Protein AF-0000000077162700 (afdb_homodimer)

Radius of gyration: 45.01 Å; Cα contacts (8 Å, |Δi|>4): 3688; chains: 2; bounding box: 102×124×100 Å

Foldseek 3Di:
DQQPCPPPFFRDKDFQLVLLVLLLVLLVQLQVQLQVVCCVPPQQPQQDDPQDTPPLGRGGASLSSQFDDPPSVVSNLVSLVVSLVSQLSLLVVLLVLQPDPPDCLSVVLSVLSVLLSVLVVFLSVCGCVNPVVSNVVSVVSNVVSLVSNLVSCLVRPPPDPVLNVLSVVLVCLLVVLVVLLVVLVCCCPPVVDRNSNNVNRVSNVSNSVSSSSNSSSCSVVSSPDMDTDGRPPCPVVPPDDDPLNVVLVVPVPDLVSLLPPDDDDPLLLLLLVLLLLLLLLLVLLVLQLLQLVLLVCLVVVFDDPLVVLLCLLLLLLVCVPVVVLVCCQQCVLVLSVLLLLQLVLLVPQFSSVSSVSSSSSNNSSNNSLLNPLLLCLLPPLVNLSNLLSNLSSLLVLQLCCLLVQNDNLRRSQHDDVSRHDSVVSSVSNVVSSCSNPVDGRPDSDPSPLPPAQAFDLLLLLLQLLLLVLCCLQQPSYLCLLVLLQDFWPPAQADDSFPCSLLLSVLLLQLLVLLSVPVVVLLDVVLLVQLLVLLVQSLPHHGHSNVSSSSSVSSSSNNNSSLSSSSNSSDDSSRNSSSSSVSNVVLQVVQVLCQVVVHDPPSVVNHLPVVVSSVSSSVSSVSSSVSSVRVCVPDPPPPDQPSVSSNSVSSSVVSSVVSSVSSNVSSVVQPAPLQFDQDQVVQLKAKEKEDAQSQQAWQSRHRCLVVVLVVCVQQRHFKYKYFLQDQCGSSSSRHGSCSVSCSVNVWDKDKDDGVSRRASIMMMTHSFDWRDKGKDWFDDPDFHTKIKIWTWTQRSNFTEIEMEIEQTDPVCVVSLQRRLQVVLQVLQVDPGKYKYWYFRQDFQPDDSNDSNVDPSNQKDWLDSPLGPDGTITIIIHFWAWFKKFWKDDFGRDPDIMIMTMTRPPDGYDPDKDKDDPVPDDPSRAGRPQQADCHPPRMHTDPVSGMITMD/DQQPCPPPFFRDKDFQLVLLVLLLVLLVQLQVQLQVVCCVPPQQPQQDDPFDTPPLGRGGASLSSQFDDPPSVVSNLVSLVVSLVSQLSLLVVLLVLQDDPPDCLSVVLSVLSVLLSVLVVFLSVCGCVNPVVSNVVSVVSNVVSLVSNLVSCLVRPPPDPVLNVLSVVLVCLLVVLVVLLVVLVCCCPPVVDRNSNNVNRVSNVSNSVSSSSNSSSCSVVSSVDMDTDGRPPCPVVPPDDDPLNVVLVVPVPDLVSLLPPDDDDPLLLLLLVLLLLLLLLLVLLVLQLLQLVLLVCLVVVFDDPLVVLLCLLLLLLVCVPVVVLVCCLQCVLVLSVLLLLQLVLLVPQFSSVSSVSSSSSNNSSNNSLLNPLLLCLLPPLSNLSNLLSNLSSLLLLQLCCLLVQNDNLRHSQHDDVSRHDSVVSSVSNVVSSCSNPVDGRPDSDPSPLPPAQAFDLLLLLLQLLLLVLCCLQQPSYLCLLVLLQDFWPPAQADDSFPCSLLLSVLLLQLLVLLSVPVVVLLDVVLLVQLLVLLVQSLPHHGHSNVSSSSSVSSSSNNNSSLSSSSNSSDDSSRNSSSSSVSNVVLQVVQVLCQVVVHDPPSVVNHLPVVVSSVSSSVSSVSSSVSSVRVPVPDPPPPDQPSVSSNSVSSSVVSSVVSSVSSNVSSVVQPADLPFDQDQVVQLKAKEKEEAQSQQAWQSRHRCLVVVLVVCVQQRHFKYKYFLQDQCGSSSSRHGSCSVSCSVNVWDKDKDDGVSRRASIMMMTHSFDWRDKGKDWFDDPDFHTKIKIWTWTQRSNFTEIEMEIEQTDPVCVVSLLRRLQVVLQVLLVDPGKYKYWYFNQDFQPDDSNDSNVDPSNQKDWLDSPLGPDGTITMIIHQWAWFKKFWKQDFGRDDDIMIMTMTRPPDGYDPDKDKDDQVPDPPSRAGRPQQADCHPPRIHTDPVSGMITMD

Organism: Emericella nidulans (strain FGSC A4 / ATCC 38163 / CBS 112.46 / NRRL 194 / M139) (NCBI:txid227321)

Solvent-accessible surface area (backbone atoms only — not comparable to full-atom values): 92924 Å² total; per-residue (Å²): 126,75,59,65,63,74,63,88,48,38,51,48,78,42,62,35,27,53,39,25,48,49,24,39,53,34,45,51,44,13,56,50,48,6,45,55,46,28,56,74,74,40,42,66,66,36,22,36,57,99,85,46,33,70,79,55,17,80,43,50,33,63,65,53,30,46,48,80,46,83,65,18,22,37,49,23,48,46,27,48,20,57,20,39,28,31,46,55,50,41,43,50,52,51,31,55,50,47,45,46,92,96,53,56,62,38,57,51,37,35,50,39,44,52,50,32,52,52,23,46,44,40,33,65,56,34,29,57,87,78,39,50,66,62,19,47,52,21,44,48,50,30,56,58,39,45,50,59,38,53,53,41,50,55,36,51,29,60,80,43,69,69,47,50,50,53,40,51,51,29,50,48,51,35,62,57,43,48,56,59,30,54,51,25,44,44,34,30,59,74,65,61,42,84,39,24,52,26,57,24,17,55,39,52,50,48,40,51,54,25,54,51,49,44,56,36,43,48,23,68,63,26,60,37,29,35,39,33,36,27,40,78,68,52,73,43,73,66,78,63,63,28,46,41,57,57,52,49,71,73,38,73,84,40,77,72,47,56,33,71,72,59,89,78,56,69,71,56,42,51,44,42,50,18,40,21,48,51,20,25,51,48,44,48,38,58,50,37,43,37,35,54,47,41,53,47,32,65,74,60,74,30,86,73,63,68,67,62,53,63,56,30,55,30,37,24,40,54,40,64,40,64,69,52,33,53,46,38,41,70,39,39,63,60,34,46,60,53,20,50,41,22,48,53,19,46,76,44,70,52,58,66,59,26,43,51,39,29,35,52,9,30,21,28,36,36,33,28,54,53,26,50,48,44,52,30,56,74,40,64,62,59,35,50,49,52,49,48,20,41,52,47,4,41,52,49,43,17,42,44,11,63,69,44,44,38,36,52,35,49,28,48,42,32,39,71,91,63,65,17,45,34,71,60,49,41,53,51,48,52,53,20,51,58,59,55,59,66,62,77,66,73,70,76,61,86,61,69,72,72,88,53,62,74,43,49,52,65,32,22,8,37,9,45,8,28,48,54,39,48,44,54,63,48,49,49,26,46,41,42,52,41,41,48,18,39,72,44,34,61,80,71,47,65,48,59,57,46,49,22,38,53,42,51,46,26,33,52,52,12,37,54,43,14,70,76,37,39,72,57,35,46,30,69,65,42,49,49,50,25,49,50,12,48,48,31,34,74,73,36,51,26,49,65,7,42,52,11,42,38,39,28,38,19,38,58,36,11,27,43,55,42,46,51,60,47,33,44,75,40,60,54,23,58,18,49,16,43,7,32,43,43,26,48,50,52,51,48,52,62,45,24,22,52,43,20,89,67,40,91,74,5,67,80,40,53,70,35,59,69,56,53,53,49,52,39,52,50,27,34,50,36,15,38,52,17,35,49,46,43,56,73,58,64,83,80,75,67,77,71,47,72,69,47,35,46,55,53,37,42,50,49,51,50,50,52,51,50,50,52,49,36,50,50,44,30,60,74,55,46,79,65,89,78,42,68,59,87,34,65,91,68,39,46,44,31,35,30,30,36,46,38,57,57,44,35,21,80,64,55,31,58,27,52,60,63,49,40,52,53,44,58,65,59,51,56,30,32,37,24,35,29,39,45,56,18,58,36,56,47,50,42,35,25,40,64,61,53,48,38,23,65,74,70,39,35,47,75,40,60,23,48,19,63,79,64,35,44,53,29,28,31,41,37,21,25,44,57,65,62,32,32,46,63,40,76,41,62,34,90,78,55,58,50,20,29,24,35,45,29,34,28,46,51,92,83,41,69,33,35,38,34,31,37,42,52,45,56,84,89,33,58,68,34,38,50,50,33,42,53,51,50,16,49,57,51,32,66,48,91,52,32,34,39,38,25,28,34,62,66,42,41,65,87,34,73,66,35,48,48,46,45,25,83,69,19,53,32,38,64,76,56,75,80,57,60,93,39,45,46,68,49,51,34,34,29,72,49,21,63,36,30,40,40,39,31,44,36,55,61,47,30,94,40,49,36,41,38,36,29,32,34,64,94,41,71,52,67,94,66,77,42,78,44,63,73,88,76,47,56,72,76,67,50,75,57,70,66,28,45,76,77,29,54,96,55,27,19,35,40,102,71,53,47,71,44,33,41,80,129,75,59,62,62,73,64,87,47,38,48,48,77,43,61,34,26,52,38,26,48,50,25,39,53,34,44,51,45,12,56,50,48,6,45,53,46,27,57,72,74,39,40,67,66,35,24,36,57,98,86,47,33,69,80,55,18,79,42,50,33,64,64,52,31,45,45,80,46,83,63,17,21,35,48,22,50,47,28,48,20,58,23,38,28,29,44,55,50,43,41,50,51,51,30,54,49,47,45,46,92,95,52,55,62,40,57,50,37,36,51,37,44,53,50,32,50,53,23,47,44,39,33,65,55,34,28,59,87,78,39,49,66,61,18,49,51,21,44,49,50,29,57,59,38,44,50,58,36,53,54,40,51,54,36,50,29,59,81,43,70,70,47,50,50,52,40,50,50,28,49,50,51,35,63,57,42,48,58,59,30,53,52,25,43,43,34,29,58,74,66,60,42,84,39,23,53,26,56,24,16,54,38,50,49,47,40,51,54,25,54,51,48,42,56,36,44,48,24,69,64,25,58,36,28,34,41,33,36,27,39,78,68,53,72,42,72,66,80,65,63,30,47,42,59,55,51,50,70,73,38,78,80,42,76,72,48,59,33,71,74,58,90,79,55,68,70,55,43,51,44,42,50,18,40,21,48,50,20,24,50,48,46,48,38,58,50,35,42,37,34,54,47,43,53,48,32,65,76,62,74,31,85,72,66,68,66,63,54,63,55,29,53,31,36,26,40,55,41,65,39,64,70,52,33,54,45,36,40,70,38,39,63,60,34,45,61,53,20,49,42,22,48,50,19,45,78,45,73,52,57,68,60,23,43,50,40,30,36,52,9,31,22,28,37,37,33,29,52,51,25,52,49,45,53,30,57,71,40,64,63,58,35,51,49,51,49,48,20,39,52,47,3,41,51,50,42,17,43,44,10,63,68,45,46,37,37,50,35,48,28,49,42,31,38,69,91,64,65,17,46,34,70,58,49,43,54,52,49,52,51,20,52,57,59,55,60,65,62,76,65,73,71,75,60,85,62,68,73,69,87,54,64,73,41,49,52,66,32,22,7,38,9,45,9,28,49,54,38,48,43,55,62,48,48,50,24,46,40,40,53,40,42,48,18,37,71,43,35,61,79,72,46,65,48,59,56,46,48,21,40,53,43,52,46,26,32,52,53,11,36,53,43,14,70,77,38,37,72,58,35,45,29,69,65,42,48,49,50,25,50,49,12,47,47,30,34,73,71,37,51,26,49,64,7,42,53,10,42,39,40,27,39,18,38,58,36,10,25,43,56,42,45,50,60,46,33,43,76,41,61,54,23,59,18,49,15,42,7,32,43,43,25,48,51,51,52,49,51,63,45,24,23,51,45,20,88,67,40,91,75,6,67,80,40,53,68,35,60,66,56,53,53,49,52,38,51,50,27,32,50,35,16,38,52,19,34,50,47,43,54,76,56,64,81,80,76,67,78,73,50,72,68,46,35,46,55,53,37,41,50,49,51,52,50,51,53,51,50,51,49,36,50,50,44,26,59,75,57,46,78,65,88,79,42,69,58,87,31,66,92,67,38,46,42,30,37,29,32,35,47,38,57,58,42,34,20,80,66,55,31,56,28,51,61,64,49,38,52,52,44,58,64,59,51,56,31,32,36,24,34,29,40,44,55,19,59,37,57,47,50,44,33,25,41,64,60,53,47,41,22,64,76,71,38,34,47,74,41,59,22,48,19,62,78,65,35,44,52,29,28,29,42,38,22,26,44,57,64,61,32,32,44,62,39,77,41,62,35,91,77,55,59,51,20,31,24,35,47,27,34,28,44,52,93,84,41,67,32,35,39,34,32,38,42,52,43,55,84,88,33,58,67,34,39,51,50,31,42,53,52,50,18,50,57,51,33,68,49,90,51,32,34,39,39,26,29,34,63,66,43,41,66,87,35,76,67,36,48,48,46,45,26,83,69,19,54,31,37,62,76,56,75,82,58,61,94,40,44,44,69,48,51,35,34,28,72,48,21,63,36,29,39,40,39,31,45,37,52,60,47,31,92,39,48,37,42,38,36,29,34,36,66,93,41,70,52,68,95,67,77,43,78,44,62,73,89,76,46,57,72,77,64,50,77,59,70,66,26,45,75,75,29,52,95,56,27,18,34,39,102,70,53,47,72,46,34,42,80

Nearest PDB structures (foldseek):
  8pnl-assembly2_C  TM=4.454E-01  e=1.887E-02  Mycolicibacterium hassiacum DSM 44199
  8tgg-assembly1_A  TM=4.088E-01  e=4.282E-02  Homo sapiens
  7bp3-assembly1_B  TM=4.091E-01  e=3.787E-02  Homo sapiens
  5woa-assembly1_A  TM=3.112E-01  e=6.081E+00  Rattus norvegicus
  8hpk-assembly1_A  TM=5.377E-01  e=2.719E-03  Oxalobacter formigenes

pLDDT: mean 90.34, std 10.93, range [27.47, 98.5]

Sequence (1898 aa):
MAPKFKDGDAVATLNGKWVSWAHTAVAYTAFLSALFVGMSLHFNKIVQNEHYGYPDEWFPSVSATIGDRYPERSFFQVFIAITSGPRFALVFLWYLVTARPNSTLPKFVAGVGIFRTFTCGGWTYVTSTDDHDWHDIFMISYLVATLPWTIGCLALSPNNRRAVKYRKILASLFFGTLVPLIYYFIQHKVHKVPGAYTRYAFFEWSLILFDVGFDAVTALDFEAFEIVVKDVKGISRGQLKNTADSVLEKEKGKPVGNTFGQGFFWSEVFDAAADVYNGFVYWTNWTGLPVLVWYFPLWHMGISGYEVVILSYVAPVLLAIPALKSLAIKNPRIFHFLSLSGFLAYKVQNPANRLFVSTFAVACSSITFAATLYGDRAQHTKLESRVFAWGLGLILSSIAKFAGKTNNPFWPIMHAENGGWNKLGLLLAILAGIRSFRVPASSGGDYFPSTGKKGSSLLAGLGLGSMIFLMHYLLSDSSTMIAWVWEGYPVRGPIAVPHGALTIFAMGAGLAFGLFYPNVAGSWTAFGIGSVGAAFLTGTSHWSGFYGALTISFYLMAVSPVMISSAVRHSPAITFGLAFFVYVFLLLFHVWVVAYAFVPGGPLVREHTDWLMTVAMLFIGAGVFSAAVSRSSGPRTNAISPNGRRLRSYYVYVLVALQLLSVSIAYLRFPTNDYTPYHKEEKAVTAGIWTVHFGLDNDMWASERRMRDVIQELEIDVLGLLESDNQRIIMGNRDITQFIAEDLGMYADFGPGPNKHTWGSALLSKFPIVNSTHHLLPSPVGELAPAIHATLDMYGELVDVVVFHSGQEEDPEDRRLQTEYLSKLMGSSPRPLILLSYLVTKPLEGNYNTYVSELSGMKDIDQTDWDRWCEYILYKNLKRTGYARVSRDSITDTEIQVGKFVIGEPEPENEMMIPEEMVPQGLRFPAMFRGQGVRGHRYHVFNEPRYWQMAPKFKDGDAVATLNGKWVSWAHTAVAYTAFLSALFVGMSLHFNKIVQNEHYGYPDEWFPSVSATIGDRYPERSFFQVFIAITSGPRFALVFLWYLVTARPNSTLPKFVAGVGIFRTFTCGGWTYVTSTDDHDWHDIFMISYLVATLPWTIGCLALSPNNRRAVKYRKILASLFFGTLVPLIYYFIQHKVHKVPGAYTRYAFFEWSLILFDVGFDAVTALDFEAFEIVVKDVKGISRGQLKNTADSVLEKEKGKPVGNTFGQGFFWSEVFDAAADVYNGFVYWTNWTGLPVLVWYFPLWHMGISGYEVVILSYVAPVLLAIPALKSLAIKNPRIFHFLSLSGFLAYKVQNPANRLFVSTFAVACSSITFAATLYGDRAQHTKLESRVFAWGLGLILSSIAKFAGKTNNPFWPIMHAENGGWNKLGLLLAILAGIRSFRVPASSGGDYFPSTGKKGSSLLAGLGLGSMIFLMHYLLSDSSTMIAWVWEGYPVRGPIAVPHGALTIFAMGAGLAFGLFYPNVAGSWTAFGIGSVGAAFLTGTSHWSGFYGALTISFYLMAVSPVMISSAVRHSPAITFGLAFFVYVFLLLFHVWVVAYAFVPGGPLVREHTDWLMTVAMLFIGAGVFSAAVSRSSGPRTNAISPNGRRLRSYYVYVLVALQLLSVSIAYLRFPTNDYTPYHKEEKAVTAGIWTVHFGLDNDMWASERRMRDVIQELEIDVLGLLESDNQRIIMGNRDITQFIAEDLGMYADFGPGPNKHTWGSALLSKFPIVNSTHHLLPSPVGELAPAIHATLDMYGELVDVVVFHSGQEEDPEDRRLQTEYLSKLMGSSPRPLILLSYLVTKPLEGNYNTYVSELSGMKDIDQTDWDRWCEYILYKNLKRTGYARVSRDSITDTEIQVGKFVIGEPEPENEMMIPEEMVPQGLRFPAMFRGQGVRGHRYHVFNEPRYWQ

Structure (mmCIF, N/CA/C/O backbone):
data_AF-0000000077162700-model_v1
#
loop_
_entity.id
_entity.type
_entity.pdbx_description
1 polymer 'Integral plasma membrane protein, putative (AFU_orthologue AFUA_3G09740)'
#
loop_
_atom_site.group_PDB
_atom_site.id
_atom_site.type_symbol
_atom_site.label_atom_id
_atom_site.label_alt_id
_atom_site.label_comp_id
_atom_site.label_asym_id
_atom_site.label_entity_id
_atom_site.label_seq_id
_atom_site.pdbx_PDB_ins_code
_atom_site.Cartn_x
_atom_site.Cartn_y
_atom_site.Cartn_z
_atom_site.occupancy
_atom_site.B_iso_or_equiv
_atom_site.auth_seq_id
_atom_site.auth_comp_id
_atom_site.auth_asym_id
_atom_site.auth_atom_id
_atom_site.pdbx_PDB_model_num
ATOM 1 N N . MET A 1 1 ? 38.125 14.453 10.172 1 27.47 1 MET A N 1
ATOM 2 C CA . MET A 1 1 ? 39.531 14.18 9.945 1 27.47 1 MET A CA 1
ATOM 3 C C . MET A 1 1 ? 40.125 15.156 8.945 1 27.47 1 MET A C 1
ATOM 5 O O . MET A 1 1 ? 39.656 15.273 7.82 1 27.47 1 MET A O 1
ATOM 9 N N . ALA A 1 2 ? 40.75 16.078 9.367 1 37 2 ALA A N 1
ATOM 10 C CA . ALA A 1 2 ? 41.5 16.984 8.5 1 37 2 ALA A CA 1
ATOM 11 C C . ALA A 1 2 ? 42.312 16.203 7.473 1 37 2 ALA A C 1
ATOM 13 O O . ALA A 1 2 ? 42.812 15.125 7.773 1 37 2 ALA A O 1
ATOM 14 N N . PRO A 1 3 ? 42.125 16.453 6.184 1 41.09 3 PRO A N 1
ATOM 15 C CA . PRO A 1 3 ? 42.938 15.758 5.188 1 41.09 3 PRO A CA 1
ATOM 16 C C . PRO A 1 3 ? 44.406 15.656 5.605 1 41.09 3 PRO A C 1
ATOM 18 O O . PRO A 1 3 ? 45.031 16.672 5.941 1 41.09 3 PRO A O 1
ATOM 21 N N . LYS A 1 4 ? 44.812 14.719 6.34 1 40.78 4 LYS A N 1
ATOM 22 C CA . LYS A 1 4 ? 46.25 14.531 6.566 1 40.78 4 LYS A CA 1
ATOM 23 C C . LYS A 1 4 ? 47 14.391 5.246 1 40.78 4 LYS A C 1
ATOM 25 O O . LYS A 1 4 ? 46.719 13.492 4.453 1 40.78 4 LYS A O 1
ATOM 30 N N . PHE A 1 5 ? 47.594 15.367 4.781 1 42.22 5 PHE A N 1
ATOM 31 C CA . PHE A 1 5 ? 48.375 15.445 3.555 1 42.22 5 PHE A CA 1
ATOM 32 C C . PHE A 1 5 ? 49.594 14.523 3.629 1 42.22 5 PHE A C 1
ATOM 34 O O . PHE A 1 5 ? 50.656 14.938 4.059 1 42.22 5 PHE A O 1
ATOM 41 N N . LYS A 1 6 ? 49.5 13.305 4.145 1 39.44 6 LYS A N 1
ATOM 42 C CA . LYS A 1 6 ? 50.812 12.617 4.055 1 39.44 6 LYS A CA 1
ATOM 43 C C . LYS A 1 6 ? 51.344 12.656 2.631 1 39.44 6 LYS A C 1
ATOM 45 O O . LYS A 1 6 ? 52.5 13.039 2.41 1 39.44 6 LYS A O 1
ATOM 50 N N . ASP A 1 7 ? 50.781 11.539 1.779 1 48.88 7 ASP A N 1
ATOM 51 C CA . ASP A 1 7 ? 51.281 11.508 0.407 1 48.88 7 ASP A CA 1
ATOM 52 C C . ASP A 1 7 ? 50.656 12.633 -0.423 1 48.88 7 ASP A C 1
ATOM 54 O O . ASP A 1 7 ? 49.5 13.008 -0.207 1 48.88 7 ASP A O 1
ATOM 58 N N . GLY A 1 8 ? 51.375 13.555 -1.142 1 59 8 GLY A N 1
ATOM 59 C CA . GLY A 1 8 ? 51.188 14.891 -1.68 1 59 8 GLY A CA 1
ATOM 60 C C . GLY A 1 8 ? 49.781 15.109 -2.248 1 59 8 GLY A C 1
ATOM 61 O O . GLY A 1 8 ? 49.125 16.109 -1.933 1 59 8 GLY A O 1
ATOM 62 N N . ASP A 1 9 ? 49.156 14.203 -3.025 1 80.06 9 ASP A N 1
ATOM 63 C CA . ASP A 1 9 ? 47.906 14.5 -3.766 1 80.06 9 ASP A CA 1
ATOM 64 C C . ASP A 1 9 ? 46.719 13.828 -3.121 1 80.06 9 ASP A C 1
ATOM 66 O O . ASP A 1 9 ? 45.562 14.031 -3.562 1 80.06 9 ASP A O 1
ATOM 70 N N . ALA A 1 10 ? 46.844 13.078 -1.925 1 87 10 ALA A N 1
ATOM 71 C CA . ALA A 1 10 ? 45.719 12.359 -1.329 1 87 10 ALA A CA 1
ATOM 72 C C . ALA A 1 10 ? 44.969 13.242 -0.344 1 87 10 ALA A C 1
ATOM 74 O O . ALA A 1 10 ? 45.562 13.797 0.585 1 87 10 ALA A O 1
ATOM 75 N N . VAL A 1 11 ? 43.688 13.383 -0.631 1 87.38 11 VAL A N 1
ATOM 76 C CA . VAL A 1 11 ? 42.875 14.258 0.188 1 87.38 11 VAL A CA 1
ATOM 77 C C . VAL A 1 11 ? 42.156 13.438 1.271 1 87.38 11 VAL A C 1
ATOM 79 O O . VAL A 1 11 ? 41.969 13.922 2.389 1 87.38 11 VAL A O 1
ATOM 82 N N . ALA A 1 12 ? 41.719 12.125 0.899 1 90.44 12 ALA A N 1
ATOM 83 C CA . ALA A 1 12 ? 41.062 11.242 1.853 1 90.44 12 ALA A CA 1
ATOM 84 C C . ALA A 1 12 ? 41.406 9.781 1.585 1 90.44 12 ALA A C 1
ATOM 86 O O . ALA A 1 12 ? 41.625 9.391 0.434 1 90.44 12 ALA A O 1
ATOM 87 N N . THR A 1 13 ? 41.656 9.008 2.617 1 92 13 THR A N 1
ATOM 88 C CA . THR A 1 13 ? 41.938 7.578 2.521 1 92 13 THR A CA 1
ATOM 89 C C . THR A 1 13 ? 41.031 6.777 3.432 1 92 13 THR A C 1
ATOM 91 O O . THR A 1 13 ? 40.812 7.148 4.586 1 92 13 THR A O 1
ATOM 94 N N . LEU A 1 14 ? 40.344 5.82 2.84 1 92.56 14 LEU A N 1
ATOM 95 C CA . LEU A 1 14 ? 39.469 4.934 3.588 1 92.56 14 LEU A CA 1
ATOM 96 C C . LEU A 1 14 ? 39.844 3.475 3.389 1 92.56 14 LEU A C 1
ATOM 98 O O . LEU A 1 14 ? 40.188 3.064 2.275 1 92.56 14 LEU A O 1
ATOM 102 N N . ASN A 1 15 ? 39.938 2.738 4.527 1 94.69 15 ASN A N 1
ATOM 103 C CA . ASN A 1 15 ? 40.188 1.31 4.414 1 94.69 15 ASN A CA 1
ATOM 104 C C . ASN A 1 15 ? 39.031 0.565 3.789 1 94.69 15 ASN A C 1
ATOM 106 O O . ASN A 1 15 ? 37.875 0.87 4.082 1 94.69 15 ASN A O 1
ATOM 110 N N . GLY A 1 16 ? 39.281 -0.388 2.969 1 94.19 16 GLY A N 1
ATOM 111 C CA . GLY A 1 16 ? 38.25 -1.133 2.266 1 94.19 16 GLY A CA 1
ATOM 112 C C . GLY A 1 16 ? 37.312 -1.894 3.195 1 94.19 16 GLY A C 1
ATOM 113 O O . GLY A 1 16 ? 36.188 -2.217 2.826 1 94.19 16 GLY A O 1
ATOM 114 N N . LYS A 1 17 ? 37.75 -2.248 4.402 1 95.44 17 LYS A N 1
ATOM 115 C CA . LYS A 1 17 ? 36.938 -3.021 5.336 1 95.44 17 LYS A CA 1
ATOM 116 C C . LYS A 1 17 ? 35.656 -2.268 5.715 1 95.44 17 LYS A C 1
ATOM 118 O O . LYS A 1 17 ? 34.656 -2.879 6.078 1 95.44 17 LYS A O 1
ATOM 123 N N . TRP A 1 18 ? 35.656 -0.972 5.605 1 95.31 18 TRP A N 1
ATOM 124 C CA . TRP A 1 18 ? 34.5 -0.16 6.055 1 95.31 18 TRP A CA 1
ATOM 125 C C . TRP A 1 18 ? 33.344 -0.276 5.086 1 95.31 18 TRP A C 1
ATOM 127 O O . TRP A 1 18 ? 32.188 -0.01 5.453 1 95.31 18 TRP A O 1
ATOM 137 N N . VAL A 1 19 ? 33.656 -0.614 3.828 1 96 19 VAL A N 1
ATOM 138 C CA . VAL A 1 19 ? 32.562 -0.877 2.893 1 96 19 VAL A CA 1
ATOM 139 C C . VAL A 1 19 ? 31.734 -2.07 3.375 1 96 19 VAL A C 1
ATOM 141 O O . VAL A 1 19 ? 30.5 -2.012 3.406 1 96 19 VAL A O 1
ATOM 144 N N . SER A 1 20 ? 32.406 -3.139 3.793 1 96.88 20 SER A N 1
ATOM 145 C CA . SER A 1 20 ? 31.734 -4.34 4.277 1 96.88 20 SER A CA 1
ATOM 146 C C . SER A 1 20 ? 31 -4.07 5.59 1 96.88 20 SER A C 1
ATOM 148 O O . SER A 1 20 ? 29.875 -4.527 5.781 1 96.88 20 SER A O 1
ATOM 150 N N . TRP A 1 21 ? 31.609 -3.318 6.441 1 97.12 21 TRP A N 1
ATOM 151 C CA . TRP A 1 21 ? 30.984 -3.018 7.723 1 97.12 21 TRP A CA 1
ATOM 152 C C . TRP A 1 21 ? 29.766 -2.107 7.531 1 97.12 21 TRP A C 1
ATOM 154 O O . TRP A 1 21 ? 28.766 -2.246 8.234 1 97.12 21 TRP A O 1
ATOM 164 N N . ALA A 1 22 ? 29.906 -1.12 6.629 1 96.56 22 ALA A N 1
ATOM 165 C CA . ALA A 1 22 ? 28.75 -0.274 6.332 1 96.56 22 ALA A CA 1
ATOM 166 C C . ALA A 1 22 ? 27.594 -1.102 5.793 1 96.56 22 ALA A C 1
ATOM 168 O O . ALA A 1 22 ? 26.438 -0.907 6.203 1 96.56 22 ALA A O 1
ATOM 169 N N . HIS A 1 23 ? 27.922 -2.027 4.891 1 97.12 23 HIS A N 1
ATOM 170 C CA . HIS A 1 23 ? 26.891 -2.918 4.355 1 97.12 23 HIS A CA 1
ATOM 171 C C . HIS A 1 23 ? 26.234 -3.73 5.465 1 97.12 23 HIS A C 1
ATOM 173 O O . HIS A 1 23 ? 25 -3.785 5.551 1 97.12 23 HIS A O 1
ATOM 179 N N . THR A 1 24 ? 27.031 -4.305 6.34 1 97.62 24 THR A N 1
ATOM 180 C CA . THR A 1 24 ? 26.547 -5.184 7.398 1 97.62 24 THR A CA 1
ATOM 181 C C . THR A 1 24 ? 25.719 -4.398 8.414 1 97.62 24 THR A C 1
ATOM 183 O O . THR A 1 24 ? 24.625 -4.812 8.781 1 97.62 24 THR A O 1
ATOM 186 N N . ALA A 1 25 ? 26.203 -3.242 8.82 1 97.38 25 ALA A N 1
ATOM 187 C CA . ALA A 1 25 ? 25.531 -2.443 9.844 1 97.38 25 ALA A CA 1
ATOM 188 C C . ALA A 1 25 ? 24.188 -1.928 9.336 1 97.38 25 ALA A C 1
ATOM 190 O O . ALA A 1 25 ? 23.188 -2.004 10.047 1 97.38 25 ALA A O 1
ATOM 191 N N . VAL A 1 26 ? 24.141 -1.409 8.148 1 97 26 VAL A N 1
ATOM 192 C CA . VAL A 1 26 ? 22.906 -0.829 7.633 1 97 26 VAL A CA 1
ATOM 193 C C . VAL A 1 26 ? 21.922 -1.939 7.301 1 97 26 VAL A C 1
ATOM 195 O O . VAL A 1 26 ? 20.703 -1.777 7.484 1 97 26 VAL A O 1
ATOM 198 N N . ALA A 1 27 ? 22.391 -3.082 6.777 1 97 27 ALA A N 1
ATOM 199 C CA . ALA A 1 27 ? 21.5 -4.199 6.461 1 97 27 ALA A CA 1
ATOM 200 C C . ALA A 1 27 ? 20.844 -4.75 7.723 1 97 27 ALA A C 1
ATOM 202 O O . ALA A 1 27 ? 19.625 -4.949 7.758 1 97 27 ALA A O 1
ATOM 203 N N . TYR A 1 28 ? 21.672 -4.961 8.758 1 97.44 28 TYR A N 1
ATOM 204 C CA . TYR A 1 28 ? 21.094 -5.445 10.008 1 97.44 28 TYR A CA 1
ATOM 205 C C . TYR A 1 28 ? 20.125 -4.418 10.594 1 97.44 28 TYR A C 1
ATOM 207 O O . TYR A 1 28 ? 19.094 -4.781 11.164 1 97.44 28 TYR A O 1
ATOM 215 N N . THR A 1 29 ? 20.438 -3.115 10.453 1 96.94 29 THR A N 1
ATOM 216 C CA . THR A 1 29 ? 19.547 -2.072 10.953 1 96.94 29 THR A CA 1
ATOM 217 C C . THR A 1 29 ? 18.219 -2.094 10.211 1 96.94 29 THR A C 1
ATOM 219 O O . THR A 1 29 ? 17.172 -1.828 10.805 1 96.94 29 THR A O 1
ATOM 222 N N . ALA A 1 30 ? 18.25 -2.387 8.938 1 96.25 30 ALA A N 1
ATOM 223 C CA . ALA A 1 30 ? 17 -2.477 8.164 1 96.25 30 ALA A CA 1
ATOM 224 C C . ALA A 1 30 ? 16.062 -3.518 8.766 1 96.25 30 ALA A C 1
ATOM 226 O O . ALA A 1 30 ? 14.906 -3.219 9.062 1 96.25 30 ALA A O 1
ATOM 227 N N . PHE A 1 31 ? 16.547 -4.707 9.078 1 96.44 31 PHE A N 1
ATOM 228 C CA . PHE A 1 31 ? 15.719 -5.797 9.578 1 96.44 31 PHE A CA 1
ATOM 229 C C . PHE A 1 31 ? 15.367 -5.586 11.047 1 96.44 31 PHE A C 1
ATOM 231 O O . PHE A 1 31 ? 14.219 -5.746 11.445 1 96.44 31 PHE A O 1
ATOM 238 N N . LEU A 1 32 ? 16.312 -5.074 11.867 1 96.25 32 LEU A N 1
ATOM 239 C CA . LEU A 1 32 ? 16.094 -4.934 13.305 1 96.25 32 LEU A CA 1
ATOM 240 C C . LEU A 1 32 ? 15.203 -3.734 13.609 1 96.25 32 LEU A C 1
ATOM 242 O O . LEU A 1 32 ? 14.422 -3.762 14.555 1 96.25 32 LEU A O 1
ATOM 246 N N . SER A 1 33 ? 15.336 -2.701 12.781 1 95.88 33 SER A N 1
ATOM 247 C CA . SER A 1 33 ? 14.453 -1.558 12.984 1 95.88 33 SER A CA 1
ATOM 248 C C . SER A 1 33 ? 13 -1.92 12.703 1 95.88 33 SER A C 1
ATOM 250 O O . SER A 1 33 ? 12.094 -1.535 13.445 1 95.88 33 SER A O 1
ATOM 252 N N . ALA A 1 34 ? 12.773 -2.67 11.664 1 95.75 34 ALA A N 1
ATOM 253 C CA . ALA A 1 34 ? 11.414 -3.111 11.344 1 95.75 34 ALA A CA 1
ATOM 254 C C . ALA A 1 34 ? 10.859 -4.016 12.438 1 95.75 34 ALA A C 1
ATOM 256 O O . ALA A 1 34 ? 9.688 -3.908 12.805 1 95.75 34 ALA A O 1
ATOM 257 N N . LEU A 1 35 ? 11.719 -4.922 12.969 1 95.81 35 LEU A N 1
ATOM 258 C CA . LEU A 1 35 ? 11.297 -5.824 14.039 1 95.81 35 LEU A CA 1
ATOM 259 C C . LEU A 1 35 ? 10.938 -5.047 15.297 1 95.81 35 LEU A C 1
ATOM 261 O O . LEU A 1 35 ? 9.891 -5.293 15.906 1 95.81 35 LEU A O 1
ATOM 265 N N . PHE A 1 36 ? 11.766 -3.988 15.695 1 95.81 36 PHE A N 1
ATOM 266 C CA . PHE A 1 36 ? 11.539 -3.193 16.891 1 95.81 36 PHE A CA 1
ATOM 267 C C . PHE A 1 36 ? 10.258 -2.381 16.781 1 95.81 36 PHE A C 1
ATOM 269 O O . PHE A 1 36 ? 9.438 -2.363 17.703 1 95.81 36 PHE A O 1
ATOM 276 N N . VAL A 1 37 ? 10.031 -1.779 15.609 1 94.44 37 VAL A N 1
ATOM 277 C CA . VAL A 1 37 ? 8.844 -0.952 15.398 1 94.44 37 VAL A CA 1
ATOM 278 C C . VAL A 1 37 ? 7.605 -1.837 15.32 1 94.44 37 VAL A C 1
ATOM 280 O O . VAL A 1 37 ? 6.566 -1.514 15.906 1 94.44 37 VAL A O 1
ATOM 283 N N . GLY A 1 38 ? 7.711 -3.02 14.633 1 93.94 38 GLY A N 1
ATOM 284 C CA . GLY A 1 38 ? 6.59 -3.941 14.531 1 93.94 38 GLY A CA 1
ATOM 285 C C . GLY A 1 38 ? 6.168 -4.523 15.867 1 93.94 38 GLY A C 1
ATOM 286 O O . GLY A 1 38 ? 4.977 -4.582 16.172 1 93.94 38 GLY A O 1
ATOM 287 N N . MET A 1 39 ? 7.121 -4.883 16.719 1 94.12 39 MET A N 1
ATOM 288 C CA . MET A 1 39 ? 6.84 -5.457 18.031 1 94.12 39 MET A CA 1
ATOM 289 C C . MET A 1 39 ? 6.262 -4.402 18.969 1 94.12 39 MET A C 1
ATOM 291 O O . MET A 1 39 ? 5.449 -4.719 19.844 1 94.12 39 MET A O 1
ATOM 295 N N . SER A 1 40 ? 6.57 -3.078 18.75 1 93.5 40 SER A N 1
ATOM 296 C CA . SER A 1 40 ? 6.121 -1.99 19.609 1 93.5 40 SER A CA 1
ATOM 297 C C . SER A 1 40 ? 4.73 -1.51 19.219 1 93.5 40 SER A C 1
ATOM 299 O O . SER A 1 40 ? 3.906 -1.193 20.078 1 93.5 40 SER A O 1
ATOM 301 N N . LEU A 1 41 ? 4.465 -1.554 17.891 1 91.56 41 LEU A N 1
ATOM 302 C CA . LEU A 1 41 ? 3.236 -0.905 17.438 1 91.56 41 LEU A CA 1
ATOM 303 C C . LEU A 1 41 ? 2.197 -1.939 17.016 1 91.56 41 LEU A C 1
ATOM 305 O O . LEU A 1 41 ? 0.995 -1.717 17.188 1 91.56 41 LEU A O 1
ATOM 309 N N . HIS A 1 42 ? 2.646 -3.137 16.484 1 93.75 42 HIS A N 1
ATOM 310 C CA . HIS A 1 42 ? 1.688 -4.062 15.891 1 93.75 42 HIS A CA 1
ATOM 311 C C . HIS A 1 42 ? 1.967 -5.496 16.328 1 93.75 42 HIS A C 1
ATOM 313 O O . HIS A 1 42 ? 1.832 -6.426 15.523 1 93.75 42 HIS A O 1
ATOM 319 N N . PHE A 1 43 ? 2.346 -5.719 17.531 1 92.81 43 PHE A N 1
ATOM 320 C CA . PHE A 1 43 ? 2.783 -7.023 18.016 1 92.81 43 PHE A CA 1
ATOM 321 C C . PHE A 1 43 ? 1.727 -8.086 17.75 1 92.81 43 PHE A C 1
ATOM 323 O O . PHE A 1 43 ? 2.016 -9.109 17.125 1 92.81 43 PHE A O 1
ATOM 330 N N . ASN A 1 44 ? 0.449 -7.867 18.062 1 92 44 ASN A N 1
ATOM 331 C CA . ASN A 1 44 ? -0.604 -8.867 17.938 1 92 44 ASN A CA 1
ATOM 332 C C . ASN A 1 44 ? -0.926 -9.164 16.484 1 92 44 ASN A C 1
ATOM 334 O O . ASN A 1 44 ? -1.265 -10.297 16.125 1 92 44 ASN A O 1
ATOM 338 N N . LYS A 1 45 ? -0.739 -8.164 15.656 1 90.44 45 LYS A N 1
ATOM 339 C CA . LYS A 1 45 ? -1.086 -8.328 14.25 1 90.44 45 LYS A CA 1
ATOM 340 C C . LYS A 1 45 ? -0.001 -9.102 13.5 1 90.44 45 LYS A C 1
ATOM 342 O O . LYS A 1 45 ? -0.298 -9.875 12.586 1 90.44 45 LYS A O 1
ATOM 347 N N . ILE A 1 46 ? 1.257 -8.961 13.891 1 92.31 46 ILE A N 1
ATOM 348 C CA . ILE A 1 46 ? 2.33 -9.555 13.102 1 92.31 46 ILE A CA 1
ATOM 349 C C . ILE A 1 46 ? 2.629 -10.961 13.609 1 92.31 46 ILE A C 1
ATOM 351 O O . ILE A 1 46 ? 3.27 -11.758 12.922 1 92.31 46 ILE A O 1
ATOM 355 N N . VAL A 1 47 ? 2.115 -11.281 14.852 1 93.38 47 VAL A N 1
ATOM 356 C CA . VAL A 1 47 ? 2.326 -12.625 15.367 1 93.38 47 VAL A CA 1
ATOM 357 C C . VAL A 1 47 ? 1.148 -13.516 14.992 1 93.38 47 VAL A C 1
ATOM 359 O O . VAL A 1 47 ? 1.243 -14.742 15.062 1 93.38 47 VAL A O 1
ATOM 362 N N . GLN A 1 48 ? 0.121 -12.844 14.492 1 89.69 48 GLN A N 1
ATOM 363 C CA . GLN A 1 48 ? -1.08 -13.594 14.141 1 89.69 48 GLN A CA 1
ATOM 364 C C . GLN A 1 48 ? -0.932 -14.25 12.773 1 89.69 48 GLN A C 1
ATOM 366 O O . GLN A 1 48 ? -0.513 -13.609 11.805 1 89.69 48 GLN A O 1
ATOM 371 N N . ASN A 1 49 ? -1.098 -15.523 12.711 1 83.81 49 ASN A N 1
ATOM 372 C CA . ASN A 1 49 ? -1.164 -16.219 11.43 1 83.81 49 ASN A CA 1
ATOM 373 C C . ASN A 1 49 ? -2.596 -16.609 11.078 1 83.81 49 ASN A C 1
ATOM 375 O O . ASN A 1 49 ? -3.545 -16.141 11.711 1 83.81 49 ASN A O 1
ATOM 379 N N . GLU A 1 50 ? -2.904 -17.375 10.172 1 75.12 50 GLU A N 1
ATOM 380 C CA . GLU A 1 50 ? -4.242 -17.719 9.695 1 75.12 50 GLU A CA 1
ATOM 381 C C . GLU A 1 50 ? -5.027 -18.484 10.758 1 75.12 50 GLU A C 1
ATOM 383 O O . GLU A 1 50 ? -6.254 -18.375 10.828 1 75.12 50 GLU A O 1
ATOM 388 N N . HIS A 1 51 ? -4.246 -19.141 11.68 1 81.75 51 HIS A N 1
ATOM 389 C CA . HIS A 1 51 ? -4.922 -20.078 12.578 1 81.75 51 HIS A CA 1
ATOM 390 C C . HIS A 1 51 ? -4.719 -19.672 14.039 1 81.75 51 HIS A C 1
ATOM 392 O O . HIS A 1 51 ? -5.602 -19.891 14.875 1 81.75 51 HIS A O 1
ATOM 398 N N . TYR A 1 52 ? -3.533 -19.156 14.297 1 90.44 52 TYR A N 1
ATOM 399 C CA . TYR A 1 52 ? -3.215 -18.906 15.703 1 90.44 52 TYR A CA 1
ATOM 400 C C . TYR A 1 52 ? -2.686 -17.5 15.898 1 90.44 52 TYR A C 1
ATOM 402 O O . TYR A 1 52 ? -2.152 -16.891 14.961 1 90.44 52 TYR A O 1
ATOM 410 N N . GLY A 1 53 ? -2.867 -16.891 17.062 1 90.69 53 GLY A N 1
ATOM 411 C CA . GLY A 1 53 ? -2.324 -15.617 17.484 1 90.69 53 GLY A CA 1
ATOM 412 C C . GLY A 1 53 ? -1.721 -15.664 18.891 1 90.69 53 GLY A C 1
ATOM 413 O O . GLY A 1 53 ? -1.478 -16.75 19.422 1 90.69 53 GLY A O 1
ATOM 414 N N . TYR A 1 54 ? -1.402 -14.602 19.375 1 91.25 54 TYR A N 1
ATOM 415 C CA . TYR A 1 54 ? -0.896 -14.562 20.75 1 91.25 54 TYR A CA 1
ATOM 416 C C . TYR A 1 54 ? -1.925 -15.117 21.719 1 91.25 54 TYR A C 1
ATOM 418 O O . TYR A 1 54 ? -3.105 -14.773 21.656 1 91.25 54 TYR A O 1
ATOM 426 N N . PRO A 1 55 ? -1.504 -16.031 22.531 1 90.94 55 PRO A N 1
ATOM 427 C CA . PRO A 1 55 ? -0.169 -16.359 23.031 1 90.94 55 PRO A CA 1
ATOM 428 C C . PRO A 1 55 ? 0.396 -17.641 22.438 1 90.94 55 PRO A C 1
ATOM 430 O O . PRO A 1 55 ? 1.502 -18.062 22.781 1 90.94 55 PRO A O 1
ATOM 433 N N . ASP A 1 56 ? -0.351 -18.344 21.531 1 93.19 56 ASP A N 1
ATOM 434 C CA . ASP A 1 56 ? 0.193 -19.547 20.922 1 93.19 56 ASP A CA 1
ATOM 435 C C . ASP A 1 56 ? 1.446 -19.234 20.109 1 93.19 56 ASP A C 1
ATOM 437 O O . ASP A 1 56 ? 2.408 -20.016 20.109 1 93.19 56 ASP A O 1
ATOM 441 N N . GLU A 1 57 ? 1.322 -18.094 19.391 1 94.31 57 GLU A N 1
ATOM 442 C CA . GLU A 1 57 ? 2.471 -17.562 18.656 1 94.31 57 GLU A CA 1
ATOM 443 C C . GLU A 1 57 ? 3.01 -16.297 19.328 1 94.31 57 GLU A C 1
ATOM 445 O O . GLU A 1 57 ? 2.238 -15.438 19.75 1 94.31 57 GLU A O 1
ATOM 450 N N . TRP A 1 58 ? 4.273 -16.188 19.453 1 93.12 58 TRP A N 1
ATOM 451 C CA . TRP A 1 58 ? 4.762 -15.07 20.266 1 93.12 58 TRP A CA 1
ATOM 452 C C . TRP A 1 58 ? 5.922 -14.359 19.578 1 93.12 58 TRP A C 1
ATOM 454 O O . TRP A 1 58 ? 6.555 -13.484 20.172 1 93.12 58 TRP A O 1
ATOM 464 N N . PHE A 1 59 ? 6.266 -14.758 18.375 1 95.31 59 PHE A N 1
ATOM 465 C CA . PHE A 1 59 ? 7.309 -14.078 17.625 1 95.31 59 PHE A CA 1
ATOM 466 C C . PHE A 1 59 ? 6.969 -14.039 16.141 1 95.31 59 PHE A C 1
ATOM 468 O O . PHE A 1 59 ? 6.566 -15.047 15.562 1 95.31 59 PHE A O 1
ATOM 475 N N . PRO A 1 60 ? 7.121 -12.883 15.516 1 95.06 60 PRO A N 1
ATOM 476 C CA . PRO A 1 60 ? 6.684 -12.742 14.125 1 95.06 60 PRO A CA 1
ATOM 477 C C . PRO A 1 60 ? 7.727 -13.242 13.125 1 95.06 60 PRO A C 1
ATOM 479 O O . PRO A 1 60 ? 8.922 -13.25 13.422 1 95.06 60 PRO A O 1
ATOM 482 N N . SER A 1 61 ? 7.297 -13.68 11.953 1 93.31 61 SER A N 1
ATOM 483 C CA . SER A 1 61 ? 8.188 -14.031 10.859 1 93.31 61 SER A CA 1
ATOM 484 C C . SER A 1 61 ? 8.797 -12.797 10.211 1 93.31 61 SER A C 1
ATOM 486 O O . SER A 1 61 ? 8.352 -11.672 10.461 1 93.31 61 SER A O 1
ATOM 488 N N . VAL A 1 62 ? 9.828 -12.961 9.391 1 91.88 62 VAL A N 1
ATOM 489 C CA . VAL A 1 62 ? 10.477 -11.852 8.695 1 91.88 62 VAL A CA 1
ATOM 490 C C . VAL A 1 62 ? 9.5 -11.211 7.719 1 91.88 62 VAL A C 1
ATOM 492 O O . VAL A 1 62 ? 9.391 -9.977 7.656 1 91.88 62 VAL A O 1
ATOM 495 N N . SER A 1 63 ? 8.727 -12.008 7.035 1 87.44 63 SER A N 1
ATOM 496 C CA . SER A 1 63 ? 7.797 -11.508 6.031 1 87.44 63 SER A CA 1
ATOM 497 C C . SER A 1 63 ? 6.699 -10.672 6.672 1 87.44 63 SER A C 1
ATOM 499 O O . SER A 1 63 ? 6.297 -9.641 6.121 1 87.44 63 SER A O 1
ATOM 501 N N . ALA A 1 64 ? 6.18 -11.117 7.84 1 89.94 64 ALA A N 1
ATOM 502 C CA . ALA A 1 64 ? 5.133 -10.367 8.539 1 89.94 64 ALA A CA 1
ATOM 503 C C . ALA A 1 64 ? 5.68 -9.062 9.102 1 89.94 64 ALA A C 1
ATOM 505 O O . ALA A 1 64 ? 4.953 -8.062 9.188 1 89.94 64 ALA A O 1
ATOM 506 N N . THR A 1 65 ? 6.926 -9.062 9.406 1 92 65 THR A N 1
ATOM 507 C CA . THR A 1 65 ? 7.562 -7.906 10.023 1 92 65 THR A CA 1
ATOM 508 C C . THR A 1 65 ? 7.852 -6.824 8.984 1 92 65 THR A C 1
ATOM 510 O O . THR A 1 65 ? 7.633 -5.637 9.242 1 92 65 THR A O 1
ATOM 513 N N . ILE A 1 66 ? 8.328 -7.156 7.801 1 88.81 66 ILE A N 1
ATOM 514 C CA . ILE A 1 66 ? 8.828 -6.172 6.848 1 88.81 66 ILE A CA 1
ATOM 515 C C . ILE A 1 66 ? 7.758 -5.875 5.801 1 88.81 66 ILE A C 1
ATOM 517 O O . ILE A 1 66 ? 7.895 -4.938 5.012 1 88.81 66 ILE A O 1
ATOM 521 N N . GLY A 1 67 ? 6.793 -6.578 5.684 1 75.12 67 GLY A N 1
ATOM 522 C CA . GLY A 1 67 ? 5.992 -6.617 4.473 1 75.12 67 GLY A CA 1
ATOM 523 C C . GLY A 1 67 ? 4.902 -5.562 4.445 1 75.12 67 GLY A C 1
ATOM 524 O O . GLY A 1 67 ? 4.812 -4.773 3.5 1 75.12 67 GLY A O 1
ATOM 525 N N . ASP A 1 68 ? 3.828 -5.535 5.293 1 73.19 68 ASP A N 1
ATOM 526 C CA . ASP A 1 68 ? 2.625 -4.84 4.844 1 73.19 68 ASP A CA 1
ATOM 527 C C . ASP A 1 68 ? 2.281 -3.682 5.777 1 73.19 68 ASP A C 1
ATOM 529 O O . ASP A 1 68 ? 1.618 -2.727 5.367 1 73.19 68 ASP A O 1
ATOM 533 N N . ARG A 1 69 ? 2.973 -3.65 6.859 1 87.5 69 ARG A N 1
ATOM 534 C CA . ARG A 1 69 ? 2.385 -2.701 7.797 1 87.5 69 ARG A CA 1
ATOM 535 C C . ARG A 1 69 ? 3.23 -1.437 7.902 1 87.5 69 ARG A C 1
ATOM 537 O O . ARG A 1 69 ? 4.461 -1.51 7.949 1 87.5 69 ARG A O 1
ATOM 544 N N . TYR A 1 70 ? 2.648 -0.31 7.82 1 90.94 70 TYR A N 1
ATOM 545 C CA . TYR A 1 70 ? 3.254 0.987 8.102 1 90.94 70 TYR A CA 1
ATOM 546 C C . TYR A 1 70 ? 3.219 1.291 9.594 1 90.94 70 TYR A C 1
ATOM 548 O O . TYR A 1 70 ? 2.205 1.062 10.258 1 90.94 70 TYR A O 1
ATOM 556 N N . PRO A 1 71 ? 4.41 1.746 10.148 1 92.31 71 PRO A N 1
ATOM 557 C CA . PRO A 1 71 ? 5.574 2.338 9.477 1 92.31 71 PRO A CA 1
ATOM 558 C C . PRO A 1 71 ? 6.762 1.381 9.398 1 92.31 71 PRO A C 1
ATOM 560 O O . PRO A 1 71 ? 7.832 1.757 8.914 1 92.31 71 PRO A O 1
ATOM 563 N N . GLU A 1 72 ? 6.699 0.158 9.992 1 93.81 72 GLU A N 1
ATOM 564 C CA . GLU A 1 72 ? 7.816 -0.781 10 1 93.81 72 GLU A CA 1
ATOM 565 C C . GLU A 1 72 ? 8.32 -1.051 8.578 1 93.81 72 GLU A C 1
ATOM 567 O O . GLU A 1 72 ? 9.531 -1.129 8.352 1 93.81 72 GLU A O 1
ATOM 572 N N . ARG A 1 73 ? 7.461 -1.183 7.602 1 93.94 73 ARG A N 1
ATOM 573 C CA . ARG A 1 73 ? 7.852 -1.408 6.215 1 93.94 73 ARG A CA 1
ATOM 574 C C . ARG A 1 73 ? 8.727 -0.27 5.699 1 93.94 73 ARG A C 1
ATOM 576 O O . ARG A 1 73 ? 9.719 -0.508 5.012 1 93.94 73 ARG A O 1
ATOM 583 N N . SER A 1 74 ? 8.359 0.956 5.984 1 94.19 74 SER A N 1
ATOM 584 C CA . SER A 1 74 ? 9.094 2.123 5.504 1 94.19 74 SER A CA 1
ATOM 585 C C . SER A 1 74 ? 10.492 2.184 6.117 1 94.19 74 SER A C 1
ATOM 587 O O . SER A 1 74 ? 11.453 2.576 5.449 1 94.19 74 SER A O 1
ATOM 589 N N . PHE A 1 75 ? 10.594 1.878 7.422 1 94.88 75 PHE A N 1
ATOM 590 C CA . PHE A 1 75 ? 11.914 1.808 8.039 1 94.88 75 PHE A CA 1
ATOM 591 C C . PHE A 1 75 ? 12.797 0.801 7.316 1 94.88 75 PHE A C 1
ATOM 593 O O . PHE A 1 75 ? 13.953 1.098 6.996 1 94.88 75 PHE A O 1
ATOM 600 N N . PHE A 1 76 ? 12.227 -0.346 7.102 1 96.06 76 PHE A N 1
ATOM 601 C CA . PHE A 1 76 ? 12.953 -1.393 6.387 1 96.06 76 PHE A CA 1
ATOM 602 C C . PHE A 1 76 ? 13.383 -0.911 5.008 1 96.06 76 PHE A C 1
ATOM 604 O O . PHE A 1 76 ? 14.547 -1.055 4.625 1 96.06 76 PHE A O 1
ATOM 611 N N . GLN A 1 77 ? 12.516 -0.325 4.238 1 95.69 77 GLN A N 1
ATOM 612 C CA . GLN A 1 77 ? 12.758 0.107 2.865 1 95.69 77 GLN A CA 1
ATOM 613 C C . GLN A 1 77 ? 13.828 1.199 2.814 1 95.69 77 GLN A C 1
ATOM 615 O O . GLN A 1 77 ? 14.711 1.175 1.955 1 95.69 77 GLN A O 1
ATOM 620 N N . VAL A 1 78 ? 13.781 2.162 3.711 1 95.56 78 VAL A N 1
ATOM 621 C CA . VAL A 1 78 ? 14.734 3.27 3.719 1 95.56 78 VAL A CA 1
ATOM 622 C C . VAL A 1 78 ? 16.141 2.74 3.982 1 95.56 78 VAL A C 1
ATOM 624 O O . VAL A 1 78 ? 17.094 3.119 3.297 1 95.56 78 VAL A O 1
ATOM 627 N N . PHE A 1 79 ? 16.281 1.864 4.898 1 96.31 79 PHE A N 1
ATOM 628 C CA . PHE A 1 79 ? 17.609 1.377 5.246 1 96.31 79 PHE A CA 1
ATOM 629 C C . PHE A 1 79 ? 18.141 0.425 4.176 1 96.31 79 PHE A C 1
ATOM 631 O O . PHE A 1 79 ? 19.344 0.355 3.938 1 96.31 79 PHE A O 1
ATOM 638 N N . ILE A 1 80 ? 17.266 -0.345 3.527 1 96.56 80 ILE A N 1
ATOM 639 C CA . ILE A 1 80 ? 17.703 -1.153 2.398 1 96.56 80 ILE A CA 1
ATOM 640 C C . ILE A 1 80 ? 18.188 -0.244 1.271 1 96.56 80 ILE A C 1
ATOM 642 O O . ILE A 1 80 ? 19.172 -0.554 0.589 1 96.56 80 ILE A O 1
ATOM 646 N N . ALA A 1 81 ? 17.469 0.912 1.11 1 96.94 81 ALA A N 1
ATOM 647 C CA . ALA A 1 81 ? 17.922 1.882 0.114 1 96.94 81 ALA A CA 1
ATOM 648 C C . ALA A 1 81 ? 19.328 2.393 0.438 1 96.94 81 ALA A C 1
ATOM 650 O O . ALA A 1 81 ? 20.172 2.502 -0.45 1 96.94 81 ALA A O 1
ATOM 651 N N . ILE A 1 82 ? 19.578 2.609 1.693 1 96.12 82 ILE A N 1
ATOM 652 C CA . ILE A 1 82 ? 20.891 3.098 2.123 1 96.12 82 ILE A CA 1
ATOM 653 C C . ILE A 1 82 ? 21.938 1.999 1.939 1 96.12 82 ILE A C 1
ATOM 655 O O . ILE A 1 82 ? 23.109 2.285 1.659 1 96.12 82 ILE A O 1
ATOM 659 N N . THR A 1 83 ? 21.531 0.716 1.995 1 96.19 83 THR A N 1
ATOM 660 C CA . THR A 1 83 ? 22.438 -0.426 1.865 1 96.19 83 THR A CA 1
ATOM 661 C C . THR A 1 83 ? 22.891 -0.597 0.417 1 96.19 83 THR A C 1
ATOM 663 O O . THR A 1 83 ? 23.891 -1.252 0.149 1 96.19 83 THR A O 1
ATOM 666 N N . SER A 1 84 ? 22.188 -0.046 -0.537 1 95.44 84 SER A N 1
ATOM 667 C CA . SER A 1 84 ? 22.453 -0.278 -1.952 1 95.44 84 SER A CA 1
ATOM 668 C C . SER A 1 84 ? 23.875 0.146 -2.322 1 95.44 84 SER A C 1
ATOM 670 O O . SER A 1 84 ? 24.594 -0.605 -2.975 1 95.44 84 SER A O 1
ATOM 672 N N . GLY A 1 85 ? 24.344 1.346 -1.841 1 94.88 85 GLY A N 1
ATOM 673 C CA . GLY A 1 85 ? 25.672 1.827 -2.135 1 94.88 85 GLY A CA 1
ATOM 674 C C . GLY A 1 85 ? 26.766 0.886 -1.66 1 94.88 85 GLY A C 1
ATOM 675 O O . GLY A 1 85 ? 27.547 0.372 -2.465 1 94.88 85 GLY A O 1
ATOM 676 N N . PRO A 1 86 ? 26.719 0.578 -0.381 1 96.31 86 PRO A N 1
ATOM 677 C CA . PRO A 1 86 ? 27.734 -0.352 0.149 1 96.31 86 PRO A CA 1
ATOM 678 C C . PRO A 1 86 ? 27.656 -1.727 -0.512 1 96.31 86 PRO A C 1
ATOM 680 O O . PRO A 1 86 ? 28.688 -2.383 -0.679 1 96.31 86 PRO A O 1
ATOM 683 N N . ARG A 1 87 ? 26.516 -2.207 -0.923 1 96.88 87 ARG A N 1
ATOM 684 C CA . ARG A 1 87 ? 26.375 -3.523 -1.54 1 96.88 87 ARG A CA 1
ATOM 685 C C . ARG A 1 87 ? 27.016 -3.551 -2.924 1 96.88 87 ARG A C 1
ATOM 687 O O . ARG A 1 87 ? 27.766 -4.48 -3.25 1 96.88 87 ARG A O 1
ATOM 694 N N . PHE A 1 88 ? 26.75 -2.549 -3.734 1 96.44 88 PHE A N 1
ATOM 695 C CA . PHE A 1 88 ? 27.375 -2.49 -5.047 1 96.44 88 PHE A CA 1
ATOM 696 C C . PHE A 1 88 ? 28.891 -2.359 -4.918 1 96.44 88 PHE A C 1
ATOM 698 O O . PHE A 1 88 ? 29.641 -2.971 -5.684 1 96.44 88 PHE A O 1
ATOM 705 N N . ALA A 1 89 ? 29.312 -1.573 -3.908 1 95.75 89 ALA A N 1
ATOM 706 C CA . ALA A 1 89 ? 30.75 -1.426 -3.666 1 95.75 89 ALA A CA 1
ATOM 707 C C . ALA A 1 89 ? 31.359 -2.746 -3.215 1 95.75 89 ALA A C 1
ATOM 709 O O . ALA A 1 89 ? 32.469 -3.084 -3.615 1 95.75 89 ALA A O 1
ATOM 710 N N . LEU A 1 90 ? 30.625 -3.469 -2.391 1 96.94 90 LEU A N 1
ATOM 711 C CA . LEU A 1 90 ? 31.094 -4.758 -1.895 1 96.94 90 LEU A CA 1
ATOM 712 C C . LEU A 1 90 ? 31.281 -5.746 -3.041 1 96.94 90 LEU A C 1
ATOM 714 O O . LEU A 1 90 ? 32.312 -6.422 -3.131 1 96.94 90 LEU A O 1
ATOM 718 N N . VAL A 1 91 ? 30.328 -5.871 -3.957 1 96.69 91 VAL A N 1
ATOM 719 C CA . VAL A 1 91 ? 30.406 -6.785 -5.094 1 96.69 91 VAL A CA 1
ATOM 720 C C . VAL A 1 91 ? 31.562 -6.383 -6.004 1 96.69 91 VAL A C 1
ATOM 722 O O . VAL A 1 91 ? 32.312 -7.242 -6.488 1 96.69 91 VAL A O 1
ATOM 725 N N . PHE A 1 92 ? 31.75 -5.07 -6.133 1 94.88 92 PHE A N 1
ATOM 726 C CA . PHE A 1 92 ? 32.812 -4.57 -6.984 1 94.88 92 PHE A CA 1
ATOM 727 C C . PHE A 1 92 ? 34.188 -4.898 -6.387 1 94.88 92 PHE A C 1
ATOM 729 O O . PHE A 1 92 ? 35.094 -5.363 -7.094 1 94.88 92 PHE A O 1
ATOM 736 N N . LEU A 1 93 ? 34.406 -4.676 -5.121 1 94.88 93 LEU A N 1
ATOM 737 C CA . LEU A 1 93 ? 35.656 -4.965 -4.461 1 94.88 93 LEU A CA 1
ATOM 738 C C . LEU A 1 93 ? 35.969 -6.461 -4.477 1 94.88 93 LEU A C 1
ATOM 740 O O . LEU A 1 93 ? 37.125 -6.867 -4.613 1 94.88 93 LEU A O 1
ATOM 744 N N . TRP A 1 94 ? 34.906 -7.246 -4.297 1 94.81 94 TRP A N 1
ATOM 745 C CA . TRP A 1 94 ? 35.094 -8.688 -4.359 1 94.81 94 TRP A CA 1
ATOM 746 C C . TRP A 1 94 ? 35.594 -9.117 -5.742 1 94.81 94 TRP A C 1
ATOM 748 O O . TRP A 1 94 ? 36.438 -9.992 -5.859 1 94.81 94 TRP A O 1
ATOM 758 N N . TYR A 1 95 ? 35.031 -8.508 -6.715 1 93.5 95 TYR A N 1
ATOM 759 C CA . TYR A 1 95 ? 35.469 -8.781 -8.07 1 93.5 95 TYR A CA 1
ATOM 760 C C . TYR A 1 95 ? 36.969 -8.438 -8.227 1 93.5 95 TYR A C 1
ATOM 762 O O . TYR A 1 95 ? 37.719 -9.203 -8.828 1 93.5 95 TYR A O 1
ATOM 770 N N . LEU A 1 96 ? 37.406 -7.324 -7.625 1 91.06 96 LEU A N 1
ATOM 771 C CA . LEU A 1 96 ? 38.781 -6.887 -7.742 1 91.06 96 LEU A CA 1
ATOM 772 C C . LEU A 1 96 ? 39.719 -7.832 -7 1 91.06 96 LEU A C 1
ATOM 774 O O . LEU A 1 96 ? 40.844 -8.078 -7.445 1 91.06 96 LEU A O 1
ATOM 778 N N . VAL A 1 97 ? 39.219 -8.367 -5.941 1 89.75 97 VAL A N 1
ATOM 779 C CA . VAL A 1 97 ? 40.031 -9.281 -5.141 1 89.75 97 VAL A CA 1
ATOM 780 C C . VAL A 1 97 ? 40.25 -10.586 -5.902 1 89.75 97 VAL A C 1
ATOM 782 O O . VAL A 1 97 ? 41.312 -11.195 -5.82 1 89.75 97 VAL A O 1
ATOM 785 N N . THR A 1 98 ? 39.281 -10.977 -6.684 1 88.88 98 THR A N 1
ATOM 786 C CA . THR A 1 98 ? 39.281 -12.328 -7.234 1 88.88 98 THR A CA 1
ATOM 787 C C . THR A 1 98 ? 39.594 -12.305 -8.727 1 88.88 98 THR A C 1
ATOM 789 O O . THR A 1 98 ? 39.906 -13.344 -9.32 1 88.88 98 THR A O 1
ATOM 792 N N . ALA A 1 99 ? 39.625 -11.133 -9.305 1 85.81 99 ALA A N 1
ATOM 793 C CA . ALA A 1 99 ? 39.812 -11.023 -10.742 1 85.81 99 ALA A CA 1
ATOM 794 C C . ALA A 1 99 ? 41.219 -11.477 -11.141 1 85.81 99 ALA A C 1
ATOM 796 O O . ALA A 1 99 ? 42.188 -11.086 -10.508 1 85.81 99 ALA A O 1
ATOM 797 N N . ARG A 1 100 ? 41.312 -12.484 -12.016 1 78.69 100 ARG A N 1
ATOM 798 C CA . ARG A 1 100 ? 42.562 -12.969 -12.602 1 78.69 100 ARG A CA 1
ATOM 799 C C . ARG A 1 100 ? 42.5 -12.945 -14.125 1 78.69 100 ARG A C 1
ATOM 801 O O . ARG A 1 100 ? 41.406 -13.039 -14.703 1 78.69 100 ARG A O 1
ATOM 808 N N . PRO A 1 101 ? 43.688 -12.734 -14.641 1 72.75 101 PRO A N 1
ATOM 809 C CA . PRO A 1 101 ? 43.688 -12.75 -16.109 1 72.75 101 PRO A CA 1
ATOM 810 C C . PRO A 1 101 ? 43.219 -14.078 -16.672 1 72.75 101 PRO A C 1
ATOM 812 O O . PRO A 1 101 ? 43.562 -15.141 -16.141 1 72.75 101 PRO A O 1
ATOM 815 N N . ASN A 1 102 ? 42.281 -14.234 -17.531 1 67.38 102 ASN A N 1
ATOM 816 C CA . ASN A 1 102 ? 41.781 -15.367 -18.297 1 67.38 102 ASN A CA 1
ATOM 817 C C . ASN A 1 102 ? 40.812 -16.234 -17.484 1 67.38 102 ASN A C 1
ATOM 819 O O . ASN A 1 102 ? 40.656 -17.422 -17.75 1 67.38 102 ASN A O 1
ATOM 823 N N . SER A 1 103 ? 40.406 -15.695 -16.266 1 75.19 103 SER A N 1
ATOM 824 C CA . SER A 1 103 ? 39.406 -16.438 -15.5 1 75.19 103 SER A CA 1
ATOM 825 C C . SER A 1 103 ? 38.031 -15.805 -15.648 1 75.19 103 SER A C 1
ATOM 827 O O . SER A 1 103 ? 37.875 -14.578 -15.547 1 75.19 103 SER A O 1
ATOM 829 N N . THR A 1 104 ? 37.062 -16.516 -15.977 1 79.44 104 THR A N 1
ATOM 830 C CA . THR A 1 104 ? 35.719 -16.016 -16.203 1 79.44 104 THR A CA 1
ATOM 831 C C . THR A 1 104 ? 34.844 -16.203 -14.953 1 79.44 104 THR A C 1
ATOM 833 O O . THR A 1 104 ? 33.781 -15.586 -14.828 1 79.44 104 THR A O 1
ATOM 836 N N . LEU A 1 105 ? 35.281 -17 -13.992 1 81.94 105 LEU A N 1
ATOM 837 C CA . LEU A 1 105 ? 34.469 -17.312 -12.82 1 81.94 105 LEU A CA 1
ATOM 838 C C . LEU A 1 105 ? 34.25 -16.062 -11.969 1 81.94 105 LEU A C 1
ATOM 840 O O . LEU A 1 105 ? 33.125 -15.82 -11.5 1 81.94 105 LEU A O 1
ATOM 844 N N . PRO A 1 106 ? 35.281 -15.242 -11.812 1 88.88 106 PRO A N 1
ATOM 845 C CA . PRO A 1 106 ? 35.062 -14.039 -11.016 1 88.88 106 PRO A CA 1
ATOM 846 C C . PRO A 1 106 ? 34.031 -13.109 -11.648 1 88.88 106 PRO A C 1
ATOM 848 O O . PRO A 1 106 ? 33.25 -12.469 -10.938 1 88.88 106 PRO A O 1
ATOM 851 N N . LYS A 1 107 ? 33.969 -13.016 -12.945 1 88.56 107 LYS A N 1
ATOM 852 C CA . LYS A 1 107 ? 32.969 -12.188 -13.625 1 88.56 107 LYS A CA 1
ATOM 853 C C . LYS A 1 107 ? 31.562 -12.75 -13.414 1 88.56 107 LYS A C 1
ATOM 855 O O . LYS A 1 107 ? 30.609 -11.992 -13.242 1 88.56 107 LYS A O 1
ATOM 860 N N . PHE A 1 108 ? 31.516 -14.086 -13.445 1 86.31 108 PHE A N 1
ATOM 861 C CA . PHE A 1 108 ? 30.219 -14.734 -13.234 1 86.31 108 PHE A CA 1
ATOM 862 C C . PHE A 1 108 ? 29.703 -14.469 -11.82 1 86.31 108 PHE A C 1
ATOM 864 O O . PHE A 1 108 ? 28.531 -14.133 -11.633 1 86.31 108 PHE A O 1
ATOM 871 N N . VAL A 1 109 ? 30.594 -14.594 -10.875 1 90.88 109 VAL A N 1
ATOM 872 C CA . VAL A 1 109 ? 30.188 -14.406 -9.484 1 90.88 109 VAL A CA 1
ATOM 873 C C . VAL A 1 109 ? 29.797 -12.953 -9.25 1 90.88 109 VAL A C 1
ATOM 875 O O . VAL A 1 109 ? 28.844 -12.664 -8.516 1 90.88 109 VAL A O 1
ATOM 878 N N . ALA A 1 110 ? 30.484 -12.07 -9.898 1 94.44 110 ALA A N 1
ATOM 879 C CA . ALA A 1 110 ? 30.109 -10.656 -9.805 1 94.44 110 ALA A CA 1
ATOM 880 C C . ALA A 1 110 ? 28.734 -10.398 -10.414 1 94.44 110 ALA A C 1
ATOM 882 O O . ALA A 1 110 ? 27.953 -9.625 -9.875 1 94.44 110 ALA A O 1
ATOM 883 N N . GLY A 1 111 ? 28.516 -11.047 -11.547 1 93.94 111 GLY A N 1
ATOM 884 C CA . GLY A 1 111 ? 27.203 -10.938 -12.156 1 93.94 111 GLY A CA 1
ATOM 885 C C . GLY A 1 111 ? 26.078 -11.469 -11.266 1 93.94 111 GLY A C 1
ATOM 886 O O . GLY A 1 111 ? 25.016 -10.859 -11.172 1 93.94 111 GLY A O 1
ATOM 887 N N . VAL A 1 112 ? 26.359 -12.562 -10.578 1 93.19 112 VAL A N 1
ATOM 888 C CA . VAL A 1 112 ? 25.391 -13.148 -9.656 1 93.19 112 VAL A CA 1
ATOM 889 C C . VAL A 1 112 ? 25.141 -12.195 -8.484 1 93.19 112 VAL A C 1
ATOM 891 O O . VAL A 1 112 ? 24.016 -12.055 -8.023 1 93.19 112 VAL A O 1
ATOM 894 N N . GLY A 1 113 ? 26.219 -11.602 -8.039 1 96.12 113 GLY A N 1
ATOM 895 C CA . GLY A 1 113 ? 26.078 -10.633 -6.961 1 96.12 113 GLY A CA 1
ATOM 896 C C . GLY A 1 113 ? 25.219 -9.453 -7.332 1 96.12 113 GLY A C 1
ATOM 897 O O . GLY A 1 113 ? 24.375 -9.016 -6.539 1 96.12 113 GLY A O 1
ATOM 898 N N . ILE A 1 114 ? 25.391 -8.938 -8.539 1 96.25 114 ILE A N 1
ATOM 899 C CA . ILE A 1 114 ? 24.594 -7.812 -9.016 1 96.25 114 ILE A CA 1
ATOM 900 C C . ILE A 1 114 ? 23.141 -8.25 -9.172 1 96.25 114 ILE A C 1
ATOM 902 O O . ILE A 1 114 ? 22.219 -7.523 -8.789 1 96.25 114 ILE A O 1
ATOM 906 N N . PHE A 1 115 ? 22.938 -9.477 -9.703 1 95.25 115 PHE A N 1
ATOM 907 C CA . PHE A 1 115 ? 21.594 -10.023 -9.875 1 95.25 115 PHE A CA 1
ATOM 908 C C . PHE A 1 115 ? 20.891 -10.172 -8.531 1 95.25 115 PHE A C 1
ATOM 910 O O . PHE A 1 115 ? 19.719 -9.828 -8.398 1 95.25 115 PHE A O 1
ATOM 917 N N . ARG A 1 116 ? 21.578 -10.648 -7.578 1 95.69 116 ARG A N 1
ATOM 918 C CA . ARG A 1 116 ? 21.031 -10.797 -6.234 1 95.69 116 ARG A CA 1
ATOM 919 C C . ARG A 1 116 ? 20.641 -9.445 -5.645 1 95.69 116 ARG A C 1
ATOM 921 O O . ARG A 1 116 ? 19.641 -9.336 -4.945 1 95.69 116 ARG A O 1
ATOM 928 N N . THR A 1 117 ? 21.453 -8.445 -5.953 1 96.19 117 THR A N 1
ATOM 929 C CA . THR A 1 117 ? 21.172 -7.105 -5.449 1 96.19 117 THR A CA 1
ATOM 930 C C . THR A 1 117 ? 19.891 -6.559 -6.062 1 96.19 117 THR A C 1
ATOM 932 O O . THR A 1 117 ? 19.031 -6.02 -5.355 1 96.19 117 THR A O 1
ATOM 935 N N . PHE A 1 118 ? 19.688 -6.777 -7.32 1 95.94 118 PHE A N 1
ATOM 936 C CA . PHE A 1 118 ? 18.484 -6.285 -7.996 1 95.94 118 PHE A CA 1
ATOM 937 C C . PHE A 1 118 ? 17.25 -7.059 -7.543 1 95.94 118 PHE A C 1
ATOM 939 O O . PHE A 1 118 ? 16.172 -6.484 -7.391 1 95.94 118 PHE A O 1
ATOM 946 N N . THR A 1 119 ? 17.406 -8.344 -7.34 1 95.38 119 THR A N 1
ATOM 947 C CA . THR A 1 119 ? 16.266 -9.133 -6.898 1 95.38 119 THR A CA 1
ATOM 948 C C . THR A 1 119 ? 15.898 -8.797 -5.457 1 95.38 119 THR A C 1
ATOM 950 O O . THR A 1 119 ? 14.727 -8.875 -5.074 1 95.38 119 THR A O 1
ATOM 953 N N . CYS A 1 120 ? 16.938 -8.469 -4.68 1 94.75 120 CYS A N 1
ATOM 954 C CA . CYS A 1 120 ? 16.641 -7.973 -3.34 1 94.75 120 CYS A CA 1
ATOM 955 C C . CYS A 1 120 ? 15.82 -6.691 -3.404 1 94.75 120 CYS A C 1
ATOM 957 O O . CYS A 1 120 ? 14.852 -6.531 -2.658 1 94.75 120 CYS A O 1
ATOM 959 N N . GLY A 1 121 ? 16.219 -5.77 -4.293 1 94.19 121 GLY A N 1
ATOM 960 C CA . GLY A 1 121 ? 15.414 -4.586 -4.512 1 94.19 121 GLY A CA 1
ATOM 961 C C . GLY A 1 121 ? 14.008 -4.906 -4.992 1 94.19 121 GLY A C 1
ATOM 962 O O . GLY A 1 121 ? 13.047 -4.23 -4.613 1 94.19 121 GLY A O 1
ATOM 963 N N . GLY A 1 122 ? 13.875 -5.98 -5.73 1 93.31 122 GLY A N 1
ATOM 964 C CA . GLY A 1 122 ? 12.578 -6.387 -6.246 1 93.31 122 GLY A CA 1
ATOM 965 C C . GLY A 1 122 ? 11.602 -6.781 -5.156 1 93.31 122 GLY A C 1
ATOM 966 O O . GLY A 1 122 ? 10.523 -6.188 -5.035 1 93.31 122 GLY A O 1
ATOM 967 N N . TRP A 1 123 ? 12.047 -7.703 -4.316 1 93.06 123 TRP A N 1
ATOM 968 C CA . TRP A 1 123 ? 11.078 -8.188 -3.336 1 93.06 123 TRP A CA 1
ATOM 969 C C . TRP A 1 123 ? 10.93 -7.207 -2.182 1 93.06 123 TRP A C 1
ATOM 971 O O . TRP A 1 123 ? 9.984 -7.301 -1.394 1 93.06 123 TRP A O 1
ATOM 981 N N . THR A 1 124 ? 11.867 -6.215 -2.031 1 93.88 124 THR A N 1
ATOM 982 C CA . THR A 1 124 ? 11.734 -5.188 -1.005 1 93.88 124 THR A CA 1
ATOM 983 C C . THR A 1 124 ? 10.703 -4.141 -1.412 1 93.88 124 THR A C 1
ATOM 985 O O . THR A 1 124 ? 9.867 -3.738 -0.602 1 93.88 124 THR A O 1
ATOM 988 N N . TYR A 1 125 ? 10.719 -3.764 -2.66 1 94.38 125 TYR A N 1
ATOM 989 C CA . TYR A 1 125 ? 9.914 -2.611 -3.051 1 94.38 125 TYR A CA 1
ATOM 990 C C . TYR A 1 125 ? 8.664 -3.049 -3.803 1 94.38 125 TYR A C 1
ATOM 992 O O . TYR A 1 125 ? 7.777 -2.234 -4.074 1 94.38 125 TYR A O 1
ATOM 1000 N N . VAL A 1 126 ? 8.555 -4.34 -4.125 1 92.88 126 VAL A N 1
ATOM 1001 C CA . VAL A 1 126 ? 7.301 -4.969 -4.516 1 92.88 126 VAL A CA 1
ATOM 1002 C C . VAL A 1 126 ? 6.773 -5.824 -3.365 1 92.88 126 VAL A C 1
ATOM 1004 O O . VAL A 1 126 ? 7.242 -6.945 -3.152 1 92.88 126 VAL A O 1
ATOM 1007 N N . THR A 1 127 ? 5.801 -5.312 -2.707 1 87 127 THR A N 1
ATOM 1008 C CA . THR A 1 127 ? 5.297 -6.008 -1.527 1 87 127 THR A CA 1
ATOM 1009 C C . THR A 1 127 ? 4.301 -7.094 -1.924 1 87 127 THR A C 1
ATOM 1011 O O . THR A 1 127 ? 3.854 -7.141 -3.072 1 87 127 THR A O 1
ATOM 1014 N N . SER A 1 128 ? 3.994 -7.957 -1.005 1 84.75 128 SER A N 1
ATOM 1015 C CA . SER A 1 128 ? 3.049 -9.031 -1.27 1 84.75 128 SER A CA 1
ATOM 1016 C C . SER A 1 128 ? 1.646 -8.492 -1.522 1 84.75 128 SER A C 1
ATOM 1018 O O . SER A 1 128 ? 0.865 -9.094 -2.26 1 84.75 128 SER A O 1
ATOM 1020 N N . THR A 1 129 ? 1.393 -7.336 -0.961 1 81.5 129 THR A N 1
ATOM 1021 C CA . THR A 1 129 ? 0.082 -6.719 -1.146 1 81.5 129 THR A CA 1
ATOM 1022 C C . THR A 1 129 ? -0.025 -6.082 -2.527 1 81.5 129 THR A C 1
ATOM 1024 O O . THR A 1 129 ? -1.114 -6.012 -3.104 1 81.5 129 THR A O 1
ATOM 1027 N N . ASP A 1 130 ? 1.171 -5.598 -3.053 1 84.94 130 ASP A N 1
ATOM 1028 C CA . ASP A 1 130 ? 1.188 -5.043 -4.402 1 84.94 130 ASP A CA 1
ATOM 1029 C C . ASP A 1 130 ? 0.928 -6.125 -5.445 1 84.94 130 ASP A C 1
ATOM 1031 O O . ASP A 1 130 ? 0.05 -5.977 -6.297 1 84.94 130 ASP A O 1
ATOM 1035 N N . ASP A 1 131 ? 1.752 -7.109 -5.391 1 87.75 131 ASP A N 1
ATOM 1036 C CA . ASP A 1 131 ? 1.731 -8.227 -6.332 1 87.75 131 ASP A CA 1
ATOM 1037 C C . ASP A 1 131 ? 2.412 -9.461 -5.742 1 87.75 131 ASP A C 1
ATOM 1039 O O . ASP A 1 131 ? 3.643 -9.547 -5.727 1 87.75 131 ASP A O 1
ATOM 1043 N N . HIS A 1 132 ? 1.609 -10.391 -5.277 1 84.06 132 HIS A N 1
ATOM 1044 C CA . HIS A 1 132 ? 2.117 -11.555 -4.559 1 84.06 132 HIS A CA 1
ATOM 1045 C C . HIS A 1 132 ? 3.012 -12.406 -5.449 1 84.06 132 HIS A C 1
ATOM 1047 O O . HIS A 1 132 ? 4.059 -12.891 -5.008 1 84.06 132 HIS A O 1
ATOM 1053 N N . ASP A 1 133 ? 2.727 -12.586 -6.695 1 82.5 133 ASP A N 1
ATOM 1054 C CA . ASP A 1 133 ? 3.477 -13.445 -7.605 1 82.5 133 ASP A CA 1
ATOM 1055 C C . ASP A 1 133 ? 4.859 -12.859 -7.898 1 82.5 133 ASP A C 1
ATOM 1057 O O . ASP A 1 133 ? 5.867 -13.555 -7.77 1 82.5 133 ASP A O 1
ATOM 1061 N N . TRP A 1 134 ? 4.875 -11.617 -8.219 1 89.44 134 TRP A N 1
ATOM 1062 C CA . TRP A 1 134 ? 6.164 -11.008 -8.531 1 89.44 134 TRP A CA 1
ATOM 1063 C C . TRP A 1 134 ? 7.031 -10.906 -7.281 1 89.44 134 TRP A C 1
ATOM 1065 O O . TRP A 1 134 ? 8.25 -11.047 -7.355 1 89.44 134 TRP A O 1
ATOM 1075 N N . HIS A 1 135 ? 6.395 -10.609 -6.223 1 89.81 135 HIS A N 1
ATOM 1076 C CA . HIS A 1 135 ? 7.137 -10.602 -4.965 1 89.81 135 HIS A CA 1
ATOM 1077 C C . HIS A 1 135 ? 7.82 -11.945 -4.727 1 89.81 135 HIS A C 1
ATOM 1079 O O . HIS A 1 135 ? 9.016 -12 -4.441 1 89.81 135 HIS A O 1
ATOM 1085 N N . ASP A 1 136 ? 7.109 -13.008 -4.945 1 86.81 136 ASP A N 1
ATOM 1086 C CA . ASP A 1 136 ? 7.641 -14.344 -4.727 1 86.81 136 ASP A CA 1
ATOM 1087 C C . ASP A 1 136 ? 8.711 -14.688 -5.762 1 86.81 136 ASP A C 1
ATOM 1089 O O . ASP A 1 136 ? 9.711 -15.336 -5.441 1 86.81 136 ASP A O 1
ATOM 1093 N N . ILE A 1 137 ? 8.484 -14.305 -6.945 1 88.56 137 ILE A N 1
ATOM 1094 C CA . ILE A 1 137 ? 9.453 -14.57 -8 1 88.56 137 ILE A CA 1
ATOM 1095 C C . ILE A 1 137 ? 10.773 -13.883 -7.668 1 88.56 137 ILE A C 1
ATOM 1097 O O . ILE A 1 137 ? 11.844 -14.484 -7.797 1 88.56 137 ILE A O 1
ATOM 1101 N N . PHE A 1 138 ? 10.719 -12.648 -7.188 1 93 138 PHE A N 1
ATOM 1102 C CA . PHE A 1 138 ? 11.938 -11.938 -6.812 1 93 138 PHE A CA 1
ATOM 1103 C C . PHE A 1 138 ? 12.586 -12.586 -5.598 1 93 138 PHE A C 1
ATOM 1105 O O . PHE A 1 138 ? 13.812 -12.742 -5.547 1 93 138 PHE A O 1
ATOM 1112 N N . MET A 1 139 ? 11.805 -12.992 -4.73 1 90.62 139 MET A N 1
ATOM 1113 C CA . MET A 1 139 ? 12.328 -13.609 -3.516 1 90.62 139 MET A CA 1
ATOM 1114 C C . MET A 1 139 ? 12.984 -14.945 -3.826 1 90.62 139 MET A C 1
ATOM 1116 O O . MET A 1 139 ? 14.102 -15.219 -3.377 1 90.62 139 MET A O 1
ATOM 1120 N N . ILE A 1 140 ? 12.328 -15.75 -4.613 1 87.25 140 ILE A N 1
ATOM 1121 C CA . ILE A 1 140 ? 12.859 -17.062 -4.977 1 87.25 140 ILE A CA 1
ATOM 1122 C C . ILE A 1 140 ? 14.117 -16.891 -5.82 1 87.25 140 ILE A C 1
ATOM 1124 O O . ILE A 1 140 ? 15.094 -17.641 -5.652 1 87.25 140 ILE A O 1
ATOM 1128 N N . SER A 1 141 ? 14.031 -15.938 -6.695 1 90.81 141 SER A N 1
ATOM 1129 C CA . SER A 1 141 ? 15.219 -15.664 -7.496 1 90.81 141 SER A CA 1
ATOM 1130 C C . SER A 1 141 ? 16.406 -15.281 -6.613 1 90.81 141 SER A C 1
ATOM 1132 O O . SER A 1 141 ? 17.531 -15.711 -6.855 1 90.81 141 SER A O 1
ATOM 1134 N N . TYR A 1 142 ? 16.172 -14.477 -5.641 1 93.25 142 TYR A N 1
ATOM 1135 C CA . TYR A 1 142 ? 17.203 -14.094 -4.688 1 93.25 142 TYR A CA 1
ATOM 1136 C C . TYR A 1 142 ? 17.75 -15.312 -3.949 1 93.25 142 TYR A C 1
ATOM 1138 O O . TYR A 1 142 ? 18.969 -15.461 -3.797 1 93.25 142 TYR A O 1
ATOM 1146 N N . LEU A 1 143 ? 16.891 -16.219 -3.598 1 87.38 143 LEU A N 1
ATOM 1147 C CA . LEU A 1 143 ? 17.266 -17.406 -2.842 1 87.38 143 LEU A CA 1
ATOM 1148 C C . LEU A 1 143 ? 18.047 -18.375 -3.719 1 87.38 143 LEU A C 1
ATOM 1150 O O . LEU A 1 143 ? 19.062 -18.938 -3.285 1 87.38 143 LEU A O 1
ATOM 1154 N N . VAL A 1 144 ? 17.594 -18.516 -4.91 1 86.44 144 VAL A N 1
ATOM 1155 C CA . VAL A 1 144 ? 18.266 -19.422 -5.836 1 86.44 144 VAL A CA 1
ATOM 1156 C C . VAL A 1 144 ? 19.656 -18.859 -6.176 1 86.44 144 VAL A C 1
ATOM 1158 O O . VAL A 1 144 ? 20.625 -19.625 -6.273 1 86.44 144 VAL A O 1
ATOM 1161 N N . ALA A 1 145 ? 19.719 -17.562 -6.293 1 92 145 ALA A N 1
ATOM 1162 C CA . ALA A 1 145 ? 20.984 -16.922 -6.633 1 92 145 ALA A CA 1
ATOM 1163 C C . ALA A 1 145 ? 21.953 -16.984 -5.457 1 92 145 ALA A C 1
ATOM 1165 O O . ALA A 1 145 ? 23.156 -16.781 -5.625 1 92 145 ALA A O 1
ATOM 1166 N N . THR A 1 146 ? 21.484 -17.219 -4.297 1 92.38 146 THR A N 1
ATOM 1167 C CA . THR A 1 146 ? 22.344 -17.312 -3.123 1 92.38 146 THR A CA 1
ATOM 1168 C C . THR A 1 146 ? 23.25 -18.547 -3.213 1 92.38 146 THR A C 1
ATOM 1170 O O . THR A 1 146 ? 24.375 -18.531 -2.707 1 92.38 146 THR A O 1
ATOM 1173 N N . LEU A 1 147 ? 22.812 -19.531 -3.943 1 88 147 LEU A N 1
ATOM 1174 C CA . LEU A 1 147 ? 23.609 -20.766 -4.074 1 88 147 LEU A CA 1
ATOM 1175 C C . LEU A 1 147 ? 24.859 -20.516 -4.891 1 88 147 LEU A C 1
ATOM 1177 O O . LEU A 1 147 ? 25.984 -20.672 -4.383 1 88 147 LEU A O 1
ATOM 1181 N N . PRO A 1 148 ? 24.719 -20.016 -6.129 1 88.19 148 PRO A N 1
ATOM 1182 C CA . PRO A 1 148 ? 25.953 -19.75 -6.871 1 88.19 148 PRO A CA 1
ATOM 1183 C C . PRO A 1 148 ? 26.781 -18.641 -6.242 1 88.19 148 PRO A C 1
ATOM 1185 O O . PRO A 1 148 ? 28.016 -18.656 -6.359 1 88.19 148 PRO A O 1
ATOM 1188 N N . TRP A 1 149 ? 26.219 -17.688 -5.52 1 93.81 149 TRP A N 1
ATOM 1189 C CA . TRP A 1 149 ? 26.969 -16.641 -4.844 1 93.81 149 TRP A CA 1
ATOM 1190 C C . TRP A 1 149 ? 27.812 -17.219 -3.717 1 93.81 149 TRP A C 1
ATOM 1192 O O . TRP A 1 149 ? 29.016 -16.969 -3.646 1 93.81 149 TRP A O 1
ATOM 1202 N N . THR A 1 150 ? 27.234 -18.047 -2.883 1 93.12 150 THR A N 1
ATOM 1203 C CA . THR A 1 150 ? 27.922 -18.609 -1.733 1 93.12 150 THR A CA 1
ATOM 1204 C C . THR A 1 150 ? 28.984 -19.609 -2.184 1 93.12 150 THR A C 1
ATOM 1206 O O . THR A 1 150 ? 30.141 -19.547 -1.732 1 93.12 150 THR A O 1
ATOM 1209 N N . ILE A 1 151 ? 28.656 -20.453 -3.115 1 86.75 151 ILE A N 1
ATOM 1210 C CA . ILE A 1 151 ? 29.594 -21.453 -3.594 1 86.75 151 ILE A CA 1
ATOM 1211 C C . ILE A 1 151 ? 30.719 -20.766 -4.387 1 86.75 151 ILE A C 1
ATOM 1213 O O . ILE A 1 151 ? 31.891 -21.141 -4.27 1 86.75 151 ILE A O 1
ATOM 1217 N N . GLY A 1 152 ? 30.312 -19.766 -5.168 1 88 152 GLY A N 1
ATOM 1218 C CA . GLY A 1 152 ? 31.297 -19.031 -5.926 1 88 152 GLY A CA 1
ATOM 1219 C C . GLY A 1 152 ? 32.281 -18.266 -5.047 1 88 152 GLY A C 1
ATOM 1220 O O . GLY A 1 152 ? 33.5 -18.281 -5.293 1 88 152 GLY A O 1
ATOM 1221 N N . CYS A 1 153 ? 31.797 -17.594 -4.016 1 92.25 153 CYS A N 1
ATOM 1222 C CA . CYS A 1 153 ? 32.656 -16.859 -3.096 1 92.25 153 CYS A CA 1
ATOM 1223 C C . CYS A 1 153 ? 33.594 -17.812 -2.33 1 92.25 153 CYS A C 1
ATOM 1225 O O . CYS A 1 153 ? 34.75 -17.484 -2.064 1 92.25 153 CYS A O 1
ATOM 1227 N N . LEU A 1 154 ? 33.094 -18.969 -2.021 1 88.62 154 LEU A N 1
ATOM 1228 C CA . LEU A 1 154 ? 33.906 -19.969 -1.328 1 88.62 154 LEU A CA 1
ATOM 1229 C C . LEU A 1 154 ? 35 -20.484 -2.24 1 88.62 154 LEU A C 1
ATOM 1231 O O . LEU A 1 154 ? 36.156 -20.641 -1.812 1 88.62 154 LEU A O 1
ATOM 1235 N N . ALA A 1 155 ? 34.656 -20.688 -3.496 1 83.5 155 ALA A N 1
ATOM 1236 C CA . ALA A 1 155 ? 35.625 -21.219 -4.457 1 83.5 155 ALA A CA 1
ATOM 1237 C C . ALA A 1 155 ? 36.719 -20.203 -4.77 1 83.5 155 ALA A C 1
ATOM 1239 O O . ALA A 1 155 ? 37.875 -20.562 -4.965 1 83.5 155 ALA A O 1
ATOM 1240 N N . LEU A 1 156 ? 36.344 -18.922 -4.777 1 88.12 156 LEU A N 1
ATOM 1241 C CA . LEU A 1 156 ? 37.25 -17.859 -5.184 1 88.12 156 LEU A CA 1
ATOM 1242 C C . LEU A 1 156 ? 37.938 -17.234 -3.969 1 88.12 156 LEU A C 1
ATOM 1244 O O . LEU A 1 156 ? 38.719 -16.297 -4.105 1 88.12 156 LEU A O 1
ATOM 1248 N N . SER A 1 157 ? 37.625 -17.75 -2.797 1 88.69 157 SER A N 1
ATOM 1249 C CA . SER A 1 157 ? 38.188 -17.125 -1.588 1 88.69 157 SER A CA 1
ATOM 1250 C C . SER A 1 157 ? 39.688 -17.203 -1.563 1 88.69 157 SER A C 1
ATOM 1252 O O . SER A 1 157 ? 40.281 -18.25 -1.839 1 88.69 157 SER A O 1
ATOM 1254 N N . PRO A 1 158 ? 40.281 -16 -1.368 1 85.62 158 PRO A N 1
ATOM 1255 C CA . PRO A 1 158 ? 41.75 -16.016 -1.236 1 85.62 158 PRO A CA 1
ATOM 1256 C C . PRO A 1 158 ? 42.219 -16.844 -0.059 1 85.62 158 PRO A C 1
ATOM 1258 O O . PRO A 1 158 ? 41.406 -17.281 0.767 1 85.62 158 PRO A O 1
ATOM 1261 N N . ASN A 1 159 ? 43.531 -17.078 -0.022 1 80.38 159 ASN A N 1
ATOM 1262 C CA . ASN A 1 159 ? 44.094 -17.969 0.971 1 80.38 159 ASN A CA 1
ATOM 1263 C C . ASN A 1 159 ? 44.188 -17.312 2.342 1 80.38 159 ASN A C 1
ATOM 1265 O O . ASN A 1 159 ? 45.281 -17.156 2.895 1 80.38 159 ASN A O 1
ATOM 1269 N N . ASN A 1 160 ? 43.156 -16.766 2.807 1 85.75 160 ASN A N 1
ATOM 1270 C CA . ASN A 1 160 ? 42.969 -16.281 4.172 1 85.75 160 ASN A CA 1
ATOM 1271 C C . ASN A 1 160 ? 42.25 -17.297 5.039 1 85.75 160 ASN A C 1
ATOM 1273 O O . ASN A 1 160 ? 41.031 -17.469 4.922 1 85.75 160 ASN A O 1
ATOM 1277 N N . ARG A 1 161 ? 42.906 -17.969 5.887 1 86.5 161 ARG A N 1
ATOM 1278 C CA . ARG A 1 161 ? 42.375 -19.078 6.66 1 86.5 161 ARG A CA 1
ATOM 1279 C C . ARG A 1 161 ? 41.188 -18.656 7.504 1 86.5 161 ARG A C 1
ATOM 1281 O O . ARG A 1 161 ? 40.188 -19.391 7.609 1 86.5 161 ARG A O 1
ATOM 1288 N N . ARG A 1 162 ? 41.25 -17.531 8.156 1 91.81 162 ARG A N 1
ATOM 1289 C CA . ARG A 1 162 ? 40.156 -17.062 9 1 91.81 162 ARG A CA 1
ATOM 1290 C C . ARG A 1 162 ? 38.906 -16.781 8.172 1 91.81 162 ARG A C 1
ATOM 1292 O O . ARG A 1 162 ? 37.812 -17.141 8.57 1 91.81 162 ARG A O 1
ATOM 1299 N N . ALA A 1 163 ? 39.094 -16.125 7.012 1 93.25 163 ALA A N 1
ATOM 1300 C CA . ALA A 1 163 ? 37.969 -15.789 6.148 1 93.25 163 ALA A CA 1
ATOM 1301 C C . ALA A 1 163 ? 37.312 -17.047 5.605 1 93.25 163 ALA A C 1
ATOM 1303 O O . ALA A 1 163 ? 36.062 -17.156 5.602 1 93.25 163 ALA A O 1
ATOM 1304 N N . VAL A 1 164 ? 38.062 -17.969 5.215 1 91.5 164 VAL A N 1
ATOM 1305 C CA . VAL A 1 164 ? 37.531 -19.203 4.641 1 91.5 164 VAL A CA 1
ATOM 1306 C C . VAL A 1 164 ? 36.812 -20 5.715 1 91.5 164 VAL A C 1
ATOM 1308 O O . VAL A 1 164 ? 35.75 -20.578 5.449 1 91.5 164 VAL A O 1
ATOM 1311 N N . LYS A 1 165 ? 37.344 -20.016 6.871 1 94 165 LYS A N 1
ATOM 1312 C CA . LYS A 1 165 ? 36.688 -20.719 7.973 1 94 165 LYS A CA 1
ATOM 1313 C C . LYS A 1 165 ? 35.312 -20.156 8.266 1 94 165 LYS A C 1
ATOM 1315 O O . LYS A 1 165 ? 34.344 -20.891 8.344 1 94 165 LYS A O 1
ATOM 1320 N N . TYR A 1 166 ? 35.281 -18.844 8.43 1 95.5 166 TYR A N 1
ATOM 1321 C CA . TYR A 1 166 ? 34 -18.219 8.742 1 95.5 166 TYR A CA 1
ATOM 1322 C C . TYR A 1 166 ? 33.031 -18.375 7.59 1 95.5 166 TYR A C 1
ATOM 1324 O O . TYR A 1 166 ? 31.812 -18.562 7.809 1 95.5 166 TYR A O 1
ATOM 1332 N N . ARG A 1 167 ? 33.469 -18.344 6.332 1 94.94 167 ARG A N 1
ATOM 1333 C CA . ARG A 1 167 ? 32.625 -18.531 5.176 1 94.94 167 ARG A CA 1
ATOM 1334 C C . ARG A 1 167 ? 32 -19.922 5.156 1 94.94 167 ARG A C 1
ATOM 1336 O O . ARG A 1 167 ? 30.828 -20.094 4.875 1 94.94 167 ARG A O 1
ATOM 1343 N N . LYS A 1 168 ? 32.844 -20.844 5.441 1 93.5 168 LYS A N 1
ATOM 1344 C CA . LYS A 1 168 ? 32.344 -22.234 5.461 1 93.5 168 LYS A CA 1
ATOM 1345 C C . LYS A 1 168 ? 31.328 -22.438 6.574 1 93.5 168 LYS A C 1
ATOM 1347 O O . LYS A 1 168 ? 30.312 -23.109 6.375 1 93.5 168 LYS A O 1
ATOM 1352 N N . ILE A 1 169 ? 31.609 -21.859 7.699 1 96 169 ILE A N 1
ATOM 1353 C CA . ILE A 1 169 ? 30.703 -22 8.836 1 96 169 ILE A CA 1
ATOM 1354 C C . ILE A 1 169 ? 29.359 -21.344 8.516 1 96 169 ILE A C 1
ATOM 1356 O O . ILE A 1 169 ? 28.297 -21.953 8.688 1 96 169 ILE A O 1
ATOM 1360 N N . LEU A 1 170 ? 29.438 -20.141 7.992 1 96.19 170 LEU A N 1
ATOM 1361 C CA . LEU A 1 170 ? 28.219 -19.391 7.734 1 96.19 170 LEU A CA 1
ATOM 1362 C C . LEU A 1 170 ? 27.438 -20.016 6.582 1 96.19 170 LEU A C 1
ATOM 1364 O O . LEU A 1 170 ? 26.203 -20.047 6.609 1 96.19 170 LEU A O 1
ATOM 1368 N N . ALA A 1 171 ? 28.141 -20.484 5.609 1 94.88 171 ALA A N 1
ATOM 1369 C CA . ALA A 1 171 ? 27.469 -21.172 4.504 1 94.88 171 ALA A CA 1
ATOM 1370 C C . ALA A 1 171 ? 26.797 -22.453 4.984 1 94.88 171 ALA A C 1
ATOM 1372 O O . ALA A 1 171 ? 25.641 -22.719 4.633 1 94.88 171 ALA A O 1
ATOM 1373 N N . SER A 1 172 ? 27.453 -23.234 5.816 1 94.69 172 SER A N 1
ATOM 1374 C CA . SER A 1 172 ? 26.891 -24.469 6.344 1 94.69 172 SER A CA 1
ATOM 1375 C C . SER A 1 172 ? 25.688 -24.203 7.246 1 94.69 172 SER A C 1
ATOM 1377 O O . SER A 1 172 ? 24.703 -24.953 7.223 1 94.69 172 SER A O 1
ATOM 1379 N N . LEU A 1 173 ? 25.828 -23.172 8 1 95.06 173 LEU A N 1
ATOM 1380 C CA . LEU A 1 173 ? 24.719 -22.797 8.859 1 95.06 173 LEU A CA 1
ATOM 1381 C C . LEU A 1 173 ? 23.516 -22.344 8.031 1 95.06 173 LEU A C 1
ATOM 1383 O O . LEU A 1 173 ? 22.375 -22.672 8.344 1 95.06 173 LEU A O 1
ATOM 1387 N N . PHE A 1 174 ? 23.797 -21.594 7.004 1 94.88 174 PHE A N 1
ATOM 1388 C CA . PHE A 1 174 ? 22.719 -21.109 6.152 1 94.88 174 PHE A CA 1
ATOM 1389 C C . PHE A 1 174 ? 21.984 -22.266 5.492 1 94.88 174 PHE A C 1
ATOM 1391 O O . PHE A 1 174 ? 20.766 -22.391 5.625 1 94.88 174 PHE A O 1
ATOM 1398 N N . PHE A 1 175 ? 22.672 -23.156 4.859 1 90.62 175 PHE A N 1
ATOM 1399 C CA . PHE A 1 175 ? 22.047 -24.266 4.133 1 90.62 175 PHE A CA 1
ATOM 1400 C C . PHE A 1 175 ? 21.531 -25.328 5.098 1 90.62 175 PHE A C 1
ATOM 1402 O O . PHE A 1 175 ? 20.531 -25.984 4.828 1 90.62 175 PHE A O 1
ATOM 1409 N N . GLY A 1 176 ? 22.172 -25.469 6.262 1 91.81 176 GLY A N 1
ATOM 1410 C CA . GLY A 1 176 ? 21.703 -26.391 7.289 1 91.81 176 GLY A CA 1
ATOM 1411 C C . GLY A 1 176 ? 20.375 -25.969 7.91 1 91.81 176 GLY A C 1
ATOM 1412 O O . GLY A 1 176 ? 19.562 -26.812 8.281 1 91.81 176 GLY A O 1
ATOM 1413 N N . THR A 1 177 ? 20.188 -24.656 8.008 1 93.75 177 THR A N 1
ATOM 1414 C CA . THR A 1 177 ? 18.984 -24.109 8.625 1 93.75 177 THR A CA 1
ATOM 1415 C C . THR A 1 177 ? 17.781 -24.25 7.695 1 93.75 177 THR A C 1
ATOM 1417 O O . THR A 1 177 ? 16.641 -24.172 8.141 1 93.75 177 THR A O 1
ATOM 1420 N N . LEU A 1 178 ? 17.969 -24.531 6.422 1 88.25 178 LEU A N 1
ATOM 1421 C CA . LEU A 1 178 ? 16.875 -24.672 5.469 1 88.25 178 LEU A CA 1
ATOM 1422 C C . LEU A 1 178 ? 16.031 -25.906 5.781 1 88.25 178 LEU A C 1
ATOM 1424 O O . LEU A 1 178 ? 14.805 -25.875 5.613 1 88.25 178 LEU A O 1
ATOM 1428 N N . VAL A 1 179 ? 16.594 -26.984 6.336 1 87.19 179 VAL A N 1
ATOM 1429 C CA . VAL A 1 179 ? 15.906 -28.25 6.609 1 87.19 179 VAL A CA 1
ATOM 1430 C C . VAL A 1 179 ? 14.883 -28.031 7.723 1 87.19 179 VAL A C 1
ATOM 1432 O O . VAL A 1 179 ? 13.688 -28.266 7.527 1 87.19 179 VAL A O 1
ATOM 1435 N N . PRO A 1 180 ? 15.328 -27.5 8.898 1 93.06 180 PRO A N 1
ATOM 1436 C CA . PRO A 1 180 ? 14.312 -27.25 9.914 1 93.06 180 PRO A CA 1
ATOM 1437 C C . PRO A 1 180 ? 13.328 -26.156 9.508 1 93.06 180 PRO A C 1
ATOM 1439 O O . PRO A 1 180 ? 12.172 -26.172 9.93 1 93.06 180 PRO A O 1
ATOM 1442 N N . LEU A 1 181 ? 13.719 -25.203 8.734 1 92.5 181 LEU A N 1
ATOM 1443 C CA . LEU A 1 181 ? 12.812 -24.156 8.266 1 92.5 181 LEU A CA 1
ATOM 1444 C C . LEU A 1 181 ? 11.656 -24.75 7.465 1 92.5 181 LEU A C 1
ATOM 1446 O O . LEU A 1 181 ? 10.5 -24.406 7.699 1 92.5 181 LEU A O 1
ATOM 1450 N N . ILE A 1 182 ? 11.969 -25.656 6.539 1 84.81 182 ILE A N 1
ATOM 1451 C CA . ILE A 1 182 ? 10.961 -26.297 5.703 1 84.81 182 ILE A CA 1
ATOM 1452 C C . ILE A 1 182 ? 10.062 -27.188 6.562 1 84.81 182 ILE A C 1
ATOM 1454 O O . ILE A 1 182 ? 8.844 -27.203 6.379 1 84.81 182 ILE A O 1
ATOM 1458 N N . TYR A 1 183 ? 10.703 -27.859 7.547 1 88.94 183 TYR A N 1
ATOM 1459 C CA . TYR A 1 183 ? 9.953 -28.719 8.445 1 88.94 183 TYR A CA 1
ATOM 1460 C C . TYR A 1 183 ? 8.898 -27.922 9.211 1 88.94 183 TYR A C 1
ATOM 1462 O O . TYR A 1 183 ? 7.727 -28.297 9.242 1 88.94 183 TYR A O 1
ATOM 1470 N N . TYR A 1 184 ? 9.281 -26.844 9.773 1 92.19 184 TYR A N 1
ATOM 1471 C CA . TYR A 1 184 ? 8.336 -26.078 10.586 1 92.19 184 TYR A CA 1
ATOM 1472 C C . TYR A 1 184 ? 7.379 -25.297 9.703 1 92.19 184 TYR A C 1
ATOM 1474 O O . TYR A 1 184 ? 6.309 -24.875 10.156 1 92.19 184 TYR A O 1
ATOM 1482 N N . PHE A 1 185 ? 7.691 -25 8.523 1 88.19 185 PHE A N 1
ATOM 1483 C CA . PHE A 1 185 ? 6.75 -24.406 7.578 1 88.19 185 PHE A CA 1
ATOM 1484 C C . PHE A 1 185 ? 5.586 -25.359 7.312 1 88.19 185 PHE A C 1
ATOM 1486 O O . PHE A 1 185 ? 4.426 -24.938 7.324 1 88.19 185 PHE A O 1
ATOM 1493 N N . ILE A 1 186 ? 5.973 -26.656 7.176 1 80.38 186 ILE A N 1
ATOM 1494 C CA . ILE A 1 186 ? 4.949 -27.656 6.922 1 80.38 186 ILE A CA 1
ATOM 1495 C C . ILE A 1 186 ? 4.094 -27.844 8.172 1 80.38 186 ILE A C 1
ATOM 1497 O O . ILE A 1 186 ? 2.869 -27.969 8.078 1 80.38 186 ILE A O 1
ATOM 1501 N N . GLN A 1 187 ? 4.754 -27.781 9.328 1 87.25 187 GLN A N 1
ATOM 1502 C CA . GLN A 1 187 ? 4.031 -27.953 10.586 1 87.25 187 GLN A CA 1
ATOM 1503 C C . GLN A 1 187 ? 3.02 -26.828 10.789 1 87.25 187 GLN A C 1
ATOM 1505 O O . GLN A 1 187 ? 1.932 -27.047 11.32 1 87.25 187 GLN A O 1
ATOM 1510 N N . HIS A 1 188 ? 3.352 -25.688 10.344 1 86.06 188 HIS A N 1
ATOM 1511 C CA . HIS A 1 188 ? 2.477 -24.547 10.602 1 86.06 188 HIS A CA 1
ATOM 1512 C C . HIS A 1 188 ? 1.448 -24.375 9.492 1 86.06 188 HIS A C 1
ATOM 1514 O O . HIS A 1 188 ? 0.27 -24.125 9.758 1 86.06 188 HIS A O 1
ATOM 1520 N N . LYS A 1 189 ? 1.798 -24.562 8.266 1 78.75 189 LYS A N 1
ATOM 1521 C CA . LYS A 1 189 ? 0.901 -24.281 7.148 1 78.75 189 LYS A CA 1
ATOM 1522 C C . LYS A 1 189 ? -0.014 -25.469 6.855 1 78.75 189 LYS A C 1
ATOM 1524 O O . LYS A 1 189 ? -1.191 -25.281 6.535 1 78.75 189 LYS A O 1
ATOM 1529 N N . VAL A 1 190 ? 0.539 -26.703 6.969 1 73.06 190 VAL A N 1
ATOM 1530 C CA . VAL A 1 190 ? -0.217 -27.891 6.582 1 73.06 190 VAL A CA 1
ATOM 1531 C C . VAL A 1 190 ? -0.849 -28.531 7.82 1 73.06 190 VAL A C 1
ATOM 1533 O O . VAL A 1 190 ? -2.062 -28.75 7.859 1 73.06 190 VAL A O 1
ATOM 1536 N N . HIS A 1 191 ? -0.022 -28.75 8.914 1 78.88 191 HIS A N 1
ATOM 1537 C CA . HIS A 1 191 ? -0.511 -29.469 10.086 1 78.88 191 HIS A CA 1
ATOM 1538 C C . HIS A 1 191 ? -1.121 -28.5 11.102 1 78.88 191 HIS A C 1
ATOM 1540 O O . HIS A 1 191 ? -1.771 -28.938 12.055 1 78.88 191 HIS A O 1
ATOM 1546 N N . LYS A 1 192 ? -0.95 -27.234 10.953 1 86.12 192 LYS A N 1
ATOM 1547 C CA . LYS A 1 192 ? -1.562 -26.188 11.773 1 86.12 192 LYS A CA 1
ATOM 1548 C C . LYS A 1 192 ? -1.293 -26.406 13.258 1 86.12 192 LYS A C 1
ATOM 1550 O O . LYS A 1 192 ? -2.215 -26.375 14.07 1 86.12 192 LYS A O 1
ATOM 1555 N N . VAL A 1 193 ? -0.063 -26.672 13.633 1 91.56 193 VAL A N 1
ATOM 1556 C CA . VAL A 1 193 ? 0.368 -26.906 15 1 91.56 193 VAL A CA 1
ATOM 1557 C C . VAL A 1 193 ? 0.636 -25.562 15.695 1 91.56 193 VAL A C 1
ATOM 1559 O O . VAL A 1 193 ? 1.37 -24.719 15.172 1 91.56 193 VAL A O 1
ATOM 1562 N N . PRO A 1 194 ? -0.002 -25.375 16.891 1 92.88 194 PRO A N 1
ATOM 1563 C CA . PRO A 1 194 ? 0.274 -24.141 17.609 1 92.88 194 PRO A CA 1
ATOM 1564 C C . PRO A 1 194 ? 1.743 -24 18.016 1 92.88 194 PRO A C 1
ATOM 1566 O O . PRO A 1 194 ? 2.363 -24.984 18.438 1 92.88 194 PRO A O 1
ATOM 1569 N N . GLY A 1 195 ? 2.361 -22.875 17.797 1 94 195 GLY A N 1
ATOM 1570 C CA . GLY A 1 195 ? 3.744 -22.609 18.156 1 94 195 GLY A CA 1
ATOM 1571 C C . GLY A 1 195 ? 4.715 -22.875 17.016 1 94 195 GLY A C 1
ATOM 1572 O O . GLY A 1 195 ? 5.891 -22.516 17.094 1 94 195 GLY A O 1
ATOM 1573 N N . ALA A 1 196 ? 4.281 -23.547 16.016 1 94.31 196 ALA A N 1
ATOM 1574 C CA . ALA A 1 196 ? 5.145 -23.891 14.883 1 94.31 196 ALA A CA 1
ATOM 1575 C C . ALA A 1 196 ? 5.551 -22.656 14.094 1 94.31 196 ALA A C 1
ATOM 1577 O O . ALA A 1 196 ? 6.668 -22.578 13.586 1 94.31 196 ALA A O 1
ATOM 1578 N N . TYR A 1 197 ? 4.641 -21.719 14.062 1 93.56 197 TYR A N 1
ATOM 1579 C CA . TYR A 1 197 ? 4.926 -20.469 13.367 1 93.56 197 TYR A CA 1
ATOM 1580 C C . TYR A 1 197 ? 6.074 -19.719 14.039 1 93.56 197 TYR A C 1
ATOM 1582 O O . TYR A 1 197 ? 6.984 -19.234 13.359 1 93.56 197 TYR A O 1
ATOM 1590 N N . THR A 1 198 ? 6.074 -19.656 15.32 1 95.25 198 THR A N 1
ATOM 1591 C CA . THR A 1 198 ? 7.133 -19 16.078 1 95.25 198 THR A CA 1
ATOM 1592 C C . THR A 1 198 ? 8.469 -19.703 15.859 1 95.25 198 THR A C 1
ATOM 1594 O O . THR A 1 198 ? 9.5 -19.047 15.656 1 95.25 198 THR A O 1
ATOM 1597 N N . ARG A 1 199 ? 8.508 -21 15.906 1 95.19 199 ARG A N 1
ATOM 1598 C CA . ARG A 1 199 ? 9.734 -21.75 15.672 1 95.19 199 ARG A CA 1
ATOM 1599 C C . ARG A 1 199 ? 10.234 -21.547 14.25 1 95.19 199 ARG A C 1
ATOM 1601 O O . ARG A 1 199 ? 11.438 -21.391 14.016 1 95.19 199 ARG A O 1
ATOM 1608 N N . TYR A 1 200 ? 9.273 -21.562 13.297 1 94.94 200 TYR A N 1
ATOM 1609 C CA . TYR A 1 200 ? 9.609 -21.25 11.914 1 94.94 200 TYR A CA 1
ATOM 1610 C C . TYR A 1 200 ? 10.266 -19.875 11.805 1 94.94 200 TYR A C 1
ATOM 1612 O O . TYR A 1 200 ? 11.281 -19.719 11.125 1 94.94 200 TYR A O 1
ATOM 1620 N N . ALA A 1 201 ? 9.719 -18.922 12.492 1 95.62 201 ALA A N 1
ATOM 1621 C CA . ALA A 1 201 ? 10.219 -17.547 12.461 1 95.62 201 ALA A CA 1
ATOM 1622 C C . ALA A 1 201 ? 11.648 -17.469 12.977 1 95.62 201 ALA A C 1
ATOM 1624 O O . ALA A 1 201 ? 12.469 -16.734 12.43 1 95.62 201 ALA A O 1
ATOM 1625 N N . PHE A 1 202 ? 12.023 -18.219 14.008 1 96.44 202 PHE A N 1
ATOM 1626 C CA . PHE A 1 202 ? 13.383 -18.219 14.539 1 96.44 202 PHE A CA 1
ATOM 1627 C C . PHE A 1 202 ? 14.375 -18.688 13.484 1 96.44 202 PHE A C 1
ATOM 1629 O O . PHE A 1 202 ? 15.461 -18.109 13.344 1 96.44 202 PHE A O 1
ATOM 1636 N N . PHE A 1 203 ? 14.016 -19.641 12.75 1 95.56 203 PHE A N 1
ATOM 1637 C CA . PHE A 1 203 ? 14.914 -20.141 11.719 1 95.56 203 PHE A CA 1
ATOM 1638 C C . PHE A 1 203 ? 14.992 -19.188 10.547 1 95.56 203 PHE A C 1
ATOM 1640 O O . PHE A 1 203 ? 16.047 -19.031 9.93 1 95.56 203 PHE A O 1
ATOM 1647 N N . GLU A 1 204 ? 13.906 -18.625 10.242 1 94.19 204 GLU A N 1
ATOM 1648 C CA . GLU A 1 204 ? 13.906 -17.625 9.172 1 94.19 204 GLU A CA 1
ATOM 1649 C C . GLU A 1 204 ? 14.828 -16.469 9.5 1 94.19 204 GLU A C 1
ATOM 1651 O O . GLU A 1 204 ? 15.633 -16.031 8.664 1 94.19 204 GLU A O 1
ATOM 1656 N N . TRP A 1 205 ? 14.727 -15.93 10.68 1 96.19 205 TRP A N 1
ATOM 1657 C CA . TRP A 1 205 ? 15.586 -14.836 11.117 1 96.19 205 TRP A CA 1
ATOM 1658 C C . TRP A 1 205 ? 17.047 -15.273 11.148 1 96.19 205 TRP A C 1
ATOM 1660 O O . TRP A 1 205 ? 17.938 -14.492 10.805 1 96.19 205 TRP A O 1
ATOM 1670 N N . SER A 1 206 ? 17.266 -16.484 11.539 1 96.19 206 SER A N 1
ATOM 1671 C CA . SER A 1 206 ? 18.625 -17 11.531 1 96.19 206 SER A CA 1
ATOM 1672 C C . SER A 1 206 ? 19.203 -17.031 10.117 1 96.19 206 SER A C 1
ATOM 1674 O O . SER A 1 206 ? 20.375 -16.734 9.914 1 96.19 206 SER A O 1
ATOM 1676 N N . LEU A 1 207 ? 18.406 -17.344 9.148 1 94.44 207 LEU A N 1
ATOM 1677 C CA . LEU A 1 207 ? 18.844 -17.359 7.762 1 94.44 207 LEU A CA 1
ATOM 1678 C C . LEU A 1 207 ? 19.328 -15.977 7.324 1 94.44 207 LEU A C 1
ATOM 1680 O O . LEU A 1 207 ? 20.344 -15.859 6.633 1 94.44 207 LEU A O 1
ATOM 1684 N N . ILE A 1 208 ? 18.625 -14.969 7.762 1 94.12 208 ILE A N 1
ATOM 1685 C CA . ILE A 1 208 ? 18.969 -13.602 7.41 1 94.12 208 ILE A CA 1
ATOM 1686 C C . ILE A 1 208 ? 20.297 -13.219 8.078 1 94.12 208 ILE A C 1
ATOM 1688 O O . ILE A 1 208 ? 21.172 -12.625 7.438 1 94.12 208 ILE A O 1
ATOM 1692 N N . LEU A 1 209 ? 20.438 -13.578 9.344 1 95.94 209 LEU A N 1
ATOM 1693 C CA . LEU A 1 209 ? 21.656 -13.273 10.078 1 95.94 209 LEU A CA 1
ATOM 1694 C C . LEU A 1 209 ? 22.859 -13.953 9.43 1 95.94 209 LEU A C 1
ATOM 1696 O O . LEU A 1 209 ? 23.922 -13.336 9.289 1 95.94 209 LEU A O 1
ATOM 1700 N N . PHE A 1 210 ? 22.625 -15.148 8.93 1 96.69 210 PHE A N 1
ATOM 1701 C CA . PHE A 1 210 ? 23.719 -15.898 8.328 1 96.69 210 PHE A CA 1
ATOM 1702 C C . PHE A 1 210 ? 24.031 -15.359 6.934 1 96.69 210 PHE A C 1
ATOM 1704 O O . PHE A 1 210 ? 25.188 -15.32 6.523 1 96.69 210 PHE A O 1
ATOM 1711 N N . ASP A 1 211 ? 23.031 -15 6.199 1 95.44 211 ASP A N 1
ATOM 1712 C CA . ASP A 1 211 ? 23.219 -14.477 4.852 1 95.44 211 ASP A CA 1
ATOM 1713 C C . ASP A 1 211 ? 24.016 -13.172 4.879 1 95.44 211 ASP A C 1
ATOM 1715 O O . ASP A 1 211 ? 25.031 -13.055 4.188 1 95.44 211 ASP A O 1
ATOM 1719 N N . 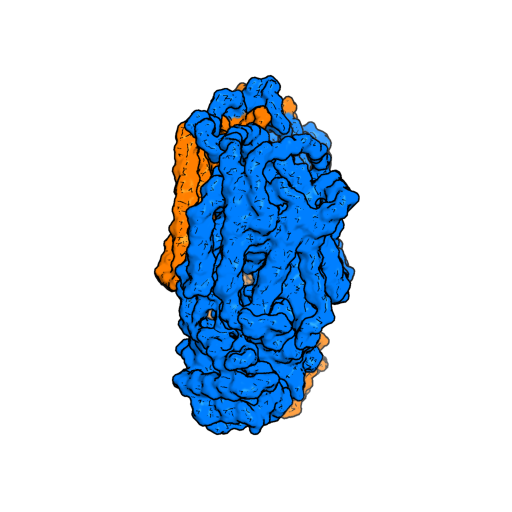VAL A 1 212 ? 23.594 -12.234 5.723 1 96.25 212 VAL A N 1
ATOM 1720 C CA . VAL A 1 212 ? 24.297 -10.961 5.855 1 96.25 212 VAL A CA 1
ATOM 1721 C C . VAL A 1 212 ? 25.672 -11.195 6.492 1 96.25 212 VAL A C 1
ATOM 1723 O O . VAL A 1 212 ? 26.656 -10.555 6.117 1 96.25 212 VAL A O 1
ATOM 1726 N N . GLY A 1 213 ? 25.719 -12.164 7.477 1 96.69 213 GLY A N 1
ATOM 1727 C CA . GLY A 1 213 ? 26.984 -12.508 8.102 1 96.69 213 GLY A CA 1
ATOM 1728 C C . GLY A 1 213 ? 28 -13.07 7.125 1 96.69 213 GLY A C 1
ATOM 1729 O O . GLY A 1 213 ? 29.203 -12.82 7.254 1 96.69 213 GLY A O 1
ATOM 1730 N N . PHE A 1 214 ? 27.531 -13.828 6.137 1 96.94 214 PHE A N 1
ATOM 1731 C CA . PHE A 1 214 ? 28.406 -14.375 5.109 1 96.94 214 PHE A CA 1
ATOM 1732 C C . PHE A 1 214 ? 29.094 -13.258 4.332 1 96.94 214 PHE A C 1
ATOM 1734 O O . PHE A 1 214 ? 30.297 -13.32 4.082 1 96.94 214 PHE A O 1
ATOM 1741 N N . ASP A 1 215 ? 28.391 -12.242 3.975 1 96.5 215 ASP A N 1
ATOM 1742 C CA . ASP A 1 215 ? 28.969 -11.109 3.25 1 96.5 215 ASP A CA 1
ATOM 1743 C C . ASP A 1 215 ? 29.875 -10.273 4.152 1 96.5 215 ASP A C 1
ATOM 1745 O O . ASP A 1 215 ? 30.812 -9.648 3.678 1 96.5 215 ASP A O 1
ATOM 1749 N N . ALA A 1 216 ? 29.594 -10.266 5.434 1 97 216 ALA A N 1
ATOM 1750 C CA . ALA A 1 216 ? 30.375 -9.492 6.383 1 97 216 ALA A CA 1
ATOM 1751 C C . ALA A 1 216 ? 31.828 -10 6.434 1 97 216 ALA A C 1
ATOM 1753 O O . ALA A 1 216 ? 32.75 -9.234 6.734 1 97 216 ALA A O 1
ATOM 1754 N N . VAL A 1 217 ? 32.031 -11.227 6.102 1 96.88 217 VAL A N 1
ATOM 1755 C CA . VAL A 1 217 ? 33.375 -11.844 6.168 1 96.88 217 VAL A CA 1
ATOM 1756 C C . VAL A 1 217 ? 34.281 -11.195 5.152 1 96.88 217 VAL A C 1
ATOM 1758 O O . VAL A 1 217 ? 35.531 -11.242 5.301 1 96.88 217 VAL A O 1
ATOM 1761 N N . THR A 1 218 ? 33.75 -10.539 4.137 1 96.06 218 THR A N 1
ATOM 1762 C CA . THR A 1 218 ? 34.562 -9.883 3.129 1 96.06 218 THR A CA 1
ATOM 1763 C C . THR A 1 218 ? 35.406 -8.766 3.752 1 96.06 218 THR A C 1
ATOM 1765 O O . THR A 1 218 ? 36.375 -8.297 3.156 1 96.06 218 THR A O 1
ATOM 1768 N N . ALA A 1 219 ? 34.969 -8.305 4.98 1 96.19 219 ALA A N 1
ATOM 1769 C CA . ALA A 1 219 ? 35.719 -7.27 5.68 1 96.19 219 ALA A CA 1
ATOM 1770 C C . ALA A 1 219 ? 37.156 -7.711 5.91 1 96.19 219 ALA A C 1
ATOM 1772 O O . ALA A 1 219 ? 38.094 -6.895 5.84 1 96.19 219 ALA A O 1
ATOM 1773 N N . LEU A 1 220 ? 37.344 -8.992 6.129 1 94.44 220 LEU A N 1
ATOM 1774 C CA . LEU A 1 220 ? 38.688 -9.539 6.375 1 94.44 220 LEU A CA 1
ATOM 1775 C C . LEU A 1 220 ? 39.5 -9.531 5.102 1 94.44 220 LEU A C 1
ATOM 1777 O O . LEU A 1 220 ? 40.719 -9.344 5.152 1 94.44 220 LEU A O 1
ATOM 1781 N N . ASP A 1 221 ? 38.938 -9.711 3.967 1 92.69 221 ASP A N 1
ATOM 1782 C CA . ASP A 1 221 ? 39.625 -9.68 2.686 1 92.69 221 ASP A CA 1
ATOM 1783 C C . ASP A 1 221 ? 39.875 -8.234 2.24 1 92.69 221 ASP A C 1
ATOM 1785 O O . ASP A 1 221 ? 40.938 -7.93 1.696 1 92.69 221 ASP A O 1
ATOM 1789 N N . PHE A 1 222 ? 38.969 -7.379 2.512 1 94.62 222 PHE A N 1
ATOM 1790 C CA . PHE A 1 222 ? 39 -6.004 2.025 1 94.62 222 PHE A CA 1
ATOM 1791 C C . PHE A 1 222 ? 39.969 -5.172 2.854 1 94.62 222 PHE A C 1
ATOM 1793 O O . PHE A 1 222 ? 40.281 -4.039 2.494 1 94.62 222 PHE A O 1
ATOM 1800 N N . GLU A 1 223 ? 40.406 -5.699 3.953 1 92.56 223 GLU A N 1
ATOM 1801 C CA . GLU A 1 223 ? 41.406 -5.012 4.75 1 92.56 223 GLU A CA 1
ATOM 1802 C C . GLU A 1 223 ? 42.656 -4.742 3.934 1 92.56 223 GLU A C 1
ATOM 1804 O O . GLU A 1 223 ? 43.438 -3.82 4.242 1 92.56 223 GLU A O 1
ATOM 1809 N N . ALA A 1 224 ? 42.844 -5.473 2.861 1 90 224 ALA A N 1
ATOM 1810 C CA . ALA A 1 224 ? 44 -5.348 2 1 90 224 ALA A CA 1
ATOM 1811 C C . ALA A 1 224 ? 43.844 -4.176 1.033 1 90 224 ALA A C 1
ATOM 1813 O O . ALA A 1 224 ? 44.812 -3.734 0.422 1 90 224 ALA A O 1
ATOM 1814 N N . PHE A 1 225 ? 42.656 -3.588 0.955 1 92.88 225 PHE A N 1
ATOM 1815 C CA . PHE A 1 225 ? 42.406 -2.516 0.004 1 92.88 225 PHE A CA 1
ATOM 1816 C C . PHE A 1 225 ? 42.312 -1.168 0.713 1 92.88 225 PHE A C 1
ATOM 1818 O O . PHE A 1 225 ? 41.906 -1.087 1.863 1 92.88 225 PHE A O 1
ATOM 1825 N N . GLU A 1 226 ? 42.812 -0.189 0.099 1 93.62 226 GLU A N 1
ATOM 1826 C CA . GLU A 1 226 ? 42.656 1.204 0.502 1 93.62 226 GLU A CA 1
ATOM 1827 C C . GLU A 1 226 ? 42.031 2.037 -0.625 1 93.62 226 GLU A C 1
ATOM 1829 O O . GLU A 1 226 ? 42.5 1.99 -1.762 1 93.62 226 GLU A O 1
ATOM 1834 N N . ILE A 1 227 ? 40.969 2.68 -0.282 1 93.56 227 ILE A N 1
ATOM 1835 C CA . ILE A 1 227 ? 40.344 3.58 -1.24 1 93.56 227 ILE A CA 1
ATOM 1836 C C . ILE A 1 227 ? 40.844 5.004 -1.018 1 93.56 227 ILE A C 1
ATOM 1838 O O . ILE A 1 227 ? 40.625 5.59 0.044 1 93.56 227 ILE A O 1
ATOM 1842 N N . VAL A 1 228 ? 41.531 5.555 -1.997 1 93.38 228 VAL A N 1
ATOM 1843 C CA . VAL A 1 228 ? 42.156 6.863 -1.878 1 93.38 228 VAL A CA 1
ATOM 1844 C C . VAL A 1 228 ? 41.531 7.84 -2.863 1 93.38 228 VAL A C 1
ATOM 1846 O O . VAL A 1 228 ? 41.312 7.512 -4.035 1 93.38 228 VAL A O 1
ATOM 1849 N N . VAL A 1 229 ? 41.125 9.008 -2.354 1 92.5 229 VAL A N 1
ATOM 1850 C CA . VAL A 1 229 ? 40.656 10.102 -3.213 1 92.5 229 VAL A CA 1
ATOM 1851 C C . VAL A 1 229 ? 41.812 11.078 -3.447 1 92.5 229 VAL A C 1
ATOM 1853 O O . VAL A 1 229 ? 42.312 11.68 -2.502 1 92.5 229 VAL A O 1
ATOM 1856 N N . LYS A 1 230 ? 42.188 11.203 -4.641 1 91.19 230 LYS A N 1
ATOM 1857 C CA . LYS A 1 230 ? 43.312 12.047 -4.996 1 91.19 230 LYS A CA 1
ATOM 1858 C C . LYS A 1 230 ? 42.844 13.32 -5.707 1 91.19 230 LYS A C 1
ATOM 1860 O O . LYS A 1 230 ? 41.938 13.273 -6.539 1 91.19 230 LYS A O 1
ATOM 1865 N N . ASP A 1 231 ? 43.344 14.406 -5.266 1 89.56 231 ASP A N 1
ATOM 1866 C CA . ASP A 1 231 ? 43.125 15.672 -5.961 1 89.56 231 ASP A CA 1
ATOM 1867 C C . ASP A 1 231 ? 44.219 15.953 -6.977 1 89.56 231 ASP A C 1
ATOM 1869 O O . ASP A 1 231 ? 45.281 16.5 -6.625 1 89.56 231 ASP A O 1
ATOM 1873 N N . VAL A 1 232 ? 44 15.695 -8.109 1 84.81 232 VAL A N 1
ATOM 1874 C CA . VAL A 1 232 ? 45 15.75 -9.148 1 84.81 232 VAL A CA 1
ATOM 1875 C C . VAL A 1 232 ? 45.188 17.188 -9.633 1 84.81 232 VAL A C 1
ATOM 1877 O O . VAL A 1 232 ? 46.25 17.562 -10.125 1 84.81 232 VAL A O 1
ATOM 1880 N N . LYS A 1 233 ? 44.188 18 -9.555 1 82.81 233 LYS A N 1
ATOM 1881 C CA . LYS A 1 233 ? 44.25 19.359 -10.078 1 82.81 233 LYS A CA 1
ATOM 1882 C C . LYS A 1 233 ? 44.438 20.375 -8.945 1 82.81 233 LYS A C 1
ATOM 1884 O O . LYS A 1 233 ? 44.562 21.578 -9.203 1 82.81 233 LYS A O 1
ATOM 1889 N N . GLY A 1 234 ? 44.406 20.016 -7.691 1 77.25 234 GLY A N 1
ATOM 1890 C CA . GLY A 1 234 ? 44.688 20.859 -6.539 1 77.25 234 GLY A CA 1
ATOM 1891 C C . GLY A 1 234 ? 43.531 21.781 -6.203 1 77.25 234 GLY A C 1
ATOM 1892 O O . GLY A 1 234 ? 43.75 22.906 -5.738 1 77.25 234 GLY A O 1
ATOM 1893 N N . ILE A 1 235 ? 42.406 21.484 -6.496 1 76 235 ILE A N 1
ATOM 1894 C CA . ILE A 1 235 ? 41.219 22.328 -6.293 1 76 235 ILE A CA 1
ATOM 1895 C C . ILE A 1 235 ? 40.938 22.453 -4.801 1 76 235 ILE A C 1
ATOM 1897 O O . ILE A 1 235 ? 40.469 23.5 -4.332 1 76 235 ILE A O 1
ATOM 1901 N N . SER A 1 236 ? 41.312 21.406 -3.998 1 67.06 236 SER A N 1
ATOM 1902 C CA . SER A 1 236 ? 41 21.391 -2.574 1 67.06 236 SER A CA 1
ATOM 1903 C C . SER A 1 236 ? 42.062 22.109 -1.761 1 67.06 236 SER A C 1
ATOM 1905 O O . SER A 1 236 ? 41.906 22.297 -0.553 1 67.06 236 SER A O 1
ATOM 1907 N N . ARG A 1 237 ? 43.344 22.516 -2.246 1 62.41 237 ARG A N 1
ATOM 1908 C CA . ARG A 1 237 ? 44.469 23.078 -1.508 1 62.41 237 ARG A CA 1
ATOM 1909 C C . ARG A 1 237 ? 44.25 24.547 -1.221 1 62.41 237 ARG A C 1
ATOM 1911 O O . ARG A 1 237 ? 45.156 25.234 -0.747 1 62.41 237 ARG A O 1
ATOM 1918 N N . GLY A 1 238 ? 42.969 25.031 -1.048 1 59.06 238 GLY A N 1
ATOM 1919 C CA . GLY A 1 238 ? 42.625 26.297 -0.444 1 59.06 238 GLY A CA 1
ATOM 1920 C C . GLY A 1 238 ? 43.094 27.5 -1.25 1 59.06 238 GLY A C 1
ATOM 1921 O O . GLY A 1 238 ? 43 28.641 -0.793 1 59.06 238 GLY A O 1
ATOM 1922 N N . GLN A 1 239 ? 43.906 27.344 -2.266 1 54.41 239 GLN A N 1
ATOM 1923 C CA . GLN A 1 239 ? 44.5 28.531 -2.861 1 54.41 239 GLN A CA 1
ATOM 1924 C C . GLN A 1 239 ? 43.469 29.344 -3.637 1 54.41 239 GLN A C 1
ATOM 1926 O O . GLN A 1 239 ? 43.625 30.562 -3.803 1 54.41 239 GLN A O 1
ATOM 1931 N N . LEU A 1 240 ? 42.344 28.781 -3.969 1 57.34 240 LEU A N 1
ATOM 1932 C CA . LEU A 1 240 ? 41.438 29.516 -4.852 1 57.34 240 LEU A CA 1
ATOM 1933 C C . LEU A 1 240 ? 40.25 30.078 -4.07 1 57.34 240 LEU A C 1
ATOM 1935 O O . LEU A 1 240 ? 39.688 29.391 -3.213 1 57.34 240 LEU A O 1
ATOM 1939 N N . LYS A 1 241 ? 40.062 31.375 -4.215 1 64.31 241 LYS A N 1
ATOM 1940 C CA . LYS A 1 241 ? 38.969 32.125 -3.621 1 64.31 241 LYS A CA 1
ATOM 1941 C C . LYS A 1 241 ? 37.625 31.562 -4.039 1 64.31 241 LYS A C 1
ATOM 1943 O O . LYS A 1 241 ? 37.406 31.219 -5.207 1 64.31 241 LYS A O 1
ATOM 1948 N N . ASN A 1 242 ? 36.688 31.266 -3.053 1 73.56 242 ASN A N 1
ATOM 1949 C CA . ASN A 1 242 ? 35.344 30.812 -3.367 1 73.56 242 ASN A CA 1
ATOM 1950 C C . ASN A 1 242 ? 34.438 31.953 -3.807 1 73.56 242 ASN A C 1
ATOM 1952 O O . ASN A 1 242 ? 34.844 33.125 -3.707 1 73.56 242 ASN A O 1
ATOM 1956 N N . THR A 1 243 ? 33.406 31.734 -4.449 1 70.94 243 THR A N 1
ATOM 1957 C CA . THR A 1 243 ? 32.5 32.75 -4.957 1 70.94 243 THR A CA 1
ATOM 1958 C C . THR A 1 243 ? 32.062 33.719 -3.85 1 70.94 243 THR A C 1
ATOM 1960 O O . THR A 1 243 ? 31.953 34.906 -4.082 1 70.94 243 THR A O 1
ATOM 1963 N N . ALA A 1 244 ? 31.844 33.188 -2.678 1 68.56 244 ALA A N 1
ATOM 1964 C CA . ALA A 1 244 ? 31.438 34.031 -1.561 1 68.56 244 ALA A CA 1
ATOM 1965 C C . ALA A 1 244 ? 32.5 35.062 -1.225 1 68.56 244 ALA A C 1
ATOM 1967 O O . ALA A 1 244 ? 32.188 36.219 -0.919 1 68.56 244 ALA A O 1
ATOM 1968 N N . ASP A 1 245 ? 33.719 34.625 -1.236 1 69.25 245 ASP A N 1
ATOM 1969 C CA . ASP A 1 245 ? 34.844 35.531 -0.956 1 69.25 245 ASP A CA 1
ATOM 1970 C C . ASP A 1 245 ? 34.906 36.656 -1.97 1 69.25 245 ASP A C 1
ATOM 1972 O O . ASP A 1 245 ? 35.156 37.812 -1.606 1 69.25 245 ASP A O 1
ATOM 1976 N N . SER A 1 246 ? 34.531 36.344 -3.084 1 68.94 246 SER A N 1
ATOM 1977 C CA . SER A 1 246 ? 34.562 37.344 -4.141 1 68.94 246 SER A CA 1
ATOM 1978 C C . SER A 1 246 ? 33.438 38.375 -3.971 1 68.94 246 SER A C 1
ATOM 1980 O O . SER A 1 246 ? 33.625 39.562 -4.191 1 68.94 246 SER A O 1
ATOM 1982 N N . VAL A 1 247 ? 32.312 37.906 -3.572 1 67.12 247 VAL A N 1
ATOM 1983 C CA . VAL A 1 247 ? 31.172 38.781 -3.396 1 67.12 247 VAL A CA 1
ATOM 1984 C C . VAL A 1 247 ? 31.375 39.656 -2.164 1 67.12 247 VAL A C 1
ATOM 1986 O O . VAL A 1 247 ? 31.031 40.844 -2.18 1 67.12 247 VAL A O 1
ATOM 1989 N N . LEU A 1 248 ? 31.859 39.094 -1.106 1 64.44 248 LEU A N 1
ATOM 1990 C CA . LEU A 1 248 ? 32.094 39.844 0.124 1 64.44 248 LEU A CA 1
ATOM 1991 C C . LEU A 1 248 ? 33.125 40.938 -0.101 1 64.44 248 LEU A C 1
ATOM 1993 O O . LEU A 1 248 ? 33 42.031 0.472 1 64.44 248 LEU A O 1
ATOM 1997 N N . GLU A 1 249 ? 34.156 40.719 -0.886 1 63.41 249 GLU A N 1
ATOM 1998 C CA . GLU A 1 249 ? 35.125 41.719 -1.196 1 63.41 249 GLU A CA 1
ATOM 1999 C C . GLU A 1 249 ? 34.5 42.906 -1.926 1 63.41 249 GLU A C 1
ATOM 2001 O O . GLU A 1 249 ? 34.875 44.062 -1.706 1 63.41 249 GLU A O 1
ATOM 2006 N N . LYS A 1 250 ? 33.375 42.688 -2.547 1 61.56 250 LYS A N 1
ATOM 2007 C CA . LYS A 1 250 ? 32.719 43.75 -3.312 1 61.56 250 LYS A CA 1
ATOM 2008 C C . LYS A 1 250 ? 31.766 44.531 -2.443 1 61.56 250 LYS A C 1
ATOM 2010 O O . LYS A 1 250 ? 31.531 45.719 -2.678 1 61.56 250 LYS A O 1
ATOM 2015 N N . GLU A 1 251 ? 31.078 43.844 -1.37 1 57.56 251 GLU A N 1
ATOM 2016 C CA . GLU A 1 251 ? 30.031 44.469 -0.572 1 57.56 251 GLU A CA 1
ATOM 2017 C C . GLU A 1 251 ? 30.594 45 0.752 1 57.56 251 GLU A C 1
ATOM 2019 O O . GLU A 1 251 ? 29.828 45.438 1.624 1 57.56 251 GLU A O 1
ATOM 2024 N N . LYS A 1 252 ? 31.625 45.156 1.276 1 60.06 252 LYS A N 1
ATOM 2025 C CA . LYS A 1 252 ? 32.312 45.5 2.529 1 60.06 252 LYS A CA 1
ATOM 2026 C C . LYS A 1 252 ? 31.812 46.844 3.061 1 60.06 252 LYS A C 1
ATOM 2028 O O . LYS A 1 252 ? 31.828 47.062 4.27 1 60.06 252 LYS A O 1
ATOM 2033 N N . GLY A 1 253 ? 30.922 47.5 2.295 1 55.62 253 GLY A N 1
ATOM 2034 C CA . GLY A 1 253 ? 30.531 48.812 2.748 1 55.62 253 GLY A CA 1
ATOM 2035 C C . GLY A 1 253 ? 29.062 48.906 3.162 1 55.62 253 GLY A C 1
ATOM 2036 O O . GLY A 1 253 ? 28.641 49.906 3.744 1 55.62 253 GLY A O 1
ATOM 2037 N N . LYS A 1 254 ? 28.406 47.906 2.941 1 57.72 254 LYS A N 1
ATOM 2038 C CA . LYS A 1 254 ? 26.984 47.969 3.27 1 57.72 254 LYS A CA 1
ATOM 2039 C C . LYS A 1 254 ? 26.672 47.188 4.531 1 57.72 254 LYS A C 1
ATOM 2041 O O . LYS A 1 254 ? 27.312 46.156 4.812 1 57.72 254 LYS A O 1
ATOM 2046 N N . PRO A 1 255 ? 25.594 47.781 5.523 1 51.62 255 PRO A N 1
ATOM 2047 C CA . PRO A 1 255 ? 25.281 47.125 6.805 1 51.62 255 PRO A CA 1
ATOM 2048 C C . PRO A 1 255 ? 24.906 45.656 6.66 1 51.62 255 PRO A C 1
ATOM 2050 O O . PRO A 1 255 ? 25.328 44.844 7.477 1 51.62 255 PRO A O 1
ATOM 2053 N N . VAL A 1 256 ? 24.078 45.219 5.852 1 52.44 256 VAL A N 1
ATOM 2054 C CA . VAL A 1 256 ? 23.703 43.812 5.629 1 52.44 256 VAL A CA 1
ATOM 2055 C C . VAL A 1 256 ? 24.938 43 5.273 1 52.44 256 VAL A C 1
ATOM 2057 O O . VAL A 1 256 ? 25.078 41.844 5.719 1 52.44 256 VAL A O 1
ATOM 2060 N N . GLY A 1 257 ? 25.703 43.5 4.461 1 49.75 257 GLY A N 1
ATOM 2061 C CA . GLY A 1 257 ? 26.922 42.844 4.031 1 49.75 257 GLY A CA 1
ATOM 2062 C C . GLY A 1 257 ? 27.875 42.531 5.176 1 49.75 257 GLY A C 1
ATOM 2063 O O . GLY A 1 257 ? 28.562 41.531 5.168 1 49.75 257 GLY A O 1
ATOM 2064 N N . ASN A 1 258 ? 27.844 43.406 6.094 1 48.78 258 ASN A N 1
ATOM 2065 C CA . ASN A 1 258 ? 28.734 43.25 7.242 1 48.78 258 ASN A CA 1
ATOM 2066 C C . ASN A 1 258 ? 28.25 42.156 8.18 1 48.78 258 ASN A C 1
ATOM 2068 O O . ASN A 1 258 ? 29.016 41.656 8.992 1 48.78 258 ASN A O 1
ATOM 2072 N N . THR A 1 259 ? 27.031 41.781 8.172 1 48.72 259 THR A N 1
ATOM 2073 C CA . THR A 1 259 ? 26.438 40.812 9.078 1 48.72 259 THR A CA 1
ATOM 2074 C C . THR A 1 259 ? 26.812 39.375 8.641 1 48.72 259 THR A C 1
ATOM 2076 O O . THR A 1 259 ? 27.047 38.531 9.484 1 48.72 259 THR A O 1
ATOM 2079 N N . PHE A 1 260 ? 26.938 39.125 7.371 1 52.16 260 PHE A N 1
ATOM 2080 C CA . PHE A 1 260 ? 27.062 37.75 6.902 1 52.16 260 PHE A CA 1
ATOM 2081 C C . PHE A 1 260 ? 28.531 37.406 6.672 1 52.16 260 PHE A C 1
ATOM 2083 O O . PHE A 1 260 ? 28.859 36.25 6.406 1 52.16 260 PHE A O 1
ATOM 2090 N N . GLY A 1 261 ? 29.5 38.312 6.805 1 48.97 261 GLY A N 1
ATOM 2091 C CA . GLY A 1 261 ? 30.891 38.062 6.457 1 48.97 261 GLY A CA 1
ATOM 2092 C C . GLY A 1 261 ? 31.672 37.406 7.578 1 48.97 261 GLY A C 1
ATOM 2093 O O . GLY A 1 261 ? 32.844 37.031 7.391 1 48.97 261 GLY A O 1
ATOM 2094 N N . GLN A 1 262 ? 31.078 37.281 8.828 1 54.06 262 GLN A N 1
ATOM 2095 C CA . GLN A 1 262 ? 31.938 36.844 9.914 1 54.06 262 GLN A CA 1
ATOM 2096 C C . GLN A 1 262 ? 31.766 35.344 10.148 1 54.06 262 GLN A C 1
ATOM 2098 O O . GLN A 1 262 ? 30.922 34.688 9.523 1 54.06 262 GLN A O 1
ATOM 2103 N N . GLY A 1 263 ? 32.688 34.719 10.969 1 58.44 263 GLY A N 1
ATOM 2104 C CA . GLY A 1 263 ? 32.75 33.312 11.32 1 58.44 263 GLY A CA 1
ATOM 2105 C C . GLY A 1 263 ? 31.453 32.781 11.906 1 58.44 263 GLY A C 1
ATOM 2106 O O . GLY A 1 263 ? 30.688 33.531 12.508 1 58.44 263 GLY A O 1
ATOM 2107 N N . PHE A 1 264 ? 30.812 31.766 11.484 1 67.19 264 PHE A N 1
ATOM 2108 C CA . PHE A 1 264 ? 29.594 31.094 11.945 1 67.19 264 PHE A CA 1
ATOM 2109 C C . PHE A 1 264 ? 29.906 30.078 13.023 1 67.19 264 PHE A C 1
ATOM 2111 O O . PHE A 1 264 ? 30.75 29.203 12.82 1 67.19 264 PHE A O 1
ATOM 2118 N N . PHE A 1 265 ? 29.469 30.391 14.281 1 69.06 265 PHE A N 1
ATOM 2119 C CA . PHE A 1 265 ? 29.656 29.453 15.375 1 69.06 265 PHE A CA 1
ATOM 2120 C C . PHE A 1 265 ? 28.312 28.844 15.789 1 69.06 265 PHE A C 1
ATOM 2122 O O . PHE A 1 265 ? 27.391 29.562 16.156 1 69.06 265 PHE A O 1
ATOM 2129 N N . TRP A 1 266 ? 28.172 27.562 15.852 1 71.94 266 TRP A N 1
ATOM 2130 C CA . TRP A 1 266 ? 26.953 26.859 16.219 1 71.94 266 TRP A CA 1
ATOM 2131 C C . TRP A 1 266 ? 26.531 27.188 17.641 1 71.94 266 TRP A C 1
ATOM 2133 O O . TRP A 1 266 ? 25.344 27.297 17.953 1 71.94 266 TRP A O 1
ATOM 2143 N N . SER A 1 267 ? 27.453 27.328 18.438 1 78.81 267 SER A N 1
ATOM 2144 C CA . SER A 1 267 ? 27.156 27.609 19.844 1 78.81 267 SER A CA 1
ATOM 2145 C C . SER A 1 267 ? 26.391 28.922 20 1 78.81 267 SER A C 1
ATOM 2147 O O . SER A 1 267 ? 25.469 29.016 20.828 1 78.81 267 SER A O 1
ATOM 2149 N N . GLU A 1 268 ? 26.656 29.844 19.125 1 83 268 GLU A N 1
ATOM 2150 C CA . GLU A 1 268 ? 25.984 31.141 19.203 1 83 268 GLU A CA 1
ATOM 2151 C C . GLU A 1 268 ? 24.578 31.078 18.609 1 83 268 GLU A C 1
ATOM 2153 O O . GLU A 1 268 ? 23.703 31.828 19.031 1 83 268 GLU A O 1
ATOM 2158 N N . VAL A 1 269 ? 24.438 30.234 17.703 1 82.94 269 VAL A N 1
ATOM 2159 C CA . VAL A 1 269 ? 23.109 30.047 17.141 1 82.94 269 VAL A CA 1
ATOM 2160 C C . VAL A 1 269 ? 22.188 29.422 18.188 1 82.94 269 VAL A C 1
ATOM 2162 O O . VAL A 1 269 ? 21.016 29.797 18.297 1 82.94 269 VAL A O 1
ATOM 2165 N N . PHE A 1 270 ? 22.766 28.516 18.922 1 86.75 270 PHE A N 1
ATOM 2166 C CA . PHE A 1 270 ? 21.969 27.859 19.953 1 86.75 270 PHE A CA 1
ATOM 2167 C C . PHE A 1 270 ? 21.641 28.844 21.078 1 86.75 270 PHE A C 1
ATOM 2169 O O . PHE A 1 270 ? 20.578 28.766 21.688 1 86.75 270 PHE A O 1
ATOM 2176 N N . ASP A 1 271 ? 22.531 29.781 21.281 1 90.38 271 ASP A N 1
ATOM 2177 C CA . ASP A 1 271 ? 22.25 30.812 22.281 1 90.38 271 ASP A CA 1
ATOM 2178 C C . ASP A 1 271 ? 21.094 31.719 21.828 1 90.38 271 ASP A C 1
ATOM 2180 O O . ASP A 1 271 ? 20.203 32.031 22.625 1 90.38 271 ASP A O 1
ATOM 2184 N N . ALA A 1 272 ? 21.141 32.031 20.547 1 92.06 272 ALA A N 1
ATOM 2185 C CA . ALA A 1 272 ? 20.078 32.875 20 1 92.06 272 ALA A CA 1
ATOM 2186 C C . ALA A 1 272 ? 18.734 32.156 20.016 1 92.06 272 ALA A C 1
ATOM 2188 O O . ALA A 1 272 ? 17.703 32.719 20.375 1 92.06 272 ALA A O 1
ATOM 2189 N N . ALA A 1 273 ? 18.797 30.922 19.672 1 93.25 273 ALA A N 1
ATOM 2190 C CA . ALA A 1 273 ? 17.578 30.109 19.656 1 93.25 273 ALA A CA 1
ATOM 2191 C C . ALA A 1 273 ? 17 29.953 21.062 1 93.25 273 ALA A C 1
ATOM 2193 O O . ALA A 1 273 ? 15.789 29.969 21.25 1 93.25 273 ALA A O 1
ATOM 2194 N N . ALA A 1 274 ? 17.875 29.75 21.984 1 94.81 274 ALA A N 1
ATOM 2195 C CA . ALA A 1 274 ? 17.453 29.609 23.375 1 94.81 274 ALA A CA 1
ATOM 2196 C C . ALA A 1 274 ? 16.812 30.906 23.891 1 94.81 274 ALA A C 1
ATOM 2198 O O . ALA A 1 274 ? 15.797 30.859 24.578 1 94.81 274 ALA A O 1
ATOM 2199 N N . ASP A 1 275 ? 17.344 32.031 23.531 1 95.12 275 ASP A N 1
ATOM 2200 C CA . ASP A 1 275 ? 16.781 33.312 23.938 1 95.12 275 ASP A CA 1
ATOM 2201 C C . ASP A 1 275 ? 15.398 33.531 23.328 1 95.12 275 ASP A C 1
ATOM 2203 O O . ASP A 1 275 ? 14.492 34.031 23.984 1 95.12 275 ASP A O 1
ATOM 2207 N N . VAL A 1 276 ? 15.289 33.125 22.109 1 96.56 276 VAL A N 1
ATOM 2208 C CA . VAL A 1 276 ? 14.008 33.281 21.438 1 96.56 276 VAL A CA 1
ATOM 2209 C C . VAL A 1 276 ? 12.969 32.375 22.094 1 96.56 276 VAL A C 1
ATOM 2211 O O . VAL A 1 276 ? 11.82 32.812 22.281 1 96.56 276 VAL A O 1
ATOM 2214 N N . TYR A 1 277 ? 13.383 31.156 22.422 1 97.06 277 TYR A N 1
ATOM 2215 C CA . TYR A 1 277 ? 12.445 30.266 23.078 1 97.06 277 TYR A CA 1
ATOM 2216 C C . TYR A 1 277 ? 12.031 30.797 24.453 1 97.06 277 TYR A C 1
ATOM 2218 O O . TYR A 1 277 ? 10.883 30.609 24.875 1 97.06 277 TYR A O 1
ATOM 2226 N N . ASN A 1 278 ? 12.953 31.453 25.156 1 96.25 278 ASN A N 1
ATOM 2227 C CA . ASN A 1 278 ? 12.57 32.094 26.422 1 96.25 278 ASN A CA 1
ATOM 2228 C C . ASN A 1 278 ? 11.547 33.188 26.203 1 96.25 278 ASN A C 1
ATOM 2230 O O . ASN A 1 278 ? 10.664 33.375 27.047 1 96.25 278 ASN A O 1
ATOM 2234 N N . GLY A 1 279 ? 11.734 33.938 25.094 1 96.75 279 GLY A N 1
ATOM 2235 C CA . GLY A 1 279 ? 10.688 34.906 24.734 1 96.75 279 GLY A CA 1
ATOM 2236 C C . GLY A 1 279 ? 9.352 34.219 24.469 1 96.75 279 GLY A C 1
ATOM 2237 O O . GLY A 1 279 ? 8.305 34.75 24.859 1 96.75 279 GLY A O 1
ATOM 2238 N N . PHE A 1 280 ? 9.438 33.125 23.812 1 97.19 280 PHE A N 1
ATOM 2239 C CA . PHE A 1 280 ? 8.25 32.312 23.531 1 97.19 280 PHE A CA 1
ATOM 2240 C C . PHE A 1 280 ? 7.598 31.875 24.844 1 97.19 280 PHE A C 1
ATOM 2242 O O . PHE A 1 280 ? 6.371 31.875 24.953 1 97.19 280 PHE A O 1
ATOM 2249 N N . VAL A 1 281 ? 8.383 31.422 25.797 1 97.25 281 VAL A N 1
ATOM 2250 C CA . VAL A 1 281 ? 7.891 31 27.109 1 97.25 281 VAL A CA 1
ATOM 2251 C C . VAL A 1 281 ? 7.176 32.156 27.781 1 97.25 281 VAL A C 1
ATOM 2253 O O . VAL A 1 281 ? 6.094 32 28.359 1 97.25 281 VAL A O 1
ATOM 2256 N N . TYR A 1 282 ? 7.746 33.375 27.734 1 97.38 282 TYR A N 1
ATOM 2257 C CA . TYR A 1 282 ? 7.137 34.562 28.281 1 97.38 282 TYR A CA 1
ATOM 2258 C C . TYR A 1 282 ? 5.75 34.781 27.688 1 97.38 282 TYR A C 1
ATOM 2260 O O . TYR A 1 282 ? 4.773 34.969 28.422 1 97.38 282 TYR A O 1
ATOM 2268 N N . TRP A 1 283 ? 5.633 34.75 26.391 1 97.88 283 TRP A N 1
ATOM 2269 C CA . TRP A 1 283 ? 4.375 35.031 25.719 1 97.88 283 TRP A CA 1
ATOM 2270 C C . TRP A 1 283 ? 3.355 33.938 25.953 1 97.88 283 TRP A C 1
ATOM 2272 O O . TRP A 1 283 ? 2.152 34.188 26.031 1 97.88 283 TRP A O 1
ATOM 2282 N N . THR A 1 284 ? 3.807 32.688 26.031 1 97.81 284 THR A N 1
ATOM 2283 C CA . THR A 1 284 ? 2.908 31.562 26.312 1 97.81 284 THR A CA 1
ATOM 2284 C C . THR A 1 284 ? 2.238 31.734 27.672 1 97.81 284 THR A C 1
ATOM 2286 O O . THR A 1 284 ? 1.024 31.562 27.797 1 97.81 284 THR A O 1
ATOM 2289 N N . ASN A 1 285 ? 3.049 32.094 28.656 1 97.75 285 ASN A N 1
ATOM 2290 C CA . ASN A 1 285 ? 2.488 32.375 29.969 1 97.75 285 ASN A CA 1
ATOM 2291 C C . ASN A 1 285 ? 1.571 33.594 29.953 1 97.75 285 ASN A C 1
ATOM 2293 O O . ASN A 1 285 ? 0.473 33.562 30.516 1 97.75 285 ASN A O 1
ATOM 2297 N N . TRP A 1 286 ? 2.02 34.625 29.281 1 97.56 286 TRP A N 1
ATOM 2298 C CA . TRP A 1 286 ? 1.304 35.875 29.219 1 97.56 286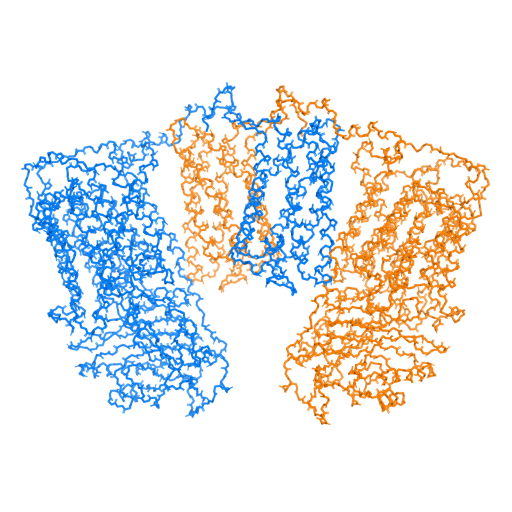 TRP A CA 1
ATOM 2299 C C . TRP A 1 286 ? -0.071 35.719 28.594 1 97.56 286 TRP A C 1
ATOM 2301 O O . TRP A 1 286 ? -1.069 36.219 29.109 1 97.56 286 TRP A O 1
ATOM 2311 N N . THR A 1 287 ? -0.172 35.031 27.5 1 97.5 287 THR A N 1
ATOM 2312 C CA . THR A 1 287 ? -1.414 34.906 26.75 1 97.5 287 THR A CA 1
ATOM 2313 C C . THR A 1 287 ? -2.289 33.781 27.312 1 97.5 287 THR A C 1
ATOM 2315 O O . THR A 1 287 ? -3.494 33.75 27.062 1 97.5 287 THR A O 1
ATOM 2318 N N . GLY A 1 288 ? -1.763 32.906 28.094 1 96.75 288 GLY A N 1
ATOM 2319 C CA . GLY A 1 288 ? -2.516 31.781 28.625 1 96.75 288 GLY A CA 1
ATOM 2320 C C . GLY A 1 288 ? -3.385 32.156 29.812 1 96.75 288 GLY A C 1
ATOM 2321 O O . GLY A 1 288 ? -4.449 31.578 30.016 1 96.75 288 GLY A O 1
ATOM 2322 N N . LEU A 1 289 ? -3.027 33.156 30.547 1 97.25 289 LEU A N 1
ATOM 2323 C CA . LEU A 1 289 ? -3.695 33.5 31.797 1 97.25 289 LEU A CA 1
ATOM 2324 C C . LEU A 1 289 ? -5.105 34 31.547 1 97.25 289 LEU A C 1
ATOM 2326 O O . LEU A 1 289 ? -6.059 33.594 32.188 1 97.25 289 LEU A O 1
ATOM 2330 N N . PRO A 1 290 ? -5.289 34.875 30.609 1 96.38 290 PRO A N 1
ATOM 2331 C CA . PRO A 1 290 ? -6.645 35.406 30.406 1 96.38 290 PRO A CA 1
ATOM 2332 C C . PRO A 1 290 ? -7.648 34.312 30.047 1 96.38 290 PRO A C 1
ATOM 2334 O O . PRO A 1 290 ? -8.812 34.375 30.453 1 96.38 290 PRO A O 1
ATOM 2337 N N . VAL A 1 291 ? -7.254 33.344 29.375 1 94.75 291 VAL A N 1
ATOM 2338 C CA . VAL A 1 291 ? -8.141 32.25 28.984 1 94.75 291 VAL A CA 1
ATOM 2339 C C . VAL A 1 291 ? -8.617 31.516 30.234 1 94.75 291 VAL A C 1
ATOM 2341 O O . VAL A 1 291 ? -9.773 31.094 30.312 1 94.75 291 VAL A O 1
ATOM 2344 N N . LEU A 1 292 ? -7.688 31.328 31.125 1 96.19 292 LEU A N 1
ATOM 2345 C CA . LEU A 1 292 ? -8.047 30.672 32.375 1 96.19 292 LEU A CA 1
ATOM 2346 C C . LEU A 1 292 ? -9.016 31.516 33.188 1 96.19 292 LEU A C 1
ATOM 2348 O O . LEU A 1 292 ? -9.945 30.984 33.781 1 96.19 292 LEU A O 1
ATOM 2352 N N . VAL A 1 293 ? -8.828 32.812 33.125 1 95.88 293 VAL A N 1
ATOM 2353 C CA . VAL A 1 293 ? -9.688 33.719 33.875 1 95.88 293 VAL A CA 1
ATOM 2354 C C . VAL A 1 293 ? -11.109 33.656 33.312 1 95.88 293 VAL A C 1
ATOM 2356 O O . VAL A 1 293 ? -12.078 33.656 34.094 1 95.88 293 VAL A O 1
ATOM 2359 N N . TRP A 1 294 ? -11.258 33.531 32.062 1 93.56 294 TRP A N 1
ATOM 2360 C CA . TRP A 1 294 ? -12.539 33.562 31.375 1 93.56 294 TRP A CA 1
ATOM 2361 C C . TRP A 1 294 ? -13.438 32.438 31.859 1 93.56 294 TRP A C 1
ATOM 2363 O O . TRP A 1 294 ? -14.656 32.594 31.922 1 93.56 294 TRP A O 1
ATOM 2373 N N . TYR A 1 295 ? -12.883 31.375 32.281 1 92.88 295 TYR A N 1
ATOM 2374 C CA . TYR A 1 295 ? -13.609 30.172 32.688 1 92.88 295 TYR A CA 1
ATOM 2375 C C . TYR A 1 295 ? -14.555 30.484 33.844 1 92.88 295 TYR A C 1
ATOM 2377 O O . TYR A 1 295 ? -15.688 30 33.875 1 92.88 295 TYR A O 1
ATOM 2385 N N . PHE A 1 296 ? -14.219 31.297 34.719 1 92.75 296 PHE A N 1
ATOM 2386 C CA . PHE A 1 296 ? -14.922 31.453 35.969 1 92.75 296 PHE A CA 1
ATOM 2387 C C . PHE A 1 296 ? -16.141 32.344 35.812 1 92.75 296 PHE A C 1
ATOM 2389 O O . PHE A 1 296 ? -17.25 32 36.219 1 92.75 296 PHE A O 1
ATOM 2396 N N . PRO A 1 297 ? -16 33.469 35.188 1 89.75 297 PRO A N 1
ATOM 2397 C CA . PRO A 1 297 ? -17.219 34.25 34.969 1 89.75 297 PRO A CA 1
ATOM 2398 C C . PRO A 1 297 ? -18.203 33.531 34.062 1 89.75 297 PRO A C 1
ATOM 2400 O O . PRO A 1 297 ? -19.422 33.75 34.156 1 89.75 297 PRO A O 1
ATOM 2403 N N . LEU A 1 298 ? -17.781 32.781 33.188 1 84.75 298 LEU A N 1
ATOM 2404 C CA . LEU A 1 298 ? -18.641 32 32.312 1 84.75 298 LEU A CA 1
ATOM 2405 C C . LEU A 1 298 ? -19.516 31.031 33.094 1 84.75 298 LEU A C 1
ATOM 2407 O O . LEU A 1 298 ? -20.703 30.906 32.844 1 84.75 298 LEU A O 1
ATOM 2411 N N . TRP A 1 299 ? -18.891 30.406 34.062 1 83.12 299 TRP A N 1
ATOM 2412 C CA . TRP A 1 299 ? -19.625 29.406 34.844 1 83.12 299 TRP A CA 1
ATOM 2413 C C . TRP A 1 299 ? -20.438 30.047 35.938 1 83.12 299 TRP A C 1
ATOM 2415 O O . TRP A 1 299 ? -21.484 29.531 36.312 1 83.12 299 TRP A O 1
ATOM 2425 N N . HIS A 1 300 ? -19.938 31.188 36.375 1 82.06 300 HIS A N 1
ATOM 2426 C CA . HIS A 1 300 ? -20.672 31.859 37.438 1 82.06 300 HIS A CA 1
ATOM 2427 C C . HIS A 1 300 ? -21.688 32.844 36.875 1 82.06 300 HIS A C 1
ATOM 2429 O O . HIS A 1 300 ? -22.5 33.406 37.625 1 82.06 300 HIS A O 1
ATOM 2435 N N . MET A 1 301 ? -21.703 33.062 35.625 1 77.31 301 MET A N 1
ATOM 2436 C CA . MET A 1 301 ? -22.578 34 34.906 1 77.31 301 MET A CA 1
ATOM 2437 C C . MET A 1 301 ? -22.469 35.406 35.531 1 77.31 301 MET A C 1
ATOM 2439 O O . MET A 1 301 ? -23.484 36.031 35.844 1 77.31 301 MET A O 1
ATOM 2443 N N . GLY A 1 302 ? -21.266 35.688 35.875 1 79.81 302 GLY A N 1
ATOM 2444 C CA . GLY A 1 302 ? -20.953 36.969 36.469 1 79.81 302 GLY A CA 1
ATOM 2445 C C . GLY A 1 302 ? -19.562 37.031 37.094 1 79.81 302 GLY A C 1
ATOM 2446 O O . GLY A 1 302 ? -18.812 36.062 37 1 79.81 302 GLY A O 1
ATOM 2447 N N . ILE A 1 303 ? -19.312 38.188 37.656 1 86.12 303 ILE A N 1
ATOM 2448 C CA . ILE A 1 303 ? -18.016 38.375 38.281 1 86.12 303 ILE A CA 1
ATOM 2449 C C . ILE A 1 303 ? -17.859 37.406 39.438 1 86.12 303 ILE A C 1
ATOM 2451 O O . ILE A 1 303 ? -18.766 37.312 40.281 1 86.12 303 ILE A O 1
ATOM 2455 N N . SER A 1 304 ? -16.859 36.688 39.594 1 87.5 304 SER A N 1
ATOM 2456 C CA . SER A 1 304 ? -16.641 35.625 40.562 1 87.5 304 SER A CA 1
ATOM 2457 C C . SER A 1 304 ? -15.586 36.031 41.594 1 87.5 304 SER A C 1
ATOM 2459 O O . SER A 1 304 ? -15.508 35.438 42.656 1 87.5 304 SER A O 1
ATOM 2461 N N . GLY A 1 305 ? -14.805 36.938 41.219 1 89.5 305 GLY A N 1
ATOM 2462 C CA . GLY A 1 305 ? -13.695 37.312 42.094 1 89.5 305 GLY A CA 1
ATOM 2463 C C . GLY A 1 305 ? -12.352 36.812 41.594 1 89.5 305 GLY A C 1
ATOM 2464 O O . GLY A 1 305 ? -11.32 37.438 41.875 1 89.5 305 GLY A O 1
ATOM 2465 N N . TYR A 1 306 ? -12.352 35.75 40.906 1 93 306 TYR A N 1
ATOM 2466 C CA . TYR A 1 306 ? -11.109 35.219 40.375 1 93 306 TYR A CA 1
ATOM 2467 C C . TYR A 1 306 ? -10.461 36.156 39.375 1 93 306 TYR A C 1
ATOM 2469 O O . TYR A 1 306 ? -9.258 36.062 39.094 1 93 306 TYR A O 1
ATOM 2477 N N . GLU A 1 307 ? -11.195 37.156 38.875 1 93.19 307 GLU A N 1
ATOM 2478 C CA . GLU A 1 307 ? -10.703 38.094 37.875 1 93.19 307 GLU A CA 1
ATOM 2479 C C . GLU A 1 307 ? -9.602 38.969 38.469 1 93.19 307 GLU A C 1
ATOM 2481 O O . GLU A 1 307 ? -8.812 39.562 37.719 1 93.19 307 GLU A O 1
ATOM 2486 N N . VAL A 1 308 ? -9.477 39 39.75 1 93.94 308 VAL A N 1
ATOM 2487 C CA . VAL A 1 308 ? -8.508 39.844 40.406 1 93.94 308 VAL A CA 1
ATOM 2488 C C . VAL A 1 308 ? -7.09 39.375 40.094 1 93.94 308 VAL A C 1
ATOM 2490 O O . VAL A 1 308 ? -6.141 40.156 40.156 1 93.94 308 VAL A O 1
ATOM 2493 N N . VAL A 1 309 ? -6.988 38.156 39.594 1 96 309 VAL A N 1
ATOM 2494 C CA . VAL A 1 309 ? -5.68 37.562 39.344 1 96 309 VAL A CA 1
ATOM 2495 C C . VAL A 1 309 ? -5.008 38.281 38.156 1 96 309 VAL A C 1
ATOM 2497 O O . VAL A 1 309 ? -3.787 38.219 38 1 96 309 VAL A O 1
ATOM 2500 N N . ILE A 1 310 ? -5.715 39.094 37.406 1 96 310 ILE A N 1
ATOM 2501 C CA . ILE A 1 310 ? -5.133 39.812 36.281 1 96 310 ILE A CA 1
ATOM 2502 C C . ILE A 1 310 ? -4.137 40.875 36.781 1 96 310 ILE A C 1
ATOM 2504 O O . ILE A 1 310 ? -3.283 41.344 36.031 1 96 310 ILE A O 1
ATOM 2508 N N . LEU A 1 311 ? -4.16 41.125 38.031 1 95.81 311 LEU A N 1
ATOM 2509 C CA . LEU A 1 311 ? -3.229 42.094 38.656 1 95.81 311 LEU A CA 1
ATOM 2510 C C . LEU A 1 311 ? -1.833 41.469 38.75 1 95.81 311 LEU A C 1
ATOM 2512 O O . LEU A 1 311 ? -0.857 42.188 38.969 1 95.81 311 LEU A O 1
ATOM 2516 N N . SER A 1 312 ? -1.783 40.156 38.5 1 97.06 312 SER A N 1
ATOM 2517 C CA . SER A 1 312 ? -0.468 39.531 38.5 1 97.06 312 SER A CA 1
ATOM 2518 C C . SER A 1 312 ? 0.426 40.125 37.406 1 97.06 312 SER A C 1
ATOM 2520 O O . SER A 1 312 ? 1.653 40.094 37.531 1 97.06 312 SER A O 1
ATOM 2522 N N . TYR A 1 313 ? -0.147 40.719 36.375 1 97.31 313 TYR A N 1
ATOM 2523 C CA . TYR A 1 313 ? 0.63 41.344 35.312 1 97.31 313 TYR A CA 1
ATOM 2524 C C . TYR A 1 313 ? 1.419 42.531 35.875 1 97.31 313 TYR A C 1
ATOM 2526 O O . TYR A 1 313 ? 2.482 42.875 35.344 1 97.31 313 TYR A O 1
ATOM 2534 N N . VAL A 1 314 ? 1.002 43.188 36.938 1 97.06 314 VAL A N 1
ATOM 2535 C CA . VAL A 1 314 ? 1.583 44.406 37.469 1 97.06 314 VAL A CA 1
ATOM 2536 C C . VAL A 1 314 ? 2.641 44.062 38.5 1 97.06 314 VAL A C 1
ATOM 2538 O O . VAL A 1 314 ? 3.051 44.906 39.281 1 97.06 314 VAL A O 1
ATOM 2541 N N . ALA A 1 315 ? 3.104 42.938 38.5 1 96.38 315 ALA A N 1
ATOM 2542 C CA . ALA A 1 315 ? 4.051 42.406 39.469 1 96.38 315 ALA A CA 1
ATOM 2543 C C . ALA A 1 315 ? 5.34 43.219 39.469 1 96.38 315 ALA A C 1
ATOM 2545 O O . ALA A 1 315 ? 6.016 43.344 40.5 1 96.38 315 ALA A O 1
ATOM 2546 N N . PRO A 1 316 ? 5.719 43.812 38.375 1 95.75 316 PRO A N 1
ATOM 2547 C CA . PRO A 1 316 ? 6.961 44.594 38.375 1 95.75 316 PRO A CA 1
ATOM 2548 C C . PRO A 1 316 ? 6.93 45.75 39.344 1 95.75 316 PRO A C 1
ATOM 2550 O O . PRO A 1 316 ? 7.977 46.312 39.688 1 95.75 316 PRO A O 1
ATOM 2553 N N . VAL A 1 317 ? 5.77 46.156 39.844 1 95.38 317 VAL A N 1
ATOM 2554 C CA . VAL A 1 317 ? 5.656 47.188 40.844 1 95.38 317 VAL A CA 1
ATOM 2555 C C . VAL A 1 317 ? 6.398 46.75 42.125 1 95.38 317 VAL A C 1
ATOM 2557 O O . VAL A 1 317 ? 6.902 47.594 42.844 1 95.38 317 VAL A O 1
ATOM 2560 N N . LEU A 1 318 ? 6.605 45.531 42.281 1 94.69 318 LEU A N 1
ATOM 2561 C CA . LEU A 1 318 ? 7.27 44.969 43.438 1 94.69 318 LEU A CA 1
ATOM 2562 C C . LEU A 1 318 ? 8.773 45.25 43.406 1 94.69 318 LEU A C 1
ATOM 2564 O O . LEU A 1 318 ? 9.461 45.125 44.406 1 94.69 318 LEU A O 1
ATOM 2568 N N . LEU A 1 319 ? 9.211 45.625 42.281 1 94.75 319 LEU A N 1
ATOM 2569 C CA . LEU A 1 319 ? 10.625 45.969 42.156 1 94.75 319 LEU A CA 1
ATOM 2570 C C . LEU A 1 319 ? 10.922 47.312 42.812 1 94.75 319 LEU A C 1
ATOM 2572 O O . LEU A 1 319 ? 12.07 47.75 42.875 1 94.75 319 LEU A O 1
ATOM 2576 N N . ALA A 1 320 ? 9.898 47.938 43.344 1 93.81 320 ALA A N 1
ATOM 2577 C CA . ALA A 1 320 ? 10.102 49.125 44.188 1 93.81 320 ALA A CA 1
ATOM 2578 C C . ALA A 1 320 ? 10.781 48.781 45.5 1 93.81 320 ALA A C 1
ATOM 2580 O O . ALA A 1 320 ? 11.398 49.625 46.156 1 93.81 320 ALA A O 1
ATOM 2581 N N . ILE A 1 321 ? 10.664 47.531 45.844 1 94.5 321 ILE A N 1
ATOM 2582 C CA . ILE A 1 321 ? 11.359 47 47.031 1 94.5 321 ILE A CA 1
ATOM 2583 C C . ILE A 1 321 ? 12.82 46.75 46.688 1 94.5 321 ILE A C 1
ATOM 2585 O O . ILE A 1 321 ? 13.125 45.844 45.906 1 94.5 321 ILE A O 1
ATOM 2589 N N . PRO A 1 322 ? 13.719 47.406 47.344 1 92.62 322 PRO A N 1
ATOM 2590 C CA . PRO A 1 322 ? 15.133 47.344 46.969 1 92.62 322 PRO A CA 1
ATOM 2591 C C . PRO A 1 322 ? 15.711 45.938 47.062 1 92.62 322 PRO A C 1
ATOM 2593 O O . PRO A 1 322 ? 16.5 45.531 46.219 1 92.62 322 PRO A O 1
ATOM 2596 N N . ALA A 1 323 ? 15.211 45.25 48.062 1 92.94 323 ALA A N 1
ATOM 2597 C CA . ALA A 1 323 ? 15.727 43.875 48.25 1 92.94 323 ALA A CA 1
ATOM 2598 C C . ALA A 1 323 ? 15.305 42.969 47.094 1 92.94 323 ALA A C 1
ATOM 2600 O O . ALA A 1 323 ? 16.094 42.188 46.594 1 92.94 323 ALA A O 1
ATOM 2601 N N . LEU A 1 324 ? 14.141 43.125 46.688 1 93.31 324 LEU A N 1
ATOM 2602 C CA . LEU A 1 324 ? 13.617 42.312 45.594 1 93.31 324 LEU A CA 1
ATOM 2603 C C . LEU A 1 324 ? 14.211 42.75 44.25 1 93.31 324 LEU A C 1
ATOM 2605 O O . LEU A 1 324 ? 14.477 41.906 43.375 1 93.31 324 LEU A O 1
ATOM 2609 N N . LYS A 1 325 ? 14.367 43.969 44.094 1 93.06 325 LYS A N 1
ATOM 2610 C CA . LYS A 1 325 ? 14.977 44.531 42.875 1 93.06 325 LYS A CA 1
ATOM 2611 C C . LYS A 1 325 ? 16.391 43.969 42.688 1 93.06 325 LYS A C 1
ATOM 2613 O O . LYS A 1 325 ? 16.75 43.5 41.594 1 93.06 325 LYS A O 1
ATOM 2618 N N . SER A 1 326 ? 17.156 44.062 43.844 1 91.5 326 SER A N 1
ATOM 2619 C CA . SER A 1 326 ? 18.531 43.594 43.781 1 91.5 326 SER A CA 1
ATOM 2620 C C . SER A 1 326 ? 18.578 42.094 43.5 1 91.5 326 SER A C 1
ATOM 2622 O O . SER A 1 326 ? 19.391 41.625 42.719 1 91.5 326 SER A O 1
ATOM 2624 N N . LEU A 1 327 ? 17.625 41.406 44.062 1 91.81 327 LEU A N 1
ATOM 2625 C CA . LEU A 1 327 ? 17.578 39.969 43.875 1 91.81 327 LEU A CA 1
ATOM 2626 C C . LEU A 1 327 ? 17.203 39.594 42.438 1 91.81 327 LEU A C 1
ATOM 2628 O O . LEU A 1 327 ? 17.797 38.688 41.844 1 91.81 327 LEU A O 1
ATOM 2632 N N . ALA A 1 328 ? 16.281 40.25 41.844 1 92.5 328 ALA A N 1
ATOM 2633 C CA . ALA A 1 328 ? 15.781 39.938 40.5 1 92.5 328 ALA A CA 1
ATOM 2634 C C . ALA A 1 328 ? 16.812 40.312 39.438 1 92.5 328 ALA A C 1
ATOM 2636 O O . ALA A 1 328 ? 16.953 39.594 38.438 1 92.5 328 ALA A O 1
ATOM 2637 N N . ILE A 1 329 ? 17.547 41.312 39.656 1 89.56 329 ILE A N 1
ATOM 2638 C CA . ILE A 1 329 ? 18.531 41.781 38.688 1 89.56 329 ILE A CA 1
ATOM 2639 C C . ILE A 1 329 ? 19.781 40.938 38.75 1 89.56 329 ILE A C 1
ATOM 2641 O O . ILE A 1 329 ? 20.344 40.594 37.719 1 89.56 329 ILE A O 1
ATOM 2645 N N . LYS A 1 330 ? 20.156 40.531 40 1 87.44 330 LYS A N 1
ATOM 2646 C CA . LYS A 1 330 ? 21.391 39.781 40.156 1 87.44 330 LYS A CA 1
ATOM 2647 C C . LYS A 1 330 ? 21.172 38.281 39.812 1 87.44 330 LYS A C 1
ATOM 2649 O O . LYS A 1 330 ? 22.094 37.594 39.406 1 87.44 330 LYS A O 1
ATOM 2654 N N . ASN A 1 331 ? 19.891 37.875 40.062 1 88.25 331 ASN A N 1
ATOM 2655 C CA . ASN A 1 331 ? 19.594 36.469 39.844 1 88.25 331 ASN A CA 1
ATOM 2656 C C . ASN A 1 331 ? 18.344 36.281 39 1 88.25 331 ASN A C 1
ATOM 2658 O O . ASN A 1 331 ? 17.375 35.656 39.406 1 88.25 331 ASN A O 1
ATOM 2662 N N . PRO A 1 332 ? 18.375 36.656 37.781 1 86.75 332 PRO A N 1
ATOM 2663 C CA . PRO A 1 332 ? 17.172 36.5 36.938 1 86.75 332 PRO A CA 1
ATOM 2664 C C . PRO A 1 332 ? 16.812 35.062 36.688 1 86.75 332 PRO A C 1
ATOM 2666 O O . PRO A 1 332 ? 15.656 34.75 36.375 1 86.75 332 PRO A O 1
ATOM 2669 N N . ARG A 1 333 ? 17.766 34.094 36.844 1 89.44 333 ARG A N 1
ATOM 2670 C CA . ARG A 1 333 ? 17.531 32.688 36.625 1 89.44 333 ARG A CA 1
ATOM 2671 C C . ARG A 1 333 ? 16.484 32.125 37.594 1 89.44 333 ARG A C 1
ATOM 2673 O O . ARG A 1 333 ? 15.672 31.281 37.219 1 89.44 333 ARG A O 1
ATOM 2680 N N . ILE A 1 334 ? 16.516 32.625 38.719 1 90.62 334 ILE A N 1
ATOM 2681 C CA . ILE A 1 334 ? 15.609 32.125 39.75 1 90.62 334 ILE A CA 1
ATOM 2682 C C . ILE A 1 334 ? 14.164 32.438 39.344 1 90.62 334 ILE A C 1
ATOM 2684 O O . ILE A 1 334 ? 13.32 31.531 39.312 1 90.62 334 ILE A O 1
ATOM 2688 N N . PHE A 1 335 ? 13.859 33.625 38.938 1 92.44 335 PHE A N 1
ATOM 2689 C CA . PHE A 1 335 ? 12.492 34.031 38.594 1 92.44 335 PHE A CA 1
ATOM 2690 C C . PHE A 1 335 ? 12.07 33.438 37.25 1 92.44 335 PHE A C 1
ATOM 2692 O O . PHE A 1 335 ? 10.898 33.125 37.062 1 92.44 335 PHE A O 1
ATOM 2699 N N . HIS A 1 336 ? 13.008 33.281 36.438 1 93.81 336 HIS A N 1
ATOM 2700 C CA . HIS A 1 336 ? 12.68 32.656 35.156 1 93.81 336 HIS A CA 1
ATOM 2701 C C . HIS A 1 336 ? 12.273 31.188 35.344 1 93.81 336 HIS A C 1
ATOM 2703 O O . HIS A 1 336 ? 11.273 30.734 34.781 1 93.81 336 HIS A O 1
ATOM 2709 N N . PHE A 1 337 ? 13.016 30.422 36.156 1 94.81 337 PHE A N 1
ATOM 2710 C CA . PHE A 1 337 ? 12.703 29.016 36.344 1 94.81 337 PHE A CA 1
ATOM 2711 C C . PHE A 1 337 ? 11.414 28.859 37.156 1 94.81 337 PHE A C 1
ATOM 2713 O O . PHE A 1 337 ? 10.664 27.906 36.938 1 94.81 337 PHE A O 1
ATOM 2720 N N . LEU A 1 338 ? 11.125 29.828 38 1 95.06 338 LEU A N 1
ATOM 2721 C CA . LEU A 1 338 ? 9.852 29.812 38.688 1 95.06 338 LEU A CA 1
ATOM 2722 C C . LEU A 1 338 ? 8.695 30.047 37.75 1 95.06 338 LEU A C 1
ATOM 2724 O O . LEU A 1 338 ? 7.605 29.5 37.906 1 95.06 338 LEU A O 1
ATOM 2728 N N . SER A 1 339 ? 8.914 30.812 36.75 1 96.12 339 SER A N 1
ATOM 2729 C CA . SER A 1 339 ? 7.875 31.109 35.781 1 96.12 339 SER A CA 1
ATOM 2730 C C . SER A 1 339 ? 7.523 29.875 34.938 1 96.12 339 SER A C 1
ATOM 2732 O O . SER A 1 339 ? 6.453 29.812 34.344 1 96.12 339 SER A O 1
ATOM 2734 N N . LEU A 1 340 ? 8.383 28.828 34.906 1 96.5 340 LEU A N 1
ATOM 2735 C CA . LEU A 1 340 ? 8.125 27.609 34.156 1 96.5 340 LEU A CA 1
ATOM 2736 C C . LEU A 1 340 ? 7.008 26.797 34.812 1 96.5 340 LEU A C 1
ATOM 2738 O O . LEU A 1 340 ? 6.516 25.828 34.219 1 96.5 340 LEU A O 1
ATOM 2742 N N . SER A 1 341 ? 6.547 27.234 35.969 1 96.56 341 SER A N 1
ATOM 2743 C CA . SER A 1 341 ? 5.387 26.594 36.594 1 96.56 341 SER A CA 1
ATOM 2744 C C . SER A 1 341 ? 4.156 26.719 35.719 1 96.56 341 SER A C 1
ATOM 2746 O O . SER A 1 341 ? 3.266 25.859 35.75 1 96.56 341 SER A O 1
ATOM 2748 N N . GLY A 1 342 ? 4.133 27.75 34.906 1 96.38 342 GLY A N 1
ATOM 2749 C CA . GLY A 1 342 ? 3.043 27.906 33.969 1 96.38 342 GLY A CA 1
ATOM 2750 C C . GLY A 1 342 ? 2.967 26.766 32.969 1 96.38 342 GLY A C 1
ATOM 2751 O O . GLY A 1 342 ? 1.875 26.375 32.531 1 96.38 342 GLY A O 1
ATOM 2752 N N . PHE A 1 343 ? 4.109 26.219 32.562 1 96.31 343 PHE A N 1
ATOM 2753 C CA . PHE A 1 343 ? 4.172 25.094 31.641 1 96.31 343 PHE A CA 1
ATOM 2754 C C . PHE A 1 343 ? 3.811 23.797 32.344 1 96.31 343 PHE A C 1
ATOM 2756 O O . PHE A 1 343 ? 3.5 22.797 31.672 1 96.31 343 PHE A O 1
ATOM 2763 N N . LEU A 1 344 ? 3.787 23.766 33.688 1 95.06 344 LEU A N 1
ATOM 2764 C CA . LEU A 1 344 ? 3.424 22.594 34.469 1 95.06 344 LEU A CA 1
ATOM 2765 C C . LEU A 1 344 ? 1.954 22.641 34.875 1 95.06 344 LEU A C 1
ATOM 2767 O O . LEU A 1 344 ? 1.405 21.656 35.375 1 95.06 344 LEU A O 1
ATOM 2771 N N . ALA A 1 345 ? 1.322 23.719 34.594 1 96.56 345 ALA A N 1
ATOM 2772 C CA . ALA A 1 345 ? -0.037 23.953 35.062 1 96.56 345 ALA A CA 1
ATOM 2773 C C . ALA A 1 345 ? -1.015 22.953 34.469 1 96.56 345 ALA A C 1
ATOM 2775 O O . ALA A 1 345 ? -2.041 22.641 35.094 1 96.56 345 ALA A O 1
ATOM 2776 N N . TYR A 1 346 ? -0.73 22.422 33.281 1 95.31 346 TYR A N 1
ATOM 2777 C CA . TYR A 1 346 ? -1.63 21.484 32.625 1 95.31 346 TYR A CA 1
ATOM 2778 C C . TYR A 1 346 ? -1.784 20.203 33.469 1 95.31 346 TYR A C 1
ATOM 2780 O O . TYR A 1 346 ? -2.754 19.469 33.281 1 95.31 346 TYR A O 1
ATOM 2788 N N . LYS A 1 347 ? -0.892 19.906 34.438 1 94.56 347 LYS A N 1
ATOM 2789 C CA . LYS A 1 347 ? -0.956 18.719 35.281 1 94.56 347 LYS A CA 1
ATOM 2790 C C . LYS A 1 347 ? -1.941 18.891 36.438 1 94.56 347 LYS A C 1
ATOM 2792 O O . LYS A 1 347 ? -2.373 17.922 37.031 1 94.56 347 LYS A O 1
ATOM 2797 N N . VAL A 1 348 ? -2.322 20.156 36.625 1 95.5 348 VAL A N 1
ATOM 2798 C CA . VAL A 1 348 ? -3.281 20.453 37.688 1 95.5 348 VAL A CA 1
ATOM 2799 C C . VAL A 1 348 ? -4.703 20.312 37.156 1 95.5 348 VAL A C 1
ATOM 2801 O O . VAL A 1 348 ? -5.129 21.062 36.281 1 95.5 348 VAL A O 1
ATOM 2804 N N . GLN A 1 349 ? -5.461 19.422 37.781 1 92.38 349 GLN A N 1
ATOM 2805 C CA . GLN A 1 349 ? -6.777 19.078 37.25 1 92.38 349 GLN A CA 1
ATOM 2806 C C . GLN A 1 349 ? -7.84 20.062 37.75 1 92.38 349 GLN A C 1
ATOM 2808 O O . GLN A 1 349 ? -8.766 20.391 37 1 92.38 349 GLN A O 1
ATOM 2813 N N . ASN A 1 350 ? -7.648 20.547 38.938 1 93.69 350 ASN A N 1
ATOM 2814 C CA . ASN A 1 350 ? -8.609 21.516 39.469 1 93.69 350 ASN A CA 1
ATOM 2815 C C . ASN A 1 350 ? -8.484 22.875 38.781 1 93.69 350 ASN A C 1
ATOM 2817 O O . ASN A 1 350 ? -7.406 23.469 38.781 1 93.69 350 ASN A O 1
ATOM 2821 N N . PRO A 1 351 ? -9.594 23.469 38.25 1 94.56 351 PRO A N 1
ATOM 2822 C CA . PRO A 1 351 ? -9.523 24.719 37.469 1 94.56 351 PRO A CA 1
ATOM 2823 C C . PRO A 1 351 ? -9.008 25.891 38.312 1 94.56 351 PRO A C 1
ATOM 2825 O O . PRO A 1 351 ? -8.195 26.688 37.812 1 94.56 351 PRO A O 1
ATOM 2828 N N . ALA A 1 352 ? -9.406 26.031 39.5 1 95.56 352 ALA A N 1
ATOM 2829 C CA . ALA A 1 352 ? -8.977 27.141 40.344 1 95.56 352 ALA A CA 1
ATOM 2830 C C . ALA A 1 352 ? -7.484 27.047 40.625 1 95.56 352 ALA A C 1
ATOM 2832 O O . ALA A 1 352 ? -6.766 28.047 40.562 1 95.56 352 ALA A O 1
ATOM 2833 N N . ASN A 1 353 ? -7.031 25.875 41.031 1 96.19 353 ASN A N 1
ATOM 2834 C CA . ASN A 1 353 ? -5.609 25.688 41.281 1 96.19 353 ASN A CA 1
ATOM 2835 C C . ASN A 1 353 ? -4.758 25.922 40.062 1 96.19 353 ASN A C 1
ATOM 2837 O O . ASN A 1 353 ? -3.645 26.438 40.156 1 96.19 353 ASN A O 1
ATOM 2841 N N . ARG A 1 354 ? -5.277 25.438 38.938 1 97.06 354 ARG A N 1
ATOM 2842 C CA . ARG A 1 354 ? -4.574 25.688 37.688 1 97.06 354 ARG A CA 1
ATOM 2843 C C . ARG A 1 354 ? -4.434 27.172 37.406 1 97.06 354 ARG A C 1
ATOM 2845 O O . ARG A 1 354 ? -3.377 27.641 36.969 1 97.06 354 ARG A O 1
ATOM 2852 N N . LEU A 1 355 ? -5.48 27.953 37.688 1 97.25 355 LEU A N 1
ATOM 2853 C CA . LEU A 1 355 ? -5.457 29.406 37.562 1 97.25 355 LEU A CA 1
ATOM 2854 C C . LEU A 1 355 ? -4.402 30.016 38.469 1 97.25 355 LEU A C 1
ATOM 2856 O O . LEU A 1 355 ? -3.639 30.891 38.031 1 97.25 355 LEU A O 1
ATOM 2860 N N . PHE A 1 356 ? -4.234 29.547 39.688 1 97.44 356 PHE A N 1
ATOM 2861 C CA . PHE A 1 356 ? -3.305 30.109 40.656 1 97.44 356 PHE A CA 1
ATOM 2862 C C . PHE A 1 356 ? -1.863 29.828 40.25 1 97.44 356 PHE A C 1
ATOM 2864 O O . PHE A 1 356 ? -0.993 30.688 40.406 1 97.44 356 PHE A O 1
ATOM 2871 N N . VAL A 1 357 ? -1.675 28.656 39.781 1 97.19 357 VAL A N 1
ATOM 2872 C CA . VAL A 1 357 ? -0.334 28.297 39.312 1 97.19 357 VAL A CA 1
ATOM 2873 C C . VAL A 1 357 ? 0.066 29.203 38.156 1 97.19 357 VAL A C 1
ATOM 2875 O O . VAL A 1 357 ? 1.195 29.688 38.094 1 97.19 357 VAL A O 1
ATOM 2878 N N . SER A 1 358 ? -0.842 29.391 37.219 1 97.88 358 SER A N 1
ATOM 2879 C CA . SER A 1 358 ? -0.574 30.25 36.062 1 97.88 358 SER A CA 1
ATOM 2880 C C . SER A 1 358 ? -0.395 31.703 36.5 1 97.88 358 SER A C 1
ATOM 2882 O O . SER A 1 358 ? 0.396 32.438 35.875 1 97.88 358 SER A O 1
ATOM 2884 N N . THR A 1 359 ? -1.104 32.125 37.5 1 97.94 359 THR A N 1
ATOM 2885 C CA . THR A 1 359 ? -0.98 33.469 38.031 1 97.94 359 THR A CA 1
ATOM 2886 C C . THR A 1 359 ? 0.419 33.688 38.594 1 97.94 359 THR A C 1
ATOM 2888 O O . THR A 1 359 ? 1.033 34.719 38.344 1 97.94 359 THR A O 1
ATOM 2891 N N . PHE A 1 360 ? 0.848 32.781 39.312 1 97.62 360 PHE A N 1
ATOM 2892 C CA . PHE A 1 360 ? 2.193 32.844 39.875 1 97.62 360 PHE A CA 1
ATOM 2893 C C . PHE A 1 360 ? 3.238 32.906 38.75 1 97.62 360 PHE A C 1
ATOM 2895 O O . PHE A 1 360 ? 4.195 33.688 38.844 1 97.62 360 PHE A O 1
ATOM 2902 N N . ALA A 1 361 ? 3.033 32.031 37.781 1 97.81 361 ALA A N 1
ATOM 2903 C CA . ALA A 1 361 ? 3.967 32 36.656 1 97.81 361 ALA A CA 1
ATOM 2904 C C . ALA A 1 361 ? 4.035 33.344 35.938 1 97.81 361 ALA A C 1
ATOM 2906 O O . ALA A 1 361 ? 5.121 33.812 35.562 1 97.81 361 ALA A O 1
ATOM 2907 N N . VAL A 1 362 ? 2.926 34 35.688 1 98.06 362 VAL A N 1
ATOM 2908 C CA . VAL A 1 362 ? 2.873 35.281 35 1 98.06 362 VAL A CA 1
ATOM 2909 C C . VAL A 1 362 ? 3.537 36.344 35.844 1 98.06 362 VAL A C 1
ATOM 2911 O O . VAL A 1 362 ? 4.254 37.219 35.312 1 98.06 362 VAL A O 1
ATOM 2914 N N . ALA A 1 363 ? 3.371 36.344 37.125 1 97.5 363 ALA A N 1
ATOM 2915 C CA . ALA A 1 363 ? 4.02 37.281 38.031 1 97.5 363 ALA A CA 1
ATOM 2916 C C . ALA A 1 363 ? 5.539 37.156 37.938 1 97.5 363 ALA A C 1
ATOM 2918 O O . ALA A 1 363 ? 6.238 38.188 37.781 1 97.5 363 ALA A O 1
ATOM 2919 N N . CYS A 1 364 ? 5.957 35.969 38.031 1 96.75 364 CYS A N 1
ATOM 2920 C CA . CYS A 1 364 ? 7.395 35.719 37.969 1 96.75 364 CYS A CA 1
ATOM 2921 C C . CYS A 1 364 ? 7.945 36.125 36.594 1 96.75 364 CYS A C 1
ATOM 2923 O O . CYS A 1 364 ? 9.039 36.688 36.5 1 96.75 364 CYS A O 1
ATOM 2925 N N . SER A 1 365 ? 7.219 35.812 35.594 1 96.62 365 SER A N 1
ATOM 2926 C CA . SER A 1 365 ? 7.648 36.156 34.219 1 96.62 365 SER A CA 1
ATOM 2927 C C . SER A 1 365 ? 7.719 37.656 34.031 1 96.62 365 SER A C 1
ATOM 2929 O O . SER A 1 365 ? 8.617 38.156 33.344 1 96.62 365 SER A O 1
ATOM 2931 N N . SER A 1 366 ? 6.773 38.375 34.562 1 96.69 366 SER A N 1
ATOM 2932 C CA . SER A 1 366 ? 6.742 39.844 34.438 1 96.69 366 SER A CA 1
ATOM 2933 C C . SER A 1 366 ? 7.906 40.469 35.188 1 96.69 366 SER A C 1
ATOM 2935 O O . SER A 1 366 ? 8.516 41.438 34.688 1 96.69 366 SER A O 1
ATOM 2937 N N . ILE A 1 367 ? 8.219 39.938 36.281 1 95.69 367 ILE A N 1
ATOM 2938 C CA . ILE A 1 367 ? 9.344 40.438 37.094 1 95.69 367 ILE A CA 1
ATOM 2939 C C . ILE A 1 367 ? 10.648 40.188 36.344 1 95.69 367 ILE A C 1
ATOM 2941 O O . ILE A 1 367 ? 11.5 41.062 36.219 1 95.69 367 ILE A O 1
ATOM 2945 N N . THR A 1 368 ? 10.742 38.969 35.906 1 93.88 368 THR A N 1
ATOM 2946 C CA . THR A 1 368 ? 11.953 38.562 35.188 1 93.88 368 THR A CA 1
ATOM 2947 C C . THR A 1 368 ? 12.156 39.469 33.938 1 93.88 368 THR A C 1
ATOM 2949 O O . THR A 1 368 ? 13.273 39.875 33.656 1 93.88 368 THR A O 1
ATOM 2952 N N . PHE A 1 369 ? 11.133 39.719 33.219 1 94 369 PHE A N 1
ATOM 2953 C CA . PHE A 1 369 ? 11.18 40.531 32 1 94 369 PHE A CA 1
ATOM 2954 C C . PHE A 1 369 ? 11.695 41.938 32.312 1 94 369 PHE A C 1
ATOM 2956 O O . PHE A 1 369 ? 12.656 42.406 31.719 1 94 369 PHE A O 1
ATOM 2963 N N . ALA A 1 370 ? 11.156 42.625 33.312 1 94.5 370 ALA A N 1
ATOM 2964 C CA . ALA A 1 370 ? 11.531 43.969 33.656 1 94.5 370 ALA A CA 1
ATOM 2965 C C . ALA A 1 370 ? 12.938 44.031 34.25 1 94.5 370 ALA A C 1
ATOM 2967 O O . ALA A 1 370 ? 13.734 44.906 33.906 1 94.5 370 ALA A O 1
ATOM 2968 N N . ALA A 1 371 ? 13.25 43.031 35.062 1 92.88 371 ALA A N 1
ATOM 2969 C CA . ALA A 1 371 ? 14.547 43 35.719 1 92.88 371 ALA A CA 1
ATOM 2970 C C . ALA A 1 371 ? 15.672 42.719 34.719 1 92.88 371 ALA A C 1
ATOM 2972 O O . ALA A 1 371 ? 16.75 43.344 34.812 1 92.88 371 ALA A O 1
ATOM 2973 N N . THR A 1 372 ? 15.406 41.844 33.844 1 91.44 372 THR A N 1
ATOM 2974 C CA . THR A 1 372 ? 16.438 41.469 32.875 1 91.44 372 THR A CA 1
ATOM 2975 C C . THR A 1 372 ? 16.719 42.656 31.922 1 91.44 372 THR A C 1
ATOM 2977 O O . THR A 1 372 ? 17.875 42.938 31.625 1 91.44 372 THR A O 1
ATOM 2980 N N . LEU A 1 373 ? 15.727 43.344 31.453 1 92.44 373 LEU A N 1
ATOM 2981 C CA . LEU A 1 373 ? 15.906 44.469 30.562 1 92.44 373 LEU A CA 1
ATOM 2982 C C . LEU A 1 373 ? 16.609 45.625 31.297 1 92.44 373 LEU A C 1
ATOM 2984 O O . LEU A 1 373 ? 17.5 46.25 30.734 1 92.44 373 LEU A O 1
ATOM 2988 N N . TYR A 1 374 ? 16.25 45.844 32.531 1 91.88 374 TYR A N 1
ATOM 2989 C CA . TYR A 1 374 ? 16.859 46.906 33.312 1 91.88 374 TYR A CA 1
ATOM 2990 C C . TYR A 1 374 ? 18.312 46.594 33.625 1 91.88 374 TYR A C 1
ATOM 2992 O O . TYR A 1 374 ? 19.172 47.469 33.656 1 91.88 374 TYR A O 1
ATOM 3000 N N . GLY A 1 375 ? 18.578 45.375 33.938 1 88.25 375 GLY A N 1
ATOM 3001 C CA . GLY A 1 375 ? 19.922 44.938 34.25 1 88.25 375 GLY A CA 1
ATOM 3002 C C . GLY A 1 375 ? 20.875 45.094 33.094 1 88.25 375 GLY A C 1
ATOM 3003 O O . GLY A 1 375 ? 22.062 45.375 33.281 1 88.25 375 GLY A O 1
ATOM 3004 N N . ASP A 1 376 ? 20.375 44.938 31.906 1 88.69 376 ASP A N 1
ATOM 3005 C CA . ASP A 1 376 ? 21.219 44.969 30.703 1 88.69 376 ASP A CA 1
ATOM 3006 C C . ASP A 1 376 ? 21.203 46.375 30.078 1 88.69 376 ASP A C 1
ATOM 3008 O O . ASP A 1 376 ? 21.641 46.562 28.938 1 88.69 376 ASP A O 1
ATOM 3012 N N . ARG A 1 377 ? 20.75 47.375 30.734 1 86.38 377 ARG A N 1
ATOM 3013 C CA . ARG A 1 377 ? 20.531 48.688 30.172 1 86.38 377 ARG A CA 1
ATOM 3014 C C . ARG A 1 377 ? 21.859 49.375 29.797 1 86.38 377 ARG A C 1
ATOM 3016 O O . ARG A 1 377 ? 21.906 50.219 28.906 1 86.38 377 ARG A O 1
ATOM 3023 N N . ALA A 1 378 ? 22.953 48.906 30.453 1 82.19 378 ALA A N 1
ATOM 3024 C CA . ALA A 1 378 ? 24.25 49.531 30.234 1 82.19 378 ALA A CA 1
ATOM 3025 C C . ALA A 1 378 ? 24.922 48.969 28.984 1 82.19 378 ALA A C 1
ATOM 3027 O O . ALA A 1 378 ? 25.781 49.625 28.375 1 82.19 378 ALA A O 1
ATOM 3028 N N . GLN A 1 379 ? 24.562 47.812 28.672 1 82.81 379 GLN A N 1
ATOM 3029 C CA . GLN A 1 379 ? 25.141 47.188 27.5 1 82.81 379 GLN A CA 1
ATOM 3030 C C . GLN A 1 379 ? 24.188 47.219 26.312 1 82.81 379 GLN A C 1
ATOM 3032 O O . GLN A 1 379 ? 23.297 46.375 26.188 1 82.81 379 GLN A O 1
ATOM 3037 N N . HIS A 1 380 ? 24.391 48 25.406 1 83 380 HIS A N 1
ATOM 3038 C CA . HIS A 1 380 ? 23.484 48.25 24.297 1 83 380 HIS A CA 1
ATOM 3039 C C . HIS A 1 380 ? 23.281 47 23.453 1 83 380 HIS A C 1
ATOM 3041 O O . HIS A 1 380 ? 22.156 46.719 23.031 1 83 380 HIS A O 1
ATOM 3047 N N . THR A 1 381 ? 24.312 46.219 23.25 1 83.5 381 THR A N 1
ATOM 3048 C CA . THR A 1 381 ? 24.219 45.031 22.391 1 83.5 381 THR A CA 1
ATOM 3049 C C . THR A 1 381 ? 23.375 43.938 23.078 1 83.5 381 THR A C 1
ATOM 3051 O O . THR A 1 381 ? 22.594 43.25 22.422 1 83.5 381 THR A O 1
ATOM 3054 N N . LYS A 1 382 ? 23.594 43.812 24.328 1 86.25 382 LYS A N 1
ATOM 3055 C CA . LYS A 1 382 ? 22.828 42.812 25.062 1 86.25 382 LYS A CA 1
ATOM 3056 C C . LYS A 1 382 ? 21.359 43.219 25.156 1 86.25 382 LYS A C 1
ATOM 3058 O O . LYS A 1 382 ? 20.469 42.344 25.047 1 86.25 382 LYS A O 1
ATOM 3063 N N . LEU A 1 383 ? 21.156 44.438 25.391 1 89.06 383 LEU A N 1
ATOM 3064 C CA . LEU A 1 383 ? 19.781 44.938 25.469 1 89.06 383 LEU A CA 1
ATOM 3065 C C . LEU A 1 383 ? 19.047 44.75 24.141 1 89.06 383 LEU A C 1
ATOM 3067 O O . LEU A 1 383 ? 17.906 44.312 24.109 1 89.06 383 LEU A O 1
ATOM 3071 N N . GLU A 1 384 ? 19.703 45.031 23.109 1 89.88 384 GLU A N 1
ATOM 3072 C CA . GLU A 1 384 ? 19.109 44.875 21.781 1 89.88 384 GLU A CA 1
ATOM 3073 C C . GLU A 1 384 ? 18.781 43.406 21.516 1 89.88 384 GLU A C 1
ATOM 3075 O O . GLU A 1 384 ? 17.719 43.094 20.953 1 89.88 384 GLU A O 1
ATOM 3080 N N . SER A 1 385 ? 19.656 42.562 21.906 1 90.19 385 SER A N 1
ATOM 3081 C CA . SER A 1 385 ? 19.438 41.125 21.703 1 90.19 385 SER A CA 1
ATOM 3082 C C . SER A 1 385 ? 18.25 40.625 22.516 1 90.19 385 SER A C 1
ATOM 3084 O O . SER A 1 385 ? 17.469 39.781 22.031 1 90.19 385 SER A O 1
ATOM 3086 N N . ARG A 1 386 ? 18.141 41.156 23.672 1 91.81 386 ARG A N 1
ATOM 3087 C CA . ARG A 1 386 ? 17.016 40.75 24.531 1 91.81 386 ARG A CA 1
ATOM 3088 C C . ARG A 1 386 ? 15.688 41.188 23.953 1 91.81 386 ARG A C 1
ATOM 3090 O O . ARG A 1 386 ? 14.711 40.438 23.969 1 91.81 386 ARG A O 1
ATOM 3097 N N . VAL A 1 387 ? 15.695 42.375 23.469 1 94.06 387 VAL A N 1
ATOM 3098 C CA . VAL A 1 387 ? 14.477 42.906 22.891 1 94.06 387 VAL A CA 1
ATOM 3099 C C . VAL A 1 387 ? 14.102 42.156 21.625 1 94.06 387 VAL A C 1
ATOM 3101 O O . VAL A 1 387 ? 12.93 41.844 21.422 1 94.06 387 VAL A O 1
ATOM 3104 N N . PHE A 1 388 ? 15.039 41.875 20.875 1 94.56 388 PHE A N 1
ATOM 3105 C CA . PHE A 1 388 ? 14.789 41.125 19.641 1 94.56 388 PHE A CA 1
ATOM 3106 C C . PHE A 1 388 ? 14.312 39.719 19.938 1 94.56 388 PHE A C 1
ATOM 3108 O O . PHE A 1 388 ? 13.406 39.219 19.281 1 94.56 388 PHE A O 1
ATOM 3115 N N . ALA A 1 389 ? 14.953 39.094 20.875 1 95.5 389 ALA A N 1
ATOM 3116 C CA . ALA A 1 389 ? 14.539 37.75 21.281 1 95.5 389 ALA A CA 1
ATOM 3117 C C . ALA A 1 389 ? 13.102 37.75 21.797 1 95.5 389 ALA A C 1
ATOM 3119 O O . ALA A 1 389 ? 12.336 36.812 21.516 1 95.5 389 ALA A O 1
ATOM 3120 N N . TRP A 1 390 ? 12.766 38.75 22.531 1 96.38 390 TRP A N 1
ATOM 3121 C CA . TRP A 1 390 ? 11.406 38.875 23.047 1 96.38 390 TRP A CA 1
ATOM 3122 C C . TRP A 1 390 ? 10.406 39.062 21.906 1 96.38 390 TRP A C 1
ATOM 3124 O O . TRP A 1 390 ? 9.336 38.438 21.922 1 96.38 390 TRP A O 1
ATOM 3134 N N . GLY A 1 391 ? 10.773 39.875 20.922 1 97 391 GLY A N 1
ATOM 3135 C CA . GLY A 1 391 ? 9.922 40.062 19.75 1 97 391 GLY A CA 1
ATOM 3136 C C . GLY A 1 391 ? 9.773 38.781 18.922 1 97 391 GLY A C 1
ATOM 3137 O O . GLY A 1 391 ? 8.68 38.438 18.484 1 97 391 GLY A O 1
ATOM 3138 N N . LEU A 1 392 ? 10.898 38.094 18.734 1 97.56 392 LEU A N 1
ATOM 3139 C CA . LEU A 1 392 ? 10.867 36.812 18 1 97.56 392 LEU A CA 1
ATOM 3140 C C . LEU A 1 392 ? 10.039 35.781 18.766 1 97.56 392 LEU A C 1
ATOM 3142 O O . LEU A 1 392 ? 9.414 34.906 18.141 1 97.56 392 LEU A O 1
ATOM 3146 N N . GLY A 1 393 ? 10.086 35.875 20.062 1 97.81 393 GLY A N 1
ATOM 3147 C CA . GLY A 1 393 ? 9.25 34.969 20.859 1 97.81 393 GLY A CA 1
ATOM 3148 C C . GLY A 1 393 ? 7.77 35.125 20.562 1 97.81 393 GLY A C 1
ATOM 3149 O O . GLY A 1 393 ? 7.031 34.156 20.531 1 97.81 393 GLY A O 1
ATOM 3150 N N . LEU A 1 394 ? 7.379 36.344 20.359 1 98.19 394 LEU A N 1
ATOM 3151 C CA . LEU A 1 394 ? 5.984 36.594 20 1 98.19 394 LEU A CA 1
ATOM 3152 C C . LEU A 1 394 ? 5.656 36 18.641 1 98.19 394 LEU A C 1
ATOM 3154 O O . LEU A 1 394 ? 4.59 35.406 18.453 1 98.19 394 LEU A O 1
ATOM 3158 N N . ILE A 1 395 ? 6.57 36.188 17.719 1 98.12 395 ILE A N 1
ATOM 3159 C CA . ILE A 1 395 ? 6.387 35.625 16.391 1 98.12 395 ILE A CA 1
ATOM 3160 C C . ILE A 1 395 ? 6.281 34.125 16.469 1 98.12 395 ILE A C 1
ATOM 3162 O O . ILE A 1 395 ? 5.398 33.5 15.852 1 98.12 395 ILE A O 1
ATOM 3166 N N . LEU A 1 396 ? 7.145 33.531 17.25 1 97.88 396 LEU A N 1
ATOM 3167 C CA . LEU A 1 396 ? 7.098 32.094 17.422 1 97.88 396 LEU A CA 1
ATOM 3168 C C . LEU A 1 396 ? 5.777 31.656 18.062 1 97.88 396 LEU A C 1
ATOM 3170 O O . LEU A 1 396 ? 5.223 30.609 17.703 1 97.88 396 LEU A O 1
ATOM 3174 N N . SER A 1 397 ? 5.312 32.406 18.984 1 97.75 397 SER A N 1
ATOM 3175 C CA . SER A 1 397 ? 4.023 32.094 19.609 1 97.75 397 SER A CA 1
ATOM 3176 C C . SER A 1 397 ? 2.891 32.188 18.594 1 97.75 397 SER A C 1
ATOM 3178 O O . SER A 1 397 ? 2.006 31.312 18.578 1 97.75 397 SER A O 1
ATOM 3180 N N . SER A 1 398 ? 2.92 33.156 17.797 1 98 398 SER A N 1
ATOM 3181 C CA . SER A 1 398 ? 1.906 33.312 16.75 1 98 398 SER A CA 1
ATOM 3182 C C . SER A 1 398 ? 1.975 32.188 15.75 1 98 398 SER A C 1
ATOM 3184 O O . SER A 1 398 ? 0.943 31.719 15.25 1 98 398 SER A O 1
ATOM 3186 N N . ILE A 1 399 ? 3.182 31.75 15.438 1 97.56 399 ILE A N 1
ATOM 3187 C CA . ILE A 1 399 ? 3.367 30.641 14.516 1 97.56 399 ILE A CA 1
ATOM 3188 C C . ILE A 1 399 ? 2.859 29.344 15.156 1 97.56 399 ILE A C 1
ATOM 3190 O O . ILE A 1 399 ? 2.225 28.531 14.492 1 97.56 399 ILE A O 1
ATOM 3194 N N . ALA A 1 400 ? 3.158 29.141 16.391 1 97.31 400 ALA A N 1
ATOM 3195 C CA . ALA A 1 400 ? 2.678 27.953 17.094 1 97.31 400 ALA A CA 1
ATOM 3196 C C . ALA A 1 400 ? 1.153 27.891 17.062 1 97.31 400 ALA A C 1
ATOM 3198 O O . ALA A 1 400 ? 0.583 26.812 16.875 1 97.31 400 ALA A O 1
ATOM 3199 N N . LYS A 1 401 ? 0.577 29 17.219 1 97.5 401 LYS A N 1
ATOM 3200 C CA . LYS A 1 401 ? -0.881 29.047 17.172 1 97.5 401 LYS A CA 1
ATOM 3201 C C . LYS A 1 401 ? -1.382 28.859 15.742 1 97.5 401 LYS A C 1
ATOM 3203 O O . LYS A 1 401 ? -2.428 28.25 15.523 1 97.5 401 LYS A O 1
ATOM 3208 N N . PHE A 1 402 ? -0.646 29.406 14.789 1 97 402 PHE A N 1
ATOM 3209 C CA . PHE A 1 402 ? -0.966 29.203 13.383 1 97 402 PHE A CA 1
ATOM 3210 C C . PHE A 1 402 ? -0.938 27.719 13.039 1 97 402 PHE A C 1
ATOM 3212 O O . PHE A 1 402 ? -1.831 27.219 12.352 1 97 402 PHE A O 1
ATOM 3219 N N . ALA A 1 403 ? -0.031 27.062 13.641 1 94.94 403 ALA A N 1
ATOM 3220 C CA . ALA A 1 403 ? 0.105 25.625 13.438 1 94.94 403 ALA A CA 1
ATOM 3221 C C . ALA A 1 403 ? -0.947 24.844 14.227 1 94.94 403 ALA A C 1
ATOM 3223 O O . ALA A 1 403 ? -1.454 23.828 13.773 1 94.94 403 ALA A O 1
ATOM 3224 N N . GLY A 1 404 ? -1.29 25.344 15.391 1 95.12 404 GLY A N 1
ATOM 3225 C CA . GLY A 1 404 ? -2.246 24.688 16.266 1 95.12 404 GLY A CA 1
ATOM 3226 C C . GLY A 1 404 ? -3.676 25.141 16.031 1 95.12 404 GLY A C 1
ATOM 3227 O O . GLY A 1 404 ? -4.523 25.016 16.922 1 95.12 404 GLY A O 1
ATOM 3228 N N . LYS A 1 405 ? -3.883 25.719 14.875 1 95.56 405 LYS A N 1
ATOM 3229 C CA . LYS A 1 405 ? -5.223 26.188 14.523 1 95.56 405 LYS A CA 1
ATOM 3230 C C . LYS A 1 405 ? -5.805 27.078 15.617 1 95.56 405 LYS A C 1
ATOM 3232 O O . LYS A 1 405 ? -6.938 26.859 16.062 1 95.56 405 LYS A O 1
ATOM 3237 N N . THR A 1 406 ? -4.91 27.969 16.109 1 96.19 406 THR A N 1
ATOM 3238 C CA . THR A 1 406 ? -5.223 29.109 16.969 1 96.19 406 THR A CA 1
ATOM 3239 C C . THR A 1 406 ? -5.074 28.719 18.438 1 96.19 406 THR A C 1
ATOM 3241 O O . THR A 1 406 ? -5.254 29.562 19.328 1 96.19 406 THR A O 1
ATOM 3244 N N . ASN A 1 407 ? -4.789 27.469 18.734 1 96.62 407 ASN A N 1
ATOM 3245 C CA . ASN A 1 407 ? -4.41 27.094 20.094 1 96.62 407 ASN A CA 1
ATOM 3246 C C . ASN A 1 407 ? -2.895 27.031 20.266 1 96.62 407 ASN A C 1
ATOM 3248 O O . ASN A 1 407 ? -2.186 26.578 19.359 1 96.62 407 ASN A O 1
ATOM 3252 N N . ASN A 1 408 ? -2.461 27.672 21.281 1 97.12 408 ASN A N 1
ATOM 3253 C CA . ASN A 1 408 ? -1.074 27.438 21.672 1 97.12 408 ASN A CA 1
ATOM 3254 C C . ASN A 1 408 ? -0.903 26.062 22.312 1 97.12 408 ASN A C 1
ATOM 3256 O O . ASN A 1 408 ? -1.465 25.797 23.391 1 97.12 408 ASN A O 1
ATOM 3260 N N . PRO A 1 409 ? -0.173 25.203 21.719 1 96.19 409 PRO A N 1
ATOM 3261 C CA . PRO A 1 409 ? -0.094 23.812 22.203 1 96.19 409 PRO A CA 1
ATOM 3262 C C . PRO A 1 409 ? 0.526 23.703 23.594 1 96.19 409 PRO A C 1
ATOM 3264 O O . PRO A 1 409 ? 0.479 22.641 24.203 1 96.19 409 PRO A O 1
ATOM 3267 N N . PHE A 1 410 ? 0.986 24.812 24.188 1 96.94 410 PHE A N 1
ATOM 3268 C CA . PHE A 1 410 ? 1.674 24.75 25.469 1 96.94 410 PHE A CA 1
ATOM 3269 C C . PHE A 1 410 ? 0.865 25.469 26.547 1 96.94 410 PHE A C 1
ATOM 3271 O O . PHE A 1 410 ? 1.304 25.562 27.688 1 96.94 410 PHE A O 1
ATOM 3278 N N . TRP A 1 411 ? -0.278 25.953 26.188 1 97.62 411 TRP A N 1
ATOM 3279 C CA . TRP A 1 411 ? -1.164 26.609 27.141 1 97.62 411 TRP A CA 1
ATOM 3280 C C . TRP A 1 411 ? -1.613 25.641 28.219 1 97.62 411 TRP A C 1
ATOM 3282 O O . TRP A 1 411 ? -1.617 24.422 28.016 1 97.62 411 TRP A O 1
ATOM 3292 N N . PRO A 1 412 ? -2.043 26.125 29.375 1 97.12 412 PRO A N 1
ATOM 3293 C CA . PRO A 1 412 ? -2.5 25.266 30.469 1 97.12 412 PRO A CA 1
ATOM 3294 C C . PRO A 1 412 ? -3.83 24.578 30.172 1 97.12 412 PRO A C 1
ATOM 3296 O O . PRO A 1 412 ? -4.219 23.641 30.875 1 97.12 412 PRO A O 1
ATOM 3299 N N . ILE A 1 413 ? -4.492 24.938 29.172 1 97.12 413 ILE A N 1
ATOM 3300 C CA . ILE A 1 413 ? -5.781 24.344 28.844 1 97.12 413 ILE A CA 1
ATOM 3301 C C . ILE A 1 413 ? -5.582 23.203 27.844 1 97.12 413 ILE A C 1
ATOM 3303 O O . ILE A 1 413 ? -6.547 22.578 27.406 1 97.12 413 ILE A O 1
ATOM 3307 N N . MET A 1 414 ? -4.387 23 27.438 1 97.31 414 MET A N 1
ATOM 3308 C CA . MET A 1 414 ? -4.059 21.969 26.469 1 97.31 414 MET A CA 1
ATOM 3309 C C . MET A 1 414 ? -3.428 20.766 27.141 1 97.31 414 MET A C 1
ATOM 3311 O O . MET A 1 414 ? -2.832 20.891 28.219 1 97.31 414 MET A O 1
ATOM 3315 N N . HIS A 1 415 ? -3.578 19.578 26.609 1 94.69 415 HIS A N 1
ATOM 3316 C CA . HIS A 1 415 ? -2.924 18.344 27 1 94.69 415 HIS A CA 1
ATOM 3317 C C . HIS A 1 415 ? -2.805 17.391 25.797 1 94.69 415 HIS A C 1
ATOM 3319 O O . HIS A 1 415 ? -3.234 17.719 24.688 1 94.69 415 HIS A O 1
ATOM 3325 N N . ALA A 1 416 ? -2.26 16.281 25.938 1 90.62 416 ALA A N 1
ATOM 3326 C CA . ALA A 1 416 ? -1.891 15.398 24.844 1 90.62 416 ALA A CA 1
ATOM 3327 C C . ALA A 1 416 ? -3.113 15.008 24.016 1 90.62 416 ALA A C 1
ATOM 3329 O O . ALA A 1 416 ? -3.061 14.984 22.797 1 90.62 416 ALA A O 1
ATOM 3330 N N . GLU A 1 417 ? -4.242 14.773 24.578 1 89.62 417 GLU A N 1
ATOM 3331 C CA . GLU A 1 417 ? -5.43 14.25 23.906 1 89.62 417 GLU A CA 1
ATOM 3332 C C . GLU A 1 417 ? -6.133 15.336 23.109 1 89.62 417 GLU A C 1
ATOM 3334 O O . GLU A 1 417 ? -6.836 15.047 22.141 1 89.62 417 GLU A O 1
ATOM 3339 N N . ASN A 1 418 ? -5.945 16.594 23.562 1 93.94 418 ASN A N 1
ATOM 3340 C CA . ASN A 1 418 ? -6.629 17.641 22.812 1 93.94 418 ASN A CA 1
ATOM 3341 C C . ASN A 1 418 ? -5.656 18.422 21.938 1 93.94 418 ASN A C 1
ATOM 3343 O O . ASN A 1 418 ? -5.949 19.562 21.547 1 93.94 418 ASN A O 1
ATOM 3347 N N . GLY A 1 419 ? -4.457 17.891 21.75 1 91.56 419 GLY A N 1
ATOM 3348 C CA . GLY A 1 419 ? -3.533 18.469 20.781 1 91.56 419 GLY A CA 1
ATOM 3349 C C . GLY A 1 419 ? -2.387 19.219 21.422 1 91.56 419 GLY A C 1
ATOM 3350 O O . GLY A 1 419 ? -1.597 19.875 20.734 1 91.56 419 GLY A O 1
ATOM 3351 N N . GLY A 1 420 ? -2.201 19.125 22.688 1 95.19 420 GLY A N 1
ATOM 3352 C CA . GLY A 1 420 ? -1.146 19.828 23.406 1 95.19 420 GLY A CA 1
ATOM 3353 C C . GLY A 1 420 ? 0.188 19.109 23.359 1 95.19 420 GLY A C 1
ATOM 3354 O O . GLY A 1 420 ? 0.235 17.875 23.219 1 95.19 420 GLY A O 1
ATOM 3355 N N . TRP A 1 421 ? 1.22 19.891 23.375 1 95.38 421 TRP A N 1
ATOM 3356 C CA . TRP A 1 421 ? 2.596 19.406 23.422 1 95.38 421 TRP A CA 1
ATOM 3357 C C . TRP A 1 421 ? 3.307 19.906 24.672 1 95.38 421 TRP A C 1
ATOM 3359 O O . TRP A 1 421 ? 4.453 20.359 24.609 1 95.38 421 TRP A O 1
ATOM 3369 N N . ASN A 1 422 ? 2.697 19.797 25.766 1 95.56 422 ASN A N 1
ATOM 3370 C CA . ASN A 1 422 ? 3.152 20.438 27 1 95.56 422 ASN A CA 1
ATOM 3371 C C . ASN A 1 422 ? 4.461 19.828 27.5 1 95.56 422 ASN A C 1
ATOM 3373 O O . ASN A 1 422 ? 5.359 20.547 27.938 1 95.56 422 ASN A O 1
ATOM 3377 N N . LYS A 1 423 ? 4.652 18.484 27.422 1 93.81 423 LYS A N 1
ATOM 3378 C CA . LYS A 1 423 ? 5.879 17.828 27.875 1 93.81 423 LYS A CA 1
ATOM 3379 C C . LYS A 1 423 ? 7.082 18.312 27.062 1 93.81 423 LYS A C 1
ATOM 3381 O O . LYS A 1 423 ? 8.117 18.656 27.641 1 93.81 423 LYS A O 1
ATOM 3386 N N . LEU A 1 424 ? 6.891 18.406 25.812 1 92.5 424 LEU A N 1
ATOM 3387 C CA . LEU A 1 424 ? 7.969 18.859 24.938 1 92.5 424 LEU A CA 1
ATOM 3388 C C . LEU A 1 424 ? 8.266 20.344 25.172 1 92.5 424 LEU A C 1
ATOM 3390 O O . LEU A 1 424 ? 9.438 20.75 25.188 1 92.5 424 LEU A O 1
ATOM 3394 N N . GLY A 1 425 ? 7.242 21.109 25.281 1 95.5 425 GLY A N 1
ATOM 3395 C CA . GLY A 1 425 ? 7.434 22.516 25.547 1 95.5 425 GLY A CA 1
ATOM 3396 C C . GLY A 1 425 ? 8.203 22.797 26.828 1 95.5 425 GLY A C 1
ATOM 3397 O O . GLY A 1 425 ? 9.078 23.656 26.859 1 95.5 425 GLY A O 1
ATOM 3398 N N . LEU A 1 426 ? 7.883 22.016 27.844 1 95.62 426 LEU A N 1
ATOM 3399 C CA . LEU A 1 426 ? 8.562 22.188 29.141 1 95.62 426 LEU A CA 1
ATOM 3400 C C . LEU A 1 426 ? 10.023 21.75 29.031 1 95.62 426 LEU A C 1
ATOM 3402 O O . LEU A 1 426 ? 10.906 22.438 29.562 1 95.62 426 LEU A O 1
ATOM 3406 N N . LEU A 1 427 ? 10.266 20.641 28.375 1 95.25 427 LEU A N 1
ATOM 3407 C CA . LEU A 1 427 ? 11.633 20.172 28.203 1 95.25 427 LEU A CA 1
ATOM 3408 C C . LEU A 1 427 ? 12.477 21.219 27.469 1 95.25 427 LEU A C 1
ATOM 3410 O O . LEU A 1 427 ? 13.594 21.516 27.906 1 95.25 427 LEU A O 1
ATOM 3414 N N . LEU A 1 428 ? 11.945 21.797 26.375 1 95.38 428 LEU A N 1
ATOM 3415 C CA . LEU A 1 428 ? 12.664 22.812 25.609 1 95.38 428 LEU A CA 1
ATOM 3416 C C . LEU A 1 428 ? 12.852 24.094 26.438 1 95.38 428 LEU A C 1
ATOM 3418 O O . LEU A 1 428 ? 13.875 24.766 26.312 1 95.38 428 LEU A O 1
ATOM 3422 N N . ALA A 1 429 ? 11.891 24.406 27.281 1 97 429 ALA A N 1
ATOM 3423 C CA . ALA A 1 429 ? 11.984 25.594 28.125 1 97 429 ALA A CA 1
ATOM 3424 C C . ALA A 1 429 ? 13.102 25.438 29.156 1 97 429 ALA A C 1
ATOM 3426 O O . ALA A 1 429 ? 13.852 26.391 29.406 1 97 429 ALA A O 1
ATOM 3427 N N . ILE A 1 430 ? 13.172 24.234 29.734 1 95.38 430 ILE A N 1
ATOM 3428 C CA . ILE A 1 430 ? 14.227 23.969 30.703 1 95.38 430 ILE A CA 1
ATOM 3429 C C . ILE A 1 430 ? 15.594 24.047 30.031 1 95.38 430 ILE A C 1
ATOM 3431 O O . ILE A 1 430 ? 16.516 24.703 30.531 1 95.38 430 ILE A O 1
ATOM 3435 N N . LEU A 1 431 ? 15.695 23.5 28.859 1 94.25 431 LEU A N 1
ATOM 3436 C CA . LEU A 1 431 ? 16.953 23.516 28.125 1 94.25 431 LEU A CA 1
ATOM 3437 C C . LEU A 1 431 ? 17.328 24.922 27.703 1 94.25 431 LEU A C 1
ATOM 3439 O O . LEU A 1 431 ? 18.5 25.328 27.797 1 94.25 431 LEU A O 1
ATOM 3443 N N . ALA A 1 432 ? 16.375 25.688 27.25 1 95.38 432 ALA A N 1
ATOM 3444 C CA . ALA A 1 432 ? 16.625 27.062 26.859 1 95.38 432 ALA A CA 1
ATOM 3445 C C . ALA A 1 432 ? 17.031 27.922 28.047 1 95.38 432 ALA A C 1
ATOM 3447 O O . ALA A 1 432 ? 17.922 28.766 27.953 1 95.38 432 ALA A O 1
ATOM 3448 N N . GLY A 1 433 ? 16.391 27.703 29.219 1 93.12 433 GLY A N 1
ATOM 3449 C CA . GLY A 1 433 ? 16.75 28.422 30.438 1 93.12 433 GLY A CA 1
ATOM 3450 C C . GLY A 1 433 ? 18.172 28.141 30.906 1 93.12 433 GLY A C 1
ATOM 3451 O O . GLY A 1 433 ? 18.906 29.062 31.25 1 93.12 433 GLY A O 1
ATOM 3452 N N . ILE A 1 434 ? 18.562 26.891 30.812 1 92 434 ILE A N 1
ATOM 3453 C CA . ILE A 1 434 ? 19.891 26.484 31.234 1 92 434 ILE A CA 1
ATOM 3454 C C . ILE A 1 434 ? 20.938 27.094 30.312 1 92 434 ILE A C 1
ATOM 3456 O O . ILE A 1 434 ? 21.984 27.578 30.766 1 92 434 ILE A O 1
ATOM 3460 N N . ARG A 1 435 ? 20.609 27.172 29.094 1 90.69 435 ARG A N 1
ATOM 3461 C CA . ARG A 1 435 ? 21.562 27.688 28.109 1 90.69 435 ARG A CA 1
ATOM 3462 C C . ARG A 1 435 ? 21.688 29.203 28.203 1 90.69 435 ARG A C 1
ATOM 3464 O O . ARG A 1 435 ? 22.797 29.734 28.141 1 90.69 435 ARG A O 1
ATOM 3471 N N . SER A 1 436 ? 20.672 29.922 28.297 1 87.88 436 SER A N 1
ATOM 3472 C CA . SER A 1 436 ? 20.672 31.375 28.266 1 87.88 436 SER A CA 1
ATOM 3473 C C . SER A 1 436 ? 21.266 31.969 29.547 1 87.88 436 SER A C 1
ATOM 3475 O O . SER A 1 436 ? 21.859 33.031 29.516 1 87.88 436 SER A O 1
ATOM 3477 N N . PHE A 1 437 ? 21.203 31.328 30.656 1 83.06 437 PHE A N 1
ATOM 3478 C CA . PHE A 1 437 ? 21.625 31.906 31.922 1 83.06 437 PHE A CA 1
ATOM 3479 C C . PHE A 1 437 ? 22.938 31.297 32.375 1 83.06 437 PHE A C 1
ATOM 3481 O O . PHE A 1 437 ? 23.297 31.391 33.562 1 83.06 437 PHE A O 1
ATOM 3488 N N . ARG A 1 438 ? 23.703 30.625 31.453 1 78.12 438 ARG A N 1
ATOM 3489 C CA . ARG A 1 438 ? 25.031 30.109 31.75 1 78.12 438 ARG A CA 1
ATOM 3490 C C . ARG A 1 438 ? 26.016 31.25 32 1 78.12 438 ARG A C 1
ATOM 3492 O O . ARG A 1 438 ? 26.953 31.109 32.781 1 78.12 438 ARG A O 1
ATOM 3499 N N . VAL A 1 439 ? 25.859 32.344 31.172 1 68.06 439 VAL A N 1
ATOM 3500 C CA . VAL A 1 439 ? 26.781 33.469 31.297 1 68.06 439 VAL A CA 1
ATOM 3501 C C . VAL A 1 439 ? 26.359 34.375 32.469 1 68.06 439 VAL A C 1
ATOM 3503 O O . VAL A 1 439 ? 25.188 34.719 32.562 1 68.06 439 VAL A O 1
ATOM 3506 N N . PRO A 1 440 ? 27.297 34.531 33.438 1 61.84 440 PRO A N 1
ATOM 3507 C CA . PRO A 1 440 ? 26.953 35.344 34.625 1 61.84 440 PRO A CA 1
ATOM 3508 C C . PRO A 1 440 ? 26.484 36.75 34.25 1 61.84 440 PRO A C 1
ATOM 3510 O O . PRO A 1 440 ? 26.875 37.281 33.219 1 61.84 440 PRO A O 1
ATOM 3513 N N . ALA A 1 441 ? 25.438 37.25 35 1 61.72 441 ALA A N 1
ATOM 3514 C CA . ALA A 1 441 ? 24.828 38.562 34.812 1 61.72 441 ALA A CA 1
ATOM 3515 C C . ALA A 1 441 ? 25.891 39.656 34.844 1 61.72 441 ALA A C 1
ATOM 3517 O O . ALA A 1 441 ? 26.875 39.531 35.562 1 61.72 441 ALA A O 1
ATOM 3518 N N . SER A 1 442 ? 26.047 40.5 33.75 1 55.38 442 SER A N 1
ATOM 3519 C CA . SER A 1 442 ? 27 41.594 33.719 1 55.38 442 SER A CA 1
ATOM 3520 C C . SER A 1 442 ? 26.906 42.438 35 1 55.38 442 SER A C 1
ATOM 3522 O O . SER A 1 442 ? 25.812 42.688 35.5 1 55.38 442 SER A O 1
ATOM 3524 N N . SER A 1 443 ? 27.859 42.281 35.906 1 49.75 443 SER A N 1
ATOM 3525 C CA . SER A 1 443 ? 27.938 43.219 37 1 49.75 443 SER A CA 1
ATOM 3526 C C . SER A 1 443 ? 27.594 44.625 36.562 1 49.75 443 SER A C 1
ATOM 3528 O O . SER A 1 443 ? 27.781 44.969 35.406 1 49.75 443 SER A O 1
ATOM 3530 N N . GLY A 1 444 ? 26.547 45.25 37.125 1 46.81 444 GLY A N 1
ATOM 3531 C CA . GLY A 1 444 ? 26.109 46.625 36.969 1 46.81 444 GLY A CA 1
ATOM 3532 C C . GLY A 1 444 ? 27.234 47.562 36.562 1 46.81 444 GLY A C 1
ATOM 3533 O O . GLY A 1 444 ? 27.953 48.062 37.406 1 46.81 444 GLY A O 1
ATOM 3534 N N . GLY A 1 445 ? 28 47.219 35.625 1 43.25 445 GLY A N 1
ATOM 3535 C CA . GLY A 1 445 ? 28.922 48.312 35.375 1 43.25 445 GLY A CA 1
ATOM 3536 C C . GLY A 1 445 ? 28.281 49.688 35.531 1 43.25 445 GLY A C 1
ATOM 3537 O O . GLY A 1 445 ? 27.047 49.812 35.625 1 43.25 445 GLY A O 1
ATOM 3538 N N . ASP A 1 446 ? 29.016 50.75 36.031 1 43.16 446 ASP A N 1
ATOM 3539 C CA . ASP A 1 446 ? 28.625 52.125 36.312 1 43.16 446 ASP A CA 1
ATOM 3540 C C . ASP A 1 446 ? 27.797 52.688 35.156 1 43.16 446 ASP A C 1
ATOM 3542 O O . ASP A 1 446 ? 28.297 52.812 34.031 1 43.16 446 ASP A O 1
ATOM 3546 N N . TYR A 1 447 ? 26.594 52.219 34.969 1 50.53 447 TYR A N 1
ATOM 3547 C CA . TYR A 1 447 ? 25.734 53 34.062 1 50.53 447 TYR A CA 1
ATOM 3548 C C . TYR A 1 447 ? 25.875 54.5 34.344 1 50.53 447 TYR A C 1
ATOM 3550 O O . TYR A 1 447 ? 25.578 54.969 35.438 1 50.53 447 TYR A O 1
ATOM 3558 N N . PHE A 1 448 ? 26.797 55.125 33.719 1 46.53 448 PHE A N 1
ATOM 3559 C CA . PHE A 1 448 ? 26.844 56.594 33.812 1 46.53 448 PHE A CA 1
ATOM 3560 C C . PHE A 1 448 ? 25.609 57.219 33.188 1 46.53 448 PHE A C 1
ATOM 3562 O O . PHE A 1 448 ? 25.359 57 31.984 1 46.53 448 PHE A O 1
ATOM 3569 N N . PRO A 1 449 ? 24.688 57.5 34 1 48.91 449 PRO A N 1
ATOM 3570 C CA . PRO A 1 449 ? 23.516 58.188 33.438 1 48.91 449 PRO A CA 1
ATOM 3571 C C . PRO A 1 449 ? 23.875 59.219 32.375 1 48.91 449 PRO A C 1
ATOM 3573 O O . PRO A 1 449 ? 24.812 60 32.562 1 48.91 449 PRO A O 1
ATOM 3576 N N . SER A 1 450 ? 23.828 58.969 31.25 1 49.22 450 SER A N 1
ATOM 3577 C CA . SER A 1 450 ? 24.078 60 30.25 1 49.22 450 SER A CA 1
ATOM 3578 C C . SER A 1 450 ? 23.422 61.344 30.656 1 49.22 450 SER A C 1
ATOM 3580 O O . SER A 1 450 ? 22.328 61.344 31.219 1 49.22 450 SER A O 1
ATOM 3582 N N . THR A 1 451 ? 24.109 62.344 31.016 1 51.25 451 THR A N 1
ATOM 3583 C CA . THR A 1 451 ? 23.797 63.719 31.438 1 51.25 451 THR A CA 1
ATOM 3584 C C . THR A 1 451 ? 22.656 64.312 30.594 1 51.25 451 THR A C 1
ATOM 3586 O O . THR A 1 451 ? 22.219 65.438 30.828 1 51.25 451 THR A O 1
ATOM 3589 N N . GLY A 1 452 ? 22.078 63.625 29.594 1 55.34 452 GLY A N 1
ATOM 3590 C CA . GLY A 1 452 ? 21.156 64.375 28.75 1 55.34 452 GLY A CA 1
ATOM 3591 C C . GLY A 1 452 ? 19.734 64.375 29.281 1 55.34 452 GLY A C 1
ATOM 3592 O O . GLY A 1 452 ? 19.469 63.875 30.359 1 55.34 452 GLY A O 1
ATOM 3593 N N . LYS A 1 453 ? 18.797 65.188 28.719 1 68.75 453 LYS A N 1
ATOM 3594 C CA . LYS A 1 453 ? 17.391 65.375 29.078 1 68.75 453 LYS A CA 1
ATOM 3595 C C . LYS A 1 453 ? 16.656 64.062 29.062 1 68.75 453 LYS A C 1
ATOM 3597 O O . LYS A 1 453 ? 16.766 63.281 28.094 1 68.75 453 LYS A O 1
ATOM 3602 N N . LYS A 1 454 ? 16.172 63.5 30.234 1 78.19 454 LYS A N 1
ATOM 3603 C CA . LYS A 1 454 ? 15.391 62.281 30.359 1 78.19 454 LYS A CA 1
ATOM 3604 C C . LYS A 1 454 ? 13.914 62.562 30.094 1 78.19 454 LYS A C 1
ATOM 3606 O O . LYS A 1 454 ? 13.375 63.562 30.516 1 78.19 454 LYS A O 1
ATOM 3611 N N . GLY A 1 455 ? 13.32 61.812 29.141 1 83.44 455 GLY A N 1
ATOM 3612 C CA . GLY A 1 455 ? 11.891 61.906 28.938 1 83.44 455 GLY A CA 1
ATOM 3613 C C . GLY A 1 455 ? 11.086 61.562 30.172 1 83.44 455 GLY A C 1
ATOM 3614 O O . GLY A 1 455 ? 11.656 61.281 31.234 1 83.44 455 GLY A O 1
ATOM 3615 N N . SER A 1 456 ? 9.828 61.656 30.094 1 91.69 456 SER A N 1
ATOM 3616 C CA . SER A 1 456 ? 8.922 61.406 31.219 1 91.69 456 SER A CA 1
ATOM 3617 C C . SER A 1 456 ? 8.727 59.906 31.438 1 91.69 456 SER A C 1
ATOM 3619 O O . SER A 1 456 ? 8.461 59.188 30.484 1 91.69 456 SER A O 1
ATOM 3621 N N . SER A 1 457 ? 8.883 59.469 32.625 1 93.44 457 SER A N 1
ATOM 3622 C CA . SER A 1 457 ? 8.664 58.062 32.969 1 93.44 457 SER A CA 1
ATOM 3623 C C . SER A 1 457 ? 7.191 57.688 32.844 1 93.44 457 SER A C 1
ATOM 3625 O O . SER A 1 457 ? 6.863 56.531 32.5 1 93.44 457 SER A O 1
ATOM 3627 N N . LEU A 1 458 ? 6.406 58.625 33.062 1 94.75 458 LEU A N 1
ATOM 3628 C CA . LEU A 1 458 ? 4.969 58.406 32.969 1 94.75 458 LEU A CA 1
ATOM 3629 C C . LEU A 1 458 ? 4.566 58.156 31.5 1 94.75 458 LEU A C 1
ATOM 3631 O O . LEU A 1 458 ? 3.824 57.219 31.203 1 94.75 458 LEU A O 1
ATOM 3635 N N . LEU A 1 459 ? 5.078 58.969 30.625 1 96.12 459 LEU A N 1
ATOM 3636 C CA . LEU A 1 459 ? 4.734 58.844 29.219 1 96.12 459 LEU A CA 1
ATOM 3637 C C . LEU A 1 459 ? 5.344 57.594 28.609 1 96.12 459 LEU A C 1
ATOM 3639 O O . LEU A 1 459 ? 4.734 56.938 27.75 1 96.12 459 LEU A O 1
ATOM 3643 N N . ALA A 1 460 ? 6.48 57.25 29.109 1 95.81 460 ALA A N 1
ATOM 3644 C CA . ALA A 1 460 ? 7.109 56 28.656 1 95.81 460 ALA A CA 1
ATOM 3645 C C . ALA A 1 460 ? 6.297 54.812 29.094 1 95.81 460 ALA A C 1
ATOM 3647 O O . ALA A 1 460 ? 6.152 53.844 28.344 1 95.81 460 ALA A O 1
ATOM 3648 N N . GLY A 1 461 ? 5.828 54.844 30.312 1 96.5 461 GLY A N 1
ATOM 3649 C CA . GLY A 1 461 ? 5 53.781 30.812 1 96.5 461 GLY A CA 1
ATOM 3650 C C . GLY A 1 461 ? 3.691 53.625 30.062 1 96.5 461 GLY A C 1
ATOM 3651 O O . GLY A 1 461 ? 3.246 52.5 29.797 1 96.5 461 GLY A O 1
ATOM 3652 N N . LEU A 1 462 ? 3.09 54.719 29.703 1 97.5 462 LEU A N 1
ATOM 3653 C CA . LEU A 1 462 ? 1.857 54.688 28.922 1 97.5 462 LEU A CA 1
ATOM 3654 C C . LEU A 1 462 ? 2.088 54.062 27.562 1 97.5 462 LEU A C 1
ATOM 3656 O O . LEU A 1 462 ? 1.312 53.188 27.141 1 97.5 462 LEU A O 1
ATOM 3660 N N . GLY A 1 463 ? 3.135 54.469 26.938 1 97.31 463 GLY A N 1
ATOM 3661 C CA . GLY A 1 463 ? 3.439 53.938 25.625 1 97.31 463 GLY A CA 1
ATOM 3662 C C . GLY A 1 463 ? 3.777 52.438 25.641 1 97.31 463 GLY A C 1
ATOM 3663 O O . GLY A 1 463 ? 3.279 51.688 24.797 1 97.31 463 GLY A O 1
ATOM 3664 N N . LEU A 1 464 ? 4.641 52.031 26.547 1 97.19 464 LEU A N 1
ATOM 3665 C CA . LEU A 1 464 ? 5.055 50.656 26.625 1 97.19 464 LEU A CA 1
ATOM 3666 C C . LEU A 1 464 ? 3.863 49.75 26.953 1 97.19 464 LEU A C 1
ATOM 3668 O O . LEU A 1 464 ? 3.707 48.688 26.359 1 97.19 464 LEU A O 1
ATOM 3672 N N . GLY A 1 465 ? 3.027 50.156 27.891 1 97.81 465 GLY A N 1
ATOM 3673 C CA . GLY A 1 465 ? 1.85 49.375 28.25 1 97.81 465 GLY A CA 1
ATOM 3674 C C . GLY A 1 465 ? 0.883 49.188 27.094 1 97.81 465 GLY A C 1
ATOM 3675 O O . GLY A 1 465 ? 0.366 48.094 26.875 1 97.81 465 GLY A O 1
ATOM 3676 N N . SER A 1 466 ? 0.664 50.219 26.391 1 98.25 466 SER A N 1
ATOM 3677 C CA . SER A 1 466 ? -0.26 50.156 25.266 1 98.25 466 SER A CA 1
ATOM 3678 C C . SER A 1 466 ? 0.309 49.312 24.141 1 98.25 466 SER A C 1
ATOM 3680 O O . SER A 1 466 ? -0.43 48.594 23.469 1 98.25 466 SER A O 1
ATOM 3682 N N . MET A 1 467 ? 1.583 49.406 23.891 1 97.88 467 MET A N 1
ATOM 3683 C CA . MET A 1 467 ? 2.225 48.594 22.875 1 97.88 467 MET A CA 1
ATOM 3684 C C . MET A 1 467 ? 2.074 47.094 23.188 1 97.88 467 MET A C 1
ATOM 3686 O O . MET A 1 467 ? 1.707 46.312 22.328 1 97.88 467 MET A O 1
ATOM 3690 N N . ILE A 1 468 ? 2.311 46.75 24.406 1 97.88 468 ILE A N 1
ATOM 3691 C CA . ILE A 1 468 ? 2.201 45.344 24.828 1 97.88 468 ILE A CA 1
ATOM 3692 C C . ILE A 1 468 ? 0.751 44.875 24.688 1 97.88 468 ILE A C 1
ATOM 3694 O O . ILE A 1 468 ? 0.489 43.75 24.281 1 97.88 468 ILE A O 1
ATOM 3698 N N . PHE A 1 469 ? -0.125 45.781 25.031 1 97.94 469 PHE A N 1
ATOM 3699 C CA . PHE A 1 469 ? -1.544 45.469 24.922 1 97.94 469 PHE A CA 1
ATOM 3700 C C . PHE A 1 469 ? -1.917 45.188 23.469 1 97.94 469 PHE A C 1
ATOM 3702 O O . PHE A 1 469 ? -2.549 44.188 23.156 1 97.94 469 PHE A O 1
ATOM 3709 N N . LEU A 1 470 ? -1.508 46.031 22.609 1 98.25 470 LEU A N 1
ATOM 3710 C CA . LEU A 1 470 ? -1.876 45.875 21.203 1 98.25 470 LEU A CA 1
ATOM 3711 C C . LEU A 1 470 ? -1.195 44.656 20.594 1 98.25 470 LEU A C 1
ATOM 3713 O O . LEU A 1 470 ? -1.763 44 19.734 1 98.25 470 LEU A O 1
ATOM 3717 N N . MET A 1 471 ? 0.019 44.406 21.016 1 98.06 471 MET A N 1
ATOM 3718 C CA . MET A 1 471 ? 0.684 43.188 20.562 1 98.06 471 MET A CA 1
ATOM 3719 C C . MET A 1 471 ? -0.101 41.938 20.984 1 98.06 471 MET A C 1
ATOM 3721 O O . MET A 1 471 ? -0.277 41 20.203 1 98.06 471 MET A O 1
ATOM 3725 N N . HIS A 1 472 ? -0.585 41.938 22.188 1 97.81 472 HIS A N 1
ATOM 3726 C CA . HIS A 1 472 ? -1.39 40.812 22.688 1 97.81 472 HIS A CA 1
ATOM 3727 C C . HIS A 1 472 ? -2.736 40.75 21.969 1 97.81 472 HIS A C 1
ATOM 3729 O O . HIS A 1 472 ? -3.166 39.688 21.531 1 97.81 472 HIS A O 1
ATOM 3735 N N . TYR A 1 473 ? -3.307 41.875 21.812 1 97.31 473 TYR A N 1
ATOM 3736 C CA . TYR A 1 473 ? -4.66 42 21.281 1 97.31 473 TYR A CA 1
ATOM 3737 C C . TYR A 1 473 ? -4.695 41.625 19.797 1 97.31 473 TYR A C 1
ATOM 3739 O O . TYR A 1 473 ? -5.555 40.875 19.344 1 97.31 473 TYR A O 1
ATOM 3747 N N . LEU A 1 474 ? -3.684 42.062 19.062 1 97.69 474 LEU A N 1
ATOM 3748 C CA . LEU A 1 474 ? -3.789 42 17.609 1 97.69 474 LEU A CA 1
ATOM 3749 C C . LEU A 1 474 ? -2.832 40.969 17.031 1 97.69 474 LEU A C 1
ATOM 3751 O O . LEU A 1 474 ? -3.064 40.438 15.938 1 97.69 474 LEU A O 1
ATOM 3755 N N . LEU A 1 475 ? -1.762 40.688 17.734 1 97.88 475 LEU A N 1
ATOM 3756 C CA . LEU A 1 475 ? -0.694 39.938 17.062 1 97.88 475 LEU A CA 1
ATOM 3757 C C . LEU A 1 475 ? -0.496 38.562 17.703 1 97.88 475 LEU A C 1
ATOM 3759 O O . LEU A 1 475 ? 0.25 37.75 17.172 1 97.88 475 LEU A O 1
ATOM 3763 N N . SER A 1 476 ? -1.112 38.281 18.781 1 96.94 476 SER A N 1
ATOM 3764 C CA . SER A 1 476 ? -0.935 36.969 19.422 1 96.94 476 SER A CA 1
ATOM 3765 C C . SER A 1 476 ? -1.512 35.875 18.562 1 96.94 476 SER A C 1
ATOM 3767 O O . SER A 1 476 ? -1.142 34.688 18.719 1 96.94 476 SER A O 1
ATOM 3769 N N . ASP A 1 477 ? -2.426 36.219 17.734 1 97 477 ASP A N 1
ATOM 3770 C CA . ASP A 1 477 ? -2.963 35.281 16.734 1 97 477 ASP A CA 1
ATOM 3771 C C . ASP A 1 477 ? -3.037 35.938 15.359 1 97 477 ASP A C 1
ATOM 3773 O O . ASP A 1 477 ? -3.521 37.062 15.219 1 97 477 ASP A O 1
ATOM 3777 N N . SER A 1 478 ? -2.594 35.219 14.398 1 97 478 SER A N 1
ATOM 3778 C CA . SER A 1 478 ? -2.477 35.781 13.062 1 97 478 SER A CA 1
ATOM 3779 C C . SER A 1 478 ? -3.85 36.031 12.438 1 97 478 SER A C 1
ATOM 3781 O O . SER A 1 478 ? -3.986 36.812 11.492 1 97 478 SER A O 1
ATOM 3783 N N . SER A 1 479 ? -4.863 35.406 12.945 1 96.12 479 SER A N 1
ATOM 3784 C CA . SER A 1 479 ? -6.176 35.5 12.312 1 96.12 479 SER A CA 1
ATOM 3785 C C . SER A 1 479 ? -7.066 36.531 13.008 1 96.12 479 SER A C 1
ATOM 3787 O O . SER A 1 479 ? -8.18 36.781 12.555 1 96.12 479 SER A O 1
ATOM 3789 N N . THR A 1 480 ? -6.633 37.094 14.07 1 96.88 480 THR A N 1
ATOM 3790 C CA . THR A 1 480 ? -7.461 38.031 14.828 1 96.88 480 THR A CA 1
ATOM 3791 C C . THR A 1 480 ? -7.93 39.188 13.945 1 96.88 480 THR A C 1
ATOM 3793 O O . THR A 1 480 ? -9.133 39.438 13.852 1 96.88 480 THR A O 1
ATOM 3796 N N . MET A 1 481 ? -7.023 39.812 13.273 1 97.56 481 MET A N 1
ATOM 3797 C CA . MET A 1 481 ? -7.387 40.969 12.484 1 97.56 481 MET A CA 1
ATOM 3798 C C . MET A 1 481 ? -8.086 40.562 11.188 1 97.56 481 MET A C 1
ATOM 3800 O O . MET A 1 481 ? -8.836 41.344 10.617 1 97.56 481 MET A O 1
ATOM 3804 N N . ILE A 1 482 ? -7.836 39.406 10.781 1 97.06 482 ILE A N 1
ATOM 3805 C CA . ILE A 1 482 ? -8.555 38.875 9.625 1 97.06 482 ILE A CA 1
ATOM 3806 C C . ILE A 1 482 ? -10.031 38.688 9.977 1 97.06 482 ILE A C 1
ATOM 3808 O O . ILE A 1 482 ? -10.914 39 9.172 1 97.06 482 ILE A O 1
ATOM 3812 N N . ALA A 1 483 ? -10.297 38.25 11.211 1 95.88 483 ALA A N 1
ATOM 3813 C CA . ALA A 1 483 ? -11.672 38.094 11.664 1 95.88 483 ALA A CA 1
ATOM 3814 C C . ALA A 1 483 ? -12.367 39.438 11.812 1 95.88 483 ALA A C 1
ATOM 3816 O O . ALA A 1 483 ? -13.578 39.562 11.617 1 95.88 483 ALA A O 1
ATOM 3817 N N . TRP A 1 484 ? -11.555 40.469 12.109 1 96.19 484 TRP A N 1
ATOM 3818 C CA . TRP A 1 484 ? -12.109 41.812 12.234 1 96.19 484 TRP A CA 1
ATOM 3819 C C . TRP A 1 484 ? -12.703 42.281 10.914 1 96.19 484 TRP A C 1
ATOM 3821 O O . TRP A 1 484 ? -13.758 42.906 10.891 1 96.19 484 TRP A O 1
ATOM 3831 N N . VAL A 1 485 ? -12.055 41.906 9.859 1 96.5 485 VAL A N 1
ATOM 3832 C CA . VAL A 1 485 ? -12.422 42.5 8.578 1 96.5 485 VAL A CA 1
ATOM 3833 C C . VAL A 1 485 ? -13.242 41.531 7.754 1 96.5 485 VAL A C 1
ATOM 3835 O O . VAL A 1 485 ? -13.57 41.781 6.598 1 96.5 485 VAL A O 1
ATOM 3838 N N . TRP A 1 486 ? -13.594 40.438 8.305 1 95.38 486 TRP A N 1
ATOM 3839 C CA . TRP A 1 486 ? -14.367 39.406 7.645 1 95.38 486 TRP A CA 1
ATOM 3840 C C . TRP A 1 486 ? -15.836 39.781 7.543 1 95.38 486 TRP A C 1
ATOM 3842 O O . TRP A 1 486 ? -16.453 40.156 8.539 1 95.38 486 TRP A O 1
ATOM 3852 N N . GLU A 1 487 ? -16.406 39.656 6.309 1 94.75 487 GLU A N 1
ATOM 3853 C CA . GLU A 1 487 ? -17.797 40.031 6.105 1 94.75 487 GLU A CA 1
ATOM 3854 C C . GLU A 1 487 ? -18.594 38.906 5.453 1 94.75 487 GLU A C 1
ATOM 3856 O O . GLU A 1 487 ? -19.688 39.125 4.941 1 94.75 487 GLU A O 1
ATOM 3861 N N . GLY A 1 488 ? -18.031 37.75 5.387 1 94.94 488 GLY A N 1
ATOM 3862 C CA . GLY A 1 488 ? -18.781 36.594 4.91 1 94.94 488 GLY A CA 1
ATOM 3863 C C . GLY A 1 488 ? -18.516 36.25 3.455 1 94.94 488 GLY A C 1
ATOM 3864 O O . GLY A 1 488 ? -17.438 36.531 2.939 1 94.94 488 GLY A O 1
ATOM 3865 N N . TYR A 1 489 ? -19.453 35.5 2.857 1 94.5 489 TYR A N 1
ATOM 3866 C CA . TYR A 1 489 ? -19.328 35 1.489 1 94.5 489 TYR A CA 1
ATOM 3867 C C . TYR A 1 489 ? -20.109 35.875 0.523 1 94.5 489 TYR A C 1
ATOM 3869 O O . TYR A 1 489 ? -21.188 36.375 0.865 1 94.5 489 TYR A O 1
ATOM 3877 N N . PRO A 1 490 ? -19.75 36.031 -0.75 1 93.19 490 PRO A N 1
ATOM 3878 C CA . PRO A 1 490 ? -18.5 35.469 -1.253 1 93.19 490 PRO A CA 1
ATOM 3879 C C . PRO A 1 490 ? -17.266 36.094 -0.624 1 93.19 490 PRO A C 1
ATOM 3881 O O . PRO A 1 490 ? -17.344 37.219 -0.115 1 93.19 490 PRO A O 1
ATOM 3884 N N . VAL A 1 491 ? -16.219 35.375 -0.642 1 90.69 491 VAL A N 1
ATOM 3885 C CA . VAL A 1 491 ? -14.992 35.812 0.006 1 90.69 491 VAL A CA 1
ATOM 3886 C C . VAL A 1 491 ? -14.398 37 -0.772 1 90.69 491 VAL A C 1
ATOM 3888 O O . VAL A 1 491 ? -14.039 36.844 -1.943 1 90.69 491 VAL A O 1
ATOM 3891 N N . ARG A 1 492 ? -14.289 38.156 -0.207 1 89.31 492 ARG A N 1
ATOM 3892 C CA . ARG A 1 492 ? -13.766 39.375 -0.841 1 89.31 492 ARG A CA 1
ATOM 3893 C C . ARG A 1 492 ? -12.586 39.938 -0.058 1 89.31 492 ARG A C 1
ATOM 3895 O O . ARG A 1 492 ? -12.188 41.062 -0.262 1 89.31 492 ARG A O 1
ATOM 3902 N N . GLY A 1 493 ? -12.055 39.156 0.876 1 93.38 493 GLY A N 1
ATOM 3903 C CA . GLY A 1 493 ? -10.953 39.562 1.73 1 93.38 493 GLY A CA 1
ATOM 3904 C C . GLY A 1 493 ? -10.055 38.406 2.129 1 93.38 493 GLY A C 1
ATOM 3905 O O . GLY A 1 493 ? -10.102 37.344 1.51 1 93.38 493 GLY A O 1
ATOM 3906 N N . PRO A 1 494 ? -9.188 38.656 3.176 1 95.31 494 PRO A N 1
ATOM 3907 C CA . PRO A 1 494 ? -8.266 37.594 3.602 1 95.31 494 PRO A CA 1
ATOM 3908 C C . PRO A 1 494 ? -8.961 36.5 4.406 1 95.31 494 PRO A C 1
ATOM 3910 O O . PRO A 1 494 ? -10.023 36.719 4.984 1 95.31 494 PRO A O 1
ATOM 3913 N N . ILE A 1 495 ? -8.367 35.344 4.297 1 94.5 495 ILE A N 1
ATOM 3914 C CA . ILE A 1 495 ? -8.82 34.219 5.117 1 94.5 495 ILE A CA 1
ATOM 3915 C C . ILE A 1 495 ? -7.699 33.781 6.047 1 94.5 495 ILE A C 1
ATOM 3917 O O . ILE A 1 495 ? -6.535 34.125 5.844 1 94.5 495 ILE A O 1
ATOM 3921 N N . ALA A 1 496 ? -8.062 33.062 7.082 1 94.88 496 ALA A N 1
ATOM 3922 C CA . ALA A 1 496 ? -7.117 32.688 8.133 1 94.88 496 ALA A CA 1
ATOM 3923 C C . ALA A 1 496 ? -5.891 31.984 7.555 1 94.88 496 ALA A C 1
ATOM 3925 O O . ALA A 1 496 ? -4.762 32.25 7.969 1 94.88 496 ALA A O 1
ATOM 3926 N N . VAL A 1 497 ? -6.141 31.094 6.691 1 93.94 497 VAL A N 1
ATOM 3927 C CA . VAL A 1 497 ? -5.082 30.406 5.961 1 93.94 497 VAL A CA 1
ATOM 3928 C C . VAL A 1 497 ? -5.336 30.516 4.457 1 93.94 497 VAL A C 1
ATOM 3930 O O . VAL A 1 497 ? -6.434 30.219 3.984 1 93.94 497 VAL A O 1
ATOM 3933 N N . PRO A 1 498 ? -4.387 31.047 3.75 1 91.94 498 PRO A N 1
ATOM 3934 C CA . PRO A 1 498 ? -2.969 31.156 4.09 1 91.94 498 PRO A CA 1
ATOM 3935 C C . PRO A 1 498 ? -2.578 32.562 4.543 1 91.94 498 PRO A C 1
ATOM 3937 O O . PRO A 1 498 ? -1.427 32.781 4.918 1 91.94 498 PRO A O 1
ATOM 3940 N N . HIS A 1 499 ? -3.402 33.469 4.547 1 95.12 499 HIS A N 1
ATOM 3941 C CA . HIS A 1 499 ? -3.043 34.875 4.672 1 95.12 499 HIS A CA 1
ATOM 3942 C C . HIS A 1 499 ? -2.537 35.188 6.07 1 95.12 499 HIS A C 1
ATOM 3944 O O . HIS A 1 499 ? -1.934 36.25 6.293 1 95.12 499 HIS A O 1
ATOM 3950 N N . GLY A 1 500 ? -2.795 34.25 7.027 1 96.75 500 GLY A N 1
ATOM 3951 C CA . GLY A 1 500 ? -2.168 34.406 8.328 1 96.75 500 GLY A CA 1
ATOM 3952 C C . GLY A 1 500 ? -0.657 34.5 8.258 1 96.75 500 GLY A C 1
ATOM 3953 O O . GLY A 1 500 ? -0.031 35.188 9.078 1 96.75 500 GLY A O 1
ATOM 3954 N N . ALA A 1 501 ? -0.082 33.906 7.266 1 96.44 501 ALA A N 1
ATOM 3955 C CA . ALA A 1 501 ? 1.365 33.969 7.074 1 96.44 501 ALA A CA 1
ATOM 3956 C C . ALA A 1 501 ? 1.825 35.344 6.68 1 96.44 501 ALA A C 1
ATOM 3958 O O . ALA A 1 501 ? 2.955 35.75 6.973 1 96.44 501 ALA A O 1
ATOM 3959 N N . LEU A 1 502 ? 0.96 36.125 6.098 1 96.88 502 LEU A N 1
ATOM 3960 C CA . LEU A 1 502 ? 1.29 37.5 5.746 1 96.88 502 LEU A CA 1
ATOM 3961 C C . LEU A 1 502 ? 1.372 38.375 6.992 1 96.88 502 LEU A C 1
ATOM 3963 O O . LEU A 1 502 ? 2.209 39.281 7.066 1 96.88 502 LEU A O 1
ATOM 3967 N N . THR A 1 503 ? 0.455 38.156 7.891 1 98.12 503 THR A N 1
ATOM 3968 C CA . THR A 1 503 ? 0.536 38.875 9.164 1 98.12 503 THR A CA 1
ATOM 3969 C C . THR A 1 503 ? 1.858 38.562 9.867 1 98.12 503 THR A C 1
ATOM 3971 O O . THR A 1 503 ? 2.527 39.5 10.352 1 98.12 503 THR A O 1
ATOM 3974 N N . ILE A 1 504 ? 2.209 37.312 9.852 1 98.19 504 ILE A N 1
ATOM 3975 C CA . ILE A 1 504 ? 3.443 36.875 10.508 1 98.19 504 ILE A CA 1
ATOM 3976 C C . ILE A 1 504 ? 4.645 37.469 9.773 1 98.19 504 ILE A C 1
ATOM 3978 O O . ILE A 1 504 ? 5.633 37.875 10.398 1 98.19 504 ILE A O 1
ATOM 3982 N N . PHE A 1 505 ? 4.562 37.562 8.516 1 97.38 505 PHE A N 1
ATOM 3983 C CA . PHE A 1 505 ? 5.621 38.188 7.723 1 97.38 505 PHE A CA 1
ATOM 3984 C C . PHE A 1 505 ? 5.766 39.656 8.062 1 97.38 505 PHE A C 1
ATOM 3986 O O . PHE A 1 505 ? 6.883 40.156 8.227 1 97.38 505 PHE A O 1
ATOM 3993 N N . ALA A 1 506 ? 4.613 40.344 8.148 1 98.19 506 ALA A N 1
ATOM 3994 C CA . ALA A 1 506 ? 4.641 41.75 8.516 1 98.19 506 ALA A CA 1
ATOM 3995 C C . ALA A 1 506 ? 5.258 41.938 9.898 1 98.19 506 ALA A C 1
ATOM 3997 O O . ALA A 1 506 ? 5.977 42.938 10.125 1 98.19 506 ALA A O 1
ATOM 3998 N N . MET A 1 507 ? 4.938 41.062 10.828 1 98.31 507 MET A N 1
ATOM 3999 C CA . MET A 1 507 ? 5.547 41.125 12.156 1 98.31 507 MET A CA 1
ATOM 4000 C C . MET A 1 507 ? 7.066 41.031 12.062 1 98.31 507 MET A C 1
ATOM 4002 O O . MET A 1 507 ? 7.781 41.844 12.664 1 98.31 507 MET A O 1
ATOM 4006 N N . GLY A 1 508 ? 7.492 40.031 11.289 1 97.56 508 GLY A N 1
ATOM 4007 C CA . GLY A 1 508 ? 8.922 39.812 11.141 1 97.56 508 GLY A CA 1
ATOM 4008 C C . GLY A 1 508 ? 9.617 40.969 10.445 1 97.56 508 GLY A C 1
ATOM 4009 O O . GLY A 1 508 ? 10.688 41.406 10.867 1 97.56 508 GLY A O 1
ATOM 4010 N N . ALA A 1 509 ? 9 41.5 9.383 1 97.38 509 ALA A N 1
ATOM 4011 C CA . ALA A 1 509 ? 9.555 42.656 8.648 1 97.38 509 ALA A CA 1
ATOM 4012 C C . ALA A 1 509 ? 9.633 43.875 9.539 1 97.38 509 ALA A C 1
ATOM 4014 O O . ALA A 1 509 ? 10.602 44.656 9.469 1 97.38 509 ALA A O 1
ATOM 4015 N N . GLY A 1 510 ? 8.602 44.094 10.359 1 97.88 510 GLY A N 1
ATOM 4016 C CA . GLY A 1 510 ? 8.617 45.219 11.289 1 97.88 510 GLY A CA 1
ATOM 4017 C C . GLY A 1 510 ? 9.719 45.125 12.328 1 97.88 510 GLY A C 1
ATOM 4018 O O . GLY A 1 510 ? 10.43 46.094 12.578 1 97.88 510 GLY A O 1
ATOM 4019 N N . LEU A 1 511 ? 9.836 43.938 12.859 1 96.56 511 LEU A N 1
ATOM 4020 C CA . LEU A 1 511 ? 10.859 43.719 13.875 1 96.56 511 LEU A CA 1
ATOM 4021 C C . LEU A 1 511 ? 12.25 43.969 13.297 1 96.56 511 LEU A C 1
ATOM 4023 O O . LEU A 1 511 ? 13.094 44.594 13.945 1 96.56 511 LEU A O 1
ATOM 4027 N N . ALA A 1 512 ? 12.516 43.438 12.109 1 94.81 512 ALA A N 1
ATOM 4028 C CA . ALA A 1 512 ? 13.797 43.656 11.438 1 94.81 512 ALA A CA 1
ATOM 4029 C C . ALA A 1 512 ? 14.023 45.125 11.133 1 94.81 512 ALA A C 1
ATOM 4031 O O . ALA A 1 512 ? 15.133 45.656 11.312 1 94.81 512 ALA A O 1
ATOM 4032 N N . PHE A 1 513 ? 13 45.781 10.703 1 94.56 513 PHE A N 1
ATOM 4033 C CA . PHE A 1 513 ? 13.094 47.188 10.383 1 94.56 513 PHE A CA 1
ATOM 4034 C C . PHE A 1 513 ? 13.445 48 11.617 1 94.56 513 PHE A C 1
ATOM 4036 O O . PHE A 1 513 ? 14.242 48.969 11.539 1 94.56 513 PHE A O 1
ATOM 4043 N N . GLY A 1 514 ? 12.836 47.719 12.773 1 92.88 514 GLY A N 1
ATOM 4044 C CA . GLY A 1 514 ? 13.125 48.406 14.016 1 92.88 514 GLY A CA 1
ATOM 4045 C C . GLY A 1 514 ? 14.555 48.219 14.492 1 92.88 514 GLY A C 1
ATOM 4046 O O . GLY A 1 514 ? 15.125 49.062 15.148 1 92.88 514 GLY A O 1
ATOM 4047 N N . LEU A 1 515 ? 15.039 47.094 14.164 1 87.12 515 LEU A N 1
ATOM 4048 C CA . LEU A 1 515 ? 16.406 46.75 14.539 1 87.12 515 LEU A CA 1
ATOM 4049 C C . LEU A 1 515 ? 17.406 47.562 13.711 1 87.12 515 LEU A C 1
ATOM 4051 O O . LEU A 1 515 ? 18.375 48.094 14.25 1 87.12 515 LEU A O 1
ATOM 4055 N N . PHE A 1 516 ? 17.141 47.719 12.414 1 87.56 516 PHE A N 1
ATOM 4056 C CA . PHE A 1 516 ? 18.109 48.344 11.516 1 87.56 516 PHE A CA 1
ATOM 4057 C C . PHE A 1 516 ? 17.891 49.844 11.422 1 87.56 516 PHE A C 1
ATOM 4059 O O . PHE A 1 516 ? 18.828 50.594 11.203 1 87.56 516 PHE A O 1
ATOM 4066 N N . TYR A 1 517 ? 16.594 50.25 11.602 1 90.88 517 TYR A N 1
ATOM 4067 C CA . TYR A 1 517 ? 16.266 51.656 11.484 1 90.88 517 TYR A CA 1
ATOM 4068 C C . TYR A 1 517 ? 15.445 52.125 12.672 1 90.88 517 TYR A C 1
ATOM 4070 O O . TYR A 1 517 ? 14.312 52.594 12.508 1 90.88 517 TYR A O 1
ATOM 4078 N N . PRO A 1 518 ? 15.992 52.125 13.875 1 90.44 518 PRO A N 1
ATOM 4079 C CA . PRO A 1 518 ? 15.234 52.5 15.078 1 90.44 518 PRO A CA 1
ATOM 4080 C C . PRO A 1 518 ? 14.805 53.969 15.062 1 90.44 518 PRO A C 1
ATOM 4082 O O . PRO A 1 518 ? 13.719 54.312 15.555 1 90.44 518 PRO A O 1
ATOM 4085 N N . ASN A 1 519 ? 15.602 54.906 14.438 1 90.12 519 ASN A N 1
ATOM 4086 C CA . ASN A 1 519 ? 15.266 56.312 14.406 1 90.12 519 ASN A CA 1
ATOM 4087 C C . ASN A 1 519 ? 14.039 56.562 13.531 1 90.12 519 ASN A C 1
ATOM 4089 O O . ASN A 1 519 ? 13.203 57.406 13.867 1 90.12 519 ASN A O 1
ATOM 4093 N N . VAL A 1 520 ? 13.961 55.781 12.523 1 93.88 520 VAL A N 1
ATOM 4094 C CA . VAL A 1 520 ? 12.812 55.938 11.633 1 93.88 520 VAL A CA 1
ATOM 4095 C C . VAL A 1 520 ? 11.578 55.312 12.281 1 93.88 520 VAL A C 1
ATOM 4097 O O . VAL A 1 520 ? 10.484 55.875 12.203 1 93.88 520 VAL A O 1
ATOM 4100 N N . ALA A 1 521 ? 11.734 54.25 12.953 1 94.56 521 ALA A N 1
ATOM 4101 C CA . ALA A 1 521 ? 10.633 53.531 13.586 1 94.56 521 ALA A CA 1
ATOM 4102 C C . ALA A 1 521 ? 10.039 54.344 14.742 1 94.56 521 ALA A C 1
ATOM 4104 O O . ALA A 1 521 ? 8.844 54.25 15.023 1 94.56 521 ALA A O 1
ATOM 4105 N N . GLY A 1 522 ? 10.883 55.156 15.414 1 94 522 GLY A N 1
ATOM 4106 C CA . GLY A 1 522 ? 10.43 55.938 16.547 1 94 522 GLY A CA 1
ATOM 4107 C C . GLY A 1 522 ? 10.031 57.344 16.156 1 94 522 GLY A C 1
ATOM 4108 O O . GLY A 1 522 ? 9.75 58.188 17.031 1 94 522 GLY A O 1
ATOM 4109 N N . SER A 1 523 ? 9.891 57.656 14.844 1 95.38 523 SER A N 1
ATOM 4110 C CA . SER A 1 523 ? 9.562 59 14.375 1 95.38 523 SER A CA 1
ATOM 4111 C C . SER A 1 523 ? 8.055 59.219 14.414 1 95.38 523 SER A C 1
ATOM 4113 O O . SER A 1 523 ? 7.27 58.281 14.477 1 95.38 523 SER A O 1
ATOM 4115 N N . TRP A 1 524 ? 7.715 60.469 14.414 1 95.31 524 TRP A N 1
ATOM 4116 C CA . TRP A 1 524 ? 6.309 60.844 14.383 1 95.31 524 TRP A CA 1
ATOM 4117 C C . TRP A 1 524 ? 5.66 60.438 13.062 1 95.31 524 TRP A C 1
ATOM 4119 O O . TRP A 1 524 ? 4.469 60.125 13.023 1 95.31 524 TRP A O 1
ATOM 4129 N N . THR A 1 525 ? 6.445 60.438 12.039 1 96.12 525 THR A N 1
ATOM 4130 C CA . THR A 1 525 ? 5.918 60 10.75 1 96.12 525 THR A CA 1
ATOM 4131 C C . THR A 1 525 ? 5.523 58.531 10.789 1 96.12 525 THR A C 1
ATOM 4133 O O . THR A 1 525 ? 4.457 58.156 10.305 1 96.12 525 THR A O 1
ATOM 4136 N N . ALA A 1 526 ? 6.395 57.719 11.336 1 97.31 526 ALA A N 1
ATOM 4137 C CA . ALA A 1 526 ? 6.078 56.281 11.469 1 97.31 526 ALA A CA 1
ATOM 4138 C C . ALA A 1 526 ? 4.855 56.094 12.352 1 97.31 526 ALA A C 1
ATOM 4140 O O . ALA A 1 526 ? 4.012 55.25 12.07 1 97.31 526 ALA A O 1
ATOM 4141 N N . PHE A 1 527 ? 4.812 56.875 13.461 1 97.38 527 PHE A N 1
ATOM 4142 C CA . PHE A 1 527 ? 3.646 56.812 14.336 1 97.38 527 PHE A CA 1
ATOM 4143 C C . PHE A 1 527 ? 2.381 57.188 13.578 1 97.38 527 PHE A C 1
ATOM 4145 O O . PHE A 1 527 ? 1.334 56.562 13.75 1 97.38 527 PHE A O 1
ATOM 4152 N N . GLY A 1 528 ? 2.459 58.188 12.781 1 97.31 528 GLY A N 1
ATOM 4153 C CA . GLY A 1 528 ? 1.324 58.594 11.961 1 97.31 528 GLY A CA 1
ATOM 4154 C C . GLY A 1 528 ? 0.862 57.5 11.016 1 97.31 528 GLY A C 1
ATOM 4155 O O . GLY A 1 528 ? -0.339 57.25 10.891 1 97.31 528 GLY A O 1
ATOM 4156 N N . ILE A 1 529 ? 1.774 56.812 10.375 1 97.25 529 ILE A N 1
ATOM 4157 C CA . ILE A 1 529 ? 1.449 55.75 9.461 1 97.25 529 ILE A CA 1
ATOM 4158 C C . ILE A 1 529 ? 0.808 54.594 10.234 1 97.25 529 ILE A C 1
ATOM 4160 O O . ILE A 1 529 ? -0.171 54 9.781 1 97.25 529 ILE A O 1
ATOM 4164 N N . GLY A 1 530 ? 1.378 54.25 11.375 1 97.81 530 GLY A N 1
ATOM 4165 C CA . GLY A 1 530 ? 0.777 53.25 12.227 1 97.81 530 GLY A CA 1
ATOM 4166 C C . GLY A 1 530 ? -0.636 53.594 12.656 1 97.81 530 GLY A C 1
ATOM 4167 O O . GLY A 1 530 ? -1.507 52.719 12.703 1 97.81 530 GLY A O 1
ATOM 4168 N N . SER A 1 531 ? -0.846 54.812 12.961 1 97.94 531 SER A N 1
ATOM 4169 C CA . SER A 1 531 ? -2.17 55.281 13.375 1 97.94 531 SER A CA 1
ATOM 4170 C C . SER A 1 531 ? -3.17 55.188 12.227 1 97.94 531 SER A C 1
ATOM 4172 O O . SER A 1 531 ? -4.336 54.844 12.438 1 97.94 531 SER A O 1
ATOM 4174 N N . VAL A 1 532 ? -2.691 55.5 11.07 1 97.25 532 VAL A N 1
ATOM 4175 C CA . VAL A 1 532 ? -3.543 55.344 9.898 1 97.25 532 VAL A CA 1
ATOM 4176 C C . VAL A 1 532 ? -3.877 53.875 9.68 1 97.25 532 VAL A C 1
ATOM 4178 O O . VAL A 1 532 ? -5.008 53.531 9.328 1 97.25 532 VAL A O 1
ATOM 4181 N N . GLY A 1 533 ? -2.918 53.062 9.828 1 97.81 533 GLY A N 1
ATOM 4182 C CA . GLY A 1 533 ? -3.174 51.625 9.75 1 97.81 533 GLY A CA 1
ATOM 4183 C C . GLY A 1 533 ? -4.219 51.156 10.742 1 97.81 533 GLY A C 1
ATOM 4184 O O . GLY A 1 533 ? -5.109 50.375 10.398 1 97.81 533 GLY A O 1
ATOM 4185 N N . ALA A 1 534 ? -4.098 51.594 11.992 1 97.94 534 ALA A N 1
ATOM 4186 C CA . ALA A 1 534 ? -5.07 51.25 13.023 1 97.94 534 ALA A CA 1
ATOM 4187 C C . ALA A 1 534 ? -6.465 51.75 12.664 1 97.94 534 ALA A C 1
ATOM 4189 O O . ALA A 1 534 ? -7.461 51.062 12.906 1 97.94 534 ALA A O 1
ATOM 4190 N N . ALA A 1 535 ? -6.52 52.906 12.07 1 97.5 535 ALA A N 1
ATOM 4191 C CA . ALA A 1 535 ? -7.797 53.5 11.664 1 97.5 535 ALA A CA 1
ATOM 4192 C C . ALA A 1 535 ? -8.438 52.688 10.547 1 97.5 535 ALA A C 1
ATOM 4194 O O . ALA A 1 535 ? -9.648 52.438 10.555 1 97.5 535 ALA A O 1
ATOM 4195 N N . PHE A 1 536 ? -7.641 52.312 9.602 1 96.94 536 PHE A N 1
ATOM 4196 C CA . PHE A 1 536 ? -8.148 51.5 8.492 1 96.94 536 PHE A CA 1
ATOM 4197 C C . PHE A 1 536 ? -8.633 50.156 8.984 1 96.94 536 PHE A C 1
ATOM 4199 O O . PHE A 1 536 ? -9.664 49.656 8.531 1 96.94 536 PHE A O 1
ATOM 4206 N N . LEU A 1 537 ? -7.91 49.531 9.859 1 97.19 537 LEU A N 1
ATOM 4207 C CA . LEU A 1 537 ? -8.312 48.25 10.414 1 97.19 537 LEU A CA 1
ATOM 4208 C C . LEU A 1 537 ? -9.656 48.375 11.133 1 97.19 537 LEU A C 1
ATOM 4210 O O . LEU A 1 537 ? -10.516 47.5 10.984 1 97.19 537 LEU A O 1
ATOM 4214 N N . THR A 1 538 ? -9.828 49.438 11.883 1 96.44 538 THR A N 1
ATOM 4215 C CA . THR A 1 538 ? -11.008 49.594 12.719 1 96.44 538 THR A CA 1
ATOM 4216 C C . THR A 1 538 ? -12.203 50.062 11.883 1 96.44 538 THR A C 1
ATOM 4218 O O . THR A 1 538 ? -13.344 49.719 12.18 1 96.44 538 THR A O 1
ATOM 4221 N N . GLY A 1 539 ? -11.961 50.719 10.758 1 94.62 539 GLY A N 1
ATOM 4222 C CA . GLY A 1 539 ? -13.055 51.375 10.086 1 94.62 539 GLY A CA 1
ATOM 4223 C C . GLY A 1 539 ? -13.43 50.719 8.766 1 94.62 539 GLY A C 1
ATOM 4224 O O . GLY A 1 539 ? -14.469 51.062 8.18 1 94.62 539 GLY A O 1
ATOM 4225 N N . THR A 1 540 ? -12.594 49.906 8.242 1 95.81 540 THR A N 1
ATOM 4226 C CA . THR A 1 540 ? -12.867 49.312 6.934 1 95.81 540 THR A CA 1
ATOM 4227 C C . THR A 1 540 ? -12.812 47.781 6.992 1 95.81 540 THR A C 1
ATOM 4229 O O . THR A 1 540 ? -12.359 47.219 7.984 1 95.81 540 THR A O 1
ATOM 4232 N N . SER A 1 541 ? -13.414 47.219 5.934 1 95.19 541 SER A N 1
ATOM 4233 C CA . SER A 1 541 ? -13.492 45.75 5.891 1 95.19 541 SER A CA 1
ATOM 4234 C C . SER A 1 541 ? -12.734 45.188 4.695 1 95.19 541 SER A C 1
ATOM 4236 O O . SER A 1 541 ? -12.102 45.938 3.943 1 95.19 541 SER A O 1
ATOM 4238 N N . HIS A 1 542 ? -12.617 43.906 4.574 1 96.25 542 HIS A N 1
ATOM 4239 C CA . HIS A 1 542 ? -12.039 43.188 3.441 1 96.25 542 HIS A CA 1
ATOM 4240 C C . HIS A 1 542 ? -10.547 43.5 3.305 1 96.25 542 HIS A C 1
ATOM 4242 O O . HIS A 1 542 ? -9.836 43.625 4.305 1 96.25 542 HIS A O 1
ATOM 4248 N N . TRP A 1 543 ? -10.047 43.562 2.135 1 96.38 543 TRP A N 1
ATOM 4249 C CA . TRP A 1 543 ? -8.617 43.719 1.888 1 96.38 543 TRP A CA 1
ATOM 4250 C C . TRP A 1 543 ? -8.125 45.094 2.381 1 96.38 543 TRP A C 1
ATOM 4252 O O . TRP A 1 543 ? -7.012 45.219 2.902 1 96.38 543 TRP A O 1
ATOM 4262 N N . SER A 1 544 ? -8.953 46.094 2.217 1 96.5 544 SER A N 1
ATOM 4263 C CA . SER A 1 544 ? -8.57 47.438 2.68 1 96.5 544 SER A CA 1
ATOM 4264 C C . SER A 1 544 ? -8.305 47.438 4.18 1 96.5 544 SER A C 1
ATOM 4266 O O . SER A 1 544 ? -7.328 48.031 4.641 1 96.5 544 SER A O 1
ATOM 4268 N N . GLY A 1 545 ? -9.188 46.844 4.863 1 97.44 545 GLY A N 1
ATOM 4269 C CA . GLY A 1 545 ? -8.961 46.688 6.293 1 97.44 545 GLY A CA 1
ATOM 4270 C C . GLY A 1 545 ? -7.73 45.875 6.625 1 97.44 545 GLY A C 1
ATOM 4271 O O . GLY A 1 545 ? -7.008 46.188 7.578 1 97.44 545 GLY A O 1
ATOM 4272 N N . PHE A 1 546 ? -7.484 44.906 5.824 1 97.62 546 PHE A N 1
ATOM 4273 C CA . PHE A 1 546 ? -6.352 44 6.082 1 97.62 546 PHE A CA 1
ATOM 4274 C C . PHE A 1 546 ? -5.035 44.719 5.82 1 97.62 546 PHE A C 1
ATOM 4276 O O . PHE A 1 546 ? -4.039 44.469 6.504 1 97.62 546 PHE A O 1
ATOM 4283 N N . TYR A 1 547 ? -5.012 45.594 4.844 1 97.81 547 TYR A N 1
ATOM 4284 C CA . TYR A 1 547 ? -3.814 46.406 4.652 1 97.81 547 TYR A CA 1
ATOM 4285 C C . TYR A 1 547 ? -3.523 47.25 5.887 1 97.81 547 TYR A C 1
ATOM 4287 O O . TYR A 1 547 ? -2.361 47.469 6.23 1 97.81 547 TYR A O 1
ATOM 4295 N N . GLY A 1 548 ? -4.574 47.719 6.48 1 98.25 548 GLY A N 1
ATOM 4296 C CA . GLY A 1 548 ? -4.395 48.406 7.758 1 98.25 548 GLY A CA 1
ATOM 4297 C C . GLY A 1 548 ? -3.822 47.5 8.828 1 98.25 548 GLY A C 1
ATOM 4298 O O . GLY A 1 548 ? -2.957 47.906 9.602 1 98.25 548 GLY A O 1
ATOM 4299 N N . ALA A 1 549 ? -4.344 46.25 8.82 1 98.31 549 ALA A N 1
ATOM 4300 C CA . ALA A 1 549 ? -3.857 45.281 9.766 1 98.31 549 ALA A CA 1
ATOM 4301 C C . ALA A 1 549 ? -2.363 45.031 9.586 1 98.31 549 ALA A C 1
ATOM 4303 O O . ALA A 1 549 ? -1.615 44.938 10.562 1 98.31 549 ALA A O 1
ATOM 4304 N N . LEU A 1 550 ? -1.885 44.875 8.344 1 98.31 550 LEU A N 1
ATOM 4305 C CA . LEU A 1 550 ? -0.476 44.625 8.055 1 98.31 550 LEU A CA 1
ATOM 4306 C C . LEU A 1 550 ? 0.376 45.844 8.453 1 98.31 550 LEU A C 1
ATOM 4308 O O . LEU A 1 550 ? 1.474 45.688 8.984 1 98.31 550 LEU A O 1
ATOM 4312 N N . THR A 1 551 ? -0.143 46.969 8.258 1 98.38 551 THR A N 1
ATOM 4313 C CA . THR A 1 551 ? 0.579 48.219 8.57 1 98.38 551 THR A CA 1
ATOM 4314 C C . THR A 1 551 ? 0.784 48.344 10.078 1 98.38 551 THR A C 1
ATOM 4316 O O . THR A 1 551 ? 1.888 48.656 10.531 1 98.38 551 THR A O 1
ATOM 4319 N N . ILE A 1 552 ? -0.28 48.156 10.789 1 98.31 552 ILE A N 1
ATOM 4320 C CA . ILE A 1 552 ? -0.168 48.344 12.234 1 98.31 552 ILE A CA 1
ATOM 4321 C C . ILE A 1 552 ? 0.7 47.219 12.82 1 98.31 552 ILE A C 1
ATOM 4323 O O . ILE A 1 552 ? 1.43 47.438 13.789 1 98.31 552 ILE A O 1
ATOM 4327 N N . SER A 1 553 ? 0.601 46 12.258 1 98.44 553 SER A N 1
ATOM 4328 C CA . SER A 1 553 ? 1.469 44.906 12.688 1 98.44 553 SER A CA 1
ATOM 4329 C C . SER A 1 553 ? 2.939 45.281 12.492 1 98.44 553 SER A C 1
ATOM 4331 O O . SER A 1 553 ? 3.762 45.062 13.383 1 98.44 553 SER A O 1
ATOM 4333 N N . PHE A 1 554 ? 3.24 45.75 11.32 1 98.44 554 PHE A N 1
ATOM 4334 C CA . PHE A 1 554 ? 4.598 46.188 11 1 98.44 554 PHE A CA 1
ATOM 4335 C C . PHE A 1 554 ? 5.07 47.281 11.977 1 98.44 554 PHE A C 1
ATOM 4337 O O . PHE A 1 554 ? 6.164 47.156 12.531 1 98.44 554 PHE A O 1
ATOM 4344 N N . TYR A 1 555 ? 4.277 48.188 12.266 1 98.44 555 TYR A N 1
ATOM 4345 C CA . TYR A 1 555 ? 4.668 49.344 13.086 1 98.44 555 TYR A CA 1
ATOM 4346 C C . TYR A 1 555 ? 4.891 48.906 14.531 1 98.44 555 TYR A C 1
ATOM 4348 O O . TYR A 1 555 ? 5.867 49.344 15.156 1 98.44 555 TYR A O 1
ATOM 4356 N N . LEU A 1 556 ? 3.91 48.156 15.047 1 98.06 556 LEU A N 1
ATOM 4357 C CA . LEU A 1 556 ? 4.004 47.75 16.438 1 98.06 556 LEU A CA 1
ATOM 4358 C C . LEU A 1 556 ? 5.309 47.031 16.719 1 98.06 556 LEU A C 1
ATOM 4360 O O . LEU A 1 556 ? 5.957 47.25 17.734 1 98.06 556 LEU A O 1
ATOM 4364 N N . MET A 1 557 ? 5.656 46.188 15.781 1 98.19 557 MET A N 1
ATOM 4365 C CA . MET A 1 557 ? 6.891 45.406 15.961 1 98.19 557 MET A CA 1
ATOM 4366 C C . MET A 1 557 ? 8.109 46.312 15.711 1 98.19 557 MET A C 1
ATOM 4368 O O . MET A 1 557 ? 9.141 46.125 16.375 1 98.19 557 MET A O 1
ATOM 4372 N N . ALA A 1 558 ? 8.016 47.219 14.852 1 97.75 558 ALA A N 1
ATOM 4373 C CA . ALA A 1 558 ? 9.133 48.094 14.5 1 97.75 558 ALA A CA 1
ATOM 4374 C C . ALA A 1 558 ? 9.461 49.062 15.641 1 97.75 558 ALA A C 1
ATOM 4376 O O . ALA A 1 558 ? 10.625 49.375 15.883 1 97.75 558 ALA A O 1
ATOM 4377 N N . VAL A 1 559 ? 8.516 49.562 16.328 1 96.94 559 VAL A N 1
ATOM 4378 C CA . VAL A 1 559 ? 8.719 50.594 17.312 1 96.94 559 VAL A CA 1
ATOM 4379 C C . VAL A 1 559 ? 9.117 49.969 18.656 1 96.94 559 VAL A C 1
ATOM 4381 O O . VAL A 1 559 ? 9.633 50.656 19.531 1 96.94 559 VAL A O 1
ATOM 4384 N N . SER A 1 560 ? 8.984 48.719 18.828 1 95.81 560 SER A N 1
ATOM 4385 C CA . SER A 1 560 ? 9.164 48.031 20.094 1 95.81 560 SER A CA 1
ATOM 4386 C C . SER A 1 560 ? 10.57 48.219 20.641 1 95.81 560 SER A C 1
ATOM 4388 O O . SER A 1 560 ? 10.734 48.5 21.828 1 95.81 560 SER A O 1
ATOM 4390 N N . PRO A 1 561 ? 11.664 48.156 19.797 1 93.81 561 PRO A N 1
ATOM 4391 C CA . PRO A 1 561 ? 12.992 48.375 20.359 1 93.81 561 PRO A CA 1
ATOM 4392 C C . PRO A 1 561 ? 13.164 49.812 20.906 1 93.81 561 PRO A C 1
ATOM 4394 O O . PRO A 1 561 ? 13.773 50 21.969 1 93.81 561 PRO A O 1
ATOM 4397 N N . VAL A 1 562 ? 12.547 50.75 20.297 1 93.88 562 VAL A N 1
ATOM 4398 C CA . VAL A 1 562 ? 12.656 52.156 20.703 1 93.88 562 VAL A CA 1
ATOM 4399 C C . VAL A 1 562 ? 11.906 52.375 22.016 1 93.88 562 VAL A C 1
ATOM 4401 O O . VAL A 1 562 ? 12.406 53.062 22.906 1 93.88 562 VAL A O 1
ATOM 4404 N N . MET A 1 563 ? 10.758 51.812 22.109 1 95 563 MET A N 1
ATOM 4405 C CA . MET A 1 563 ? 9.922 52 23.297 1 95 563 MET A CA 1
ATOM 4406 C C . MET A 1 563 ? 10.578 51.344 24.516 1 95 563 MET A C 1
ATOM 4408 O O . MET A 1 563 ? 10.602 51.938 25.594 1 95 563 MET A O 1
ATOM 4412 N N . ILE A 1 564 ? 11.148 50.219 24.344 1 94.31 564 ILE A N 1
ATOM 4413 C CA . ILE A 1 564 ? 11.75 49.5 25.469 1 94.31 564 ILE A CA 1
ATOM 4414 C C . ILE A 1 564 ? 13.055 50.156 25.875 1 94.31 564 ILE A C 1
ATOM 4416 O O . ILE A 1 564 ? 13.344 50.281 27.062 1 94.31 564 ILE A O 1
ATOM 4420 N N . SER A 1 565 ? 13.828 50.625 24.922 1 91.19 565 SER A N 1
ATOM 4421 C CA . SER A 1 565 ? 15.078 51.312 25.234 1 91.19 565 SER A CA 1
ATOM 4422 C C . SER A 1 565 ? 14.828 52.594 26 1 91.19 565 SER A C 1
ATOM 4424 O O . SER A 1 565 ? 15.641 53 26.844 1 91.19 565 SER A O 1
ATOM 4426 N N . SER A 1 566 ? 13.742 53.219 25.688 1 91.31 566 SER A N 1
ATOM 4427 C CA . SER A 1 566 ? 13.367 54.438 26.406 1 91.31 566 SER A CA 1
ATOM 4428 C C . SER A 1 566 ? 12.883 54.125 27.812 1 91.31 566 SER A C 1
ATOM 4430 O O . SER A 1 566 ? 13.18 54.875 28.766 1 91.31 566 SER A O 1
ATOM 4432 N N . ALA A 1 567 ? 12.234 53.094 28 1 92.25 567 ALA A N 1
ATOM 4433 C CA . ALA A 1 567 ? 11.633 52.719 29.281 1 92.25 567 ALA A CA 1
ATOM 4434 C C . ALA A 1 567 ? 12.703 52.281 30.281 1 92.25 567 ALA A C 1
ATOM 4436 O O . ALA A 1 567 ? 12.602 52.562 31.484 1 92.25 567 ALA A O 1
ATOM 4437 N N . VAL A 1 568 ? 13.695 51.625 29.859 1 91.5 568 VAL A N 1
ATOM 4438 C CA . VAL A 1 568 ? 14.688 51.031 30.75 1 91.5 568 VAL A CA 1
ATOM 4439 C C . VAL A 1 568 ? 15.562 52.125 31.359 1 91.5 568 VAL A C 1
ATOM 4441 O O . VAL A 1 568 ? 16.234 51.906 32.344 1 91.5 568 VAL A O 1
ATOM 4444 N N . ARG A 1 569 ? 15.484 53.281 30.812 1 88.75 569 ARG A N 1
ATOM 4445 C CA . ARG A 1 569 ? 16.281 54.406 31.328 1 88.75 569 ARG A CA 1
ATOM 4446 C C . ARG A 1 569 ? 15.727 54.938 32.656 1 88.75 569 ARG A C 1
ATOM 4448 O O . ARG A 1 569 ? 16.406 55.656 33.344 1 88.75 569 ARG A O 1
ATOM 4455 N N . HIS A 1 570 ? 14.547 54.5 32.938 1 91.19 570 HIS A N 1
ATOM 4456 C CA . HIS A 1 570 ? 13.867 54.938 34.156 1 91.19 570 HIS A CA 1
ATOM 4457 C C . HIS A 1 570 ? 13.805 53.812 35.188 1 91.19 570 HIS A C 1
ATOM 4459 O O . HIS A 1 570 ? 14.227 52.688 34.906 1 91.19 570 HIS A O 1
ATOM 4465 N N . SER A 1 571 ? 13.289 54.156 36.406 1 90.25 571 SER A N 1
ATOM 4466 C CA . SER A 1 571 ? 13.125 53.125 37.438 1 90.25 571 SER A CA 1
ATOM 4467 C C . SER A 1 571 ? 12.172 52.031 36.969 1 90.25 571 SER A C 1
ATOM 4469 O O . SER A 1 571 ? 11.086 52.344 36.469 1 90.25 571 SER A O 1
ATOM 4471 N N . PRO A 1 572 ? 12.578 50.812 37.062 1 91.94 572 PRO A N 1
ATOM 4472 C CA . PRO A 1 572 ? 11.742 49.75 36.562 1 91.94 572 PRO A CA 1
ATOM 4473 C C . PRO A 1 572 ? 10.406 49.625 37.281 1 91.94 572 PRO A C 1
ATOM 4475 O O . PRO A 1 572 ? 9.391 49.281 36.688 1 91.94 572 PRO A O 1
ATOM 4478 N N . ALA A 1 573 ? 10.391 49.875 38.562 1 93.44 573 ALA A N 1
ATOM 4479 C CA . ALA A 1 573 ? 9.156 49.781 39.312 1 93.44 573 ALA A CA 1
ATOM 4480 C C . ALA A 1 573 ? 8.117 50.781 38.812 1 93.44 573 ALA A C 1
ATOM 4482 O O . ALA A 1 573 ? 6.93 50.469 38.719 1 93.44 573 ALA A O 1
ATOM 4483 N N . ILE A 1 574 ? 8.578 51.969 38.438 1 93.06 574 ILE A N 1
ATOM 4484 C CA . ILE A 1 574 ? 7.645 53 38.031 1 93.06 574 ILE A CA 1
ATOM 4485 C C . ILE A 1 574 ? 7.238 52.812 36.594 1 93.06 574 ILE A C 1
ATOM 4487 O O . ILE A 1 574 ? 6.047 52.781 36.25 1 93.06 574 ILE A O 1
ATOM 4491 N N . THR A 1 575 ? 8.195 52.688 35.75 1 94.5 575 THR A N 1
ATOM 4492 C CA . THR A 1 575 ? 7.898 52.656 34.344 1 94.5 575 THR A CA 1
ATOM 4493 C C . THR A 1 575 ? 7.234 51.344 33.938 1 94.5 575 THR A C 1
ATOM 4495 O O . THR A 1 575 ? 6.188 51.344 33.312 1 94.5 575 THR A O 1
ATOM 4498 N N . PHE A 1 576 ? 7.816 50.188 34.344 1 96.12 576 PHE A N 1
ATOM 4499 C CA . PHE A 1 576 ? 7.227 48.906 34 1 96.12 576 PHE A CA 1
ATOM 4500 C C . PHE A 1 576 ? 5.988 48.625 34.844 1 96.12 576 PHE A C 1
ATOM 4502 O O . PHE A 1 576 ? 5.043 48 34.375 1 96.12 576 PHE A O 1
ATOM 4509 N N . GLY A 1 577 ? 6.016 49.062 36.094 1 95.5 577 GLY A N 1
ATOM 4510 C CA . GLY A 1 577 ? 4.809 48.969 36.875 1 95.5 577 GLY A CA 1
ATOM 4511 C C . GLY A 1 577 ? 3.627 49.719 36.281 1 95.5 577 GLY A C 1
ATOM 4512 O O . GLY A 1 577 ? 2.527 49.156 36.188 1 95.5 577 GLY A O 1
ATOM 4513 N N . LEU A 1 578 ? 3.883 50.875 35.844 1 95.69 578 LEU A N 1
ATOM 4514 C CA . LEU A 1 578 ? 2.84 51.688 35.219 1 95.69 578 LEU A CA 1
ATOM 4515 C C . LEU A 1 578 ? 2.438 51.094 33.875 1 95.69 578 LEU A C 1
ATOM 4517 O O . LEU A 1 578 ? 1.252 51.062 33.531 1 95.69 578 LEU A O 1
ATOM 4521 N N . ALA A 1 579 ? 3.398 50.688 33.094 1 97.5 579 ALA A N 1
ATOM 4522 C CA . ALA A 1 579 ? 3.113 50.094 31.812 1 97.5 579 ALA A CA 1
ATOM 4523 C C . ALA A 1 579 ? 2.162 48.906 31.953 1 97.5 579 ALA A C 1
ATOM 4525 O O . ALA A 1 579 ? 1.177 48.812 31.219 1 97.5 579 ALA A O 1
ATOM 4526 N N . PHE A 1 580 ? 2.426 48.031 32.875 1 97.5 580 PHE A N 1
ATOM 4527 C CA . PHE A 1 580 ? 1.613 46.844 33.031 1 97.5 580 PHE A CA 1
ATOM 4528 C C . PHE A 1 580 ? 0.264 47.156 33.656 1 97.5 580 PHE A C 1
ATOM 4530 O O . PHE A 1 580 ? -0.73 46.5 33.406 1 97.5 580 PHE A O 1
ATOM 4537 N N . PHE A 1 581 ? 0.244 48.219 34.406 1 96.94 581 PHE A N 1
ATOM 4538 C CA . PHE A 1 581 ? -1.037 48.719 34.875 1 96.94 581 PHE A CA 1
ATOM 4539 C C . PHE A 1 581 ? -1.881 49.219 33.719 1 96.94 581 PHE A C 1
ATOM 4541 O O . PHE A 1 581 ? -3.088 48.969 33.688 1 96.94 581 PHE A O 1
ATOM 4548 N N . VAL A 1 582 ? -1.25 49.969 32.844 1 97.5 582 VAL A N 1
ATOM 4549 C CA . VAL A 1 582 ? -1.933 50.469 31.656 1 97.5 582 VAL A CA 1
ATOM 4550 C C . VAL A 1 582 ? -2.424 49.281 30.828 1 97.5 582 VAL A C 1
ATOM 4552 O O . VAL A 1 582 ? -3.529 49.312 30.281 1 97.5 582 VAL A O 1
ATOM 4555 N N . TYR A 1 583 ? -1.604 48.25 30.688 1 97.75 583 TYR A N 1
ATOM 4556 C CA . TYR A 1 583 ? -2.031 47.031 30.016 1 97.75 583 TYR A CA 1
ATOM 4557 C C . TYR A 1 583 ? -3.312 46.469 30.641 1 97.75 583 TYR A C 1
ATOM 4559 O O . TYR A 1 583 ? -4.258 46.156 29.922 1 97.75 583 TYR A O 1
ATOM 4567 N N . VAL A 1 584 ? -3.352 46.344 31.938 1 97.19 584 VAL A N 1
ATOM 4568 C CA . VAL A 1 584 ? -4.512 45.812 32.625 1 97.19 584 VAL A CA 1
ATOM 4569 C C . VAL A 1 584 ? -5.723 46.688 32.406 1 97.19 584 VAL A C 1
ATOM 4571 O O . VAL A 1 584 ? -6.836 46.219 32.188 1 97.19 584 VAL A O 1
ATOM 4574 N N . PHE A 1 585 ? -5.5 48 32.438 1 96.44 585 PHE A N 1
ATOM 4575 C CA . PHE A 1 585 ? -6.578 48.969 32.188 1 96.44 585 PHE A CA 1
ATOM 4576 C C . PHE A 1 585 ? -7.152 48.781 30.797 1 96.44 585 PHE A C 1
ATOM 4578 O O . PHE A 1 585 ? -8.375 48.719 30.625 1 96.44 585 PHE A O 1
ATOM 4585 N N . LEU A 1 586 ? -6.316 48.688 29.828 1 97.44 586 LEU A N 1
ATOM 4586 C CA . LEU A 1 586 ? -6.773 48.531 28.453 1 97.44 586 LEU A CA 1
ATOM 4587 C C . LEU A 1 586 ? -7.43 47.156 28.266 1 97.44 586 LEU A C 1
ATOM 4589 O O . LEU A 1 586 ? -8.367 47.031 27.469 1 97.44 586 LEU A O 1
ATOM 4593 N N . LEU A 1 587 ? -6.914 46.156 28.984 1 96.38 587 LEU A N 1
ATOM 4594 C CA . LEU A 1 587 ? -7.543 44.844 28.969 1 96.38 587 LEU A CA 1
ATOM 4595 C C . LEU A 1 587 ? -8.977 44.938 29.469 1 96.38 587 LEU A C 1
ATOM 4597 O O . LEU A 1 587 ? -9.883 44.344 28.875 1 96.38 587 LEU A O 1
ATOM 4601 N N . LEU A 1 588 ? -9.156 45.594 30.547 1 94.94 588 LEU A N 1
ATOM 4602 C CA . LEU A 1 588 ? -10.5 45.781 31.094 1 94.94 588 LEU A CA 1
ATOM 4603 C C . LEU A 1 588 ? -11.375 46.562 30.141 1 94.94 588 LEU A C 1
ATOM 4605 O O . LEU A 1 588 ? -12.547 46.25 29.938 1 94.94 588 LEU A O 1
ATOM 4609 N N . PHE A 1 589 ? -10.781 47.656 29.594 1 95.75 589 PHE A N 1
ATOM 4610 C CA . PHE A 1 589 ? -11.484 48.438 28.594 1 95.75 589 PHE A CA 1
ATOM 4611 C C . PHE A 1 589 ? -11.961 47.562 27.438 1 95.75 589 PHE A C 1
ATOM 4613 O O . PHE A 1 589 ? -13.102 47.688 26.984 1 95.75 589 PHE A O 1
ATOM 4620 N N . HIS A 1 590 ? -11.141 46.688 27.062 1 94.75 590 HIS A N 1
ATOM 4621 C CA . HIS A 1 590 ? -11.422 45.75 25.984 1 94.75 590 HIS A CA 1
ATOM 4622 C C . HIS A 1 590 ? -12.594 44.844 26.359 1 94.75 590 HIS A C 1
ATOM 4624 O O . HIS A 1 590 ? -13.383 44.438 25.484 1 94.75 590 HIS A O 1
ATOM 4630 N N . VAL A 1 591 ? -12.711 44.469 27.562 1 92.88 591 VAL A N 1
ATOM 4631 C CA . VAL A 1 591 ? -13.797 43.594 28.047 1 92.88 591 VAL A CA 1
ATOM 4632 C C . VAL A 1 591 ? -15.086 44.438 28.156 1 92.88 591 VAL A C 1
ATOM 4634 O O . VAL A 1 591 ? -16.156 43.938 27.797 1 92.88 591 VAL A O 1
ATOM 4637 N N . TRP A 1 592 ? -14.984 45.656 28.547 1 93.69 592 TRP A N 1
ATOM 4638 C CA . TRP A 1 592 ? -16.141 46.531 28.812 1 93.69 592 TRP A CA 1
ATOM 4639 C C . TRP A 1 592 ? -16.906 46.812 27.516 1 93.69 592 TRP A C 1
ATOM 4641 O O . TRP A 1 592 ? -18.141 46.906 27.547 1 93.69 592 TRP A O 1
ATOM 4651 N N . VAL A 1 593 ? -16.266 46.875 26.484 1 93.75 593 VAL A N 1
ATOM 4652 C CA . VAL A 1 593 ? -16.906 47.281 25.234 1 93.75 593 VAL A CA 1
ATOM 4653 C C . VAL A 1 593 ? -17.891 46.188 24.781 1 93.75 593 VAL A C 1
ATOM 4655 O O . VAL A 1 593 ? -18.844 46.469 24.078 1 93.75 593 VAL A O 1
ATOM 4658 N N . VAL A 1 594 ? -17.719 44.938 25.25 1 91 594 VAL A N 1
ATOM 4659 C CA . VAL A 1 594 ? -18.547 43.844 24.781 1 91 594 VAL A CA 1
ATOM 4660 C C . VAL A 1 594 ? -19.391 43.312 25.938 1 91 594 VAL A C 1
ATOM 4662 O O . VAL A 1 594 ? -20.594 43.062 25.766 1 91 594 VAL A O 1
ATOM 4665 N N . ALA A 1 595 ? -18.812 43.188 27.125 1 90.06 595 ALA A N 1
ATOM 4666 C CA . ALA A 1 595 ? -19.516 42.594 28.266 1 90.06 595 ALA A CA 1
ATOM 4667 C C . ALA A 1 595 ? -20.203 43.656 29.094 1 90.06 595 ALA A C 1
ATOM 4669 O O . ALA A 1 595 ? -20.359 43.531 30.312 1 90.06 595 ALA A O 1
ATOM 4670 N N . TYR A 1 596 ? -20.625 44.719 28.484 1 89.31 596 TYR A N 1
ATOM 4671 C CA . TYR A 1 596 ? -21.141 45.875 29.156 1 89.31 596 TYR A CA 1
ATOM 4672 C C . TYR A 1 596 ? -22.375 45.531 29.969 1 89.31 596 TYR A C 1
ATOM 4674 O O . TYR A 1 596 ? -22.672 46.219 30.969 1 89.31 596 TYR A O 1
ATOM 4682 N N . ALA A 1 597 ? -23.062 44.469 29.641 1 84 597 ALA A N 1
ATOM 4683 C CA . ALA A 1 597 ? -24.281 44.094 30.359 1 84 597 ALA A CA 1
ATOM 4684 C C . ALA A 1 597 ? -23.953 43.344 31.641 1 84 597 ALA A C 1
ATOM 4686 O O . ALA A 1 597 ? -24.797 43.219 32.531 1 84 597 ALA A O 1
ATOM 4687 N N . PHE A 1 598 ? -22.672 42.969 31.828 1 83.12 598 PHE A N 1
ATOM 4688 C CA . PHE A 1 598 ? -22.391 42.031 32.906 1 83.12 598 PHE A CA 1
ATOM 4689 C C . PHE A 1 598 ? -21.359 42.594 33.875 1 83.12 598 PHE A C 1
ATOM 4691 O O . PHE A 1 598 ? -21.094 42.031 34.906 1 83.12 598 PHE A O 1
ATOM 4698 N N . VAL A 1 599 ? -20.797 43.75 33.438 1 85.44 599 VAL A N 1
ATOM 4699 C CA . VAL A 1 599 ? -19.734 44.281 34.281 1 85.44 599 VAL A CA 1
ATOM 4700 C C . VAL A 1 599 ? -20.047 45.719 34.625 1 85.44 599 VAL A C 1
ATOM 4702 O O . VAL A 1 599 ? -20.656 46.469 33.844 1 85.44 599 VAL A O 1
ATOM 4705 N N . PRO A 1 600 ? -19.562 46.094 35.812 1 84.19 600 PRO A N 1
ATOM 4706 C CA . PRO A 1 600 ? -19.797 47.5 36.219 1 84.19 600 PRO A CA 1
ATOM 4707 C C . PRO A 1 600 ? -19.062 48.5 35.312 1 84.19 600 PRO A C 1
ATOM 4709 O O . PRO A 1 600 ? -17.906 48.25 34.969 1 84.19 600 PRO A O 1
ATOM 4712 N N . GLY A 1 601 ? -19.781 49.531 34.969 1 83.69 601 GLY A N 1
ATOM 4713 C CA . GLY A 1 601 ? -19.172 50.562 34.125 1 83.69 601 GLY A CA 1
ATOM 4714 C C . GLY A 1 601 ? -19.188 50.25 32.656 1 83.69 601 GLY A C 1
ATOM 4715 O O . GLY A 1 601 ? -18.875 51.094 31.812 1 83.69 601 GLY A O 1
ATOM 4716 N N . GLY A 1 602 ? -19.609 49.031 32.312 1 86.31 602 GLY A N 1
ATOM 4717 C CA . GLY A 1 602 ? -19.656 48.562 30.922 1 86.31 602 GLY A CA 1
ATOM 4718 C C . GLY A 1 602 ? -20.516 49.406 30.016 1 86.31 602 GLY A C 1
ATOM 4719 O O . GLY A 1 602 ? -20.078 49.844 28.953 1 86.31 602 GLY A O 1
ATOM 4720 N N . PRO A 1 603 ? -21.594 49.781 30.453 1 88.5 603 PRO A N 1
ATOM 4721 C CA . PRO A 1 603 ? -22.531 50.531 29.594 1 88.5 603 PRO A CA 1
ATOM 4722 C C . PRO A 1 603 ? -21.969 51.875 29.141 1 88.5 603 PRO A C 1
ATOM 4724 O O . PRO A 1 603 ? -22.375 52.406 28.109 1 88.5 603 PRO A O 1
ATOM 4727 N N . LEU A 1 604 ? -20.969 52.375 29.781 1 92.44 604 LEU A N 1
ATOM 4728 C CA . LEU A 1 604 ? -20.406 53.688 29.453 1 92.44 604 LEU A CA 1
ATOM 4729 C C . LEU A 1 604 ? -19.594 53.625 28.156 1 92.44 604 LEU A C 1
ATOM 4731 O O . LEU A 1 604 ? -19.438 54.625 27.484 1 92.44 604 LEU A O 1
ATOM 4735 N N . VAL A 1 605 ? -19.109 52.438 27.875 1 94.25 605 VAL A N 1
ATOM 4736 C CA . VAL A 1 605 ? -18.281 52.344 26.672 1 94.25 605 VAL A CA 1
ATOM 4737 C C . VAL A 1 605 ? -18.844 51.281 25.734 1 94.25 605 VAL A C 1
ATOM 4739 O O . VAL A 1 605 ? -18.125 50.719 24.906 1 94.25 605 VAL A O 1
ATOM 4742 N N . ARG A 1 606 ? -20.094 51.062 25.875 1 93.19 606 ARG A N 1
ATOM 4743 C CA . ARG A 1 606 ? -20.797 50.062 25.094 1 93.19 606 ARG A CA 1
ATOM 4744 C C . ARG A 1 606 ? -20.531 50.219 23.594 1 93.19 606 ARG A C 1
ATOM 4746 O O . ARG A 1 606 ? -20.812 51.281 23.031 1 93.19 606 ARG A O 1
ATOM 4753 N N . GLU A 1 607 ? -19.859 49.219 22.953 1 92.75 607 GLU A N 1
ATOM 4754 C CA . GLU A 1 607 ? -19.734 49.094 21.516 1 92.75 607 GLU A CA 1
ATOM 4755 C C . GLU A 1 607 ? -18.734 50.094 20.953 1 92.75 607 GLU A C 1
ATOM 4757 O O . GLU A 1 607 ? -18.891 50.562 19.812 1 92.75 607 GLU A O 1
ATOM 4762 N N . HIS A 1 608 ? -17.734 50.438 21.812 1 94.06 608 HIS A N 1
ATOM 4763 C CA . HIS A 1 608 ? -16.797 51.438 21.328 1 94.06 608 HIS A CA 1
ATOM 4764 C C . HIS A 1 608 ? -15.367 50.875 21.281 1 94.06 608 HIS A C 1
ATOM 4766 O O . HIS A 1 608 ? -14.484 51.344 22 1 94.06 608 HIS A O 1
ATOM 4772 N N . THR A 1 609 ? -15.219 50.031 20.328 1 94.69 609 THR A N 1
ATOM 4773 C CA . THR A 1 609 ? -13.875 49.531 20.031 1 94.69 609 THR A CA 1
ATOM 4774 C C . THR A 1 609 ? -13.023 50.656 19.422 1 94.69 609 THR A C 1
ATOM 4776 O O . THR A 1 609 ? -11.812 50.688 19.625 1 94.69 609 THR A O 1
ATOM 4779 N N . ASP A 1 610 ? -13.609 51.594 18.719 1 95.81 610 ASP A N 1
ATOM 4780 C CA . ASP A 1 610 ? -12.914 52.719 18.141 1 95.81 610 ASP A CA 1
ATOM 4781 C C . ASP A 1 610 ? -12.273 53.594 19.234 1 95.81 610 ASP A C 1
ATOM 4783 O O . ASP A 1 610 ? -11.148 54.062 19.062 1 95.81 610 ASP A O 1
ATOM 4787 N N . TRP A 1 611 ? -13.023 53.719 20.406 1 97 611 TRP A N 1
ATOM 4788 C CA . TRP A 1 611 ? -12.438 54.469 21.531 1 97 611 TRP A CA 1
ATOM 4789 C C . TRP A 1 611 ? -11.234 53.719 22.094 1 97 611 TRP A C 1
ATOM 4791 O O . TRP A 1 611 ? -10.219 54.344 22.438 1 97 611 TRP A O 1
ATOM 4801 N N . LEU A 1 612 ? -11.43 52.5 22.203 1 96.56 612 LEU A N 1
ATOM 4802 C CA . LEU A 1 612 ? -10.336 51.656 22.719 1 96.56 612 LEU A CA 1
ATOM 4803 C C . LEU A 1 612 ? -9.094 51.812 21.844 1 96.56 612 LEU A C 1
ATOM 4805 O O . LEU A 1 612 ? -8 52.062 22.359 1 96.56 612 LEU A O 1
ATOM 4809 N N . MET A 1 613 ? -9.211 51.719 20.516 1 97.56 613 MET A N 1
ATOM 4810 C CA . MET A 1 613 ? -8.086 51.812 19.594 1 97.56 613 MET A CA 1
ATOM 4811 C C . MET A 1 613 ? -7.492 53.219 19.594 1 97.56 613 MET A C 1
ATOM 4813 O O . MET A 1 613 ? -6.273 53.375 19.516 1 97.56 613 MET A O 1
ATOM 4817 N N . THR A 1 614 ? -8.328 54.188 19.734 1 97.62 614 THR A N 1
ATOM 4818 C CA . THR A 1 614 ? -7.867 55.562 19.781 1 97.62 614 THR A CA 1
ATOM 4819 C C . THR A 1 614 ? -7.035 55.812 21.047 1 97.62 614 THR A C 1
ATOM 4821 O O . THR A 1 614 ? -5.941 56.375 20.969 1 97.62 614 THR A O 1
ATOM 4824 N N . VAL A 1 615 ? -7.566 55.375 22.125 1 97.81 615 VAL A N 1
ATOM 4825 C CA . VAL A 1 615 ? -6.859 55.531 23.391 1 97.81 615 VAL A CA 1
ATOM 4826 C C . VAL A 1 615 ? -5.535 54.781 23.359 1 97.81 615 VAL A C 1
ATOM 4828 O O . VAL A 1 615 ? -4.504 55.312 23.781 1 97.81 615 VAL A O 1
ATOM 4831 N N . ALA A 1 616 ? -5.57 53.594 22.828 1 98.12 616 ALA A N 1
ATOM 4832 C CA . ALA A 1 616 ? -4.355 52.781 22.75 1 98.12 616 ALA A CA 1
ATOM 4833 C C . ALA A 1 616 ? -3.301 53.469 21.891 1 98.12 616 ALA A C 1
ATOM 4835 O O . ALA A 1 616 ? -2.125 53.531 22.25 1 98.12 616 ALA A O 1
ATOM 4836 N N . MET A 1 617 ? -3.684 54.062 20.75 1 98.06 617 MET A N 1
ATOM 4837 C CA . MET A 1 617 ? -2.729 54.719 19.859 1 98.06 617 MET A CA 1
ATOM 4838 C C . MET A 1 617 ? -2.217 56.031 20.469 1 98.06 617 MET A C 1
ATOM 4840 O O . MET A 1 617 ? -1.058 56.375 20.266 1 98.06 617 MET A O 1
ATOM 4844 N N . LEU A 1 618 ? -3.045 56.719 21.234 1 97.75 618 LEU A N 1
ATOM 4845 C CA . LEU A 1 618 ? -2.613 57.906 21.922 1 97.75 618 LEU A CA 1
ATOM 4846 C C . LEU A 1 618 ? -1.559 57.594 22.969 1 97.75 618 LEU A C 1
ATOM 4848 O O . LEU A 1 618 ? -0.588 58.344 23.125 1 97.75 618 LEU A O 1
ATOM 4852 N N . PHE A 1 619 ? -1.804 56.531 23.672 1 98.19 619 PHE A N 1
ATOM 4853 C CA . PHE A 1 619 ? -0.816 56.125 24.656 1 98.19 619 PHE A CA 1
ATOM 4854 C C . PHE A 1 619 ? 0.509 55.781 23.984 1 98.19 619 PHE A C 1
ATOM 4856 O O . PHE A 1 619 ? 1.577 56.094 24.516 1 98.19 619 PHE A O 1
ATOM 4863 N N . ILE A 1 620 ? 0.458 55.094 22.828 1 97.94 620 ILE A N 1
ATOM 4864 C CA . ILE A 1 620 ? 1.685 54.812 22.094 1 97.94 620 ILE A CA 1
ATOM 4865 C C . ILE A 1 620 ? 2.355 56.125 21.672 1 97.94 620 ILE A C 1
ATOM 4867 O O . ILE A 1 620 ? 3.58 56.25 21.75 1 97.94 620 ILE A O 1
ATOM 4871 N N . GLY A 1 621 ? 1.546 57.094 21.234 1 97.12 621 GLY A N 1
ATOM 4872 C CA . GLY A 1 621 ? 2.08 58.406 20.922 1 97.12 621 GLY A CA 1
ATOM 4873 C C . GLY A 1 621 ? 2.801 59.062 22.094 1 97.12 621 GLY A C 1
ATOM 4874 O O . GLY A 1 621 ? 3.828 59.719 21.906 1 97.12 621 GLY A O 1
ATOM 4875 N N . ALA A 1 622 ? 2.258 58.906 23.297 1 97.19 622 ALA A N 1
ATOM 4876 C CA . ALA A 1 622 ? 2.912 59.406 24.5 1 97.19 622 ALA A CA 1
ATOM 4877 C C . ALA A 1 622 ? 4.281 58.75 24.688 1 97.19 622 ALA A C 1
ATOM 4879 O O . ALA A 1 622 ? 5.238 59.438 25.109 1 97.19 622 ALA A O 1
ATOM 4880 N N . GLY A 1 623 ? 4.352 57.5 24.422 1 95.69 623 GLY A N 1
ATOM 4881 C CA . GLY A 1 623 ? 5.637 56.812 24.5 1 95.69 623 GLY A CA 1
ATOM 4882 C C . GLY A 1 623 ? 6.637 57.312 23.484 1 95.69 623 GLY A C 1
ATOM 4883 O O . GLY A 1 623 ? 7.824 57.469 23.781 1 95.69 623 GLY A O 1
ATOM 4884 N N . VAL A 1 624 ? 6.164 57.531 22.281 1 95.62 624 VAL A N 1
ATOM 4885 C CA . VAL A 1 624 ? 7.023 58.031 21.219 1 95.62 624 VAL A CA 1
ATOM 4886 C C . VAL A 1 624 ? 7.559 59.406 21.609 1 95.62 624 VAL A C 1
ATOM 4888 O O . VAL A 1 624 ? 8.719 59.719 21.344 1 95.62 624 VAL A O 1
ATOM 4891 N N . PHE A 1 625 ? 6.738 60.219 22.234 1 94.25 625 PHE A N 1
ATOM 4892 C CA . PHE A 1 625 ? 7.137 61.531 22.688 1 94.25 625 PHE A CA 1
ATOM 4893 C C . PHE A 1 625 ? 8.258 61.438 23.719 1 94.25 625 PHE A C 1
ATOM 4895 O O . PHE A 1 625 ? 9.25 62.156 23.641 1 94.25 625 PHE A O 1
ATOM 4902 N N . SER A 1 626 ? 8.078 60.562 24.656 1 93.62 626 SER A N 1
ATOM 4903 C CA . SER A 1 626 ? 9.109 60.375 25.672 1 93.62 626 SER A CA 1
ATOM 4904 C C . SER A 1 626 ? 10.422 59.906 25.047 1 93.62 626 SER A C 1
ATOM 4906 O O . SER A 1 626 ? 11.5 60.312 25.453 1 93.62 626 SER A O 1
ATOM 4908 N N . ALA A 1 627 ? 10.336 59 24.141 1 92.5 627 ALA A N 1
ATOM 4909 C CA . ALA A 1 627 ? 11.516 58.469 23.469 1 92.5 627 ALA A CA 1
ATOM 4910 C C . ALA A 1 627 ? 12.227 59.562 22.656 1 92.5 627 ALA A C 1
ATOM 4912 O O . ALA A 1 627 ? 13.461 59.594 22.578 1 92.5 627 ALA A O 1
ATOM 4913 N N . ALA A 1 628 ? 11.508 60.406 22 1 88.88 628 ALA A N 1
ATOM 4914 C CA . ALA A 1 628 ? 12.078 61.5 21.188 1 88.88 628 ALA A CA 1
ATOM 4915 C C . ALA A 1 628 ? 12.852 62.469 22.062 1 88.88 628 ALA A C 1
ATOM 4917 O O . ALA A 1 628 ? 13.906 62.969 21.656 1 88.88 628 ALA A O 1
ATOM 4918 N N . VAL A 1 629 ? 12.375 62.75 23.203 1 86.94 629 VAL A N 1
ATOM 4919 C CA . VAL A 1 629 ? 13.031 63.656 24.125 1 86.94 629 VAL A CA 1
ATOM 4920 C C . VAL A 1 629 ? 14.336 63.031 24.641 1 86.94 629 VAL A C 1
ATOM 4922 O O . VAL A 1 629 ? 15.344 63.75 24.781 1 86.94 629 VAL A O 1
ATOM 4925 N N . SER A 1 630 ? 14.305 61.844 24.844 1 79.19 630 SER A N 1
ATOM 4926 C CA . SER A 1 630 ? 15.477 61.125 25.359 1 79.19 630 SER A CA 1
ATOM 4927 C C . SER A 1 630 ? 16.562 61.031 24.297 1 79.19 630 SER A C 1
ATOM 4929 O O . SER A 1 630 ? 17.75 60.969 24.625 1 79.19 630 SER A O 1
ATOM 4931 N N . ARG A 1 631 ? 16.422 60.875 22.922 1 72.31 631 ARG A N 1
ATOM 4932 C CA . ARG A 1 631 ? 17.359 60.719 21.828 1 72.31 631 ARG A CA 1
ATOM 4933 C C . ARG A 1 631 ? 18.062 62.031 21.516 1 72.31 631 ARG A C 1
ATOM 4935 O O . ARG A 1 631 ? 19.188 62.031 21 1 72.31 631 ARG A O 1
ATOM 4942 N N . SER A 1 632 ? 17.312 63.312 21.438 1 54.69 632 SER A N 1
ATOM 4943 C CA . SER A 1 632 ? 17.859 64.625 21 1 54.69 632 SER A CA 1
ATOM 4944 C C . SER A 1 632 ? 19.188 64.875 21.703 1 54.69 632 SER A C 1
ATOM 4946 O O . SER A 1 632 ? 19.938 65.75 21.266 1 54.69 632 SER A O 1
ATOM 4948 N N . SER A 1 633 ? 19.469 64.438 22.812 1 48.97 633 SER A N 1
ATOM 4949 C CA . SER A 1 633 ? 20.656 65 23.453 1 48.97 633 SER A CA 1
ATOM 4950 C C . SER A 1 633 ? 21.938 64.438 22.812 1 48.97 633 SER A C 1
ATOM 4952 O O . SER A 1 633 ? 22.969 65.125 22.812 1 48.97 633 SER A O 1
ATOM 4954 N N . GLY A 1 634 ? 22.578 63.344 22.516 1 43.97 634 GLY A N 1
ATOM 4955 C CA . GLY A 1 634 ? 23.891 63.094 21.953 1 43.97 634 GLY A CA 1
ATOM 4956 C C . GLY A 1 634 ? 23.875 62.062 20.844 1 43.97 634 GLY A C 1
ATOM 4957 O O . GLY A 1 634 ? 23.078 61.125 20.875 1 43.97 634 GLY A O 1
ATOM 4958 N N . PRO A 1 635 ? 24.266 62.406 19.578 1 44.19 635 PRO A N 1
ATOM 4959 C CA . PRO A 1 635 ? 24.312 61.562 18.359 1 44.19 635 PRO A CA 1
ATOM 4960 C C . PRO A 1 635 ? 25.094 60.281 18.562 1 44.19 635 PRO A C 1
ATOM 4962 O O . PRO A 1 635 ? 25.641 59.719 17.609 1 44.19 635 PRO A O 1
ATOM 4965 N N . ARG A 1 636 ? 25.391 59.562 19.547 1 43.81 636 ARG A N 1
ATOM 4966 C CA . ARG A 1 636 ? 26.562 58.688 19.469 1 43.81 636 ARG A CA 1
ATOM 4967 C C . ARG A 1 636 ? 26.266 57.469 18.594 1 43.81 636 ARG A C 1
ATOM 4969 O O . ARG A 1 636 ? 25.391 56.656 18.906 1 43.81 636 ARG A O 1
ATOM 4976 N N . THR A 1 637 ? 26.406 57.625 17.344 1 46.31 637 THR A N 1
ATOM 4977 C CA . THR A 1 637 ? 26.516 56.469 16.453 1 46.31 637 THR A CA 1
ATOM 4978 C C . THR A 1 637 ? 27.547 55.5 16.969 1 46.31 637 THR A C 1
ATOM 4980 O O . THR A 1 637 ? 28.75 55.719 16.812 1 46.31 637 THR A O 1
ATOM 4983 N N . ASN A 1 638 ? 27.547 54.969 18 1 45.25 638 ASN A N 1
ATOM 4984 C CA . ASN A 1 638 ? 28.578 54 18.344 1 45.25 638 ASN A CA 1
ATOM 4985 C C . ASN A 1 638 ? 28.641 52.875 17.312 1 45.25 638 ASN A C 1
ATOM 4987 O O . ASN A 1 638 ? 27.625 52.25 17 1 45.25 638 ASN A O 1
ATOM 4991 N N . ALA A 1 639 ? 29.578 52.75 16.656 1 54.81 639 ALA A N 1
ATOM 4992 C CA . ALA A 1 639 ? 29.969 51.625 15.781 1 54.81 639 ALA A CA 1
ATOM 4993 C C . ALA A 1 639 ? 29.734 50.281 16.453 1 54.81 639 ALA A C 1
ATOM 4995 O O . ALA A 1 639 ? 30.25 50.031 17.547 1 54.81 639 ALA A O 1
ATOM 4996 N N . ILE A 1 640 ? 28.688 49.625 16.125 1 63.72 640 ILE A N 1
ATOM 4997 C CA . ILE A 1 640 ? 28.453 48.281 16.656 1 63.72 640 ILE A CA 1
ATOM 4998 C C . ILE A 1 640 ? 29.719 47.438 16.516 1 63.72 640 ILE A C 1
ATOM 5000 O O . ILE A 1 640 ? 30.328 47.438 15.461 1 63.72 640 ILE A O 1
ATOM 5004 N N . SER A 1 641 ? 30.172 46.938 17.641 1 68.81 641 SER A N 1
ATOM 5005 C CA . SER A 1 641 ? 31.344 46.062 17.656 1 68.81 641 SER A CA 1
ATOM 5006 C C . SER A 1 641 ? 31.141 44.875 16.734 1 68.81 641 SER A C 1
ATOM 5008 O O . SER A 1 641 ? 30 44.469 16.438 1 68.81 641 SER A O 1
ATOM 5010 N N . PRO A 1 642 ? 32.219 44.5 16.062 1 71.5 642 PRO A N 1
ATOM 5011 C CA . PRO A 1 642 ? 32.125 43.312 15.203 1 71.5 642 PRO A CA 1
ATOM 5012 C C . PRO A 1 642 ? 31.406 42.125 15.891 1 71.5 642 PRO A C 1
ATOM 5014 O O . PRO A 1 642 ? 30.641 41.406 15.242 1 71.5 642 PRO A O 1
ATOM 5017 N N . ASN A 1 643 ? 31.609 42.031 17.172 1 73.19 643 ASN A N 1
ATOM 5018 C CA . ASN A 1 643 ? 30.906 40.969 17.922 1 73.19 643 ASN A CA 1
ATOM 5019 C C . ASN A 1 643 ? 29.406 41.219 17.984 1 73.19 643 ASN A C 1
ATOM 5021 O O . ASN A 1 643 ? 28.609 40.281 17.922 1 73.19 643 ASN A O 1
ATOM 5025 N N . GLY A 1 644 ? 29.094 42.5 18.047 1 76.19 644 GLY A N 1
ATOM 5026 C CA . GLY A 1 644 ? 27.688 42.875 18.047 1 76.19 644 GLY A CA 1
ATOM 5027 C C . GLY A 1 644 ? 26.984 42.594 16.719 1 76.19 644 GLY A C 1
ATOM 5028 O O . GLY A 1 644 ? 25.828 42.156 16.703 1 76.19 644 GLY A O 1
ATOM 5029 N N . ARG A 1 645 ? 27.734 42.719 15.703 1 80.25 645 ARG A N 1
ATOM 5030 C CA . ARG A 1 645 ? 27.188 42.438 14.383 1 80.25 645 ARG A CA 1
ATOM 5031 C C . ARG A 1 645 ? 26.969 40.938 14.18 1 80.25 645 ARG A C 1
ATOM 5033 O O . ARG A 1 645 ? 25.969 40.531 13.57 1 80.25 645 ARG A O 1
ATOM 5040 N N . ARG A 1 646 ? 27.859 40.281 14.672 1 78.19 646 ARG A N 1
ATOM 5041 C CA . ARG A 1 646 ? 27.75 38.812 14.578 1 78.19 646 ARG A CA 1
ATOM 5042 C C . ARG A 1 646 ? 26.531 38.312 15.359 1 78.19 646 ARG A C 1
ATOM 5044 O O . ARG A 1 646 ? 25.781 37.469 14.875 1 78.19 646 ARG A O 1
ATOM 5051 N N . LEU A 1 647 ? 26.328 38.844 16.453 1 80.94 647 LEU A N 1
ATOM 5052 C CA . LEU A 1 647 ? 25.203 38.438 17.281 1 80.94 647 LEU A CA 1
ATOM 5053 C C . LEU A 1 647 ? 23.875 38.781 16.609 1 80.94 647 LEU A C 1
ATOM 5055 O O . LEU A 1 647 ? 22.938 38 16.656 1 80.94 647 LEU A O 1
ATOM 5059 N N . ARG A 1 648 ? 23.812 39.906 15.969 1 85 648 ARG A N 1
ATOM 5060 C CA . ARG A 1 648 ? 22.625 40.375 15.25 1 85 648 ARG A CA 1
ATOM 5061 C C . ARG A 1 648 ? 22.281 39.406 14.102 1 85 648 ARG A C 1
ATOM 5063 O O . ARG A 1 648 ? 21.109 39.156 13.828 1 85 648 ARG A O 1
ATOM 5070 N N . SER A 1 649 ? 23.266 38.906 13.484 1 84.56 649 SER A N 1
ATOM 5071 C CA . SER A 1 649 ? 23.031 38.062 12.336 1 84.56 649 SER A CA 1
ATOM 5072 C C . SER A 1 649 ? 22.344 36.75 12.75 1 84.56 649 SER A C 1
ATOM 5074 O O . SER A 1 649 ? 21.5 36.25 12.016 1 84.56 649 SER A O 1
ATOM 5076 N N . TYR A 1 650 ? 22.688 36.188 13.914 1 86.69 650 TYR A N 1
ATOM 5077 C CA . TYR A 1 650 ? 22.094 34.938 14.367 1 86.69 650 TYR A CA 1
ATOM 5078 C C . TYR A 1 650 ? 20.594 35.125 14.625 1 86.69 650 TYR A C 1
ATOM 5080 O O . TYR A 1 650 ? 19.797 34.219 14.336 1 86.69 650 TYR A O 1
ATOM 5088 N N . TYR A 1 651 ? 20.219 36.25 15.109 1 90.19 651 TYR A N 1
ATOM 5089 C CA . TYR A 1 651 ? 18.797 36.5 15.352 1 90.19 651 TYR A CA 1
ATOM 5090 C C . TYR A 1 651 ? 18.047 36.688 14.039 1 90.19 651 TYR A C 1
ATOM 5092 O O . TYR A 1 651 ? 16.875 36.312 13.93 1 90.19 651 TYR A O 1
ATOM 5100 N N . VAL A 1 652 ? 18.688 37.219 13.086 1 88.5 652 VAL A N 1
ATOM 5101 C CA . VAL A 1 652 ? 18.078 37.344 11.773 1 88.5 652 VAL A CA 1
ATOM 5102 C C . VAL A 1 652 ? 17.891 35.969 11.141 1 88.5 652 VAL A C 1
ATOM 5104 O O . VAL A 1 652 ? 16.875 35.719 10.477 1 88.5 652 VAL A O 1
ATOM 5107 N N . TYR A 1 653 ? 18.875 35.094 11.367 1 85.31 653 TYR A N 1
ATOM 5108 C CA . TYR A 1 653 ? 18.75 33.719 10.867 1 85.31 653 TYR A CA 1
ATOM 5109 C C . TYR A 1 653 ? 17.547 33.031 11.484 1 85.31 653 TYR A C 1
ATOM 5111 O O . TYR A 1 653 ? 16.797 32.312 10.805 1 85.31 653 TYR A O 1
ATOM 5119 N N . VAL A 1 654 ? 17.375 33.25 12.742 1 91.44 654 VAL A N 1
ATOM 5120 C CA . VAL A 1 654 ? 16.234 32.656 13.414 1 91.44 654 VAL A CA 1
ATOM 5121 C C . VAL A 1 654 ? 14.938 33.219 12.844 1 91.44 654 VAL A C 1
ATOM 5123 O O . VAL A 1 654 ? 13.961 32.5 12.648 1 91.44 654 VAL A O 1
ATOM 5126 N N . LEU A 1 655 ? 14.961 34.5 12.594 1 94.69 655 LEU A N 1
ATOM 5127 C CA . LEU A 1 655 ? 13.789 35.125 12.016 1 94.69 655 LEU A CA 1
ATOM 5128 C C . LEU A 1 655 ? 13.453 34.531 10.656 1 94.69 655 LEU A C 1
ATOM 5130 O O . LEU A 1 655 ? 12.289 34.25 10.367 1 94.69 655 LEU A O 1
ATOM 5134 N N . VAL A 1 656 ? 14.438 34.312 9.836 1 89.69 656 VAL A N 1
ATOM 5135 C CA . VAL A 1 656 ? 14.227 33.719 8.508 1 89.69 656 VAL A CA 1
ATOM 5136 C C . VAL A 1 656 ? 13.664 32.312 8.648 1 89.69 656 VAL A C 1
ATOM 5138 O O . VAL A 1 656 ? 12.742 31.922 7.93 1 89.69 656 VAL A O 1
ATOM 5141 N N . ALA A 1 657 ? 14.234 31.562 9.562 1 89.19 657 ALA A N 1
ATOM 5142 C CA . ALA A 1 657 ? 13.75 30.203 9.805 1 89.19 657 ALA A CA 1
ATOM 5143 C C . ALA A 1 657 ? 12.289 30.203 10.227 1 89.19 657 ALA A C 1
ATOM 5145 O O . ALA A 1 657 ? 11.508 29.359 9.797 1 89.19 657 ALA A O 1
ATOM 5146 N N . LEU A 1 658 ? 11.969 31.125 11.023 1 95.19 658 LEU A N 1
ATOM 5147 C CA . LEU A 1 658 ? 10.594 31.219 11.5 1 95.19 658 LEU A CA 1
ATOM 5148 C C . LEU A 1 658 ? 9.648 31.609 10.367 1 95.19 658 LEU A C 1
ATOM 5150 O O . LEU A 1 658 ? 8.523 31.109 10.289 1 95.19 658 LEU A O 1
ATOM 5154 N N . GLN A 1 659 ? 10.102 32.438 9.5 1 94.38 659 GLN A N 1
ATOM 5155 C CA . GLN A 1 659 ? 9.273 32.844 8.367 1 94.38 659 GLN A CA 1
ATOM 5156 C C . GLN A 1 659 ? 9.055 31.656 7.414 1 94.38 659 GLN A C 1
ATOM 5158 O O . GLN A 1 659 ? 7.953 31.469 6.898 1 94.38 659 GLN A O 1
ATOM 5163 N N . LEU A 1 660 ? 10.078 30.875 7.242 1 89.69 660 LEU A N 1
ATOM 5164 C CA . LEU A 1 660 ? 9.953 29.703 6.398 1 89.69 660 LEU A CA 1
ATOM 5165 C C . LEU A 1 660 ? 9.008 28.688 7.023 1 89.69 660 LEU A C 1
ATOM 5167 O O . LEU A 1 660 ? 8.234 28.031 6.316 1 89.69 660 LEU A O 1
ATOM 5171 N N . LEU A 1 661 ? 9.094 28.578 8.273 1 92.06 661 LEU A N 1
ATOM 5172 C CA . LEU A 1 661 ? 8.18 27.688 8.984 1 92.06 661 LEU A CA 1
ATOM 5173 C C . LEU A 1 661 ? 6.734 28.141 8.797 1 92.06 661 LEU A C 1
ATOM 5175 O O . LEU A 1 661 ? 5.844 27.312 8.586 1 92.06 661 LEU A O 1
ATOM 5179 N N . SER A 1 662 ? 6.547 29.422 8.898 1 95.81 662 SER A N 1
ATOM 5180 C CA . SER A 1 662 ? 5.207 29.969 8.727 1 95.81 662 SER A CA 1
ATOM 5181 C C . SER A 1 662 ? 4.66 29.688 7.332 1 95.81 662 SER A C 1
ATOM 5183 O O . SER A 1 662 ? 3.506 29.281 7.18 1 95.81 662 SER A O 1
ATOM 5185 N N . VAL A 1 663 ? 5.465 29.797 6.359 1 90.94 663 VAL A N 1
ATOM 5186 C CA . VAL A 1 663 ? 5.051 29.547 4.984 1 90.94 663 VAL A CA 1
ATOM 5187 C C . VAL A 1 663 ? 4.754 28.062 4.801 1 90.94 663 VAL A C 1
ATOM 5189 O O . VAL A 1 663 ? 3.791 27.688 4.121 1 90.94 663 VAL A O 1
ATOM 5192 N N . SER A 1 664 ? 5.559 27.266 5.406 1 89.56 664 SER A N 1
ATOM 5193 C CA . SER A 1 664 ? 5.355 25.828 5.32 1 89.56 664 SER A CA 1
ATOM 5194 C C . SER A 1 664 ? 4.023 25.422 5.938 1 89.56 664 SER A C 1
ATOM 5196 O O . SER A 1 664 ? 3.311 24.578 5.387 1 89.56 664 SER A O 1
ATOM 5198 N N . ILE A 1 665 ? 3.709 26 7.027 1 93.19 665 ILE A N 1
ATOM 5199 C CA . ILE A 1 665 ? 2.455 25.688 7.703 1 93.19 665 ILE A CA 1
ATOM 5200 C C . ILE A 1 665 ? 1.278 26.156 6.859 1 93.19 665 ILE A C 1
ATOM 5202 O O . ILE A 1 665 ? 0.259 25.484 6.758 1 93.19 665 ILE A O 1
ATOM 5206 N N . ALA A 1 666 ? 1.428 27.344 6.293 1 92.88 666 ALA A N 1
ATOM 5207 C CA . ALA A 1 666 ? 0.376 27.859 5.418 1 92.88 666 ALA A CA 1
ATOM 5208 C C . ALA A 1 666 ? 0.1 26.891 4.266 1 92.88 666 ALA A C 1
ATOM 5210 O O . ALA A 1 666 ? -1.057 26.672 3.895 1 92.88 666 ALA A O 1
ATOM 5211 N N . TYR A 1 667 ? 1.159 26.328 3.818 1 85.5 667 TYR A N 1
ATOM 5212 C CA . TYR A 1 667 ? 1.013 25.375 2.727 1 85.5 667 TYR A CA 1
ATOM 5213 C C . TYR A 1 667 ? 0.302 24.109 3.197 1 85.5 667 TYR A C 1
ATOM 5215 O O . TYR A 1 667 ? -0.597 23.609 2.521 1 85.5 667 TYR A O 1
ATOM 5223 N N . LEU A 1 668 ? 0.664 23.641 4.32 1 85.5 668 LEU A N 1
ATOM 5224 C CA . LEU A 1 668 ? 0.099 22.406 4.852 1 85.5 668 LEU A CA 1
ATOM 5225 C C . LEU A 1 668 ? -1.383 22.578 5.168 1 85.5 668 LEU A C 1
ATOM 5227 O O . LEU A 1 668 ? -2.158 21.625 5.066 1 85.5 668 LEU A O 1
ATOM 5231 N N . ARG A 1 669 ? -1.754 23.812 5.504 1 90.56 669 ARG A N 1
ATOM 5232 C CA . ARG A 1 669 ? -3.123 24.078 5.938 1 90.56 669 ARG A CA 1
ATOM 5233 C C . ARG A 1 669 ? -3.943 24.703 4.82 1 90.56 669 ARG A C 1
ATOM 5235 O O . ARG A 1 669 ? -5.055 25.188 5.055 1 90.56 669 ARG A O 1
ATOM 5242 N N . PHE A 1 670 ? -3.428 24.688 3.643 1 87.06 670 PHE A N 1
ATOM 5243 C CA . PHE A 1 670 ? -4.133 25.328 2.535 1 87.06 670 PHE A CA 1
ATOM 5244 C C . PHE A 1 670 ? -5.477 24.656 2.293 1 87.06 670 PHE A C 1
ATOM 5246 O O . PHE A 1 670 ? -5.562 23.422 2.232 1 87.06 670 PHE A O 1
ATOM 5253 N N . PRO A 1 671 ? -6.531 25.406 2.256 1 86.12 671 PRO A N 1
ATOM 5254 C CA . PRO A 1 671 ? -7.863 24.797 2.127 1 86.12 671 PRO A CA 1
ATOM 5255 C C . PRO A 1 671 ? -8.047 24.062 0.803 1 86.12 671 PRO A C 1
ATOM 5257 O O . PRO A 1 671 ? -7.625 24.562 -0.246 1 86.12 671 PRO A O 1
ATOM 5260 N N . THR A 1 672 ? -8.781 22.984 0.752 1 75.44 672 THR A N 1
ATOM 5261 C CA . THR A 1 672 ? -9.016 22.172 -0.444 1 75.44 672 THR A CA 1
ATOM 5262 C C . THR A 1 672 ? -10.375 22.516 -1.061 1 75.44 672 THR A C 1
ATOM 5264 O O . THR A 1 672 ? -10.547 22.422 -2.279 1 75.44 672 THR A O 1
ATOM 5267 N N . ASN A 1 673 ? -11.344 22.891 -0.343 1 76.94 673 ASN A N 1
ATOM 5268 C CA . ASN A 1 673 ? -12.695 23.281 -0.751 1 76.94 673 ASN A CA 1
ATOM 5269 C C . ASN A 1 673 ? -13.398 22.141 -1.495 1 76.94 673 ASN A C 1
ATOM 5271 O O . ASN A 1 673 ? -14.141 22.391 -2.449 1 76.94 673 ASN A O 1
ATOM 5275 N N . ASP A 1 674 ? -13.039 20.953 -1.269 1 78.56 674 ASP A N 1
ATOM 5276 C CA . ASP A 1 674 ? -13.672 19.781 -1.868 1 78.56 674 ASP A CA 1
ATOM 5277 C C . ASP A 1 674 ? -14.398 18.953 -0.813 1 78.56 674 ASP A C 1
ATOM 5279 O O . ASP A 1 674 ? -14.211 17.734 -0.729 1 78.56 674 ASP A O 1
ATOM 5283 N N . TYR A 1 675 ? -15.391 19.625 -0.282 1 87.56 675 TYR A N 1
ATOM 5284 C CA . TYR A 1 675 ? -16.094 18.984 0.828 1 87.56 675 TYR A CA 1
ATOM 5285 C C . TYR A 1 675 ? -17.328 18.25 0.342 1 87.56 675 TYR A C 1
ATOM 5287 O O . TYR A 1 675 ? -18.016 18.703 -0.579 1 87.56 675 TYR A O 1
ATOM 5295 N N . THR A 1 676 ? -17.594 17.078 0.88 1 88.12 676 THR A N 1
ATOM 5296 C CA . THR A 1 676 ? -18.703 16.25 0.431 1 88.12 676 THR A CA 1
ATOM 5297 C C . THR A 1 676 ? -19.656 15.93 1.59 1 88.12 676 THR A C 1
ATOM 5299 O O . THR A 1 676 ? -19.203 15.602 2.689 1 88.12 676 THR A O 1
ATOM 5302 N N . PRO A 1 677 ? -20.938 16.125 1.26 1 93.62 677 PRO A N 1
ATOM 5303 C CA . PRO A 1 677 ? -21.891 15.727 2.291 1 93.62 677 PRO A CA 1
ATOM 5304 C C . PRO A 1 677 ? -21.906 14.227 2.549 1 93.62 677 PRO A C 1
ATOM 5306 O O . PRO A 1 677 ? -21.344 13.461 1.757 1 93.62 677 PRO A O 1
ATOM 5309 N N . TYR A 1 678 ? -22.484 13.836 3.637 1 93.5 678 TYR A N 1
ATOM 5310 C CA . TYR A 1 678 ? -22.375 12.453 4.09 1 93.5 678 TYR A CA 1
ATOM 5311 C C . TYR A 1 678 ? -23.297 11.547 3.277 1 93.5 678 TYR A C 1
ATOM 5313 O O . TYR A 1 678 ? -22.969 10.383 3.018 1 93.5 678 TYR A O 1
ATOM 5321 N N . HIS A 1 679 ? -24.547 12 2.91 1 93.06 679 HIS A N 1
ATOM 5322 C CA . HIS A 1 679 ? -25.531 11.148 2.254 1 93.06 679 HIS A CA 1
ATOM 5323 C C . HIS A 1 679 ? -26.047 11.789 0.973 1 93.06 679 HIS A C 1
ATOM 5325 O O . HIS A 1 679 ? -27.234 12.062 0.851 1 93.06 679 HIS A O 1
ATOM 5331 N N . LYS A 1 680 ? -25.25 11.805 0.004 1 91 680 LYS A N 1
ATOM 5332 C CA . LYS A 1 680 ? -25.547 12.445 -1.273 1 91 680 LYS A CA 1
ATOM 5333 C C . LYS A 1 680 ? -26.578 11.648 -2.061 1 91 680 LYS A C 1
ATOM 5335 O O . LYS A 1 680 ? -27.422 12.227 -2.756 1 91 680 LYS A O 1
ATOM 5340 N N . GLU A 1 681 ? -26.609 10.328 -1.896 1 86.5 681 GLU A N 1
ATOM 5341 C CA . GLU A 1 681 ? -27.5 9.461 -2.652 1 86.5 681 GLU A CA 1
ATOM 5342 C C . GLU A 1 681 ? -28.969 9.734 -2.287 1 86.5 681 GLU A C 1
ATOM 5344 O O . GLU A 1 681 ? -29.844 9.695 -3.15 1 86.5 681 GLU A O 1
ATOM 5349 N N . GLU A 1 682 ? -29.203 10.109 -1.064 1 90.81 682 GLU A N 1
ATOM 5350 C CA . GLU A 1 682 ? -30.562 10.383 -0.602 1 90.81 682 GLU A CA 1
ATOM 5351 C C . GLU A 1 682 ? -30.859 11.883 -0.657 1 90.81 682 GLU A C 1
ATOM 5353 O O . GLU A 1 682 ? -31.953 12.312 -0.266 1 90.81 682 GLU A O 1
ATOM 5358 N N . LYS A 1 683 ? -29.859 12.719 -1.098 1 94.06 683 LYS A N 1
ATOM 5359 C CA . LYS A 1 683 ? -29.969 14.18 -1.096 1 94.06 683 LYS A CA 1
ATOM 5360 C C . LYS A 1 683 ? -30.422 14.695 0.27 1 94.06 683 LYS A C 1
ATOM 5362 O O . LYS A 1 683 ? -31.328 15.523 0.358 1 94.06 683 LYS A O 1
ATOM 5367 N N . ALA A 1 684 ? -29.891 14.094 1.257 1 94.94 684 ALA A N 1
ATOM 5368 C CA . ALA A 1 684 ? -30.25 14.414 2.635 1 94.94 684 ALA A CA 1
ATOM 5369 C C . ALA A 1 684 ? -29.344 15.508 3.197 1 94.94 684 ALA A C 1
ATOM 5371 O O . ALA A 1 684 ? -28.203 15.656 2.768 1 94.94 684 ALA A O 1
ATOM 5372 N N . VAL A 1 685 ? -29.922 16.312 4.125 1 97.12 685 VAL A N 1
ATOM 5373 C CA . VAL A 1 685 ? -29.141 17.281 4.895 1 97.12 685 VAL A CA 1
ATOM 5374 C C . VAL A 1 685 ? -29.422 17.094 6.387 1 97.12 685 VAL A C 1
ATOM 5376 O O . VAL A 1 685 ? -30.578 17.078 6.812 1 97.12 685 VAL A O 1
ATOM 5379 N N . THR A 1 686 ? -28.375 16.844 7.113 1 98 686 THR A N 1
ATOM 5380 C CA . THR A 1 686 ? -28.469 16.875 8.57 1 98 686 THR A CA 1
ATOM 5381 C C . THR A 1 686 ? -28.016 18.234 9.102 1 98 686 THR A C 1
ATOM 5383 O O . THR A 1 686 ? -26.859 18.609 8.977 1 98 686 THR A O 1
ATOM 5386 N N . ALA A 1 687 ? -28.953 19 9.648 1 98.38 687 ALA A N 1
ATOM 5387 C CA . ALA A 1 687 ? -28.688 20.328 10.195 1 98.38 687 ALA A CA 1
ATOM 5388 C C . ALA A 1 687 ? -28.719 20.312 11.719 1 98.38 687 ALA A C 1
ATOM 5390 O O . ALA A 1 687 ? -29.547 19.625 12.32 1 98.38 687 ALA A O 1
ATOM 5391 N N . GLY A 1 688 ? -27.734 21 12.312 1 97.88 688 GLY A N 1
ATOM 5392 C CA . GLY A 1 688 ? -27.656 21 13.766 1 97.88 688 GLY A CA 1
ATOM 5393 C C . GLY A 1 688 ? -27.391 22.375 14.352 1 97.88 688 GL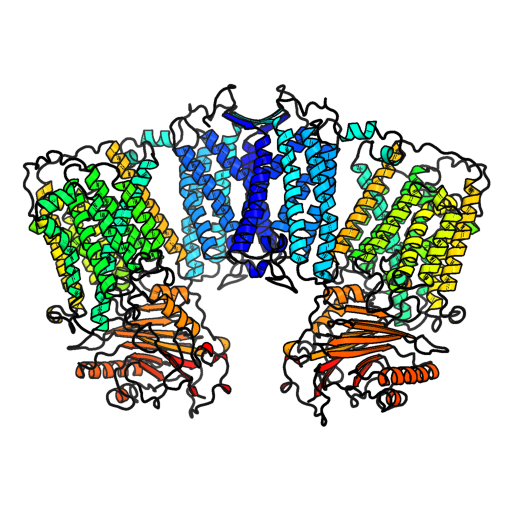Y A C 1
ATOM 5394 O O . GLY A 1 688 ? -26.922 23.266 13.648 1 97.88 688 GLY A O 1
ATOM 5395 N N . ILE A 1 689 ? -27.734 22.609 15.609 1 97.56 689 ILE A N 1
ATOM 5396 C CA . ILE A 1 689 ? -27.469 23.828 16.391 1 97.56 689 ILE A CA 1
ATOM 5397 C C . ILE A 1 689 ? -26.828 23.453 17.719 1 97.56 689 ILE A C 1
ATOM 5399 O O . ILE A 1 689 ? -27.188 22.438 18.328 1 97.56 689 ILE A O 1
ATOM 5403 N N . TRP A 1 690 ? -25.781 24.188 18.094 1 96.38 690 TRP A N 1
ATOM 5404 C CA . TRP A 1 690 ? -25.047 23.875 19.312 1 96.38 690 TRP A CA 1
ATOM 5405 C C . TRP A 1 690 ? -24.453 25.156 19.922 1 96.38 690 TRP A C 1
ATOM 5407 O O . TRP A 1 690 ? -23.688 25.875 19.266 1 96.38 690 TRP A O 1
ATOM 5417 N N . THR A 1 691 ? -24.797 25.531 21.125 1 94.19 691 THR A N 1
ATOM 5418 C CA . THR A 1 691 ? -24.125 26.578 21.891 1 94.19 691 THR A CA 1
ATOM 5419 C C . THR A 1 691 ? -22.906 26.031 22.609 1 94.19 691 THR A C 1
ATOM 5421 O O . THR A 1 691 ? -23.031 25.172 23.5 1 94.19 691 THR A O 1
ATOM 5424 N N . VAL A 1 692 ? -21.766 26.531 22.359 1 91.88 692 VAL A N 1
ATOM 5425 C CA . VAL A 1 692 ? -20.562 25.734 22.625 1 91.88 692 VAL A CA 1
ATOM 5426 C C . VAL A 1 692 ? -19.766 26.375 23.766 1 91.88 692 VAL A C 1
ATOM 5428 O O . VAL A 1 692 ? -18.625 26 24 1 91.88 692 VAL A O 1
ATOM 5431 N N . HIS A 1 693 ? -20.266 27.25 24.484 1 89.31 693 HIS A N 1
ATOM 5432 C CA . HIS A 1 693 ? -19.625 27.812 25.656 1 89.31 693 HIS A CA 1
ATOM 5433 C C . HIS A 1 693 ? -18.188 28.234 25.375 1 89.31 693 HIS A C 1
ATOM 5435 O O . HIS A 1 693 ? -17.266 27.859 26.109 1 89.31 693 HIS A O 1
ATOM 5441 N N . PHE A 1 694 ? -17.891 28.797 24.25 1 93.12 694 PHE A N 1
ATOM 5442 C CA . PHE A 1 694 ? -16.656 29.406 23.812 1 93.12 694 PHE A CA 1
ATOM 5443 C C . PHE A 1 694 ? -15.531 28.391 23.75 1 93.12 694 PHE A C 1
ATOM 5445 O O . PHE A 1 694 ? -14.359 28.719 23.938 1 93.12 694 PHE A O 1
ATOM 5452 N N . GLY A 1 695 ? -15.828 27.109 23.703 1 93.19 695 GLY A N 1
ATOM 5453 C CA . GLY A 1 695 ? -14.859 26.078 23.406 1 93.19 695 GLY A CA 1
ATOM 5454 C C . GLY A 1 695 ? -14.086 25.594 24.609 1 93.19 695 GLY A C 1
ATOM 5455 O O . GLY A 1 695 ? -12.977 25.078 24.484 1 93.19 695 GLY A O 1
ATOM 5456 N N . LEU A 1 696 ? -14.578 25.828 25.828 1 94.62 696 LEU A N 1
ATOM 5457 C CA . LEU A 1 696 ? -14.023 25.297 27.062 1 94.62 696 LEU A CA 1
ATOM 5458 C C . LEU A 1 696 ? -14.992 24.297 27.703 1 94.62 696 LEU A C 1
ATOM 5460 O O . LEU A 1 696 ? -16.188 24.578 27.812 1 94.62 696 LEU A O 1
ATOM 5464 N N . ASP A 1 697 ? -14.477 23.172 28.078 1 93.69 697 ASP A N 1
ATOM 5465 C CA . ASP A 1 697 ? -15.352 22.172 28.688 1 93.69 697 ASP A CA 1
ATOM 5466 C C . ASP A 1 697 ? -15.5 22.391 30.188 1 93.69 697 ASP A C 1
ATOM 5468 O O . ASP A 1 697 ? -15.023 23.406 30.703 1 93.69 697 ASP A O 1
ATOM 5472 N N . ASN A 1 698 ? -16.172 21.531 30.875 1 90.94 698 ASN A N 1
ATOM 5473 C CA . ASN A 1 698 ? -16.516 21.703 32.281 1 90.94 698 ASN A CA 1
ATOM 5474 C C . ASN A 1 698 ? -15.273 21.688 33.156 1 90.94 698 ASN A C 1
ATOM 5476 O O . ASN A 1 698 ? -15.305 22.188 34.312 1 90.94 698 ASN A O 1
ATOM 5480 N N . ASP A 1 699 ? -14.203 21.156 32.688 1 92.5 699 ASP A N 1
ATOM 5481 C CA . ASP A 1 699 ? -12.969 21.062 33.469 1 92.5 699 ASP A CA 1
ATOM 5482 C C . ASP A 1 699 ? -11.93 22.062 32.969 1 92.5 699 ASP A C 1
ATOM 5484 O O . ASP A 1 699 ? -10.742 21.922 33.25 1 92.5 699 ASP A O 1
ATOM 5488 N N . MET A 1 700 ? -12.336 23.016 32.156 1 95.12 700 MET A N 1
ATOM 5489 C CA . MET A 1 700 ? -11.516 24.125 31.672 1 95.12 700 MET A CA 1
ATOM 5490 C C . MET A 1 700 ? -10.469 23.641 30.672 1 95.12 700 MET A C 1
ATOM 5492 O O . MET A 1 700 ? -9.32 24.078 30.703 1 95.12 700 MET A O 1
ATOM 5496 N N . TRP A 1 701 ? -10.75 22.578 29.953 1 95.81 701 TRP A N 1
ATOM 5497 C CA . TRP A 1 701 ? -9.922 22.125 28.844 1 95.81 701 TRP A CA 1
ATOM 5498 C C . TRP A 1 701 ? -10.492 22.609 27.516 1 95.81 701 TRP A C 1
ATOM 5500 O O . TRP A 1 701 ? -11.711 22.719 27.359 1 95.81 701 TRP A O 1
ATOM 5510 N N . ALA A 1 702 ? -9.602 22.906 26.531 1 95.62 702 ALA A N 1
ATOM 5511 C CA . ALA A 1 702 ? -10.062 23.188 25.172 1 95.62 702 ALA A CA 1
ATOM 5512 C C . ALA A 1 702 ? -10.867 22.016 24.609 1 95.62 702 ALA A C 1
ATOM 5514 O O . ALA A 1 702 ? -10.453 20.859 24.719 1 95.62 702 ALA A O 1
ATOM 5515 N N . SER A 1 703 ? -11.977 22.203 24.031 1 95.25 703 SER A N 1
ATOM 5516 C CA . SER A 1 703 ? -12.906 21.125 23.75 1 95.25 703 SER A CA 1
ATOM 5517 C C . SER A 1 703 ? -13.086 20.938 22.234 1 95.25 703 SER A C 1
ATOM 5519 O O . SER A 1 703 ? -13.945 20.172 21.797 1 95.25 703 SER A O 1
ATOM 5521 N N . GLU A 1 704 ? -12.336 21.609 21.422 1 95.25 704 GLU A N 1
ATOM 5522 C CA . GLU A 1 704 ? -12.531 21.594 19.969 1 95.25 704 GLU A CA 1
ATOM 5523 C C . GLU A 1 704 ? -12.477 20.172 19.422 1 95.25 704 GLU A C 1
ATOM 5525 O O . GLU A 1 704 ? -13.266 19.812 18.547 1 95.25 704 GLU A O 1
ATOM 5530 N N . ARG A 1 705 ? -11.555 19.344 19.891 1 95.19 705 ARG A N 1
ATOM 5531 C CA . ARG A 1 705 ? -11.391 17.984 19.359 1 95.19 705 ARG A CA 1
ATOM 5532 C C . ARG A 1 705 ? -12.57 17.094 19.766 1 95.19 705 ARG A C 1
ATOM 5534 O O . ARG A 1 705 ? -13.039 16.281 18.953 1 95.19 705 ARG A O 1
ATOM 5541 N N . ARG A 1 706 ? -13.031 17.234 20.984 1 94.94 706 ARG A N 1
ATOM 5542 C CA . ARG A 1 706 ? -14.211 16.5 21.422 1 94.94 706 ARG A CA 1
ATOM 5543 C C . ARG A 1 706 ? -15.445 16.922 20.641 1 94.94 706 ARG A C 1
ATOM 5545 O O . ARG A 1 706 ? -16.297 16.078 20.312 1 94.94 706 ARG A O 1
ATOM 5552 N N . MET A 1 707 ? -15.539 18.203 20.391 1 95.38 707 MET A N 1
ATOM 5553 C CA . MET A 1 707 ? -16.641 18.719 19.562 1 95.38 707 MET A CA 1
ATOM 5554 C C . MET A 1 707 ? -16.594 18.125 18.156 1 95.38 707 MET A C 1
ATOM 5556 O O . MET A 1 707 ? -17.609 17.641 17.656 1 95.38 707 MET A O 1
ATOM 5560 N N . ARG A 1 708 ? -15.398 18.188 17.562 1 95.69 708 ARG A N 1
ATOM 5561 C CA . ARG A 1 708 ? -15.203 17.641 16.219 1 95.69 708 ARG A CA 1
ATOM 5562 C C . ARG A 1 708 ? -15.648 16.188 16.172 1 95.69 708 ARG A C 1
ATOM 5564 O O . ARG A 1 708 ? -16.328 15.773 15.227 1 95.69 708 ARG A O 1
ATOM 5571 N N . ASP A 1 709 ? -15.344 15.336 17.172 1 94.88 709 ASP A N 1
ATOM 5572 C CA . ASP A 1 709 ? -15.68 13.914 17.203 1 94.88 709 ASP A CA 1
ATOM 5573 C C . ASP A 1 709 ? -17.188 13.711 17.172 1 94.88 709 ASP A C 1
ATOM 5575 O O . ASP A 1 709 ? -17.703 12.906 16.375 1 94.88 709 ASP A O 1
ATOM 5579 N N . VAL A 1 710 ? -17.906 14.438 17.953 1 95.19 710 VAL A N 1
ATOM 5580 C CA . VAL A 1 710 ? -19.359 14.266 18.047 1 95.19 710 VAL A CA 1
ATOM 5581 C C . VAL A 1 710 ? -20.016 14.766 16.766 1 95.19 710 VAL A C 1
ATOM 5583 O O . VAL A 1 710 ? -20.953 14.141 16.25 1 95.19 710 VAL A O 1
ATOM 5586 N N . ILE A 1 711 ? -19.562 15.875 16.219 1 96.62 711 ILE A N 1
ATOM 5587 C CA . ILE A 1 711 ? -20.109 16.453 15.008 1 96.62 711 ILE A CA 1
ATOM 5588 C C . ILE A 1 711 ? -19.938 15.477 13.844 1 96.62 711 ILE A C 1
ATOM 5590 O O . ILE A 1 711 ? -20.859 15.258 13.055 1 96.62 711 ILE A O 1
ATOM 5594 N N . GLN A 1 712 ? -18.734 14.938 13.789 1 96.12 712 GLN A N 1
ATOM 5595 C CA . GLN A 1 712 ? -18.438 13.961 12.75 1 96.12 712 GLN A CA 1
ATOM 5596 C C . GLN A 1 712 ? -19.312 12.719 12.891 1 96.12 712 GLN A C 1
ATOM 5598 O O . GLN A 1 712 ? -19.875 12.234 11.906 1 96.12 712 GLN A O 1
ATOM 5603 N N . GLU A 1 713 ? -19.438 12.203 14.102 1 94.94 713 GLU A N 1
ATOM 5604 C CA . GLU A 1 713 ? -20.141 10.961 14.375 1 94.94 713 GLU A CA 1
ATOM 5605 C C . GLU A 1 713 ? -21.656 11.125 14.164 1 94.94 713 GLU A C 1
ATOM 5607 O O . GLU A 1 713 ? -22.328 10.18 13.758 1 94.94 713 GLU A O 1
ATOM 5612 N N . LEU A 1 714 ? -22.125 12.305 14.297 1 96.31 714 LEU A N 1
ATOM 5613 C CA . LEU A 1 714 ? -23.531 12.609 14.055 1 96.31 714 LEU A CA 1
ATOM 5614 C C . LEU A 1 714 ? -23.781 12.883 12.578 1 96.31 714 LEU A C 1
ATOM 5616 O O . LEU A 1 714 ? -24.938 13.039 12.156 1 96.31 714 LEU A O 1
ATOM 5620 N N . GLU A 1 715 ? -22.75 12.992 11.797 1 96.44 715 GLU A N 1
ATOM 5621 C CA . GLU A 1 715 ? -22.812 13.227 10.352 1 96.44 715 GLU A CA 1
ATOM 5622 C C . GLU A 1 715 ? -23.547 14.523 10.031 1 96.44 715 GLU A C 1
ATOM 5624 O O . GLU A 1 715 ? -24.438 14.547 9.188 1 96.44 715 GLU A O 1
ATOM 5629 N N . ILE A 1 716 ? -23.219 15.5 10.758 1 97.88 716 ILE A N 1
ATOM 5630 C CA . ILE A 1 716 ? -23.859 16.797 10.555 1 97.88 716 ILE A CA 1
ATOM 5631 C C . ILE A 1 716 ? -23.297 17.469 9.312 1 97.88 716 ILE A C 1
ATOM 5633 O O . ILE A 1 716 ? -22.078 17.594 9.164 1 97.88 716 ILE A O 1
ATOM 5637 N N . ASP A 1 717 ? -24.172 17.969 8.477 1 97.94 717 ASP A N 1
ATOM 5638 C CA . ASP A 1 717 ? -23.766 18.609 7.23 1 97.94 717 ASP A CA 1
ATOM 5639 C C . ASP A 1 717 ? -23.703 20.125 7.391 1 97.94 717 ASP A C 1
ATOM 5641 O O . ASP A 1 717 ? -22.906 20.797 6.746 1 97.94 717 ASP A O 1
ATOM 5645 N N . VAL A 1 718 ? -24.656 20.672 8.094 1 98.44 718 VAL A N 1
ATOM 5646 C CA . VAL A 1 718 ? -24.781 22.109 8.352 1 98.44 718 VAL A CA 1
ATOM 5647 C C . VAL A 1 718 ? -24.969 22.344 9.852 1 98.44 718 VAL A C 1
ATOM 5649 O O . VAL A 1 718 ? -25.859 21.766 10.477 1 98.44 718 VAL A O 1
ATOM 5652 N N . LEU A 1 719 ? -24.109 23.188 10.414 1 98.31 719 LEU A N 1
ATOM 5653 C CA . LEU A 1 719 ? -24.125 23.359 11.859 1 98.31 719 LEU A CA 1
ATOM 5654 C C . LEU A 1 719 ? -24.047 24.844 12.227 1 98.31 719 LEU A C 1
ATOM 5656 O O . LEU A 1 719 ? -23.203 25.578 11.695 1 98.31 719 LEU A O 1
ATOM 5660 N N . GLY A 1 720 ? -24.938 25.328 13.047 1 98.12 720 GLY A N 1
ATOM 5661 C CA . GLY A 1 720 ? -24.812 26.609 13.711 1 98.12 720 GLY A CA 1
ATOM 5662 C C . GLY A 1 720 ? -24.172 26.531 15.078 1 98.12 720 GLY A C 1
ATOM 5663 O O . GLY A 1 720 ? -24.547 25.672 15.891 1 98.12 720 GLY A O 1
ATOM 5664 N N . LEU A 1 721 ? -23.203 27.328 15.289 1 97.19 721 LEU A N 1
ATOM 5665 C CA . LEU A 1 721 ? -22.547 27.422 16.594 1 97.19 721 LEU A CA 1
ATOM 5666 C C . LEU A 1 721 ? -22.797 28.781 17.219 1 97.19 721 LEU A C 1
ATOM 5668 O O . LEU A 1 721 ? -22.656 29.812 16.562 1 97.19 721 LEU A O 1
ATOM 5672 N N . LEU A 1 722 ? -23.156 28.781 18.469 1 95.88 722 LEU A N 1
ATOM 5673 C CA . LEU A 1 722 ? -23.344 30.016 19.219 1 95.88 722 LEU A CA 1
ATOM 5674 C C . LEU A 1 722 ? -22.359 30.125 20.375 1 95.88 722 LEU A C 1
ATOM 5676 O O . LEU A 1 722 ? -21.766 29.125 20.766 1 95.88 722 LEU A O 1
ATOM 5680 N N . GLU A 1 723 ? -22.156 31.422 20.875 1 93.12 723 GLU A N 1
ATOM 5681 C CA . GLU A 1 723 ? -21.109 31.672 21.844 1 93.12 723 GLU A CA 1
ATOM 5682 C C . GLU A 1 723 ? -19.75 31.156 21.359 1 93.12 723 GLU A C 1
ATOM 5684 O O . GLU A 1 723 ? -19.062 30.406 22.062 1 93.12 723 GLU A O 1
ATOM 5689 N N . SER A 1 724 ? -19.516 31.594 20.125 1 93.69 724 SER A N 1
ATOM 5690 C CA . SER A 1 724 ? -18.406 31.016 19.391 1 93.69 724 SER A CA 1
ATOM 5691 C C . SER A 1 724 ? -17.281 32.031 19.188 1 93.69 724 SER A C 1
ATOM 5693 O O . SER A 1 724 ? -16.203 31.688 18.719 1 93.69 724 SER A O 1
ATOM 5695 N N . ASP A 1 725 ? -17.484 33.25 19.5 1 92.75 725 ASP A N 1
ATOM 5696 C CA . ASP A 1 725 ? -16.453 34.25 19.312 1 92.75 725 ASP A CA 1
ATOM 5697 C C . ASP A 1 725 ? -15.383 34.156 20.391 1 92.75 725 ASP A C 1
ATOM 5699 O O . ASP A 1 725 ? -15.641 34.438 21.562 1 92.75 725 ASP A O 1
ATOM 5703 N N . ASN A 1 726 ? -14.266 33.781 19.938 1 93.75 726 ASN A N 1
ATOM 5704 C CA . ASN A 1 726 ? -13.133 33.656 20.859 1 93.75 726 ASN A CA 1
ATOM 5705 C C . ASN A 1 726 ? -12.016 34.625 20.531 1 93.75 726 ASN A C 1
ATOM 5707 O O . ASN A 1 726 ? -10.922 34.531 21.078 1 93.75 726 ASN A O 1
ATOM 5711 N N . GLN A 1 727 ? -12.25 35.531 19.641 1 94.06 727 GLN A N 1
ATOM 5712 C CA . GLN A 1 727 ? -11.211 36.438 19.188 1 94.06 727 GLN A CA 1
ATOM 5713 C C . GLN A 1 727 ? -11.117 37.656 20.078 1 94.06 727 GLN A C 1
ATOM 5715 O O . GLN A 1 727 ? -11.188 38.812 19.609 1 94.06 727 GLN A O 1
ATOM 5720 N N . ARG A 1 728 ? -10.867 37.375 21.344 1 94.69 728 ARG A N 1
ATOM 5721 C CA . ARG A 1 728 ? -10.617 38.344 22.406 1 94.69 728 ARG A CA 1
ATOM 5722 C C . ARG A 1 728 ? -9.523 37.844 23.344 1 94.69 728 ARG A C 1
ATOM 5724 O O . ARG A 1 728 ? -9.32 36.656 23.5 1 94.69 728 ARG A O 1
ATOM 5731 N N . ILE A 1 729 ? -8.906 38.781 23.953 1 95.88 729 ILE A N 1
ATOM 5732 C CA . ILE A 1 729 ? -7.781 38.438 24.812 1 95.88 729 ILE A CA 1
ATOM 5733 C C . ILE A 1 729 ? -8.242 37.469 25.891 1 95.88 729 ILE A C 1
ATOM 5735 O O . ILE A 1 729 ? -7.574 36.469 26.141 1 95.88 729 ILE A O 1
ATOM 5739 N N . ILE A 1 730 ? -9.383 37.656 26.469 1 93.75 730 ILE A N 1
ATOM 5740 C CA . ILE A 1 730 ? -9.852 36.844 27.594 1 93.75 730 ILE A CA 1
ATOM 5741 C C . ILE A 1 730 ? -10.234 35.438 27.109 1 93.75 730 ILE A C 1
ATOM 5743 O O . ILE A 1 730 ? -10.383 34.531 27.906 1 93.75 730 ILE A O 1
ATOM 5747 N N . MET A 1 731 ? -10.359 35.312 25.844 1 94.88 731 MET A N 1
ATOM 5748 C CA . MET A 1 731 ? -10.703 34.031 25.297 1 94.88 731 MET A CA 1
ATOM 5749 C C . MET A 1 731 ? -9.523 33.438 24.516 1 94.88 731 MET A C 1
ATOM 5751 O O . MET A 1 731 ? -9.672 32.438 23.812 1 94.88 731 MET A O 1
ATOM 5755 N N . GLY A 1 732 ? -8.406 34.125 24.594 1 94.5 732 GLY A N 1
ATOM 5756 C CA . GLY A 1 732 ? -7.16 33.594 24.062 1 94.5 732 GLY A CA 1
ATOM 5757 C C . GLY A 1 732 ? -6.949 33.938 22.594 1 94.5 732 GLY A C 1
ATOM 5758 O O . GLY A 1 732 ? -6.035 33.438 21.953 1 94.5 732 GLY A O 1
ATOM 5759 N N . ASN A 1 733 ? -7.832 34.844 22.016 1 96.38 733 ASN A N 1
ATOM 5760 C CA . ASN A 1 733 ? -7.754 35.125 20.594 1 96.38 733 ASN A CA 1
ATOM 5761 C C . ASN A 1 733 ? -7.695 33.844 19.766 1 96.38 733 ASN A C 1
ATOM 5763 O O . ASN A 1 733 ? -6.805 33.688 18.938 1 96.38 733 ASN A O 1
ATOM 5767 N N . ARG A 1 734 ? -8.672 32.969 19.984 1 95.38 734 ARG A N 1
ATOM 5768 C CA . ARG A 1 734 ? -8.797 31.688 19.312 1 95.38 734 ARG A CA 1
ATOM 5769 C C . ARG A 1 734 ? -9.953 31.703 18.312 1 95.38 734 ARG A C 1
ATOM 5771 O O . ARG A 1 734 ? -10.711 32.688 18.25 1 95.38 734 ARG A O 1
ATOM 5778 N N . ASP A 1 735 ? -9.992 30.75 17.562 1 95 735 ASP A N 1
ATOM 5779 C CA . ASP A 1 735 ? -11.094 30.516 16.641 1 95 735 ASP A CA 1
ATOM 5780 C C . ASP A 1 735 ? -11.438 29.031 16.547 1 95 735 ASP A C 1
ATOM 5782 O O . ASP A 1 735 ? -10.812 28.297 15.789 1 95 735 ASP A O 1
ATOM 5786 N N . ILE A 1 736 ? -12.422 28.594 17.234 1 93.81 736 ILE A N 1
ATOM 5787 C CA . ILE A 1 736 ? -12.766 27.188 17.359 1 93.81 736 ILE A CA 1
ATOM 5788 C C . ILE A 1 736 ? -13.18 26.641 16 1 93.81 736 ILE A C 1
ATOM 5790 O O . ILE A 1 736 ? -13.094 25.438 15.758 1 93.81 736 ILE A O 1
ATOM 5794 N N . THR A 1 737 ? -13.609 27.484 15.109 1 95.12 737 THR A N 1
ATOM 5795 C CA . THR A 1 737 ? -14.117 27.016 13.828 1 95.12 737 THR A CA 1
ATOM 5796 C C . THR A 1 737 ? -12.984 26.516 12.938 1 95.12 737 THR A C 1
ATOM 5798 O O . THR A 1 737 ? -13.195 25.672 12.07 1 95.12 737 THR A O 1
ATOM 5801 N N . GLN A 1 738 ? -11.805 26.984 13.117 1 95.19 738 GLN A N 1
ATOM 5802 C CA . GLN A 1 738 ? -10.703 26.641 12.219 1 95.19 738 GLN A CA 1
ATOM 5803 C C . GLN A 1 738 ? -10.375 25.156 12.297 1 95.19 738 GLN A C 1
ATOM 5805 O O . GLN A 1 738 ? -10.328 24.469 11.273 1 95.19 738 GLN A O 1
ATOM 5810 N N . PHE A 1 739 ? -10.188 24.625 13.5 1 95 739 PHE A N 1
ATOM 5811 C CA . PHE A 1 739 ? -9.852 23.219 13.641 1 95 739 PHE A CA 1
ATOM 5812 C C . PHE A 1 739 ? -10.992 22.344 13.156 1 95 739 PHE A C 1
ATOM 5814 O O . PHE A 1 739 ? -10.773 21.406 12.383 1 95 739 PHE A O 1
ATOM 5821 N N . ILE A 1 740 ? -12.203 22.641 13.57 1 96.06 740 ILE A N 1
ATOM 5822 C CA . ILE A 1 740 ? -13.359 21.797 13.289 1 96.06 740 ILE A CA 1
ATOM 5823 C C . ILE A 1 740 ? -13.625 21.797 11.781 1 96.06 740 ILE A C 1
ATOM 5825 O O . ILE A 1 740 ? -13.781 20.719 11.18 1 96.06 740 ILE A O 1
ATOM 5829 N N . ALA A 1 741 ? -13.641 22.938 11.211 1 95.69 741 ALA A N 1
ATOM 5830 C CA . ALA A 1 741 ? -13.953 23.047 9.789 1 95.69 741 ALA A CA 1
ATOM 5831 C C . ALA A 1 741 ? -12.875 22.375 8.938 1 95.69 741 ALA A C 1
ATOM 5833 O O . ALA A 1 741 ? -13.18 21.672 7.98 1 95.69 741 ALA A O 1
ATOM 5834 N N . GLU A 1 742 ? -11.594 22.594 9.297 1 93.56 742 GLU A N 1
ATOM 5835 C CA . GLU A 1 742 ? -10.492 22.031 8.531 1 93.56 742 GLU A CA 1
ATOM 5836 C C . GLU A 1 742 ? -10.469 20.5 8.641 1 93.56 742 GLU A C 1
ATOM 5838 O O . GLU A 1 742 ? -10.266 19.812 7.648 1 93.56 742 GLU A O 1
ATOM 5843 N N . ASP A 1 743 ? -10.68 20.016 9.789 1 93.44 743 ASP A N 1
ATOM 5844 C CA . ASP A 1 743 ? -10.586 18.578 10.008 1 93.44 743 ASP A CA 1
ATOM 5845 C C . ASP A 1 743 ? -11.773 17.844 9.391 1 93.44 743 ASP A C 1
ATOM 5847 O O . ASP A 1 743 ? -11.633 16.734 8.898 1 93.44 743 ASP A O 1
ATOM 5851 N N . LEU A 1 744 ? -12.969 18.469 9.445 1 95.19 744 LEU A N 1
ATOM 5852 C CA . LEU A 1 744 ? -14.188 17.828 8.969 1 95.19 744 LEU A CA 1
ATOM 5853 C C . LEU A 1 744 ? -14.438 18.141 7.5 1 95.19 744 LEU A C 1
ATOM 5855 O O . LEU A 1 744 ? -15.328 17.547 6.879 1 95.19 744 LEU A O 1
ATOM 5859 N N . GLY A 1 745 ? -13.664 19.031 6.961 1 92.94 745 GLY A N 1
ATOM 5860 C CA . GLY A 1 745 ? -13.914 19.453 5.59 1 92.94 745 GLY A CA 1
ATOM 5861 C C . GLY A 1 745 ? -15.211 20.234 5.434 1 92.94 745 GLY A C 1
ATOM 5862 O O . GLY A 1 745 ? -16.125 19.797 4.723 1 92.94 745 GLY A O 1
ATOM 5863 N N . MET A 1 746 ? -15.281 21.391 6.055 1 96.19 746 MET A N 1
ATOM 5864 C CA . MET A 1 746 ? -16.469 22.234 6.023 1 96.19 746 MET A CA 1
ATOM 5865 C C . MET A 1 746 ? -16.094 23.688 5.707 1 96.19 746 MET A C 1
ATOM 5867 O O . MET A 1 746 ? -15.008 24.141 6.062 1 96.19 746 MET A O 1
ATOM 5871 N N . TYR A 1 747 ? -17 24.359 5.027 1 95.44 747 TYR A N 1
ATOM 5872 C CA . TYR A 1 747 ? -16.922 25.812 4.941 1 95.44 747 TYR A CA 1
ATOM 5873 C C . TYR A 1 747 ? -17.297 26.469 6.27 1 95.44 747 TYR A C 1
ATOM 5875 O O . TYR A 1 747 ? -18.141 25.938 7.004 1 95.44 747 TYR A O 1
ATOM 5883 N N . ALA A 1 748 ? -16.641 27.531 6.574 1 96.12 748 ALA A N 1
ATOM 5884 C CA . ALA A 1 748 ? -16.922 28.219 7.828 1 96.12 748 ALA A CA 1
ATOM 5885 C C . ALA A 1 748 ? -17.234 29.703 7.59 1 96.12 748 ALA A C 1
ATOM 5887 O O . ALA A 1 748 ? -16.578 30.344 6.766 1 96.12 748 ALA A O 1
ATOM 5888 N N . ASP A 1 749 ? -18.281 30.141 8.156 1 96.19 749 ASP A N 1
ATOM 5889 C CA . ASP A 1 749 ? -18.625 31.562 8.219 1 96.19 749 ASP A CA 1
ATOM 5890 C C . ASP A 1 749 ? -18.812 32 9.664 1 96.19 749 ASP A C 1
ATOM 5892 O O . ASP A 1 749 ? -19.453 31.328 10.453 1 96.19 749 ASP A O 1
ATOM 5896 N N . PHE A 1 750 ? -18.125 33.031 9.945 1 91.75 750 PHE A N 1
ATOM 5897 C CA . PHE A 1 750 ? -18.156 33.594 11.289 1 91.75 750 PHE A CA 1
ATOM 5898 C C . PHE A 1 750 ? -18.578 35.062 11.25 1 91.75 750 PHE A C 1
ATOM 5900 O O . PHE A 1 750 ? -17.984 35.844 10.531 1 91.75 750 PHE A O 1
ATOM 5907 N N . GLY A 1 751 ? -19.688 35.469 11.969 1 84.69 751 GLY A N 1
ATOM 5908 C CA . GLY A 1 751 ? -20.047 36.875 11.992 1 84.69 751 GLY A CA 1
ATOM 5909 C C . GLY A 1 751 ? -21.25 37.156 12.891 1 84.69 751 GLY A C 1
ATOM 5910 O O . GLY A 1 751 ? -21.969 36.25 13.273 1 84.69 751 GLY A O 1
ATOM 5911 N N . PRO A 1 752 ? -21.375 38.312 13.133 1 90.12 752 PRO A N 1
ATOM 5912 C CA . PRO A 1 752 ? -20.5 39.469 12.859 1 90.12 752 PRO A CA 1
ATOM 5913 C C . PRO A 1 752 ? -19.141 39.344 13.516 1 90.12 752 PRO A C 1
ATOM 5915 O O . PRO A 1 752 ? -18.969 38.594 14.477 1 90.12 752 PRO A O 1
ATOM 5918 N N . GLY A 1 753 ? -18.234 40.062 12.969 1 89.5 753 GLY A N 1
ATOM 5919 C CA . GLY A 1 753 ? -16.859 39.969 13.43 1 89.5 753 GLY A CA 1
ATOM 5920 C C . GLY A 1 753 ? -16.672 40.375 14.883 1 89.5 753 GLY A C 1
ATOM 5921 O O . GLY A 1 753 ? -17.562 40.969 15.484 1 89.5 753 GLY A O 1
ATOM 5922 N N . PRO A 1 754 ? -15.539 40.031 15.414 1 91.06 754 PRO A N 1
ATOM 5923 C CA . PRO A 1 754 ? -15.312 40.25 16.844 1 91.06 754 PRO A CA 1
ATOM 5924 C C . PRO A 1 754 ? -15.32 41.75 17.203 1 91.06 754 PRO A C 1
ATOM 5926 O O . PRO A 1 754 ? -15.5 42.094 18.375 1 91.06 754 PRO A O 1
ATOM 5929 N N . ASN A 1 755 ? -15.156 42.562 16.266 1 90.94 755 ASN A N 1
ATOM 5930 C CA . ASN A 1 755 ? -15.188 44 16.531 1 90.94 755 ASN A CA 1
ATOM 5931 C C . ASN A 1 755 ? -16.609 44.562 16.516 1 90.94 755 ASN A C 1
ATOM 5933 O O . ASN A 1 755 ? -16.828 45.75 16.703 1 90.94 755 ASN A O 1
ATOM 5937 N N . LYS A 1 756 ? -17.578 43.656 16.359 1 92.56 756 LYS A N 1
ATOM 5938 C CA . LYS A 1 756 ? -18.984 44.062 16.344 1 92.56 756 LYS A CA 1
ATOM 5939 C C . LYS A 1 756 ? -19.672 43.688 17.641 1 92.56 756 LYS A C 1
ATOM 5941 O O . LYS A 1 756 ? -20.906 43.719 17.719 1 92.56 756 LYS A O 1
ATOM 5946 N N . HIS A 1 757 ? -19.094 43.344 18.609 1 92.62 757 HIS A N 1
ATOM 5947 C CA . HIS A 1 757 ? -19.422 43.312 20.031 1 92.62 757 HIS A CA 1
ATOM 5948 C C . HIS A 1 757 ? -20.516 42.312 20.328 1 92.62 757 HIS A C 1
ATOM 5950 O O . HIS A 1 757 ? -21.469 42.594 21.047 1 92.62 757 HIS A O 1
ATOM 5956 N N . THR A 1 758 ? -20.531 41.188 19.641 1 92.56 758 THR A N 1
ATOM 5957 C CA . THR A 1 758 ? -21.422 40.094 19.953 1 92.56 758 THR A CA 1
ATOM 5958 C C . THR A 1 758 ? -20.641 38.906 20.562 1 92.56 758 THR A C 1
ATOM 5960 O O . THR A 1 758 ? -19.422 38.969 20.672 1 92.56 758 THR A O 1
ATOM 5963 N N . TRP A 1 759 ? -21.438 37.906 20.984 1 91.38 759 TRP A N 1
ATOM 5964 C CA . TRP A 1 759 ? -20.781 36.719 21.531 1 91.38 759 TRP A CA 1
ATOM 5965 C C . TRP A 1 759 ? -20.547 35.656 20.453 1 91.38 759 TRP A C 1
ATOM 5967 O O . TRP A 1 759 ? -20.062 34.562 20.734 1 91.38 759 TRP A O 1
ATOM 5977 N N . GLY A 1 760 ? -20.953 36.031 19.297 1 92.75 760 GLY A N 1
ATOM 5978 C CA . GLY A 1 760 ? -20.516 35.281 18.141 1 92.75 760 GLY A CA 1
ATOM 5979 C C . GLY A 1 760 ? -21.547 34.25 17.672 1 92.75 760 GLY A C 1
ATOM 5980 O O . GLY A 1 760 ? -22.266 33.656 18.484 1 92.75 760 GLY A O 1
ATOM 5981 N N . SER A 1 761 ? -21.703 34.062 16.422 1 95.5 761 SER A N 1
ATOM 5982 C CA . SER A 1 761 ? -22.391 33 15.695 1 95.5 761 SER A CA 1
ATOM 5983 C C . SER A 1 761 ? -21.562 32.469 14.531 1 95.5 761 SER A C 1
ATOM 5985 O O . SER A 1 761 ? -20.844 33.25 13.875 1 95.5 761 SER A O 1
ATOM 5987 N N . ALA A 1 762 ? -21.547 31.25 14.406 1 97.12 762 ALA A N 1
ATOM 5988 C CA . ALA A 1 762 ? -20.781 30.656 13.312 1 97.12 762 ALA A CA 1
ATOM 5989 C C . ALA A 1 762 ? -21.609 29.625 12.555 1 97.12 762 ALA A C 1
ATOM 5991 O O . ALA A 1 762 ? -22.484 28.984 13.141 1 97.12 762 ALA A O 1
ATOM 5992 N N . LEU A 1 763 ? -21.422 29.578 11.266 1 98.31 763 LEU A N 1
ATOM 5993 C CA . LEU A 1 763 ? -22.047 28.609 10.383 1 98.31 763 LEU A CA 1
ATOM 5994 C C . LEU A 1 763 ? -21 27.703 9.742 1 98.31 763 LEU A C 1
ATOM 5996 O O . LEU A 1 763 ? -20.047 28.188 9.125 1 98.31 763 LEU A O 1
ATOM 6000 N N . LEU A 1 764 ? -21.078 26.438 10.016 1 98 764 LEU A N 1
ATOM 6001 C CA . LEU A 1 764 ? -20.266 25.438 9.344 1 98 764 LEU A CA 1
ATOM 6002 C C . LEU A 1 764 ? -21.094 24.641 8.344 1 98 764 LEU A C 1
ATOM 6004 O O . LEU A 1 764 ? -22.25 24.297 8.617 1 98 764 LEU A O 1
ATOM 6008 N N . SER A 1 765 ? -20.531 24.375 7.125 1 98.12 765 SER A N 1
ATOM 6009 C CA . SER A 1 765 ? -21.328 23.719 6.098 1 98.12 765 SER A CA 1
ATOM 6010 C C . SER A 1 765 ? -20.469 22.828 5.219 1 98.12 765 SER A C 1
ATOM 6012 O O . SER A 1 765 ? -19.359 23.188 4.848 1 98.12 765 SER A O 1
ATOM 6014 N N . LYS A 1 766 ? -20.969 21.656 4.996 1 96.88 766 LYS A N 1
ATOM 6015 C CA . LYS A 1 766 ? -20.359 20.781 3.988 1 96.88 766 LYS A CA 1
ATOM 6016 C C . LYS A 1 766 ? -20.734 21.25 2.578 1 96.88 766 LYS A C 1
ATOM 6018 O O . LYS A 1 766 ? -20.094 20.844 1.604 1 96.88 766 LYS A O 1
ATOM 6023 N N . PHE A 1 767 ? -21.781 22.109 2.385 1 96.38 767 PHE A N 1
ATOM 6024 C CA . PHE A 1 767 ? -22.219 22.656 1.107 1 96.38 767 PHE A CA 1
ATOM 6025 C C . PHE A 1 767 ? -21.609 24.016 0.857 1 96.38 767 PHE A C 1
ATOM 6027 O O . PHE A 1 767 ? -21.406 24.797 1.792 1 96.38 767 PHE A O 1
ATOM 6034 N N . PRO A 1 768 ? -21.344 24.344 -0.379 1 93.75 768 PRO A N 1
ATOM 6035 C CA . PRO A 1 768 ? -20.781 25.672 -0.671 1 93.75 768 PRO A CA 1
ATOM 6036 C C . PRO A 1 768 ? -21.688 26.812 -0.212 1 93.75 768 PRO A C 1
ATOM 6038 O O . PRO A 1 768 ? -22.906 26.75 -0.402 1 93.75 768 PRO A O 1
ATOM 6041 N N . ILE A 1 769 ? -21.141 27.75 0.424 1 96.5 769 ILE A N 1
ATOM 6042 C CA . ILE A 1 769 ? -21.859 28.969 0.784 1 96.5 769 ILE A CA 1
ATOM 6043 C C . ILE A 1 769 ? -21.781 29.969 -0.375 1 96.5 769 ILE A C 1
ATOM 6045 O O . ILE A 1 769 ? -20.719 30.484 -0.696 1 96.5 769 ILE A O 1
ATOM 6049 N N . VAL A 1 770 ? -22.906 30.234 -0.861 1 94.94 770 VAL A N 1
ATOM 6050 C CA . VAL A 1 770 ? -22.969 31.094 -2.035 1 94.94 770 VAL A CA 1
ATOM 6051 C C . VAL A 1 770 ? -22.953 32.562 -1.603 1 94.94 770 VAL A C 1
ATOM 6053 O O . VAL A 1 770 ? -22.312 33.406 -2.244 1 94.94 770 VAL A O 1
ATOM 6056 N N . ASN A 1 771 ? -23.672 32.781 -0.611 1 96.19 771 ASN A N 1
ATOM 6057 C CA . ASN A 1 771 ? -23.781 34.125 -0.059 1 96.19 771 ASN A CA 1
ATOM 6058 C C . ASN A 1 771 ? -24.094 34.094 1.432 1 96.19 771 ASN A C 1
ATOM 6060 O O . ASN A 1 771 ? -24.781 33.188 1.906 1 96.19 771 ASN A O 1
ATOM 6064 N N . SER A 1 772 ? -23.516 35.062 2.109 1 96.88 772 SER A N 1
ATOM 6065 C CA . SER A 1 772 ? -23.906 35.219 3.508 1 96.88 772 SER A CA 1
ATOM 6066 C C . SER A 1 772 ? -23.922 36.688 3.906 1 96.88 772 SER A C 1
ATOM 6068 O O . SER A 1 772 ? -23.141 37.5 3.402 1 96.88 772 SER A O 1
ATOM 6070 N N . THR A 1 773 ? -24.844 37.062 4.727 1 96.62 773 THR A N 1
ATOM 6071 C CA . THR A 1 773 ? -24.984 38.375 5.297 1 96.62 773 THR A CA 1
ATOM 6072 C C . THR A 1 773 ? -25.062 38.312 6.82 1 96.62 773 THR A C 1
ATOM 6074 O O . THR A 1 773 ? -25.844 37.531 7.375 1 96.62 773 THR A O 1
ATOM 6077 N N . HIS A 1 774 ? -24.281 39.188 7.422 1 96.56 774 HIS A N 1
ATOM 6078 C CA . HIS A 1 774 ? -24.281 39.281 8.883 1 96.56 774 HIS A CA 1
ATOM 6079 C C . HIS A 1 774 ? -25.203 40.375 9.383 1 96.56 774 HIS A C 1
ATOM 6081 O O . HIS A 1 774 ? -25.172 41.5 8.867 1 96.56 774 HIS A O 1
ATOM 6087 N N . HIS A 1 775 ? -25.984 40.031 10.359 1 95.19 775 HIS A N 1
ATOM 6088 C CA . HIS A 1 775 ? -26.953 41 10.898 1 95.19 775 HIS A CA 1
ATOM 6089 C C . HIS A 1 775 ? -26.719 41.219 12.391 1 95.19 775 HIS A C 1
ATOM 6091 O O . HIS A 1 775 ? -26.375 40.281 13.125 1 95.19 775 HIS A O 1
ATOM 6097 N N . LEU A 1 776 ? -26.812 42.406 12.781 1 94.81 776 LEU A N 1
ATOM 6098 C CA . LEU A 1 776 ? -26.953 42.781 14.18 1 94.81 776 LEU A CA 1
ATOM 6099 C C . LEU A 1 776 ? -28.391 43.219 14.492 1 94.81 776 LEU A C 1
ATOM 6101 O O . LEU A 1 776 ? -28.875 44.219 13.992 1 94.81 776 LEU A O 1
ATOM 6105 N N . LEU A 1 777 ? -29 42.469 15.305 1 93.94 777 LEU A N 1
ATOM 6106 C CA . LEU A 1 777 ? -30.406 42.75 15.562 1 93.94 777 LEU A CA 1
ATOM 6107 C C . LEU A 1 777 ? -30.578 43.844 16.609 1 93.94 777 LEU A C 1
ATOM 6109 O O . LEU A 1 777 ? -29.641 44.125 17.375 1 93.94 777 LEU A O 1
ATOM 6113 N N . PRO A 1 778 ? -31.703 44.406 16.609 1 92.81 778 PRO A N 1
ATOM 6114 C CA . PRO A 1 778 ? -31.938 45.531 17.516 1 92.81 778 PRO A CA 1
ATOM 6115 C C . PRO A 1 778 ? -31.812 45.125 18.984 1 92.81 778 PRO A C 1
ATOM 6117 O O . PRO A 1 778 ? -32.375 44.094 19.391 1 92.81 778 PRO A O 1
ATOM 6120 N N . SER A 1 779 ? -31.062 45.875 19.703 1 91.81 779 SER A N 1
ATOM 6121 C CA . SER A 1 779 ? -30.844 45.719 21.141 1 91.81 779 SER A CA 1
ATOM 6122 C C . SER A 1 779 ? -30.656 47.062 21.828 1 91.81 779 SER A C 1
ATOM 6124 O O . SER A 1 779 ? -29.531 47.469 22.109 1 91.81 779 SER A O 1
ATOM 6126 N N . PRO A 1 780 ? -31.656 47.688 22.172 1 89.12 780 PRO A N 1
ATOM 6127 C CA . PRO A 1 780 ? -31.516 49 22.766 1 89.12 780 PRO A CA 1
ATOM 6128 C C . PRO A 1 780 ? -30.75 49 24.078 1 89.12 780 PRO A C 1
ATOM 6130 O O . PRO A 1 780 ? -30 49.938 24.375 1 89.12 780 PRO A O 1
ATOM 6133 N N . VAL A 1 781 ? -30.906 47.938 24.875 1 86.25 781 VAL A N 1
ATOM 6134 C CA . VAL A 1 781 ? -30.312 47.969 26.203 1 86.25 781 VAL A CA 1
ATOM 6135 C C . VAL A 1 781 ? -29.406 46.75 26.391 1 86.25 781 VAL A C 1
ATOM 6137 O O . VAL A 1 781 ? -28.266 46.875 26.828 1 86.25 781 VAL A O 1
ATOM 6140 N N . GLY A 1 782 ? -29.891 45.656 26.016 1 86 782 GLY A N 1
ATOM 6141 C CA . GLY A 1 782 ? -29.219 44.375 26.312 1 86 782 GLY A CA 1
ATOM 6142 C C . GLY A 1 782 ? -28.109 44.062 25.344 1 86 782 GLY A C 1
ATOM 6143 O O . GLY A 1 782 ? -27.594 44.938 24.656 1 86 782 GLY A O 1
ATOM 6144 N N . GLU A 1 783 ? -27.75 42.75 25.359 1 86.62 783 GLU A N 1
ATOM 6145 C CA . GLU A 1 783 ? -26.656 42.281 24.516 1 86.62 783 GLU A CA 1
ATOM 6146 C C . GLU A 1 783 ? -27.047 42.312 23.047 1 86.62 783 GLU A C 1
ATOM 6148 O O . GLU A 1 783 ? -28.219 42.094 22.703 1 86.62 783 GLU A O 1
ATOM 6153 N N . LEU A 1 784 ? -26.031 42.562 22.25 1 90.69 784 LEU A N 1
ATOM 6154 C CA . LEU A 1 784 ? -26.266 42.531 20.812 1 90.69 784 LEU A CA 1
ATOM 6155 C C . LEU A 1 784 ? -26.469 41.094 20.344 1 90.69 784 LEU A C 1
ATOM 6157 O O . LEU A 1 784 ? -25.797 40.188 20.828 1 90.69 784 LEU A O 1
ATOM 6161 N N . ALA A 1 785 ? -27.484 40.906 19.531 1 93.5 785 ALA A N 1
ATOM 6162 C CA . ALA A 1 785 ? -27.828 39.594 19.031 1 93.5 785 ALA A CA 1
ATOM 6163 C C . ALA A 1 785 ? -27.359 39.406 17.594 1 93.5 785 ALA A C 1
ATOM 6165 O O . ALA A 1 785 ? -27.797 40.094 16.688 1 93.5 785 ALA A O 1
ATOM 6166 N N . PRO A 1 786 ? -26.391 38.469 17.406 1 95.44 786 PRO A N 1
ATOM 6167 C CA . PRO A 1 786 ? -25.875 38.219 16.047 1 95.44 786 PRO A CA 1
ATOM 6168 C C . PRO A 1 786 ? -26.734 37.25 15.258 1 95.44 786 PRO A C 1
ATOM 6170 O O . PRO A 1 786 ? -27.344 36.344 15.836 1 95.44 786 PRO A O 1
ATOM 6173 N N . ALA A 1 787 ? -26.781 37.406 13.93 1 96.88 787 ALA A N 1
ATOM 6174 C CA . ALA A 1 787 ? -27.406 36.469 13.016 1 96.88 787 ALA A CA 1
ATOM 6175 C C . ALA A 1 787 ? -26.641 36.375 11.703 1 96.88 787 ALA A C 1
ATOM 6177 O O . ALA A 1 787 ? -26.094 37.375 11.227 1 96.88 787 ALA A O 1
ATOM 6178 N N . ILE A 1 788 ? -26.531 35.188 11.188 1 97.69 788 ILE A N 1
ATOM 6179 C CA . ILE A 1 788 ? -26 34.938 9.852 1 97.69 788 ILE A CA 1
ATOM 6180 C C . ILE A 1 788 ? -27.109 34.438 8.938 1 97.69 788 ILE A C 1
ATOM 6182 O O . ILE A 1 788 ? -27.781 33.469 9.258 1 97.69 788 ILE A O 1
ATOM 6186 N N . HIS A 1 789 ? -27.422 35.156 7.914 1 97.94 789 HIS A N 1
ATOM 6187 C CA . HIS A 1 789 ? -28.281 34.688 6.836 1 97.94 789 HIS A CA 1
ATOM 6188 C C . HIS A 1 789 ? -27.453 34.25 5.633 1 97.94 789 HIS A C 1
ATOM 6190 O O . HIS A 1 789 ? -26.812 35.062 4.969 1 97.94 789 HIS A O 1
ATOM 6196 N N . ALA A 1 790 ? -27.438 32.938 5.367 1 98.06 790 ALA A N 1
ATOM 6197 C CA . ALA A 1 790 ? -26.594 32.406 4.301 1 98.06 790 ALA A CA 1
ATOM 6198 C C . ALA A 1 790 ? -27.406 31.594 3.297 1 98.06 790 ALA A C 1
ATOM 6200 O O . ALA A 1 790 ? -28.422 30.984 3.658 1 98.06 790 ALA A O 1
ATOM 6201 N N . THR A 1 791 ? -27.016 31.641 2.059 1 98.06 791 THR A N 1
ATOM 6202 C CA . THR A 1 791 ? -27.562 30.797 0.998 1 98.06 791 THR A CA 1
ATOM 6203 C C . THR A 1 791 ? -26.562 29.688 0.628 1 98.06 791 THR A C 1
ATOM 6205 O O . THR A 1 791 ? -25.422 29.984 0.253 1 98.06 791 THR A O 1
ATOM 6208 N N . LEU A 1 792 ? -27.016 28.469 0.814 1 97.81 792 LEU A N 1
ATOM 6209 C CA . LEU A 1 792 ? -26.172 27.328 0.514 1 97.81 792 LEU A CA 1
ATOM 6210 C C . LEU A 1 792 ? -26.625 26.641 -0.765 1 97.81 792 LEU A C 1
ATOM 6212 O O . LEU A 1 792 ? -27.828 26.562 -1.041 1 97.81 792 LEU A O 1
ATOM 6216 N N . ASP A 1 793 ? -25.672 26.141 -1.543 1 96.5 793 ASP A N 1
ATOM 6217 C CA . ASP A 1 793 ? -25.984 25.281 -2.684 1 96.5 793 ASP A CA 1
ATOM 6218 C C . ASP A 1 793 ? -26.031 23.812 -2.268 1 96.5 793 ASP A C 1
ATOM 6220 O O . ASP A 1 793 ? -25 23.141 -2.227 1 96.5 793 ASP A O 1
ATOM 6224 N N . MET A 1 794 ? -27.25 23.328 -2.029 1 96.69 794 MET A N 1
ATOM 6225 C CA . MET A 1 794 ? -27.438 21.953 -1.611 1 96.69 794 MET A CA 1
ATOM 6226 C C . MET A 1 794 ? -27.859 21.078 -2.787 1 96.69 794 MET A C 1
ATOM 6228 O O . MET A 1 794 ? -29.047 21.078 -3.164 1 96.69 794 MET A O 1
ATOM 6232 N N . TYR A 1 795 ? -27.031 20.312 -3.264 1 94.12 795 TYR A N 1
ATOM 6233 C CA . TYR A 1 795 ? -27.297 19.406 -4.371 1 94.12 795 TYR A CA 1
ATOM 6234 C C . TYR A 1 795 ? -27.906 20.156 -5.555 1 94.12 795 TYR A C 1
ATOM 6236 O O . TYR A 1 795 ? -28.828 19.656 -6.203 1 94.12 795 TYR A O 1
ATOM 6244 N N . GLY A 1 796 ? -27.516 21.391 -5.762 1 91.81 796 GLY A N 1
ATOM 6245 C CA . GLY A 1 796 ? -27.984 22.172 -6.895 1 91.81 796 GLY A CA 1
ATOM 6246 C C . GLY A 1 796 ? -29.141 23.078 -6.547 1 91.81 796 GLY A C 1
ATOM 6247 O O . GLY A 1 796 ? -29.5 23.969 -7.332 1 91.81 796 GLY A O 1
ATOM 6248 N N . GLU A 1 797 ? -29.719 22.891 -5.375 1 94.94 797 GLU A N 1
ATOM 6249 C CA . GLU A 1 797 ? -30.797 23.75 -4.902 1 94.94 797 GLU A CA 1
ATOM 6250 C C . GLU A 1 797 ? -30.297 24.781 -3.898 1 94.94 797 GLU A C 1
ATOM 6252 O O . GLU A 1 797 ? -29.547 24.438 -2.982 1 94.94 797 GLU A O 1
ATOM 6257 N N . LEU A 1 798 ? -30.75 26.031 -4.121 1 96.62 798 LEU A N 1
ATOM 6258 C CA . LEU A 1 798 ? -30.359 27.094 -3.188 1 96.62 798 LEU A CA 1
ATOM 6259 C C . LEU A 1 798 ? -31.266 27.078 -1.96 1 96.62 798 LEU A C 1
ATOM 6261 O O . LEU A 1 798 ? -32.469 27.219 -2.082 1 96.62 798 LEU A O 1
ATOM 6265 N N . VAL A 1 799 ? -30.672 26.891 -0.833 1 97.69 799 VAL A N 1
ATOM 6266 C CA . VAL A 1 799 ? -31.391 26.844 0.436 1 97.69 799 VAL A CA 1
ATOM 6267 C C . VAL A 1 799 ? -30.812 27.891 1.396 1 97.69 799 VAL A C 1
ATOM 6269 O O . VAL A 1 799 ? -29.594 27.984 1.546 1 97.69 799 VAL A O 1
ATOM 6272 N N . ASP A 1 800 ? -31.672 28.609 2.014 1 98.12 800 ASP A N 1
ATOM 6273 C CA . ASP A 1 800 ? -31.219 29.609 2.988 1 98.12 800 ASP A CA 1
ATOM 6274 C C . ASP A 1 800 ? -31.125 29 4.387 1 98.12 800 ASP A C 1
ATOM 6276 O O . ASP A 1 800 ? -31.969 28.172 4.766 1 98.12 800 ASP A O 1
ATOM 6280 N N . VAL A 1 801 ? -30.109 29.359 5.055 1 98.38 801 VAL A N 1
ATOM 6281 C CA . VAL A 1 801 ? -29.922 28.969 6.445 1 98.38 801 VAL A CA 1
ATOM 6282 C C . VAL A 1 801 ? -29.641 30.203 7.297 1 98.38 801 VAL A C 1
ATOM 6284 O O . VAL A 1 801 ? -28.828 31.047 6.93 1 98.38 801 VAL A O 1
ATOM 6287 N N . VAL A 1 802 ? -30.312 30.297 8.406 1 98.19 802 VAL A N 1
ATOM 6288 C CA . VAL A 1 802 ? -30.109 31.406 9.336 1 98.19 802 VAL A CA 1
ATOM 6289 C C . VAL A 1 802 ? -29.609 30.859 10.68 1 98.19 802 VAL A C 1
ATOM 6291 O O . VAL A 1 802 ? -30.203 29.922 11.234 1 98.19 802 VAL A O 1
ATOM 6294 N N . VAL A 1 803 ? -28.547 31.344 11.148 1 98.25 803 VAL A N 1
ATOM 6295 C CA . VAL A 1 803 ? -28.047 31.078 12.484 1 98.25 803 VAL A CA 1
ATOM 6296 C C . VAL A 1 803 ? -28.234 32.312 13.367 1 98.25 803 VAL A C 1
ATOM 6298 O O . VAL A 1 803 ? -27.766 33.406 13.023 1 98.25 803 VAL A O 1
ATOM 6301 N N . PHE A 1 804 ? -28.875 32.125 14.539 1 97.25 804 PHE A N 1
ATOM 6302 C CA . PHE A 1 804 ? -29.281 33.281 15.312 1 97.25 804 PHE A CA 1
ATOM 6303 C C . PHE A 1 804 ? -29.188 33 16.812 1 97.25 804 PHE A C 1
ATOM 6305 O O . PHE A 1 804 ? -29.562 31.938 17.266 1 97.25 804 PHE A O 1
ATOM 6312 N N . HIS A 1 805 ? -28.609 33.969 17.5 1 95.06 805 HIS A N 1
ATOM 6313 C CA . HIS A 1 805 ? -28.562 33.969 18.969 1 95.06 805 HIS A CA 1
ATOM 6314 C C . HIS A 1 805 ? -29.391 35.062 19.562 1 95.06 805 HIS A C 1
ATOM 6316 O O . HIS A 1 805 ? -28.953 36.219 19.625 1 95.06 805 HIS A O 1
ATOM 6322 N N . SER A 1 806 ? -30.5 34.719 20.125 1 92.94 806 SER A N 1
ATOM 6323 C CA . SER A 1 806 ? -31.406 35.719 20.703 1 92.94 806 SER A CA 1
ATOM 6324 C C . SER A 1 806 ? -30.844 36.312 21.984 1 92.94 806 SER A C 1
ATOM 6326 O O . SER A 1 806 ? -29.969 35.719 22.609 1 92.94 806 SER A O 1
ATOM 6328 N N . GLY A 1 807 ? -31.344 37.469 22.25 1 87.88 807 GLY A N 1
ATOM 6329 C CA . GLY A 1 807 ? -30.922 38.125 23.469 1 87.88 807 GLY A CA 1
ATOM 6330 C C . GLY A 1 807 ? -31.359 37.438 24.734 1 87.88 807 GLY A C 1
ATOM 6331 O O . GLY A 1 807 ? -32.062 36.406 24.672 1 87.88 807 GLY A O 1
ATOM 6332 N N . GLN A 1 808 ? -31.062 37.969 25.828 1 83.75 808 GLN A N 1
ATOM 6333 C CA . GLN A 1 808 ? -31.25 37.312 27.141 1 83.75 808 GLN A CA 1
ATOM 6334 C C . GLN A 1 808 ? -32.688 37.531 27.641 1 83.75 808 GLN A C 1
ATOM 6336 O O . GLN A 1 808 ? -33.375 38.438 27.188 1 83.75 808 GLN A O 1
ATOM 6341 N N . GLU A 1 809 ? -32.969 36.688 28.547 1 83.69 809 GLU A N 1
ATOM 6342 C CA . GLU A 1 809 ? -34.281 36.688 29.141 1 83.69 809 GLU A CA 1
ATOM 6343 C C . GLU A 1 809 ? -34.562 38 29.875 1 83.69 809 GLU A C 1
ATOM 6345 O O . GLU A 1 809 ? -35.719 38.469 29.906 1 83.69 809 GLU A O 1
ATOM 6350 N N . GLU A 1 810 ? -33.562 38.656 30.281 1 85.31 810 GLU A N 1
ATOM 6351 C CA . GLU A 1 810 ? -33.688 39.844 31.156 1 85.31 810 GLU A CA 1
ATOM 6352 C C . GLU A 1 810 ? -34.125 41.062 30.391 1 85.31 810 GLU A C 1
ATOM 6354 O O . GLU A 1 810 ? -34.594 42.031 30.984 1 85.31 810 GLU A O 1
ATOM 6359 N N . ASP A 1 811 ? -34.062 40.969 29.094 1 90.56 811 ASP A N 1
ATOM 6360 C CA . ASP A 1 811 ? -34.406 42.125 28.297 1 90.56 811 ASP A CA 1
ATOM 6361 C C . ASP A 1 811 ? -35.594 41.812 27.359 1 90.56 811 ASP A C 1
ATOM 6363 O O . ASP A 1 811 ? -35.375 41.594 26.156 1 90.56 811 ASP A O 1
ATOM 6367 N N . PRO A 1 812 ? -36.75 41.844 27.891 1 91 812 PRO A N 1
ATOM 6368 C CA . PRO A 1 812 ? -37.906 41.406 27.109 1 91 812 PRO A CA 1
ATOM 6369 C C . PRO A 1 812 ? -38.125 42.281 25.859 1 91 812 PRO A C 1
ATOM 6371 O O . PRO A 1 812 ? -38.562 41.75 24.828 1 91 812 PRO A O 1
ATOM 6374 N N . GLU A 1 813 ? -37.875 43.562 26.031 1 93.19 813 GLU A N 1
ATOM 6375 C CA . GLU A 1 813 ? -38.094 44.438 24.875 1 93.19 813 GLU A CA 1
ATOM 6376 C C . GLU A 1 813 ? -37.125 44.125 23.75 1 93.19 813 GLU A C 1
ATOM 6378 O O . GLU A 1 813 ? -37.469 44.125 22.578 1 93.19 813 GLU A O 1
ATOM 6383 N N . ASP A 1 814 ? -35.906 43.875 24.047 1 94 814 ASP A N 1
ATOM 6384 C CA . ASP A 1 814 ? -34.938 43.438 23.047 1 94 814 ASP A CA 1
ATOM 6385 C C . ASP A 1 814 ? -35.406 42.156 22.344 1 94 814 ASP A C 1
ATOM 6387 O O . ASP A 1 814 ? -35.344 42.062 21.109 1 94 814 ASP A O 1
ATOM 6391 N N . ARG A 1 815 ? -35.875 41.25 23.094 1 94.44 815 ARG A N 1
ATOM 6392 C CA . ARG A 1 815 ? -36.344 39.969 22.531 1 94.44 815 ARG A CA 1
ATOM 6393 C C . ARG A 1 815 ? -37.531 40.188 21.594 1 94.44 815 ARG A C 1
ATOM 6395 O O . ARG A 1 815 ? -37.625 39.531 20.547 1 94.44 815 ARG A O 1
ATOM 6402 N N . ARG A 1 816 ? -38.344 41 22.047 1 94.5 816 ARG A N 1
ATOM 6403 C CA . ARG A 1 816 ? -39.469 41.281 21.203 1 94.5 816 ARG A CA 1
ATOM 6404 C C . ARG A 1 816 ? -39.031 41.875 19.859 1 94.5 816 ARG A C 1
ATOM 6406 O O . ARG A 1 816 ? -39.469 41.406 18.797 1 94.5 816 ARG A O 1
ATOM 6413 N N . LEU A 1 817 ? -38.219 42.875 19.875 1 95.94 817 LEU A N 1
ATOM 6414 C CA . LEU A 1 817 ? -37.75 43.562 18.672 1 95.94 817 LEU A CA 1
ATOM 6415 C C . LEU A 1 817 ? -36.969 42.594 17.781 1 95.94 817 LEU A C 1
ATOM 6417 O O . LEU A 1 817 ? -37.094 42.625 16.562 1 95.94 817 LEU A O 1
ATOM 6421 N N . GLN A 1 818 ? -36.219 41.812 18.375 1 95.94 818 GLN A N 1
ATOM 6422 C CA . GLN A 1 818 ? -35.406 40.812 17.641 1 95.94 818 GLN A CA 1
ATOM 6423 C C . GLN A 1 818 ? -36.312 39.781 16.969 1 95.94 818 GLN A C 1
ATOM 6425 O O . GLN A 1 818 ? -36.031 39.375 15.828 1 95.94 818 GLN A O 1
ATOM 6430 N N . THR A 1 819 ? -37.281 39.375 17.688 1 95.62 819 THR A N 1
ATOM 6431 C CA . THR A 1 819 ? -38.25 38.406 17.125 1 95.62 819 THR A CA 1
ATOM 6432 C C . THR A 1 819 ? -38.938 39 15.898 1 95.62 819 THR A C 1
ATOM 6434 O O . THR A 1 819 ? -39.125 38.312 14.891 1 95.62 819 THR A O 1
ATOM 6437 N N . GLU A 1 820 ? -39.281 40.188 15.977 1 95.56 820 GLU A N 1
ATOM 6438 C CA . GLU A 1 820 ? -39.906 40.844 14.852 1 95.56 820 GLU A CA 1
ATOM 6439 C C . GLU A 1 820 ? -38.969 40.969 13.664 1 95.56 820 GLU A C 1
ATOM 6441 O O . GLU A 1 820 ? -39.344 40.719 12.523 1 95.56 820 GLU A O 1
ATOM 6446 N N . TYR A 1 821 ? -37.844 41.406 13.969 1 96.5 821 TYR A N 1
ATOM 6447 C CA . TYR A 1 821 ? -36.844 41.562 12.93 1 96.5 821 TYR A CA 1
ATOM 6448 C C . TYR A 1 821 ? -36.594 40.25 12.203 1 96.5 821 TYR A C 1
ATOM 6450 O O . TYR A 1 821 ? -36.594 40.219 10.969 1 96.5 821 TYR A O 1
ATOM 6458 N N . LEU A 1 822 ? -36.375 39.219 12.922 1 96.44 822 LEU A N 1
ATOM 6459 C CA . LEU A 1 822 ? -36 37.906 12.352 1 96.44 822 LEU A CA 1
ATOM 6460 C C . LEU A 1 822 ? -37.156 37.312 11.562 1 96.44 822 LEU A C 1
ATOM 6462 O O . LEU A 1 822 ? -36.938 36.656 10.531 1 96.44 822 LEU A O 1
ATOM 6466 N N . SER A 1 823 ? -38.312 37.469 12.117 1 96.88 823 SER A N 1
ATOM 6467 C CA . SER A 1 823 ? -39.5 36.938 11.422 1 96.88 823 SER A CA 1
ATOM 6468 C C . SER A 1 823 ? -39.688 37.594 10.055 1 96.88 823 SER A C 1
ATOM 6470 O O . SER A 1 823 ? -40 36.938 9.078 1 96.88 823 SER A O 1
ATOM 6472 N N . LYS A 1 824 ? -39.375 38.844 10.039 1 96.75 824 LYS A N 1
ATOM 6473 C CA . LYS A 1 824 ? -39.438 39.562 8.766 1 96.75 824 LYS A CA 1
ATOM 6474 C C . LYS A 1 824 ? -38.344 39.094 7.816 1 96.75 824 LYS A C 1
ATOM 6476 O O . LYS A 1 824 ? -38.562 38.969 6.613 1 96.75 824 LYS A O 1
ATOM 6481 N N . LEU A 1 825 ? -37.188 38.969 8.359 1 96.44 825 LEU A N 1
ATOM 6482 C CA . LEU A 1 825 ? -36.062 38.531 7.551 1 96.44 825 LEU A CA 1
ATOM 6483 C C . LEU A 1 825 ? -36.344 37.156 6.953 1 96.44 825 LEU A C 1
ATOM 6485 O O . LEU A 1 825 ? -36.125 36.938 5.758 1 96.44 825 LEU A O 1
ATOM 6489 N N . MET A 1 826 ? -36.781 36.25 7.711 1 96.94 826 MET A N 1
ATOM 6490 C CA . MET A 1 826 ? -37.094 34.875 7.242 1 96.94 826 MET A CA 1
ATOM 6491 C C . MET A 1 826 ? -38.219 34.906 6.242 1 96.94 826 MET A C 1
ATOM 6493 O O . MET A 1 826 ? -38.219 34.156 5.254 1 96.94 826 MET A O 1
ATOM 6497 N N . GLY A 1 827 ? -39.188 35.688 6.512 1 96.25 827 GLY A N 1
ATOM 6498 C CA . GLY A 1 827 ? -40.312 35.781 5.633 1 96.25 827 GLY A CA 1
ATOM 6499 C C . GLY A 1 827 ? -40 36.344 4.266 1 96.25 827 GLY A C 1
ATOM 6500 O O . GLY A 1 827 ? -40.625 36.031 3.271 1 96.25 827 GLY A O 1
ATOM 6501 N N . SER A 1 828 ? -39.031 37.094 4.242 1 94.81 828 SER A N 1
ATOM 6502 C CA . SER A 1 828 ? -38.688 37.781 3.008 1 94.81 828 SER A CA 1
ATOM 6503 C C . SER A 1 828 ? -37.969 36.844 2.037 1 94.81 828 SER A C 1
ATOM 6505 O O . SER A 1 828 ? -37.906 37.125 0.838 1 94.81 828 SER A O 1
ATOM 6507 N N . SER A 1 829 ? -37.469 35.781 2.477 1 94.25 829 SER A N 1
ATOM 6508 C CA . SER A 1 829 ? -36.781 34.812 1.616 1 94.25 829 SER A CA 1
ATOM 6509 C C . SER A 1 829 ? -37.781 33.938 0.871 1 94.25 829 SER A C 1
ATOM 6511 O O . SER A 1 829 ? -38.625 33.281 1.486 1 94.25 829 SER A O 1
ATOM 6513 N N . PRO A 1 830 ? -37.688 33.875 -0.408 1 92.56 830 PRO A N 1
ATOM 6514 C CA . PRO A 1 830 ? -38.562 33 -1.17 1 92.56 830 PRO A CA 1
ATOM 6515 C C . PRO A 1 830 ? -38.062 31.562 -1.247 1 92.56 830 PRO A C 1
ATOM 6517 O O . PRO A 1 830 ? -38.719 30.688 -1.812 1 92.56 830 PRO A O 1
ATOM 6520 N N . ARG A 1 831 ? -36.969 31.266 -0.71 1 95.31 831 ARG A N 1
ATOM 6521 C CA . ARG A 1 831 ? -36.312 29.969 -0.816 1 95.31 831 ARG A CA 1
ATOM 6522 C C . ARG A 1 831 ? -36.656 29.078 0.379 1 95.31 831 ARG A C 1
ATOM 6524 O O . ARG A 1 831 ? -37.094 29.578 1.421 1 95.31 831 ARG A O 1
ATOM 6531 N N . PRO A 1 832 ? -36.469 27.703 0.132 1 96.56 832 PRO A N 1
ATOM 6532 C CA . PRO A 1 832 ? -36.469 26.891 1.352 1 96.56 832 PRO A CA 1
ATOM 6533 C C . PRO A 1 832 ? -35.5 27.391 2.408 1 96.56 832 PRO A C 1
ATOM 6535 O O . PRO A 1 832 ? -34.406 27.875 2.068 1 96.56 832 PRO A O 1
ATOM 6538 N N . LEU A 1 833 ? -35.938 27.266 3.643 1 97.44 833 LEU A N 1
ATOM 6539 C CA . LEU A 1 833 ? -35.125 27.922 4.672 1 97.44 833 LEU A CA 1
ATOM 6540 C C . LEU A 1 833 ? -35.094 27.078 5.949 1 97.44 833 LEU A C 1
ATOM 6542 O O . LEU A 1 833 ? -36.094 26.469 6.312 1 97.44 833 LEU A O 1
ATOM 6546 N N . ILE A 1 834 ? -33.938 27.031 6.594 1 98.06 834 ILE A N 1
ATOM 6547 C CA . ILE A 1 834 ? -33.75 26.406 7.898 1 98.06 834 ILE A CA 1
ATOM 6548 C C . ILE A 1 834 ? -33.219 27.438 8.898 1 98.06 834 ILE A C 1
ATOM 6550 O O . ILE A 1 834 ? -32.281 28.156 8.609 1 98.06 834 ILE A O 1
ATOM 6554 N N . LEU A 1 835 ? -33.844 27.531 10.008 1 98.38 835 LEU A N 1
ATOM 6555 C CA . LEU A 1 835 ? -33.344 28.344 11.109 1 98.38 835 LEU A CA 1
ATOM 6556 C C . LEU A 1 835 ? -32.656 27.469 12.164 1 98.38 835 LEU A C 1
ATOM 6558 O O . LEU A 1 835 ? -33.25 26.484 12.633 1 98.38 835 LEU A O 1
ATOM 6562 N N . LEU A 1 836 ? -31.516 27.797 12.539 1 98.25 836 LEU A N 1
ATOM 6563 C CA . LEU A 1 836 ? -30.75 27.203 13.641 1 98.25 836 LEU A CA 1
ATOM 6564 C C . LEU A 1 836 ? -30.484 28.25 14.727 1 98.25 836 LEU A C 1
ATOM 6566 O O . LEU A 1 836 ? -29.625 29.109 14.555 1 98.25 836 LEU A O 1
ATOM 6570 N N . SER A 1 837 ? -31.109 28.016 15.914 1 95.81 837 SER A N 1
ATOM 6571 C CA . SER A 1 837 ? -31.078 29.203 16.75 1 95.81 837 SER A CA 1
ATOM 6572 C C . SER A 1 837 ? -31.25 28.859 18.219 1 95.81 837 SER A C 1
ATOM 6574 O O . SER A 1 837 ? -31.625 27.734 18.562 1 95.81 837 SER A O 1
ATOM 6576 N N . TYR A 1 838 ? -30.812 29.812 19.031 1 93.88 838 TYR A N 1
ATOM 6577 C CA . TYR A 1 838 ? -31.109 29.938 20.438 1 93.88 838 TYR A CA 1
ATOM 6578 C C . TYR A 1 838 ? -32.156 31.016 20.672 1 93.88 838 TYR A C 1
ATOM 6580 O O . TYR A 1 838 ? -31.875 32.219 20.594 1 93.88 838 TYR A O 1
ATOM 6588 N N . LEU A 1 839 ? -33.5 30.703 21.016 1 93.38 839 LEU A N 1
ATOM 6589 C CA . LEU A 1 839 ? -34.594 31.656 20.906 1 93.38 839 LEU A CA 1
ATOM 6590 C C . LEU A 1 839 ? -35.094 32.094 22.281 1 93.38 839 LEU A C 1
ATOM 6592 O O . LEU A 1 839 ? -35.781 33.094 22.406 1 93.38 839 LEU A O 1
ATOM 6596 N N . VAL A 1 840 ? -34.812 31.469 23.297 1 90.31 840 VAL A N 1
ATOM 6597 C CA . VAL A 1 840 ? -35.188 31.797 24.672 1 90.31 840 VAL A CA 1
ATOM 6598 C C . VAL A 1 840 ? -36.719 31.969 24.75 1 90.31 840 VAL A C 1
ATOM 6600 O O . VAL A 1 840 ? -37.188 33.031 25.172 1 90.31 840 VAL A O 1
ATOM 6603 N N . THR A 1 841 ? -37.406 30.969 24.422 1 92.94 841 THR A N 1
ATOM 6604 C CA . THR A 1 841 ? -38.875 30.969 24.484 1 92.94 841 THR A CA 1
ATOM 6605 C C . THR A 1 841 ? -39.406 29.547 24.656 1 92.94 841 THR A C 1
ATOM 6607 O O . THR A 1 841 ? -38.688 28.578 24.406 1 92.94 841 THR A O 1
ATOM 6610 N N . LYS A 1 842 ? -40.688 29.422 25.172 1 92.81 842 LYS A N 1
ATOM 6611 C CA . LYS A 1 842 ? -41.375 28.125 25.266 1 92.81 842 LYS A CA 1
ATOM 6612 C C . LYS A 1 842 ? -42.25 27.875 24.047 1 92.81 842 LYS A C 1
ATOM 6614 O O . LYS A 1 842 ? -42.875 28.797 23.531 1 92.81 842 LYS A O 1
ATOM 6619 N N . PRO A 1 843 ? -42.281 26.625 23.703 1 94.19 843 PRO A N 1
ATOM 6620 C CA . PRO A 1 843 ? -43.125 26.312 22.562 1 94.19 843 PRO A CA 1
ATOM 6621 C C . PRO A 1 843 ? -44.562 26.797 22.75 1 94.19 843 PRO A C 1
ATOM 6623 O O . PRO A 1 843 ? -45.125 26.688 23.844 1 94.19 843 PRO A O 1
ATOM 6626 N N . LEU A 1 844 ? -45.094 27.453 21.734 1 93.56 844 LEU A N 1
ATOM 6627 C CA . LEU A 1 844 ? -46.5 27.844 21.594 1 93.56 844 LEU A CA 1
ATOM 6628 C C . LEU A 1 844 ? -46.844 29.016 22.516 1 93.56 844 LEU A C 1
ATOM 6630 O O . LEU A 1 844 ? -48 29.344 22.703 1 93.56 844 LEU A O 1
ATOM 6634 N N . GLU A 1 845 ? -45.781 29.578 23.078 1 93.69 845 GLU A N 1
ATOM 6635 C CA . GLU A 1 845 ? -46.031 30.703 23.984 1 93.69 845 GLU A CA 1
ATOM 6636 C C . GLU A 1 845 ? -45.25 31.938 23.562 1 93.69 845 GLU A C 1
ATOM 6638 O O . GLU A 1 845 ? -44.094 31.828 23.109 1 93.69 845 GLU A O 1
ATOM 6643 N N . GLY A 1 846 ? -45.906 33.094 23.578 1 92.62 846 GLY A N 1
ATOM 6644 C CA . GLY A 1 846 ? -45.25 34.375 23.453 1 92.62 846 GLY A CA 1
ATOM 6645 C C . GLY A 1 846 ? -44.594 34.594 22.094 1 92.62 846 GLY A C 1
ATOM 6646 O O . GLY A 1 846 ? -45.25 34.438 21.062 1 92.62 846 GLY A O 1
ATOM 6647 N N . ASN A 1 847 ? -43.312 34.906 22.141 1 94 847 ASN A N 1
ATOM 6648 C CA . ASN A 1 847 ? -42.562 35.219 20.922 1 94 847 ASN A CA 1
ATOM 6649 C C . ASN A 1 847 ? -42.469 34.031 19.984 1 94 847 ASN A C 1
ATOM 6651 O O . ASN A 1 847 ? -42.25 34.188 18.781 1 94 847 ASN A O 1
ATOM 6655 N N . TYR A 1 848 ? -42.656 32.844 20.594 1 95 848 TYR A N 1
ATOM 6656 C CA . TYR A 1 848 ? -42.688 31.641 19.766 1 95 848 TYR A CA 1
ATOM 6657 C C . TYR A 1 848 ? -43.688 31.797 18.609 1 95 848 TYR A C 1
ATOM 6659 O O . TYR A 1 848 ? -43.375 31.406 17.484 1 95 848 TYR A O 1
ATOM 6667 N N . ASN A 1 849 ? -44.719 32.375 18.906 1 95.25 849 ASN A N 1
ATOM 6668 C CA . ASN A 1 849 ? -45.812 32.469 17.922 1 95.25 849 ASN A CA 1
ATOM 6669 C C . ASN A 1 849 ? -45.5 33.562 16.875 1 95.25 849 ASN A C 1
ATOM 6671 O O . ASN A 1 849 ? -46.125 33.594 15.82 1 95.25 849 ASN A O 1
ATOM 6675 N N . THR A 1 850 ? -44.562 34.344 17.141 1 95.94 850 THR A N 1
ATOM 6676 C CA . THR A 1 850 ? -44.094 35.281 16.156 1 95.94 850 THR A CA 1
ATOM 6677 C C . THR A 1 850 ? -43.031 34.656 15.242 1 95.94 850 THR A C 1
ATOM 6679 O O . THR A 1 850 ? -43.031 34.938 14.039 1 95.94 850 THR A O 1
ATOM 6682 N N . TYR A 1 851 ? -42.188 33.844 15.82 1 96.25 851 TYR A N 1
ATOM 6683 C CA . TYR A 1 851 ? -41.219 33.125 15.016 1 96.25 851 TYR A CA 1
ATOM 6684 C C . TYR A 1 851 ? -41.906 32.156 14.062 1 96.25 851 TYR A C 1
ATOM 6686 O O . TYR A 1 851 ? -41.531 32.062 12.898 1 96.25 851 TYR A O 1
ATOM 6694 N N . VAL A 1 852 ? -42.812 31.406 14.648 1 96.5 852 VAL A N 1
ATOM 6695 C CA . VAL A 1 852 ? -43.625 30.469 13.898 1 96.5 852 VAL A CA 1
ATOM 6696 C C . VAL A 1 852 ? -44.969 31.125 13.539 1 96.5 852 VAL A C 1
ATOM 6698 O O . VAL A 1 852 ? -45.938 31.047 14.297 1 96.5 852 VAL A O 1
ATOM 6701 N N . SER A 1 853 ? -45.031 31.766 12.367 1 95.5 853 SER A N 1
ATOM 6702 C CA . SER A 1 853 ? -46.188 32.594 11.977 1 95.5 853 SER A CA 1
ATOM 6703 C C . SER A 1 853 ? -46.375 32.594 10.461 1 95.5 853 SER A C 1
ATOM 6705 O O . SER A 1 853 ? -45.531 32.062 9.727 1 95.5 853 SER A O 1
ATOM 6707 N N . GLU A 1 854 ? -47.5 33.156 10.078 1 93.25 854 GLU A N 1
ATOM 6708 C 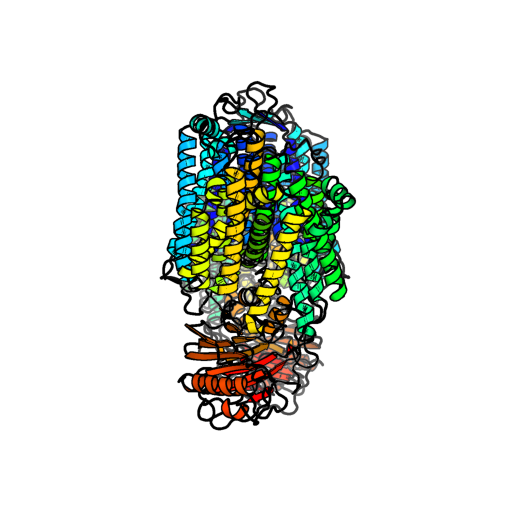CA . GLU A 1 854 ? -47.75 33.344 8.648 1 93.25 854 GLU A CA 1
ATOM 6709 C C . GLU A 1 854 ? -46.781 34.344 8.039 1 93.25 854 GLU A C 1
ATOM 6711 O O . GLU A 1 854 ? -46.375 34.188 6.875 1 93.25 854 GLU A O 1
ATOM 6716 N N . LEU A 1 855 ? -46.375 35.188 8.836 1 93.62 855 LEU A N 1
ATOM 6717 C CA . LEU A 1 855 ? -45.438 36.219 8.375 1 93.62 855 LEU A CA 1
ATOM 6718 C C . LEU A 1 855 ? -44.094 35.594 8.031 1 93.62 855 LEU A C 1
ATOM 6720 O O . LEU A 1 855 ? -43.5 35.906 6.977 1 93.62 855 LEU A O 1
ATOM 6724 N N . SER A 1 856 ? -43.531 34.844 8.898 1 96 856 SER A N 1
ATOM 6725 C CA . SER A 1 856 ? -42.25 34.219 8.68 1 96 856 SER A CA 1
ATOM 6726 C C . SER A 1 856 ? -42.344 33.031 7.73 1 96 856 SER A C 1
ATOM 6728 O O . SER A 1 856 ? -41.406 32.719 7.012 1 96 856 SER A O 1
ATOM 6730 N N . GLY A 1 857 ? -43.531 32.375 7.719 1 95.31 857 GLY A N 1
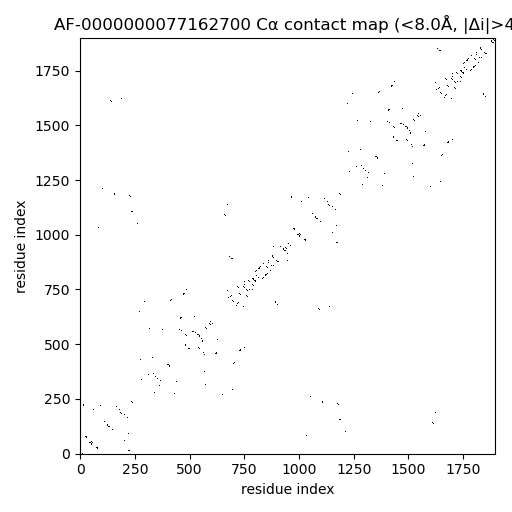ATOM 6731 C CA . GLY A 1 857 ? -43.75 31.156 6.961 1 95.31 857 GLY A CA 1
ATOM 6732 C C . GLY A 1 857 ? -43.031 29.953 7.559 1 95.31 857 GLY A C 1
ATOM 6733 O O . GLY A 1 857 ? -43.031 28.859 6.969 1 95.31 857 GLY A O 1
ATOM 6734 N N . MET A 1 858 ? -42.5 30.094 8.781 1 96.94 858 MET A N 1
ATOM 6735 C CA . MET A 1 858 ? -41.656 29.031 9.359 1 96.94 858 MET A CA 1
ATOM 6736 C C . MET A 1 858 ? -42.5 28.062 10.188 1 96.94 858 MET A C 1
ATOM 6738 O O . MET A 1 858 ? -43.5 28.469 10.789 1 96.94 858 MET A O 1
ATOM 6742 N N . LYS A 1 859 ? -42.031 26.766 10.203 1 95.56 859 LYS A N 1
ATOM 6743 C CA . LYS A 1 859 ? -42.594 25.703 11.031 1 95.56 859 LYS A CA 1
ATOM 6744 C C . LYS A 1 859 ? -41.562 25.172 12.016 1 95.56 859 LYS A C 1
ATOM 6746 O O . LYS A 1 859 ? -40.375 25.156 11.734 1 95.56 859 LYS A O 1
ATOM 6751 N N . ASP A 1 860 ? -42.125 24.797 13.133 1 96.12 860 ASP A N 1
ATOM 6752 C CA . ASP A 1 860 ? -41.25 24.141 14.109 1 96.12 860 ASP A CA 1
ATOM 6753 C C . ASP A 1 860 ? -40.969 22.688 13.703 1 96.12 860 ASP A C 1
ATOM 6755 O O . ASP A 1 860 ? -41.844 22 13.188 1 96.12 860 ASP A O 1
ATOM 6759 N N . ILE A 1 861 ? -39.781 22.25 13.906 1 95.75 861 ILE A N 1
ATOM 6760 C CA . ILE A 1 861 ? -39.375 20.906 13.492 1 95.75 861 ILE A CA 1
ATOM 6761 C C . ILE A 1 861 ? -40.219 19.875 14.258 1 95.75 861 ILE A C 1
ATOM 6763 O O . ILE A 1 861 ? -40.469 18.781 13.75 1 95.75 861 ILE A O 1
ATOM 6767 N N . ASP A 1 862 ? -40.5 20.156 15.516 1 94.69 862 ASP A N 1
ATOM 6768 C CA . ASP A 1 862 ? -41.406 19.328 16.328 1 94.69 862 ASP A CA 1
ATOM 6769 C C . ASP A 1 862 ? -42.125 20.172 17.359 1 94.69 862 ASP A C 1
ATOM 6771 O O . ASP A 1 862 ? -41.656 20.391 18.469 1 94.69 862 ASP A O 1
ATOM 6775 N N . GLN A 1 863 ? -43.312 20.547 17.141 1 91.69 863 GLN A N 1
ATOM 6776 C CA . GLN A 1 863 ? -44.094 21.422 18.016 1 91.69 863 GLN A CA 1
ATOM 6777 C C . GLN A 1 863 ? -44.5 20.703 19.297 1 91.69 863 GLN A C 1
ATOM 6779 O O . GLN A 1 863 ? -44.812 21.344 20.297 1 91.69 863 GLN A O 1
ATOM 6784 N N . THR A 1 864 ? -44.438 19.359 19.188 1 91.38 864 THR A N 1
ATOM 6785 C CA . THR A 1 864 ? -44.875 18.578 20.344 1 91.38 864 THR A CA 1
ATOM 6786 C C . THR A 1 864 ? -43.781 18.469 21.375 1 91.38 864 THR A C 1
ATOM 6788 O O . THR A 1 864 ? -44.031 18.047 22.516 1 91.38 864 THR A O 1
ATOM 6791 N N . ASP A 1 865 ? -42.656 18.859 21.016 1 93.19 865 ASP A N 1
ATOM 6792 C CA . ASP A 1 865 ? -41.531 18.875 21.969 1 93.19 865 ASP A CA 1
ATOM 6793 C C . ASP A 1 865 ? -41.625 20.078 22.906 1 93.19 865 ASP A C 1
ATOM 6795 O O . ASP A 1 865 ? -41 21.125 22.656 1 93.19 865 ASP A O 1
ATOM 6799 N N . TRP A 1 866 ? -42.219 19.891 24 1 88.19 866 TRP A N 1
ATOM 6800 C CA . TRP A 1 866 ? -42.594 21 24.875 1 88.19 866 TRP A CA 1
ATOM 6801 C C . TRP A 1 866 ? -41.406 21.391 25.766 1 88.19 866 TRP A C 1
ATOM 6803 O O . TRP A 1 866 ? -41.406 22.484 26.344 1 88.19 866 TRP A O 1
ATOM 6813 N N . ASP A 1 867 ? -40.531 20.484 25.938 1 87.88 867 ASP A N 1
ATOM 6814 C CA . ASP A 1 867 ? -39.438 20.703 26.875 1 87.88 867 ASP A CA 1
ATOM 6815 C C . ASP A 1 867 ? -38.25 21.438 26.203 1 87.88 867 ASP A C 1
ATOM 6817 O O . ASP A 1 867 ? -37.156 20.891 26.094 1 87.88 867 ASP A O 1
ATOM 6821 N N . ARG A 1 868 ? -38.531 22.609 25.609 1 91.44 868 ARG A N 1
ATOM 6822 C CA . ARG A 1 868 ? -37.5 23.422 25 1 91.44 868 ARG A CA 1
ATOM 6823 C C . ARG A 1 868 ? -37.562 24.859 25.5 1 91.44 868 ARG A C 1
ATOM 6825 O O . ARG A 1 868 ? -38.625 25.375 25.812 1 91.44 868 ARG A O 1
ATOM 6832 N N . TRP A 1 869 ? -36.375 25.406 25.625 1 87.75 869 TRP A N 1
ATOM 6833 C CA . TRP A 1 869 ? -36.25 26.797 26.031 1 87.75 869 TRP A CA 1
ATOM 6834 C C . TRP A 1 869 ? -35.281 27.547 25.141 1 87.75 869 TRP A C 1
ATOM 6836 O O . TRP A 1 869 ? -35.562 28.641 24.656 1 87.75 869 TRP A O 1
ATOM 6846 N N . CYS A 1 870 ? -34.156 26.938 24.828 1 88.81 870 CYS A N 1
ATOM 6847 C CA . CYS A 1 870 ? -33.031 27.641 24.219 1 88.81 870 CYS A CA 1
ATOM 6848 C C . CYS A 1 870 ? -32.938 27.312 22.734 1 88.81 870 CYS A C 1
ATOM 6850 O O . CYS A 1 870 ? -33.219 28.156 21.875 1 88.81 870 CYS A O 1
ATOM 6852 N N . GLU A 1 871 ? -32.719 26.125 22.344 1 94.25 871 GLU A N 1
ATOM 6853 C CA . GLU A 1 871 ? -32.344 25.766 20.969 1 94.25 871 GLU A CA 1
ATOM 6854 C C . GLU A 1 871 ? -33.562 25.344 20.156 1 94.25 871 GLU A C 1
ATOM 6856 O O . GLU A 1 871 ? -34.469 24.656 20.688 1 94.25 871 GLU A O 1
ATOM 6861 N N . TYR A 1 872 ? -33.656 25.828 18.984 1 96.44 872 TYR A N 1
ATOM 6862 C CA . TYR A 1 872 ? -34.75 25.516 18.078 1 96.44 872 TYR A CA 1
ATOM 6863 C C . TYR A 1 872 ? -34.219 25.297 16.656 1 96.44 872 TYR A C 1
ATOM 6865 O O . TYR A 1 872 ? -33.281 25.953 16.234 1 96.44 872 TYR A O 1
ATOM 6873 N N . ILE A 1 873 ? -34.875 24.422 15.961 1 97.88 873 ILE A N 1
ATOM 6874 C CA . ILE A 1 873 ? -34.75 24.281 14.516 1 97.88 873 ILE A CA 1
ATOM 6875 C C . ILE A 1 873 ? -36.094 24.531 13.852 1 97.88 873 ILE A C 1
ATOM 6877 O O . ILE A 1 873 ? -37.062 23.812 14.125 1 97.88 873 ILE A O 1
ATOM 6881 N N . LEU A 1 874 ? -36.188 25.578 13.07 1 98.06 874 LEU A N 1
ATOM 6882 C CA . LEU A 1 874 ? -37.375 25.859 12.266 1 98.06 874 LEU A CA 1
ATOM 6883 C C . LEU A 1 874 ? -37.094 25.672 10.781 1 98.06 874 LEU A C 1
ATOM 6885 O O . LEU A 1 874 ? -35.906 25.641 10.375 1 98.06 874 LEU A O 1
ATOM 6889 N N . TYR A 1 875 ? -38.125 25.469 10.008 1 97.12 875 TYR A N 1
ATOM 6890 C CA . TYR A 1 875 ? -37.906 25.25 8.586 1 97.12 875 TYR A CA 1
ATOM 6891 C C . TYR A 1 875 ? -39.125 25.656 7.777 1 97.12 875 TYR A C 1
ATOM 6893 O O . TYR A 1 875 ? -40.219 25.828 8.328 1 97.12 875 TYR A O 1
ATOM 6901 N N . LYS A 1 876 ? -38.938 25.938 6.48 1 95.62 876 LYS A N 1
ATOM 6902 C CA . LYS A 1 876 ? -40.062 26.156 5.555 1 95.62 876 LYS A CA 1
ATOM 6903 C C . LYS A 1 876 ? -39.688 25.656 4.152 1 95.62 876 LYS A C 1
ATOM 6905 O O . LYS A 1 876 ? -38.531 25.719 3.74 1 95.62 876 LYS A O 1
ATOM 6910 N N . ASN A 1 877 ? -40.625 25.031 3.496 1 94.31 877 ASN A N 1
ATOM 6911 C CA . ASN A 1 877 ? -40.531 24.594 2.105 1 94.31 877 ASN A CA 1
ATOM 6912 C C . ASN A 1 877 ? -39.5 23.484 1.925 1 94.31 877 ASN A C 1
ATOM 6914 O O . ASN A 1 877 ? -38.781 23.469 0.94 1 94.31 877 ASN A O 1
ATOM 6918 N N . LEU A 1 878 ? -39.344 22.609 2.975 1 94.44 878 LEU A N 1
ATOM 6919 C CA . LEU A 1 878 ? -38.5 21.422 2.945 1 94.44 878 LEU A CA 1
ATOM 6920 C C . LEU A 1 878 ? -39.219 20.203 3.516 1 94.44 878 LEU A C 1
ATOM 6922 O O . LEU A 1 878 ? -40.125 20.344 4.348 1 94.44 878 LEU A O 1
ATOM 6926 N N . LYS A 1 879 ? -38.781 19.062 3.033 1 94.25 879 LYS A N 1
ATOM 6927 C CA . LYS A 1 879 ? -39.344 17.828 3.596 1 94.25 879 LYS A CA 1
ATOM 6928 C C . LYS A 1 879 ? -38.531 17.391 4.816 1 94.25 879 LYS A C 1
ATOM 6930 O O . LYS A 1 879 ? -37.375 17 4.691 1 94.25 879 LYS A O 1
ATOM 6935 N N . ARG A 1 880 ? -39.125 17.469 5.906 1 94.94 880 ARG A N 1
ATOM 6936 C CA . ARG A 1 880 ? -38.531 17 7.152 1 94.94 880 ARG A CA 1
ATOM 6937 C C . ARG A 1 880 ? -38.625 15.477 7.246 1 94.94 880 ARG A C 1
ATOM 6939 O O . ARG A 1 880 ? -39.625 14.875 6.91 1 94.94 880 ARG A O 1
ATOM 6946 N N . THR A 1 881 ? -37.469 14.891 7.711 1 94.25 881 THR A N 1
ATOM 6947 C CA . THR A 1 881 ? -37.5 13.438 7.812 1 94.25 881 THR A CA 1
ATOM 6948 C C . THR A 1 881 ? -37.125 12.984 9.219 1 94.25 881 THR A C 1
ATOM 6950 O O . THR A 1 881 ? -37.438 11.875 9.633 1 94.25 881 THR A O 1
ATOM 6953 N N . GLY A 1 882 ? -36.438 13.852 9.898 1 95.31 882 GLY A N 1
ATOM 6954 C CA . GLY A 1 882 ? -36 13.367 11.203 1 95.31 882 GLY A CA 1
ATOM 6955 C C . GLY A 1 882 ? -35.625 14.477 12.164 1 95.31 882 GLY A C 1
ATOM 6956 O O . GLY A 1 882 ? -35.344 15.602 11.742 1 95.31 882 GLY A O 1
ATOM 6957 N N . TYR A 1 883 ? -35.625 14.172 13.516 1 96.69 883 TYR A N 1
ATOM 6958 C CA . TYR A 1 883 ? -35.281 15.086 14.609 1 96.69 883 TYR A CA 1
ATOM 6959 C C . TYR A 1 883 ? -34.75 14.32 15.812 1 96.69 883 TYR A C 1
ATOM 6961 O O . TYR A 1 883 ? -35.25 13.242 16.141 1 96.69 883 TYR A O 1
ATOM 6969 N N . ALA A 1 884 ? -33.625 14.844 16.359 1 96.44 884 ALA A N 1
ATOM 6970 C CA . ALA A 1 884 ? -33.062 14.195 17.531 1 96.44 884 ALA A CA 1
ATOM 6971 C C . ALA A 1 884 ? -32.406 15.219 18.453 1 96.44 884 ALA A C 1
ATOM 6973 O O . ALA A 1 884 ? -31.938 16.266 17.984 1 96.44 884 ALA A O 1
ATOM 6974 N N . ARG A 1 885 ? -32.438 14.977 19.719 1 95.38 885 ARG A N 1
ATOM 6975 C CA . ARG A 1 885 ? -31.734 15.734 20.75 1 95.38 885 ARG A CA 1
ATOM 6976 C C . ARG A 1 885 ? -30.625 14.891 21.375 1 95.38 885 ARG A C 1
ATOM 6978 O O . ARG A 1 885 ? -30.844 13.742 21.75 1 95.38 885 ARG A O 1
ATOM 6985 N N . VAL A 1 886 ? -29.5 15.492 21.422 1 94.69 886 VAL A N 1
ATOM 6986 C CA . VAL A 1 886 ? -28.328 14.75 21.875 1 94.69 886 VAL A CA 1
ATOM 6987 C C . VAL A 1 886 ? -27.75 15.422 23.125 1 94.69 886 VAL A C 1
ATOM 6989 O O . VAL A 1 886 ? -27.578 16.641 23.156 1 94.69 886 VAL A O 1
ATOM 6992 N N . SER A 1 887 ? -27.375 14.648 24.047 1 90.44 887 SER A N 1
ATOM 6993 C CA . SER A 1 887 ? -26.906 15.148 25.344 1 90.44 887 SER A CA 1
ATOM 6994 C C . SER A 1 887 ? -25.547 15.844 25.203 1 90.44 887 SER A C 1
ATOM 6996 O O . SER A 1 887 ? -24.797 15.562 24.266 1 90.44 887 SER A O 1
ATOM 6998 N N . ARG A 1 888 ? -25.266 16.734 26.109 1 83.44 888 ARG A N 1
ATOM 6999 C CA . ARG A 1 888 ? -24.078 17.578 26.031 1 83.44 888 ARG A CA 1
ATOM 7000 C C . ARG A 1 888 ? -22.875 16.891 26.672 1 83.44 888 ARG A C 1
ATOM 7002 O O . ARG A 1 888 ? -21.734 17.203 26.328 1 83.44 888 ARG A O 1
ATOM 7009 N N . ASP A 1 889 ? -23.078 15.938 27.469 1 84 889 ASP A N 1
ATOM 7010 C CA . ASP A 1 889 ? -22 15.391 28.297 1 84 889 ASP A CA 1
ATOM 7011 C C . ASP A 1 889 ? -21.297 16.484 29.094 1 84 889 ASP A C 1
ATOM 7013 O O . ASP A 1 889 ? -21.938 17.266 29.797 1 84 889 ASP A O 1
ATOM 7017 N N . SER A 1 890 ? -19.922 16.562 28.953 1 87.94 890 SER A N 1
ATOM 7018 C CA . SER A 1 890 ? -19.156 17.547 29.719 1 87.94 890 SER A CA 1
ATOM 7019 C C . SER A 1 890 ? -18.5 18.562 28.797 1 87.94 890 SER A C 1
ATOM 7021 O O . SER A 1 890 ? -17.562 19.266 29.203 1 87.94 890 SER A O 1
ATOM 7023 N N . ILE A 1 891 ? -18.984 18.672 27.594 1 89.75 891 ILE A N 1
ATOM 7024 C CA . ILE A 1 891 ? -18.344 19.562 26.625 1 89.75 891 ILE A CA 1
ATOM 7025 C C . ILE A 1 891 ? -18.844 20.984 26.844 1 89.75 891 ILE A C 1
ATOM 7027 O O . ILE A 1 891 ? -18.062 21.938 26.812 1 89.75 891 ILE A O 1
ATOM 7031 N N . THR A 1 892 ? -20.047 21.156 26.969 1 86.81 892 THR A N 1
ATOM 7032 C CA . THR A 1 892 ? -20.703 22.453 27.172 1 86.81 892 THR A CA 1
ATOM 7033 C C . THR A 1 892 ? -21.906 22.312 28.109 1 86.81 892 THR A C 1
ATOM 7035 O O . THR A 1 892 ? -22.125 21.234 28.688 1 86.81 892 THR A O 1
ATOM 7038 N N . ASP A 1 893 ? -22.609 23.422 28.266 1 78.62 893 ASP A N 1
ATOM 7039 C CA . ASP A 1 893 ? -23.766 23.391 29.156 1 78.62 893 ASP A CA 1
ATOM 7040 C C . ASP A 1 893 ? -25.062 23.234 28.359 1 78.62 893 ASP A C 1
ATOM 7042 O O . ASP A 1 893 ? -26.156 23.281 28.922 1 78.62 893 ASP A O 1
ATOM 7046 N N . THR A 1 894 ? -24.953 23.016 27.094 1 88.06 894 THR A N 1
ATOM 7047 C CA . THR A 1 894 ? -26.141 22.906 26.25 1 88.06 894 THR A CA 1
ATOM 7048 C C . THR A 1 894 ? -26.109 21.625 25.422 1 88.06 894 THR A C 1
ATOM 7050 O O . THR A 1 894 ? -25.031 21.172 25.016 1 88.06 894 THR A O 1
ATOM 7053 N N . GLU A 1 895 ? -27.266 21.125 25.109 1 92.5 895 GLU A N 1
ATOM 7054 C CA . GLU A 1 895 ? -27.422 19.953 24.25 1 92.5 895 GLU A CA 1
ATOM 7055 C C . GLU A 1 895 ? -27.25 20.297 22.781 1 92.5 895 GLU A C 1
ATOM 7057 O O . GLU A 1 895 ? -27.156 21.469 22.422 1 92.5 895 GLU A O 1
ATOM 7062 N N . ILE A 1 896 ? -27.172 19.266 21.953 1 95.19 896 ILE A N 1
ATOM 7063 C CA . ILE A 1 896 ? -27.172 19.422 20.516 1 95.19 896 ILE A CA 1
ATOM 7064 C C . ILE A 1 896 ? -28.531 19.047 19.938 1 95.19 896 ILE A C 1
ATOM 7066 O O . ILE A 1 896 ? -29.125 18.047 20.344 1 95.19 896 ILE A O 1
ATOM 7070 N N . GLN A 1 897 ? -29.078 19.844 19.125 1 97 897 GLN A N 1
ATOM 7071 C CA . GLN A 1 897 ? -30.281 19.5 18.391 1 97 897 GLN A CA 1
ATOM 7072 C C . GLN A 1 897 ? -29.984 19.312 16.906 1 97 897 GLN A C 1
ATOM 7074 O O . GLN A 1 897 ? -29.219 20.094 16.328 1 97 897 GLN A O 1
ATOM 7079 N N . VAL A 1 898 ? -30.516 18.234 16.359 1 97.5 898 VAL A N 1
ATOM 7080 C CA . VAL A 1 898 ? -30.234 17.938 14.945 1 97.5 898 VAL A CA 1
ATOM 7081 C C . VAL A 1 898 ? -31.547 17.609 14.227 1 97.5 898 VAL A C 1
ATOM 7083 O O . VAL A 1 898 ? -32.438 16.984 14.797 1 97.5 898 VAL A O 1
ATOM 7086 N N . GLY A 1 899 ? -31.656 18.109 13.008 1 97.69 899 GLY A N 1
ATOM 7087 C CA . GLY A 1 899 ? -32.75 17.828 12.109 1 97.69 899 GLY A CA 1
ATOM 7088 C C . GLY A 1 899 ? -32.312 17.328 10.75 1 97.69 899 GLY A C 1
ATOM 7089 O O . GLY A 1 899 ? -31.281 17.734 10.242 1 97.69 899 GLY A O 1
ATOM 7090 N N . LYS A 1 900 ? -33.125 16.438 10.211 1 96.75 900 LYS A N 1
ATOM 7091 C CA . LYS A 1 900 ? -32.812 15.891 8.891 1 96.75 900 LYS A CA 1
ATOM 7092 C C . LYS A 1 900 ? -33.875 16.328 7.867 1 96.75 900 LYS A C 1
ATOM 7094 O O . LYS A 1 900 ? -35.062 16.359 8.172 1 96.75 900 LYS A O 1
ATOM 7099 N N . PHE A 1 901 ? -33.406 16.672 6.688 1 96.62 901 PHE A N 1
ATOM 7100 C CA . PHE A 1 901 ? -34.281 17.156 5.605 1 96.62 901 PHE A CA 1
ATOM 7101 C C . PHE A 1 901 ? -33.875 16.516 4.277 1 96.62 901 PHE A C 1
ATOM 7103 O O . PHE A 1 901 ? -32.719 16.109 4.105 1 96.62 901 PHE A O 1
ATOM 7110 N N . VAL A 1 902 ? -34.75 16.375 3.42 1 95.38 902 VAL A N 1
ATOM 7111 C CA . VAL A 1 902 ? -34.469 15.953 2.053 1 95.38 902 VAL A CA 1
ATOM 7112 C C . VAL A 1 902 ? -34.656 17.125 1.098 1 95.38 902 VAL A C 1
ATOM 7114 O O . VAL A 1 902 ? -35.688 17.812 1.124 1 95.38 902 VAL A O 1
ATOM 7117 N N . ILE A 1 903 ? -33.719 17.344 0.237 1 95.25 903 ILE A N 1
ATOM 7118 C CA . ILE A 1 903 ? -33.688 18.516 -0.626 1 95.25 903 ILE A CA 1
ATOM 7119 C C . ILE A 1 903 ? -34.312 18.188 -1.979 1 95.25 903 ILE A C 1
ATOM 7121 O O . ILE A 1 903 ? -34.094 17.109 -2.527 1 95.25 903 ILE A O 1
ATOM 7125 N N . GLY A 1 904 ? -35.125 19.078 -2.445 1 90 904 GLY A N 1
ATOM 7126 C CA . GLY A 1 904 ? -35.719 18.938 -3.766 1 90 904 GLY A CA 1
ATOM 7127 C C . GLY A 1 904 ? -37.125 18.375 -3.732 1 90 904 GLY A C 1
ATOM 7128 O O . GLY A 1 904 ? -37.781 18.234 -4.777 1 90 904 GLY A O 1
ATOM 7129 N N . GLU A 1 905 ? -37.594 18.016 -2.609 1 86.75 905 GLU A N 1
ATOM 7130 C CA . GLU A 1 905 ? -38.969 17.5 -2.461 1 86.75 905 GLU A CA 1
ATOM 7131 C C . GLU A 1 905 ? -39.844 18.484 -1.693 1 86.75 905 GLU A C 1
ATOM 7133 O O . GLU A 1 905 ? -39.375 19.141 -0.753 1 86.75 905 GLU A O 1
ATOM 7138 N N . PRO A 1 906 ? -41 18.578 -2.195 1 82.81 906 PRO A N 1
ATOM 7139 C CA . PRO A 1 906 ? -41.906 19.5 -1.495 1 82.81 906 PRO A CA 1
ATOM 7140 C C . PRO A 1 906 ? -42.344 18.969 -0.134 1 82.81 906 PRO A C 1
ATOM 7142 O O . PRO A 1 906 ? -42.219 17.781 0.141 1 82.81 906 PRO A O 1
ATOM 7145 N N . GLU A 1 907 ? -42.844 19.859 0.661 1 86.69 907 GLU A N 1
ATOM 7146 C CA . GLU A 1 907 ? -43.406 19.484 1.955 1 86.69 907 GLU A CA 1
ATOM 7147 C C . GLU A 1 907 ? -44.625 18.594 1.786 1 86.69 907 GLU A C 1
ATOM 7149 O O . GLU A 1 907 ? -45.5 18.891 0.977 1 86.69 907 GLU A O 1
ATOM 7154 N N . PRO A 1 908 ? -44.625 17.547 2.518 1 81.81 908 PRO A N 1
ATOM 7155 C CA . PRO A 1 908 ? -45.812 16.688 2.396 1 81.81 908 PRO A CA 1
ATOM 7156 C C . PRO A 1 908 ? -47.062 17.344 2.967 1 81.81 908 PRO A C 1
ATOM 7158 O O . PRO A 1 908 ? -46.969 18.141 3.906 1 81.81 908 PRO A O 1
ATOM 7161 N N . GLU A 1 909 ? -48.281 17.047 2.344 1 76.69 909 GLU A N 1
ATOM 7162 C CA . GLU A 1 909 ? -49.562 17.578 2.811 1 76.69 909 GLU A CA 1
ATOM 7163 C C . GLU A 1 909 ? -49.938 17.016 4.18 1 76.69 909 GLU A C 1
ATOM 7165 O O . GLU A 1 909 ? -50.406 17.766 5.055 1 76.69 909 GLU A O 1
ATOM 7170 N N . ASN A 1 910 ? -49.688 15.664 4.367 1 78.69 910 ASN A N 1
ATOM 7171 C CA . ASN A 1 910 ? -49.938 15.008 5.648 1 78.69 910 ASN A CA 1
ATOM 7172 C C . ASN A 1 910 ? -48.688 14.273 6.133 1 78.69 910 ASN A C 1
ATOM 7174 O O . ASN A 1 910 ? -48.062 13.508 5.375 1 78.69 910 ASN A O 1
ATOM 7178 N N . GLU A 1 911 ? -48.281 14.812 7.371 1 81.75 911 GLU A N 1
ATOM 7179 C CA . GLU A 1 911 ? -47.094 14.18 7.922 1 81.75 911 GLU A CA 1
ATOM 7180 C C . GLU A 1 911 ? -47.438 13.188 9.023 1 81.75 911 GLU A C 1
ATOM 7182 O O . GLU A 1 911 ? -48.344 13.461 9.844 1 81.75 911 GLU A O 1
ATOM 7187 N N . MET A 1 912 ? -46.906 11.938 8.914 1 86.38 912 MET A N 1
ATOM 7188 C CA . MET A 1 912 ? -47.094 10.938 9.969 1 86.38 912 MET A CA 1
ATOM 7189 C C . MET A 1 912 ? -45.75 10.492 10.531 1 86.38 912 MET A C 1
ATOM 7191 O O . MET A 1 912 ? -44.75 10.391 9.797 1 86.38 912 MET A O 1
ATOM 7195 N N . MET A 1 913 ? -45.719 10.375 11.828 1 90.5 913 MET A N 1
ATOM 7196 C CA . MET A 1 913 ? -44.531 9.805 12.477 1 90.5 913 MET A CA 1
ATOM 7197 C C . MET A 1 913 ? -44.406 8.328 12.141 1 90.5 913 MET A C 1
ATOM 7199 O O . MET A 1 913 ? -45.375 7.582 12.148 1 90.5 913 MET A O 1
ATOM 7203 N N . ILE A 1 914 ? -43.219 8.008 11.805 1 91 914 ILE A N 1
ATOM 7204 C CA . ILE A 1 914 ? -43 6.621 11.43 1 91 914 ILE A CA 1
ATOM 7205 C C . ILE A 1 914 ? -41.875 6.035 12.281 1 91 914 ILE A C 1
ATOM 7207 O O . ILE A 1 914 ? -40.969 6.762 12.742 1 91 914 ILE A O 1
ATOM 7211 N N . PRO A 1 915 ? -41.969 4.703 12.5 1 86.75 915 PRO A N 1
ATOM 7212 C CA . PRO A 1 915 ? -40.875 4.07 13.227 1 86.75 915 PRO A CA 1
ATOM 7213 C C . PRO A 1 915 ? -39.562 4.023 12.422 1 86.75 915 PRO A C 1
ATOM 7215 O O . PRO A 1 915 ? -39.594 4.102 11.188 1 86.75 915 PRO A O 1
ATOM 7218 N N . GLU A 1 916 ? -38.469 4.066 13.078 1 88.38 916 GLU A N 1
ATOM 7219 C CA . GLU A 1 916 ? -37.125 4.137 12.508 1 88.38 916 GLU A CA 1
ATOM 7220 C C . GLU A 1 916 ? -36.906 3.035 11.477 1 88.38 916 GLU A C 1
ATOM 7222 O O . GLU A 1 916 ? -36.188 3.229 10.492 1 88.38 916 GLU A O 1
ATOM 7227 N N . GLU A 1 917 ? -37.562 1.945 11.734 1 79 917 GLU A N 1
ATOM 7228 C CA . GLU A 1 917 ? -37.375 0.772 10.883 1 79 917 GLU A CA 1
ATOM 7229 C C . GLU A 1 917 ? -37.875 1.045 9.469 1 79 917 GLU A C 1
ATOM 7231 O O . GLU A 1 917 ? -37.406 0.408 8.516 1 79 917 GLU A O 1
ATOM 7236 N N . MET A 1 918 ? -38.75 2.094 9.328 1 81.12 918 MET A N 1
ATOM 7237 C CA . MET A 1 918 ? -39.344 2.432 8.039 1 81.12 918 MET A CA 1
ATOM 7238 C C . MET A 1 918 ? -38.531 3.521 7.344 1 81.12 918 MET A C 1
ATOM 7240 O O . MET A 1 918 ? -38.812 3.875 6.195 1 81.12 918 MET A O 1
ATOM 7244 N N . VAL A 1 919 ? -37.594 3.98 7.895 1 89.81 919 VAL A N 1
ATOM 7245 C CA . VAL A 1 919 ? -36.812 5.09 7.371 1 89.81 919 VAL A CA 1
ATOM 7246 C C . VAL A 1 919 ? -35.594 4.551 6.621 1 89.81 919 VAL A C 1
ATOM 7248 O O . VAL A 1 919 ? -34.875 3.686 7.129 1 89.81 919 VAL A O 1
ATOM 7251 N N . PRO A 1 920 ? -35.375 5.074 5.391 1 86.69 920 PRO A N 1
ATOM 7252 C CA . PRO A 1 920 ? -34.156 4.676 4.684 1 86.69 920 PRO A CA 1
ATOM 7253 C C . PRO A 1 920 ? -32.906 4.918 5.504 1 86.69 920 PRO A C 1
ATOM 7255 O O . PRO A 1 920 ? -32.812 5.898 6.246 1 86.69 920 PRO A O 1
ATOM 7258 N N . GLN A 1 921 ? -31.922 4.066 5.367 1 82.94 921 GLN A N 1
ATOM 7259 C CA . GLN A 1 921 ? -30.719 4.109 6.18 1 82.94 921 GLN A CA 1
ATOM 7260 C C . GLN A 1 921 ? -30.016 5.461 6.07 1 82.94 921 GLN A C 1
ATOM 7262 O O . GLN A 1 921 ? -29.531 6.004 7.066 1 82.94 921 GLN A O 1
ATOM 7267 N N . GLY A 1 922 ? -29.984 5.926 4.883 1 87.81 922 GLY A N 1
ATOM 7268 C CA . GLY A 1 922 ? -29.312 7.203 4.688 1 87.81 922 GLY A CA 1
ATOM 7269 C C . GLY A 1 922 ? -30.031 8.359 5.363 1 87.81 922 GLY A C 1
ATOM 7270 O O . GLY A 1 922 ? -29.438 9.43 5.562 1 87.81 922 GLY A O 1
ATOM 7271 N N . LEU A 1 923 ? -31.203 8.086 5.789 1 92.88 923 LEU A N 1
ATOM 7272 C CA . LEU A 1 923 ? -31.984 9.133 6.43 1 92.88 923 LEU A CA 1
ATOM 7273 C C . LEU A 1 923 ? -32.125 8.883 7.93 1 92.88 923 LEU A C 1
ATOM 7275 O O . LEU A 1 923 ? -32.75 9.656 8.648 1 92.88 923 LEU A O 1
ATOM 7279 N N . ARG A 1 924 ? -31.469 7.887 8.398 1 93.44 924 ARG A N 1
ATOM 7280 C CA . ARG A 1 924 ? -31.469 7.594 9.828 1 93.44 924 ARG A CA 1
ATOM 7281 C C . ARG A 1 924 ? -30.344 8.32 10.539 1 93.44 924 ARG A C 1
ATOM 7283 O O . ARG A 1 924 ? -29.297 8.586 9.945 1 93.44 924 ARG A O 1
ATOM 7290 N N . PHE A 1 925 ? -30.578 8.625 11.781 1 96.06 925 PHE A N 1
ATOM 7291 C CA . PHE A 1 925 ? -29.484 9.125 12.625 1 96.06 925 PHE A CA 1
ATOM 7292 C C . PHE A 1 925 ? -28.578 7.988 13.055 1 96.06 925 PHE A C 1
ATOM 7294 O O . PHE A 1 925 ? -29 6.832 13.117 1 96.06 925 PHE A O 1
ATOM 7301 N N . PRO A 1 926 ? -27.328 8.305 13.352 1 93.5 926 PRO A N 1
ATOM 7302 C CA . PRO A 1 926 ? -26.359 7.258 13.711 1 93.5 926 PRO A CA 1
ATOM 7303 C C . PRO A 1 926 ? -26.797 6.449 14.93 1 93.5 926 PRO A C 1
ATOM 7305 O O . PRO A 1 926 ? -27.156 7.023 15.961 1 93.5 926 PRO A O 1
ATOM 7308 N N . ALA A 1 927 ? -26.656 5.145 14.852 1 90.88 927 ALA A N 1
ATOM 7309 C CA . ALA A 1 927 ? -27.141 4.23 15.883 1 90.88 927 ALA A CA 1
ATOM 7310 C C . ALA A 1 927 ? -26.219 4.254 17.109 1 90.88 927 ALA A C 1
ATOM 7312 O O . ALA A 1 927 ? -26.641 3.855 18.203 1 90.88 927 ALA A O 1
ATOM 7313 N N . MET A 1 928 ? -25.078 4.715 16.953 1 90.88 928 MET A N 1
ATOM 7314 C CA . MET A 1 928 ? -24.078 4.672 18.016 1 90.88 928 MET A CA 1
ATOM 7315 C C . MET A 1 928 ? -24.531 5.516 19.219 1 90.88 928 MET A C 1
ATOM 7317 O O . MET A 1 928 ? -24.031 5.332 20.328 1 90.88 928 MET A O 1
ATOM 7321 N N . PHE A 1 929 ? -25.453 6.391 19.047 1 93.5 929 PHE A N 1
ATOM 7322 C CA . PHE A 1 929 ? -25.859 7.281 20.125 1 93.5 929 PHE A CA 1
ATOM 7323 C C . PHE A 1 929 ? -27.094 6.727 20.844 1 93.5 929 PHE A C 1
ATOM 7325 O O . PHE A 1 929 ? -27.641 7.375 21.734 1 93.5 929 PHE A O 1
ATOM 7332 N N . ARG A 1 930 ? -27.5 5.559 20.531 1 91.5 930 ARG A N 1
ATOM 7333 C CA . ARG A 1 930 ? -28.625 4.922 21.219 1 91.5 930 ARG A CA 1
ATOM 7334 C C . ARG A 1 930 ? -28.188 4.312 22.547 1 91.5 930 ARG A C 1
ATOM 7336 O O . ARG A 1 930 ? -27.016 3.99 22.719 1 91.5 930 ARG A O 1
ATOM 7343 N N . GLY A 1 931 ? -29.141 4.145 23.406 1 89.44 931 GLY A N 1
ATOM 7344 C CA . GLY A 1 931 ? -28.828 3.562 24.703 1 89.44 931 GLY A CA 1
ATOM 7345 C C . GLY A 1 931 ? -27.891 4.426 25.531 1 89.44 931 GLY A C 1
ATOM 7346 O O . GLY A 1 931 ? -28.188 5.598 25.781 1 89.44 931 GLY A O 1
ATOM 7347 N N . GLN A 1 932 ? -26.75 3.926 25.812 1 87.31 932 GLN A N 1
ATOM 7348 C CA . GLN A 1 932 ? -25.797 4.672 26.625 1 87.31 932 GLN A CA 1
ATOM 7349 C C . GLN A 1 932 ? -24.953 5.605 25.781 1 87.31 932 GLN A C 1
ATOM 7351 O O . GLN A 1 932 ? -24.266 6.488 26.312 1 87.31 932 GLN A O 1
ATOM 7356 N N . GLY A 1 933 ? -25.109 5.477 24.547 1 90.06 933 GLY A N 1
ATOM 7357 C CA . GLY A 1 933 ? -24.406 6.352 23.609 1 90.06 933 GLY A CA 1
ATOM 7358 C C . GLY A 1 933 ? -22.891 6.168 23.656 1 90.06 933 GLY A C 1
ATOM 7359 O O . GLY A 1 933 ? -22.406 5.082 23.969 1 90.06 933 GLY A O 1
ATOM 7360 N N . VAL A 1 934 ? -22.109 7.156 23.172 1 87.06 934 VAL A N 1
ATOM 7361 C CA . VAL A 1 934 ? -20.656 7.117 23.078 1 87.06 934 VAL A CA 1
ATOM 7362 C C . VAL A 1 934 ? -20.062 8.375 23.703 1 87.06 934 VAL A C 1
ATOM 7364 O O . VAL A 1 934 ? -20.469 9.492 23.391 1 87.06 934 VAL A O 1
ATOM 7367 N N . ARG A 1 935 ? -19.094 8.234 24.609 1 89.19 935 ARG A N 1
ATOM 7368 C CA . ARG A 1 935 ? -18.359 9.32 25.266 1 89.19 935 ARG A CA 1
ATOM 7369 C C . ARG A 1 935 ? -19.328 10.305 25.906 1 89.19 935 ARG A C 1
ATOM 7371 O O . ARG A 1 935 ? -19.156 11.523 25.797 1 89.19 935 ARG A O 1
ATOM 7378 N N . GLY A 1 936 ? -20.438 9.766 26.422 1 88.25 936 GLY A N 1
ATOM 7379 C CA . GLY A 1 936 ? -21.359 10.586 27.188 1 88.25 936 GLY A CA 1
ATOM 7380 C C . GLY A 1 936 ? -22.422 11.242 26.312 1 88.25 936 GLY A C 1
ATOM 7381 O O . GLY A 1 936 ? -23.297 11.953 26.812 1 88.25 936 GLY A O 1
ATOM 7382 N N . HIS A 1 937 ? -22.391 11.023 25.031 1 92.25 937 HIS A N 1
ATOM 7383 C CA . HIS A 1 937 ? -23.391 11.555 24.125 1 92.25 937 HIS A CA 1
ATOM 7384 C C . HIS A 1 937 ? -24.406 10.477 23.734 1 92.25 937 HIS A C 1
ATOM 7386 O O . HIS A 1 937 ? -24.031 9.383 23.328 1 92.25 937 HIS A O 1
ATOM 7392 N N . ARG A 1 938 ? -25.625 10.797 23.984 1 94 938 ARG A N 1
ATOM 7393 C CA . ARG A 1 938 ? -26.719 9.875 23.688 1 94 938 ARG A CA 1
ATOM 7394 C C . ARG A 1 938 ? -28 10.633 23.312 1 94 938 ARG A C 1
ATOM 7396 O O . ARG A 1 938 ? -28.141 11.805 23.656 1 94 938 ARG A O 1
ATOM 7403 N N . TYR A 1 939 ? -28.875 9.93 22.594 1 94.31 939 TYR A N 1
ATOM 7404 C CA . TYR A 1 939 ? -30.203 10.5 22.391 1 94.31 939 TYR A CA 1
ATOM 7405 C C . TYR A 1 939 ? -30.953 10.602 23.719 1 94.31 939 TYR A C 1
ATOM 7407 O O . TYR A 1 939 ? -31.047 9.625 24.469 1 94.31 939 TYR A O 1
ATOM 7415 N N . HIS A 1 940 ? -31.406 11.836 23.922 1 90.81 940 HIS A N 1
ATOM 7416 C CA . HIS A 1 940 ? -32.094 12.008 25.203 1 90.81 940 HIS A CA 1
ATOM 7417 C C . HIS A 1 940 ? -33.406 12.766 25.016 1 90.81 940 HIS A C 1
ATOM 7419 O O . HIS A 1 940 ? -33.75 13.156 23.906 1 90.81 940 HIS A O 1
ATOM 7425 N N . VAL A 1 941 ? -34.188 13.008 26.078 1 88.75 941 VAL A N 1
ATOM 7426 C CA . VAL A 1 941 ? -35.531 13.602 26.141 1 88.75 941 VAL A CA 1
ATOM 7427 C C . VAL A 1 941 ? -36.562 12.609 25.609 1 88.75 941 VAL A C 1
ATOM 7429 O O . VAL A 1 941 ? -37.5 12.258 26.312 1 88.75 941 VAL A O 1
ATOM 7432 N N . PHE A 1 942 ? -36.281 12.031 24.203 1 89.56 942 PHE A N 1
ATOM 7433 C CA . PHE A 1 942 ? -37.125 10.992 23.641 1 89.56 942 PHE A CA 1
ATOM 7434 C C . PHE A 1 942 ? -36.438 9.641 23.688 1 89.56 942 PHE A C 1
ATOM 7436 O O . PHE A 1 942 ? -37.031 8.617 23.312 1 89.56 942 PHE A O 1
ATOM 7443 N N . ASN A 1 943 ? -35.219 9.633 24.062 1 87.88 943 ASN A N 1
ATOM 7444 C CA . ASN A 1 943 ? -34.312 8.477 24.125 1 87.88 943 ASN A CA 1
ATOM 7445 C C . ASN A 1 943 ? -34.125 7.836 22.75 1 87.88 943 ASN A C 1
ATOM 7447 O O . ASN A 1 943 ? -33.5 6.773 22.641 1 87.88 943 ASN A O 1
ATOM 7451 N N . GLU A 1 944 ? -34.688 8.445 21.703 1 91.62 944 GLU A N 1
ATOM 7452 C CA . GLU A 1 944 ? -34.531 8.023 20.312 1 91.62 944 GLU A CA 1
ATOM 7453 C C . GLU A 1 944 ? -34.875 9.164 19.344 1 91.62 944 GLU A C 1
ATOM 7455 O O . GLU A 1 944 ? -35.562 10.109 19.719 1 91.62 944 GLU A O 1
ATOM 7460 N N . PRO A 1 945 ? -34.344 8.984 18.125 1 94.81 945 PRO A N 1
ATOM 7461 C CA . PRO A 1 945 ? -34.75 9.992 17.125 1 94.81 945 PRO A CA 1
ATOM 7462 C C . PRO A 1 945 ? -36.188 9.836 16.672 1 94.81 945 PRO A C 1
ATOM 7464 O O . PRO A 1 945 ? -36.75 8.734 16.75 1 94.81 945 PRO A O 1
ATOM 7467 N N . ARG A 1 946 ? -36.781 10.922 16.266 1 95.5 946 ARG A N 1
ATOM 7468 C CA . ARG A 1 946 ? -38.125 10.922 15.703 1 95.5 946 ARG A CA 1
ATOM 7469 C C . ARG A 1 946 ? -38.094 11.109 14.188 1 95.5 946 ARG A C 1
ATOM 7471 O O . ARG A 1 946 ? -37.25 11.867 13.672 1 95.5 946 ARG A O 1
ATOM 7478 N N . TYR A 1 947 ? -38.938 10.383 13.547 1 94.56 947 TYR A N 1
ATOM 7479 C CA . TYR A 1 947 ? -38.938 10.422 12.086 1 94.56 947 TYR A CA 1
ATOM 7480 C C . TYR A 1 947 ? -40.344 10.688 11.555 1 94.56 947 TYR A C 1
ATOM 7482 O O . TYR A 1 947 ? -41.344 10.352 12.203 1 94.56 947 TYR A O 1
ATOM 7490 N N . TRP A 1 948 ? -40.375 11.266 10.375 1 92.81 948 TRP A N 1
ATOM 7491 C CA . TRP A 1 948 ? -41.656 11.578 9.719 1 92.81 948 TRP A CA 1
ATOM 7492 C C . TRP A 1 948 ? -41.594 11.195 8.242 1 92.81 948 TRP A C 1
ATOM 7494 O O . TRP A 1 948 ? -40.531 11.078 7.656 1 92.81 948 TRP A O 1
ATOM 7504 N N . GLN A 1 949 ? -42.781 10.945 7.688 1 87.5 949 GLN A N 1
ATOM 7505 C CA . GLN A 1 949 ? -43 10.766 6.258 1 87.5 949 GLN A CA 1
ATOM 7506 C C . GLN A 1 949 ? -44.188 11.594 5.773 1 87.5 949 GLN A C 1
ATOM 7508 O O . GLN A 1 949 ? -45.219 11.656 6.441 1 87.5 949 GLN A O 1
ATOM 7513 N N . MET B 1 1 ? 37.812 -3.635 -17.531 1 27.89 1 MET B N 1
ATOM 7514 C CA . MET B 1 1 ? 39.125 -2.99 -17.531 1 27.89 1 MET B CA 1
ATOM 7515 C C . MET B 1 1 ? 40.125 -3.793 -16.703 1 27.89 1 MET B C 1
ATOM 7517 O O . MET B 1 1 ? 39.875 -4.051 -15.516 1 27.89 1 MET B O 1
ATOM 7521 N N . ALA B 1 2 ? 40.812 -4.539 -17.281 1 37.94 2 ALA B N 1
ATOM 7522 C CA . ALA B 1 2 ? 41.938 -5.215 -16.609 1 37.94 2 ALA B CA 1
ATOM 7523 C C . ALA B 1 2 ? 42.719 -4.242 -15.727 1 37.94 2 ALA B C 1
ATOM 7525 O O . ALA B 1 2 ? 42.875 -3.068 -16.062 1 37.94 2 ALA B O 1
ATOM 7526 N N . PRO B 1 3 ? 42.875 -4.559 -14.445 1 42.25 3 PRO B N 1
ATOM 7527 C CA . PRO B 1 3 ? 43.688 -3.682 -13.602 1 42.25 3 PRO B CA 1
ATOM 7528 C C . PRO B 1 3 ? 44.969 -3.197 -14.312 1 42.25 3 PRO B C 1
ATOM 7530 O O . PRO B 1 3 ? 45.719 -4.008 -14.836 1 42.25 3 PRO B O 1
ATOM 7533 N N . LYS B 1 4 ? 44.938 -2.174 -15.062 1 41.5 4 LYS B N 1
ATOM 7534 C CA . LYS B 1 4 ? 46.188 -1.619 -15.578 1 41.5 4 LYS B CA 1
ATOM 7535 C C . LYS B 1 4 ? 47.125 -1.243 -14.445 1 41.5 4 LYS B C 1
ATOM 7537 O O . LYS B 1 4 ? 46.781 -0.428 -13.586 1 41.5 4 LYS B O 1
ATOM 7542 N N . PHE B 1 5 ? 48.062 -2.014 -14.156 1 42.97 5 PHE B N 1
ATOM 7543 C CA . PHE B 1 5 ? 49.094 -1.839 -13.133 1 42.97 5 PHE B CA 1
ATOM 7544 C C . PHE B 1 5 ? 49.938 -0.627 -13.438 1 42.97 5 PHE B C 1
ATOM 7546 O O . PHE B 1 5 ? 51 -0.751 -14.094 1 42.97 5 PHE B O 1
ATOM 7553 N N . LYS B 1 6 ? 49.406 0.484 -13.906 1 39.59 6 LYS B N 1
ATOM 7554 C CA . LYS B 1 6 ? 50.469 1.501 -14.078 1 39.59 6 LYS B CA 1
ATOM 7555 C C . LYS B 1 6 ? 51.281 1.668 -12.805 1 39.59 6 LYS B C 1
ATOM 7557 O O . LYS B 1 6 ? 52.5 1.618 -12.852 1 39.59 6 LYS B O 1
ATOM 7562 N N . ASP B 1 7 ? 50.656 2.654 -11.844 1 48.78 7 ASP B N 1
ATOM 7563 C CA . ASP B 1 7 ? 51.375 2.863 -10.609 1 48.78 7 ASP B CA 1
ATOM 7564 C C . ASP B 1 7 ? 51.281 1.654 -9.688 1 48.78 7 ASP B C 1
ATOM 7566 O O . ASP B 1 7 ? 50.219 0.986 -9.656 1 48.78 7 ASP B O 1
ATOM 7570 N N . GLY B 1 8 ? 52.312 0.989 -9.148 1 58.88 8 GLY B N 1
ATOM 7571 C CA . GLY B 1 8 ? 52.594 -0.326 -8.594 1 58.88 8 GLY B CA 1
ATOM 7572 C C . GLY B 1 8 ? 51.469 -0.897 -7.793 1 58.88 8 GLY B C 1
ATOM 7573 O O . GLY B 1 8 ? 51.031 -2.039 -8.008 1 58.88 8 GLY B O 1
ATOM 7574 N N . ASP B 1 9 ? 50.75 -0.193 -6.891 1 79.94 9 ASP B N 1
ATOM 7575 C CA . ASP B 1 9 ? 49.812 -0.797 -5.945 1 79.94 9 ASP B CA 1
ATOM 7576 C C . ASP B 1 9 ? 48.375 -0.491 -6.336 1 79.94 9 ASP B C 1
ATOM 7578 O O . ASP B 1 9 ? 47.438 -0.972 -5.691 1 79.94 9 ASP B O 1
ATOM 7582 N N . ALA B 1 10 ? 48.062 0.224 -7.543 1 87.06 10 ALA B N 1
ATOM 7583 C CA . ALA B 1 10 ? 46.688 0.606 -7.895 1 87.06 10 ALA B CA 1
ATOM 7584 C C . ALA B 1 10 ? 46.031 -0.473 -8.742 1 87.06 10 ALA B C 1
ATOM 7586 O O . ALA B 1 10 ? 46.562 -0.876 -9.781 1 87.06 10 ALA B O 1
ATOM 7587 N N . VAL B 1 11 ? 44.938 -0.931 -8.234 1 87.44 11 VAL B N 1
ATOM 7588 C CA . VAL B 1 11 ? 44.219 -2.018 -8.906 1 87.44 11 VAL B CA 1
ATOM 7589 C C . VAL B 1 11 ? 43.125 -1.445 -9.812 1 87.44 11 VAL B C 1
ATOM 7591 O O . VAL B 1 11 ? 42.844 -1.988 -10.883 1 87.44 11 VAL B O 1
ATOM 7594 N N . ALA B 1 12 ? 42.438 -0.301 -9.328 1 90.38 12 ALA B N 1
ATOM 7595 C CA . ALA B 1 12 ? 41.375 0.351 -10.109 1 90.38 12 ALA B CA 1
ATOM 7596 C C . ALA B 1 12 ? 41.375 1.859 -9.883 1 90.38 12 ALA B C 1
ATOM 7598 O O . ALA B 1 12 ? 41.688 2.326 -8.781 1 90.38 12 ALA B O 1
ATOM 7599 N N . THR B 1 13 ? 41.219 2.645 -10.922 1 91.94 13 THR B N 1
ATOM 7600 C CA . THR B 1 13 ? 41.125 4.098 -10.852 1 91.94 13 THR B CA 1
ATOM 7601 C C . THR B 1 13 ? 39.875 4.598 -11.547 1 91.94 13 THR B C 1
ATOM 7603 O O . THR B 1 13 ? 39.531 4.164 -12.656 1 91.94 13 THR B O 1
ATOM 7606 N N . LEU B 1 14 ? 39.062 5.355 -10.805 1 92.56 14 LEU B N 1
ATOM 7607 C CA . LEU B 1 14 ? 37.844 5.953 -11.344 1 92.56 14 LEU B CA 1
ATOM 7608 C C . LEU B 1 14 ? 37.875 7.473 -11.188 1 92.56 14 LEU B C 1
ATOM 7610 O O . LEU B 1 14 ? 38.281 7.984 -10.148 1 92.56 14 LEU B O 1
ATOM 7614 N N . ASN B 1 15 ? 37.531 8.172 -12.312 1 94.69 15 ASN B N 1
ATOM 7615 C CA . ASN B 1 15 ? 37.438 9.625 -12.211 1 94.69 15 ASN B CA 1
ATOM 7616 C C . ASN B 1 15 ? 36.25 10.047 -11.359 1 94.69 15 ASN B C 1
ATOM 7618 O O . ASN B 1 15 ? 35.188 9.438 -11.438 1 94.69 15 ASN B O 1
ATOM 7622 N N . GLY B 1 16 ? 36.375 11.055 -10.562 1 94.19 16 GLY B N 1
ATOM 7623 C CA . GLY B 1 16 ? 35.344 11.516 -9.656 1 94.19 16 GLY B CA 1
ATOM 7624 C C . GLY B 1 16 ? 34.094 11.977 -10.375 1 94.19 16 GLY B C 1
ATOM 7625 O O . GLY B 1 16 ? 33 11.992 -9.789 1 94.19 16 GLY B O 1
ATOM 7626 N N . LYS B 1 17 ? 34.156 12.391 -11.625 1 95.44 17 LYS B N 1
ATOM 7627 C CA . LYS B 1 17 ? 33.031 12.898 -12.367 1 95.44 17 LYS B CA 1
ATOM 7628 C C . LYS B 1 17 ? 31.953 11.82 -12.523 1 95.44 17 LYS B C 1
ATOM 7630 O O . LYS B 1 17 ? 30.766 12.133 -12.68 1 95.44 17 LYS B O 1
ATOM 7635 N N . TRP B 1 18 ? 32.281 10.57 -12.445 1 95.38 18 TRP B N 1
ATOM 7636 C CA . TRP B 1 18 ? 31.359 9.477 -12.695 1 95.38 18 TRP B CA 1
ATOM 7637 C C . TRP B 1 18 ? 30.406 9.297 -11.516 1 95.38 18 TRP B C 1
ATOM 7639 O O . TRP B 1 18 ? 29.328 8.734 -11.672 1 95.38 18 TRP B O 1
ATOM 7649 N N . VAL B 1 19 ? 30.844 9.742 -10.336 1 96 19 VAL B N 1
ATOM 7650 C CA . VAL B 1 19 ? 29.922 9.727 -9.203 1 96 19 VAL B CA 1
ATOM 7651 C C . VAL B 1 19 ? 28.734 10.641 -9.492 1 96 19 VAL B C 1
ATOM 7653 O O . VAL B 1 19 ? 27.578 10.258 -9.289 1 96 19 VAL B O 1
ATOM 7656 N N . SER B 1 20 ? 29 11.836 -10 1 96.88 20 SER B N 1
ATOM 7657 C CA . SER B 1 20 ? 27.953 12.797 -10.32 1 96.88 20 SER B CA 1
ATOM 7658 C C . SER B 1 20 ? 27.078 12.305 -11.477 1 96.88 20 SER B C 1
ATOM 7660 O O . SER B 1 20 ? 25.859 12.438 -11.438 1 96.88 20 SER B O 1
ATOM 7662 N N . TRP B 1 21 ? 27.703 11.727 -12.438 1 97.06 21 TRP B N 1
ATOM 7663 C CA . TRP B 1 21 ? 26.938 11.234 -13.586 1 97.06 21 TRP B CA 1
ATOM 7664 C C . TRP B 1 21 ? 26.078 10.039 -13.195 1 97.06 21 TRP B C 1
ATOM 7666 O O . TRP B 1 21 ? 24.953 9.883 -13.688 1 97.06 21 TRP B O 1
ATOM 7676 N N . ALA B 1 22 ? 26.641 9.148 -12.367 1 96.56 22 ALA B N 1
ATOM 7677 C CA . ALA B 1 22 ? 25.828 8.031 -11.875 1 96.56 22 ALA B CA 1
ATOM 7678 C C . ALA B 1 22 ? 24.609 8.531 -11.109 1 96.56 22 ALA B C 1
ATOM 7680 O O . ALA B 1 22 ? 23.5 8.023 -11.297 1 96.56 22 ALA B O 1
ATOM 7681 N N . HIS B 1 23 ? 24.859 9.523 -10.258 1 97.06 23 HIS B N 1
ATOM 7682 C CA . HIS B 1 23 ? 23.75 10.117 -9.516 1 97.06 23 HIS B CA 1
ATOM 7683 C C . HIS B 1 23 ? 22.703 10.695 -10.453 1 97.06 23 HIS B C 1
ATOM 7685 O O . HIS B 1 23 ? 21.516 10.414 -10.305 1 97.06 23 HIS B O 1
ATOM 7691 N N . THR B 1 24 ? 23.141 11.438 -11.453 1 97.62 24 THR B N 1
ATOM 7692 C CA . THR B 1 24 ? 22.234 12.125 -12.375 1 97.62 24 THR B CA 1
ATOM 7693 C C . THR B 1 24 ? 21.469 11.125 -13.242 1 97.62 24 THR B C 1
ATOM 7695 O O . THR B 1 24 ? 20.25 11.219 -13.375 1 97.62 24 THR B O 1
ATOM 7698 N N . ALA B 1 25 ? 22.172 10.125 -13.758 1 97.38 25 ALA B N 1
ATOM 7699 C CA . ALA B 1 25 ? 21.547 9.148 -14.648 1 97.38 25 ALA B CA 1
ATOM 7700 C C . ALA B 1 25 ? 20.516 8.312 -13.914 1 97.38 25 ALA B C 1
ATOM 7702 O O . ALA B 1 25 ? 19.406 8.094 -14.414 1 97.38 25 ALA B O 1
ATOM 7703 N N . VAL B 1 26 ? 20.828 7.84 -12.758 1 97 26 VAL B N 1
ATOM 7704 C CA . VAL B 1 26 ? 19.922 6.965 -12.031 1 97 26 VAL B CA 1
ATOM 7705 C C . VAL B 1 26 ? 18.75 7.777 -11.484 1 97 26 VAL B C 1
ATOM 7707 O O . VAL B 1 26 ? 17.609 7.293 -11.445 1 97 26 VAL B O 1
ATOM 7710 N N . ALA B 1 27 ? 19 9.016 -11.023 1 97 27 ALA B N 1
ATOM 7711 C CA . ALA B 1 27 ? 17.922 9.867 -10.523 1 97 27 ALA B CA 1
ATOM 7712 C C . ALA B 1 27 ? 16.906 10.18 -11.617 1 97 27 ALA B C 1
ATOM 7714 O O . ALA B 1 27 ? 15.703 10.055 -11.414 1 97 27 ALA B O 1
ATOM 7715 N N . TYR B 1 28 ? 17.422 10.57 -12.789 1 97.44 28 TYR B N 1
ATOM 7716 C CA . TYR B 1 28 ? 16.516 10.852 -13.898 1 97.44 28 TYR B CA 1
ATOM 7717 C C . TYR B 1 28 ? 15.773 9.586 -14.32 1 97.44 28 TYR B C 1
ATOM 7719 O O . TYR B 1 28 ? 14.594 9.641 -14.672 1 97.44 28 TYR B O 1
ATOM 7727 N N . THR B 1 29 ? 16.438 8.422 -14.266 1 96.94 29 THR B N 1
ATOM 7728 C CA . THR B 1 29 ? 15.781 7.164 -14.617 1 96.94 29 THR B CA 1
ATOM 7729 C C . THR B 1 29 ? 14.656 6.844 -13.641 1 96.94 29 THR B C 1
ATOM 7731 O O . THR B 1 29 ? 13.625 6.293 -14.031 1 96.94 29 THR B O 1
ATOM 7734 N N . ALA B 1 30 ? 14.852 7.176 -12.383 1 96.31 30 ALA B N 1
ATOM 7735 C CA . ALA B 1 30 ? 13.805 6.949 -11.391 1 96.31 30 ALA B CA 1
ATOM 7736 C C . ALA B 1 30 ? 12.516 7.68 -11.773 1 96.31 30 ALA B C 1
ATOM 7738 O O . ALA B 1 30 ? 11.453 7.07 -11.859 1 96.31 30 ALA B O 1
ATOM 7739 N N . PHE B 1 31 ? 12.594 8.953 -12.148 1 96.44 31 PHE B N 1
ATOM 7740 C CA . PHE B 1 31 ? 11.422 9.766 -12.453 1 96.44 31 PHE B CA 1
ATOM 7741 C C . PHE B 1 31 ? 10.875 9.422 -13.836 1 96.44 31 PHE B C 1
ATOM 7743 O O . PHE B 1 31 ? 9.672 9.258 -14.008 1 96.44 31 PHE B O 1
ATOM 7750 N N . LEU B 1 32 ? 11.75 9.164 -14.836 1 96.25 32 LEU B N 1
ATOM 7751 C CA . LEU B 1 32 ? 11.312 8.938 -16.203 1 96.25 32 LEU B CA 1
ATOM 7752 C C . LEU B 1 32 ? 10.742 7.531 -16.359 1 96.25 32 LEU B C 1
ATOM 7754 O O . LEU B 1 32 ? 9.812 7.324 -17.156 1 96.25 32 LEU B O 1
ATOM 7758 N N . SER B 1 33 ? 11.289 6.582 -15.609 1 95.94 33 SER B N 1
ATOM 7759 C CA . SER B 1 33 ? 10.727 5.238 -15.672 1 95.94 33 SER B CA 1
ATOM 7760 C C . SER B 1 33 ? 9.312 5.207 -15.109 1 95.94 33 SER B C 1
ATOM 7762 O O . SER B 1 33 ? 8.422 4.57 -15.68 1 95.94 33 SER B O 1
ATOM 7764 N N . ALA B 1 34 ? 9.094 5.906 -14.023 1 95.75 34 ALA B N 1
ATOM 7765 C CA . ALA B 1 34 ? 7.758 5.977 -13.445 1 95.75 34 ALA B CA 1
ATOM 7766 C C . ALA B 1 34 ? 6.781 6.672 -14.391 1 95.75 34 ALA B C 1
ATOM 7768 O O . ALA B 1 34 ? 5.637 6.242 -14.539 1 95.75 34 ALA B O 1
ATOM 7769 N N . LEU B 1 35 ? 7.25 7.754 -15.055 1 95.75 35 LEU B N 1
ATOM 7770 C CA . LEU B 1 35 ? 6.402 8.484 -15.992 1 95.75 35 LEU B CA 1
ATOM 7771 C C . LEU B 1 35 ? 6.031 7.602 -17.188 1 95.75 35 LEU B C 1
ATOM 7773 O O . LEU B 1 35 ? 4.863 7.547 -17.578 1 95.75 35 LEU B O 1
ATOM 7777 N N . PHE B 1 36 ? 7.016 6.785 -17.75 1 95.75 36 PHE B N 1
ATOM 7778 C CA . PHE B 1 36 ? 6.785 5.93 -18.906 1 95.75 36 PHE B CA 1
ATOM 7779 C C . PHE B 1 36 ? 5.816 4.805 -18.562 1 95.75 36 PHE B C 1
ATOM 7781 O O . PHE B 1 36 ? 4.871 4.543 -19.312 1 95.75 36 PHE B O 1
ATOM 7788 N N . VAL B 1 37 ? 5.988 4.199 -17.406 1 94.31 37 VAL B N 1
ATOM 7789 C CA . VAL B 1 37 ? 5.133 3.092 -16.984 1 94.31 37 VAL B CA 1
ATOM 7790 C C . VAL B 1 37 ? 3.736 3.613 -16.656 1 94.31 37 VAL B C 1
ATOM 7792 O O . VAL B 1 37 ? 2.732 3.01 -17.031 1 94.31 37 VAL B O 1
ATOM 7795 N N . GLY B 1 38 ? 3.652 4.809 -15.977 1 93.94 38 GLY B N 1
ATOM 7796 C CA . GLY B 1 38 ? 2.369 5.398 -15.633 1 93.94 38 GLY B CA 1
ATOM 7797 C C . GLY B 1 38 ? 1.559 5.812 -16.844 1 93.94 38 GLY B C 1
ATOM 7798 O O . GLY B 1 38 ? 0.359 5.535 -16.922 1 93.94 38 GLY B O 1
ATOM 7799 N N . MET B 1 39 ? 2.197 6.387 -17.859 1 94.06 39 MET B N 1
ATOM 7800 C CA . MET B 1 39 ? 1.523 6.824 -19.078 1 94.06 39 MET B CA 1
ATOM 7801 C C . MET B 1 39 ? 1.084 5.629 -19.922 1 94.06 39 MET B C 1
ATOM 7803 O O . MET B 1 39 ? 0.061 5.688 -20.594 1 94.06 39 MET B O 1
ATOM 7807 N N . SER B 1 40 ? 1.781 4.449 -19.797 1 93.44 40 SER B N 1
ATOM 7808 C CA . SER B 1 40 ? 1.484 3.256 -20.594 1 93.44 40 SER B CA 1
ATOM 7809 C C . SER B 1 40 ? 0.375 2.43 -19.953 1 93.44 40 SER B C 1
ATOM 7811 O O . SER B 1 40 ? -0.48 1.882 -20.656 1 93.44 40 SER B O 1
ATOM 7813 N N . LEU B 1 41 ? 0.36 2.436 -18.594 1 91.56 41 LEU B N 1
ATOM 7814 C CA . LEU B 1 41 ? -0.54 1.495 -17.938 1 91.56 41 LEU B CA 1
ATOM 7815 C C . LEU B 1 41 ? -1.721 2.225 -17.312 1 91.56 41 LEU B C 1
ATOM 7817 O O . LEU B 1 41 ? -2.828 1.686 -17.25 1 91.56 41 LEU B O 1
ATOM 7821 N N . HIS B 1 42 ? -1.515 3.508 -16.828 1 93.69 42 HIS B N 1
ATOM 7822 C CA . HIS B 1 42 ? -2.555 4.16 -16.047 1 93.69 42 HIS B CA 1
ATOM 7823 C C . HIS B 1 42 ? -2.756 5.605 -16.484 1 93.69 42 HIS B C 1
ATOM 7825 O O . HIS B 1 42 ? -2.984 6.484 -15.648 1 93.69 42 HIS B O 1
ATOM 7831 N N . PHE B 1 43 ? -2.695 5.887 -17.734 1 92.81 43 PHE B N 1
ATOM 7832 C CA . PHE B 1 43 ? -2.719 7.25 -18.266 1 92.81 43 PHE B CA 1
ATOM 7833 C C . PHE B 1 43 ? -3.951 7.996 -17.766 1 92.81 43 PHE B C 1
ATOM 7835 O O . PHE B 1 43 ? -3.834 9.078 -17.188 1 92.81 43 PHE B O 1
ATOM 7842 N N . ASN B 1 44 ? -5.152 7.445 -17.844 1 92 44 ASN B N 1
ATOM 7843 C CA . ASN B 1 44 ? -6.391 8.133 -17.484 1 92 44 ASN B CA 1
ATOM 7844 C C . ASN B 1 44 ? -6.496 8.375 -15.984 1 92 44 ASN B C 1
ATOM 7846 O O . ASN B 1 44 ? -7.051 9.383 -15.555 1 92 44 ASN B O 1
ATOM 7850 N N . LYS B 1 45 ? -5.898 7.477 -15.234 1 90.5 45 LYS B N 1
ATOM 7851 C CA . LYS B 1 45 ? -6.004 7.586 -13.781 1 90.5 45 LYS B CA 1
ATOM 7852 C C . LYS B 1 45 ? -5.043 8.641 -13.234 1 90.5 45 LYS B C 1
ATOM 7854 O O . LYS B 1 45 ? -5.355 9.328 -12.266 1 90.5 45 LYS B O 1
ATOM 7859 N N . ILE B 1 46 ? -3.887 8.828 -13.859 1 92.44 46 ILE B N 1
ATOM 7860 C CA . ILE B 1 46 ? -2.883 9.711 -13.273 1 92.44 46 ILE B CA 1
ATOM 7861 C C . ILE B 1 46 ? -3.074 11.133 -13.805 1 92.44 46 ILE B C 1
ATOM 7863 O O . ILE B 1 46 ? -2.549 12.086 -13.227 1 92.44 46 ILE B O 1
ATOM 7867 N N . VAL B 1 47 ? -3.887 11.273 -14.898 1 93.31 47 VAL B N 1
ATOM 7868 C CA . VAL B 1 47 ? -4.145 12.609 -15.422 1 93.31 47 VAL B CA 1
ATOM 7869 C C . VAL B 1 47 ? -5.422 13.172 -14.797 1 93.31 47 VAL B C 1
ATOM 7871 O O . VAL B 1 47 ? -5.668 14.375 -14.844 1 93.31 47 VAL B O 1
ATOM 7874 N N . GLN B 1 48 ? -6.121 12.25 -14.133 1 89.75 48 GLN B N 1
ATOM 7875 C CA . GLN B 1 48 ? -7.387 12.664 -13.531 1 89.75 48 GLN B CA 1
ATOM 7876 C C . GLN B 1 48 ? -7.16 13.375 -12.203 1 89.75 48 GLN B C 1
ATOM 7878 O O . GLN B 1 48 ? -6.414 12.883 -11.352 1 89.75 48 GLN B O 1
ATOM 7883 N N . ASN B 1 49 ? -7.633 14.57 -12.094 1 83.75 49 ASN B N 1
ATOM 7884 C CA . ASN B 1 49 ? -7.637 15.25 -10.797 1 83.75 49 ASN B CA 1
ATOM 7885 C C . ASN B 1 49 ? -9.023 15.258 -10.172 1 83.75 49 ASN B C 1
ATOM 7887 O O . ASN B 1 49 ? -9.922 14.539 -10.625 1 83.75 49 ASN B O 1
ATOM 7891 N N . GLU B 1 50 ? -9.352 15.93 -9.195 1 75.06 50 GLU B N 1
ATOM 7892 C CA . GLU B 1 50 ? -10.617 15.906 -8.461 1 75.06 50 GLU B CA 1
ATOM 7893 C C . GLU B 1 50 ? -11.766 16.406 -9.336 1 75.06 50 GLU B C 1
ATOM 7895 O O . GLU B 1 50 ? -12.906 15.977 -9.172 1 75.06 50 GLU B O 1
ATOM 7900 N N . HIS B 1 51 ? -11.398 17.234 -10.383 1 81.56 51 HIS B N 1
ATOM 7901 C CA . HIS B 1 51 ? -12.453 17.922 -11.109 1 81.56 51 HIS B CA 1
ATOM 7902 C C . HIS B 1 51 ? -12.438 17.562 -12.594 1 81.56 51 HIS B C 1
ATOM 7904 O O . HIS B 1 51 ? -13.484 17.516 -13.234 1 81.56 51 HIS B O 1
ATOM 7910 N N . TYR B 1 52 ? -11.227 17.375 -13.086 1 90.25 52 TYR B N 1
ATOM 7911 C CA . TYR B 1 52 ? -11.125 17.188 -14.523 1 90.25 52 TYR B CA 1
ATOM 7912 C C . TYR B 1 52 ? -10.281 15.961 -14.859 1 90.25 52 TYR B C 1
ATOM 7914 O O . TYR B 1 52 ? -9.445 15.539 -14.062 1 90.25 52 TYR B O 1
ATOM 7922 N N . GLY B 1 53 ? -10.523 15.289 -15.992 1 90.62 53 GLY B N 1
ATOM 7923 C CA . GLY B 1 53 ? -9.75 14.195 -16.562 1 90.62 53 GLY B CA 1
ATOM 7924 C C . GLY B 1 53 ? -9.453 14.367 -18.031 1 90.62 53 GLY B C 1
ATOM 7925 O O . GLY B 1 53 ? -9.617 15.461 -18.578 1 90.62 53 GLY B O 1
ATOM 7926 N N . TYR B 1 54 ? -8.953 13.438 -18.625 1 91.19 54 TYR B N 1
ATOM 7927 C CA . TYR B 1 54 ? -8.719 13.5 -20.062 1 91.19 54 TYR B CA 1
ATOM 7928 C C . TYR B 1 54 ? -10.023 13.742 -20.812 1 91.19 54 TYR B C 1
ATOM 7930 O O . TYR B 1 54 ? -11.031 13.094 -20.531 1 91.19 54 TYR B O 1
ATOM 7938 N N . PRO B 1 55 ? -10.023 14.695 -21.641 1 91 55 PRO B N 1
ATOM 7939 C CA . PRO B 1 55 ? -8.945 15.352 -22.375 1 91 55 PRO B CA 1
ATOM 7940 C C . PRO B 1 55 ? -8.633 16.75 -21.859 1 91 55 PRO B C 1
ATOM 7942 O O . PRO B 1 55 ? -7.766 17.438 -22.391 1 91 55 PRO B O 1
ATOM 7945 N N . ASP B 1 56 ? -9.359 17.25 -20.828 1 93.12 56 ASP B N 1
ATOM 7946 C CA . ASP B 1 56 ? -9.055 18.562 -20.297 1 93.12 56 ASP B CA 1
ATOM 7947 C C . ASP B 1 56 ? -7.633 18.625 -19.734 1 93.12 56 ASP B C 1
ATOM 7949 O O . ASP B 1 56 ? -6.93 19.625 -19.906 1 93.12 56 ASP B O 1
ATOM 7953 N N . GLU B 1 57 ? -7.309 17.516 -19.031 1 94.31 57 GLU B N 1
ATOM 7954 C CA . GLU B 1 57 ? -5.941 17.328 -18.547 1 94.31 57 GLU B CA 1
ATOM 7955 C C . GLU B 1 57 ? -5.223 16.234 -19.328 1 94.31 57 GLU B C 1
ATOM 7957 O O . GLU B 1 57 ? -5.805 15.195 -19.641 1 94.31 57 GLU B O 1
ATOM 7962 N N . TRP B 1 58 ? -4.02 16.453 -19.703 1 93 58 TRP B N 1
ATOM 7963 C CA . TRP B 1 58 ? -3.418 15.5 -20.625 1 93 58 TRP B CA 1
ATOM 7964 C C . TRP B 1 58 ? -2.002 15.141 -20.188 1 93 58 TRP B C 1
ATOM 7966 O O . TRP B 1 58 ? -1.28 14.445 -20.906 1 93 58 TRP B O 1
ATOM 7976 N N . PHE B 1 59 ? -1.549 15.648 -19.078 1 95.25 59 PHE B N 1
ATOM 7977 C CA . PHE B 1 59 ? -0.237 15.289 -18.547 1 95.25 59 PHE B CA 1
ATOM 7978 C C . PHE B 1 59 ? -0.271 15.203 -17.031 1 95.25 59 PHE B C 1
ATOM 7980 O O . PHE B 1 59 ? -0.81 16.078 -16.359 1 95.25 59 PHE B O 1
ATOM 7987 N N . PRO B 1 60 ? 0.303 14.141 -16.469 1 95.06 60 PRO B N 1
ATOM 7988 C CA . PRO B 1 60 ? 0.191 13.922 -15.031 1 95.06 60 PRO B CA 1
ATOM 7989 C C . PRO B 1 60 ? 1.229 14.703 -14.234 1 95.06 60 PRO B C 1
ATOM 7991 O O . PRO B 1 60 ? 2.305 15.016 -14.75 1 95.06 60 PRO B O 1
ATOM 7994 N N . SER B 1 61 ? 0.921 15.031 -12.992 1 93.38 61 SER B N 1
ATOM 7995 C CA . SER B 1 61 ? 1.878 15.648 -12.078 1 93.38 61 SER B CA 1
ATOM 7996 C C . SER B 1 61 ? 2.904 14.633 -11.586 1 93.38 61 SER B C 1
ATOM 7998 O O . SER B 1 61 ? 2.736 13.422 -11.781 1 93.38 61 SER B O 1
ATOM 8000 N N . VAL B 1 62 ? 3.994 15.086 -10.977 1 91.88 62 VAL B N 1
ATOM 8001 C CA . VAL B 1 62 ? 5.035 14.211 -10.445 1 91.88 62 VAL B CA 1
ATOM 8002 C C . VAL B 1 62 ? 4.465 13.352 -9.32 1 91.88 62 VAL B C 1
ATOM 8004 O O . VAL B 1 62 ? 4.707 12.141 -9.273 1 91.88 62 VAL B O 1
ATOM 8007 N N . SER B 1 63 ? 3.654 13.938 -8.492 1 87.56 63 SER B N 1
ATOM 8008 C CA . SER B 1 63 ? 3.096 13.227 -7.34 1 87.56 63 SER B CA 1
ATOM 8009 C C . SER B 1 63 ? 2.164 12.109 -7.785 1 87.56 63 SER B C 1
ATOM 8011 O O . SER B 1 63 ? 2.164 11.023 -7.199 1 87.56 63 SER B O 1
ATOM 8013 N N . ALA B 1 64 ? 1.33 12.367 -8.812 1 90 64 ALA B N 1
ATOM 8014 C CA . ALA B 1 64 ? 0.411 11.352 -9.32 1 90 64 ALA B CA 1
ATOM 8015 C C . ALA B 1 64 ? 1.169 10.227 -10.016 1 90 64 ALA B C 1
ATOM 8017 O O . ALA B 1 64 ? 0.734 9.07 -9.984 1 90 64 ALA B O 1
ATOM 8018 N N . THR B 1 65 ? 2.283 10.547 -10.539 1 91.94 65 THR B N 1
ATOM 8019 C CA . THR B 1 65 ? 3.078 9.594 -11.297 1 91.94 65 THR B CA 1
ATOM 8020 C C . THR B 1 65 ? 3.836 8.656 -10.367 1 91.94 65 THR B C 1
ATOM 8022 O O . THR B 1 65 ? 3.908 7.445 -10.609 1 91.94 65 THR B O 1
ATOM 8025 N N . ILE B 1 66 ? 4.418 9.125 -9.281 1 88.94 66 ILE B N 1
ATOM 8026 C CA . ILE B 1 66 ? 5.336 8.336 -8.469 1 88.94 66 ILE B CA 1
ATOM 8027 C C . ILE B 1 66 ? 4.605 7.801 -7.242 1 88.94 66 ILE B C 1
ATOM 8029 O O . ILE B 1 66 ? 5.141 6.961 -6.512 1 88.94 66 ILE B O 1
ATOM 8033 N N . GLY B 1 67 ? 3.525 8.211 -6.941 1 75.44 67 GLY B N 1
ATOM 8034 C CA . GLY B 1 67 ? 2.977 8.078 -5.602 1 75.44 67 GLY B CA 1
ATOM 8035 C C . GLY B 1 67 ? 2.244 6.766 -5.387 1 75.44 67 GLY B C 1
ATOM 8036 O O . GLY B 1 67 ? 2.562 6.016 -4.461 1 75.44 67 GLY B O 1
ATOM 8037 N N . ASP B 1 68 ? 1.068 6.426 -6.004 1 73.31 68 ASP B N 1
ATOM 8038 C CA . ASP B 1 68 ? 0.209 5.438 -5.355 1 73.31 68 ASP B CA 1
ATOM 8039 C C . ASP B 1 68 ? 0.022 4.207 -6.238 1 73.31 68 ASP B C 1
ATOM 8041 O O . ASP B 1 68 ? -0.257 3.115 -5.738 1 73.31 68 ASP B O 1
ATOM 8045 N N . ARG B 1 69 ? 0.472 4.344 -7.426 1 87.56 69 ARG B N 1
ATOM 8046 C CA . ARG B 1 69 ? -0.003 3.246 -8.266 1 87.56 69 ARG B CA 1
ATOM 8047 C C . ARG B 1 69 ? 1.119 2.256 -8.555 1 87.56 69 ARG B C 1
ATOM 8049 O O . ARG B 1 69 ? 2.254 2.656 -8.82 1 87.56 69 ARG B O 1
ATOM 8056 N N . TYR B 1 70 ? 0.893 1.01 -8.398 1 90.94 70 TYR B N 1
ATOM 8057 C CA . TYR B 1 70 ? 1.759 -0.084 -8.82 1 90.94 70 TYR B CA 1
ATOM 8058 C C . TYR B 1 70 ? 1.516 -0.434 -10.289 1 90.94 70 TYR B C 1
ATOM 8060 O O . TYR B 1 70 ? 0.368 -0.505 -10.734 1 90.94 70 TYR B O 1
ATOM 8068 N N . PRO B 1 71 ? 2.654 -0.559 -11.078 1 92.44 71 PRO B N 1
ATOM 8069 C CA . PRO B 1 71 ? 4.035 -0.797 -10.656 1 92.44 71 PRO B CA 1
ATOM 8070 C C . PRO B 1 71 ? 4.914 0.446 -10.781 1 92.44 71 PRO B C 1
ATOM 8072 O O . PRO B 1 71 ? 6.117 0.388 -10.508 1 92.44 71 PRO B O 1
ATOM 8075 N N . GLU B 1 72 ? 4.422 1.594 -11.312 1 93.94 72 GLU B N 1
ATOM 8076 C CA . GLU B 1 72 ? 5.227 2.799 -11.508 1 93.94 72 GLU B CA 1
ATOM 8077 C C . GLU B 1 72 ? 5.895 3.232 -10.203 1 93.94 72 GLU B C 1
ATOM 8079 O O . GLU B 1 72 ? 7.059 3.639 -10.203 1 93.94 72 GLU B O 1
ATOM 8084 N N . ARG B 1 73 ? 5.227 3.146 -9.07 1 94 73 ARG B N 1
ATOM 8085 C CA . ARG B 1 73 ? 5.793 3.504 -7.777 1 94 73 ARG B CA 1
ATOM 8086 C C . ARG B 1 73 ? 7.023 2.66 -7.465 1 94 73 ARG B C 1
ATOM 8088 O O . ARG B 1 73 ? 8.031 3.178 -6.977 1 94 73 ARG B O 1
ATOM 8095 N N . SER B 1 74 ? 6.965 1.379 -7.711 1 94.25 74 SER B N 1
ATOM 8096 C CA . SER B 1 74 ? 8.062 0.468 -7.41 1 94.25 74 SER B CA 1
ATOM 8097 C C . SER B 1 74 ? 9.281 0.766 -8.281 1 94.25 74 SER B C 1
ATOM 8099 O O . SER B 1 74 ? 10.422 0.666 -7.816 1 94.25 74 SER B O 1
ATOM 8101 N N . PHE B 1 75 ? 9.047 1.048 -9.57 1 94.88 75 PHE B N 1
ATOM 8102 C CA . PHE B 1 75 ? 10.156 1.454 -10.422 1 94.88 75 PHE B CA 1
ATOM 8103 C C . PHE B 1 75 ? 10.859 2.68 -9.852 1 94.88 75 PHE B C 1
ATOM 8105 O O . PHE B 1 75 ? 12.086 2.711 -9.766 1 94.88 75 PHE B O 1
ATOM 8112 N N . PHE B 1 76 ? 10.055 3.643 -9.508 1 96.06 76 PHE B N 1
ATOM 8113 C CA . PHE B 1 76 ? 10.594 4.863 -8.922 1 96.06 76 PHE B CA 1
ATOM 8114 C C . PHE B 1 76 ? 11.391 4.551 -7.66 1 96.06 76 PHE B C 1
ATOM 8116 O O . PHE B 1 76 ? 12.523 5.012 -7.504 1 96.06 76 PHE B O 1
ATOM 8123 N N . GLN B 1 77 ? 10.875 3.773 -6.754 1 95.69 77 GLN B N 1
ATOM 8124 C CA . GLN B 1 77 ? 11.477 3.461 -5.465 1 95.69 77 GLN B CA 1
ATOM 8125 C C . GLN B 1 77 ? 12.789 2.695 -5.645 1 95.69 77 GLN B C 1
ATOM 8127 O O . GLN B 1 77 ? 13.781 2.979 -4.969 1 95.69 77 GLN B O 1
ATOM 8132 N N . VAL B 1 78 ? 12.836 1.734 -6.539 1 95.62 78 VAL B N 1
ATOM 8133 C CA . VAL B 1 78 ? 14.031 0.924 -6.754 1 95.62 78 VAL B CA 1
ATOM 8134 C C . VAL B 1 78 ? 15.172 1.805 -7.266 1 95.62 78 VAL B C 1
ATOM 8136 O O . VAL B 1 78 ? 16.297 1.713 -6.781 1 95.62 78 VAL B O 1
ATOM 8139 N N . PHE B 1 79 ? 14.906 2.666 -8.172 1 96.25 79 PHE B N 1
ATOM 8140 C CA . PHE B 1 79 ? 15.961 3.484 -8.75 1 96.25 79 PHE B CA 1
ATOM 8141 C C . PHE B 1 79 ? 16.406 4.57 -7.777 1 96.25 79 PHE B C 1
ATOM 8143 O O . PHE B 1 79 ? 17.562 4.969 -7.77 1 96.25 79 PHE B O 1
ATOM 8150 N N . ILE B 1 80 ? 15.484 5.09 -6.953 1 96.56 80 ILE B N 1
ATOM 8151 C CA . ILE B 1 80 ? 15.906 6.023 -5.91 1 96.56 80 ILE B CA 1
ATOM 8152 C C . ILE B 1 80 ? 16.812 5.305 -4.918 1 96.56 80 ILE B C 1
ATOM 8154 O O . ILE B 1 80 ? 17.781 5.887 -4.426 1 96.56 80 ILE B O 1
ATOM 8158 N N . ALA B 1 81 ? 16.484 4.008 -4.652 1 96.94 81 ALA B N 1
ATOM 8159 C CA . ALA B 1 81 ? 17.359 3.223 -3.781 1 96.94 81 ALA B CA 1
ATOM 8160 C C . ALA B 1 81 ? 18.75 3.1 -4.379 1 96.94 81 ALA B C 1
ATOM 8162 O O . ALA B 1 81 ? 19.75 3.248 -3.668 1 96.94 81 ALA B O 1
ATOM 8163 N N . ILE B 1 82 ? 18.828 2.918 -5.664 1 96.12 82 ILE B N 1
ATOM 8164 C CA . ILE B 1 82 ? 20.109 2.789 -6.344 1 96.12 82 ILE B CA 1
ATOM 8165 C C . ILE B 1 82 ? 20.844 4.133 -6.336 1 96.12 82 ILE B C 1
ATOM 8167 O O . ILE B 1 82 ? 22.062 4.18 -6.281 1 96.12 82 ILE B O 1
ATOM 8171 N N . THR B 1 83 ? 20.094 5.262 -6.293 1 96.25 83 THR B N 1
ATOM 8172 C CA . THR B 1 83 ? 20.672 6.605 -6.305 1 96.25 83 THR B CA 1
ATOM 8173 C C . THR B 1 83 ? 21.312 6.93 -4.965 1 96.25 83 THR B C 1
ATOM 8175 O O . THR B 1 83 ? 22.156 7.836 -4.875 1 96.25 83 THR B O 1
ATOM 8178 N N . SER B 1 84 ? 20.984 6.234 -3.902 1 95.44 84 SER B N 1
ATOM 8179 C CA . SER B 1 84 ? 21.438 6.566 -2.559 1 95.44 84 SER B CA 1
ATOM 8180 C C . SER B 1 84 ? 22.969 6.539 -2.479 1 95.44 84 SER B C 1
ATOM 8182 O O . SER B 1 84 ? 23.578 7.473 -1.955 1 95.44 84 SER B O 1
ATOM 8184 N N . GLY B 1 85 ? 23.641 5.508 -3.072 1 94.88 85 GLY B N 1
ATOM 8185 C CA . GLY B 1 85 ? 25.078 5.406 -3.051 1 94.88 85 GLY B CA 1
ATOM 8186 C C . GLY B 1 85 ? 25.781 6.594 -3.695 1 94.88 85 GLY B C 1
ATOM 8187 O O . GLY B 1 85 ? 26.531 7.316 -3.035 1 94.88 85 GLY B O 1
ATOM 8188 N N . PRO B 1 86 ? 25.406 6.848 -4.938 1 96.31 86 PRO B N 1
ATOM 8189 C CA . PRO B 1 86 ? 26.016 8 -5.621 1 96.31 86 PRO B CA 1
ATOM 8190 C C . PRO B 1 86 ? 25.719 9.32 -4.922 1 96.31 86 PRO B C 1
ATOM 8192 O O . PRO B 1 86 ? 26.547 10.234 -4.938 1 96.31 86 PRO B O 1
ATOM 8195 N N . ARG B 1 87 ? 24.578 9.484 -4.289 1 96.88 87 ARG B N 1
ATOM 8196 C CA . ARG B 1 87 ? 24.203 10.727 -3.621 1 96.88 87 ARG B CA 1
ATOM 8197 C C . ARG B 1 87 ? 25.078 10.961 -2.387 1 96.88 87 ARG B C 1
ATOM 8199 O O . ARG B 1 87 ? 25.594 12.062 -2.184 1 96.88 87 ARG B O 1
ATOM 8206 N N . PHE B 1 88 ? 25.234 9.945 -1.568 1 96.38 88 PHE B N 1
ATOM 8207 C CA . PHE B 1 88 ? 26.094 10.094 -0.4 1 96.38 88 PHE B CA 1
ATOM 8208 C C . PHE B 1 88 ? 27.531 10.367 -0.817 1 96.38 88 PHE B C 1
ATOM 8210 O O . PHE B 1 88 ? 28.219 11.172 -0.191 1 96.38 88 PHE B O 1
ATOM 8217 N N . ALA B 1 89 ? 27.953 9.695 -1.907 1 95.75 89 ALA B N 1
ATOM 8218 C CA . ALA B 1 89 ? 29.297 9.93 -2.422 1 95.75 89 ALA B CA 1
ATOM 8219 C C . ALA B 1 89 ? 29.438 11.352 -2.945 1 95.75 89 ALA B C 1
ATOM 8221 O O . ALA B 1 89 ? 30.484 11.984 -2.758 1 95.75 89 ALA B O 1
ATOM 8222 N N . LEU B 1 90 ? 28.406 11.836 -3.59 1 96.94 90 LEU B N 1
ATOM 8223 C CA . LEU B 1 90 ? 28.406 13.188 -4.129 1 96.94 90 LEU B CA 1
ATOM 8224 C C . LEU B 1 90 ? 28.531 14.219 -3.01 1 96.94 90 LEU B C 1
ATOM 8226 O O . LEU B 1 90 ? 29.344 15.141 -3.1 1 96.94 90 LEU B O 1
ATOM 8230 N N . VAL B 1 91 ? 27.781 14.109 -1.93 1 96.75 91 VAL B N 1
ATOM 8231 C CA . VAL B 1 91 ? 27.828 15.031 -0.802 1 96.75 91 VAL B CA 1
ATOM 8232 C C . VAL B 1 91 ? 29.188 14.984 -0.138 1 96.75 91 VAL B C 1
ATOM 8234 O O . VAL B 1 91 ? 29.766 16.016 0.22 1 96.75 91 VAL B O 1
ATOM 8237 N N . PHE B 1 92 ? 29.75 13.781 -0.085 1 94.94 92 PHE B N 1
ATOM 8238 C CA . PHE B 1 92 ? 31.062 13.602 0.532 1 94.94 92 PHE B CA 1
ATOM 8239 C C . PHE B 1 92 ? 32.156 14.266 -0.303 1 94.94 92 PHE B C 1
ATOM 8241 O O . PHE B 1 92 ? 33 14.969 0.234 1 94.94 92 PHE B O 1
ATOM 8248 N N . LEU B 1 93 ? 32.156 14.078 -1.585 1 94.81 93 LEU B N 1
ATOM 8249 C CA . LEU B 1 93 ? 33.156 14.68 -2.467 1 94.81 93 LEU B CA 1
ATOM 8250 C C . LEU B 1 93 ? 33.031 16.203 -2.465 1 94.81 93 LEU B C 1
ATOM 8252 O O . LEU B 1 93 ? 34.062 16.906 -2.539 1 94.81 93 LEU B O 1
ATOM 8256 N N . TRP B 1 94 ? 31.797 16.656 -2.416 1 94.81 94 TRP B N 1
ATOM 8257 C CA . TRP B 1 94 ? 31.609 18.109 -2.355 1 94.81 94 TRP B CA 1
ATOM 8258 C C . TRP B 1 94 ? 32.219 18.688 -1.082 1 94.81 94 TRP B C 1
ATOM 8260 O O . TRP B 1 94 ? 32.812 19.766 -1.105 1 94.81 94 TRP B O 1
ATOM 8270 N N . TYR B 1 95 ? 32.031 17.969 -0.047 1 93.44 95 TYR B N 1
ATOM 8271 C CA . TYR B 1 95 ? 32.656 18.406 1.205 1 93.44 95 TYR B CA 1
ATOM 8272 C C . TYR B 1 95 ? 34.188 18.469 1.068 1 93.44 95 TYR B C 1
ATOM 8274 O O . TYR B 1 95 ? 34.812 19.422 1.537 1 93.44 95 TYR B O 1
ATOM 8282 N N . LEU B 1 96 ? 34.781 17.5 0.367 1 91.12 96 LEU B N 1
ATOM 8283 C CA . LEU B 1 96 ? 36.219 17.453 0.212 1 91.12 96 LEU B CA 1
ATOM 8284 C C . LEU B 1 96 ? 36.719 18.594 -0.666 1 91.12 96 LEU B C 1
ATOM 8286 O O . LEU B 1 96 ? 37.812 19.141 -0.436 1 91.12 96 LEU B O 1
ATOM 8290 N N . VAL B 1 97 ? 35.906 18.938 -1.587 1 89.75 97 VAL B N 1
ATOM 8291 C CA . VAL B 1 97 ? 36.281 20.016 -2.5 1 89.75 97 VAL B CA 1
ATOM 8292 C C . VAL B 1 97 ? 36.25 21.359 -1.759 1 89.75 97 VAL B C 1
ATOM 8294 O O . VAL B 1 97 ? 37.094 22.219 -2.023 1 89.75 97 VAL B O 1
ATOM 8297 N N . THR B 1 98 ? 35.406 21.5 -0.803 1 88.88 98 THR B N 1
ATOM 8298 C CA . THR B 1 98 ? 35.156 22.812 -0.23 1 88.88 98 THR B CA 1
ATOM 8299 C C . THR B 1 98 ? 35.719 22.922 1.175 1 88.88 98 THR B C 1
ATOM 8301 O O . THR B 1 98 ? 35.844 24.016 1.73 1 88.88 98 THR B O 1
ATOM 8304 N N . ALA B 1 99 ? 36.156 21.797 1.709 1 85.81 99 ALA B N 1
ATOM 8305 C CA . ALA B 1 99 ? 36.656 21.781 3.084 1 85.81 99 ALA B CA 1
ATOM 8306 C C . ALA B 1 99 ? 37.938 22.609 3.223 1 85.81 99 ALA B C 1
ATOM 8308 O O . ALA B 1 99 ? 38.844 22.484 2.406 1 85.81 99 ALA B O 1
ATOM 8309 N N . ARG B 1 100 ? 37.906 23.641 4.09 1 78.56 100 ARG B N 1
ATOM 8310 C CA . ARG B 1 100 ? 39.062 24.453 4.438 1 78.56 100 ARG B CA 1
ATOM 8311 C C . ARG B 1 100 ? 39.312 24.453 5.945 1 78.56 100 ARG B C 1
ATOM 8313 O O . ARG B 1 100 ? 38.375 24.266 6.723 1 78.56 100 ARG B O 1
ATOM 8320 N N . PRO B 1 101 ? 40.594 24.578 6.223 1 72.75 101 PRO B N 1
ATOM 8321 C CA . PRO B 1 101 ? 40.875 24.641 7.664 1 72.75 101 PRO B CA 1
ATOM 8322 C C . PRO B 1 101 ? 40.156 25.812 8.352 1 72.75 101 PRO B C 1
ATOM 8324 O O . PRO B 1 101 ? 40.125 26.906 7.797 1 72.75 101 PRO B O 1
ATOM 8327 N N . ASN B 1 102 ? 39.375 25.734 9.359 1 67.31 102 ASN B N 1
ATOM 8328 C CA . ASN B 1 102 ? 38.75 26.719 10.234 1 67.31 102 ASN B CA 1
ATOM 8329 C C . ASN B 1 102 ? 37.469 27.25 9.641 1 67.31 102 ASN B C 1
ATOM 8331 O O . ASN B 1 102 ? 37.031 28.359 9.961 1 67.31 102 ASN B O 1
ATOM 8335 N N . SER B 1 103 ? 37 26.594 8.492 1 75.12 103 SER B N 1
ATOM 8336 C CA . SER B 1 103 ? 35.719 27.016 7.953 1 75.12 103 SER B CA 1
ATOM 8337 C C . SER B 1 103 ? 34.594 26.031 8.352 1 75.12 103 SER B C 1
ATOM 8339 O O . SER B 1 103 ? 34.781 24.812 8.258 1 75.12 103 SER B O 1
ATOM 8341 N N . THR B 1 104 ? 33.562 26.469 8.867 1 79.31 104 THR B N 1
ATOM 8342 C CA . THR B 1 104 ? 32.469 25.625 9.328 1 79.31 104 THR B CA 1
ATOM 8343 C C . THR B 1 104 ? 31.359 25.547 8.266 1 79.31 104 THR B C 1
ATOM 8345 O O . THR B 1 104 ? 30.5 24.672 8.328 1 79.31 104 THR B O 1
ATOM 8348 N N . LEU B 1 105 ? 31.375 26.406 7.27 1 81.81 105 LEU B N 1
ATOM 8349 C CA . LEU B 1 105 ? 30.312 26.469 6.273 1 81.81 105 LEU B CA 1
ATOM 8350 C C . LEU B 1 105 ? 30.266 25.188 5.449 1 81.81 105 LEU B C 1
ATOM 8352 O O . LEU B 1 105 ? 29.188 24.641 5.191 1 81.81 105 LEU B O 1
ATOM 8356 N N . PRO B 1 106 ? 31.453 24.672 5.082 1 88.94 106 PRO B N 1
ATOM 8357 C CA . PRO B 1 106 ? 31.391 23.422 4.32 1 88.94 106 PRO B CA 1
ATOM 8358 C C . PRO B 1 106 ? 30.781 22.266 5.113 1 88.94 106 PRO B C 1
ATOM 8360 O O . PRO B 1 106 ? 30.078 21.422 4.543 1 88.94 106 PRO B O 1
ATOM 8363 N N . LYS B 1 107 ? 31 22.203 6.387 1 88.5 107 LYS B N 1
ATOM 8364 C CA . LYS B 1 107 ? 30.406 21.156 7.219 1 88.5 107 LYS B CA 1
ATOM 8365 C C . LYS B 1 107 ? 28.891 21.328 7.301 1 88.5 107 LYS B C 1
ATOM 8367 O O . LYS B 1 107 ? 28.156 20.328 7.289 1 88.5 107 LYS B O 1
ATOM 8372 N N . PHE B 1 108 ? 28.484 22.594 7.375 1 86.44 108 PHE B N 1
ATOM 8373 C CA . PHE B 1 108 ? 27.047 22.859 7.426 1 86.44 108 PHE B CA 1
ATOM 8374 C C . PHE B 1 108 ? 26.375 22.438 6.129 1 86.44 108 PHE B C 1
ATOM 8376 O O . PHE B 1 108 ? 25.328 21.797 6.156 1 86.44 108 PHE B O 1
ATOM 8383 N N . VAL B 1 109 ? 27 22.766 5.031 1 90.75 109 VAL B N 1
ATOM 8384 C CA . VAL B 1 109 ? 26.406 22.438 3.736 1 90.75 109 VAL B CA 1
ATOM 8385 C C . VAL B 1 109 ? 26.391 20.922 3.545 1 90.75 109 VAL B C 1
ATOM 8387 O O . VAL B 1 109 ? 25.422 20.375 2.992 1 90.75 109 VAL B O 1
ATOM 8390 N N . ALA B 1 110 ? 27.391 20.266 4.035 1 94.44 110 ALA B N 1
ATOM 8391 C CA . ALA B 1 110 ? 27.406 18.812 3.975 1 94.44 110 ALA B CA 1
ATOM 8392 C C . ALA B 1 110 ? 26.281 18.219 4.828 1 94.44 110 ALA B C 1
ATOM 8394 O O . ALA B 1 110 ? 25.656 17.234 4.43 1 94.44 110 ALA B O 1
ATOM 8395 N N . GLY B 1 111 ? 26.109 18.812 5.996 1 93.88 111 GLY B N 1
ATOM 8396 C CA . GLY B 1 111 ? 25.016 18.375 6.84 1 93.88 111 GLY B CA 1
ATOM 8397 C C . GLY B 1 111 ? 23.656 18.562 6.195 1 93.88 111 GLY B C 1
ATOM 8398 O O . GLY B 1 111 ? 22.781 17.688 6.293 1 93.88 111 GLY B O 1
ATOM 8399 N N . VAL B 1 112 ? 23.484 19.656 5.496 1 93.19 112 VAL B N 1
ATOM 8400 C CA . VAL B 1 112 ? 22.234 19.938 4.797 1 93.19 112 VAL B CA 1
ATOM 8401 C C . VAL B 1 112 ? 22.047 18.938 3.67 1 93.19 112 VAL B C 1
ATOM 8403 O O . VAL B 1 112 ? 20.922 18.484 3.422 1 93.19 112 VAL B O 1
ATOM 8406 N N . GLY B 1 113 ? 23.141 18.641 3.002 1 96.06 113 GLY B N 1
ATOM 8407 C CA . GLY B 1 113 ? 23.062 17.641 1.945 1 96.06 113 GLY B CA 1
ATOM 8408 C C . GLY B 1 113 ? 22.625 16.281 2.443 1 96.06 113 GLY B C 1
ATOM 8409 O O . GLY B 1 113 ? 21.797 15.617 1.811 1 96.06 113 GLY B O 1
ATOM 8410 N N . ILE B 1 114 ? 23.156 15.867 3.572 1 96.31 114 ILE B N 1
ATOM 8411 C CA . ILE B 1 114 ? 22.797 14.586 4.164 1 96.31 114 ILE B CA 1
ATOM 8412 C C . ILE B 1 114 ? 21.328 14.617 4.609 1 96.31 114 ILE B C 1
ATOM 8414 O O . ILE B 1 114 ? 20.594 13.664 4.383 1 96.31 114 ILE B O 1
ATOM 8418 N N . PHE B 1 115 ? 20.922 15.75 5.211 1 95.31 115 PHE B N 1
ATOM 8419 C CA . PHE B 1 115 ? 19.531 15.922 5.648 1 95.31 115 PHE B CA 1
ATOM 8420 C C . PHE B 1 115 ? 18.578 15.852 4.465 1 95.31 115 PHE B C 1
ATOM 8422 O O . PHE B 1 115 ? 17.531 15.203 4.543 1 95.31 115 PHE B O 1
ATOM 8429 N N . ARG B 1 116 ? 18.906 16.469 3.408 1 95.62 116 ARG B N 1
ATOM 8430 C CA . ARG B 1 116 ? 18.109 16.438 2.195 1 95.62 116 ARG B CA 1
ATOM 8431 C C . ARG B 1 116 ? 17.984 15.016 1.654 1 95.62 116 ARG B C 1
ATOM 8433 O O . ARG B 1 116 ? 16.938 14.625 1.151 1 95.62 116 ARG B O 1
ATOM 8440 N N . THR B 1 117 ? 19.078 14.266 1.771 1 96.19 117 THR B N 1
ATOM 8441 C CA . THR B 1 117 ? 19.062 12.891 1.294 1 96.19 117 THR B CA 1
ATOM 8442 C C . THR B 1 117 ? 18.109 12.039 2.125 1 96.19 117 THR B C 1
ATOM 8444 O O . THR B 1 117 ? 17.312 11.266 1.577 1 96.19 117 THR B O 1
ATOM 8447 N N . PHE B 1 118 ? 18.109 12.234 3.406 1 95.94 118 PHE B N 1
ATOM 8448 C CA . PHE B 1 118 ? 17.234 11.453 4.281 1 95.94 118 PHE B CA 1
ATOM 8449 C C . PHE B 1 118 ? 15.781 11.859 4.09 1 95.94 118 PHE B C 1
ATOM 8451 O O . PHE B 1 118 ? 14.891 11.016 4.141 1 95.94 118 PHE B O 1
ATOM 8458 N N . THR B 1 119 ? 15.547 13.125 3.904 1 95.44 119 THR B N 1
ATOM 8459 C CA . THR B 1 119 ? 14.172 13.57 3.709 1 95.44 119 THR B CA 1
ATOM 8460 C C . THR B 1 119 ? 13.641 13.109 2.354 1 95.44 119 THR B C 1
ATOM 8462 O O . THR B 1 119 ? 12.438 12.867 2.201 1 95.44 119 THR B O 1
ATOM 8465 N N . CYS B 1 120 ? 14.562 13.055 1.375 1 94.69 120 CYS B N 1
ATOM 8466 C CA . CYS B 1 120 ? 14.164 12.461 0.103 1 94.69 120 CYS B CA 1
ATOM 8467 C C . CYS B 1 120 ? 13.742 11.008 0.286 1 94.69 120 CYS B C 1
ATOM 8469 O O . CYS B 1 120 ? 12.727 10.57 -0.266 1 94.69 120 CYS B O 1
ATOM 8471 N N . GLY B 1 121 ? 14.547 10.25 1.061 1 94.38 121 GLY B N 1
ATOM 8472 C CA . GLY B 1 121 ? 14.133 8.898 1.396 1 94.38 121 GLY B CA 1
ATOM 8473 C C . GLY B 1 121 ? 12.812 8.844 2.141 1 94.38 121 GLY B C 1
ATOM 8474 O O . GLY B 1 121 ? 12.016 7.926 1.929 1 94.38 121 GLY B O 1
ATOM 8475 N N . GLY B 1 122 ? 12.547 9.859 2.914 1 93.44 122 GLY B N 1
ATOM 8476 C CA . GLY B 1 122 ? 11.312 9.914 3.676 1 93.44 122 GLY B CA 1
ATOM 8477 C C . GLY B 1 122 ? 10.07 10 2.803 1 93.44 122 GLY B C 1
ATOM 8478 O O . GLY B 1 122 ? 9.195 9.133 2.873 1 93.44 122 GLY B O 1
ATOM 8479 N N . TRP B 1 123 ? 10.078 10.984 1.927 1 93.12 123 TRP B N 1
ATOM 8480 C CA . TRP B 1 123 ? 8.852 11.164 1.161 1 93.12 123 TRP B CA 1
ATOM 8481 C C . TRP B 1 123 ? 8.758 10.148 0.029 1 93.12 123 TRP B C 1
ATOM 8483 O O . TRP B 1 123 ? 7.691 9.961 -0.562 1 93.12 123 TRP B O 1
ATOM 8493 N N . THR B 1 124 ? 9.875 9.438 -0.321 1 93.94 124 THR B N 1
ATOM 8494 C CA . THR B 1 124 ? 9.836 8.391 -1.331 1 93.94 124 THR B CA 1
ATOM 8495 C C . THR B 1 124 ? 9.219 7.117 -0.763 1 93.94 124 THR B C 1
ATOM 8497 O O . THR B 1 124 ? 8.383 6.48 -1.411 1 93.94 124 THR B O 1
ATOM 8500 N N . TYR B 1 125 ? 9.57 6.789 0.448 1 94.38 125 TYR B N 1
ATOM 8501 C CA . TYR B 1 125 ? 9.195 5.473 0.954 1 94.38 125 TYR B CA 1
ATOM 8502 C C . TYR B 1 125 ? 8.039 5.578 1.941 1 94.38 125 TYR B C 1
ATOM 8504 O O . TYR B 1 125 ? 7.473 4.566 2.355 1 94.38 125 TYR B O 1
ATOM 8512 N N . VAL B 1 126 ? 7.656 6.801 2.312 1 92.88 126 VAL B N 1
ATOM 8513 C CA . VAL B 1 126 ? 6.375 7.078 2.949 1 92.88 126 VAL B CA 1
ATOM 8514 C C . VAL B 1 126 ? 5.43 7.734 1.945 1 92.88 126 VAL B C 1
ATOM 8516 O O . VAL B 1 126 ? 5.527 8.938 1.687 1 92.88 126 VAL B O 1
ATOM 8519 N N . THR B 1 127 ? 4.52 6.965 1.46 1 87 127 THR B N 1
ATOM 8520 C CA . THR B 1 127 ? 3.633 7.477 0.42 1 87 127 THR B CA 1
ATOM 8521 C C . THR B 1 127 ? 2.479 8.266 1.031 1 87 127 THR B C 1
ATOM 8523 O O . THR B 1 127 ? 2.262 8.219 2.244 1 87 127 THR B O 1
ATOM 8526 N N . SER B 1 128 ? 1.772 8.977 0.214 1 84.69 128 SER B N 1
ATOM 8527 C CA . SER B 1 128 ? 0.642 9.773 0.684 1 84.69 128 SER B CA 1
ATOM 8528 C C . SER B 1 128 ? -0.488 8.883 1.188 1 84.69 128 SER B C 1
ATOM 8530 O O . SER B 1 128 ? -1.248 9.273 2.076 1 84.69 128 SER B O 1
ATOM 8532 N N . THR B 1 129 ? -0.525 7.684 0.658 1 81.62 129 THR B N 1
ATOM 8533 C CA . THR B 1 129 ? -1.562 6.746 1.075 1 81.62 129 THR B CA 1
ATOM 8534 C C . THR B 1 129 ? -1.226 6.137 2.434 1 81.62 129 THR B C 1
ATOM 8536 O O . THR B 1 129 ? -2.123 5.789 3.203 1 81.62 129 THR B O 1
ATOM 8539 N N . ASP B 1 130 ? 0.133 6.004 2.695 1 84.81 130 ASP B N 1
ATOM 8540 C CA . ASP B 1 130 ? 0.558 5.508 4 1 84.81 130 ASP B CA 1
ATOM 8541 C C . ASP B 1 130 ? 0.222 6.504 5.105 1 84.81 130 ASP B C 1
ATOM 8543 O O . ASP B 1 130 ? -0.398 6.145 6.109 1 84.81 130 ASP B O 1
ATOM 8547 N N . ASP B 1 131 ? 0.727 7.684 4.914 1 87.94 131 ASP B N 1
ATOM 8548 C CA . ASP B 1 131 ? 0.591 8.773 5.879 1 87.94 131 ASP B CA 1
ATOM 8549 C C . ASP B 1 131 ? 0.788 10.125 5.207 1 87.94 131 ASP B C 1
ATOM 8551 O O . ASP B 1 131 ? 1.921 10.547 4.965 1 87.94 131 ASP B O 1
ATOM 8555 N N . HIS B 1 132 ? -0.306 10.781 4.93 1 84.25 132 HIS B N 1
ATOM 8556 C CA . HIS B 1 132 ? -0.28 12.023 4.164 1 84.25 132 HIS B CA 1
ATOM 8557 C C . HIS B 1 132 ? 0.51 13.102 4.895 1 84.25 132 HIS B C 1
ATOM 8559 O O . HIS B 1 132 ? 1.282 13.844 4.277 1 84.25 132 HIS B O 1
ATOM 8565 N N . ASP B 1 133 ? 0.431 13.234 6.176 1 82.62 133 ASP B N 1
ATOM 8566 C CA . ASP B 1 133 ? 1.082 14.281 6.953 1 82.62 133 ASP B CA 1
ATOM 8567 C C . ASP B 1 133 ? 2.598 14.102 6.961 1 82.62 133 ASP B C 1
ATOM 8569 O O . ASP B 1 133 ? 3.342 15.039 6.66 1 82.62 133 ASP B O 1
ATOM 8573 N N . TRP B 1 134 ? 3.006 12.922 7.242 1 89.69 134 TRP B N 1
ATOM 8574 C CA . TRP B 1 134 ? 4.445 12.695 7.281 1 89.69 134 TRP B CA 1
ATOM 8575 C C . TRP B 1 134 ? 5.051 12.797 5.887 1 89.69 134 TRP B C 1
ATOM 8577 O O . TRP B 1 134 ? 6.18 13.266 5.723 1 89.69 134 TRP B O 1
ATOM 8587 N N . HIS B 1 135 ? 4.34 12.305 4.945 1 89.88 135 HIS B N 1
ATOM 8588 C CA . HIS B 1 135 ? 4.801 12.469 3.572 1 89.88 135 HIS B CA 1
ATOM 8589 C C . HIS B 1 135 ? 5.039 13.945 3.246 1 89.88 135 HIS B C 1
ATOM 8591 O O . HIS B 1 135 ? 6.102 14.305 2.738 1 89.88 135 HIS B O 1
ATOM 8597 N N . ASP B 1 136 ? 4.125 14.781 3.627 1 86.75 136 ASP B N 1
ATOM 8598 C CA . ASP B 1 136 ? 4.227 16.203 3.354 1 86.75 136 ASP B CA 1
ATOM 8599 C C . ASP B 1 136 ? 5.344 16.844 4.176 1 86.75 136 ASP B C 1
ATOM 8601 O O . ASP B 1 136 ? 6.051 17.734 3.689 1 86.75 136 ASP B O 1
ATOM 8605 N N . ILE B 1 137 ? 5.457 16.438 5.367 1 88.62 137 ILE B N 1
ATOM 8606 C CA . ILE B 1 137 ? 6.508 16.984 6.227 1 88.62 137 ILE B CA 1
ATOM 8607 C C . ILE B 1 137 ? 7.875 16.672 5.629 1 88.62 137 ILE B C 1
ATOM 8609 O O . ILE B 1 137 ? 8.75 17.531 5.566 1 88.62 137 ILE B O 1
ATOM 8613 N N . PHE B 1 138 ? 8.055 15.453 5.133 1 93.06 138 PHE B N 1
ATOM 8614 C CA . PHE B 1 138 ? 9.328 15.094 4.512 1 93.06 138 PHE B CA 1
ATOM 8615 C C . PHE B 1 138 ? 9.531 15.859 3.213 1 93.06 138 PHE B C 1
ATOM 8617 O O . PHE B 1 138 ? 10.641 16.328 2.932 1 93.06 138 PHE B O 1
ATOM 8624 N N . MET B 1 139 ? 8.523 16.031 2.529 1 90.62 139 MET B N 1
ATOM 8625 C CA . MET B 1 139 ? 8.625 16.734 1.255 1 90.62 139 MET B CA 1
ATOM 8626 C C . MET B 1 139 ? 8.938 18.203 1.474 1 90.62 139 MET B C 1
ATOM 8628 O O . MET B 1 139 ? 9.828 18.766 0.82 1 90.62 139 MET B O 1
ATOM 8632 N N . ILE B 1 140 ? 8.266 18.828 2.396 1 87.25 140 ILE B N 1
ATOM 8633 C CA . ILE B 1 140 ? 8.484 20.234 2.689 1 87.25 140 ILE B CA 1
ATOM 8634 C C . ILE B 1 140 ? 9.875 20.438 3.271 1 87.25 140 ILE B C 1
ATOM 8636 O O . ILE B 1 140 ? 10.562 21.406 2.945 1 87.25 140 ILE B O 1
ATOM 8640 N N . SER B 1 141 ? 10.219 19.5 4.117 1 91 141 SER B N 1
ATOM 8641 C CA . SER B 1 141 ? 11.562 19.578 4.668 1 91 141 SER B CA 1
ATOM 8642 C C . SER B 1 141 ? 12.617 19.5 3.568 1 91 141 SER B C 1
ATOM 8644 O O . SER B 1 141 ? 13.617 20.219 3.604 1 91 141 SER B O 1
ATOM 8646 N N . TYR B 1 142 ? 12.43 18.641 2.65 1 93.31 142 TYR B N 1
ATOM 8647 C CA . TYR B 1 142 ? 13.328 18.516 1.504 1 93.31 142 TYR B CA 1
ATOM 8648 C C . TYR B 1 142 ? 13.367 19.828 0.713 1 93.31 142 TYR B C 1
ATOM 8650 O O . TYR B 1 142 ? 14.445 20.297 0.338 1 93.31 142 TYR B O 1
ATOM 8658 N N . LEU B 1 143 ? 12.242 20.469 0.549 1 87.31 143 LEU B N 1
ATOM 8659 C CA . LEU B 1 143 ? 12.148 21.688 -0.233 1 87.31 143 LEU B CA 1
ATOM 8660 C C . LEU B 1 143 ? 12.797 22.859 0.507 1 87.31 143 LEU B C 1
ATOM 8662 O O . LEU B 1 143 ? 13.516 23.656 -0.097 1 87.31 143 LEU B O 1
ATOM 8666 N N . VAL B 1 144 ? 12.555 22.891 1.765 1 86.44 144 VAL B N 1
ATOM 8667 C CA . VAL B 1 144 ? 13.133 23.969 2.57 1 86.44 144 VAL B CA 1
ATOM 8668 C C . VAL B 1 144 ? 14.648 23.812 2.625 1 86.44 144 VAL B C 1
ATOM 8670 O O . VAL B 1 144 ? 15.383 24.797 2.564 1 86.44 144 VAL B O 1
ATOM 8673 N N . ALA B 1 145 ? 15.07 22.562 2.691 1 92.06 145 ALA B N 1
ATOM 8674 C CA . ALA B 1 145 ? 16.5 22.297 2.76 1 92.06 145 ALA B CA 1
ATOM 8675 C C . ALA B 1 145 ? 17.188 22.578 1.421 1 92.06 145 ALA B C 1
ATOM 8677 O O . ALA B 1 145 ? 18.406 22.719 1.354 1 92.06 145 ALA B O 1
ATOM 8678 N N . THR B 1 146 ? 16.453 22.656 0.387 1 92.31 146 THR B N 1
ATOM 8679 C CA . THR B 1 146 ? 17.016 22.953 -0.926 1 92.31 146 THR B CA 1
ATOM 8680 C C . THR B 1 146 ? 17.547 24.391 -0.976 1 92.31 146 THR B C 1
ATOM 8682 O O . THR B 1 146 ? 18.516 24.672 -1.688 1 92.31 146 THR B O 1
ATOM 8685 N N . LEU B 1 147 ? 17.016 25.25 -0.159 1 87.94 147 LEU B N 1
ATOM 8686 C CA . LEU B 1 147 ? 17.453 26.641 -0.148 1 87.94 147 LEU B CA 1
ATOM 8687 C C . LEU B 1 147 ? 18.875 26.766 0.406 1 87.94 147 LEU B C 1
ATOM 8689 O O . LEU B 1 147 ? 19.781 27.203 -0.299 1 87.94 147 LEU B O 1
ATOM 8693 N N . PRO B 1 148 ? 19.094 26.266 1.639 1 88.19 148 PRO B N 1
ATOM 8694 C CA . PRO B 1 148 ? 20.469 26.375 2.127 1 88.19 148 PRO B CA 1
ATOM 8695 C C . PRO B 1 148 ? 21.438 25.5 1.325 1 88.19 148 PRO B C 1
ATOM 8697 O O . PRO B 1 148 ? 22.625 25.844 1.21 1 88.19 148 PRO B O 1
ATOM 8700 N N . TRP B 1 149 ? 21.016 24.406 0.694 1 93.81 149 TRP B N 1
ATOM 8701 C CA . TRP B 1 149 ? 21.891 23.578 -0.141 1 93.81 149 TRP B CA 1
ATOM 8702 C C . TRP B 1 149 ? 22.312 24.344 -1.393 1 93.81 149 TRP B C 1
ATOM 8704 O O . TRP B 1 149 ? 23.516 24.422 -1.699 1 93.81 149 TRP B O 1
ATOM 8714 N N . THR B 1 150 ? 21.375 24.953 -2.076 1 93.06 150 THR B N 1
ATOM 8715 C CA . THR B 1 150 ? 21.672 25.656 -3.32 1 93.06 150 THR B CA 1
ATOM 8716 C C . THR B 1 150 ? 22.5 26.922 -3.057 1 93.06 150 THR B C 1
ATOM 8718 O O . THR B 1 150 ? 23.5 27.156 -3.721 1 93.06 150 THR B O 1
ATOM 8721 N N . ILE B 1 151 ? 22.125 27.672 -2.051 1 86.69 151 ILE B N 1
ATOM 8722 C CA . ILE B 1 151 ? 22.844 28.906 -1.736 1 86.69 151 ILE B CA 1
ATOM 8723 C C . ILE B 1 151 ? 24.234 28.562 -1.191 1 86.69 151 ILE B C 1
ATOM 8725 O O . ILE B 1 151 ? 25.219 29.234 -1.52 1 86.69 151 ILE B O 1
ATOM 8729 N N . GLY B 1 152 ? 24.266 27.516 -0.381 1 88.12 152 GLY B N 1
ATOM 8730 C CA . GLY B 1 152 ? 25.547 27.078 0.155 1 88.12 152 GLY B CA 1
ATOM 8731 C C . GLY B 1 152 ? 26.5 26.594 -0.915 1 88.12 152 GLY B C 1
ATOM 8732 O O . GLY B 1 152 ? 27.688 26.922 -0.898 1 88.12 152 GLY B O 1
ATOM 8733 N N . CYS B 1 153 ? 26.031 25.781 -1.848 1 92.31 153 CYS B N 1
ATOM 8734 C CA . CYS B 1 153 ? 26.875 25.281 -2.932 1 92.31 153 CYS B CA 1
ATOM 8735 C C . CYS B 1 153 ? 27.328 26.422 -3.832 1 92.31 153 CYS B C 1
ATOM 8737 O O . CYS B 1 153 ? 28.469 26.406 -4.324 1 92.31 153 CYS B O 1
ATOM 8739 N N . LEU B 1 154 ? 26.5 27.406 -4.012 1 88.62 154 LEU B N 1
ATOM 8740 C CA . LEU B 1 154 ? 26.875 28.562 -4.82 1 88.62 154 LEU B CA 1
ATOM 8741 C C . LEU B 1 154 ? 27.953 29.391 -4.117 1 88.62 154 LEU B C 1
ATOM 8743 O O . LEU B 1 154 ? 28.906 29.828 -4.754 1 88.62 154 LEU B O 1
ATOM 8747 N N . ALA B 1 155 ? 27.828 29.516 -2.82 1 83.44 155 ALA B N 1
ATOM 8748 C CA . ALA B 1 155 ? 28.766 30.312 -2.041 1 83.44 155 ALA B CA 1
ATOM 8749 C C . ALA B 1 155 ? 30.125 29.625 -1.971 1 83.44 155 ALA B C 1
ATOM 8751 O O . ALA B 1 155 ? 31.172 30.297 -1.974 1 83.44 155 ALA B O 1
ATOM 8752 N N . LEU B 1 156 ? 30.109 28.297 -1.928 1 88.06 156 LEU B N 1
ATOM 8753 C CA . LEU B 1 156 ? 31.344 27.531 -1.732 1 88.06 156 LEU B CA 1
ATOM 8754 C C . LEU B 1 156 ? 31.922 27.078 -3.068 1 88.06 156 LEU B C 1
ATOM 8756 O O . LEU B 1 156 ? 32.938 26.391 -3.105 1 88.06 156 LEU B O 1
ATOM 8760 N N . SER B 1 157 ? 31.281 27.469 -4.137 1 88.75 157 SER B N 1
ATOM 8761 C CA . SER B 1 157 ? 31.734 26.984 -5.441 1 88.75 157 SER B CA 1
ATOM 8762 C C . SER B 1 157 ? 33.156 27.469 -5.754 1 88.75 157 SER B C 1
ATOM 8764 O O . SER B 1 157 ? 33.469 28.641 -5.57 1 88.75 157 SER B O 1
ATOM 8766 N N . PRO B 1 158 ? 33.969 26.469 -6.098 1 85.5 158 PRO B N 1
ATOM 8767 C CA . PRO B 1 158 ? 35.312 26.859 -6.504 1 85.5 158 PRO B CA 1
ATOM 8768 C C . PRO B 1 158 ? 35.312 27.781 -7.727 1 85.5 158 PRO B C 1
ATOM 8770 O O . PRO B 1 158 ? 34.281 27.953 -8.375 1 85.5 158 PRO B O 1
ATOM 8773 N N . ASN B 1 159 ? 36.5 28.328 -7.996 1 80.31 159 ASN B N 1
ATOM 8774 C CA . ASN B 1 159 ? 36.625 29.328 -9.055 1 80.31 159 ASN B CA 1
ATOM 8775 C C . ASN B 1 159 ? 36.625 28.672 -10.438 1 80.31 159 ASN B C 1
ATOM 8777 O O . ASN B 1 159 ? 37.594 28.828 -11.195 1 80.31 159 ASN B O 1
ATOM 8781 N N . ASN B 1 160 ? 35.688 27.859 -10.711 1 85.75 160 ASN B N 1
ATOM 8782 C CA . ASN B 1 160 ? 35.406 27.312 -12.031 1 85.75 160 ASN B CA 1
ATOM 8783 C C . ASN B 1 160 ? 34.281 28.078 -12.719 1 85.75 160 ASN B C 1
ATOM 8785 O O . ASN B 1 160 ? 33.094 27.906 -12.367 1 85.75 160 ASN B O 1
ATOM 8789 N N . ARG B 1 161 ? 34.562 28.859 -13.656 1 86.56 161 ARG B N 1
ATOM 8790 C CA . ARG B 1 161 ? 33.625 29.781 -14.289 1 86.56 161 ARG B CA 1
ATOM 8791 C C . ARG B 1 161 ? 32.438 29.031 -14.898 1 86.56 161 ARG B C 1
ATOM 8793 O O . ARG B 1 161 ? 31.297 29.484 -14.805 1 86.56 161 ARG B O 1
ATOM 8800 N N . ARG B 1 162 ? 32.688 27.953 -15.594 1 91.88 162 ARG B N 1
ATOM 8801 C CA . ARG B 1 162 ? 31.625 27.172 -16.219 1 91.88 162 ARG B CA 1
ATOM 8802 C C . ARG B 1 162 ? 30.688 26.594 -15.18 1 91.88 162 ARG B C 1
ATOM 8804 O O . ARG B 1 162 ? 29.469 26.625 -15.352 1 91.88 162 ARG B O 1
ATOM 8811 N N . ALA B 1 163 ? 31.25 26.047 -14.094 1 93.25 163 ALA B N 1
ATOM 8812 C CA . ALA B 1 163 ? 30.438 25.438 -13.039 1 93.25 163 ALA B CA 1
ATOM 8813 C C . ALA B 1 163 ? 29.562 26.5 -12.352 1 93.25 163 ALA B C 1
ATOM 8815 O O . ALA B 1 163 ? 28.375 26.266 -12.102 1 93.25 163 ALA B O 1
ATOM 8816 N N . VAL B 1 164 ? 30.125 27.594 -12.086 1 91.5 164 VAL B N 1
ATOM 8817 C CA . VAL B 1 164 ? 29.406 28.656 -11.383 1 91.5 164 VAL B CA 1
ATOM 8818 C C . VAL B 1 164 ? 28.281 29.188 -12.281 1 91.5 164 VAL B C 1
ATOM 8820 O O . VAL B 1 164 ? 27.188 29.469 -11.805 1 91.5 164 VAL B O 1
ATOM 8823 N N . LYS B 1 165 ? 28.562 29.312 -13.523 1 93.88 165 LYS B N 1
ATOM 8824 C CA . LYS B 1 165 ? 27.562 29.797 -14.461 1 93.88 165 LYS B CA 1
ATOM 8825 C C . LYS B 1 165 ? 26.359 28.859 -14.5 1 93.88 165 LYS B C 1
ATOM 8827 O O . LYS B 1 165 ? 25.203 29.312 -14.367 1 93.88 165 LYS B O 1
ATOM 8832 N N . TYR B 1 166 ? 26.625 27.594 -14.688 1 95.5 166 TYR B N 1
ATOM 8833 C CA . TYR B 1 166 ? 25.531 26.641 -14.766 1 95.5 166 TYR B CA 1
ATOM 8834 C C . TYR B 1 166 ? 24.781 26.562 -13.438 1 95.5 166 TYR B C 1
ATOM 8836 O O . TYR B 1 166 ? 23.562 26.406 -13.422 1 95.5 166 TYR B O 1
ATOM 8844 N N . ARG B 1 167 ? 25.469 26.688 -12.297 1 94.94 167 ARG B N 1
ATOM 8845 C CA . ARG B 1 167 ? 24.812 26.656 -10.992 1 94.94 167 ARG B CA 1
ATOM 8846 C C . ARG B 1 167 ? 23.875 27.844 -10.828 1 94.94 167 ARG B C 1
ATOM 8848 O O . ARG B 1 167 ? 22.766 27.703 -10.32 1 94.94 167 ARG B O 1
ATOM 8855 N N . LYS B 1 168 ? 24.359 28.953 -11.227 1 93.44 168 LYS B N 1
ATOM 8856 C CA . LYS B 1 168 ? 23.516 30.141 -11.125 1 93.44 168 LYS B CA 1
ATOM 8857 C C . LYS B 1 168 ? 22.297 30.047 -12.016 1 93.44 168 LYS B C 1
ATOM 8859 O O . LYS B 1 168 ? 21.188 30.422 -11.609 1 93.44 168 LYS B O 1
ATOM 8864 N N . ILE B 1 169 ? 22.5 29.531 -13.203 1 96 169 ILE B N 1
ATOM 8865 C CA . ILE B 1 169 ? 21.391 29.391 -14.141 1 96 169 ILE B CA 1
ATOM 8866 C C . ILE B 1 169 ? 20.359 28.406 -13.594 1 96 169 ILE B C 1
ATOM 8868 O O . ILE B 1 169 ? 19.172 28.719 -13.547 1 96 169 ILE B O 1
ATOM 8872 N N . LEU B 1 170 ? 20.859 27.281 -13.117 1 96.19 170 LEU B N 1
ATOM 8873 C CA . LEU B 1 170 ? 19.953 26.25 -12.648 1 96.19 170 LEU B CA 1
ATOM 8874 C C . LEU B 1 170 ? 19.266 26.672 -11.352 1 96.19 170 LEU B C 1
ATOM 8876 O O . LEU B 1 170 ? 18.094 26.359 -11.141 1 96.19 170 LEU B O 1
ATOM 8880 N N . ALA B 1 171 ? 19.984 27.328 -10.523 1 94.81 171 ALA B N 1
ATOM 8881 C CA . ALA B 1 171 ? 19.391 27.844 -9.297 1 94.81 171 ALA B CA 1
ATOM 8882 C C . ALA B 1 171 ? 18.312 28.875 -9.609 1 94.81 171 ALA B C 1
ATOM 8884 O O . ALA B 1 171 ? 17.219 28.844 -9.031 1 94.81 171 ALA B O 1
ATOM 8885 N N . SER B 1 172 ? 18.578 29.797 -10.531 1 94.62 172 SER B N 1
ATOM 8886 C CA . SER B 1 172 ? 17.609 30.828 -10.914 1 94.62 172 SER B CA 1
ATOM 8887 C C . SER B 1 172 ? 16.375 30.219 -11.57 1 94.62 172 SER B C 1
ATOM 8889 O O . SER B 1 172 ? 15.258 30.672 -11.344 1 94.62 172 SER B O 1
ATOM 8891 N N . LEU B 1 173 ? 16.641 29.234 -12.367 1 95 173 LEU B N 1
ATOM 8892 C CA . LEU B 1 173 ? 15.516 28.562 -13.008 1 95 173 LEU B CA 1
ATOM 8893 C C . LEU B 1 173 ? 14.672 27.812 -11.977 1 95 173 LEU B C 1
ATOM 8895 O O . LEU B 1 173 ? 13.438 27.828 -12.062 1 95 173 LEU B O 1
ATOM 8899 N N . PHE B 1 174 ? 15.328 27.203 -11.039 1 94.75 174 PHE B N 1
ATOM 8900 C CA . PHE B 1 174 ? 14.602 26.453 -10.016 1 94.75 174 PHE B CA 1
ATOM 8901 C C . PHE B 1 174 ? 13.719 27.391 -9.195 1 94.75 174 PHE B C 1
ATOM 8903 O O . PHE B 1 174 ? 12.508 27.188 -9.086 1 94.75 174 PHE B O 1
ATOM 8910 N N . PHE B 1 175 ? 14.266 28.453 -8.68 1 90.5 175 PHE B N 1
ATOM 8911 C CA . PHE B 1 175 ? 13.508 29.359 -7.82 1 90.5 175 PHE B CA 1
ATOM 8912 C C . PHE B 1 175 ? 12.562 30.234 -8.641 1 90.5 175 PHE B C 1
ATOM 8914 O O . PHE B 1 175 ? 11.492 30.609 -8.164 1 90.5 175 PHE B O 1
ATOM 8921 N N . GLY B 1 176 ? 12.906 30.531 -9.906 1 91.69 176 GLY B N 1
ATOM 8922 C CA . GLY B 1 176 ? 12.016 31.25 -10.805 1 91.69 176 GLY B CA 1
ATOM 8923 C C . GLY B 1 176 ? 10.773 30.469 -11.172 1 91.69 176 GLY B C 1
ATOM 8924 O O . GLY B 1 176 ? 9.703 31.062 -11.367 1 91.69 176 GLY B O 1
ATOM 8925 N N . THR B 1 177 ? 10.93 29.156 -11.258 1 93.62 177 THR B N 1
ATOM 8926 C CA . THR B 1 177 ? 9.828 28.281 -11.648 1 93.62 177 THR B CA 1
ATOM 8927 C C . THR B 1 177 ? 8.828 28.125 -10.508 1 93.62 177 THR B C 1
ATOM 8929 O O . THR B 1 177 ? 7.684 27.719 -10.727 1 93.62 177 THR B O 1
ATOM 8932 N N . LEU B 1 178 ? 9.156 28.484 -9.281 1 88.06 178 LEU B N 1
ATOM 8933 C CA . LEU B 1 178 ? 8.266 28.344 -8.141 1 88.06 178 LEU B CA 1
ATOM 8934 C C . LEU B 1 178 ? 7.078 29.297 -8.25 1 88.06 178 LEU B C 1
ATOM 8936 O O . LEU B 1 178 ? 5.965 28.953 -7.855 1 88.06 178 LEU B O 1
ATOM 8940 N N . VAL B 1 179 ? 7.23 30.484 -8.867 1 86.94 179 VAL B N 1
ATOM 8941 C CA . VAL B 1 179 ? 6.188 31.5 -8.969 1 86.94 179 VAL B CA 1
ATOM 8942 C C . VAL B 1 179 ? 5.062 31 -9.875 1 86.94 179 VAL B C 1
ATOM 8944 O O . VAL B 1 179 ? 3.91 30.906 -9.445 1 86.94 179 VAL B O 1
ATOM 8947 N N . PRO B 1 180 ? 5.414 30.562 -11.117 1 92.88 180 PRO B N 1
ATOM 8948 C CA . PRO B 1 180 ? 4.324 30.031 -11.938 1 92.88 180 PRO B CA 1
ATOM 8949 C C . PRO B 1 180 ? 3.764 28.719 -11.383 1 92.88 180 PRO B C 1
ATOM 8951 O O . PRO B 1 180 ? 2.584 28.422 -11.578 1 92.88 180 PRO B O 1
ATOM 8954 N N . LEU B 1 181 ? 4.527 27.922 -10.727 1 92.38 181 LEU B N 1
ATOM 8955 C CA . LEU B 1 181 ? 4.043 26.688 -10.125 1 92.38 181 LEU B CA 1
ATOM 8956 C C . LEU B 1 181 ? 2.945 26.969 -9.102 1 92.38 181 LEU B C 1
ATOM 8958 O O . LEU B 1 181 ? 1.896 26.328 -9.117 1 92.38 181 LEU B O 1
ATOM 8962 N N . ILE B 1 182 ? 3.174 27.969 -8.234 1 84.56 182 ILE B N 1
ATOM 8963 C CA . ILE B 1 182 ? 2.203 28.312 -7.203 1 84.56 182 ILE B CA 1
ATOM 8964 C C . ILE B 1 182 ? 0.958 28.922 -7.855 1 84.56 182 ILE B C 1
ATOM 8966 O O . ILE B 1 182 ? -0.167 28.625 -7.445 1 84.56 182 ILE B O 1
ATOM 8970 N N . TYR B 1 183 ? 1.195 29.719 -8.914 1 88.81 183 TYR B N 1
ATOM 8971 C CA . TYR B 1 183 ? 0.082 30.328 -9.633 1 88.81 183 TYR B CA 1
ATOM 8972 C C . TYR B 1 183 ? -0.846 29.266 -10.211 1 88.81 183 TYR B C 1
ATOM 8974 O O . TYR B 1 183 ? -2.061 29.312 -10 1 88.81 183 TYR B O 1
ATOM 8982 N N . TYR B 1 184 ? -0.303 28.297 -10.859 1 92 184 TYR B N 1
ATOM 8983 C CA . TYR B 1 184 ? -1.144 27.297 -11.492 1 92 184 TYR B CA 1
ATOM 8984 C C . TYR B 1 184 ? -1.677 26.297 -10.469 1 92 184 TYR B C 1
ATOM 8986 O O . TYR B 1 184 ? -2.662 25.609 -10.719 1 92 184 TYR B O 1
ATOM 8994 N N . PHE B 1 185 ? -1.077 26.141 -9.383 1 88.19 185 PHE B N 1
ATOM 8995 C CA . PHE B 1 185 ? -1.63 25.344 -8.289 1 88.19 185 PHE B CA 1
ATOM 8996 C C . PHE B 1 185 ? -2.932 25.953 -7.785 1 88.19 185 PHE B C 1
ATOM 8998 O O . PHE B 1 185 ? -3.92 25.234 -7.59 1 88.19 185 PHE B O 1
ATOM 9005 N N . ILE B 1 186 ? -2.879 27.297 -7.68 1 80.06 186 ILE B N 1
ATOM 9006 C CA . ILE B 1 186 ? -4.066 28 -7.207 1 80.06 186 ILE B CA 1
ATOM 9007 C C . ILE B 1 186 ? -5.164 27.938 -8.266 1 80.06 186 ILE B C 1
ATOM 9009 O O . ILE B 1 186 ? -6.336 27.719 -7.938 1 80.06 186 ILE B O 1
ATOM 9013 N N . GLN B 1 187 ? -4.75 28.016 -9.539 1 87 187 GLN B N 1
ATOM 9014 C CA . GLN B 1 187 ? -5.719 27.953 -10.625 1 87 187 GLN B CA 1
ATOM 9015 C C . GLN B 1 187 ? -6.41 26.594 -10.672 1 87 187 GLN B C 1
ATOM 9017 O O . GLN B 1 187 ? -7.602 26.516 -10.984 1 87 187 GLN B O 1
ATOM 9022 N N . HIS B 1 188 ? -5.707 25.594 -10.32 1 86.06 188 HIS B N 1
ATOM 9023 C CA . HIS B 1 188 ? -6.27 24.266 -10.43 1 86.06 188 HIS B CA 1
ATOM 9024 C C . HIS B 1 188 ? -6.996 23.859 -9.148 1 86.06 188 HIS B C 1
ATOM 9026 O O . HIS B 1 188 ? -8.094 23.312 -9.203 1 86.06 188 HIS B O 1
ATOM 9032 N N . LYS B 1 189 ? -6.477 24.156 -8 1 78.62 189 LYS B N 1
ATOM 9033 C CA . LYS B 1 189 ? -7.039 23.672 -6.746 1 78.62 189 LYS B CA 1
ATOM 9034 C C . LYS B 1 189 ? -8.164 24.578 -6.258 1 78.62 189 LYS B C 1
ATOM 9036 O O . LYS B 1 189 ? -9.164 24.109 -5.723 1 78.62 189 LYS B O 1
ATOM 9041 N N . VAL B 1 190 ? -7.988 25.922 -6.441 1 72.75 190 VAL B N 1
ATOM 9042 C CA . VAL B 1 190 ? -8.945 26.875 -5.891 1 72.75 190 VAL B CA 1
ATOM 9043 C C . VAL B 1 190 ? -9.945 27.281 -6.969 1 72.75 190 VAL B C 1
ATOM 9045 O O . VAL B 1 190 ? -11.156 27.172 -6.773 1 72.75 190 VAL B O 1
ATOM 9048 N N . HIS B 1 191 ? -9.438 27.688 -8.188 1 78.56 191 HIS B N 1
ATOM 9049 C CA . HIS B 1 191 ? -10.312 28.219 -9.234 1 78.56 191 HIS B CA 1
ATOM 9050 C C . HIS B 1 191 ? -10.828 27.109 -10.133 1 78.56 191 HIS B C 1
ATOM 9052 O O . HIS B 1 191 ? -11.734 27.312 -10.945 1 78.56 191 HIS B O 1
ATOM 9058 N N . LYS B 1 192 ? -10.305 25.922 -10.062 1 85.94 192 LYS B N 1
ATOM 9059 C CA . LYS B 1 192 ? -10.758 24.719 -10.773 1 85.94 192 LYS B CA 1
ATOM 9060 C C . LYS B 1 192 ? -10.844 24.984 -12.273 1 85.94 192 LYS B C 1
ATOM 9062 O O . LYS B 1 192 ? -11.867 24.672 -12.898 1 85.94 192 LYS B O 1
ATOM 9067 N N . VAL B 1 193 ? -9.828 25.547 -12.867 1 91.44 193 VAL B N 1
ATOM 9068 C CA . VAL B 1 193 ? -9.75 25.844 -14.289 1 91.44 193 VAL B CA 1
ATOM 9069 C C . VAL B 1 193 ? -9.273 24.625 -15.055 1 91.44 193 VAL B C 1
ATOM 9071 O O . VAL B 1 193 ? -8.25 24.016 -14.703 1 91.44 193 VAL B O 1
ATOM 9074 N N . PRO B 1 194 ? -10.047 24.234 -16.109 1 92.81 194 PRO B N 1
ATOM 9075 C CA . PRO B 1 194 ? -9.602 23.094 -16.906 1 92.81 194 PRO B CA 1
ATOM 9076 C C . PRO B 1 194 ? -8.25 23.344 -17.578 1 92.81 194 PRO B C 1
ATOM 9078 O O . PRO B 1 194 ? -8 24.438 -18.094 1 92.81 194 PRO B O 1
ATOM 9081 N N . GLY B 1 195 ? -7.324 22.438 -17.516 1 93.88 195 GLY B N 1
ATOM 9082 C CA . GLY B 1 195 ? -6.012 22.531 -18.141 1 93.88 195 GLY B CA 1
ATOM 9083 C C . GLY B 1 195 ? -4.953 23.078 -17.203 1 93.88 195 GLY B C 1
ATOM 9084 O O . GLY B 1 195 ? -3.76 23.031 -17.516 1 93.88 195 GLY B O 1
ATOM 9085 N N . ALA B 1 196 ? -5.348 23.625 -16.109 1 94.25 196 ALA B N 1
ATOM 9086 C CA . ALA B 1 196 ? -4.41 24.219 -15.156 1 94.25 196 ALA B CA 1
ATOM 9087 C C . ALA B 1 196 ? -3.547 23.156 -14.5 1 94.25 196 ALA B C 1
ATOM 9089 O O . ALA B 1 196 ? -2.371 23.391 -14.211 1 94.25 196 ALA B O 1
ATOM 9090 N N . TYR B 1 197 ? -4.145 22.016 -14.328 1 93.56 197 TYR B N 1
ATOM 9091 C CA . TYR B 1 197 ? -3.408 20.906 -13.734 1 93.56 197 TYR B CA 1
ATOM 9092 C C . TYR B 1 197 ? -2.252 20.469 -14.633 1 93.56 197 TYR B C 1
ATOM 9094 O O . TYR B 1 197 ? -1.135 20.266 -14.148 1 93.56 197 TYR B O 1
ATOM 9102 N N . THR B 1 198 ? -2.482 20.391 -15.883 1 95.25 198 THR B N 1
ATOM 9103 C CA . THR B 1 198 ? -1.447 20.016 -16.844 1 95.25 198 THR B CA 1
ATOM 9104 C C . THR B 1 198 ? -0.332 21.047 -16.859 1 95.25 198 THR B C 1
ATOM 9106 O O . THR B 1 198 ? 0.85 20.703 -16.875 1 95.25 198 THR B O 1
ATOM 9109 N N . ARG B 1 199 ? -0.66 22.312 -16.875 1 95.12 199 ARG B N 1
ATOM 9110 C CA . ARG B 1 199 ? 0.346 23.359 -16.859 1 95.12 199 ARG B CA 1
ATOM 9111 C C . ARG B 1 199 ? 1.142 23.344 -15.562 1 95.12 199 ARG B C 1
ATOM 9113 O O . ARG B 1 199 ? 2.361 23.516 -15.57 1 95.12 199 ARG B O 1
ATOM 9120 N N . TYR B 1 200 ? 0.421 23.125 -14.461 1 94.88 200 TYR B N 1
ATOM 9121 C CA . TYR B 1 200 ? 1.083 22.953 -13.172 1 94.88 200 TYR B CA 1
ATOM 9122 C C . TYR B 1 200 ? 2.088 21.812 -13.227 1 94.88 200 TYR B C 1
ATOM 9124 O O . TYR B 1 200 ? 3.219 21.938 -12.75 1 94.88 200 TYR B O 1
ATOM 9132 N N . ALA B 1 201 ? 1.693 20.734 -13.828 1 95.62 201 ALA B N 1
ATOM 9133 C CA . ALA B 1 201 ? 2.537 19.531 -13.922 1 95.62 201 ALA B CA 1
ATOM 9134 C C . ALA B 1 201 ? 3.814 19.828 -14.703 1 95.62 201 ALA B C 1
ATOM 9136 O O . ALA B 1 201 ? 4.895 19.359 -14.344 1 95.62 201 ALA B O 1
ATOM 9137 N N . PHE B 1 202 ? 3.77 20.625 -15.766 1 96.38 202 PHE B N 1
ATOM 9138 C CA . PHE B 1 202 ? 4.949 20.984 -16.547 1 96.38 202 PHE B CA 1
ATOM 9139 C C . PHE B 1 202 ? 5.965 21.719 -15.68 1 96.38 202 PHE B C 1
ATOM 9141 O O . PHE B 1 202 ? 7.168 21.453 -15.758 1 96.38 202 PHE B O 1
ATOM 9148 N N . PHE B 1 203 ? 5.512 22.547 -14.875 1 95.56 203 PHE B N 1
ATOM 9149 C CA . PHE B 1 203 ? 6.418 23.312 -14.023 1 95.56 203 PHE B CA 1
ATOM 9150 C C . PHE B 1 203 ? 6.973 22.438 -12.906 1 95.56 203 PHE B C 1
ATOM 9152 O O . PHE B 1 203 ? 8.125 22.594 -12.508 1 95.56 203 PHE B O 1
ATOM 9159 N N . GLU B 1 204 ? 6.156 21.609 -12.422 1 94.19 204 GLU B N 1
ATOM 9160 C CA . GLU B 1 204 ? 6.625 20.688 -11.391 1 94.19 204 GLU B CA 1
ATOM 9161 C C . GLU B 1 204 ? 7.746 19.797 -11.93 1 94.19 204 GLU B C 1
ATOM 9163 O O . GLU B 1 204 ? 8.773 19.625 -11.266 1 94.19 204 GLU B O 1
ATOM 9168 N N . TRP B 1 205 ? 7.566 19.219 -13.07 1 96.12 205 TRP B N 1
ATOM 9169 C CA . TRP B 1 205 ? 8.586 18.391 -13.695 1 96.12 205 TRP B CA 1
ATOM 9170 C C . TRP B 1 205 ? 9.844 19.203 -13.984 1 96.12 205 TRP B C 1
ATOM 9172 O O . TRP B 1 205 ? 10.961 18.688 -13.844 1 96.12 205 TRP B O 1
ATOM 9182 N N . SER B 1 206 ? 9.648 20.422 -14.383 1 96.12 206 SER B N 1
ATOM 9183 C CA . SER B 1 206 ? 10.805 21.281 -14.617 1 96.12 206 SER B CA 1
ATOM 9184 C C . SER B 1 206 ? 11.602 21.5 -13.336 1 96.12 206 SER B C 1
ATOM 9186 O O . SER B 1 206 ? 12.836 21.547 -13.367 1 96.12 206 SER B O 1
ATOM 9188 N N . LEU B 1 207 ? 10.953 21.625 -12.242 1 94.5 207 LEU B N 1
ATOM 9189 C CA . LEU B 1 207 ? 11.625 21.797 -10.961 1 94.5 207 LEU B CA 1
ATOM 9190 C C . LEU B 1 207 ? 12.531 20.594 -10.656 1 94.5 207 LEU B C 1
ATOM 9192 O O . LEU B 1 207 ? 13.648 20.766 -10.172 1 94.5 207 LEU B O 1
ATOM 9196 N N . ILE B 1 208 ? 12.055 19.422 -10.977 1 94.12 208 ILE B N 1
ATOM 9197 C CA . ILE B 1 208 ? 12.82 18.203 -10.734 1 94.12 208 ILE B CA 1
ATOM 9198 C C . ILE B 1 208 ? 14.047 18.172 -11.648 1 94.12 208 ILE B C 1
ATOM 9200 O O . ILE B 1 208 ? 15.148 17.844 -11.203 1 94.12 208 ILE B O 1
ATOM 9204 N N . LEU B 1 209 ? 13.836 18.531 -12.898 1 95.94 209 LEU B N 1
ATOM 9205 C CA . LEU B 1 209 ? 14.93 18.547 -13.859 1 95.94 209 LEU B CA 1
ATOM 9206 C C . LEU B 1 209 ? 16.016 19.531 -13.438 1 95.94 209 LEU B C 1
ATOM 9208 O O . LEU B 1 209 ? 17.203 19.234 -13.508 1 95.94 209 LEU B O 1
ATOM 9212 N N . PHE B 1 210 ? 15.562 20.641 -12.875 1 96.69 210 PHE B N 1
ATOM 9213 C CA . PHE B 1 210 ? 16.516 21.672 -12.469 1 96.69 210 PHE B CA 1
ATOM 9214 C C . PHE B 1 210 ? 17.219 21.266 -11.172 1 96.69 210 PHE B C 1
ATOM 9216 O O . PHE B 1 210 ? 18.406 21.547 -10.992 1 96.69 210 PHE B O 1
ATOM 9223 N N . ASP B 1 211 ? 16.5 20.672 -10.281 1 95.44 211 ASP B N 1
ATOM 9224 C CA . ASP B 1 211 ? 17.078 20.25 -9.008 1 95.44 211 ASP B CA 1
ATOM 9225 C C . ASP B 1 211 ? 18.188 19.219 -9.219 1 95.44 211 ASP B C 1
ATOM 9227 O O . ASP B 1 211 ? 19.297 19.391 -8.734 1 95.44 211 ASP B O 1
ATOM 9231 N N . VAL B 1 212 ? 17.875 18.172 -9.984 1 96.25 212 VAL B N 1
ATOM 9232 C CA . VAL B 1 212 ? 18.859 17.141 -10.281 1 96.25 212 VAL B CA 1
ATOM 9233 C C . VAL B 1 212 ? 19.969 17.703 -11.164 1 96.25 212 VAL B C 1
ATOM 9235 O O . VAL B 1 212 ? 21.141 17.359 -10.992 1 96.25 212 VAL B O 1
ATOM 9238 N N . GLY B 1 213 ? 19.578 18.625 -12.109 1 96.69 213 GLY B N 1
ATOM 9239 C CA . GLY B 1 213 ? 20.562 19.281 -12.961 1 96.69 213 GLY B CA 1
ATOM 9240 C C . GLY B 1 213 ? 21.547 20.125 -12.172 1 96.69 213 GLY B C 1
ATOM 9241 O O . GLY B 1 213 ? 22.734 20.188 -12.531 1 96.69 213 GLY B O 1
ATOM 9242 N N . PHE B 1 214 ? 21.094 20.75 -11.109 1 96.94 214 PHE B N 1
ATOM 9243 C CA . PHE B 1 214 ? 21.969 21.547 -10.258 1 96.94 214 PHE B CA 1
ATOM 9244 C C . PHE B 1 214 ? 23.062 20.672 -9.648 1 96.94 214 PHE B C 1
ATOM 9246 O O . PHE B 1 214 ? 24.234 21.062 -9.633 1 96.94 214 PHE B O 1
ATOM 9253 N N . ASP B 1 215 ? 22.734 19.516 -9.188 1 96.44 215 ASP B N 1
ATOM 9254 C CA . ASP B 1 215 ? 23.719 18.594 -8.609 1 96.44 215 ASP B CA 1
ATOM 9255 C C . ASP B 1 215 ? 24.625 18.016 -9.688 1 96.44 215 ASP B C 1
ATOM 9257 O O . ASP B 1 215 ? 25.781 17.656 -9.414 1 96.44 215 ASP B O 1
ATOM 9261 N N . ALA B 1 216 ? 24.109 17.891 -10.891 1 97.06 216 ALA B N 1
ATOM 9262 C CA . ALA B 1 216 ? 24.891 17.344 -11.992 1 97.06 216 ALA B CA 1
ATOM 9263 C C . ALA B 1 216 ? 26.109 18.203 -12.305 1 97.06 216 ALA B C 1
ATOM 9265 O O . ALA B 1 216 ? 27.125 17.719 -12.797 1 97.06 216 ALA B O 1
ATOM 9266 N N . VAL B 1 217 ? 26.047 19.453 -11.992 1 96.88 217 VAL B N 1
ATOM 9267 C CA . VAL B 1 217 ? 27.125 20.406 -12.289 1 96.88 217 VAL B CA 1
ATOM 9268 C C . VAL B 1 217 ? 28.375 20.047 -11.484 1 96.88 217 VAL B C 1
ATOM 9270 O O . VAL B 1 217 ? 29.484 20.422 -11.859 1 96.88 217 VAL B O 1
ATOM 9273 N N . THR B 1 218 ? 28.219 19.297 -10.398 1 96.12 218 THR B N 1
ATOM 9274 C CA . THR B 1 218 ? 29.359 18.922 -9.586 1 96.12 218 THR B CA 1
ATOM 9275 C C . THR B 1 218 ? 30.328 18.047 -10.375 1 96.12 218 THR B C 1
ATOM 9277 O O . THR B 1 218 ? 31.484 17.875 -9.984 1 96.12 218 THR B O 1
ATOM 9280 N N . ALA B 1 219 ? 29.812 17.469 -11.516 1 96.19 219 ALA B N 1
ATOM 9281 C CA . ALA B 1 219 ? 30.672 16.656 -12.375 1 96.19 219 ALA B CA 1
ATOM 9282 C C . ALA B 1 219 ? 31.875 17.453 -12.867 1 96.19 219 ALA B C 1
ATOM 9284 O O . ALA B 1 219 ? 32.969 16.922 -12.992 1 96.19 219 ALA B O 1
ATOM 9285 N N . LEU B 1 220 ? 31.672 18.734 -13.07 1 94.5 220 LEU B N 1
ATOM 9286 C CA . LEU B 1 220 ? 32.75 19.609 -13.547 1 94.5 220 LEU B CA 1
ATOM 9287 C C . LEU B 1 220 ? 33.781 19.859 -12.453 1 94.5 220 LEU B C 1
ATOM 9289 O O . LEU B 1 220 ? 34.969 19.984 -12.742 1 94.5 220 LEU B O 1
ATOM 9293 N N . ASP B 1 221 ? 33.375 19.922 -11.234 1 92.69 221 ASP B N 1
ATOM 9294 C CA . ASP B 1 221 ? 34.281 20.109 -10.109 1 92.69 221 ASP B CA 1
ATOM 9295 C C . ASP B 1 221 ? 35 18.797 -9.758 1 92.69 221 ASP B C 1
ATOM 9297 O O . ASP B 1 221 ? 36.188 18.797 -9.422 1 92.69 221 ASP B O 1
ATOM 9301 N N . PHE B 1 222 ? 34.312 17.719 -9.875 1 94.62 222 PHE B N 1
ATOM 9302 C CA . PHE B 1 222 ? 34.812 16.422 -9.438 1 94.62 222 PHE B CA 1
ATOM 9303 C C . PHE B 1 222 ? 35.781 15.852 -10.461 1 94.62 222 PHE B C 1
ATOM 9305 O O . PHE B 1 222 ? 36.438 14.844 -10.195 1 94.62 222 PHE B O 1
ATOM 9312 N N . GLU B 1 223 ? 35.844 16.438 -11.609 1 92.62 223 GLU B N 1
ATOM 9313 C CA . GLU B 1 223 ? 36.812 16.031 -12.602 1 92.62 223 GLU B CA 1
ATOM 9314 C C . GLU B 1 223 ? 38.25 16.125 -12.047 1 92.62 223 GLU B C 1
ATOM 9316 O O . GLU B 1 223 ? 39.125 15.43 -12.516 1 92.62 223 GLU B O 1
ATOM 9321 N N . ALA B 1 224 ? 38.406 16.906 -11.016 1 90 224 ALA B N 1
ATOM 9322 C CA . ALA B 1 224 ? 39.719 17.109 -10.398 1 90 224 ALA B CA 1
ATOM 9323 C C . ALA B 1 224 ? 40.062 15.969 -9.453 1 90 224 ALA B C 1
ATOM 9325 O O . ALA B 1 224 ? 41.219 15.82 -9.055 1 90 224 ALA B O 1
ATOM 9326 N N . PHE B 1 225 ? 39.094 15.094 -9.148 1 92.88 225 PHE B N 1
ATOM 9327 C CA . PHE B 1 225 ? 39.312 14.008 -8.188 1 92.88 225 PHE B CA 1
ATOM 9328 C C . PHE B 1 225 ? 39.5 12.68 -8.906 1 92.88 225 PHE B C 1
ATOM 9330 O O . PHE B 1 225 ? 38.875 12.453 -9.961 1 92.88 225 PHE B O 1
ATOM 9337 N N . GLU B 1 226 ? 40.312 11.883 -8.422 1 93.69 226 GLU B N 1
ATOM 9338 C CA . GLU B 1 226 ? 40.469 10.484 -8.828 1 93.69 226 GLU B CA 1
ATOM 9339 C C . GLU B 1 226 ? 40.312 9.555 -7.625 1 93.69 226 GLU B C 1
ATOM 9341 O O . GLU B 1 226 ? 40.969 9.758 -6.598 1 93.69 226 GLU B O 1
ATOM 9346 N N . ILE B 1 227 ? 39.406 8.633 -7.777 1 93.44 227 ILE B N 1
ATOM 9347 C CA . ILE B 1 227 ? 39.25 7.621 -6.742 1 93.44 227 ILE B CA 1
ATOM 9348 C C . ILE B 1 227 ? 40.062 6.379 -7.094 1 93.44 227 ILE B C 1
ATOM 9350 O O . ILE B 1 227 ? 39.781 5.727 -8.109 1 93.44 227 ILE B O 1
ATOM 9354 N N . VAL B 1 228 ? 41.031 6.055 -6.281 1 93.38 228 VAL B N 1
ATOM 9355 C CA . VAL B 1 228 ? 41.969 4.961 -6.551 1 93.38 228 VAL B CA 1
ATOM 9356 C C . VAL B 1 228 ? 41.812 3.877 -5.488 1 93.38 228 VAL B C 1
ATOM 9358 O O . VAL B 1 228 ? 41.75 4.172 -4.293 1 93.38 228 VAL B O 1
ATOM 9361 N N . VAL B 1 229 ? 41.625 2.631 -5.945 1 92.5 229 VAL B N 1
ATOM 9362 C CA . VAL B 1 229 ? 41.656 1.484 -5.043 1 92.5 229 VAL B CA 1
ATOM 9363 C C . VAL B 1 229 ? 43.062 0.857 -5.059 1 92.5 229 VAL B C 1
ATOM 9365 O O . VAL B 1 229 ? 43.531 0.386 -6.098 1 92.5 229 VAL B O 1
ATOM 9368 N N . LYS B 1 230 ? 43.656 0.872 -3.955 1 91.19 230 LYS B N 1
ATOM 9369 C CA . LYS B 1 230 ? 45.031 0.364 -3.842 1 91.19 230 LYS B CA 1
ATOM 9370 C C . LYS B 1 230 ? 45.062 -0.962 -3.088 1 91.19 230 LYS B C 1
ATOM 9372 O O . LYS B 1 230 ? 44.344 -1.135 -2.096 1 91.19 230 LYS B O 1
ATOM 9377 N N . ASP B 1 231 ? 45.75 -1.884 -3.65 1 89.69 231 ASP B N 1
ATOM 9378 C CA . ASP B 1 231 ? 46 -3.143 -2.955 1 89.69 231 ASP B CA 1
ATOM 9379 C C . ASP B 1 231 ? 47.312 -3.088 -2.174 1 89.69 231 ASP B C 1
ATOM 9381 O O . ASP B 1 231 ? 48.375 -3.334 -2.73 1 89.69 231 ASP B O 1
ATOM 9385 N N . VAL B 1 232 ? 47.219 -2.879 -0.999 1 85.12 232 VAL B N 1
ATOM 9386 C CA . VAL B 1 232 ? 48.406 -2.629 -0.166 1 85.12 232 VAL B CA 1
ATOM 9387 C C . VAL B 1 232 ? 49.031 -3.955 0.247 1 85.12 232 VAL B C 1
ATOM 9389 O O . VAL B 1 232 ? 50.219 -4.016 0.532 1 85.12 232 VAL B O 1
ATOM 9392 N N . LYS B 1 233 ? 48.312 -5.008 0.313 1 82.88 233 LYS B N 1
ATOM 9393 C CA . LYS B 1 233 ? 48.844 -6.285 0.778 1 82.88 233 LYS B CA 1
ATOM 9394 C C . LYS B 1 233 ? 49.062 -7.246 -0.386 1 82.88 233 LYS B C 1
ATOM 9396 O O . LYS B 1 233 ? 49.531 -8.359 -0.193 1 82.88 233 LYS B O 1
ATOM 9401 N N . GLY B 1 234 ? 48.719 -6.934 -1.605 1 77.25 234 GLY B N 1
ATOM 9402 C CA . GLY B 1 234 ? 48.969 -7.711 -2.809 1 77.25 234 GLY B CA 1
ATOM 9403 C C . GLY B 1 234 ? 48.062 -8.922 -2.943 1 77.25 234 GLY B C 1
ATOM 9404 O O . GLY B 1 234 ? 48.469 -9.953 -3.467 1 77.25 234 GLY B O 1
ATOM 9405 N N . ILE B 1 235 ? 46.969 -8.914 -2.439 1 76 235 ILE B N 1
ATOM 9406 C CA . ILE B 1 235 ? 46.031 -10.047 -2.441 1 76 235 ILE B CA 1
ATOM 9407 C C . ILE B 1 235 ? 45.5 -10.281 -3.855 1 76 235 ILE B C 1
ATOM 9409 O O . ILE B 1 235 ? 45.281 -11.43 -4.25 1 76 235 ILE B O 1
ATOM 9413 N N . SER B 1 236 ? 45.438 -9.203 -4.684 1 67.38 236 SER B N 1
ATOM 9414 C CA . SER B 1 236 ? 44.875 -9.312 -6.023 1 67.38 236 SER B CA 1
ATOM 9415 C C . SER B 1 236 ? 45.938 -9.75 -7.039 1 67.38 236 SER B C 1
ATOM 9417 O O . SER B 1 236 ? 45.594 -10 -8.203 1 67.38 236 SER B O 1
ATOM 9419 N N . ARG B 1 237 ? 47.312 -9.758 -6.816 1 62.19 237 ARG B N 1
ATOM 9420 C CA . ARG B 1 237 ? 48.406 -10.008 -7.766 1 62.19 237 ARG B CA 1
ATOM 9421 C C . ARG B 1 237 ? 48.531 -11.5 -8.055 1 62.19 237 ARG B C 1
ATOM 9423 O O . ARG B 1 237 ? 49.5 -11.922 -8.703 1 62.19 237 ARG B O 1
ATOM 9430 N N . GLY B 1 238 ? 47.406 -12.305 -8 1 59.09 238 GLY B N 1
ATOM 9431 C CA . GLY B 1 238 ? 47.312 -13.641 -8.57 1 59.09 238 GLY B CA 1
ATOM 9432 C C . GLY B 1 238 ? 48.219 -14.641 -7.895 1 59.09 238 GLY B C 1
ATOM 9433 O O . GLY B 1 238 ? 48.344 -15.781 -8.352 1 59.09 238 GLY B O 1
ATOM 9434 N N . GLN B 1 239 ? 49.156 -14.273 -7.051 1 54.59 239 GLN B N 1
ATOM 9435 C CA . GLN B 1 239 ? 50.156 -15.242 -6.605 1 54.59 239 GLN B CA 1
ATOM 9436 C C . GLN B 1 239 ? 49.531 -16.266 -5.66 1 54.59 239 GLN B C 1
ATOM 9438 O O . GLN B 1 239 ? 50.031 -17.391 -5.555 1 54.59 239 GLN B O 1
ATOM 9443 N N . LEU B 1 240 ? 48.406 -16 -5.102 1 57.38 240 LEU B N 1
ATOM 9444 C CA . LEU B 1 240 ? 47.906 -16.906 -4.074 1 57.38 240 LEU B CA 1
ATOM 9445 C C . LEU B 1 240 ? 46.781 -17.797 -4.617 1 57.38 240 LEU B C 1
ATOM 9447 O O . LEU B 1 240 ? 45.906 -17.328 -5.348 1 57.38 240 LEU B O 1
ATOM 9451 N N . LYS B 1 241 ? 46.969 -19.094 -4.477 1 64.69 241 LYS B N 1
ATOM 9452 C CA . LYS B 1 241 ? 46.031 -20.141 -4.863 1 64.69 241 LYS B CA 1
ATOM 9453 C C . LYS B 1 241 ? 44.688 -19.953 -4.188 1 64.69 241 LYS B C 1
ATOM 9455 O O . LYS B 1 241 ? 44.625 -19.625 -3 1 64.69 241 LYS B O 1
ATOM 9460 N N . ASN B 1 242 ? 43.562 -19.953 -4.98 1 73.75 242 ASN B N 1
ATOM 9461 C CA . ASN B 1 242 ? 42.219 -19.875 -4.406 1 73.75 242 ASN B CA 1
ATOM 9462 C C . ASN B 1 242 ? 41.75 -21.219 -3.83 1 73.75 242 ASN B C 1
ATOM 9464 O O . ASN B 1 242 ? 42.438 -22.234 -4.027 1 73.75 242 ASN B O 1
ATOM 9468 N N . THR B 1 243 ? 40.844 -21.25 -3.01 1 71 243 THR B N 1
ATOM 9469 C CA . THR B 1 243 ? 40.344 -22.453 -2.352 1 71 243 THR B CA 1
ATOM 9470 C C . THR B 1 243 ? 40 -23.531 -3.377 1 71 243 THR B C 1
ATOM 9472 O O . THR B 1 243 ? 40.25 -24.719 -3.152 1 71 243 THR B O 1
ATOM 9475 N N . ALA B 1 244 ? 39.438 -23.141 -4.484 1 68.75 244 ALA B N 1
ATOM 9476 C CA . ALA B 1 244 ? 39.062 -24.109 -5.52 1 68.75 244 ALA B CA 1
ATOM 9477 C C . ALA B 1 244 ? 40.281 -24.828 -6.074 1 68.75 244 ALA B C 1
ATOM 9479 O O . ALA B 1 244 ? 40.25 -26.031 -6.34 1 68.75 244 ALA B O 1
ATOM 9480 N N . ASP B 1 245 ? 41.312 -24.062 -6.285 1 69.88 245 ASP B N 1
ATOM 9481 C CA . ASP B 1 245 ? 42.562 -24.625 -6.789 1 69.88 245 ASP B CA 1
ATOM 9482 C C . ASP B 1 245 ? 43.125 -25.688 -5.832 1 69.88 245 ASP B C 1
ATOM 9484 O O . ASP B 1 245 ? 43.594 -26.734 -6.266 1 69.88 245 ASP B O 1
ATOM 9488 N N . SER B 1 246 ? 42.875 -25.438 -4.656 1 69.38 246 SER B N 1
ATOM 9489 C CA . SER B 1 246 ? 43.375 -26.375 -3.65 1 69.38 246 SER B CA 1
ATOM 9490 C C . SER B 1 246 ? 42.562 -27.656 -3.625 1 69.38 246 SER B C 1
ATOM 9492 O O . SER B 1 246 ? 43.094 -28.75 -3.477 1 69.38 246 SER B O 1
ATOM 9494 N N . VAL B 1 247 ? 41.312 -27.531 -3.797 1 67.25 247 VAL B N 1
ATOM 9495 C CA . VAL B 1 247 ? 40.406 -28.703 -3.77 1 67.25 247 VAL B CA 1
ATOM 9496 C C . VAL B 1 247 ? 40.594 -29.531 -5.039 1 67.25 247 VAL B C 1
ATOM 9498 O O . VAL B 1 247 ? 40.625 -30.75 -4.988 1 67.25 247 VAL B O 1
ATOM 9501 N N . LEU B 1 248 ? 40.719 -28.875 -6.164 1 64.19 248 LEU B N 1
ATOM 9502 C CA . LEU B 1 248 ? 40.906 -29.562 -7.438 1 64.19 248 LEU B CA 1
ATOM 9503 C C . LEU B 1 248 ? 42.219 -30.344 -7.438 1 64.19 248 LEU B C 1
ATOM 9505 O O . LEU B 1 248 ? 42.281 -31.438 -8 1 64.19 248 LEU B O 1
ATOM 9509 N N . GLU B 1 249 ? 43.281 -29.812 -6.848 1 63.72 249 GLU B N 1
ATOM 9510 C CA . GLU B 1 249 ? 44.531 -30.516 -6.758 1 63.72 249 GLU B CA 1
ATOM 9511 C C . GLU B 1 249 ? 44.406 -31.797 -5.945 1 63.72 249 GLU B C 1
ATOM 9513 O O . GLU B 1 249 ? 45.031 -32.812 -6.258 1 63.72 249 GLU B O 1
ATOM 9518 N N . LYS B 1 250 ? 43.406 -31.844 -5.137 1 61.22 250 LYS B N 1
ATOM 9519 C CA . LYS B 1 250 ? 43.219 -33 -4.277 1 61.22 250 LYS B CA 1
ATOM 9520 C C . LYS B 1 250 ? 42.344 -34.062 -4.957 1 61.22 250 LYS B C 1
ATOM 9522 O O . LYS B 1 250 ? 42.5 -35.25 -4.707 1 61.22 250 LYS B O 1
ATOM 9527 N N . GLU B 1 251 ? 41.344 -33.625 -5.852 1 58.38 251 GLU B N 1
ATOM 9528 C CA . GLU B 1 251 ? 40.375 -34.531 -6.445 1 58.38 251 GLU B CA 1
ATOM 9529 C C . GLU B 1 251 ? 40.781 -34.938 -7.859 1 58.38 251 GLU B C 1
ATOM 9531 O O . GLU B 1 251 ? 40.031 -35.594 -8.578 1 58.38 251 GLU B O 1
ATOM 9536 N N . LYS B 1 252 ? 41.781 -34.781 -8.57 1 60.06 252 LYS B N 1
ATOM 9537 C CA . LYS B 1 252 ? 42.281 -34.969 -9.93 1 60.06 252 LYS B CA 1
ATOM 9538 C C . LYS B 1 252 ? 42.188 -36.406 -10.383 1 60.06 252 LYS B C 1
ATOM 9540 O O . LYS B 1 252 ? 42.125 -36.688 -11.578 1 60.06 252 LYS B O 1
ATOM 9545 N N . GLY B 1 253 ? 41.344 -37.281 -9.586 1 56.09 253 GLY B N 1
ATOM 9546 C CA . GLY B 1 253 ? 41.25 -38.688 -9.961 1 56.09 253 GLY B CA 1
ATOM 9547 C C . GLY B 1 253 ? 39.812 -39.156 -10.086 1 56.09 253 GLY B C 1
ATOM 9548 O O . GLY B 1 253 ? 39.562 -40.281 -10.586 1 56.09 253 GLY B O 1
ATOM 9549 N N . LYS B 1 254 ? 38.938 -38.406 -9.688 1 57.28 254 LYS B N 1
ATOM 9550 C CA . LYS B 1 254 ? 37.562 -38.875 -9.742 1 57.28 254 LYS B CA 1
ATOM 9551 C C . LYS B 1 254 ? 36.812 -38.25 -10.906 1 57.28 254 LYS B C 1
ATOM 9553 O O . LYS B 1 254 ? 37.094 -37.094 -11.289 1 57.28 254 LYS B O 1
ATOM 9558 N N . PRO B 1 255 ? 35.781 -39.125 -11.641 1 51.66 255 PRO B N 1
ATOM 9559 C CA . PRO B 1 255 ? 35.062 -38.625 -12.828 1 51.66 255 PRO B CA 1
ATOM 9560 C C . PRO B 1 255 ? 34.375 -37.312 -12.586 1 51.66 255 PRO B C 1
ATOM 9562 O O . PRO B 1 255 ? 34.375 -36.438 -13.453 1 51.66 255 PRO B O 1
ATOM 9565 N N . VAL B 1 256 ? 33.625 -37.062 -11.594 1 52.56 256 VAL B N 1
ATOM 9566 C CA . VAL B 1 256 ? 32.938 -35.812 -11.281 1 52.56 256 VAL B CA 1
ATOM 9567 C C . VAL B 1 256 ? 33.969 -34.688 -11.156 1 52.56 256 VAL B C 1
ATOM 9569 O O . VAL B 1 256 ? 33.688 -33.562 -11.594 1 52.56 256 VAL B O 1
ATOM 9572 N N . GLY B 1 257 ? 34.969 -34.938 -10.516 1 49.97 257 GLY B N 1
ATOM 9573 C CA . GLY B 1 257 ? 36.031 -33.969 -10.32 1 49.97 257 GLY B CA 1
ATOM 9574 C C . GLY B 1 257 ? 36.625 -33.469 -11.617 1 49.97 257 GLY B C 1
ATOM 9575 O O . GLY B 1 257 ? 37.031 -32.312 -11.711 1 49.97 257 GLY B O 1
ATOM 9576 N N . ASN B 1 258 ? 36.656 -34.312 -12.539 1 48.44 258 ASN B N 1
ATOM 9577 C CA . ASN B 1 258 ? 37.219 -33.969 -13.836 1 48.44 258 ASN B CA 1
ATOM 9578 C C . ASN B 1 258 ? 36.312 -33.062 -14.633 1 48.44 258 ASN B C 1
ATOM 9580 O O . ASN B 1 258 ? 36.75 -32.406 -15.578 1 48.44 258 ASN B O 1
ATOM 9584 N N . THR B 1 259 ? 35.062 -33.031 -14.383 1 48.69 259 THR B N 1
ATOM 9585 C CA . THR B 1 259 ? 34.062 -32.25 -15.125 1 48.69 259 THR B CA 1
ATOM 9586 C C . THR B 1 259 ? 34.125 -30.781 -14.742 1 48.69 259 THR B C 1
ATOM 9588 O O . THR B 1 259 ? 33.938 -29.906 -15.586 1 48.69 259 THR B O 1
ATOM 9591 N N . PHE B 1 260 ? 34.438 -30.469 -13.508 1 51.94 260 PHE B N 1
ATOM 9592 C CA . PHE B 1 260 ? 34.281 -29.109 -13.047 1 51.94 260 PHE B CA 1
ATOM 9593 C C . PHE B 1 260 ? 35.594 -28.359 -13.102 1 51.94 260 PHE B C 1
ATOM 9595 O O . PHE B 1 260 ? 35.656 -27.156 -12.883 1 51.94 260 PHE B O 1
ATOM 9602 N N . GLY B 1 261 ? 36.75 -28.984 -13.43 1 48.81 261 GLY B N 1
ATOM 9603 C CA . GLY B 1 261 ? 38.062 -28.359 -13.352 1 48.81 261 GLY B CA 1
ATOM 9604 C C . GLY B 1 261 ? 38.438 -27.562 -14.594 1 48.81 261 GLY B C 1
ATOM 9605 O O . GLY B 1 261 ? 39.469 -26.891 -14.625 1 48.81 261 GLY B O 1
ATOM 9606 N N . GLN B 1 262 ? 37.594 -27.656 -15.703 1 54.03 262 GLN B N 1
ATOM 9607 C CA . GLN B 1 262 ? 38.062 -27.016 -16.922 1 54.03 262 GLN B CA 1
ATOM 9608 C C . GLN B 1 262 ? 37.469 -25.625 -17.094 1 54.03 262 GLN B C 1
ATOM 9610 O O . GLN B 1 262 ? 36.594 -25.219 -16.312 1 54.03 262 GLN B O 1
ATOM 9615 N N . GLY B 1 263 ? 38 -24.828 -18.078 1 58.5 263 GLY B N 1
ATOM 9616 C CA . GLY B 1 263 ? 37.594 -23.469 -18.406 1 58.5 263 GLY B CA 1
ATOM 9617 C C . GLY B 1 263 ? 36.125 -23.312 -18.719 1 58.5 263 GLY B C 1
ATOM 9618 O O . GLY B 1 263 ? 35.5 -24.266 -19.156 1 58.5 263 GLY B O 1
ATOM 9619 N N . PHE B 1 264 ? 35.312 -22.5 -18.156 1 67.56 264 PHE B N 1
ATOM 9620 C CA . PHE B 1 264 ? 33.906 -22.203 -18.359 1 67.56 264 PHE B CA 1
ATOM 9621 C C . PHE B 1 264 ? 33.719 -21.172 -19.453 1 67.56 264 PHE B C 1
ATOM 9623 O O . PHE B 1 264 ? 34.312 -20.094 -19.406 1 67.56 264 PHE B O 1
ATOM 9630 N N . PHE B 1 265 ? 33.156 -21.625 -20.625 1 69.19 265 PHE B N 1
ATOM 9631 C CA . PHE B 1 265 ? 32.844 -20.703 -21.719 1 69.19 265 PHE B CA 1
ATOM 9632 C C . PHE B 1 265 ? 31.344 -20.5 -21.844 1 69.19 265 PHE B C 1
ATOM 9634 O O . PHE B 1 265 ? 30.594 -21.453 -22.047 1 69.19 265 PHE B O 1
ATOM 9641 N N . TRP B 1 266 ? 30.859 -19.312 -21.844 1 72.31 266 TRP B N 1
ATOM 9642 C CA . TRP B 1 266 ? 29.453 -18.969 -21.953 1 72.31 266 TRP B CA 1
ATOM 9643 C C . TRP B 1 266 ? 28.875 -19.438 -23.281 1 72.31 266 TRP B C 1
ATOM 9645 O O . TRP B 1 266 ? 27.719 -19.875 -23.344 1 72.31 266 TRP B O 1
ATOM 9655 N N . SER B 1 267 ? 29.625 -19.359 -24.25 1 78.94 267 SER B N 1
ATOM 9656 C CA . SER B 1 267 ? 29.156 -19.734 -25.578 1 78.94 267 SER B CA 1
ATOM 9657 C C . SER B 1 267 ? 28.75 -21.203 -25.625 1 78.94 267 SER B C 1
ATOM 9659 O O . SER B 1 267 ? 27.75 -21.578 -26.25 1 78.94 267 SER B O 1
ATOM 9661 N N . GLU B 1 268 ? 29.406 -22 -24.812 1 83.25 268 GLU B N 1
ATOM 9662 C CA . GLU B 1 268 ? 29.109 -23.422 -24.812 1 83.25 268 GLU B CA 1
ATOM 9663 C C . GLU B 1 268 ? 27.891 -23.734 -23.953 1 83.25 268 GLU B C 1
ATOM 9665 O O . GLU B 1 268 ? 27.172 -24.703 -24.203 1 83.25 268 GLU B O 1
ATOM 9670 N N . VAL B 1 269 ? 27.688 -22.922 -23.016 1 83.31 269 VAL B N 1
ATOM 9671 C CA . VAL B 1 269 ? 26.5 -23.078 -22.203 1 83.31 269 VAL B CA 1
ATOM 9672 C C . VAL B 1 269 ? 25.25 -22.75 -23.031 1 83.31 269 VAL B C 1
ATOM 9674 O O . VAL B 1 269 ? 24.234 -23.438 -22.938 1 83.31 269 VAL B O 1
ATOM 9677 N N . PHE B 1 270 ? 25.406 -21.75 -23.844 1 86.69 270 PHE B N 1
ATOM 9678 C CA . PHE B 1 270 ? 24.297 -21.375 -24.703 1 86.69 270 PHE B CA 1
ATOM 9679 C C . PHE B 1 270 ? 24.031 -22.438 -25.75 1 86.69 270 PHE B C 1
ATOM 9681 O O . PHE B 1 270 ? 22.891 -22.656 -26.141 1 86.69 270 PHE B O 1
ATOM 9688 N N . ASP B 1 271 ? 25.078 -23.109 -26.156 1 90.44 271 ASP B N 1
ATOM 9689 C CA . ASP B 1 271 ? 24.891 -24.203 -27.094 1 90.44 271 ASP B CA 1
ATOM 9690 C C . ASP B 1 271 ? 24.141 -25.359 -26.453 1 90.44 271 ASP B C 1
ATOM 9692 O O . ASP B 1 271 ? 23.219 -25.922 -27.062 1 90.44 271 ASP B O 1
ATOM 9696 N N . ALA B 1 272 ? 24.5 -25.625 -25.203 1 92.19 272 ALA B N 1
ATOM 9697 C CA . ALA B 1 272 ? 23.828 -26.703 -24.5 1 92.19 272 ALA B CA 1
ATOM 9698 C C . ALA B 1 272 ? 22.359 -26.359 -24.234 1 92.19 272 ALA B C 1
ATOM 9700 O O . ALA B 1 272 ? 21.469 -27.188 -24.406 1 92.19 272 ALA B O 1
ATOM 9701 N N . ALA B 1 273 ? 22.156 -25.141 -23.875 1 93.44 273 ALA B N 1
ATOM 9702 C CA . ALA B 1 273 ? 20.797 -24.688 -23.609 1 93.44 273 ALA B CA 1
ATOM 9703 C C . ALA B 1 273 ? 19.938 -24.734 -24.875 1 93.44 273 ALA B C 1
ATOM 9705 O O . ALA B 1 273 ? 18.766 -25.078 -24.828 1 93.44 273 ALA B O 1
ATOM 9706 N N . ALA B 1 274 ? 20.531 -24.344 -25.938 1 94.81 274 ALA B N 1
ATOM 9707 C CA . ALA B 1 274 ? 19.828 -24.359 -27.219 1 94.81 274 ALA B CA 1
ATOM 9708 C C . ALA B 1 274 ? 19.469 -25.781 -27.625 1 94.81 274 ALA B C 1
ATOM 9710 O O . ALA B 1 274 ? 18.359 -26.047 -28.109 1 94.81 274 ALA B O 1
ATOM 9711 N N . ASP B 1 275 ? 20.344 -26.734 -27.406 1 95.12 275 ASP B N 1
ATOM 9712 C CA . ASP B 1 275 ? 20.078 -28.125 -27.719 1 95.12 275 ASP B CA 1
ATOM 9713 C C . ASP B 1 275 ? 18.938 -28.672 -26.859 1 95.12 275 ASP B C 1
ATOM 9715 O O . ASP B 1 275 ? 18.094 -29.422 -27.344 1 95.12 275 ASP B O 1
ATOM 9719 N N . VAL B 1 276 ? 18.969 -28.297 -25.641 1 96.56 276 VAL B N 1
ATOM 9720 C CA . VAL B 1 276 ? 17.922 -28.75 -24.734 1 96.56 276 VAL B CA 1
ATOM 9721 C C . VAL B 1 276 ? 16.578 -28.188 -25.156 1 96.56 276 VAL B C 1
ATOM 9723 O O . VAL B 1 276 ? 15.562 -28.891 -25.141 1 96.56 276 VAL B O 1
ATOM 9726 N N . TYR B 1 277 ? 16.578 -26.906 -25.531 1 97.12 277 TYR B N 1
ATOM 9727 C CA . TYR B 1 277 ? 15.32 -26.297 -25.984 1 97.12 277 TYR B CA 1
ATOM 9728 C C . TYR B 1 277 ? 14.812 -26.969 -27.25 1 97.12 277 TYR B C 1
ATOM 9730 O O . TYR B 1 277 ? 13.602 -27.109 -27.438 1 97.12 277 TYR B O 1
ATOM 9738 N N . ASN B 1 278 ? 15.719 -27.375 -28.141 1 96.19 278 ASN B N 1
ATOM 9739 C CA . ASN B 1 278 ? 15.289 -28.125 -29.312 1 96.19 278 ASN B CA 1
ATOM 9740 C C . ASN B 1 278 ? 14.656 -29.453 -28.938 1 96.19 278 ASN B C 1
ATOM 9742 O O . ASN B 1 278 ? 13.711 -29.906 -29.594 1 96.19 278 ASN B O 1
ATOM 9746 N N . GLY B 1 279 ? 15.25 -30.109 -27.891 1 96.75 279 GLY B N 1
ATOM 9747 C CA . GLY B 1 279 ? 14.578 -31.281 -27.359 1 96.75 279 GLY B CA 1
ATOM 9748 C C . GLY B 1 279 ? 13.188 -30.984 -26.828 1 96.75 279 GLY B C 1
ATOM 9749 O O . GLY B 1 279 ? 12.258 -31.781 -27.031 1 96.75 279 GLY B O 1
ATOM 9750 N N . PHE B 1 280 ? 13.102 -29.875 -26.172 1 97.25 280 PHE B N 1
ATOM 9751 C CA . PHE B 1 280 ? 11.82 -29.406 -25.672 1 97.25 280 PHE B CA 1
ATOM 9752 C C . PHE B 1 280 ? 10.836 -29.188 -26.812 1 97.25 280 PHE B C 1
ATOM 9754 O O . PHE B 1 280 ? 9.656 -29.531 -26.703 1 97.25 280 PHE B O 1
ATOM 9761 N N . VAL B 1 281 ? 11.273 -28.578 -27.891 1 97.25 281 VAL B N 1
ATOM 9762 C CA . VAL B 1 281 ? 10.445 -28.344 -29.062 1 97.25 281 VAL B CA 1
ATOM 9763 C C . VAL B 1 281 ? 9.945 -29.672 -29.625 1 97.25 281 VAL B C 1
ATOM 9765 O O . VAL B 1 281 ? 8.773 -29.812 -29.969 1 97.25 281 VAL B O 1
ATOM 9768 N N . TYR B 1 282 ? 10.812 -30.672 -29.703 1 97.44 282 TYR B N 1
ATOM 9769 C CA . TYR B 1 282 ? 10.445 -32 -30.156 1 97.44 282 TYR B CA 1
ATOM 9770 C C . TYR B 1 282 ? 9.312 -32.594 -29.312 1 97.44 282 TYR B C 1
ATOM 9772 O O . TYR B 1 282 ? 8.297 -33.031 -29.844 1 97.44 282 TYR B O 1
ATOM 9780 N N . TRP B 1 283 ? 9.445 -32.531 -28.016 1 97.94 283 TRP B N 1
ATOM 9781 C CA . TRP B 1 283 ? 8.461 -33.125 -27.125 1 97.94 283 TRP B CA 1
ATOM 9782 C C . TRP B 1 283 ? 7.16 -32.344 -27.125 1 97.94 283 TRP B C 1
ATOM 9784 O O . TRP B 1 283 ? 6.074 -32.906 -26.984 1 97.94 283 TRP B O 1
ATOM 9794 N N . THR B 1 284 ? 7.23 -31 -27.281 1 97.88 284 THR B N 1
ATOM 9795 C CA . THR B 1 284 ? 6.031 -30.172 -27.344 1 97.88 284 THR B CA 1
ATOM 9796 C C . THR B 1 284 ? 5.188 -30.562 -28.562 1 97.88 284 THR B C 1
ATOM 9798 O O . THR B 1 284 ? 3.971 -30.734 -28.438 1 97.88 284 THR B O 1
ATOM 9801 N N . ASN B 1 285 ? 5.863 -30.734 -29.688 1 97.81 285 ASN B N 1
ATOM 9802 C CA . ASN B 1 285 ? 5.152 -31.188 -30.875 1 97.81 285 ASN B CA 1
ATOM 9803 C C . ASN B 1 285 ? 4.613 -32.594 -30.703 1 97.81 285 ASN B C 1
ATOM 9805 O O . ASN B 1 285 ? 3.457 -32.875 -31.031 1 97.81 285 ASN B O 1
ATOM 9809 N N . TRP B 1 286 ? 5.438 -33.438 -30.156 1 97.62 286 TRP B N 1
ATOM 9810 C CA . TRP B 1 286 ? 5.109 -34.844 -30 1 97.62 286 TRP B CA 1
ATOM 9811 C C . TRP B 1 286 ? 3.883 -35.031 -29.109 1 97.62 286 TRP B C 1
ATOM 9813 O O . TRP B 1 286 ? 2.969 -35.781 -29.438 1 97.62 286 TRP B O 1
ATOM 9823 N N . THR B 1 287 ? 3.812 -34.344 -28 1 97.56 287 THR B N 1
ATOM 9824 C CA . THR B 1 287 ? 2.754 -34.562 -27.016 1 97.56 287 THR B CA 1
ATOM 9825 C C . THR B 1 287 ? 1.523 -33.719 -27.375 1 97.56 287 THR B C 1
ATOM 9827 O O . THR B 1 287 ? 0.424 -34 -26.891 1 97.56 287 THR B O 1
ATOM 9830 N N . GLY B 1 288 ? 1.643 -32.75 -28.219 1 96.81 288 GLY B N 1
ATOM 9831 C CA . GLY B 1 288 ? 0.531 -31.891 -28.578 1 96.81 288 GLY B CA 1
ATOM 9832 C C . GLY B 1 288 ? -0.419 -32.5 -29.578 1 96.81 288 GLY B C 1
ATOM 9833 O O . GLY B 1 288 ? -1.619 -32.219 -29.562 1 96.81 288 GLY B O 1
ATOM 9834 N N . LEU B 1 289 ? 0.037 -33.406 -30.391 1 97.25 289 LEU B N 1
ATOM 9835 C CA . LEU B 1 289 ? -0.749 -33.938 -31.5 1 97.25 289 LEU B CA 1
ATOM 9836 C C . LEU B 1 289 ? -1.895 -34.812 -30.984 1 97.25 289 LEU B C 1
ATOM 9838 O O . LEU B 1 289 ? -3.035 -34.656 -31.438 1 97.25 289 LEU B O 1
ATOM 9842 N N . PRO B 1 290 ? -1.652 -35.688 -30.062 1 96.44 290 PRO B N 1
ATOM 9843 C CA . PRO B 1 290 ? -2.758 -36.531 -29.609 1 96.44 290 PRO B CA 1
ATOM 9844 C C . PRO B 1 290 ? -3.928 -35.719 -29.047 1 96.44 290 PRO B C 1
ATOM 9846 O O . PRO B 1 290 ? -5.086 -36.125 -29.219 1 96.44 290 PRO B O 1
ATOM 9849 N N . VAL B 1 291 ? -3.682 -34.656 -28.438 1 94.94 291 VAL B N 1
ATOM 9850 C CA . VAL B 1 291 ? -4.734 -33.844 -27.859 1 94.94 291 VAL B CA 1
ATOM 9851 C C . VAL B 1 291 ? -5.617 -33.281 -28.969 1 94.94 291 VAL B C 1
ATOM 9853 O O . VAL B 1 291 ? -6.84 -33.188 -28.812 1 94.94 291 VAL B O 1
ATOM 9856 N N . LEU B 1 292 ? -4.969 -32.875 -30.016 1 96.25 292 LEU B N 1
ATOM 9857 C CA . LEU B 1 292 ? -5.723 -32.375 -31.156 1 96.25 292 LEU B CA 1
ATOM 9858 C C . LEU B 1 292 ? -6.574 -33.469 -31.781 1 96.25 292 LEU B C 1
ATOM 9860 O O . LEU B 1 292 ? -7.711 -33.219 -32.188 1 96.25 292 LEU B O 1
ATOM 9864 N N . VAL B 1 293 ? -6.035 -34.656 -31.781 1 95.94 293 VAL B N 1
ATOM 9865 C CA . VAL B 1 293 ? -6.746 -35.812 -32.375 1 95.94 293 VAL B CA 1
ATOM 9866 C C . VAL B 1 293 ? -8.008 -36.094 -31.562 1 95.94 293 VAL B C 1
ATOM 9868 O O . VAL B 1 293 ? -9.062 -36.406 -32.125 1 95.94 293 VAL B O 1
ATOM 9871 N N . TRP B 1 294 ? -7.926 -36 -30.297 1 93.69 294 TRP B N 1
ATOM 9872 C CA . TRP B 1 294 ? -9 -36.344 -29.375 1 93.69 294 TRP B CA 1
ATOM 9873 C C . TRP B 1 294 ? -10.242 -35.5 -29.641 1 93.69 294 TRP B C 1
ATOM 9875 O O . TRP B 1 294 ? -11.367 -35.969 -29.484 1 93.69 294 TRP B O 1
ATOM 9885 N N . TYR B 1 295 ? -10.086 -34.344 -30.156 1 93.06 295 TYR B N 1
ATOM 9886 C CA . TYR B 1 295 ? -11.172 -33.406 -30.375 1 93.06 295 TYR B CA 1
ATOM 9887 C C . TYR B 1 295 ? -12.203 -33.969 -31.344 1 93.06 295 TYR B C 1
ATOM 9889 O O . TYR B 1 295 ? -13.406 -33.812 -31.141 1 93.06 295 TYR B O 1
ATOM 9897 N N . PHE B 1 296 ? -11.828 -34.688 -32.281 1 92.88 296 PHE B N 1
ATOM 9898 C CA . PHE B 1 296 ? -12.703 -35.062 -33.375 1 92.88 296 PHE B CA 1
ATOM 9899 C C . PHE B 1 296 ? -13.57 -36.25 -33 1 92.88 296 PHE B C 1
ATOM 9901 O O . PHE B 1 296 ? -14.797 -36.219 -33.156 1 92.88 296 PHE B O 1
ATOM 9908 N N . PRO B 1 297 ? -13.031 -37.281 -32.438 1 89.88 297 PRO B N 1
ATOM 9909 C CA . PRO B 1 297 ? -13.945 -38.344 -32 1 89.88 297 PRO B CA 1
ATOM 9910 C C . PRO B 1 297 ? -14.883 -37.906 -30.891 1 89.88 297 PRO B C 1
ATOM 9912 O O . PRO B 1 297 ? -15.992 -38.438 -30.766 1 89.88 297 PRO B O 1
ATOM 9915 N N . LEU B 1 298 ? -14.523 -37.031 -30.141 1 85 298 LEU B N 1
ATOM 9916 C CA . LEU B 1 298 ? -15.367 -36.469 -29.078 1 85 298 LEU B CA 1
ATOM 9917 C C . LEU B 1 298 ? -16.594 -35.781 -29.656 1 85 298 LEU B C 1
ATOM 9919 O O . LEU B 1 298 ? -17.703 -35.969 -29.172 1 85 298 LEU B O 1
ATOM 9923 N N . TRP B 1 299 ? -16.375 -35.062 -30.703 1 83.19 299 TRP B N 1
ATOM 9924 C CA . TRP B 1 299 ? -17.469 -34.312 -31.297 1 83.19 299 TRP B CA 1
ATOM 9925 C C . TRP B 1 299 ? -18.281 -35.156 -32.25 1 83.19 299 TRP B C 1
ATOM 9927 O O . TRP B 1 299 ? -19.484 -34.969 -32.406 1 83.19 299 TRP B O 1
ATOM 9937 N N . HIS B 1 300 ? -17.594 -36.156 -32.781 1 82.06 300 HIS B N 1
ATOM 9938 C CA . HIS B 1 300 ? -18.297 -37.031 -33.719 1 82.06 300 HIS B CA 1
ATOM 9939 C C . HIS B 1 300 ? -18.891 -38.25 -33 1 82.06 300 HIS B C 1
ATOM 9941 O O . HIS B 1 300 ? -19.641 -39.031 -33.594 1 82.06 300 HIS B O 1
ATOM 9947 N N . MET B 1 301 ? -18.625 -38.406 -31.75 1 77.38 301 MET B N 1
ATOM 9948 C CA . MET B 1 301 ? -19.062 -39.531 -30.922 1 77.38 301 MET B CA 1
ATOM 9949 C C . MET B 1 301 ? -18.703 -40.875 -31.594 1 77.38 301 MET B C 1
ATOM 9951 O O . MET B 1 301 ? -19.547 -41.75 -31.703 1 77.38 301 MET B O 1
ATOM 9955 N N . GLY B 1 302 ? -17.547 -40.844 -32.156 1 79.81 302 GLY B N 1
ATOM 9956 C CA . GLY B 1 302 ? -17.031 -42.031 -32.844 1 79.81 302 GLY B CA 1
ATOM 9957 C C . GLY B 1 302 ? -15.828 -41.719 -33.719 1 79.81 302 GLY B C 1
ATOM 9958 O O . GLY B 1 302 ? -15.328 -40.594 -33.719 1 79.81 302 GLY B O 1
ATOM 9959 N N . ILE B 1 303 ? -15.391 -42.781 -34.344 1 86.31 303 ILE B N 1
ATOM 9960 C CA . ILE B 1 303 ? -14.227 -42.656 -35.188 1 86.31 303 ILE B CA 1
ATOM 9961 C C . ILE B 1 303 ? -14.562 -41.719 -36.344 1 86.31 303 ILE B C 1
ATOM 9963 O O . ILE B 1 303 ? -15.602 -41.875 -37 1 86.31 303 ILE B O 1
ATOM 9967 N N . SER B 1 304 ? -13.828 -40.75 -36.656 1 87.62 304 SER B N 1
ATOM 9968 C CA . SER B 1 304 ? -14.094 -39.688 -37.656 1 87.62 304 SER B CA 1
ATOM 9969 C C . SER B 1 304 ? -13.188 -39.812 -38.844 1 87.62 304 SER B C 1
ATOM 9971 O O . SER B 1 304 ? -13.477 -39.281 -39.906 1 87.62 304 SER B O 1
ATOM 9973 N N . GLY B 1 305 ? -12.141 -40.5 -38.688 1 89.62 305 GLY B N 1
ATOM 9974 C CA . GLY B 1 305 ? -11.164 -40.594 -39.75 1 89.62 305 GLY B CA 1
ATOM 9975 C C . GLY B 1 305 ? -9.922 -39.75 -39.5 1 89.62 305 GLY B C 1
ATOM 9976 O O . GLY B 1 305 ? -8.836 -40.094 -40 1 89.62 305 GLY B O 1
ATOM 9977 N N . TYR B 1 306 ? -10.055 -38.688 -38.781 1 93 306 TYR B N 1
ATOM 9978 C CA . TYR B 1 306 ? -8.93 -37.812 -38.5 1 93 306 TYR B CA 1
ATOM 9979 C C . TYR B 1 306 ? -7.871 -38.531 -37.688 1 93 306 TYR B C 1
ATOM 9981 O O . TYR B 1 306 ? -6.711 -38.125 -37.625 1 93 306 TYR B O 1
ATOM 9989 N N . GLU B 1 307 ? -8.219 -39.656 -37.062 1 93.25 307 GLU B N 1
ATOM 9990 C CA . GLU B 1 307 ? -7.309 -40.438 -36.219 1 93.25 307 GLU B CA 1
ATOM 9991 C C . GLU B 1 307 ? -6.145 -41 -37.031 1 93.25 307 GLU B C 1
ATOM 9993 O O . GLU B 1 307 ? -5.098 -41.344 -36.469 1 93.25 307 GLU B O 1
ATOM 9998 N N . VAL B 1 308 ? -6.273 -41 -38.312 1 94.06 308 VAL B N 1
ATOM 9999 C CA . VAL B 1 308 ? -5.258 -41.594 -39.188 1 94.06 308 VAL B CA 1
ATOM 10000 C C . VAL B 1 308 ? -3.979 -40.75 -39.094 1 94.06 308 VAL B C 1
ATOM 10002 O O . VAL B 1 308 ? -2.887 -41.25 -39.375 1 94.06 308 VAL B O 1
ATOM 10005 N N . VAL B 1 309 ? -4.113 -39.531 -38.625 1 96 309 VAL B N 1
ATOM 10006 C CA . VAL B 1 309 ? -2.982 -38.625 -38.594 1 96 309 VAL B CA 1
ATOM 10007 C C . VAL B 1 309 ? -1.931 -39.094 -37.625 1 96 309 VAL B C 1
ATOM 10009 O O . VAL B 1 309 ? -0.769 -38.688 -37.688 1 96 309 VAL B O 1
ATOM 10012 N N . ILE B 1 310 ? -2.238 -40.062 -36.75 1 96.12 310 ILE B N 1
ATOM 10013 C CA . ILE B 1 310 ? -1.28 -40.562 -35.781 1 96.12 310 ILE B CA 1
ATOM 10014 C C . ILE B 1 310 ? -0.162 -41.312 -36.5 1 96.12 310 ILE B C 1
ATOM 10016 O O . ILE B 1 310 ? 0.911 -41.531 -35.906 1 96.12 310 ILE B O 1
ATOM 10020 N N . LEU B 1 311 ? -0.366 -41.625 -37.719 1 95.81 311 LEU B N 1
ATOM 10021 C CA . LEU B 1 311 ? 0.65 -42.312 -38.5 1 95.81 311 LEU B CA 1
ATOM 10022 C C . LEU B 1 311 ? 1.788 -41.375 -38.875 1 95.81 311 LEU B C 1
ATOM 10024 O O . LEU B 1 311 ? 2.854 -41.812 -39.312 1 95.81 311 LEU B O 1
ATOM 10028 N N . SER B 1 312 ? 1.537 -40.062 -38.625 1 97.06 312 SER B N 1
ATOM 10029 C CA . SER B 1 312 ? 2.611 -39.125 -38.844 1 97.06 312 SER B CA 1
ATOM 10030 C C . SER B 1 312 ? 3.82 -39.406 -37.969 1 97.06 312 SER B C 1
ATOM 10032 O O . SER B 1 312 ? 4.949 -39.062 -38.312 1 97.06 312 SER B O 1
ATOM 10034 N N . TYR B 1 313 ? 3.645 -40.094 -36.844 1 97.38 313 TYR B N 1
ATOM 10035 C CA . TYR B 1 313 ? 4.754 -40.469 -35.969 1 97.38 313 TYR B CA 1
ATOM 10036 C C . TYR B 1 313 ? 5.707 -41.438 -36.688 1 97.38 313 TYR B C 1
ATOM 10038 O O . TYR B 1 313 ? 6.902 -41.469 -36.375 1 97.38 313 TYR B O 1
ATOM 10046 N N . VAL B 1 314 ? 5.273 -42.188 -37.656 1 97.06 314 VAL B N 1
ATOM 10047 C CA . VAL B 1 314 ? 6.043 -43.25 -38.312 1 97.06 314 VAL B CA 1
ATOM 10048 C C . VAL B 1 314 ? 6.75 -42.656 -39.531 1 97.06 314 VAL B C 1
ATOM 10050 O O . VAL B 1 314 ? 7.211 -43.406 -40.406 1 97.06 314 VAL B O 1
ATOM 10053 N N . ALA B 1 315 ? 6.883 -41.438 -39.594 1 96.31 315 ALA B N 1
ATOM 10054 C CA . ALA B 1 315 ? 7.453 -40.719 -40.719 1 96.31 315 ALA B CA 1
ATOM 10055 C C . ALA B 1 315 ? 8.891 -41.156 -41 1 96.31 315 ALA B C 1
ATOM 10057 O O . ALA B 1 315 ? 9.367 -41.125 -42.125 1 96.31 315 ALA B O 1
ATOM 10058 N N . PRO B 1 316 ? 9.625 -41.594 -40 1 95.75 316 PRO B N 1
ATOM 10059 C CA . PRO B 1 316 ? 11.008 -42 -40.25 1 95.75 316 PRO B CA 1
ATOM 10060 C C . PRO B 1 316 ? 11.102 -43.188 -41.219 1 95.75 316 PRO B C 1
ATOM 10062 O O . PRO B 1 316 ? 12.172 -43.438 -41.781 1 95.75 316 PRO B O 1
ATOM 10065 N N . VAL B 1 317 ? 10.008 -43.875 -41.5 1 95.31 317 VAL B N 1
ATOM 10066 C CA . VAL B 1 317 ? 9.977 -44.938 -42.5 1 95.31 317 VAL B CA 1
ATOM 10067 C C . VAL B 1 317 ? 10.328 -44.375 -43.875 1 95.31 317 VAL B C 1
ATOM 10069 O O . VAL B 1 317 ? 10.883 -45.094 -44.719 1 95.31 317 VAL B O 1
ATOM 10072 N N . LEU B 1 318 ? 10.156 -43.125 -44.031 1 94.75 318 LEU B N 1
ATOM 10073 C CA . LEU B 1 318 ? 10.422 -42.438 -45.312 1 94.75 318 LEU B CA 1
ATOM 10074 C C . LEU B 1 318 ? 11.914 -42.312 -45.562 1 94.75 318 LEU B C 1
ATOM 10076 O O . LEU B 1 318 ? 12.344 -42.031 -46.688 1 94.75 318 LEU B O 1
ATOM 10080 N N . LEU B 1 319 ? 12.656 -42.531 -44.531 1 94.81 319 LEU B N 1
ATOM 10081 C CA . LEU B 1 319 ? 14.102 -42.5 -44.688 1 94.81 319 LEU B CA 1
ATOM 10082 C C . LEU B 1 319 ? 14.609 -43.719 -45.438 1 94.81 319 LEU B C 1
ATOM 10084 O O . LEU B 1 319 ? 15.805 -43.844 -45.719 1 94.81 319 LEU B O 1
ATOM 10088 N N . ALA B 1 320 ? 13.719 -44.656 -45.781 1 93.75 320 ALA B N 1
ATOM 10089 C CA . ALA B 1 320 ? 14.062 -45.75 -46.688 1 93.75 320 ALA B CA 1
ATOM 10090 C C . ALA B 1 320 ? 14.359 -45.25 -48.094 1 93.75 320 ALA B C 1
ATOM 10092 O O . ALA B 1 320 ? 15.047 -45.938 -48.844 1 93.75 320 ALA B O 1
ATOM 10093 N N . ILE B 1 321 ? 13.836 -44.094 -48.375 1 94.56 321 ILE B N 1
ATOM 10094 C CA . ILE B 1 321 ? 14.133 -43.469 -49.656 1 94.56 321 ILE B CA 1
ATOM 10095 C C . ILE B 1 321 ? 15.508 -42.812 -49.594 1 94.56 321 ILE B C 1
ATOM 10097 O O . ILE B 1 321 ? 15.711 -41.812 -48.875 1 94.56 321 ILE B O 1
ATOM 10101 N N . PRO B 1 322 ? 16.422 -43.25 -50.438 1 92.62 322 PRO B N 1
ATOM 10102 C CA . PRO B 1 322 ? 17.812 -42.781 -50.312 1 92.62 322 PRO B CA 1
ATOM 10103 C C . PRO B 1 322 ? 17.969 -41.281 -50.5 1 92.62 322 PRO B C 1
ATOM 10105 O O . PRO B 1 322 ? 18.766 -40.656 -49.812 1 92.62 322 PRO B O 1
ATOM 10108 N N . ALA B 1 323 ? 17.109 -40.75 -51.375 1 93 323 ALA B N 1
ATOM 10109 C CA . ALA B 1 323 ? 17.203 -39.312 -51.625 1 93 323 ALA B CA 1
ATOM 10110 C C . ALA B 1 323 ? 16.781 -38.531 -50.375 1 93 323 ALA B C 1
ATOM 10112 O O . ALA B 1 323 ? 17.422 -37.531 -50.031 1 93 323 ALA B O 1
ATOM 10113 N N . LEU B 1 324 ? 15.797 -38.938 -49.75 1 93.25 324 LEU B N 1
ATOM 10114 C CA . LEU B 1 324 ? 15.305 -38.281 -48.562 1 93.25 324 LEU B CA 1
ATOM 10115 C C . LEU B 1 324 ? 16.234 -38.5 -47.375 1 93.25 324 LEU B C 1
ATOM 10117 O O . LEU B 1 324 ? 16.438 -37.594 -46.531 1 93.25 324 LEU B O 1
ATOM 10121 N N . LYS B 1 325 ? 16.75 -39.656 -47.281 1 93 325 LYS B N 1
ATOM 10122 C CA . LYS B 1 325 ? 17.703 -39.969 -46.219 1 93 325 LYS B CA 1
ATOM 10123 C C . LYS B 1 325 ? 18.938 -39.094 -46.312 1 93 325 LYS B C 1
ATOM 10125 O O . LYS B 1 325 ? 19.344 -38.5 -45.312 1 93 325 LYS B O 1
ATOM 10130 N N . SER B 1 326 ? 19.453 -39 -47.562 1 91.44 326 SER B N 1
ATOM 10131 C CA . SER B 1 326 ? 20.625 -38.156 -47.781 1 91.44 326 SER B CA 1
ATOM 10132 C C . SER B 1 326 ? 20.328 -36.688 -47.469 1 91.44 326 SER B C 1
ATOM 10134 O O . SER B 1 326 ? 21.125 -36 -46.844 1 91.44 326 SER B O 1
ATOM 10136 N N . LEU B 1 327 ? 19.141 -36.281 -47.812 1 91.75 327 LEU B N 1
ATOM 10137 C CA . LEU B 1 327 ? 18.734 -34.906 -47.594 1 91.75 327 LEU B CA 1
ATOM 10138 C C . LEU B 1 327 ? 18.562 -34.625 -46.125 1 91.75 327 LEU B C 1
ATOM 10140 O O . LEU B 1 327 ? 19 -33.562 -45.625 1 91.75 327 LEU B O 1
ATOM 10144 N N . ALA B 1 328 ? 17.969 -35.469 -45.375 1 92.44 328 ALA B N 1
ATOM 10145 C CA . ALA B 1 328 ? 17.688 -35.25 -43.938 1 92.44 328 ALA B CA 1
ATOM 10146 C C . ALA B 1 328 ? 18.969 -35.312 -43.094 1 92.44 328 ALA B C 1
ATOM 10148 O O . ALA B 1 328 ? 19.094 -34.562 -42.125 1 92.44 328 ALA B O 1
ATOM 10149 N N . ILE B 1 329 ? 19.891 -36.094 -43.5 1 89.56 329 ILE B N 1
ATOM 10150 C CA . ILE B 1 329 ? 21.125 -36.281 -42.719 1 89.56 329 ILE B CA 1
ATOM 10151 C C . ILE B 1 329 ? 22.078 -35.125 -43 1 89.56 329 ILE B C 1
ATOM 10153 O O . ILE B 1 329 ? 22.719 -34.594 -42.094 1 89.56 329 ILE B O 1
ATOM 10157 N N . LYS B 1 330 ? 22.078 -34.656 -44.281 1 87.38 330 LYS B N 1
ATOM 10158 C CA . LYS B 1 330 ? 23.016 -33.625 -44.688 1 87.38 330 LYS B CA 1
ATOM 10159 C C . LYS B 1 330 ? 22.469 -32.25 -44.281 1 87.38 330 LYS B C 1
ATOM 10161 O O . LYS B 1 330 ? 23.25 -31.312 -44 1 87.38 330 LYS B O 1
ATOM 10166 N N . ASN B 1 331 ? 21.094 -32.188 -44.25 1 88.12 331 ASN B N 1
ATOM 10167 C CA . ASN B 1 331 ? 20.5 -30.891 -43.938 1 88.12 331 ASN B CA 1
ATOM 10168 C C . ASN B 1 331 ? 19.422 -31.016 -42.875 1 88.12 331 ASN B C 1
ATOM 10170 O O . ASN B 1 331 ? 18.266 -30.672 -43.094 1 88.12 331 ASN B O 1
ATOM 10174 N N . PRO B 1 332 ? 19.781 -31.344 -41.688 1 86.69 332 PRO B N 1
ATOM 10175 C CA . PRO B 1 332 ? 18.781 -31.484 -40.656 1 86.69 332 PRO B CA 1
ATOM 10176 C C . PRO B 1 332 ? 18.094 -30.172 -40.281 1 86.69 332 PRO B C 1
ATOM 10178 O O . PRO B 1 332 ? 16.984 -30.172 -39.75 1 86.69 332 PRO B O 1
ATOM 10181 N N . ARG B 1 333 ? 18.719 -29 -40.625 1 89.38 333 ARG B N 1
ATOM 10182 C CA . ARG B 1 333 ? 18.172 -27.688 -40.312 1 89.38 333 ARG B CA 1
ATOM 10183 C C . ARG B 1 333 ? 16.859 -27.469 -41.062 1 89.38 333 ARG B C 1
ATOM 10185 O O . ARG B 1 333 ? 15.938 -26.844 -40.5 1 89.38 333 ARG B O 1
ATOM 10192 N N . ILE B 1 334 ? 16.797 -27.969 -42.188 1 90.56 334 ILE B N 1
ATOM 10193 C CA . ILE B 1 334 ? 15.609 -27.75 -43 1 90.56 334 ILE B CA 1
ATOM 10194 C C . ILE B 1 334 ? 14.406 -28.422 -42.344 1 90.56 334 ILE B C 1
ATOM 10196 O O . ILE B 1 334 ? 13.375 -27.781 -42.094 1 90.56 334 ILE B O 1
ATOM 10200 N N . PHE B 1 335 ? 14.5 -29.641 -41.906 1 92.5 335 PHE B N 1
ATOM 10201 C CA . PHE B 1 335 ? 13.375 -30.375 -41.312 1 92.5 335 PHE B CA 1
ATOM 10202 C C . PHE B 1 335 ? 13.086 -29.875 -39.906 1 92.5 335 PHE B C 1
ATOM 10204 O O . PHE B 1 335 ? 11.93 -29.875 -39.469 1 92.5 335 PHE B O 1
ATOM 10211 N N . HIS B 1 336 ? 14.094 -29.453 -39.25 1 93.81 336 HIS B N 1
ATOM 10212 C CA . HIS B 1 336 ? 13.867 -28.906 -37.938 1 93.81 336 HIS B CA 1
ATOM 10213 C C . HIS B 1 336 ? 13.047 -27.609 -38 1 93.81 336 HIS B C 1
ATOM 10215 O O . HIS B 1 336 ? 12.094 -27.438 -37.25 1 93.81 336 HIS B O 1
ATOM 10221 N N . PHE B 1 337 ? 13.391 -26.688 -38.906 1 94.88 337 PHE B N 1
ATOM 10222 C CA . PHE B 1 337 ? 12.68 -25.422 -39.031 1 94.88 337 PHE B CA 1
ATOM 10223 C C . PHE B 1 337 ? 11.273 -25.625 -39.562 1 94.88 337 PHE B C 1
ATOM 10225 O O . PHE B 1 337 ? 10.344 -24.906 -39.188 1 94.88 337 PHE B O 1
ATOM 10232 N N . LEU B 1 338 ? 11.094 -26.672 -40.344 1 95.12 338 LEU B N 1
ATOM 10233 C CA . LEU B 1 338 ? 9.75 -27.016 -40.812 1 95.12 338 LEU B CA 1
ATOM 10234 C C . LEU B 1 338 ? 8.898 -27.516 -39.625 1 95.12 338 LEU B C 1
ATOM 10236 O O . LEU B 1 338 ? 7.691 -27.281 -39.594 1 95.12 338 LEU B O 1
ATOM 10240 N N . SER B 1 339 ? 9.508 -28.172 -38.719 1 96.19 339 SER B N 1
ATOM 10241 C CA . SER B 1 339 ? 8.789 -28.703 -37.562 1 96.19 339 SER B CA 1
ATOM 10242 C C . SER B 1 339 ? 8.289 -27.578 -36.656 1 96.19 339 SER B C 1
ATOM 10244 O O . SER B 1 339 ? 7.379 -27.797 -35.844 1 96.19 339 SER B O 1
ATOM 10246 N N . LEU B 1 340 ? 8.828 -26.359 -36.75 1 96.56 340 LEU B N 1
ATOM 10247 C CA . LEU B 1 340 ? 8.406 -25.219 -35.938 1 96.56 340 LEU B CA 1
ATOM 10248 C C . LEU B 1 340 ? 7.012 -24.75 -36.344 1 96.56 340 LEU B C 1
ATOM 10250 O O . LEU B 1 340 ? 6.41 -23.922 -35.656 1 96.56 340 LEU B O 1
ATOM 10254 N N . SER B 1 341 ? 6.461 -25.328 -37.438 1 96.5 341 SER B N 1
ATOM 10255 C CA . SER B 1 341 ? 5.082 -25.031 -37.812 1 96.5 341 SER B CA 1
ATOM 10256 C C . SER B 1 341 ? 4.117 -25.453 -36.688 1 96.5 341 SER B C 1
ATOM 10258 O O . SER B 1 341 ? 3.039 -24.859 -36.562 1 96.5 341 SER B O 1
ATOM 10260 N N . GLY B 1 342 ? 4.523 -26.438 -35.938 1 96.44 342 GLY B N 1
ATOM 10261 C CA . GLY B 1 342 ? 3.711 -26.844 -34.781 1 96.44 342 GLY B CA 1
ATOM 10262 C C . GLY B 1 342 ? 3.529 -25.734 -33.75 1 96.44 342 GLY B C 1
ATOM 10263 O O . GLY B 1 342 ? 2.473 -25.625 -33.125 1 96.44 342 GLY B O 1
ATOM 10264 N N . PHE B 1 343 ? 4.543 -24.891 -33.594 1 96.31 343 PHE B N 1
ATOM 10265 C CA . PHE B 1 343 ? 4.484 -23.766 -32.656 1 96.31 343 PHE B CA 1
ATOM 10266 C C . PHE B 1 343 ? 3.658 -22.625 -33.25 1 96.31 343 PHE B C 1
ATOM 10268 O O . PHE B 1 343 ? 3.221 -21.734 -32.531 1 96.31 343 PHE B O 1
ATOM 10275 N N . LEU B 1 344 ? 3.381 -22.641 -34.594 1 95.06 344 LEU B N 1
ATOM 10276 C CA . LEU B 1 344 ? 2.576 -21.625 -35.25 1 95.06 344 LEU B CA 1
ATOM 10277 C C . LEU B 1 344 ? 1.123 -22.078 -35.375 1 95.06 344 LEU B C 1
ATOM 10279 O O . LEU B 1 344 ? 0.249 -21.281 -35.719 1 95.06 344 LEU B O 1
ATOM 10283 N N . ALA B 1 345 ? 0.862 -23.281 -35 1 96.62 345 ALA B N 1
ATOM 10284 C CA . ALA B 1 345 ? -0.449 -23.875 -35.219 1 96.62 345 ALA B CA 1
ATOM 10285 C C . ALA B 1 345 ? -1.527 -23.141 -34.406 1 96.62 345 ALA B C 1
ATOM 10287 O O . ALA B 1 345 ? -2.695 -23.141 -34.812 1 96.62 345 ALA B O 1
ATOM 10288 N N . TYR B 1 346 ? -1.169 -22.516 -33.281 1 95.38 346 TYR B N 1
ATOM 10289 C CA . TYR B 1 346 ? -2.143 -21.828 -32.438 1 95.38 346 TYR B CA 1
ATOM 10290 C C . TYR B 1 346 ? -2.785 -20.672 -33.188 1 95.38 346 TYR B C 1
ATOM 10292 O O . TYR B 1 346 ? -3.867 -20.203 -32.812 1 95.38 346 TYR B O 1
ATOM 10300 N N . LYS B 1 347 ? -2.203 -20.172 -34.344 1 94.62 347 LYS B N 1
ATOM 10301 C CA . LYS B 1 347 ? -2.744 -19.062 -35.125 1 94.62 347 LYS B CA 1
ATOM 10302 C C . LYS B 1 347 ? -3.844 -19.531 -36.062 1 94.62 347 LYS B C 1
ATOM 10304 O O . LYS B 1 347 ? -4.629 -18.734 -36.562 1 94.62 347 LYS B O 1
ATOM 10309 N N . VAL B 1 348 ? -3.91 -20.859 -36.219 1 95.56 348 VAL B N 1
ATOM 10310 C CA . VAL B 1 348 ? -4.938 -21.438 -37.062 1 95.56 348 VAL B CA 1
ATOM 10311 C C . VAL B 1 348 ? -6.219 -21.656 -36.281 1 95.56 348 VAL B C 1
ATOM 10313 O O . VAL B 1 348 ? -6.258 -22.469 -35.344 1 95.56 348 VAL B O 1
ATOM 10316 N N . GLN B 1 349 ? -7.281 -21.031 -36.719 1 92.38 349 GLN B N 1
ATOM 10317 C CA . GLN B 1 349 ? -8.516 -21.016 -35.938 1 92.38 349 GLN B CA 1
ATOM 10318 C C . GLN B 1 349 ? -9.352 -22.266 -36.219 1 92.38 349 GLN B C 1
ATOM 10320 O O . GLN B 1 349 ? -9.984 -22.812 -35.312 1 92.38 349 GLN B O 1
ATOM 10325 N N . ASN B 1 350 ? -9.273 -22.719 -37.438 1 93.81 350 ASN B N 1
ATOM 10326 C CA . ASN B 1 350 ? -10.031 -23.922 -37.812 1 93.81 350 ASN B CA 1
ATOM 10327 C C . ASN B 1 350 ? -9.414 -25.172 -37.188 1 93.81 350 ASN B C 1
ATOM 10329 O O . ASN B 1 350 ? -8.242 -25.469 -37.406 1 93.81 350 ASN B O 1
ATOM 10333 N N . PRO B 1 351 ? -10.211 -26.031 -36.438 1 94.62 351 PRO B N 1
ATOM 10334 C CA . PRO B 1 351 ? -9.664 -27.188 -35.75 1 94.62 351 PRO B CA 1
ATOM 10335 C C . PRO B 1 351 ? -9.031 -28.203 -36.688 1 94.62 351 PRO B C 1
ATOM 10337 O O . PRO B 1 351 ? -7.953 -28.734 -36.375 1 94.62 351 PRO B O 1
ATOM 10340 N N . ALA B 1 352 ? -9.609 -28.484 -37.781 1 95.56 352 ALA B N 1
ATOM 10341 C CA . ALA B 1 352 ? -9.062 -29.484 -38.719 1 95.56 352 ALA B CA 1
ATOM 10342 C C . ALA B 1 352 ? -7.73 -29 -39.281 1 95.56 352 ALA B C 1
ATOM 10344 O O . ALA B 1 352 ? -6.77 -29.781 -39.375 1 95.56 352 ALA B O 1
ATOM 10345 N N . ASN B 1 353 ? -7.676 -27.766 -39.719 1 96.25 353 ASN B N 1
ATOM 10346 C CA . ASN B 1 353 ? -6.438 -27.203 -40.281 1 96.25 353 ASN B CA 1
ATOM 10347 C C . ASN B 1 353 ? -5.336 -27.172 -39.219 1 96.25 353 ASN B C 1
ATOM 10349 O O . ASN B 1 353 ? -4.164 -27.391 -39.531 1 96.25 353 ASN B O 1
ATOM 10353 N N . ARG B 1 354 ? -5.742 -26.812 -38.031 1 97.12 354 ARG B N 1
ATOM 10354 C CA . ARG B 1 354 ? -4.777 -26.828 -36.938 1 97.12 354 ARG B CA 1
ATOM 10355 C C . ARG B 1 354 ? -4.195 -28.219 -36.719 1 97.12 354 ARG B C 1
ATOM 10357 O O . ARG B 1 354 ? -2.99 -28.375 -36.5 1 97.12 354 ARG B O 1
ATOM 10364 N N . LEU B 1 355 ? -5.039 -29.25 -36.812 1 97.31 355 LEU B N 1
ATOM 10365 C CA . LEU B 1 355 ? -4.609 -30.641 -36.719 1 97.31 355 LEU B CA 1
ATOM 10366 C C . LEU B 1 355 ? -3.621 -30.984 -37.812 1 97.31 355 LEU B C 1
ATOM 10368 O O . LEU B 1 355 ? -2.588 -31.594 -37.562 1 97.31 355 LEU B O 1
ATOM 10372 N N . PHE B 1 356 ? -3.826 -30.516 -39.062 1 97.44 356 PHE B N 1
ATOM 10373 C CA . PHE B 1 356 ? -2.98 -30.844 -40.188 1 97.44 356 PHE B CA 1
ATOM 10374 C C . PHE B 1 356 ? -1.615 -30.188 -40.062 1 97.44 356 PHE B C 1
ATOM 10376 O O . PHE B 1 356 ? -0.59 -30.797 -40.375 1 97.44 356 PHE B O 1
ATOM 10383 N N . VAL B 1 357 ? -1.66 -28.969 -39.594 1 97.25 357 VAL B N 1
ATOM 10384 C CA . VAL B 1 357 ? -0.398 -28.266 -39.406 1 97.25 357 VAL B CA 1
ATOM 10385 C C . VAL B 1 357 ? 0.441 -29 -38.375 1 97.25 357 VAL B C 1
ATOM 10387 O O . VAL B 1 357 ? 1.648 -29.172 -38.531 1 97.25 357 VAL B O 1
ATOM 10390 N N . SER B 1 358 ? -0.176 -29.406 -37.281 1 97.94 358 SER B N 1
ATOM 10391 C CA . SER B 1 358 ? 0.524 -30.125 -36.219 1 97.94 358 SER B CA 1
ATOM 10392 C C . SER B 1 358 ? 1 -31.484 -36.688 1 97.94 358 SER B C 1
ATOM 10394 O O . SER B 1 358 ? 2.059 -31.969 -36.281 1 97.94 358 SER B O 1
ATOM 10396 N N . THR B 1 359 ? 0.245 -32.094 -37.562 1 97.94 359 THR B N 1
ATOM 10397 C CA . THR B 1 359 ? 0.617 -33.375 -38.125 1 97.94 359 THR B CA 1
ATOM 10398 C C . THR B 1 359 ? 1.894 -33.25 -38.969 1 97.94 359 THR B C 1
ATOM 10400 O O . THR B 1 359 ? 2.799 -34.062 -38.844 1 97.94 359 THR B O 1
ATOM 10403 N N . PHE B 1 360 ? 1.907 -32.281 -39.719 1 97.69 360 PHE B N 1
ATOM 10404 C CA . PHE B 1 360 ? 3.088 -31.984 -40.531 1 97.69 360 PHE B CA 1
ATOM 10405 C C . PHE B 1 360 ? 4.301 -31.734 -39.656 1 97.69 360 PHE B C 1
ATOM 10407 O O . PHE B 1 360 ? 5.395 -32.219 -39.938 1 97.69 360 PHE B O 1
ATOM 10414 N N . ALA B 1 361 ? 4.078 -30.938 -38.625 1 97.88 361 ALA B N 1
ATOM 10415 C CA . ALA B 1 361 ? 5.164 -30.609 -37.719 1 97.88 361 ALA B CA 1
ATOM 10416 C C . ALA B 1 361 ? 5.723 -31.875 -37.062 1 97.88 361 ALA B C 1
ATOM 10418 O O . ALA B 1 361 ? 6.938 -32.031 -36.906 1 97.88 361 ALA B O 1
ATOM 10419 N N . VAL B 1 362 ? 4.895 -32.781 -36.594 1 98.06 362 VAL B N 1
ATOM 10420 C CA . VAL B 1 362 ? 5.32 -34 -35.938 1 98.06 362 VAL B CA 1
ATOM 10421 C C . VAL B 1 362 ? 6.07 -34.906 -36.906 1 98.06 362 VAL B C 1
ATOM 10423 O O . VAL B 1 362 ? 7.078 -35.531 -36.562 1 98.06 362 VAL B O 1
ATOM 10426 N N . ALA B 1 363 ? 5.652 -34.969 -38.156 1 97.5 363 ALA B N 1
ATOM 10427 C CA . ALA B 1 363 ? 6.348 -35.75 -39.188 1 97.5 363 ALA B CA 1
ATOM 10428 C C . ALA B 1 363 ? 7.766 -35.25 -39.406 1 97.5 363 ALA B C 1
ATOM 10430 O O . ALA B 1 363 ? 8.727 -36 -39.375 1 97.5 363 ALA B O 1
ATOM 10431 N N . CYS B 1 364 ? 7.832 -33.969 -39.531 1 96.75 364 CYS B N 1
ATOM 10432 C CA . CYS B 1 364 ? 9.141 -33.344 -39.719 1 96.75 364 CYS B CA 1
ATOM 10433 C C . CYS B 1 364 ? 10.031 -33.531 -38.5 1 96.75 364 CYS B C 1
ATOM 10435 O O . CYS B 1 364 ? 11.227 -33.812 -38.656 1 96.75 364 CYS B O 1
ATOM 10437 N N . SER B 1 365 ? 9.453 -33.406 -37.375 1 96.62 365 SER B N 1
ATOM 10438 C CA . SER B 1 365 ? 10.203 -33.562 -36.125 1 96.62 365 SER B CA 1
ATOM 10439 C C . SER B 1 365 ? 10.711 -35 -35.969 1 96.62 365 SER B C 1
ATOM 10441 O O . SER B 1 365 ? 11.828 -35.219 -35.5 1 96.62 365 SER B O 1
ATOM 10443 N N . SER B 1 366 ? 9.914 -35.969 -36.312 1 96.69 366 SER B N 1
ATOM 10444 C CA . SER B 1 366 ? 10.297 -37.375 -36.219 1 96.69 366 SER B CA 1
ATOM 10445 C C . SER B 1 366 ? 11.414 -37.719 -37.219 1 96.69 366 SER B C 1
ATOM 10447 O O . SER B 1 366 ? 12.344 -38.469 -36.875 1 96.69 366 SER B O 1
ATOM 10449 N N . ILE B 1 367 ? 11.359 -37.156 -38.344 1 95.62 367 ILE B N 1
ATOM 10450 C CA . ILE B 1 367 ? 12.398 -37.344 -39.344 1 95.62 367 ILE B CA 1
ATOM 10451 C C . ILE B 1 367 ? 13.711 -36.719 -38.844 1 95.62 367 ILE B C 1
ATOM 10453 O O . ILE B 1 367 ? 14.766 -37.344 -38.906 1 95.62 367 ILE B O 1
ATOM 10457 N N . THR B 1 368 ? 13.562 -35.5 -38.406 1 93.81 368 THR B N 1
ATOM 10458 C CA . THR B 1 368 ? 14.734 -34.812 -37.938 1 93.81 368 THR B CA 1
ATOM 10459 C C . THR B 1 368 ? 15.398 -35.562 -36.781 1 93.81 368 THR B C 1
ATOM 10461 O O . THR B 1 368 ? 16.625 -35.656 -36.719 1 93.81 368 THR B O 1
ATOM 10464 N N . PHE B 1 369 ? 14.656 -36.094 -35.875 1 93.88 369 PHE B N 1
ATOM 10465 C CA . PHE B 1 369 ? 15.148 -36.812 -34.719 1 93.88 369 PHE B CA 1
ATOM 10466 C C . PHE B 1 369 ? 15.945 -38.031 -35.156 1 93.88 369 PHE B C 1
ATOM 10468 O O . PHE B 1 369 ? 17.094 -38.219 -34.75 1 93.88 369 PHE B O 1
ATOM 10475 N N . ALA B 1 370 ? 15.414 -38.844 -36.031 1 94.44 370 ALA B N 1
ATOM 10476 C CA . ALA B 1 370 ? 16.062 -40.094 -36.5 1 94.44 370 ALA B CA 1
ATOM 10477 C C . ALA B 1 370 ? 17.281 -39.781 -37.344 1 94.44 370 ALA B C 1
ATOM 10479 O O . ALA B 1 370 ? 18.344 -40.375 -37.156 1 94.44 370 ALA B O 1
ATOM 10480 N N . ALA B 1 371 ? 17.156 -38.75 -38.156 1 92.81 371 ALA B N 1
ATOM 10481 C CA . ALA B 1 371 ? 18.25 -38.406 -39.062 1 92.81 371 ALA B CA 1
ATOM 10482 C C . ALA B 1 371 ? 19.438 -37.812 -38.312 1 92.81 371 ALA B C 1
ATOM 10484 O O . ALA B 1 371 ? 20.594 -38.125 -38.625 1 92.81 371 ALA B O 1
ATOM 10485 N N . THR B 1 372 ? 19.125 -37 -37.344 1 91.38 372 THR B N 1
ATOM 10486 C CA . THR B 1 372 ? 20.188 -36.344 -36.594 1 91.38 372 THR B CA 1
ATOM 10487 C C . THR B 1 372 ? 20.953 -37.375 -35.75 1 91.38 372 THR B C 1
ATOM 10489 O O . THR B 1 372 ? 22.172 -37.344 -35.688 1 91.38 372 THR B O 1
ATOM 10492 N N . LEU B 1 373 ? 20.281 -38.281 -35.125 1 92.44 373 LEU B N 1
ATOM 10493 C CA . LEU B 1 373 ? 20.922 -39.312 -34.312 1 92.44 373 LEU B CA 1
ATOM 10494 C C . LEU B 1 373 ? 21.75 -40.25 -35.188 1 92.44 373 LEU B C 1
ATOM 10496 O O . LEU B 1 373 ? 22.875 -40.625 -34.812 1 92.44 373 LEU B O 1
ATOM 10500 N N . TYR B 1 374 ? 21.234 -40.625 -36.312 1 91.81 374 TYR B N 1
ATOM 10501 C CA . TYR B 1 374 ? 21.938 -41.5 -37.25 1 91.81 374 TYR B CA 1
ATOM 10502 C C . TYR B 1 374 ? 23.156 -40.812 -37.844 1 91.81 374 TYR B C 1
ATOM 10504 O O . TYR B 1 374 ? 24.203 -41.438 -38.031 1 91.81 374 TYR B O 1
ATOM 10512 N N . GLY B 1 375 ? 23.016 -39.562 -38.156 1 88.25 375 GLY B N 1
ATOM 10513 C CA . GLY B 1 375 ? 24.125 -38.812 -38.719 1 88.25 375 GLY B CA 1
ATOM 10514 C C . GLY B 1 375 ? 25.297 -38.688 -37.75 1 88.25 375 GLY B C 1
ATOM 10515 O O . GLY B 1 375 ? 26.453 -38.656 -38.156 1 88.25 375 GLY B O 1
ATOM 10516 N N . ASP B 1 376 ? 25.016 -38.594 -36.469 1 88.62 376 ASP B N 1
ATOM 10517 C CA . ASP B 1 376 ? 26.047 -38.406 -35.469 1 88.62 376 ASP B CA 1
ATOM 10518 C C . ASP B 1 376 ? 26.516 -39.719 -34.875 1 88.62 376 ASP B C 1
ATOM 10520 O O . ASP B 1 376 ? 27.188 -39.75 -33.844 1 88.62 376 ASP B O 1
ATOM 10524 N N . ARG B 1 377 ? 26.234 -40.844 -35.469 1 86.38 377 ARG B N 1
ATOM 10525 C CA . ARG B 1 377 ? 26.484 -42.156 -34.906 1 86.38 377 ARG B CA 1
ATOM 10526 C C . ARG B 1 377 ? 27.984 -42.438 -34.812 1 86.38 377 ARG B C 1
ATOM 10528 O O . ARG B 1 377 ? 28.422 -43.219 -33.969 1 86.38 377 ARG B O 1
ATOM 10535 N N . ALA B 1 378 ? 28.766 -41.719 -35.656 1 82.19 378 ALA B N 1
ATOM 10536 C CA . ALA B 1 378 ? 30.203 -41.969 -35.719 1 82.19 378 ALA B CA 1
ATOM 10537 C C . ALA B 1 378 ? 30.938 -41.219 -34.594 1 82.19 378 ALA B C 1
ATOM 10539 O O . ALA B 1 378 ? 32.031 -41.594 -34.188 1 82.19 378 ALA B O 1
ATOM 10540 N N . GLN B 1 379 ? 30.359 -40.188 -34.188 1 83 379 GLN B N 1
ATOM 10541 C CA . GLN B 1 379 ? 30.953 -39.375 -33.156 1 83 379 GLN B CA 1
ATOM 10542 C C . GLN B 1 379 ? 30.297 -39.656 -31.797 1 83 379 GLN B C 1
ATOM 10544 O O . GLN B 1 379 ? 29.234 -39.062 -31.5 1 83 379 GLN B O 1
ATOM 10549 N N . HIS B 1 380 ? 30.875 -40.281 -30.969 1 83.06 380 HIS B N 1
ATOM 10550 C CA . HIS B 1 380 ? 30.297 -40.75 -29.703 1 83.06 380 HIS B CA 1
ATOM 10551 C C . HIS B 1 380 ? 29.922 -39.594 -28.812 1 83.06 380 HIS B C 1
ATOM 10553 O O . HIS B 1 380 ? 28.875 -39.594 -28.172 1 83.06 380 HIS B O 1
ATOM 10559 N N . THR B 1 381 ? 30.734 -38.531 -28.781 1 83.56 381 THR B N 1
ATOM 10560 C CA . THR B 1 381 ? 30.484 -37.375 -27.906 1 83.56 381 THR B CA 1
ATOM 10561 C C . THR B 1 381 ? 29.281 -36.594 -28.391 1 83.56 381 THR B C 1
ATOM 10563 O O . THR B 1 381 ? 28.469 -36.125 -27.578 1 83.56 381 THR B O 1
ATOM 10566 N N . LYS B 1 382 ? 29.203 -36.438 -29.641 1 86.25 382 LYS B N 1
ATOM 10567 C CA . LYS B 1 382 ? 28.078 -35.719 -30.203 1 86.25 382 LYS B CA 1
ATOM 10568 C C . LYS B 1 382 ? 26.766 -36.469 -30.016 1 86.25 382 LYS B C 1
ATOM 10570 O O . LYS B 1 382 ? 25.734 -35.875 -29.703 1 86.25 382 LYS B O 1
ATOM 10575 N N . LEU B 1 383 ? 26.859 -37.719 -30.25 1 89.12 383 LEU B N 1
ATOM 10576 C CA . LEU B 1 383 ? 25.672 -38.562 -30.062 1 89.12 383 LEU B CA 1
ATOM 10577 C C . LEU B 1 383 ? 25.203 -38.531 -28.625 1 89.12 383 LEU B C 1
ATOM 10579 O O . LEU B 1 383 ? 24 -38.406 -28.359 1 89.12 383 LEU B O 1
ATOM 10583 N N . GLU B 1 384 ? 26.094 -38.625 -27.734 1 89.94 384 GLU B N 1
ATOM 10584 C CA . GLU B 1 384 ? 25.75 -38.562 -26.328 1 89.94 384 GLU B CA 1
ATOM 10585 C C . GLU B 1 384 ? 25.094 -37.25 -25.953 1 89.94 384 GLU B C 1
ATOM 10587 O O . GLU B 1 384 ? 24.109 -37.219 -25.219 1 89.94 384 GLU B O 1
ATOM 10592 N N . SER B 1 385 ? 25.625 -36.188 -26.484 1 90.19 385 SER B N 1
ATOM 10593 C CA . SER B 1 385 ? 25.078 -34.875 -26.219 1 90.19 385 SER B CA 1
ATOM 10594 C C . SER B 1 385 ? 23.672 -34.719 -26.766 1 90.19 385 SER B C 1
ATOM 10596 O O . SER B 1 385 ? 22.797 -34.125 -26.141 1 90.19 385 SER B O 1
ATOM 10598 N N . ARG B 1 386 ? 23.469 -35.281 -27.906 1 91.75 386 ARG B N 1
ATOM 10599 C CA . ARG B 1 386 ? 22.141 -35.219 -28.531 1 91.75 386 ARG B CA 1
ATOM 10600 C C . ARG B 1 386 ? 21.125 -36 -27.719 1 91.75 386 ARG B C 1
ATOM 10602 O O . ARG B 1 386 ? 19.984 -35.531 -27.531 1 91.75 386 ARG B O 1
ATOM 10609 N N . VAL B 1 387 ? 21.531 -37.094 -27.266 1 94.12 387 VAL B N 1
ATOM 10610 C CA . VAL B 1 387 ? 20.641 -37.969 -26.484 1 94.12 387 VAL B CA 1
ATOM 10611 C C . VAL B 1 387 ? 20.312 -37.281 -25.156 1 94.12 387 VAL B C 1
ATOM 10613 O O . VAL B 1 387 ? 19.156 -37.281 -24.719 1 94.12 387 VAL B O 1
ATOM 10616 N N . PHE B 1 388 ? 21.266 -36.75 -24.578 1 94.56 388 PHE B N 1
ATOM 10617 C CA . PHE B 1 388 ? 21.078 -36.062 -23.312 1 94.56 388 PHE B CA 1
ATOM 10618 C C . PHE B 1 388 ? 20.188 -34.844 -23.469 1 94.56 388 PHE B C 1
ATOM 10620 O O . PHE B 1 388 ? 19.312 -34.562 -22.641 1 94.56 388 PHE B O 1
ATOM 10627 N N . ALA B 1 389 ? 20.453 -34.094 -24.5 1 95.44 389 ALA B N 1
ATOM 10628 C CA . ALA B 1 389 ? 19.625 -32.906 -24.781 1 95.44 389 ALA B CA 1
ATOM 10629 C C . ALA B 1 389 ? 18.172 -33.281 -25.016 1 95.44 389 ALA B C 1
ATOM 10631 O O . ALA B 1 389 ? 17.266 -32.594 -24.578 1 95.44 389 ALA B O 1
ATOM 10632 N N . TRP B 1 390 ? 17.969 -34.375 -25.688 1 96.44 390 TRP B N 1
ATOM 10633 C CA . TRP B 1 390 ? 16.641 -34.875 -25.938 1 96.44 390 TRP B CA 1
ATOM 10634 C C . TRP B 1 390 ? 15.953 -35.281 -24.641 1 96.44 390 TRP B C 1
ATOM 10636 O O . TRP B 1 390 ? 14.773 -34.969 -24.422 1 96.44 390 TRP B O 1
ATOM 10646 N N . GLY B 1 391 ? 16.703 -35.938 -23.75 1 97.06 391 GLY B N 1
ATOM 10647 C CA . GLY B 1 391 ? 16.172 -36.312 -22.453 1 97.06 391 GLY B CA 1
ATOM 10648 C C . GLY B 1 391 ? 15.859 -35.094 -21.578 1 97.06 391 GLY B C 1
ATOM 10649 O O . GLY B 1 391 ? 14.812 -35.062 -20.922 1 97.06 391 GLY B O 1
ATOM 10650 N N . LEU B 1 392 ? 16.766 -34.125 -21.594 1 97.62 392 LEU B N 1
ATOM 10651 C CA . LEU B 1 392 ? 16.547 -32.875 -20.844 1 97.62 392 LEU B CA 1
ATOM 10652 C C . LEU B 1 392 ? 15.344 -32.125 -21.406 1 97.62 392 LEU B C 1
ATOM 10654 O O . LEU B 1 392 ? 14.641 -31.438 -20.672 1 97.62 392 LEU B O 1
ATOM 10658 N N . GLY B 1 393 ? 15.156 -32.219 -22.703 1 97.81 393 GLY B N 1
ATOM 10659 C CA . GLY B 1 393 ? 13.977 -31.625 -23.297 1 97.81 393 GLY B CA 1
ATOM 10660 C C . GLY B 1 393 ? 12.68 -32.156 -22.719 1 97.81 393 GLY B C 1
ATOM 10661 O O . GLY B 1 393 ? 11.727 -31.391 -22.531 1 97.81 393 GLY B O 1
ATOM 10662 N N . LEU B 1 394 ? 12.672 -33.438 -22.469 1 98.19 394 LEU B N 1
ATOM 10663 C CA . LEU B 1 394 ? 11.492 -34.031 -21.859 1 98.19 394 LEU B CA 1
ATOM 10664 C C . LEU B 1 394 ? 11.281 -33.5 -20.438 1 98.19 394 LEU B C 1
ATOM 10666 O O . LEU B 1 394 ? 10.156 -33.219 -20.047 1 98.19 394 LEU B O 1
ATOM 10670 N N . ILE B 1 395 ? 12.367 -33.406 -19.719 1 98.19 395 ILE B N 1
ATOM 10671 C CA . ILE B 1 395 ? 12.297 -32.875 -18.359 1 98.19 395 ILE B CA 1
ATOM 10672 C C . ILE B 1 395 ? 11.781 -31.453 -18.391 1 98.19 395 ILE B C 1
ATOM 10674 O O . ILE B 1 395 ? 10.898 -31.078 -17.609 1 98.19 395 ILE B O 1
ATOM 10678 N N . LEU B 1 396 ? 12.305 -30.672 -19.297 1 97.94 396 LEU B N 1
ATOM 10679 C CA . LEU B 1 396 ? 11.844 -29.297 -19.438 1 97.94 396 LEU B CA 1
ATOM 10680 C C . LEU B 1 396 ? 10.359 -29.25 -19.797 1 97.94 396 LEU B C 1
ATOM 10682 O O . LEU B 1 396 ? 9.625 -28.391 -19.312 1 97.94 396 LEU B O 1
ATOM 10686 N N . SER B 1 397 ? 9.93 -30.125 -20.641 1 97.81 397 SER B N 1
ATOM 10687 C CA . SER B 1 397 ? 8.516 -30.188 -20.984 1 97.81 397 SER B CA 1
ATOM 10688 C C . SER B 1 397 ? 7.656 -30.531 -19.781 1 97.81 397 SER B C 1
ATOM 10690 O O . SER B 1 397 ? 6.598 -29.938 -19.578 1 97.81 397 SER B O 1
ATOM 10692 N N . SER B 1 398 ? 8.102 -31.453 -19.031 1 98.06 398 SER B N 1
ATOM 10693 C CA . SER B 1 398 ? 7.383 -31.844 -17.812 1 98.06 398 SER B CA 1
ATOM 10694 C C . SER B 1 398 ? 7.34 -30.688 -16.812 1 98.06 398 SER B C 1
ATOM 10696 O O . SER B 1 398 ? 6.324 -30.484 -16.141 1 98.06 398 SER B O 1
ATOM 10698 N N . ILE B 1 399 ? 8.422 -29.953 -16.734 1 97.62 399 ILE B N 1
ATOM 10699 C CA . ILE B 1 399 ? 8.484 -28.812 -15.836 1 97.62 399 ILE B CA 1
ATOM 10700 C C . ILE B 1 399 ? 7.539 -27.719 -16.328 1 97.62 399 ILE B C 1
ATOM 10702 O O . ILE B 1 399 ? 6.844 -27.078 -15.539 1 97.62 399 ILE B O 1
ATOM 10706 N N . ALA B 1 400 ? 7.531 -27.484 -17.609 1 97.38 400 ALA B N 1
ATOM 10707 C CA . ALA B 1 400 ? 6.625 -26.484 -18.172 1 97.38 400 ALA B CA 1
ATOM 10708 C C . ALA B 1 400 ? 5.172 -26.812 -17.844 1 97.38 400 ALA B C 1
ATOM 10710 O O . ALA B 1 400 ? 4.387 -25.922 -17.531 1 97.38 400 ALA B O 1
ATOM 10711 N N . LYS B 1 401 ? 4.898 -28.047 -17.922 1 97.56 401 LYS B N 1
ATOM 10712 C CA . LYS B 1 401 ? 3.545 -28.484 -17.578 1 97.56 401 LYS B CA 1
ATOM 10713 C C . LYS B 1 401 ? 3.293 -28.391 -16.078 1 97.56 401 LYS B C 1
ATOM 10715 O O . LYS B 1 401 ? 2.186 -28.047 -15.648 1 97.56 401 LYS B O 1
ATOM 10720 N N . PHE B 1 402 ? 4.309 -28.703 -15.281 1 96.94 402 PHE B N 1
ATOM 10721 C CA . PHE B 1 402 ? 4.223 -28.531 -13.836 1 96.94 402 PHE B CA 1
ATOM 10722 C C . PHE B 1 402 ? 3.922 -27.094 -13.469 1 96.94 402 PHE B C 1
ATOM 10724 O O . PHE B 1 402 ? 3.076 -26.828 -12.609 1 96.94 402 PHE B O 1
ATOM 10731 N N . ALA B 1 403 ? 4.488 -26.234 -14.234 1 95 403 ALA B N 1
ATOM 10732 C CA . ALA B 1 403 ? 4.277 -24.797 -14.023 1 95 403 ALA B CA 1
ATOM 10733 C C . ALA B 1 403 ? 2.932 -24.359 -14.586 1 95 403 ALA B C 1
ATOM 10735 O O . ALA B 1 403 ? 2.271 -23.484 -14.016 1 95 403 ALA B O 1
ATOM 10736 N N . GLY B 1 404 ? 2.51 -24.953 -15.672 1 95.19 404 GLY B N 1
ATOM 10737 C CA . GLY B 1 404 ? 1.266 -24.609 -16.344 1 95.19 404 GLY B CA 1
ATOM 10738 C C . GLY B 1 404 ? 0.078 -25.406 -15.852 1 95.19 404 GLY B C 1
ATOM 10739 O O . GLY B 1 404 ? -0.93 -25.531 -16.547 1 95.19 404 GLY B O 1
ATOM 10740 N N . LYS B 1 405 ? 0.26 -26 -14.688 1 95.69 405 LYS B N 1
ATOM 10741 C CA . LYS B 1 405 ? -0.818 -26.797 -14.102 1 95.69 405 LYS B CA 1
ATOM 10742 C C . LYS B 1 405 ? -1.342 -27.828 -15.086 1 95.69 405 LYS B C 1
ATOM 10744 O O . LYS B 1 405 ? -2.551 -27.938 -15.297 1 95.69 405 LYS B O 1
ATOM 10749 N N . THR B 1 406 ? -0.35 -28.469 -15.758 1 96.25 406 THR B N 1
ATOM 10750 C CA . THR B 1 406 ? -0.51 -29.672 -16.562 1 96.25 406 THR B CA 1
ATOM 10751 C C . THR B 1 406 ? -0.751 -29.312 -18.031 1 96.25 406 THR B C 1
ATOM 10753 O O . THR B 1 406 ? -0.868 -30.188 -18.891 1 96.25 406 THR B O 1
ATOM 10756 N N . ASN B 1 407 ? -0.869 -28.031 -18.344 1 96.69 407 ASN B N 1
ATOM 10757 C CA . ASN B 1 407 ? -0.873 -27.609 -19.734 1 96.69 407 ASN B CA 1
ATOM 10758 C C . ASN B 1 407 ? 0.513 -27.156 -20.188 1 96.69 407 ASN B C 1
ATOM 10760 O O . ASN B 1 407 ? 1.23 -26.484 -19.438 1 96.69 407 ASN B O 1
ATOM 10764 N N . ASN B 1 408 ? 0.9 -27.688 -21.281 1 97.25 408 ASN B N 1
ATOM 10765 C CA . ASN B 1 408 ? 2.07 -27.109 -21.922 1 97.25 408 ASN B CA 1
ATOM 10766 C C . ASN B 1 408 ? 1.739 -25.75 -22.562 1 97.25 408 ASN B C 1
ATOM 10768 O O . ASN B 1 408 ? 0.93 -25.688 -23.484 1 97.25 408 ASN B O 1
ATOM 10772 N N . PRO B 1 409 ? 2.316 -24.719 -22.094 1 96.31 409 PRO B N 1
ATOM 10773 C CA . PRO B 1 409 ? 1.93 -23.375 -22.547 1 96.31 409 PRO B CA 1
ATOM 10774 C C . PRO B 1 409 ? 2.219 -23.141 -24.031 1 96.31 409 PRO B C 1
ATOM 10776 O O . PRO B 1 409 ? 1.778 -22.141 -24.594 1 96.31 409 PRO B O 1
ATOM 10779 N N . PHE B 1 410 ? 2.832 -24.094 -24.734 1 97 410 PHE B N 1
ATOM 10780 C CA . PHE B 1 410 ? 3.219 -23.906 -26.125 1 97 410 PHE B CA 1
ATOM 10781 C C . PHE B 1 410 ? 2.436 -24.828 -27.031 1 97 410 PHE B C 1
ATOM 10783 O O . PHE B 1 410 ? 2.66 -24.844 -28.25 1 97 410 PHE B O 1
ATOM 10790 N N . TRP B 1 411 ? 1.558 -25.594 -26.484 1 97.69 411 TRP B N 1
ATOM 10791 C CA . TRP B 1 411 ? 0.711 -26.484 -27.266 1 97.69 411 TRP B CA 1
ATOM 10792 C C . TRP B 1 411 ? -0.179 -25.703 -28.219 1 97.69 411 TRP B C 1
ATOM 10794 O O . TRP B 1 411 ? -0.464 -24.531 -27.984 1 97.69 411 TRP B O 1
ATOM 10804 N N . PRO B 1 412 ? -0.677 -26.328 -29.281 1 97.19 412 PRO B N 1
ATOM 10805 C CA . PRO B 1 412 ? -1.547 -25.656 -30.234 1 97.19 412 PRO B CA 1
ATOM 10806 C C . PRO B 1 412 ? -2.926 -25.328 -29.672 1 97.19 412 PRO B C 1
ATOM 10808 O O . PRO B 1 412 ? -3.682 -24.562 -30.266 1 97.19 412 PRO B O 1
ATOM 10811 N N . ILE B 1 413 ? -3.264 -25.828 -28.562 1 97.19 413 ILE B N 1
ATOM 10812 C CA . ILE B 1 413 ? -4.578 -25.578 -27.984 1 97.19 413 ILE B CA 1
ATOM 10813 C C . ILE B 1 413 ? -4.492 -24.406 -27.016 1 97.19 413 ILE B C 1
ATOM 10815 O O . ILE B 1 413 ? -5.488 -24.047 -26.375 1 97.19 413 ILE B O 1
ATOM 10819 N N . MET B 1 414 ? -3.336 -23.875 -26.859 1 97.44 414 MET B N 1
ATOM 10820 C CA . MET B 1 414 ? -3.113 -22.766 -25.938 1 97.44 414 MET B CA 1
ATOM 10821 C C . MET B 1 414 ? -2.971 -21.453 -26.703 1 97.44 414 MET B C 1
ATOM 10823 O O . MET B 1 414 ? -2.578 -21.438 -27.859 1 97.44 414 MET B O 1
ATOM 10827 N N . HIS B 1 415 ? -3.33 -20.328 -26.109 1 94.75 415 HIS B N 1
ATOM 10828 C CA . HIS B 1 415 ? -3.115 -18.969 -26.578 1 94.75 415 HIS B CA 1
ATOM 10829 C C . HIS B 1 415 ? -3.031 -18 -25.406 1 94.75 415 HIS B C 1
ATOM 10831 O O . HIS B 1 415 ? -3.143 -18.391 -24.25 1 94.75 415 HIS B O 1
ATOM 10837 N N . ALA B 1 416 ? -2.832 -16.797 -25.625 1 90.81 416 ALA B N 1
ATOM 10838 C CA . ALA B 1 416 ? -2.514 -15.812 -24.609 1 90.81 416 ALA B CA 1
ATOM 10839 C C . ALA B 1 416 ? -3.615 -15.734 -23.547 1 90.81 416 ALA B C 1
ATOM 10841 O O . ALA B 1 416 ? -3.336 -15.68 -22.359 1 90.81 416 ALA B O 1
ATOM 10842 N N . GLU B 1 417 ? -4.855 -15.812 -23.875 1 89.62 417 GLU B N 1
ATOM 10843 C CA . GLU B 1 417 ? -5.988 -15.609 -22.984 1 89.62 417 GLU B CA 1
ATOM 10844 C C . GLU B 1 417 ? -6.207 -16.828 -22.078 1 89.62 417 GLU B C 1
ATOM 10846 O O . GLU B 1 417 ? -6.762 -16.703 -20.984 1 89.62 417 GLU B O 1
ATOM 10851 N N . ASN B 1 418 ? -5.777 -18 -22.594 1 94.19 418 ASN B N 1
ATOM 10852 C CA . ASN B 1 418 ? -6.004 -19.172 -21.75 1 94.19 418 ASN B CA 1
ATOM 10853 C C . ASN B 1 418 ? -4.707 -19.641 -21.094 1 94.19 418 ASN B C 1
ATOM 10855 O O . ASN B 1 418 ? -4.613 -20.797 -20.672 1 94.19 418 ASN B O 1
ATOM 10859 N N . GLY B 1 419 ? -3.68 -18.812 -21.125 1 91.81 419 GLY B N 1
ATOM 10860 C CA . GLY B 1 419 ? -2.469 -19.094 -20.375 1 91.81 419 GLY B CA 1
ATOM 10861 C C . GLY B 1 419 ? -1.308 -19.531 -21.25 1 91.81 419 GLY B C 1
ATOM 10862 O O . GLY B 1 419 ? -0.258 -19.922 -20.734 1 91.81 419 GLY B O 1
ATOM 10863 N N . GLY B 1 420 ? -1.405 -19.422 -22.531 1 95.38 420 GLY B N 1
ATOM 10864 C CA . GLY B 1 420 ? -0.358 -19.828 -23.453 1 95.38 420 GLY B CA 1
ATOM 10865 C C . GLY B 1 420 ? 0.721 -18.781 -23.641 1 95.38 420 GLY B C 1
ATOM 10866 O O . GLY B 1 420 ? 0.47 -17.594 -23.469 1 95.38 420 GLY B O 1
ATOM 10867 N N . TRP B 1 421 ? 1.899 -19.266 -23.859 1 95.5 421 TRP B N 1
ATOM 10868 C CA . TRP B 1 421 ? 3.064 -18.438 -24.156 1 95.5 421 TRP B CA 1
ATOM 10869 C C . TRP B 1 421 ? 3.635 -18.781 -25.531 1 95.5 421 TRP B C 1
ATOM 10871 O O . TRP B 1 421 ? 4.848 -18.906 -25.688 1 95.5 421 TRP B O 1
ATOM 10881 N N . ASN B 1 422 ? 2.824 -18.859 -26.5 1 95.62 422 ASN B N 1
ATOM 10882 C CA . ASN B 1 422 ? 3.184 -19.375 -27.812 1 95.62 422 ASN B CA 1
ATOM 10883 C C . ASN B 1 422 ? 4.168 -18.469 -28.531 1 95.62 422 ASN B C 1
ATOM 10885 O O . ASN B 1 422 ? 5.125 -18.938 -29.156 1 95.62 422 ASN B O 1
ATOM 10889 N N . LYS B 1 423 ? 4.012 -17.109 -28.453 1 93.88 423 LYS B N 1
ATOM 10890 C CA . LYS B 1 423 ? 4.914 -16.188 -29.125 1 93.88 423 LYS B CA 1
ATOM 10891 C C . LYS B 1 423 ? 6.332 -16.312 -28.578 1 93.88 423 LYS B C 1
ATOM 10893 O O . LYS B 1 423 ? 7.293 -16.391 -29.344 1 93.88 423 LYS B O 1
ATOM 10898 N N . LEU B 1 424 ? 6.418 -16.406 -27.312 1 92.56 424 LEU B N 1
ATOM 10899 C CA . LEU B 1 424 ? 7.723 -16.547 -26.672 1 92.56 424 LEU B CA 1
ATOM 10900 C C . LEU B 1 424 ? 8.352 -17.891 -27 1 92.56 424 LEU B C 1
ATOM 10902 O O . LEU B 1 424 ? 9.555 -17.969 -27.25 1 92.56 424 LEU B O 1
ATOM 10906 N N . GLY B 1 425 ? 7.562 -18.906 -26.922 1 95.62 425 GLY B N 1
ATOM 10907 C CA . GLY B 1 425 ? 8.07 -20.219 -27.25 1 95.62 425 GLY B CA 1
ATOM 10908 C C . GLY B 1 425 ? 8.625 -20.312 -28.656 1 95.62 425 GLY B C 1
ATOM 10909 O O . GLY B 1 425 ? 9.672 -20.922 -28.875 1 95.62 425 GLY B O 1
ATOM 10910 N N . LEU B 1 426 ? 7.918 -19.703 -29.594 1 95.56 426 LEU B N 1
ATOM 10911 C CA . LEU B 1 426 ? 8.352 -19.703 -30.984 1 95.56 426 LEU B CA 1
ATOM 10912 C C . LEU B 1 426 ? 9.641 -18.906 -31.156 1 95.56 426 LEU B C 1
ATOM 10914 O O . LEU B 1 426 ? 10.555 -19.344 -31.859 1 95.56 426 LEU B O 1
ATOM 10918 N N . LEU B 1 427 ? 9.703 -17.75 -30.547 1 95.31 427 LEU B N 1
ATOM 10919 C CA . LEU B 1 427 ? 10.914 -16.938 -30.625 1 95.31 427 LEU B CA 1
ATOM 10920 C C . LEU B 1 427 ? 12.125 -17.688 -30.094 1 95.31 427 LEU B C 1
ATOM 10922 O O . LEU B 1 427 ? 13.18 -17.703 -30.734 1 95.31 427 LEU B O 1
ATOM 10926 N N . LEU B 1 428 ? 11.984 -18.375 -28.922 1 95.5 428 LEU B N 1
ATOM 10927 C CA . LEU B 1 428 ? 13.078 -19.141 -28.344 1 95.5 428 LEU B CA 1
ATOM 10928 C C . LEU B 1 428 ? 13.43 -20.344 -29.219 1 95.5 428 LEU B C 1
ATOM 10930 O O . LEU B 1 428 ? 14.594 -20.719 -29.312 1 95.5 428 LEU B O 1
ATOM 10934 N N . ALA B 1 429 ? 12.453 -20.938 -29.859 1 97.06 429 ALA B N 1
ATOM 10935 C CA . ALA B 1 429 ? 12.688 -22.078 -30.734 1 97.06 429 ALA B CA 1
ATOM 10936 C C . ALA B 1 429 ? 13.508 -21.672 -31.953 1 97.06 429 ALA B C 1
ATOM 10938 O O . ALA B 1 429 ? 14.422 -22.391 -32.375 1 97.06 429 ALA B O 1
ATOM 10939 N N . ILE B 1 430 ? 13.141 -20.5 -32.5 1 95.38 430 ILE B N 1
ATOM 10940 C CA . ILE B 1 430 ? 13.875 -19.984 -33.656 1 95.38 430 ILE B CA 1
ATOM 10941 C C . ILE B 1 430 ? 15.32 -19.688 -33.25 1 95.38 430 ILE B C 1
ATOM 10943 O O . ILE B 1 430 ? 16.266 -20.094 -33.938 1 95.38 430 ILE B O 1
ATOM 10947 N N . LEU B 1 431 ? 15.5 -19.094 -32.125 1 94.25 431 LEU B N 1
ATOM 10948 C CA . LEU B 1 431 ? 16.844 -18.75 -31.656 1 94.25 431 LEU B CA 1
ATOM 10949 C C . LEU B 1 431 ? 17.641 -20 -31.344 1 94.25 431 LEU B C 1
ATOM 10951 O O . LEU B 1 431 ? 18.828 -20.078 -31.672 1 94.25 431 LEU B O 1
ATOM 10955 N N . ALA B 1 432 ? 17.031 -20.969 -30.734 1 95.5 432 ALA B N 1
ATOM 10956 C CA . ALA B 1 432 ? 17.703 -22.234 -30.422 1 95.5 432 ALA B CA 1
ATOM 10957 C C . ALA B 1 432 ? 18.094 -22.969 -31.703 1 95.5 432 ALA B C 1
ATOM 10959 O O . ALA B 1 432 ? 19.188 -23.547 -31.797 1 95.5 432 ALA B O 1
ATOM 10960 N N . GLY B 1 433 ? 17.203 -22.984 -32.719 1 93.25 433 GLY B N 1
ATOM 10961 C CA . GLY B 1 433 ? 17.5 -23.609 -34 1 93.25 433 GLY B CA 1
ATOM 10962 C C . GLY B 1 433 ? 18.672 -22.984 -34.719 1 93.25 433 GLY B C 1
ATOM 10963 O O . GLY B 1 433 ? 19.562 -23.672 -35.219 1 93.25 433 GLY B O 1
ATOM 10964 N N . ILE B 1 434 ? 18.719 -21.656 -34.656 1 92 434 ILE B N 1
ATOM 10965 C CA . ILE B 1 434 ? 19.797 -20.922 -35.344 1 92 434 ILE B CA 1
ATOM 10966 C C . ILE B 1 434 ? 21.125 -21.219 -34.625 1 92 434 ILE B C 1
ATOM 10968 O O . ILE B 1 434 ? 22.156 -21.422 -35.281 1 92 434 ILE B O 1
ATOM 10972 N N . ARG B 1 435 ? 21.078 -21.344 -33.375 1 90.88 435 ARG B N 1
ATOM 10973 C CA . ARG B 1 435 ? 22.297 -21.562 -32.594 1 90.88 435 ARG B CA 1
ATOM 10974 C C . ARG B 1 435 ? 22.797 -22.984 -32.75 1 90.88 435 ARG B C 1
ATOM 10976 O O . ARG B 1 435 ? 24 -23.203 -32.938 1 90.88 435 ARG B O 1
ATOM 10983 N N . SER B 1 436 ? 22 -23.953 -32.688 1 87.88 436 SER B N 1
ATOM 10984 C CA . SER B 1 436 ? 22.391 -25.359 -32.688 1 87.88 436 SER B CA 1
ATOM 10985 C C . SER B 1 436 ? 22.875 -25.797 -34.062 1 87.88 436 SER B C 1
ATOM 10987 O O . SER B 1 436 ? 23.734 -26.672 -34.188 1 87.88 436 SER B O 1
ATOM 10989 N N . PHE B 1 437 ? 22.422 -25.234 -35.125 1 83.19 437 PHE B N 1
ATOM 10990 C CA . PHE B 1 437 ? 22.734 -25.719 -36.469 1 83.19 437 PHE B CA 1
ATOM 10991 C C . PHE B 1 437 ? 23.734 -24.797 -37.156 1 83.19 437 PHE B C 1
ATOM 10993 O O . PHE B 1 437 ? 23.875 -24.844 -38.375 1 83.19 437 PHE B O 1
ATOM 11000 N N . ARG B 1 438 ? 24.453 -23.938 -36.375 1 78.5 438 ARG B N 1
ATOM 11001 C CA . ARG B 1 438 ? 25.516 -23.094 -36.906 1 78.5 438 ARG B CA 1
ATOM 11002 C C . ARG B 1 438 ? 26.703 -23.953 -37.344 1 78.5 438 ARG B C 1
ATOM 11004 O O . ARG B 1 438 ? 27.391 -23.594 -38.312 1 78.5 438 ARG B O 1
ATOM 11011 N N . VAL B 1 439 ? 27 -25.016 -36.531 1 68.69 439 VAL B N 1
ATOM 11012 C CA . VAL B 1 439 ? 28.141 -25.875 -36.844 1 68.69 439 VAL B CA 1
ATOM 11013 C C . VAL B 1 439 ? 27.75 -26.875 -37.938 1 68.69 439 VAL B C 1
ATOM 11015 O O . VAL B 1 439 ? 26.703 -27.531 -37.844 1 68.69 439 VAL B O 1
ATOM 11018 N N . PRO B 1 440 ? 28.5 -26.844 -39.094 1 62.31 440 PRO B N 1
ATOM 11019 C CA . PRO B 1 440 ? 28.172 -27.734 -40.188 1 62.31 440 PRO B CA 1
ATOM 11020 C C . PRO B 1 440 ? 28.141 -29.203 -39.781 1 62.31 440 PRO B C 1
ATOM 11022 O O . PRO B 1 440 ? 28.844 -29.594 -38.844 1 62.31 440 PRO B O 1
ATOM 11025 N N . ALA B 1 441 ? 27.141 -29.984 -40.312 1 62.25 441 ALA B N 1
ATOM 11026 C CA . ALA B 1 441 ? 26.938 -31.391 -40.031 1 62.25 441 ALA B CA 1
ATOM 11027 C C . ALA B 1 441 ? 28.219 -32.188 -40.281 1 62.25 441 ALA B C 1
ATOM 11029 O O . ALA B 1 441 ? 29.016 -31.844 -41.156 1 62.25 441 ALA B O 1
ATOM 11030 N N . SER B 1 442 ? 28.781 -32.938 -39.281 1 55.84 442 SER B N 1
ATOM 11031 C CA . SER B 1 442 ? 29.969 -33.75 -39.438 1 55.84 442 SER B CA 1
ATOM 11032 C C . SER B 1 442 ? 29.875 -34.625 -40.688 1 55.84 442 SER B C 1
ATOM 11034 O O . SER B 1 442 ? 28.797 -35.156 -41 1 55.84 442 SER B O 1
ATOM 11036 N N . SER B 1 443 ? 30.547 -34.25 -41.75 1 50.31 443 SER B N 1
ATOM 11037 C CA . SER B 1 443 ? 30.656 -35.156 -42.875 1 50.31 443 SER B CA 1
ATOM 11038 C C . SER B 1 443 ? 30.797 -36.594 -42.406 1 50.31 443 SER B C 1
ATOM 11040 O O . SER B 1 443 ? 31.281 -36.875 -41.312 1 50.31 443 SER B O 1
ATOM 11042 N N . GLY B 1 444 ? 29.844 -37.5 -42.781 1 46.88 444 GLY B N 1
ATOM 11043 C CA . GLY B 1 444 ? 29.844 -38.938 -42.562 1 46.88 444 GLY B CA 1
ATOM 11044 C C . GLY B 1 444 ? 31.234 -39.531 -42.406 1 46.88 444 GLY B C 1
ATOM 11045 O O . GLY B 1 444 ? 31.891 -39.844 -43.375 1 46.88 444 GLY B O 1
ATOM 11046 N N . GLY B 1 445 ? 32.031 -38.969 -41.625 1 43.69 445 GLY B N 1
ATOM 11047 C CA . GLY B 1 445 ? 33.25 -39.75 -41.531 1 43.69 445 GLY B CA 1
ATOM 11048 C C . GLY B 1 445 ? 33 -41.25 -41.625 1 43.69 445 GLY B C 1
ATOM 11049 O O . GLY B 1 445 ? 31.859 -41.688 -41.5 1 43.69 445 GLY B O 1
ATOM 11050 N N . ASP B 1 446 ? 33.906 -42.062 -42.281 1 43.75 446 ASP B N 1
ATOM 11051 C CA . ASP B 1 446 ? 33.844 -43.5 -42.5 1 43.75 446 ASP B CA 1
ATOM 11052 C C . ASP B 1 446 ? 33.438 -44.25 -41.219 1 43.75 446 ASP B C 1
ATOM 11054 O O . ASP B 1 446 ? 34.125 -44.188 -40.219 1 43.75 446 ASP B O 1
ATOM 11058 N N . TYR B 1 447 ? 32.188 -44.125 -40.812 1 50.62 447 TYR B N 1
ATOM 11059 C CA . TYR B 1 447 ? 31.766 -45.062 -39.812 1 50.62 447 TYR B CA 1
ATOM 11060 C C . TYR B 1 447 ? 32.25 -46.469 -40.125 1 50.62 447 TYR B C 1
ATOM 11062 O O . TYR B 1 447 ? 31.891 -47.031 -41.156 1 50.62 447 TYR B O 1
ATOM 11070 N N . PHE B 1 448 ? 33.406 -46.812 -39.719 1 46.59 448 PHE B N 1
ATOM 11071 C CA . PHE B 1 448 ? 33.844 -48.219 -39.844 1 46.59 448 PHE B CA 1
ATOM 11072 C C . PHE B 1 448 ? 32.969 -49.125 -39 1 46.59 448 PHE B C 1
ATOM 11074 O O . PHE B 1 448 ? 32.875 -48.969 -37.781 1 46.59 448 PHE B O 1
ATOM 11081 N N . PRO B 1 449 ? 31.984 -49.656 -39.656 1 49.12 449 PRO B N 1
ATOM 11082 C CA . PRO B 1 449 ? 31.172 -50.625 -38.906 1 49.12 449 PRO B CA 1
ATOM 11083 C C . PRO B 1 449 ? 31.984 -51.5 -37.969 1 49.12 449 PRO B C 1
ATOM 11085 O O . PRO B 1 449 ? 33.031 -52 -38.344 1 49.12 449 PRO B O 1
ATOM 11088 N N . SER B 1 450 ? 32.094 -51.25 -36.812 1 49.22 450 SER B N 1
ATOM 11089 C CA . SER B 1 450 ? 32.781 -52.156 -35.938 1 49.22 450 SER B CA 1
ATOM 11090 C C . SER B 1 450 ? 32.438 -53.594 -36.219 1 49.22 450 SER B C 1
ATOM 11092 O O . SER B 1 450 ? 31.297 -53.906 -36.562 1 49.22 450 SER B O 1
ATOM 11094 N N . THR B 1 451 ? 33.281 -54.438 -36.781 1 51.31 451 THR B N 1
ATOM 11095 C CA . THR B 1 451 ? 33.25 -55.844 -37.156 1 51.31 451 THR B CA 1
ATOM 11096 C C . THR B 1 451 ? 32.5 -56.688 -36.125 1 51.31 451 THR B C 1
ATOM 11098 O O . THR B 1 451 ? 32.312 -57.875 -36.281 1 51.31 451 THR B O 1
ATOM 11101 N N . GLY B 1 452 ? 31.984 -56.125 -35 1 55.62 452 GLY B N 1
ATOM 11102 C CA . GLY B 1 452 ? 31.484 -57.094 -34 1 55.62 452 GLY B CA 1
ATOM 11103 C C . GLY B 1 452 ? 30.047 -57.5 -34.25 1 55.62 452 GLY B C 1
ATOM 11104 O O . GLY B 1 452 ? 29.438 -57.094 -35.25 1 55.62 452 GLY B O 1
ATOM 11105 N N . LYS B 1 453 ? 29.469 -58.531 -33.531 1 69.31 453 LYS B N 1
ATOM 11106 C CA . LYS B 1 453 ? 28.109 -59.062 -33.594 1 69.31 453 LYS B CA 1
ATOM 11107 C C . LYS B 1 453 ? 27.078 -57.969 -33.406 1 69.31 453 LYS B C 1
ATOM 11109 O O . LYS B 1 453 ? 27.172 -57.156 -32.469 1 69.31 453 LYS B O 1
ATOM 11114 N N . LYS B 1 454 ? 26.266 -57.594 -34.438 1 78.38 454 LYS B N 1
ATOM 11115 C CA . LYS B 1 454 ? 25.172 -56.625 -34.375 1 78.38 454 LYS B CA 1
ATOM 11116 C C . LYS B 1 454 ? 23.891 -57.281 -33.844 1 78.38 454 LYS B C 1
ATOM 11118 O O . LYS B 1 454 ? 23.578 -58.406 -34.188 1 78.38 454 LYS B O 1
ATOM 11123 N N . GLY B 1 455 ? 23.328 -56.688 -32.781 1 83.69 455 GLY B N 1
ATOM 11124 C CA . GLY B 1 455 ? 22.031 -57.156 -32.312 1 83.69 455 GLY B CA 1
ATOM 11125 C C . GLY B 1 455 ? 20.953 -57.062 -33.375 1 83.69 455 GLY B C 1
ATOM 11126 O O . GLY B 1 455 ? 21.219 -56.688 -34.5 1 83.69 455 GLY B O 1
ATOM 11127 N N . SER B 1 456 ? 19.797 -57.5 -33.062 1 91.75 456 SER B N 1
ATOM 11128 C CA . SER B 1 456 ? 18.656 -57.5 -33.969 1 91.75 456 SER B CA 1
ATOM 11129 C C . SER B 1 456 ? 18.047 -56.125 -34.125 1 91.75 456 SER B C 1
ATOM 11131 O O . SER B 1 456 ? 17.766 -55.469 -33.125 1 91.75 456 SER B O 1
ATOM 11133 N N . SER B 1 457 ? 17.844 -55.688 -35.312 1 93.5 457 SER B N 1
ATOM 11134 C CA . SER B 1 457 ? 17.203 -54.406 -35.594 1 93.5 457 SER B CA 1
ATOM 11135 C C . SER B 1 457 ? 15.734 -54.438 -35.156 1 93.5 457 SER B C 1
ATOM 11137 O O . SER B 1 457 ? 15.188 -53.406 -34.75 1 93.5 457 SER B O 1
ATOM 11139 N N . LEU B 1 458 ? 15.203 -55.531 -35.25 1 94.81 458 LEU B N 1
ATOM 11140 C CA . LEU B 1 458 ? 13.812 -55.719 -34.875 1 94.81 458 LEU B CA 1
ATOM 11141 C C . LEU B 1 458 ? 13.648 -55.531 -33.344 1 94.81 458 LEU B C 1
ATOM 11143 O O . LEU B 1 458 ? 12.758 -54.812 -32.906 1 94.81 458 LEU B O 1
ATOM 11147 N N . LEU B 1 459 ? 14.508 -56.188 -32.594 1 96.12 459 LEU B N 1
ATOM 11148 C CA . LEU B 1 459 ? 14.422 -56.094 -31.141 1 96.12 459 LEU B CA 1
ATOM 11149 C C . LEU B 1 459 ? 14.781 -54.719 -30.641 1 96.12 459 LEU B C 1
ATOM 11151 O O . LEU B 1 459 ? 14.195 -54.219 -29.672 1 96.12 459 LEU B O 1
ATOM 11155 N N . ALA B 1 460 ? 15.68 -54.094 -31.344 1 95.81 460 ALA B N 1
ATOM 11156 C CA . ALA B 1 460 ? 16.031 -52.719 -31 1 95.81 460 ALA B CA 1
ATOM 11157 C C . ALA B 1 460 ? 14.852 -51.781 -31.234 1 95.81 460 ALA B C 1
ATOM 11159 O O . ALA B 1 460 ? 14.602 -50.875 -30.438 1 95.81 460 ALA B O 1
ATOM 11160 N N . GLY B 1 461 ? 14.188 -52 -32.344 1 96.62 461 GLY B N 1
ATOM 11161 C CA . GLY B 1 461 ? 13.016 -51.188 -32.656 1 96.62 461 GLY B CA 1
ATOM 11162 C C . GLY B 1 461 ? 11.883 -51.344 -31.656 1 96.62 461 GLY B C 1
ATOM 11163 O O . GLY B 1 461 ? 11.227 -50.375 -31.281 1 96.62 461 GLY B O 1
ATOM 11164 N N . LEU B 1 462 ? 11.68 -52.562 -31.219 1 97.5 462 LEU B N 1
ATOM 11165 C CA . LEU B 1 462 ? 10.656 -52.844 -30.219 1 97.5 462 LEU B CA 1
ATOM 11166 C C . LEU B 1 462 ? 10.969 -52.125 -28.906 1 97.5 462 LEU B C 1
ATOM 11168 O O . LEU B 1 462 ? 10.094 -51.469 -28.328 1 97.5 462 LEU B O 1
ATOM 11172 N N . GLY B 1 463 ? 12.18 -52.219 -28.531 1 97.44 463 GLY B N 1
ATOM 11173 C CA . GLY B 1 463 ? 12.586 -51.594 -27.281 1 97.44 463 GLY B CA 1
ATOM 11174 C C . GLY B 1 463 ? 12.508 -50.062 -27.312 1 97.44 463 GLY B C 1
ATOM 11175 O O . GLY B 1 463 ? 11.984 -49.438 -26.391 1 97.44 463 GLY B O 1
ATOM 11176 N N . LEU B 1 464 ? 13.047 -49.469 -28.359 1 97.25 464 LEU B N 1
ATOM 11177 C CA . LEU B 1 464 ? 13.047 -48 -28.5 1 97.25 464 LEU B CA 1
ATOM 11178 C C . LEU B 1 464 ? 11.625 -47.469 -28.562 1 97.25 464 LEU B C 1
ATOM 11180 O O . LEU B 1 464 ? 11.312 -46.469 -27.922 1 97.25 464 LEU B O 1
ATOM 11184 N N . GLY B 1 465 ? 10.766 -48.125 -29.328 1 97.88 465 GLY B N 1
ATOM 11185 C CA . GLY B 1 465 ? 9.375 -47.688 -29.438 1 97.88 465 GLY B CA 1
ATOM 11186 C C . GLY B 1 465 ? 8.641 -47.75 -28.109 1 97.88 465 GLY B C 1
ATOM 11187 O O . GLY B 1 465 ? 7.91 -46.812 -27.781 1 97.88 465 GLY B O 1
ATOM 11188 N N . SER B 1 466 ? 8.844 -48.781 -27.406 1 98.31 466 SER B N 1
ATOM 11189 C CA . SER B 1 466 ? 8.172 -48.906 -26.125 1 98.31 466 SER B CA 1
ATOM 11190 C C . SER B 1 466 ? 8.695 -47.906 -25.109 1 98.31 466 SER B C 1
ATOM 11192 O O . SER B 1 466 ? 7.938 -47.406 -24.281 1 98.31 466 SER B O 1
ATOM 11194 N N . MET B 1 467 ? 9.977 -47.656 -25.125 1 97.94 467 MET B N 1
ATOM 11195 C CA . MET B 1 467 ? 10.562 -46.656 -24.219 1 97.94 467 MET B CA 1
ATOM 11196 C C . MET B 1 467 ? 9.961 -45.281 -24.469 1 97.94 467 MET B C 1
ATOM 11198 O O . MET B 1 467 ? 9.562 -44.594 -23.531 1 97.94 467 MET B O 1
ATOM 11202 N N . ILE B 1 468 ? 9.859 -44.906 -25.719 1 97.94 468 ILE B N 1
ATOM 11203 C CA . ILE B 1 468 ? 9.305 -43.594 -26.062 1 97.94 468 ILE B CA 1
ATOM 11204 C C . ILE B 1 468 ? 7.84 -43.531 -25.656 1 97.94 468 ILE B C 1
ATOM 11206 O O . ILE B 1 468 ? 7.375 -42.5 -25.156 1 97.94 468 ILE B O 1
ATOM 11210 N N . PHE B 1 469 ? 7.18 -44.625 -25.828 1 98 469 PHE B N 1
ATOM 11211 C CA . PHE B 1 469 ? 5.777 -44.719 -25.438 1 98 469 PHE B CA 1
ATOM 11212 C C . PHE B 1 469 ? 5.629 -44.5 -23.938 1 98 469 PHE B C 1
ATOM 11214 O O . PHE B 1 469 ? 4.82 -43.688 -23.5 1 98 469 PHE B O 1
ATOM 11221 N N . LEU B 1 470 ? 6.41 -45.188 -23.188 1 98.25 470 LEU B N 1
ATOM 11222 C CA . LEU B 1 470 ? 6.289 -45.094 -21.734 1 98.25 470 LEU B CA 1
ATOM 11223 C C . LEU B 1 470 ? 6.723 -43.719 -21.25 1 98.25 470 LEU B C 1
ATOM 11225 O O . LEU B 1 470 ? 6.176 -43.188 -20.266 1 98.25 470 LEU B O 1
ATOM 11229 N N . MET B 1 471 ? 7.727 -43.156 -21.891 1 98.12 471 MET B N 1
ATOM 11230 C CA . MET B 1 471 ? 8.117 -41.781 -21.547 1 98.12 471 MET B CA 1
ATOM 11231 C C . MET B 1 471 ? 6.969 -40.812 -21.781 1 98.12 471 MET B C 1
ATOM 11233 O O . MET B 1 471 ? 6.699 -39.938 -20.938 1 98.12 471 MET B O 1
ATOM 11237 N N . HIS B 1 472 ? 6.281 -40.969 -22.859 1 97.88 472 HIS B N 1
ATOM 11238 C CA . HIS B 1 472 ? 5.129 -40.125 -23.156 1 97.88 472 HIS B CA 1
ATOM 11239 C C . HIS B 1 472 ? 3.979 -40.406 -22.203 1 97.88 472 HIS B C 1
ATOM 11241 O O . HIS B 1 472 ? 3.367 -39.469 -21.672 1 97.88 472 HIS B O 1
ATOM 11247 N N . TYR B 1 473 ? 3.766 -41.625 -21.953 1 97.38 473 TYR B N 1
ATOM 11248 C CA . TYR B 1 473 ? 2.617 -42.062 -21.172 1 97.38 473 TYR B CA 1
ATOM 11249 C C . TYR B 1 473 ? 2.777 -41.719 -19.703 1 97.38 473 TYR B C 1
ATOM 11251 O O . TYR B 1 473 ? 1.851 -41.188 -19.094 1 97.38 473 TYR B O 1
ATOM 11259 N N . LEU B 1 474 ? 3.994 -41.844 -19.188 1 97.75 474 LEU B N 1
ATOM 11260 C CA . LEU B 1 474 ? 4.156 -41.781 -17.75 1 97.75 474 LEU B CA 1
ATOM 11261 C C . LEU B 1 474 ? 4.898 -40.5 -17.344 1 97.75 474 LEU B C 1
ATOM 11263 O O . LEU B 1 474 ? 4.711 -40 -16.234 1 97.75 474 LEU B O 1
ATOM 11267 N N . LEU B 1 475 ? 5.691 -39.938 -18.25 1 97.94 475 LEU B N 1
ATOM 11268 C CA . LEU B 1 475 ? 6.637 -38.938 -17.781 1 97.94 475 LEU B CA 1
ATOM 11269 C C . LEU B 1 475 ? 6.336 -37.594 -18.406 1 97.94 475 LEU B C 1
ATOM 11271 O O . LEU B 1 475 ? 6.926 -36.562 -18.016 1 97.94 475 LEU B O 1
ATOM 11275 N N . SER B 1 476 ? 5.473 -37.5 -19.344 1 97.06 476 SER B N 1
ATOM 11276 C CA . SER B 1 476 ? 5.172 -36.219 -19.969 1 97.06 476 SER B CA 1
ATOM 11277 C C . SER B 1 476 ? 4.496 -35.281 -18.984 1 97.06 476 SER B C 1
ATOM 11279 O O . SER B 1 476 ? 4.516 -34.062 -19.172 1 97.06 476 SER B O 1
ATOM 11281 N N . ASP B 1 477 ? 3.873 -35.812 -18 1 97.19 477 ASP B N 1
ATOM 11282 C CA . ASP B 1 477 ? 3.309 -35.031 -16.906 1 97.19 477 ASP B CA 1
ATOM 11283 C C . ASP B 1 477 ? 3.674 -35.625 -15.555 1 97.19 477 ASP B C 1
ATOM 11285 O O . ASP B 1 477 ? 3.537 -36.844 -15.352 1 97.19 477 ASP B O 1
ATOM 11289 N N . SER B 1 478 ? 4.078 -34.812 -14.68 1 97.12 478 SER B N 1
ATOM 11290 C CA . SER B 1 478 ? 4.594 -35.281 -13.406 1 97.12 478 SER B CA 1
ATOM 11291 C C . SER B 1 478 ? 3.477 -35.844 -12.531 1 97.12 478 SER B C 1
ATOM 11293 O O . SER B 1 478 ? 3.734 -36.594 -11.594 1 97.12 478 SER B O 1
ATOM 11295 N N . SER B 1 479 ? 2.258 -35.562 -12.82 1 96.25 479 SER B N 1
ATOM 11296 C CA . SER B 1 479 ? 1.16 -35.969 -11.945 1 96.25 479 SER B CA 1
ATOM 11297 C C . SER B 1 479 ? 0.461 -37.219 -12.477 1 96.25 479 SER B C 1
ATOM 11299 O O . SER B 1 479 ? -0.439 -37.75 -11.828 1 96.25 479 SER B O 1
ATOM 11301 N N . THR B 1 480 ? 0.826 -37.688 -13.617 1 97 480 THR B N 1
ATOM 11302 C CA . THR B 1 480 ? 0.148 -38.812 -14.227 1 97 480 THR B CA 1
ATOM 11303 C C . THR B 1 480 ? 0.183 -40.031 -13.297 1 97 480 THR B C 1
ATOM 11305 O O . THR B 1 480 ? -0.861 -40.594 -12.969 1 97 480 THR B O 1
ATOM 11308 N N . MET B 1 481 ? 1.342 -40.375 -12.828 1 97.69 481 MET B N 1
ATOM 11309 C CA . MET B 1 481 ? 1.465 -41.562 -12.008 1 97.69 481 MET B CA 1
ATOM 11310 C C . MET B 1 481 ? 0.949 -41.312 -10.594 1 97.69 481 MET B C 1
ATOM 11312 O O . MET B 1 481 ? 0.557 -42.25 -9.906 1 97.69 481 MET B O 1
ATOM 11316 N N . ILE B 1 482 ? 0.942 -40.125 -10.219 1 97.12 482 ILE B N 1
ATOM 11317 C CA . ILE B 1 482 ? 0.342 -39.781 -8.938 1 97.12 482 ILE B CA 1
ATOM 11318 C C . ILE B 1 482 ? -1.167 -40 -8.992 1 97.12 482 ILE B C 1
ATOM 11320 O O . ILE B 1 482 ? -1.761 -40.5 -8.039 1 97.12 482 ILE B O 1
ATOM 11324 N N . ALA B 1 483 ? -1.765 -39.688 -10.133 1 96.06 483 ALA B N 1
ATOM 11325 C CA . ALA B 1 483 ? -3.197 -39.906 -10.32 1 96.06 483 ALA B CA 1
ATOM 11326 C C . ALA B 1 483 ? -3.525 -41.406 -10.352 1 96.06 483 ALA B C 1
ATOM 11328 O O . ALA B 1 483 ? -4.609 -41.812 -9.938 1 96.06 483 ALA B O 1
ATOM 11329 N N . TRP B 1 484 ? -2.551 -42.188 -10.828 1 96.31 484 TRP B N 1
ATOM 11330 C CA . TRP B 1 484 ? -2.742 -43.625 -10.875 1 96.31 484 TRP B CA 1
ATOM 11331 C C . TRP B 1 484 ? -2.922 -44.188 -9.469 1 96.31 484 TRP B C 1
ATOM 11333 O O . TRP B 1 484 ? -3.748 -45.094 -9.258 1 96.31 484 TRP B O 1
ATOM 11343 N N . VAL B 1 485 ? -2.201 -43.625 -8.555 1 96.56 485 VAL B N 1
ATOM 11344 C CA . VAL B 1 485 ? -2.139 -44.25 -7.246 1 96.56 485 VAL B CA 1
ATOM 11345 C C . VAL B 1 485 ? -3.018 -43.5 -6.254 1 96.56 485 VAL B C 1
ATOM 11347 O O . VAL B 1 485 ? -3.031 -43.812 -5.062 1 96.56 485 VAL B O 1
ATOM 11350 N N . TRP B 1 486 ? -3.744 -42.562 -6.699 1 95.5 486 TRP B N 1
ATOM 11351 C CA . TRP B 1 486 ? -4.625 -41.75 -5.875 1 95.5 486 TRP B CA 1
ATOM 11352 C C . TRP B 1 486 ? -5.891 -42.5 -5.504 1 95.5 486 TRP B C 1
ATOM 11354 O O . TRP B 1 486 ? -6.566 -43.062 -6.375 1 95.5 486 TRP B O 1
ATOM 11364 N N . GLU B 1 487 ? -6.219 -42.5 -4.184 1 94.81 487 GLU B N 1
ATOM 11365 C CA . GLU B 1 487 ? -7.402 -43.25 -3.727 1 94.81 487 GLU B CA 1
ATOM 11366 C C . GLU B 1 487 ? -8.32 -42.344 -2.902 1 94.81 487 GLU B C 1
ATOM 11368 O O . GLU B 1 487 ? -9.203 -42.812 -2.191 1 94.81 487 GLU B O 1
ATOM 11373 N N . GLY B 1 488 ? -8.094 -41.062 -2.922 1 94.94 488 GLY B N 1
ATOM 11374 C CA . GLY B 1 488 ? -9.016 -40.156 -2.285 1 94.94 488 GLY B CA 1
ATOM 11375 C C . GLY B 1 488 ? -8.57 -39.719 -0.9 1 94.94 488 GLY B C 1
ATOM 11376 O O . GLY B 1 488 ? -7.375 -39.656 -0.612 1 94.94 488 GLY B O 1
ATOM 11377 N N . TYR B 1 489 ? -9.539 -39.188 -0.116 1 94.56 489 TYR B N 1
ATOM 11378 C CA . TYR B 1 489 ? -9.289 -38.625 1.212 1 94.56 489 TYR B CA 1
ATOM 11379 C C . TYR B 1 489 ? -9.625 -39.656 2.295 1 94.56 489 TYR B C 1
ATOM 11381 O O . TYR B 1 489 ? -10.57 -40.438 2.156 1 94.56 489 TYR B O 1
ATOM 11389 N N . PRO B 1 490 ? -8.984 -39.688 3.469 1 93.06 490 PRO B N 1
ATOM 11390 C CA . PRO B 1 490 ? -7.855 -38.812 3.734 1 93.06 490 PRO B CA 1
ATOM 11391 C C . PRO B 1 490 ? -6.641 -39.125 2.865 1 93.06 490 PRO B C 1
ATOM 11393 O O . PRO B 1 490 ? -6.512 -40.219 2.352 1 93.06 490 PRO B O 1
ATOM 11396 N N . VAL B 1 491 ? -5.844 -38.125 2.686 1 90.62 491 VAL B N 1
ATOM 11397 C CA . VAL B 1 491 ? -4.691 -38.25 1.803 1 90.62 491 VAL B CA 1
ATOM 11398 C C . VAL B 1 491 ? -3.668 -39.188 2.422 1 90.62 491 VAL B C 1
ATOM 11400 O O . VAL B 1 491 ? -3.133 -38.938 3.5 1 90.62 491 VAL B O 1
ATOM 11403 N N . ARG B 1 492 ? -3.369 -40.312 1.823 1 89.31 492 ARG B N 1
ATOM 11404 C CA . ARG B 1 492 ? -2.432 -41.312 2.316 1 89.31 492 ARG B CA 1
ATOM 11405 C C . ARG B 1 492 ? -1.316 -41.562 1.307 1 89.31 492 ARG B C 1
ATOM 11407 O O . ARG B 1 492 ? -0.594 -42.562 1.406 1 89.31 492 ARG B O 1
ATOM 11414 N N . GLY B 1 493 ? -1.206 -40.719 0.316 1 93.38 493 GLY B N 1
ATOM 11415 C CA . GLY B 1 493 ? -0.219 -40.812 -0.746 1 93.38 493 GLY B CA 1
ATOM 11416 C C . GLY B 1 493 ? 0.243 -39.469 -1.279 1 93.38 493 GLY B C 1
ATOM 11417 O O . GLY B 1 493 ? 0.034 -38.438 -0.64 1 93.38 493 GLY B O 1
ATOM 11418 N N . PRO B 1 494 ? 0.926 -39.531 -2.48 1 95.31 494 PRO B N 1
ATOM 11419 C CA . PRO B 1 494 ? 1.435 -38.281 -3.051 1 95.31 494 PRO B CA 1
ATOM 11420 C C . PRO B 1 494 ? 0.334 -37.438 -3.68 1 95.31 494 PRO B C 1
ATOM 11422 O O . PRO B 1 494 ? -0.723 -37.969 -4.043 1 95.31 494 PRO B O 1
ATOM 11425 N N . ILE B 1 495 ? 0.605 -36.156 -3.66 1 94.56 495 ILE B N 1
ATOM 11426 C CA . ILE B 1 495 ? -0.28 -35.219 -4.352 1 94.56 495 ILE B CA 1
ATOM 11427 C C . ILE B 1 495 ? 0.485 -34.531 -5.473 1 94.56 495 ILE B C 1
ATOM 11429 O O . ILE B 1 495 ? 1.718 -34.562 -5.508 1 94.56 495 ILE B O 1
ATOM 11433 N N . ALA B 1 496 ? -0.245 -33.969 -6.406 1 94.94 496 ALA B N 1
ATOM 11434 C CA . ALA B 1 496 ? 0.348 -33.375 -7.613 1 94.94 496 ALA B CA 1
ATOM 11435 C C . ALA B 1 496 ? 1.433 -32.375 -7.262 1 94.94 496 ALA B C 1
ATOM 11437 O O . ALA B 1 496 ? 2.498 -32.344 -7.883 1 94.94 496 ALA B O 1
ATOM 11438 N N . VAL B 1 497 ? 1.119 -31.531 -6.352 1 93.94 497 VAL B N 1
ATOM 11439 C CA . VAL B 1 497 ? 2.08 -30.578 -5.82 1 93.94 497 VAL B CA 1
ATOM 11440 C C . VAL B 1 497 ? 2.16 -30.719 -4.301 1 93.94 497 VAL B C 1
ATOM 11442 O O . VAL B 1 497 ? 1.136 -30.703 -3.613 1 93.94 497 VAL B O 1
ATOM 11445 N N . PRO B 1 498 ? 3.33 -30.953 -3.783 1 92 498 PRO B N 1
ATOM 11446 C CA . PRO B 1 498 ? 4.637 -30.688 -4.391 1 92 498 PRO B CA 1
ATOM 11447 C C . PRO B 1 498 ? 5.293 -31.953 -4.949 1 92 498 PRO B C 1
ATOM 11449 O O . PRO B 1 498 ? 6.367 -31.875 -5.547 1 92 498 PRO B O 1
ATOM 11452 N N . HIS B 1 499 ? 4.746 -33.031 -4.824 1 95.19 499 HIS B N 1
ATOM 11453 C CA . HIS B 1 499 ? 5.438 -34.281 -5.043 1 95.19 499 HIS B CA 1
ATOM 11454 C C . HIS B 1 499 ? 5.734 -34.5 -6.523 1 95.19 499 HIS B C 1
ATOM 11456 O O . HIS B 1 499 ? 6.543 -35.375 -6.883 1 95.19 499 HIS B O 1
ATOM 11462 N N . GLY B 1 500 ? 5.055 -33.719 -7.398 1 96.81 500 GLY B N 1
ATOM 11463 C CA . GLY B 1 500 ? 5.441 -33.75 -8.805 1 96.81 500 GLY B CA 1
ATOM 11464 C C . GLY B 1 500 ? 6.91 -33.438 -9.023 1 96.81 500 GLY B C 1
ATOM 11465 O O . GLY B 1 500 ? 7.523 -33.969 -9.961 1 96.81 500 GLY B O 1
ATOM 11466 N N . ALA B 1 501 ? 7.488 -32.688 -8.141 1 96.5 501 ALA B N 1
ATOM 11467 C CA . ALA B 1 501 ? 8.906 -32.312 -8.234 1 96.5 501 ALA B CA 1
ATOM 11468 C C . ALA B 1 501 ? 9.781 -33.531 -7.969 1 96.5 501 ALA B C 1
ATOM 11470 O O . ALA B 1 501 ? 10.898 -33.625 -8.484 1 96.5 501 ALA B O 1
ATOM 11471 N N . LEU B 1 502 ? 9.281 -34.5 -7.25 1 96.94 502 LEU B N 1
ATOM 11472 C CA . LEU B 1 502 ? 10.031 -35.75 -7 1 96.94 502 LEU B CA 1
ATOM 11473 C C . LEU B 1 502 ? 10.102 -36.594 -8.258 1 96.94 502 LEU B C 1
ATOM 11475 O O . LEU B 1 502 ? 11.117 -37.25 -8.516 1 96.94 502 LEU B O 1
ATOM 11479 N N . THR B 1 503 ? 9.008 -36.656 -8.961 1 98.19 503 THR B N 1
ATOM 11480 C CA . THR B 1 503 ? 9.023 -37.344 -10.242 1 98.19 503 THR B CA 1
ATOM 11481 C C . THR B 1 503 ? 10.062 -36.75 -11.18 1 98.19 503 THR B C 1
ATOM 11483 O O . THR B 1 503 ? 10.852 -37.438 -11.805 1 98.19 503 THR B O 1
ATOM 11486 N N . ILE B 1 504 ? 10.055 -35.406 -11.203 1 98.19 504 ILE B N 1
ATOM 11487 C CA . ILE B 1 504 ? 10.984 -34.688 -12.07 1 98.19 504 ILE B CA 1
ATOM 11488 C C . ILE B 1 504 ? 12.422 -34.938 -11.602 1 98.19 504 ILE B C 1
ATOM 11490 O O . ILE B 1 504 ? 13.336 -35.062 -12.414 1 98.19 504 ILE B O 1
ATOM 11494 N N . PHE B 1 505 ? 12.594 -35 -10.336 1 97.69 505 PHE B N 1
ATOM 11495 C CA . PHE B 1 505 ? 13.906 -35.281 -9.773 1 97.69 505 PHE B CA 1
ATOM 11496 C C . PHE B 1 505 ? 14.367 -36.688 -10.172 1 97.69 505 PHE B C 1
ATOM 11498 O O . PHE B 1 505 ? 15.523 -36.875 -10.555 1 97.69 505 PHE B O 1
ATOM 11505 N N . ALA B 1 506 ? 13.453 -37.656 -10.078 1 98.19 506 ALA B N 1
ATOM 11506 C CA . ALA B 1 506 ? 13.789 -39.031 -10.469 1 98.19 506 ALA B CA 1
ATOM 11507 C C . ALA B 1 506 ? 14.156 -39.094 -11.945 1 98.19 506 ALA B C 1
ATOM 11509 O O . ALA B 1 506 ? 15.062 -39.844 -12.336 1 98.19 506 ALA B O 1
ATOM 11510 N N . MET B 1 507 ? 13.445 -38.344 -12.773 1 98.31 507 MET B N 1
ATOM 11511 C CA . MET B 1 507 ? 13.781 -38.281 -14.195 1 98.31 507 MET B CA 1
ATOM 11512 C C . MET B 1 507 ? 15.211 -37.781 -14.391 1 98.31 507 MET B C 1
ATOM 11514 O O . MET B 1 507 ? 15.984 -38.406 -15.133 1 98.31 507 MET B O 1
ATOM 11518 N N . GLY B 1 508 ? 15.492 -36.688 -13.688 1 97.62 508 GLY B N 1
ATOM 11519 C CA . GLY B 1 508 ? 16.812 -36.094 -13.812 1 97.62 508 GLY B CA 1
ATOM 11520 C C . GLY B 1 508 ? 17.922 -37 -13.289 1 97.62 508 GLY B C 1
ATOM 11521 O O . GLY B 1 508 ? 18.953 -37.156 -13.922 1 97.62 508 GLY B O 1
ATOM 11522 N N . ALA B 1 509 ? 17.672 -37.656 -12.141 1 97.44 509 ALA B N 1
ATOM 11523 C CA . ALA B 1 509 ? 18.641 -38.562 -11.562 1 97.44 509 ALA B CA 1
ATOM 11524 C C . ALA B 1 509 ? 18.875 -39.781 -12.477 1 97.44 509 ALA B C 1
ATOM 11526 O O . ALA B 1 509 ? 20 -40.25 -12.617 1 97.44 509 ALA B O 1
ATOM 11527 N N . GLY B 1 510 ? 17.797 -40.281 -13.078 1 97.88 510 GLY B N 1
ATOM 11528 C CA . GLY B 1 510 ? 17.938 -41.375 -14.023 1 97.88 510 GLY B CA 1
ATOM 11529 C C . GLY B 1 510 ? 18.75 -41.031 -15.25 1 97.88 510 GLY B C 1
ATOM 11530 O O . GLY B 1 510 ? 19.641 -41.781 -15.656 1 97.88 510 GLY B O 1
ATOM 11531 N N . LEU B 1 511 ? 18.438 -39.844 -15.773 1 96.56 511 LEU B N 1
ATOM 11532 C CA . LEU B 1 511 ? 19.156 -39.406 -16.969 1 96.56 511 LEU B CA 1
ATOM 11533 C C . LEU B 1 511 ? 20.656 -39.281 -16.672 1 96.56 511 LEU B C 1
ATOM 11535 O O . LEU B 1 511 ? 21.5 -39.688 -17.484 1 96.56 511 LEU B O 1
ATOM 11539 N N . ALA B 1 512 ? 20.984 -38.656 -15.531 1 94.94 512 ALA B N 1
ATOM 11540 C CA . ALA B 1 512 ? 22.375 -38.5 -15.125 1 94.94 512 ALA B CA 1
ATOM 11541 C C . ALA B 1 512 ? 23.047 -39.844 -14.898 1 94.94 512 ALA B C 1
ATOM 11543 O O . ALA B 1 512 ? 24.188 -40.062 -15.312 1 94.94 512 ALA B O 1
ATOM 11544 N N . PHE B 1 513 ? 22.328 -40.75 -14.305 1 94.69 513 PHE B N 1
ATOM 11545 C CA . PHE B 1 513 ? 22.859 -42.062 -14.039 1 94.69 513 PHE B CA 1
ATOM 11546 C C . PHE B 1 513 ? 23.172 -42.812 -15.336 1 94.69 513 PHE B C 1
ATOM 11548 O O . PHE B 1 513 ? 24.172 -43.5 -15.445 1 94.69 513 PHE B O 1
ATOM 11555 N N . GLY B 1 514 ? 22.281 -42.719 -16.344 1 93.06 514 GLY B N 1
ATOM 11556 C CA . GLY B 1 514 ? 22.516 -43.344 -17.641 1 93.06 514 GLY B CA 1
ATOM 11557 C C . GLY B 1 514 ? 23.719 -42.781 -18.375 1 93.06 514 GLY B C 1
ATOM 11558 O O . GLY B 1 514 ? 24.359 -43.5 -19.156 1 93.06 514 GLY B O 1
ATOM 11559 N N . LEU B 1 515 ? 23.953 -41.562 -18.125 1 87.19 515 LEU B N 1
ATOM 11560 C CA . LEU B 1 515 ? 25.094 -40.906 -18.75 1 87.19 515 LEU B CA 1
ATOM 11561 C C . LEU B 1 515 ? 26.406 -41.375 -18.141 1 87.19 515 LEU B C 1
ATOM 11563 O O . LEU B 1 515 ? 27.359 -41.688 -18.859 1 87.19 515 LEU B O 1
ATOM 11567 N N . PHE B 1 516 ? 26.453 -41.562 -16.812 1 87.75 516 PHE B N 1
ATOM 11568 C CA . PHE B 1 516 ? 27.688 -41.875 -16.125 1 87.75 516 PHE B CA 1
ATOM 11569 C C . PHE B 1 516 ? 27.906 -43.375 -16.016 1 87.75 516 PHE B C 1
ATOM 11571 O O . PHE B 1 516 ? 29.031 -43.875 -15.992 1 87.75 516 PHE B O 1
ATOM 11578 N N . TYR B 1 517 ? 26.75 -44.125 -15.961 1 90.88 517 TYR B N 1
ATOM 11579 C CA . TYR B 1 517 ? 26.828 -45.562 -15.812 1 90.88 517 TYR B CA 1
ATOM 11580 C C . TYR B 1 517 ? 25.953 -46.281 -16.828 1 90.88 517 TYR B C 1
ATOM 11582 O O . TYR B 1 517 ? 25.047 -47.031 -16.469 1 90.88 517 TYR B O 1
ATOM 11590 N N . PRO B 1 518 ? 26.234 -46.156 -18.125 1 90.5 518 PRO B N 1
ATOM 11591 C CA . PRO B 1 518 ? 25.391 -46.75 -19.156 1 90.5 518 PRO B CA 1
ATOM 11592 C C . PRO B 1 518 ? 25.375 -48.281 -19.094 1 90.5 518 PRO B C 1
ATOM 11594 O O . PRO B 1 518 ? 24.344 -48.906 -19.375 1 90.5 518 PRO B O 1
ATOM 11597 N N . ASN B 1 519 ? 26.5 -48.969 -18.656 1 90.19 519 ASN B N 1
ATOM 11598 C CA . ASN B 1 519 ? 26.562 -50.406 -18.578 1 90.19 519 ASN B CA 1
ATOM 11599 C C . ASN B 1 519 ? 25.641 -50.969 -17.5 1 90.19 519 ASN B C 1
ATOM 11601 O O . ASN B 1 519 ? 25 -52 -17.688 1 90.19 519 ASN B O 1
ATOM 11605 N N . VAL B 1 520 ? 25.547 -50.188 -16.484 1 93.94 520 VAL B N 1
ATOM 11606 C CA . VAL B 1 520 ? 24.672 -50.594 -15.391 1 93.94 520 VAL B CA 1
ATOM 11607 C C . VAL B 1 520 ? 23.219 -50.344 -15.773 1 93.94 520 VAL B C 1
ATOM 11609 O O . VAL B 1 520 ? 22.344 -51.188 -15.508 1 93.94 520 VAL B O 1
ATOM 11612 N N . ALA B 1 521 ? 22.953 -49.312 -16.453 1 94.5 521 ALA B N 1
ATOM 11613 C CA . ALA B 1 521 ? 21.594 -48.938 -16.844 1 94.5 521 ALA B CA 1
ATOM 11614 C C . ALA B 1 521 ? 21.031 -49.906 -17.875 1 94.5 521 ALA B C 1
ATOM 11616 O O . ALA B 1 521 ? 19.828 -50.125 -17.922 1 94.5 521 ALA B O 1
ATOM 11617 N N . GLY B 1 522 ? 21.922 -50.5 -18.719 1 94 522 GLY B N 1
ATOM 11618 C CA . GLY B 1 522 ? 21.484 -51.406 -19.75 1 94 522 GLY B CA 1
ATOM 11619 C C . GLY B 1 522 ? 21.547 -52.844 -19.328 1 94 522 GLY B C 1
ATOM 11620 O O . GLY B 1 522 ? 21.359 -53.75 -20.141 1 94 522 GLY B O 1
ATOM 11621 N N . SER B 1 523 ? 21.75 -53.156 -18.016 1 95.38 523 SER B N 1
ATOM 11622 C CA . SER B 1 523 ? 21.891 -54.5 -17.516 1 95.38 523 SER B CA 1
ATOM 11623 C C . SER B 1 523 ? 20.516 -55.156 -17.281 1 95.38 523 SER B C 1
ATOM 11625 O O . SER B 1 523 ? 19.516 -54.438 -17.172 1 95.38 523 SER B O 1
ATOM 11627 N N . TRP B 1 524 ? 20.516 -56.406 -17.25 1 95.38 524 TRP B N 1
ATOM 11628 C CA . TRP B 1 524 ? 19.297 -57.156 -16.953 1 95.38 524 TRP B CA 1
ATOM 11629 C C . TRP B 1 524 ? 18.828 -56.906 -15.531 1 95.38 524 TRP B C 1
ATOM 11631 O O . TRP B 1 524 ? 17.625 -56.906 -15.258 1 95.38 524 TRP B O 1
ATOM 11641 N N . THR B 1 525 ? 19.75 -56.656 -14.664 1 96.12 525 THR B N 1
ATOM 11642 C CA . THR B 1 525 ? 19.391 -56.344 -13.289 1 96.12 525 THR B CA 1
ATOM 11643 C C . THR B 1 525 ? 18.625 -55 -13.219 1 96.12 525 THR B C 1
ATOM 11645 O O . THR B 1 525 ? 17.609 -54.906 -12.531 1 96.12 525 THR B O 1
ATOM 11648 N N . ALA B 1 526 ? 19.141 -54.031 -13.914 1 97.38 526 ALA B N 1
ATOM 11649 C CA . ALA B 1 526 ? 18.438 -52.75 -13.945 1 97.38 526 ALA B CA 1
ATOM 11650 C C . ALA B 1 526 ? 17.062 -52.875 -14.578 1 97.38 526 ALA B C 1
ATOM 11652 O O . ALA B 1 526 ? 16.094 -52.281 -14.109 1 97.38 526 ALA B O 1
ATOM 11653 N N . PHE B 1 527 ? 17.016 -53.688 -15.672 1 97.44 527 PHE B N 1
ATOM 11654 C CA . PHE B 1 527 ? 15.727 -53.969 -16.312 1 97.44 527 PHE B CA 1
ATOM 11655 C C . PHE B 1 527 ? 14.773 -54.656 -15.328 1 97.44 527 PHE B C 1
ATOM 11657 O O . PHE B 1 527 ? 13.586 -54.312 -15.281 1 97.44 527 PHE B O 1
ATOM 11664 N N . GLY B 1 528 ? 15.266 -55.562 -14.578 1 97.38 528 GLY B N 1
ATOM 11665 C CA . GLY B 1 528 ? 14.453 -56.219 -13.562 1 97.38 528 GLY B CA 1
ATOM 11666 C C . GLY B 1 528 ? 13.906 -55.25 -12.523 1 97.38 528 GLY B C 1
ATOM 11667 O O . GLY B 1 528 ? 12.727 -55.312 -12.172 1 97.38 528 GLY B O 1
ATOM 11668 N N . ILE B 1 529 ? 14.711 -54.344 -12.062 1 97.31 529 ILE B N 1
ATOM 11669 C CA . ILE B 1 529 ? 14.297 -53.375 -11.078 1 97.31 529 ILE B CA 1
ATOM 11670 C C . ILE B 1 529 ? 13.234 -52.438 -11.68 1 97.31 529 ILE B C 1
ATOM 11672 O O . ILE B 1 529 ? 12.234 -52.125 -11.031 1 97.31 529 ILE B O 1
ATOM 11676 N N . GLY B 1 530 ? 13.477 -52 -12.906 1 97.81 530 GLY B N 1
ATOM 11677 C CA . GLY B 1 530 ? 12.477 -51.219 -13.602 1 97.81 530 GLY B CA 1
ATOM 11678 C C . GLY B 1 530 ? 11.148 -51.938 -13.758 1 97.81 530 GLY B C 1
ATOM 11679 O O . GLY B 1 530 ? 10.086 -51.312 -13.609 1 97.81 530 GLY B O 1
ATOM 11680 N N . SER B 1 531 ? 11.211 -53.188 -14.047 1 97.94 531 SER B N 1
ATOM 11681 C CA . SER B 1 531 ? 10.008 -54 -14.211 1 97.94 531 SER B CA 1
ATOM 11682 C C . SER B 1 531 ? 9.25 -54.125 -12.891 1 97.94 531 SER B C 1
ATOM 11684 O O . SER B 1 531 ? 8.023 -54.125 -12.867 1 97.94 531 SER B O 1
ATOM 11686 N N . VAL B 1 532 ? 10 -54.25 -11.852 1 97.31 532 VAL B N 1
ATOM 11687 C CA . VAL B 1 532 ? 9.383 -54.312 -10.531 1 97.31 532 VAL B CA 1
ATOM 11688 C C . VAL B 1 532 ? 8.719 -52.969 -10.227 1 97.31 532 VAL B C 1
ATOM 11690 O O . VAL B 1 532 ? 7.621 -52.938 -9.656 1 97.31 532 VAL B O 1
ATOM 11693 N N . GLY B 1 533 ? 9.391 -51.938 -10.531 1 97.81 533 GLY B N 1
ATOM 11694 C CA . GLY B 1 533 ? 8.781 -50.625 -10.375 1 97.81 533 GLY B CA 1
ATOM 11695 C C . GLY B 1 533 ? 7.484 -50.469 -11.148 1 97.81 533 GLY B C 1
ATOM 11696 O O . GLY B 1 533 ? 6.496 -49.969 -10.609 1 97.81 533 GLY B O 1
ATOM 11697 N N . ALA B 1 534 ? 7.465 -50.906 -12.406 1 98 534 ALA B N 1
ATOM 11698 C CA . ALA B 1 534 ? 6.258 -50.875 -13.227 1 98 534 ALA B CA 1
ATOM 11699 C C . ALA B 1 534 ? 5.145 -51.719 -12.609 1 98 534 ALA B C 1
ATOM 11701 O O . ALA B 1 534 ? 3.975 -51.312 -12.633 1 98 534 ALA B O 1
ATOM 11702 N N . ALA B 1 535 ? 5.512 -52.812 -12.047 1 97.5 535 ALA B N 1
ATOM 11703 C CA . ALA B 1 535 ? 4.535 -53.719 -11.422 1 97.5 535 ALA B CA 1
ATOM 11704 C C . ALA B 1 535 ? 3.93 -53.062 -10.18 1 97.5 535 ALA B C 1
ATOM 11706 O O . ALA B 1 535 ? 2.721 -53.156 -9.953 1 97.5 535 ALA B O 1
ATOM 11707 N N . PHE B 1 536 ? 4.762 -52.469 -9.391 1 97.06 536 PHE B N 1
ATOM 11708 C CA . PHE B 1 536 ? 4.285 -51.781 -8.188 1 97.06 536 PHE B CA 1
ATOM 11709 C C . PHE B 1 536 ? 3.373 -50.625 -8.547 1 97.06 536 PHE B C 1
ATOM 11711 O O . PHE B 1 536 ? 2.35 -50.406 -7.895 1 97.06 536 PHE B O 1
ATOM 11718 N N . LEU B 1 537 ? 3.73 -49.875 -9.539 1 97.25 537 LEU B N 1
ATOM 11719 C CA . LEU B 1 537 ? 2.9 -48.75 -9.984 1 97.25 537 LEU B CA 1
ATOM 11720 C C . LEU B 1 537 ? 1.524 -49.25 -10.43 1 97.25 537 LEU B C 1
ATOM 11722 O O . LEU B 1 537 ? 0.507 -48.656 -10.086 1 97.25 537 LEU B O 1
ATOM 11726 N N . THR B 1 538 ? 1.503 -50.312 -11.156 1 96.5 538 THR B N 1
ATOM 11727 C CA . THR B 1 538 ? 0.27 -50.844 -11.75 1 96.5 538 THR B CA 1
ATOM 11728 C C . THR B 1 538 ? -0.574 -51.562 -10.703 1 96.5 538 THR B C 1
ATOM 11730 O O . THR B 1 538 ? -1.805 -51.531 -10.773 1 96.5 538 THR B O 1
ATOM 11733 N N . GLY B 1 539 ? 0.043 -52.094 -9.656 1 94.69 539 GLY B N 1
ATOM 11734 C CA . GLY B 1 539 ? -0.689 -53.031 -8.805 1 94.69 539 GLY B CA 1
ATOM 11735 C C . GLY B 1 539 ? -0.956 -52.469 -7.418 1 94.69 539 GLY B C 1
ATOM 11736 O O . GLY B 1 539 ? -1.74 -53.031 -6.652 1 94.69 539 GLY B O 1
ATOM 11737 N N . THR B 1 540 ? -0.292 -51.406 -7.059 1 95.81 540 THR B N 1
ATOM 11738 C CA . THR B 1 540 ? -0.45 -50.906 -5.707 1 95.81 540 THR B CA 1
ATOM 11739 C C . THR B 1 540 ? -0.817 -49.406 -5.738 1 95.81 540 THR B C 1
ATOM 11741 O O . THR B 1 540 ? -0.729 -48.781 -6.785 1 95.81 540 THR B O 1
ATOM 11744 N N . SER B 1 541 ? -1.334 -48.969 -4.578 1 95.19 541 SER B N 1
ATOM 11745 C CA . SER B 1 541 ? -1.784 -47.594 -4.484 1 95.19 541 SER B CA 1
ATOM 11746 C C . SER B 1 541 ? -0.985 -46.812 -3.443 1 95.19 541 SER B C 1
ATOM 11748 O O . SER B 1 541 ? -0.052 -47.344 -2.844 1 95.19 541 SER B O 1
ATOM 11750 N N . HIS B 1 542 ? -1.178 -45.562 -3.312 1 96.25 542 HIS B N 1
ATOM 11751 C CA . HIS B 1 542 ? -0.602 -44.688 -2.295 1 96.25 542 HIS B CA 1
ATOM 11752 C C . HIS B 1 542 ? 0.912 -44.562 -2.453 1 96.25 542 HIS B C 1
ATOM 11754 O O . HIS B 1 542 ? 1.42 -44.531 -3.576 1 96.25 542 HIS B O 1
ATOM 11760 N N . TRP B 1 543 ? 1.632 -44.469 -1.405 1 96.38 543 TRP B N 1
ATOM 11761 C CA . TRP B 1 543 ? 3.072 -44.25 -1.44 1 96.38 543 TRP B CA 1
ATOM 11762 C C . TRP B 1 543 ? 3.799 -45.438 -2.047 1 96.38 543 TRP B C 1
ATOM 11764 O O . TRP B 1 543 ? 4.777 -45.281 -2.779 1 96.38 543 TRP B O 1
ATOM 11774 N N . SER B 1 544 ? 3.312 -46.625 -1.754 1 96.56 544 SER B N 1
ATOM 11775 C CA . SER B 1 544 ? 3.934 -47.844 -2.314 1 96.56 544 SER B CA 1
ATOM 11776 C C . SER B 1 544 ? 3.902 -47.812 -3.838 1 96.56 544 SER B C 1
ATOM 11778 O O . SER B 1 544 ? 4.895 -48.125 -4.492 1 96.56 544 SER B O 1
ATOM 11780 N N . GLY B 1 545 ? 2.771 -47.469 -4.324 1 97.5 545 GLY B N 1
ATOM 11781 C CA . GLY B 1 545 ? 2.684 -47.312 -5.766 1 97.5 545 GLY B CA 1
ATOM 11782 C C . GLY B 1 545 ? 3.562 -46.219 -6.309 1 97.5 545 GLY B C 1
ATOM 11783 O O . GLY B 1 545 ? 4.148 -46.344 -7.387 1 97.5 545 GLY B O 1
ATOM 11784 N N . PHE B 1 546 ? 3.693 -45.156 -5.547 1 97.62 546 PHE B N 1
ATOM 11785 C CA . PHE B 1 546 ? 4.48 -44.031 -6 1 97.62 546 PHE B CA 1
ATOM 11786 C C . PHE B 1 546 ? 5.969 -44.375 -6.008 1 97.62 546 PHE B C 1
ATOM 11788 O O . PHE B 1 546 ? 6.711 -43.906 -6.867 1 97.62 546 PHE B O 1
ATOM 11795 N N . TYR B 1 547 ? 6.395 -45.156 -5.074 1 97.88 547 TYR B N 1
ATOM 11796 C CA . TYR B 1 547 ? 7.781 -45.625 -5.133 1 97.88 547 TYR B CA 1
ATOM 11797 C C . TYR B 1 547 ? 8.047 -46.406 -6.418 1 97.88 547 TYR B C 1
ATOM 11799 O O . TYR B 1 547 ? 9.133 -46.312 -6.984 1 97.88 547 TYR B O 1
ATOM 11807 N N . GLY B 1 548 ? 7.062 -47.156 -6.816 1 98.25 548 GLY B N 1
ATOM 11808 C CA . GLY B 1 548 ? 7.164 -47.781 -8.125 1 98.25 548 GLY B CA 1
ATOM 11809 C C . GLY B 1 548 ? 7.262 -46.781 -9.266 1 98.25 548 GLY B C 1
ATOM 11810 O O . GLY B 1 548 ? 8.047 -47 -10.195 1 98.25 548 GLY B O 1
ATOM 11811 N N . ALA B 1 549 ? 6.449 -45.75 -9.117 1 98.38 549 ALA B N 1
ATOM 11812 C CA . ALA B 1 549 ? 6.461 -44.688 -10.125 1 98.38 549 ALA B CA 1
ATOM 11813 C C . ALA B 1 549 ? 7.844 -44.031 -10.227 1 98.38 549 ALA B C 1
ATOM 11815 O O . ALA B 1 549 ? 8.344 -43.812 -11.328 1 98.38 549 ALA B O 1
ATOM 11816 N N . LEU B 1 550 ? 8.492 -43.75 -9.094 1 98.38 550 LEU B N 1
ATOM 11817 C CA . LEU B 1 550 ? 9.812 -43.125 -9.078 1 98.38 550 LEU B CA 1
ATOM 11818 C C . LEU B 1 550 ? 10.859 -44.062 -9.656 1 98.38 550 LEU B C 1
ATOM 11820 O O . LEU B 1 550 ? 11.75 -43.656 -10.398 1 98.38 550 LEU B O 1
ATOM 11824 N N . THR B 1 551 ? 10.703 -45.312 -9.398 1 98.44 551 THR B N 1
ATOM 11825 C CA . THR B 1 551 ? 11.648 -46.312 -9.867 1 98.44 551 THR B CA 1
ATOM 11826 C C . THR B 1 551 ? 11.594 -46.438 -11.391 1 98.44 551 THR B C 1
ATOM 11828 O O . THR B 1 551 ? 12.633 -46.438 -12.055 1 98.44 551 THR B O 1
ATOM 11831 N N . ILE B 1 552 ? 10.406 -46.562 -11.883 1 98.38 552 ILE B N 1
ATOM 11832 C CA . ILE B 1 552 ? 10.281 -46.719 -13.328 1 98.38 552 ILE B CA 1
ATOM 11833 C C . ILE B 1 552 ? 10.695 -45.438 -14.039 1 98.38 552 ILE B C 1
ATOM 11835 O O . ILE B 1 552 ? 11.25 -45.469 -15.133 1 98.38 552 ILE B O 1
ATOM 11839 N N . SER B 1 553 ? 10.391 -44.281 -13.438 1 98.5 553 SER B N 1
ATOM 11840 C CA . SER B 1 553 ? 10.836 -43 -14.008 1 98.5 553 SER B CA 1
ATOM 11841 C C . SER B 1 553 ? 12.359 -42.969 -14.094 1 98.5 553 SER B C 1
ATOM 11843 O O . SER B 1 553 ? 12.906 -42.562 -15.125 1 98.5 553 SER B O 1
ATOM 11845 N N . PHE B 1 554 ? 12.992 -43.312 -13.039 1 98.5 554 PHE B N 1
ATOM 11846 C CA . PHE B 1 554 ? 14.453 -43.375 -12.992 1 98.5 554 PHE B CA 1
ATOM 11847 C C . PHE B 1 554 ? 14.992 -44.312 -14.062 1 98.5 554 PHE B C 1
ATOM 11849 O O . PHE B 1 554 ? 15.891 -43.938 -14.82 1 98.5 554 PHE B O 1
ATOM 11856 N N . TYR B 1 555 ? 14.438 -45.406 -14.203 1 98.5 555 TYR B N 1
ATOM 11857 C CA . TYR B 1 555 ? 14.953 -46.438 -15.109 1 98.5 555 TYR B CA 1
ATOM 11858 C C . TYR B 1 555 ? 14.773 -46.031 -16.562 1 98.5 555 TYR B C 1
ATOM 11860 O O . TYR B 1 555 ? 15.695 -46.188 -17.375 1 98.5 555 TYR B O 1
ATOM 11868 N N . LEU B 1 556 ? 13.547 -45.562 -16.859 1 98.12 556 LEU B N 1
ATOM 11869 C CA . LEU B 1 556 ? 13.258 -45.219 -18.234 1 98.12 556 LEU B CA 1
ATOM 11870 C C . LEU B 1 556 ? 14.25 -44.156 -18.734 1 98.12 556 LEU B C 1
ATOM 11872 O O . LEU B 1 556 ? 14.742 -44.25 -19.859 1 98.12 556 LEU B O 1
ATOM 11876 N N . MET B 1 557 ? 14.531 -43.219 -17.875 1 98.25 557 MET B N 1
ATOM 11877 C CA . MET B 1 557 ? 15.461 -42.156 -18.266 1 98.25 557 MET B CA 1
ATOM 11878 C C . MET B 1 557 ? 16.891 -42.688 -18.266 1 98.25 557 MET B C 1
ATOM 11880 O O . MET B 1 557 ? 17.703 -42.281 -19.109 1 98.25 557 MET B O 1
ATOM 11884 N N . ALA B 1 558 ? 17.203 -43.594 -17.438 1 97.75 558 ALA B N 1
ATOM 11885 C CA . ALA B 1 558 ? 18.562 -44.125 -17.328 1 97.75 558 ALA B CA 1
ATOM 11886 C C . ALA B 1 558 ? 18.906 -45 -18.531 1 97.75 558 ALA B C 1
ATOM 11888 O O . ALA B 1 558 ? 20.047 -44.969 -19.016 1 97.75 558 ALA B O 1
ATOM 11889 N N . VAL B 1 559 ? 18.016 -45.75 -19.031 1 96.94 559 VAL B N 1
ATOM 11890 C CA . VAL B 1 559 ? 18.297 -46.719 -20.062 1 96.94 559 VAL B CA 1
ATOM 11891 C C . VAL B 1 559 ? 18.25 -46.062 -21.438 1 96.94 559 VAL B C 1
ATOM 11893 O O . VAL B 1 559 ? 18.75 -46.594 -22.422 1 96.94 559 VAL B O 1
ATOM 11896 N N . SER B 1 560 ? 17.75 -44.875 -21.562 1 95.88 560 SER B N 1
ATOM 11897 C CA . SER B 1 560 ? 17.5 -44.188 -22.828 1 95.88 560 SER B CA 1
ATOM 11898 C C . SER B 1 560 ? 18.781 -44.031 -23.641 1 95.88 560 SER B C 1
ATOM 11900 O O . SER B 1 560 ? 18.781 -44.312 -24.844 1 95.88 560 SER B O 1
ATOM 11902 N N . PRO B 1 561 ? 19.953 -43.656 -23 1 93.94 561 PRO B N 1
ATOM 11903 C CA . PRO B 1 561 ? 21.156 -43.531 -23.812 1 93.94 561 PRO B CA 1
ATOM 11904 C C . PRO B 1 561 ? 21.594 -44.875 -24.422 1 93.94 561 PRO B C 1
ATOM 11906 O O . PRO B 1 561 ? 22.016 -44.938 -25.578 1 93.94 561 PRO B O 1
ATOM 11909 N N . VAL B 1 562 ? 21.375 -45.938 -23.734 1 93.81 562 VAL B N 1
ATOM 11910 C CA . VAL B 1 562 ? 21.781 -47.281 -24.172 1 93.81 562 VAL B CA 1
ATOM 11911 C C . VAL B 1 562 ? 20.875 -47.75 -25.312 1 93.81 562 VAL B C 1
ATOM 11913 O O . VAL B 1 562 ? 21.359 -48.281 -26.312 1 93.81 562 VAL B O 1
ATOM 11916 N N . MET B 1 563 ? 19.625 -47.5 -25.188 1 95 563 MET B N 1
ATOM 11917 C CA . MET B 1 563 ? 18.656 -47.906 -26.188 1 95 563 MET B CA 1
ATOM 11918 C C . MET B 1 563 ? 18.875 -47.156 -27.5 1 95 563 MET B C 1
ATOM 11920 O O . MET B 1 563 ? 18.844 -47.75 -28.578 1 95 563 MET B O 1
ATOM 11924 N N . ILE B 1 564 ? 19.141 -45.906 -27.422 1 94.38 564 ILE B N 1
ATOM 11925 C CA . ILE B 1 564 ? 19.297 -45.094 -28.609 1 94.38 564 ILE B CA 1
ATOM 11926 C C . ILE B 1 564 ? 20.625 -45.406 -29.281 1 94.38 564 ILE B C 1
ATOM 11928 O O . ILE B 1 564 ? 20.703 -45.5 -30.516 1 94.38 564 ILE B O 1
ATOM 11932 N N . SER B 1 565 ? 21.672 -45.625 -28.516 1 91.25 565 SER B N 1
ATOM 11933 C CA . SER B 1 565 ? 22.969 -45.969 -29.062 1 91.25 565 SER B CA 1
ATOM 11934 C C . SER B 1 565 ? 22.938 -47.281 -29.812 1 91.25 565 SER B C 1
ATOM 11936 O O . SER B 1 565 ? 23.641 -47.469 -30.797 1 91.25 565 SER B O 1
ATOM 11938 N N . SER B 1 566 ? 22.125 -48.156 -29.312 1 91.38 566 SER B N 1
ATOM 11939 C CA . SER B 1 566 ? 21.969 -49.469 -29.953 1 91.38 566 SER B CA 1
ATOM 11940 C C . SER B 1 566 ? 21.156 -49.312 -31.25 1 91.38 566 SER B C 1
ATOM 11942 O O . SER B 1 566 ? 21.453 -49.969 -32.25 1 91.38 566 SER B O 1
ATOM 11944 N N . ALA B 1 567 ? 20.219 -48.5 -31.281 1 92.38 567 ALA B N 1
ATOM 11945 C CA . ALA B 1 567 ? 19.312 -48.344 -32.406 1 92.38 567 ALA B CA 1
ATOM 11946 C C . ALA B 1 567 ? 20.016 -47.656 -33.594 1 92.38 567 ALA B C 1
ATOM 11948 O O . ALA B 1 567 ? 19.781 -48.031 -34.75 1 92.38 567 ALA B O 1
ATOM 11949 N N . VAL B 1 568 ? 20.859 -46.781 -33.344 1 91.56 568 VAL B N 1
ATOM 11950 C CA . VAL B 1 568 ? 21.469 -45.969 -34.406 1 91.56 568 VAL B CA 1
ATOM 11951 C C . VAL B 1 568 ? 22.469 -46.781 -35.188 1 91.56 568 VAL B C 1
ATOM 11953 O O . VAL B 1 568 ? 22.875 -46.406 -36.281 1 91.56 568 VAL B O 1
ATOM 11956 N N . ARG B 1 569 ? 22.797 -47.938 -34.688 1 88.88 569 ARG B N 1
ATOM 11957 C CA . ARG B 1 569 ? 23.766 -48.812 -35.344 1 88.88 569 ARG B CA 1
ATOM 11958 C C . ARG B 1 569 ? 23.109 -49.5 -36.531 1 88.88 569 ARG B C 1
ATOM 11960 O O . ARG B 1 569 ? 23.812 -50.062 -37.375 1 88.88 569 ARG B O 1
ATOM 11967 N N . HIS B 1 570 ? 21.828 -49.438 -36.594 1 91.25 570 HIS B N 1
ATOM 11968 C CA . HIS B 1 570 ? 21.078 -50.062 -37.656 1 91.25 570 HIS B CA 1
ATOM 11969 C C . HIS B 1 570 ? 20.516 -49 -38.625 1 91.25 570 HIS B C 1
ATOM 11971 O O . HIS B 1 570 ? 20.672 -47.812 -38.406 1 91.25 570 HIS B O 1
ATOM 11977 N N . SER B 1 571 ? 19.875 -49.531 -39.75 1 90.38 571 SER B N 1
ATOM 11978 C CA . SER B 1 571 ? 19.266 -48.594 -40.688 1 90.38 571 SER B CA 1
ATOM 11979 C C . SER B 1 571 ? 18.156 -47.781 -40.031 1 90.38 571 SER B C 1
ATOM 11981 O O . SER B 1 571 ? 17.297 -48.344 -39.344 1 90.38 571 SER B O 1
ATOM 11983 N N . PRO B 1 572 ? 18.203 -46.5 -40.188 1 92 572 PRO B N 1
ATOM 11984 C CA . PRO B 1 572 ? 17.234 -45.656 -39.5 1 92 572 PRO B CA 1
ATOM 11985 C C . PRO B 1 572 ? 15.797 -45.938 -39.938 1 92 572 PRO B C 1
ATOM 11987 O O . PRO B 1 572 ? 14.867 -45.844 -39.156 1 92 572 PRO B O 1
ATOM 11990 N N . ALA B 1 573 ? 15.602 -46.219 -41.188 1 93.5 573 ALA B N 1
ATOM 11991 C CA . ALA B 1 573 ? 14.258 -46.469 -41.719 1 93.5 573 ALA B CA 1
ATOM 11992 C C . ALA B 1 573 ? 13.641 -47.688 -41.062 1 93.5 573 ALA B C 1
ATOM 11994 O O . ALA B 1 573 ? 12.461 -47.688 -40.719 1 93.5 573 ALA B O 1
ATOM 11995 N N . ILE B 1 574 ? 14.461 -48.688 -40.781 1 93.12 574 ILE B N 1
ATOM 11996 C CA . ILE B 1 574 ? 13.938 -49.938 -40.25 1 93.12 574 ILE B CA 1
ATOM 11997 C C . ILE B 1 574 ? 13.781 -49.844 -38.75 1 93.12 574 ILE B C 1
ATOM 11999 O O . ILE B 1 574 ? 12.711 -50.094 -38.188 1 93.12 574 ILE B O 1
ATOM 12003 N N . THR B 1 575 ? 14.805 -49.438 -38.094 1 94.56 575 THR B N 1
ATOM 12004 C CA . THR B 1 575 ? 14.797 -49.438 -36.656 1 94.56 575 THR B CA 1
ATOM 12005 C C . THR B 1 575 ? 13.891 -48.344 -36.094 1 94.56 575 THR B C 1
ATOM 12007 O O . THR B 1 575 ? 13.016 -48.594 -35.281 1 94.56 575 THR B O 1
ATOM 12010 N N . PHE B 1 576 ? 14.062 -47.094 -36.562 1 96.12 576 PHE B N 1
ATOM 12011 C CA . PHE B 1 576 ? 13.227 -46 -36.094 1 96.12 576 PHE B CA 1
ATOM 12012 C C . PHE B 1 576 ? 11.82 -46.094 -36.688 1 96.12 576 PHE B C 1
ATOM 12014 O O . PHE B 1 576 ? 10.844 -45.688 -36.031 1 96.12 576 PHE B O 1
ATOM 12021 N N . GLY B 1 577 ? 11.734 -46.531 -37.906 1 95.56 577 GLY B N 1
ATOM 12022 C CA . GLY B 1 577 ? 10.414 -46.781 -38.469 1 95.56 577 GLY B CA 1
ATOM 12023 C C . GLY B 1 577 ? 9.609 -47.781 -37.688 1 95.56 577 GLY B C 1
ATOM 12024 O O . GLY B 1 577 ? 8.445 -47.531 -37.344 1 95.56 577 GLY B O 1
ATOM 12025 N N . LEU B 1 578 ? 10.234 -48.844 -37.344 1 95.69 578 LEU B N 1
ATOM 12026 C CA . LEU B 1 578 ? 9.586 -49.875 -36.531 1 95.69 578 LEU B CA 1
ATOM 12027 C C . LEU B 1 578 ? 9.297 -49.344 -35.125 1 95.69 578 LEU B C 1
ATOM 12029 O O . LEU B 1 578 ? 8.242 -49.625 -34.562 1 95.69 578 LEU B O 1
ATOM 12033 N N . ALA B 1 579 ? 10.258 -48.719 -34.531 1 97.56 579 ALA B N 1
ATOM 12034 C CA . ALA B 1 579 ? 10.078 -48.156 -33.188 1 97.56 579 ALA B CA 1
ATOM 12035 C C . ALA B 1 579 ? 8.836 -47.281 -33.125 1 97.56 579 ALA B C 1
ATOM 12037 O O . ALA B 1 579 ? 8.016 -47.438 -32.219 1 97.56 579 ALA B O 1
ATOM 12038 N N . PHE B 1 580 ? 8.672 -46.375 -34.062 1 97.5 580 PHE B N 1
ATOM 12039 C CA . PHE B 1 580 ? 7.555 -45.438 -34.031 1 97.5 580 PHE B CA 1
ATOM 12040 C C . PHE B 1 580 ? 6.25 -46.156 -34.406 1 97.5 580 PHE B C 1
ATOM 12042 O O . PHE B 1 580 ? 5.176 -45.75 -33.938 1 97.5 580 PHE B O 1
ATOM 12049 N N . PHE B 1 581 ? 6.363 -47.188 -35.156 1 96.94 581 PHE B N 1
ATOM 12050 C CA . PHE B 1 581 ? 5.195 -48.031 -35.375 1 96.94 581 PHE B CA 1
ATOM 12051 C C . PHE B 1 581 ? 4.758 -48.688 -34.094 1 96.94 581 PHE B C 1
ATOM 12053 O O . PHE B 1 581 ? 3.562 -48.781 -33.812 1 96.94 581 PHE B O 1
ATOM 12060 N N . VAL B 1 582 ? 5.715 -49.25 -33.375 1 97.56 582 VAL B N 1
ATOM 12061 C CA . VAL B 1 582 ? 5.43 -49.844 -32.094 1 97.56 582 VAL B CA 1
ATOM 12062 C C . VAL B 1 582 ? 4.812 -48.812 -31.141 1 97.56 582 VAL B C 1
ATOM 12064 O O . VAL B 1 582 ? 3.879 -49.125 -30.406 1 97.56 582 VAL B O 1
ATOM 12067 N N . TYR B 1 583 ? 5.352 -47.594 -31.141 1 97.81 583 TYR B N 1
ATOM 12068 C CA . TYR B 1 583 ? 4.754 -46.5 -30.375 1 97.81 583 TYR B CA 1
ATOM 12069 C C . TYR B 1 583 ? 3.279 -46.344 -30.719 1 97.81 583 TYR B C 1
ATOM 12071 O O . TYR B 1 583 ? 2.434 -46.25 -29.828 1 97.81 583 TYR B O 1
ATOM 12079 N N . VAL B 1 584 ? 2.947 -46.25 -32 1 97.25 584 VAL B N 1
ATOM 12080 C CA . VAL B 1 584 ? 1.573 -46.062 -32.438 1 97.25 584 VAL B CA 1
ATOM 12081 C C . VAL B 1 584 ? 0.711 -47.25 -32 1 97.25 584 VAL B C 1
ATOM 12083 O O . VAL B 1 584 ? -0.425 -47.062 -31.562 1 97.25 584 VAL B O 1
ATOM 12086 N N . PHE B 1 585 ? 1.26 -48.438 -32.125 1 96.56 585 PHE B N 1
ATOM 12087 C CA . PHE B 1 585 ? 0.54 -49.625 -31.688 1 96.56 585 PHE B CA 1
ATOM 12088 C C . PHE B 1 585 ? 0.215 -49.562 -30.203 1 96.56 585 PHE B C 1
ATOM 12090 O O . PHE B 1 585 ? -0.919 -49.812 -29.797 1 96.56 585 PHE B O 1
ATOM 12097 N N . LEU B 1 586 ? 1.171 -49.25 -29.406 1 97.5 586 LEU B N 1
ATOM 12098 C CA . LEU B 1 586 ? 0.96 -49.156 -27.969 1 97.5 586 LEU B CA 1
ATOM 12099 C C . LEU B 1 586 ? 0.018 -48 -27.625 1 97.5 586 LEU B C 1
ATOM 12101 O O . LEU B 1 586 ? -0.749 -48.094 -26.656 1 97.5 586 LEU B O 1
ATOM 12105 N N . LEU B 1 587 ? 0.109 -46.938 -28.406 1 96.44 587 LEU B N 1
ATOM 12106 C CA . LEU B 1 587 ? -0.829 -45.812 -28.234 1 96.44 587 LEU B CA 1
ATOM 12107 C C . LEU B 1 587 ? -2.264 -46.281 -28.469 1 96.44 587 LEU B C 1
ATOM 12109 O O . LEU B 1 587 ? -3.16 -45.969 -27.688 1 96.44 587 LEU B O 1
ATOM 12113 N N . LEU B 1 588 ? -2.461 -47.031 -29.484 1 95.06 588 LEU B N 1
ATOM 12114 C CA . LEU B 1 588 ? -3.787 -47.562 -29.766 1 95.06 588 LEU B CA 1
ATOM 12115 C C . LEU B 1 588 ? -4.215 -48.531 -28.688 1 95.06 588 LEU B C 1
ATOM 12117 O O . LEU B 1 588 ? -5.367 -48.531 -28.25 1 95.06 588 LEU B O 1
ATOM 12121 N N . PHE B 1 589 ? -3.268 -49.406 -28.281 1 95.88 589 PHE B N 1
ATOM 12122 C CA . PHE B 1 589 ? -3.533 -50.312 -27.172 1 95.88 589 PHE B CA 1
ATOM 12123 C C . PHE B 1 589 ? -3.994 -49.562 -25.938 1 95.88 589 PHE B C 1
ATOM 12125 O O . PHE B 1 589 ? -4.953 -49.969 -25.281 1 95.88 589 PHE B O 1
ATOM 12132 N N . HIS B 1 590 ? -3.371 -48.5 -25.703 1 94.88 590 HIS B N 1
ATOM 12133 C CA . HIS B 1 590 ? -3.684 -47.625 -24.578 1 94.88 590 HIS B CA 1
ATOM 12134 C C . HIS B 1 590 ? -5.102 -47.062 -24.688 1 94.88 590 HIS B C 1
ATOM 12136 O O . HIS B 1 590 ? -5.777 -46.875 -23.688 1 94.88 590 HIS B O 1
ATOM 12142 N N . VAL B 1 591 ? -5.559 -46.781 -25.859 1 93 591 VAL B N 1
ATOM 12143 C CA . VAL B 1 591 ? -6.902 -46.25 -26.094 1 93 591 VAL B CA 1
ATOM 12144 C C . VAL B 1 591 ? -7.922 -47.406 -25.969 1 93 591 VAL B C 1
ATOM 12146 O O . VAL B 1 591 ? -8.992 -47.219 -25.391 1 93 591 VAL B O 1
ATOM 12149 N N . TRP B 1 592 ? -7.57 -48.594 -26.406 1 94 592 TRP B N 1
ATOM 12150 C CA . TRP B 1 592 ? -8.484 -49.719 -26.453 1 94 592 TRP B CA 1
ATOM 12151 C C . TRP B 1 592 ? -8.891 -50.156 -25.047 1 94 592 TRP B C 1
ATOM 12153 O O . TRP B 1 592 ? -10.031 -50.594 -24.844 1 94 592 TRP B O 1
ATOM 12163 N N . VAL B 1 593 ? -8.062 -50 -24.156 1 93.94 593 VAL B N 1
ATOM 12164 C CA . VAL B 1 593 ? -8.328 -50.531 -22.828 1 93.94 593 VAL B CA 1
ATOM 12165 C C . VAL B 1 593 ? -9.453 -49.719 -22.172 1 93.94 593 VAL B C 1
ATOM 12167 O O . VAL B 1 593 ? -10.148 -50.219 -21.281 1 93.94 593 VAL B O 1
ATOM 12170 N N . VAL B 1 594 ? -9.711 -48.5 -22.625 1 91.25 594 VAL B N 1
ATOM 12171 C CA . VAL B 1 594 ? -10.703 -47.656 -21.984 1 91.25 594 VAL B CA 1
ATOM 12172 C C . VAL B 1 594 ? -11.867 -47.406 -22.953 1 91.25 594 VAL B C 1
ATOM 12174 O O . VAL B 1 594 ? -13.031 -47.469 -22.547 1 91.25 594 VAL B O 1
ATOM 12177 N N . ALA B 1 595 ? -11.57 -47.125 -24.203 1 90.31 595 ALA B N 1
ATOM 12178 C CA . ALA B 1 595 ? -12.609 -46.781 -25.172 1 90.31 595 ALA B CA 1
ATOM 12179 C C . ALA B 1 595 ? -13.133 -48.031 -25.891 1 90.31 595 ALA B C 1
ATOM 12181 O O . ALA B 1 595 ? -13.531 -47.969 -27.047 1 90.31 595 ALA B O 1
ATOM 12182 N N . TYR B 1 596 ? -13.133 -49.125 -25.234 1 89.5 596 TYR B N 1
ATOM 12183 C CA . TYR B 1 596 ? -13.438 -50.438 -25.828 1 89.5 596 TYR B CA 1
ATOM 12184 C C . TYR B 1 596 ? -14.859 -50.438 -26.391 1 89.5 596 TYR B C 1
ATOM 12186 O O . TYR B 1 596 ? -15.148 -51.188 -27.328 1 89.5 596 TYR B O 1
ATOM 12194 N N . ALA B 1 597 ? -15.734 -49.594 -25.906 1 84.19 597 ALA B N 1
ATOM 12195 C CA . ALA B 1 597 ? -17.109 -49.562 -26.375 1 84.19 597 ALA B CA 1
ATOM 12196 C C . ALA B 1 597 ? -17.25 -48.781 -27.688 1 84.19 597 ALA B C 1
ATOM 12198 O O . ALA B 1 597 ? -18.25 -48.938 -28.391 1 84.19 597 ALA B O 1
ATOM 12199 N N . PHE B 1 598 ? -16.172 -48.094 -28.094 1 83.38 598 PHE B N 1
ATOM 12200 C CA . PHE B 1 598 ? -16.344 -47.156 -29.172 1 83.38 598 PHE B CA 1
ATOM 12201 C C . PHE B 1 598 ? -15.414 -47.469 -30.328 1 83.38 598 PHE B C 1
ATOM 12203 O O . PHE B 1 598 ? -15.508 -46.844 -31.406 1 83.38 598 PHE B O 1
ATOM 12210 N N . VAL B 1 599 ? -14.492 -48.406 -30.047 1 85.69 599 VAL B N 1
ATOM 12211 C CA . VAL B 1 599 ? -13.5 -48.656 -31.078 1 85.69 599 VAL B CA 1
ATOM 12212 C C . VAL B 1 599 ? -13.492 -50.156 -31.406 1 85.69 599 VAL B C 1
ATOM 12214 O O . VAL B 1 599 ? -13.703 -51 -30.531 1 85.69 599 VAL B O 1
ATOM 12217 N N . PRO B 1 600 ? -13.164 -50.438 -32.656 1 84.25 600 PRO B N 1
ATOM 12218 C CA . PRO B 1 600 ? -13.086 -51.844 -33.031 1 84.25 600 PRO B CA 1
ATOM 12219 C C . PRO B 1 600 ? -11.953 -52.594 -32.344 1 84.25 600 PRO B C 1
ATOM 12221 O O . PRO B 1 600 ? -10.859 -52.031 -32.188 1 84.25 600 PRO B O 1
ATOM 12224 N N . GLY B 1 601 ? -12.273 -53.781 -31.859 1 83.81 601 GLY B N 1
ATOM 12225 C CA . GLY B 1 601 ? -11.266 -54.594 -31.188 1 83.81 601 GLY B CA 1
ATOM 12226 C C . GLY B 1 601 ? -11.094 -54.219 -29.719 1 83.81 601 GLY B C 1
ATOM 12227 O O . GLY B 1 601 ? -10.414 -54.938 -28.984 1 83.81 601 GLY B O 1
ATOM 12228 N N . GLY B 1 602 ? -11.758 -53.156 -29.281 1 86.69 602 GLY B N 1
ATOM 12229 C CA . GLY B 1 602 ? -11.656 -52.688 -27.906 1 86.69 602 GLY B CA 1
ATOM 12230 C C . GLY B 1 602 ? -12.078 -53.719 -26.875 1 86.69 602 GLY B C 1
ATOM 12231 O O . GLY B 1 602 ? -11.336 -53.969 -25.922 1 86.69 602 GLY B O 1
ATOM 12232 N N . PRO B 1 603 ? -13.086 -54.375 -27.094 1 88.88 603 PRO B N 1
ATOM 12233 C CA . PRO B 1 603 ? -13.602 -55.312 -26.078 1 88.88 603 PRO B CA 1
ATOM 12234 C C . PRO B 1 603 ? -12.625 -56.438 -25.781 1 88.88 603 PRO B C 1
ATOM 12236 O O . PRO B 1 603 ? -12.672 -57.031 -24.703 1 88.88 603 PRO B O 1
ATOM 12239 N N . LEU B 1 604 ? -11.672 -56.656 -26.609 1 92.56 604 LEU B N 1
ATOM 12240 C CA . LEU B 1 604 ? -10.727 -57.75 -26.438 1 92.56 604 LEU B CA 1
ATOM 12241 C C . LEU B 1 604 ? -9.734 -57.438 -25.312 1 92.56 604 LEU B C 1
ATOM 12243 O O . LEU B 1 604 ? -9.18 -58.344 -24.703 1 92.56 604 LEU B O 1
ATOM 12247 N N . VAL B 1 605 ? -9.531 -56.188 -25.094 1 94.38 605 VAL B N 1
ATOM 12248 C CA . VAL B 1 605 ? -8.539 -55.844 -24.094 1 94.38 605 VAL B CA 1
ATOM 12249 C C . VAL B 1 605 ? -9.18 -54.938 -23.031 1 94.38 605 VAL B C 1
ATOM 12251 O O . VAL B 1 605 ? -8.492 -54.188 -22.344 1 94.38 605 VAL B O 1
ATOM 12254 N N . ARG B 1 606 ? -10.453 -55.031 -22.922 1 93.38 606 ARG B N 1
ATOM 12255 C CA . ARG B 1 606 ? -11.234 -54.219 -22 1 93.38 606 ARG B CA 1
ATOM 12256 C C . ARG B 1 606 ? -10.641 -54.281 -20.594 1 93.38 606 ARG B C 1
ATOM 12258 O O . ARG B 1 606 ? -10.523 -55.344 -20.016 1 93.38 606 ARG B O 1
ATOM 12265 N N . GLU B 1 607 ? -10.156 -53.125 -20.078 1 93.06 607 GLU B N 1
ATOM 12266 C CA . GLU B 1 607 ? -9.797 -52.906 -18.672 1 93.06 607 GLU B CA 1
ATOM 12267 C C . GLU B 1 607 ? -8.477 -53.594 -18.328 1 93.06 607 GLU B C 1
ATOM 12269 O O . GLU B 1 607 ? -8.273 -54.062 -17.203 1 93.06 607 GLU B O 1
ATOM 12274 N N . HIS B 1 608 ? -7.613 -53.688 -19.391 1 94.25 608 HIS B N 1
ATOM 12275 C CA . HIS B 1 608 ? -6.363 -54.375 -19.109 1 94.25 608 HIS B CA 1
ATOM 12276 C C . HIS B 1 608 ? -5.164 -53.469 -19.328 1 94.25 608 HIS B C 1
ATOM 12278 O O . HIS B 1 608 ? -4.34 -53.719 -20.219 1 94.25 608 HIS B O 1
ATOM 12284 N N . THR B 1 609 ? -5.051 -52.594 -18.406 1 94.88 609 THR B N 1
ATOM 12285 C CA . THR B 1 609 ? -3.854 -51.75 -18.375 1 94.88 609 THR B CA 1
ATOM 12286 C C . THR B 1 609 ? -2.637 -52.562 -17.953 1 94.88 609 THR B C 1
ATOM 12288 O O . THR B 1 609 ? -1.518 -52.312 -18.391 1 94.88 609 THR B O 1
ATOM 12291 N N . ASP B 1 610 ? -2.818 -53.625 -17.172 1 95.88 610 ASP B N 1
ATOM 12292 C CA . ASP B 1 610 ? -1.744 -54.5 -16.766 1 95.88 610 ASP B CA 1
ATOM 12293 C C . ASP B 1 610 ? -1.117 -55.219 -17.969 1 95.88 610 ASP B C 1
ATOM 12295 O O . ASP B 1 610 ? 0.103 -55.375 -18.047 1 95.88 610 ASP B O 1
ATOM 12299 N N . TRP B 1 611 ? -2.012 -55.594 -18.984 1 97.06 611 TRP B N 1
ATOM 12300 C CA . TRP B 1 611 ? -1.474 -56.188 -20.203 1 97.06 611 TRP B CA 1
ATOM 12301 C C . TRP B 1 611 ? -0.642 -55.156 -20.984 1 97.06 611 TRP B C 1
ATOM 12303 O O . TRP B 1 611 ? 0.418 -55.5 -21.516 1 97.06 611 TRP B O 1
ATOM 12313 N N . LEU B 1 612 ? -1.182 -54 -21.031 1 96.69 612 LEU B N 1
ATOM 12314 C CA . LEU B 1 612 ? -0.46 -52.969 -21.719 1 96.69 612 LEU B CA 1
ATOM 12315 C C . LEU B 1 612 ? 0.922 -52.75 -21.109 1 96.69 612 LEU B C 1
ATOM 12317 O O . LEU B 1 612 ? 1.923 -52.719 -21.828 1 96.69 612 LEU B O 1
ATOM 12321 N N . MET B 1 613 ? 1.043 -52.625 -19.781 1 97.62 613 MET B N 1
ATOM 12322 C CA . MET B 1 613 ? 2.309 -52.406 -19.094 1 97.62 613 MET B CA 1
ATOM 12323 C C . MET B 1 613 ? 3.238 -53.594 -19.234 1 97.62 613 MET B C 1
ATOM 12325 O O . MET B 1 613 ? 4.449 -53.438 -19.406 1 97.62 613 MET B O 1
ATOM 12329 N N . THR B 1 614 ? 2.676 -54.781 -19.234 1 97.69 614 THR B N 1
ATOM 12330 C CA . THR B 1 614 ? 3.469 -55.969 -19.406 1 97.69 614 THR B CA 1
ATOM 12331 C C . THR B 1 614 ? 4.078 -56.031 -20.812 1 97.69 614 THR B C 1
ATOM 12333 O O . THR B 1 614 ? 5.277 -56.281 -20.969 1 97.69 614 THR B O 1
ATOM 12336 N N . VAL B 1 615 ? 3.246 -55.75 -21.766 1 97.88 615 VAL B N 1
ATOM 12337 C CA . VAL B 1 615 ? 3.721 -55.781 -23.141 1 97.88 615 VAL B CA 1
ATOM 12338 C C . VAL B 1 615 ? 4.781 -54.688 -23.344 1 97.88 615 VAL B C 1
ATOM 12340 O O . VAL B 1 615 ? 5.809 -54.938 -23.969 1 97.88 615 VAL B O 1
ATOM 12343 N N . ALA B 1 616 ? 4.531 -53.562 -22.797 1 98.19 616 ALA B N 1
ATOM 12344 C CA . ALA B 1 616 ? 5.484 -52.438 -22.922 1 98.19 616 ALA B CA 1
ATOM 12345 C C . ALA B 1 616 ? 6.828 -52.812 -22.297 1 98.19 616 ALA B C 1
ATOM 12347 O O . ALA B 1 616 ? 7.883 -52.562 -22.891 1 98.19 616 ALA B O 1
ATOM 12348 N N . MET B 1 617 ? 6.844 -53.438 -21.125 1 98.12 617 MET B N 1
ATOM 12349 C CA . MET B 1 617 ? 8.086 -53.812 -20.438 1 98.12 617 MET B CA 1
ATOM 12350 C C . MET B 1 617 ? 8.797 -54.938 -21.172 1 98.12 617 MET B C 1
ATOM 12352 O O . MET B 1 617 ? 10.031 -54.969 -21.219 1 98.12 617 MET B O 1
ATOM 12356 N N . LEU B 1 618 ? 8.047 -55.844 -21.781 1 97.81 618 LEU B N 1
ATOM 12357 C CA . LEU B 1 618 ? 8.641 -56.906 -22.562 1 97.81 618 LEU B CA 1
ATOM 12358 C C . LEU B 1 618 ? 9.352 -56.344 -23.781 1 97.81 618 LEU B C 1
ATOM 12360 O O . LEU B 1 618 ? 10.438 -56.812 -24.141 1 97.81 618 LEU B O 1
ATOM 12364 N N . PHE B 1 619 ? 8.703 -55.438 -24.406 1 98.25 619 PHE B N 1
ATOM 12365 C CA . PHE B 1 619 ? 9.336 -54.812 -25.547 1 98.25 619 PHE B CA 1
ATOM 12366 C C . PHE B 1 619 ? 10.633 -54.094 -25.141 1 98.25 619 PHE B C 1
ATOM 12368 O O . PHE B 1 619 ? 11.617 -54.125 -25.875 1 98.25 619 PHE B O 1
ATOM 12375 N N . ILE B 1 620 ? 10.625 -53.406 -23.969 1 98 620 ILE B N 1
ATOM 12376 C CA . ILE B 1 620 ? 11.852 -52.781 -23.484 1 98 620 ILE B CA 1
ATOM 12377 C C . ILE B 1 620 ? 12.914 -53.875 -23.25 1 98 620 ILE B C 1
ATOM 12379 O O . ILE B 1 620 ? 14.086 -53.688 -23.562 1 98 620 ILE B O 1
ATOM 12383 N N . GLY B 1 621 ? 12.484 -55 -22.672 1 97.12 621 GLY B N 1
ATOM 12384 C CA . GLY B 1 621 ? 13.391 -56.125 -22.5 1 97.12 621 GLY B CA 1
ATOM 12385 C C . GLY B 1 621 ? 14.023 -56.594 -23.797 1 97.12 621 GLY B C 1
ATOM 12386 O O . GLY B 1 621 ? 15.203 -56.938 -23.828 1 97.12 621 GLY B O 1
ATOM 12387 N N . ALA B 1 622 ? 13.242 -56.625 -24.875 1 97.25 622 ALA B N 1
ATOM 12388 C CA . ALA B 1 622 ? 13.766 -56.969 -26.203 1 97.25 622 ALA B CA 1
ATOM 12389 C C . ALA B 1 622 ? 14.852 -56 -26.625 1 97.25 622 ALA B C 1
ATOM 12391 O O . ALA B 1 622 ? 15.852 -56.375 -27.219 1 97.25 622 ALA B O 1
ATOM 12392 N N . GLY B 1 623 ? 14.641 -54.75 -26.359 1 95.75 623 GLY B N 1
ATOM 12393 C CA . GLY B 1 623 ? 15.656 -53.75 -26.656 1 95.75 623 GLY B CA 1
ATOM 12394 C C . GLY B 1 623 ? 16.938 -53.938 -25.859 1 95.75 623 GLY B C 1
ATOM 12395 O O . GLY B 1 623 ? 18.031 -53.781 -26.391 1 95.75 623 GLY B O 1
ATOM 12396 N N . VAL B 1 624 ? 16.766 -54.219 -24.578 1 95.69 624 VAL B N 1
ATOM 12397 C CA . VAL B 1 624 ? 17.906 -54.469 -23.719 1 95.69 624 VAL B CA 1
ATOM 12398 C C . VAL B 1 624 ? 18.703 -55.656 -24.25 1 95.69 624 VAL B C 1
ATOM 12400 O O . VAL B 1 624 ? 19.938 -55.656 -24.219 1 95.69 624 VAL B O 1
ATOM 12403 N N . PHE B 1 625 ? 18.031 -56.656 -24.719 1 94.25 625 PHE B N 1
ATOM 12404 C CA . PHE B 1 625 ? 18.656 -57.844 -25.281 1 94.25 625 PHE B CA 1
ATOM 12405 C C . PHE B 1 625 ? 19.5 -57.469 -26.5 1 94.25 625 PHE B C 1
ATOM 12407 O O . PHE B 1 625 ? 20.641 -57.906 -26.625 1 94.25 625 PHE B O 1
ATOM 12414 N N . SER B 1 626 ? 18.922 -56.719 -27.375 1 93.56 626 SER B N 1
ATOM 12415 C CA . SER B 1 626 ? 19.656 -56.281 -28.562 1 93.56 626 SER B CA 1
ATOM 12416 C C . SER B 1 626 ? 20.891 -55.469 -28.188 1 93.56 626 SER B C 1
ATOM 12418 O O . SER B 1 626 ? 21.953 -55.625 -28.797 1 93.56 626 SER B O 1
ATOM 12420 N N . ALA B 1 627 ? 20.734 -54.594 -27.25 1 92.56 627 ALA B N 1
ATOM 12421 C CA . ALA B 1 627 ? 21.844 -53.75 -26.812 1 92.56 627 ALA B CA 1
ATOM 12422 C C . ALA B 1 627 ? 22.953 -54.594 -26.172 1 92.56 627 ALA B C 1
ATOM 12424 O O . ALA B 1 627 ? 24.141 -54.281 -26.359 1 92.56 627 ALA B O 1
ATOM 12425 N N . ALA B 1 628 ? 22.625 -55.594 -25.422 1 88.88 628 ALA B N 1
ATOM 12426 C CA . ALA B 1 628 ? 23.609 -56.438 -24.75 1 88.88 628 ALA B CA 1
ATOM 12427 C C . ALA B 1 628 ? 24.438 -57.219 -25.781 1 88.88 628 ALA B C 1
ATOM 12429 O O . ALA B 1 628 ? 25.641 -57.406 -25.594 1 88.88 628 ALA B O 1
ATOM 12430 N N . VAL B 1 629 ? 23.844 -57.625 -26.812 1 86.94 629 VAL B N 1
ATOM 12431 C CA . VAL B 1 629 ? 24.531 -58.375 -27.875 1 86.94 629 VAL B CA 1
ATOM 12432 C C . VAL B 1 629 ? 25.484 -57.438 -28.609 1 86.94 629 VAL B C 1
ATOM 12434 O O . VAL B 1 629 ? 26.609 -57.844 -28.938 1 86.94 629 VAL B O 1
ATOM 12437 N N . SER B 1 630 ? 25.094 -56.281 -28.781 1 79.62 630 SER B N 1
ATOM 12438 C CA . SER B 1 630 ? 25.922 -55.312 -29.5 1 79.62 630 SER B CA 1
ATOM 12439 C C . SER B 1 630 ? 27.125 -54.875 -28.656 1 79.62 630 SER B C 1
ATOM 12441 O O . SER B 1 630 ? 28.172 -54.531 -29.203 1 79.62 630 SER B O 1
ATOM 12443 N N . ARG B 1 631 ? 27.188 -54.75 -27.281 1 73.25 631 ARG B N 1
ATOM 12444 C CA . ARG B 1 631 ? 28.25 -54.312 -26.375 1 73.25 631 ARG B CA 1
ATOM 12445 C C . ARG B 1 631 ? 29.328 -55.375 -26.219 1 73.25 631 ARG B C 1
ATOM 12447 O O . ARG B 1 631 ? 30.484 -55.062 -25.953 1 73.25 631 ARG B O 1
ATOM 12454 N N . SER B 1 632 ? 28.906 -56.812 -26 1 56.03 632 SER B N 1
ATOM 12455 C CA . SER B 1 632 ? 29.844 -57.906 -25.703 1 56.03 632 SER B CA 1
ATOM 12456 C C . SER B 1 632 ? 31.031 -57.875 -26.656 1 56.03 632 SER B C 1
ATOM 12458 O O . SER B 1 632 ? 32.094 -58.469 -26.375 1 56.03 632 SER B O 1
ATOM 12460 N N . SER B 1 633 ? 30.953 -57.281 -27.75 1 50.62 633 SER B N 1
ATOM 12461 C CA . SER B 1 633 ? 32.125 -57.5 -28.609 1 50.62 633 SER B CA 1
ATOM 12462 C C . SER B 1 633 ? 33.281 -56.594 -28.219 1 50.62 633 SER B C 1
ATOM 12464 O O . SER B 1 633 ? 34.438 -56.938 -28.438 1 50.62 633 SER B O 1
ATOM 12466 N N . GLY B 1 634 ? 33.469 -55.281 -28.219 1 45.41 634 GLY B N 1
ATOM 12467 C CA . GLY B 1 634 ? 34.719 -54.562 -28.016 1 45.41 634 GLY B CA 1
ATOM 12468 C C . GLY B 1 634 ? 34.719 -53.688 -26.797 1 45.41 634 GLY B C 1
ATOM 12469 O O . GLY B 1 634 ? 33.688 -53.094 -26.453 1 45.41 634 GLY B O 1
ATOM 12470 N N . PRO B 1 635 ? 35.5 -54 -25.703 1 42.56 635 PRO B N 1
ATOM 12471 C CA . PRO B 1 635 ? 35.688 -53.25 -24.469 1 42.56 635 PRO B CA 1
ATOM 12472 C C . PRO B 1 635 ? 35.969 -51.781 -24.719 1 42.56 635 PRO B C 1
ATOM 12474 O O . PRO B 1 635 ? 36.531 -51.094 -23.828 1 42.56 635 PRO B O 1
ATOM 12477 N N . ARG B 1 636 ? 35.969 -51 -25.797 1 46 636 ARG B N 1
ATOM 12478 C CA . ARG B 1 636 ? 36.844 -49.844 -25.828 1 46 636 ARG B CA 1
ATOM 12479 C C . ARG B 1 636 ? 36.344 -48.781 -24.844 1 46 636 ARG B C 1
ATOM 12481 O O . ARG B 1 636 ? 35.25 -48.219 -25 1 46 636 ARG B O 1
ATOM 12488 N N . THR B 1 637 ? 36.688 -48.938 -23.562 1 45.19 637 THR B N 1
ATOM 12489 C CA . THR B 1 637 ? 36.656 -47.75 -22.703 1 45.19 637 THR B CA 1
ATOM 12490 C C . THR B 1 637 ? 37.281 -46.562 -23.406 1 45.19 637 THR B C 1
ATOM 12492 O O . THR B 1 637 ? 38.531 -46.406 -23.406 1 45.19 637 THR B O 1
ATOM 12495 N N . ASN B 1 638 ? 36.875 -46.094 -24.375 1 47.22 638 ASN B N 1
ATOM 12496 C CA . ASN B 1 638 ? 37.562 -44.938 -24.906 1 47.22 638 ASN B CA 1
ATOM 12497 C C . ASN B 1 638 ? 37.531 -43.781 -23.922 1 47.22 638 ASN B C 1
ATOM 12499 O O . ASN B 1 638 ? 36.469 -43.438 -23.359 1 47.22 638 ASN B O 1
ATOM 12503 N N . ALA B 1 639 ? 38.688 -43.438 -23.312 1 54.09 639 ALA B N 1
ATOM 12504 C CA . ALA B 1 639 ? 38.938 -42.25 -22.5 1 54.09 639 ALA B CA 1
ATOM 12505 C C . ALA B 1 639 ? 38.25 -41 -23.109 1 54.09 639 ALA B C 1
ATOM 12507 O O . ALA B 1 639 ? 38.438 -40.719 -24.297 1 54.09 639 ALA B O 1
ATOM 12508 N N . ILE B 1 640 ? 37.125 -40.531 -22.594 1 64.12 640 ILE B N 1
ATOM 12509 C CA . ILE B 1 640 ? 36.438 -39.312 -23.047 1 64.12 640 ILE B CA 1
ATOM 12510 C C . ILE B 1 640 ? 37.438 -38.156 -23.141 1 64.12 640 ILE B C 1
ATOM 12512 O O . ILE B 1 640 ? 38.188 -37.938 -22.203 1 64.12 640 ILE B O 1
ATOM 12516 N N . SER B 1 641 ? 37.594 -37.594 -24.312 1 69.5 641 SER B N 1
ATOM 12517 C CA . SER B 1 641 ? 38.469 -36.438 -24.547 1 69.5 641 SER B CA 1
ATOM 12518 C C . SER B 1 641 ? 38.125 -35.281 -23.594 1 69.5 641 SER B C 1
ATOM 12520 O O . SER B 1 641 ? 37 -35.219 -23.078 1 69.5 641 SER B O 1
ATOM 12522 N N . PRO B 1 642 ? 39.125 -34.594 -23.125 1 72.12 642 PRO B N 1
ATOM 12523 C CA . PRO B 1 642 ? 38.875 -33.438 -22.25 1 72.12 642 PRO B CA 1
ATOM 12524 C C . PRO B 1 642 ? 37.781 -32.531 -22.766 1 72.12 642 PRO B C 1
ATOM 12526 O O . PRO B 1 642 ? 37 -32 -21.969 1 72.12 642 PRO B O 1
ATOM 12529 N N . ASN B 1 643 ? 37.688 -32.406 -24.078 1 73.44 643 ASN B N 1
ATOM 12530 C CA . ASN B 1 643 ? 36.625 -31.594 -24.656 1 73.44 643 ASN B CA 1
ATOM 12531 C C . ASN B 1 643 ? 35.25 -32.219 -24.438 1 73.44 643 ASN B C 1
ATOM 12533 O O . ASN B 1 643 ? 34.281 -31.531 -24.219 1 73.44 643 ASN B O 1
ATOM 12537 N N . GLY B 1 644 ? 35.281 -33.531 -24.484 1 76.44 644 GLY B N 1
ATOM 12538 C CA . GLY B 1 644 ? 34.062 -34.281 -24.234 1 76.44 644 GLY B CA 1
ATOM 12539 C C . GLY B 1 644 ? 33.562 -34.156 -22.797 1 76.44 644 GLY B C 1
ATOM 12540 O O . GLY B 1 644 ? 32.375 -34.031 -22.562 1 76.44 644 GLY B O 1
ATOM 12541 N N . ARG B 1 645 ? 34.5 -34.031 -21.938 1 80.31 645 ARG B N 1
ATOM 12542 C CA . ARG B 1 645 ? 34.156 -33.875 -20.531 1 80.31 645 ARG B CA 1
ATOM 12543 C C . ARG B 1 645 ? 33.594 -32.5 -20.266 1 80.31 645 ARG B C 1
ATOM 12545 O O . ARG B 1 645 ? 32.656 -32.344 -19.484 1 80.31 645 ARG B O 1
ATOM 12552 N N . ARG B 1 646 ? 34.156 -31.609 -20.906 1 78.44 646 ARG B N 1
ATOM 12553 C CA . ARG B 1 646 ? 33.688 -30.234 -20.75 1 78.44 646 ARG B CA 1
ATOM 12554 C C . ARG B 1 646 ? 32.25 -30.094 -21.281 1 78.44 646 ARG B C 1
ATOM 12556 O O . ARG B 1 646 ? 31.422 -29.453 -20.641 1 78.44 646 ARG B O 1
ATOM 12563 N N . LEU B 1 647 ? 32 -30.672 -22.328 1 81.06 647 LEU B N 1
ATOM 12564 C CA . LEU B 1 647 ? 30.672 -30.609 -22.922 1 81.06 647 LEU B CA 1
ATOM 12565 C C . LEU B 1 647 ? 29.641 -31.281 -22.016 1 81.06 647 LEU B C 1
ATOM 12567 O O . LEU B 1 647 ? 28.531 -30.766 -21.859 1 81.06 647 LEU B O 1
ATOM 12571 N N . ARG B 1 648 ? 30 -32.375 -21.406 1 85.12 648 ARG B N 1
ATOM 12572 C CA . ARG B 1 648 ? 29.141 -33.094 -20.5 1 85.12 648 ARG B CA 1
ATOM 12573 C C . ARG B 1 648 ? 28.797 -32.25 -19.281 1 85.12 648 ARG B C 1
ATOM 12575 O O . ARG B 1 648 ? 27.656 -32.312 -18.781 1 85.12 648 ARG B O 1
ATOM 12582 N N . SER B 1 649 ? 29.688 -31.5 -18.844 1 84.75 649 SER B N 1
ATOM 12583 C CA . SER B 1 649 ? 29.469 -30.688 -17.656 1 84.75 649 SER B CA 1
ATOM 12584 C C . SER B 1 649 ? 28.391 -29.641 -17.891 1 84.75 649 SER B C 1
ATOM 12586 O O . SER B 1 649 ? 27.594 -29.344 -17 1 84.75 649 SER B O 1
ATOM 12588 N N . TYR B 1 650 ? 28.344 -29.016 -19.094 1 86.69 650 TYR B N 1
ATOM 12589 C CA . TYR B 1 650 ? 27.344 -27.984 -19.391 1 86.69 650 TYR B CA 1
ATOM 12590 C C . TYR B 1 650 ? 25.938 -28.562 -19.359 1 86.69 650 TYR B C 1
ATOM 12592 O O . TYR B 1 650 ? 25 -27.906 -18.906 1 86.69 650 TYR B O 1
ATOM 12600 N N . TYR B 1 651 ? 25.781 -29.766 -19.797 1 90.38 651 TYR B N 1
ATOM 12601 C CA . TYR B 1 651 ? 24.469 -30.391 -19.766 1 90.38 651 TYR B CA 1
ATOM 12602 C C . TYR B 1 651 ? 24.062 -30.75 -18.344 1 90.38 651 TYR B C 1
ATOM 12604 O O . TYR B 1 651 ? 22.875 -30.688 -18 1 90.38 651 TYR B O 1
ATOM 12612 N N . VAL B 1 652 ? 24.984 -31.047 -17.547 1 88.69 652 VAL B N 1
ATOM 12613 C CA . VAL B 1 652 ? 24.688 -31.312 -16.141 1 88.69 652 VAL B CA 1
ATOM 12614 C C . VAL B 1 652 ? 24.266 -30.016 -15.445 1 88.69 652 VAL B C 1
ATOM 12616 O O . VAL B 1 652 ? 23.375 -30.016 -14.609 1 88.69 652 VAL B O 1
ATOM 12619 N N . TYR B 1 653 ? 24.938 -28.906 -15.844 1 85.44 653 TYR B N 1
ATOM 12620 C CA . TYR B 1 653 ? 24.547 -27.609 -15.289 1 85.44 653 TYR B CA 1
ATOM 12621 C C . TYR B 1 653 ? 23.094 -27.281 -15.656 1 85.44 653 TYR B C 1
ATOM 12623 O O . TYR B 1 653 ? 22.344 -26.766 -14.82 1 85.44 653 TYR B O 1
ATOM 12631 N N . VAL B 1 654 ? 22.766 -27.562 -16.859 1 91.56 654 VAL B N 1
ATOM 12632 C CA . VAL B 1 654 ? 21.391 -27.297 -17.297 1 91.56 654 VAL B CA 1
ATOM 12633 C C . VAL B 1 654 ? 20.422 -28.188 -16.5 1 91.56 654 VAL B C 1
ATOM 12635 O O . VAL B 1 654 ? 19.359 -27.719 -16.094 1 91.56 654 VAL B O 1
ATOM 12638 N N . LEU B 1 655 ? 20.844 -29.406 -16.281 1 94.75 655 LEU B N 1
ATOM 12639 C CA . LEU B 1 655 ? 20 -30.312 -15.5 1 94.75 655 LEU B CA 1
ATOM 12640 C C . LEU B 1 655 ? 19.797 -29.781 -14.086 1 94.75 655 LEU B C 1
ATOM 12642 O O . LEU B 1 655 ? 18.672 -29.797 -13.578 1 94.75 655 LEU B O 1
ATOM 12646 N N . VAL B 1 656 ? 20.828 -29.281 -13.461 1 89.81 656 VAL B N 1
ATOM 12647 C CA . VAL B 1 656 ? 20.719 -28.734 -12.109 1 89.81 656 VAL B CA 1
ATOM 12648 C C . VAL B 1 656 ? 19.797 -27.531 -12.102 1 89.81 656 VAL B C 1
ATOM 12650 O O . VAL B 1 656 ? 18.953 -27.391 -11.219 1 89.81 656 VAL B O 1
ATOM 12653 N N . ALA B 1 657 ? 19.953 -26.688 -13.086 1 89.38 657 ALA B N 1
ATOM 12654 C CA . ALA B 1 657 ? 19.094 -25.5 -13.203 1 89.38 657 ALA B CA 1
ATOM 12655 C C . ALA B 1 657 ? 17.625 -25.906 -13.336 1 89.38 657 ALA B C 1
ATOM 12657 O O . ALA B 1 657 ? 16.75 -25.281 -12.734 1 89.38 657 ALA B O 1
ATOM 12658 N N . LEU B 1 658 ? 17.406 -26.906 -14.078 1 95.31 658 LEU B N 1
ATOM 12659 C CA . LEU B 1 658 ? 16.047 -27.375 -14.289 1 95.31 658 LEU B CA 1
ATOM 12660 C C . LEU B 1 658 ? 15.469 -27.969 -13 1 95.31 658 LEU B C 1
ATOM 12662 O O . LEU B 1 658 ? 14.297 -27.766 -12.695 1 95.31 658 LEU B O 1
ATOM 12666 N N . GLN B 1 659 ? 16.297 -28.625 -12.258 1 94.5 659 GLN B N 1
ATOM 12667 C CA . GLN B 1 659 ? 15.828 -29.188 -10.992 1 94.5 659 GLN B CA 1
ATOM 12668 C C . GLN B 1 659 ? 15.492 -28.094 -9.992 1 94.5 659 GLN B C 1
ATOM 12670 O O . GLN B 1 659 ? 14.5 -28.188 -9.266 1 94.5 659 GLN B O 1
ATOM 12675 N N . LEU B 1 660 ? 16.297 -27.062 -10 1 89.81 660 LEU B N 1
ATOM 12676 C CA . LEU B 1 660 ? 16.016 -25.922 -9.117 1 89.81 660 LEU B CA 1
ATOM 12677 C C . LEU B 1 660 ? 14.734 -25.219 -9.523 1 89.81 660 LEU B C 1
ATOM 12679 O O . LEU B 1 660 ? 13.977 -24.766 -8.664 1 89.81 660 LEU B O 1
ATOM 12683 N N . LEU B 1 661 ? 14.555 -25.125 -10.773 1 92.19 661 LEU B N 1
ATOM 12684 C CA . LEU B 1 661 ? 13.32 -24.531 -11.266 1 92.19 661 LEU B CA 1
ATOM 12685 C C . LEU B 1 661 ? 12.109 -25.344 -10.812 1 92.19 661 LEU B C 1
ATOM 12687 O O . LEU B 1 661 ? 11.086 -24.781 -10.414 1 92.19 661 LEU B O 1
ATOM 12691 N N . SER B 1 662 ? 12.25 -26.641 -10.914 1 95.88 662 SER B N 1
ATOM 12692 C CA . SER B 1 662 ? 11.164 -27.516 -10.5 1 95.88 662 SER B CA 1
ATOM 12693 C C . SER B 1 662 ? 10.844 -27.359 -9.023 1 95.88 662 SER B C 1
ATOM 12695 O O . SER B 1 662 ? 9.672 -27.266 -8.641 1 95.88 662 SER B O 1
ATOM 12697 N N . VAL B 1 663 ? 11.812 -27.219 -8.227 1 91.25 663 VAL B N 1
ATOM 12698 C CA . VAL B 1 663 ? 11.625 -27.031 -6.789 1 91.25 663 VAL B CA 1
ATOM 12699 C C . VAL B 1 663 ? 10.984 -25.672 -6.516 1 91.25 663 VAL B C 1
ATOM 12701 O O . VAL B 1 663 ? 10.102 -25.562 -5.66 1 91.25 663 VAL B O 1
ATOM 12704 N N . SER B 1 664 ? 11.422 -24.719 -7.238 1 89.69 664 SER B N 1
ATOM 12705 C CA . SER B 1 664 ? 10.859 -23.375 -7.082 1 89.69 664 SER B CA 1
ATOM 12706 C C . SER B 1 664 ? 9.375 -23.359 -7.422 1 89.69 664 SER B C 1
ATOM 12708 O O . SER B 1 664 ? 8.578 -22.734 -6.719 1 89.69 664 SER B O 1
ATOM 12710 N N . ILE B 1 665 ? 9.016 -24.031 -8.445 1 93.19 665 ILE B N 1
ATOM 12711 C CA . ILE B 1 665 ? 7.621 -24.078 -8.867 1 93.19 665 ILE B CA 1
ATOM 12712 C C . ILE B 1 665 ? 6.797 -24.828 -7.82 1 93.19 665 ILE B C 1
ATOM 12714 O O . ILE B 1 665 ? 5.676 -24.438 -7.496 1 93.19 665 ILE B O 1
ATOM 12718 N N . ALA B 1 666 ? 7.363 -25.906 -7.32 1 92.94 666 ALA B N 1
ATOM 12719 C CA . ALA B 1 666 ? 6.676 -26.656 -6.273 1 92.94 666 ALA B CA 1
ATOM 12720 C C . ALA B 1 666 ? 6.383 -25.781 -5.066 1 92.94 666 ALA B C 1
ATOM 12722 O O . ALA B 1 666 ? 5.297 -25.859 -4.48 1 92.94 666 ALA B O 1
ATOM 12723 N N . TYR B 1 667 ? 7.312 -24.938 -4.82 1 85.69 667 TYR B N 1
ATOM 12724 C CA . TYR B 1 667 ? 7.133 -24.016 -3.697 1 85.69 667 TYR B CA 1
ATOM 12725 C C . TYR B 1 667 ? 6.039 -23 -3.992 1 85.69 667 TYR B C 1
ATOM 12727 O O . TYR B 1 667 ? 5.188 -22.734 -3.143 1 85.69 667 TYR B O 1
ATOM 12735 N N . LEU B 1 668 ? 6.047 -22.5 -5.148 1 85.5 668 LEU B N 1
ATOM 12736 C CA . LEU B 1 668 ? 5.082 -21.469 -5.531 1 85.5 668 LEU B CA 1
ATOM 12737 C C . LEU B 1 668 ? 3.668 -22.031 -5.559 1 85.5 668 LEU B C 1
ATOM 12739 O O . LEU B 1 668 ? 2.703 -21.312 -5.277 1 85.5 668 LEU B O 1
ATOM 12743 N N . ARG B 1 669 ? 3.582 -23.328 -5.844 1 90.44 669 ARG B N 1
ATOM 12744 C CA . ARG B 1 669 ? 2.273 -23.953 -6.016 1 90.44 669 ARG B CA 1
ATOM 12745 C C . ARG B 1 669 ? 1.881 -24.75 -4.777 1 90.44 669 ARG B C 1
ATOM 12747 O O . ARG B 1 669 ? 0.913 -25.516 -4.805 1 90.44 669 ARG B O 1
ATOM 12754 N N . PHE B 1 670 ? 2.592 -24.562 -3.725 1 87.06 670 PHE B N 1
ATOM 12755 C CA . PHE B 1 670 ? 2.305 -25.328 -2.518 1 87.06 670 PHE B CA 1
ATOM 12756 C C . PHE B 1 670 ? 0.901 -25.031 -2.008 1 87.06 670 PHE B C 1
ATOM 12758 O O . PHE B 1 670 ? 0.51 -23.859 -1.897 1 87.06 670 PHE B O 1
ATOM 12765 N N . PRO B 1 671 ? 0.104 -26.031 -1.783 1 86.06 671 PRO B N 1
ATOM 12766 C CA . PRO B 1 671 ? -1.286 -25.812 -1.384 1 86.06 671 PRO B CA 1
ATOM 12767 C C . PRO B 1 671 ? -1.402 -25.109 -0.029 1 86.06 671 PRO B C 1
ATOM 12769 O O . PRO B 1 671 ? -0.662 -25.438 0.902 1 86.06 671 PRO B O 1
ATOM 12772 N N . THR B 1 672 ? -2.365 -24.25 0.195 1 75.31 672 THR B N 1
ATOM 12773 C CA . THR B 1 672 ? -2.568 -23.516 1.434 1 75.31 672 THR B CA 1
ATOM 12774 C C . THR B 1 672 ? -3.65 -24.172 2.287 1 75.31 672 THR B C 1
ATOM 12776 O O . THR B 1 672 ? -3.611 -24.094 3.516 1 75.31 672 THR B O 1
ATOM 12779 N N . ASN B 1 673 ? -4.605 -24.797 1.759 1 76.81 673 ASN B N 1
ATOM 12780 C CA . ASN B 1 673 ? -5.699 -25.516 2.406 1 76.81 673 ASN B CA 1
ATOM 12781 C C . ASN B 1 673 ? -6.527 -24.578 3.291 1 76.81 673 ASN B C 1
ATOM 12783 O O . ASN B 1 673 ? -6.992 -24.984 4.355 1 76.81 673 ASN B O 1
ATOM 12787 N N . ASP B 1 674 ? -6.543 -23.344 3.012 1 78.44 674 ASP B N 1
ATOM 12788 C CA . ASP B 1 674 ? -7.34 -22.359 3.746 1 78.44 674 ASP B CA 1
ATOM 12789 C C . ASP B 1 674 ? -8.453 -21.781 2.869 1 78.44 674 ASP B C 1
ATOM 12791 O O . ASP B 1 674 ? -8.594 -20.562 2.756 1 78.44 674 ASP B O 1
ATOM 12795 N N . TYR B 1 675 ? -9.312 -22.719 2.545 1 87.5 675 TYR B N 1
ATOM 12796 C CA . TYR B 1 675 ? -10.359 -22.328 1.606 1 87.5 675 TYR B CA 1
ATOM 12797 C C . TYR B 1 675 ? -11.633 -21.938 2.342 1 87.5 675 TYR B C 1
ATOM 12799 O O . TYR B 1 675 ? -11.977 -22.531 3.371 1 87.5 675 TYR B O 1
ATOM 12807 N N . THR B 1 676 ? -12.305 -20.906 1.891 1 88.25 676 THR B N 1
ATOM 12808 C CA . THR B 1 676 ? -13.484 -20.391 2.566 1 88.25 676 THR B CA 1
ATOM 12809 C C . THR B 1 676 ? -14.68 -20.359 1.619 1 88.25 676 THR B C 1
ATOM 12811 O O . THR B 1 676 ? -14.555 -19.953 0.462 1 88.25 676 THR B O 1
ATOM 12814 N N . PRO B 1 677 ? -15.789 -20.875 2.184 1 93.62 677 PRO B N 1
ATOM 12815 C CA . PRO B 1 677 ? -17 -20.781 1.368 1 93.62 677 PRO B CA 1
ATOM 12816 C C . PRO B 1 677 ? -17.453 -19.344 1.148 1 93.62 677 PRO B C 1
ATOM 12818 O O . PRO B 1 677 ? -16.984 -18.422 1.834 1 93.62 677 PRO B O 1
ATOM 12821 N N . TYR B 1 678 ? -18.312 -19.141 0.199 1 93.5 678 TYR B N 1
ATOM 12822 C CA . TYR B 1 678 ? -18.672 -17.797 -0.234 1 93.5 678 TYR B CA 1
ATOM 12823 C C . TYR B 1 678 ? -19.625 -17.141 0.759 1 93.5 678 TYR B C 1
ATOM 12825 O O . TYR B 1 678 ? -19.562 -15.938 0.978 1 93.5 678 TYR B O 1
ATOM 12833 N N . HIS B 1 679 ? -20.609 -17.906 1.354 1 93 679 HIS B N 1
ATOM 12834 C CA . HIS B 1 679 ? -21.641 -17.328 2.207 1 93 679 HIS B CA 1
ATOM 12835 C C . HIS B 1 679 ? -21.719 -18.047 3.549 1 93 679 HIS B C 1
ATOM 12837 O O . HIS B 1 679 ? -22.75 -18.625 3.893 1 93 679 HIS B O 1
ATOM 12843 N N . LYS B 1 680 ? -20.766 -17.812 4.348 1 91.12 680 LYS B N 1
ATOM 12844 C CA . LYS B 1 680 ? -20.625 -18.484 5.645 1 91.12 680 LYS B CA 1
ATOM 12845 C C . LYS B 1 680 ? -21.672 -17.969 6.633 1 91.12 680 LYS B C 1
ATOM 12847 O O . LYS B 1 680 ? -22.172 -18.719 7.461 1 91.12 680 LYS B O 1
ATOM 12852 N N . GLU B 1 681 ? -22.078 -16.703 6.496 1 86.5 681 GLU B N 1
ATOM 12853 C CA . GLU B 1 681 ? -23.016 -16.094 7.434 1 86.5 681 GLU B CA 1
ATOM 12854 C C . GLU B 1 681 ? -24.391 -16.75 7.344 1 86.5 681 GLU B C 1
ATOM 12856 O O . GLU B 1 681 ? -25.062 -16.922 8.359 1 86.5 681 GLU B O 1
ATOM 12861 N N . GLU B 1 682 ? -24.734 -17.219 6.176 1 90.94 682 GLU B N 1
ATOM 12862 C CA . GLU B 1 682 ? -26.031 -17.859 5.977 1 90.94 682 GLU B CA 1
ATOM 12863 C C . GLU B 1 682 ? -25.922 -19.375 6.055 1 90.94 682 GLU B C 1
ATOM 12865 O O . GLU B 1 682 ? -26.906 -20.094 5.863 1 90.94 682 GLU B O 1
ATOM 12870 N N . LYS B 1 683 ? -24.672 -19.906 6.285 1 94.12 683 LYS B N 1
ATOM 12871 C CA . LYS B 1 683 ? -24.391 -21.344 6.27 1 94.12 683 LYS B CA 1
ATOM 12872 C C . LYS B 1 683 ? -24.938 -21.984 5.004 1 94.12 683 LYS B C 1
ATOM 12874 O O . LYS B 1 683 ? -25.578 -23.031 5.07 1 94.12 683 LYS B O 1
ATOM 12879 N N . ALA B 1 684 ? -24.781 -21.281 3.949 1 95 684 ALA B N 1
ATOM 12880 C CA . ALA B 1 684 ? -25.297 -21.734 2.656 1 95 684 ALA B CA 1
ATOM 12881 C C . ALA B 1 684 ? -24.266 -22.562 1.908 1 95 684 ALA B C 1
ATOM 12883 O O . ALA B 1 684 ? -23.062 -22.391 2.111 1 95 684 ALA B O 1
ATOM 12884 N N . VAL B 1 685 ? -24.781 -23.516 1.094 1 97.12 685 VAL B N 1
ATOM 12885 C CA . VAL B 1 685 ? -23.938 -24.266 0.166 1 97.12 685 VAL B CA 1
ATOM 12886 C C . VAL B 1 685 ? -24.531 -24.203 -1.238 1 97.12 685 VAL B C 1
ATOM 12888 O O . VAL B 1 685 ? -25.719 -24.516 -1.431 1 97.12 685 VAL B O 1
ATOM 12891 N N . THR B 1 686 ? -23.75 -23.703 -2.145 1 98 686 THR B N 1
ATOM 12892 C CA . THR B 1 686 ? -24.094 -23.812 -3.555 1 98 686 THR B CA 1
ATOM 12893 C C . THR B 1 686 ? -23.422 -25.016 -4.195 1 98 686 THR B C 1
ATOM 12895 O O . THR B 1 686 ? -22.203 -25.062 -4.309 1 98 686 THR B O 1
ATOM 12898 N N . ALA B 1 687 ? -24.203 -26.031 -4.57 1 98.38 687 ALA B N 1
ATOM 12899 C CA . ALA B 1 687 ? -23.703 -27.25 -5.188 1 98.38 687 ALA B CA 1
ATOM 12900 C C . ALA B 1 687 ? -24.031 -27.297 -6.676 1 98.38 687 ALA B C 1
ATOM 12902 O O . ALA B 1 687 ? -25.125 -26.875 -7.09 1 98.38 687 ALA B O 1
ATOM 12903 N N . GLY B 1 688 ? -23.031 -27.703 -7.465 1 97.88 688 GLY B N 1
ATOM 12904 C CA . GLY B 1 688 ? -23.25 -27.734 -8.898 1 97.88 688 GLY B CA 1
ATOM 12905 C C . GLY B 1 688 ? -22.734 -29 -9.562 1 97.88 688 GLY B C 1
ATOM 12906 O O . GLY B 1 688 ? -21.922 -29.719 -8.984 1 97.88 688 GLY B O 1
ATOM 12907 N N . ILE B 1 689 ? -23.25 -29.359 -10.734 1 97.62 689 ILE B N 1
ATOM 12908 C CA . ILE B 1 689 ? -22.828 -30.469 -11.578 1 97.62 689 ILE B CA 1
ATOM 12909 C C . ILE B 1 689 ? -22.578 -29.984 -13 1 97.62 689 ILE B C 1
ATOM 12911 O O . ILE B 1 689 ? -23.312 -29.125 -13.508 1 97.62 689 ILE B O 1
ATOM 12915 N N . TRP B 1 690 ? -21.469 -30.422 -13.578 1 96.44 690 TRP B N 1
ATOM 12916 C CA . TRP B 1 690 ? -21.078 -29.969 -14.914 1 96.44 690 TRP B CA 1
ATOM 12917 C C . TRP B 1 690 ? -20.312 -31.047 -15.648 1 96.44 690 TRP B C 1
ATOM 12919 O O . TRP B 1 690 ? -19.281 -31.531 -15.164 1 96.44 690 TRP B O 1
ATOM 12929 N N . THR B 1 691 ? -20.766 -31.547 -16.766 1 94.31 691 THR B N 1
ATOM 12930 C CA . THR B 1 691 ? -20 -32.406 -17.672 1 94.31 691 THR B CA 1
ATOM 12931 C C . THR B 1 691 ? -19.125 -31.562 -18.609 1 94.31 691 THR B C 1
ATOM 12933 O O . THR B 1 691 ? -19.641 -30.797 -19.438 1 94.31 691 THR B O 1
ATOM 12936 N N . VAL B 1 692 ? -17.875 -31.734 -18.594 1 92.06 692 VAL B N 1
ATOM 12937 C CA . VAL B 1 692 ? -17 -30.656 -19.062 1 92.06 692 VAL B CA 1
ATOM 12938 C C . VAL B 1 692 ? -16.297 -31.094 -20.344 1 92.06 692 VAL B C 1
ATOM 12940 O O . VAL B 1 692 ? -15.352 -30.438 -20.781 1 92.06 692 VAL B O 1
ATOM 12943 N N . HIS B 1 693 ? -16.656 -32.094 -20.969 1 89.5 693 HIS B N 1
ATOM 12944 C CA . HIS B 1 693 ? -16.125 -32.5 -22.266 1 89.5 693 HIS B CA 1
ATOM 12945 C C . HIS B 1 693 ? -14.602 -32.5 -22.266 1 89.5 693 HIS B C 1
ATOM 12947 O O . HIS B 1 693 ? -13.984 -31.922 -23.156 1 89.5 693 HIS B O 1
ATOM 12953 N N . PHE B 1 694 ? -13.961 -32.938 -21.25 1 93.38 694 PHE B N 1
ATOM 12954 C CA . PHE B 1 694 ? -12.539 -33.188 -21.078 1 93.38 694 PHE B CA 1
ATOM 12955 C C . PHE B 1 694 ? -11.742 -31.906 -21.203 1 93.38 694 PHE B C 1
ATOM 12957 O O . PHE B 1 694 ? -10.578 -31.922 -21.625 1 93.38 694 PHE B O 1
ATOM 12964 N N . GLY B 1 695 ? -12.344 -30.766 -21.078 1 93.38 695 GLY B N 1
ATOM 12965 C CA . GLY B 1 695 ? -11.648 -29.5 -20.938 1 93.38 695 GLY B CA 1
ATOM 12966 C C . GLY B 1 695 ? -11.273 -28.875 -22.266 1 93.38 695 GLY B C 1
ATOM 12967 O O . GLY B 1 695 ? -10.344 -28.062 -22.344 1 93.38 695 GLY B O 1
ATOM 12968 N N . LEU B 1 696 ? -11.906 -29.266 -23.375 1 94.75 696 LEU B N 1
ATOM 12969 C CA . LEU B 1 696 ? -11.766 -28.641 -24.672 1 94.75 696 LEU B CA 1
ATOM 12970 C C . LEU B 1 696 ? -13.062 -27.953 -25.094 1 94.75 696 LEU B C 1
ATOM 12972 O O . LEU B 1 696 ? -14.141 -28.547 -24.984 1 94.75 696 LEU B O 1
ATOM 12976 N N . ASP B 1 697 ? -12.953 -26.734 -25.531 1 93.81 697 ASP B N 1
ATOM 12977 C CA . ASP B 1 697 ? -14.172 -26.016 -25.938 1 93.81 697 ASP B CA 1
ATOM 12978 C C . ASP B 1 697 ? -14.531 -26.328 -27.391 1 93.81 697 ASP B C 1
ATOM 12980 O O . ASP B 1 697 ? -13.906 -27.172 -28.016 1 93.81 697 ASP B O 1
ATOM 12984 N N . ASN B 1 698 ? -15.531 -25.688 -27.906 1 91.06 698 ASN B N 1
ATOM 12985 C CA . ASN B 1 698 ? -16.078 -25.984 -29.219 1 91.06 698 ASN B CA 1
ATOM 12986 C C . ASN B 1 698 ? -15.086 -25.656 -30.328 1 91.06 698 ASN B C 1
ATOM 12988 O O . ASN B 1 698 ? -15.188 -26.188 -31.438 1 91.06 698 ASN B O 1
ATOM 12992 N N . ASP B 1 699 ? -14.109 -24.859 -30.047 1 92.62 699 ASP B N 1
ATOM 12993 C CA . ASP B 1 699 ? -13.125 -24.453 -31.047 1 92.62 699 ASP B CA 1
ATOM 12994 C C . ASP B 1 699 ? -11.773 -25.125 -30.781 1 92.62 699 ASP B C 1
ATOM 12996 O O . ASP B 1 699 ? -10.742 -24.688 -31.297 1 92.62 699 ASP B O 1
ATOM 13000 N N . MET B 1 700 ? -11.75 -26.141 -29.922 1 95.19 700 MET B N 1
ATOM 13001 C CA . MET B 1 700 ? -10.586 -26.984 -29.656 1 95.19 700 MET B CA 1
ATOM 13002 C C . MET B 1 700 ? -9.539 -26.203 -28.859 1 95.19 700 MET B C 1
ATOM 13004 O O . MET B 1 700 ? -8.344 -26.328 -29.109 1 95.19 700 MET B O 1
ATOM 13008 N N . TRP B 1 701 ? -9.953 -25.219 -28.078 1 95.88 701 TRP B N 1
ATOM 13009 C CA . TRP B 1 701 ? -9.078 -24.531 -27.125 1 95.88 701 TRP B CA 1
ATOM 13010 C C . TRP B 1 701 ? -9.234 -25.125 -25.734 1 95.88 701 TRP B C 1
ATOM 13012 O O . TRP B 1 701 ? -10.328 -25.547 -25.344 1 95.88 701 TRP B O 1
ATOM 13022 N N . ALA B 1 702 ? -8.125 -25.141 -24.953 1 95.81 702 ALA B N 1
ATOM 13023 C CA . ALA B 1 702 ? -8.227 -25.5 -23.531 1 95.81 702 ALA B CA 1
ATOM 13024 C C . ALA B 1 702 ? -9.188 -24.562 -22.797 1 95.81 702 ALA B C 1
ATOM 13026 O O . ALA B 1 702 ? -9.125 -23.344 -22.969 1 95.81 702 ALA B O 1
ATOM 13027 N N . SER B 1 703 ? -10.078 -25.031 -22.031 1 95.31 703 SER B N 1
ATOM 13028 C CA . SER B 1 703 ? -11.188 -24.219 -21.531 1 95.31 703 SER B CA 1
ATOM 13029 C C . SER B 1 703 ? -11.117 -24.047 -20.016 1 95.31 703 SER B C 1
ATOM 13031 O O . SER B 1 703 ? -12.055 -23.531 -19.406 1 95.31 703 SER B O 1
ATOM 13033 N N . GLU B 1 704 ? -10.062 -24.469 -19.375 1 95.44 704 GLU B N 1
ATOM 13034 C CA . GLU B 1 704 ? -9.977 -24.469 -17.922 1 95.44 704 GLU B CA 1
ATOM 13035 C C . GLU B 1 704 ? -10.195 -23.062 -17.359 1 95.44 704 GLU B C 1
ATOM 13037 O O . GLU B 1 704 ? -10.875 -22.891 -16.344 1 95.44 704 GLU B O 1
ATOM 13042 N N . ARG B 1 705 ? -9.641 -22.031 -17.969 1 95.31 705 ARG B N 1
ATOM 13043 C CA . ARG B 1 705 ? -9.75 -20.672 -17.453 1 95.31 705 ARG B CA 1
ATOM 13044 C C . ARG B 1 705 ? -11.172 -20.141 -17.594 1 95.31 705 ARG B C 1
ATOM 13046 O O . ARG B 1 705 ? -11.68 -19.469 -16.703 1 95.31 705 ARG B O 1
ATOM 13053 N N . ARG B 1 706 ? -11.82 -20.438 -18.719 1 95 706 ARG B N 1
ATOM 13054 C CA . ARG B 1 706 ? -13.211 -20.047 -18.906 1 95 706 ARG B CA 1
ATOM 13055 C C . ARG B 1 706 ? -14.117 -20.766 -17.906 1 95 706 ARG B C 1
ATOM 13057 O O . ARG B 1 706 ? -15.07 -20.172 -17.391 1 95 706 ARG B O 1
ATOM 13064 N N . MET B 1 707 ? -13.805 -22.016 -17.672 1 95.5 707 MET B N 1
ATOM 13065 C CA . MET B 1 707 ? -14.547 -22.781 -16.672 1 95.5 707 MET B CA 1
ATOM 13066 C C . MET B 1 707 ? -14.398 -22.156 -15.281 1 95.5 707 MET B C 1
ATOM 13068 O O . MET B 1 707 ? -15.391 -21.953 -14.578 1 95.5 707 MET B O 1
ATOM 13072 N N . ARG B 1 708 ? -13.133 -21.875 -14.93 1 95.81 708 ARG B N 1
ATOM 13073 C CA . ARG B 1 708 ? -12.836 -21.25 -13.641 1 95.81 708 ARG B CA 1
ATOM 13074 C C . ARG B 1 708 ? -13.641 -19.969 -13.461 1 95.81 708 ARG B C 1
ATOM 13076 O O . ARG B 1 708 ? -14.211 -19.734 -12.398 1 95.81 708 ARG B O 1
ATOM 13083 N N . ASP B 1 709 ? -13.773 -19.094 -14.492 1 94.88 709 ASP B N 1
ATOM 13084 C CA . ASP B 1 709 ? -14.477 -17.828 -14.422 1 94.88 709 ASP B CA 1
ATOM 13085 C C . ASP B 1 709 ? -15.953 -18.031 -14.086 1 94.88 709 ASP B C 1
ATOM 13087 O O . ASP B 1 709 ? -16.484 -17.359 -13.195 1 94.88 709 ASP B O 1
ATOM 13091 N N . VAL B 1 710 ? -16.594 -18.953 -14.734 1 95.19 710 VAL B N 1
ATOM 13092 C CA . VAL B 1 710 ? -18.016 -19.156 -14.539 1 95.19 710 VAL B CA 1
ATOM 13093 C C . VAL B 1 710 ? -18.266 -19.781 -13.164 1 95.19 710 VAL B C 1
ATOM 13095 O O . VAL B 1 710 ? -19.219 -19.406 -12.469 1 95.19 710 VAL B O 1
ATOM 13098 N N . ILE B 1 711 ? -17.422 -20.719 -12.75 1 96.69 711 ILE B N 1
ATOM 13099 C CA . ILE B 1 711 ? -17.562 -21.375 -11.461 1 96.69 711 ILE B CA 1
ATOM 13100 C C . ILE B 1 711 ? -17.438 -20.359 -10.336 1 96.69 711 ILE B C 1
ATOM 13102 O O . ILE B 1 711 ? -18.219 -20.359 -9.383 1 96.69 711 ILE B O 1
ATOM 13106 N N . GLN B 1 712 ? -16.438 -19.516 -10.5 1 96.12 712 GLN B N 1
ATOM 13107 C CA . GLN B 1 712 ? -16.203 -18.469 -9.516 1 96.12 712 GLN B CA 1
ATOM 13108 C C . GLN B 1 712 ? -17.391 -17.5 -9.453 1 96.12 712 GLN B C 1
ATOM 13110 O O . GLN B 1 712 ? -17.859 -17.156 -8.367 1 96.12 712 GLN B O 1
ATOM 13115 N N . GLU B 1 713 ? -17.875 -17.078 -10.609 1 94.88 713 GLU B N 1
ATOM 13116 C CA . GLU B 1 713 ? -18.938 -16.078 -10.711 1 94.88 713 GLU B CA 1
ATOM 13117 C C . GLU B 1 713 ? -20.266 -16.625 -10.211 1 94.88 713 GLU B C 1
ATOM 13119 O O . GLU B 1 713 ? -21.094 -15.883 -9.672 1 94.88 713 GLU B O 1
ATOM 13124 N N . LEU B 1 714 ? -20.422 -17.906 -10.281 1 96.31 714 LEU B N 1
ATOM 13125 C CA . LEU B 1 714 ? -21.625 -18.562 -9.781 1 96.31 714 LEU B CA 1
ATOM 13126 C C . LEU B 1 714 ? -21.516 -18.844 -8.281 1 96.31 714 LEU B C 1
ATOM 13128 O O . LEU B 1 714 ? -22.484 -19.281 -7.656 1 96.31 714 LEU B O 1
ATOM 13132 N N . GLU B 1 715 ? -20.359 -18.656 -7.727 1 96.44 715 GLU B N 1
ATOM 13133 C CA . GLU B 1 715 ? -20.078 -18.844 -6.309 1 96.44 715 GLU B CA 1
ATOM 13134 C C . GLU B 1 715 ? -20.359 -20.281 -5.879 1 96.44 715 GLU B C 1
ATOM 13136 O O . GLU B 1 715 ? -21.031 -20.516 -4.875 1 96.44 715 GLU B O 1
ATOM 13141 N N . ILE B 1 716 ? -19.922 -21.156 -6.672 1 97.88 716 ILE B N 1
ATOM 13142 C CA . ILE B 1 716 ? -20.156 -22.578 -6.383 1 97.88 716 ILE B CA 1
ATOM 13143 C C . ILE B 1 716 ? -19.188 -23.031 -5.285 1 97.88 716 ILE B C 1
ATOM 13145 O O . ILE B 1 716 ? -17.984 -22.812 -5.375 1 97.88 716 ILE B O 1
ATOM 13149 N N . ASP B 1 717 ? -19.734 -23.734 -4.312 1 97.94 717 ASP B N 1
ATOM 13150 C CA . ASP B 1 717 ? -18.938 -24.203 -3.188 1 97.94 717 ASP B CA 1
ATOM 13151 C C . ASP B 1 717 ? -18.516 -25.656 -3.391 1 97.94 717 ASP B C 1
ATOM 13153 O O . ASP B 1 717 ? -17.453 -26.078 -2.93 1 97.94 717 ASP B O 1
ATOM 13157 N N . VAL B 1 718 ? -19.406 -26.453 -3.912 1 98.44 718 VAL B N 1
ATOM 13158 C CA . VAL B 1 718 ? -19.188 -27.875 -4.176 1 98.44 718 VAL B CA 1
ATOM 13159 C C . VAL B 1 718 ? -19.594 -28.203 -5.613 1 98.44 718 VAL B C 1
ATOM 13161 O O . VAL B 1 718 ? -20.703 -27.891 -6.039 1 98.44 718 VAL B O 1
ATOM 13164 N N . LEU B 1 719 ? -18.672 -28.797 -6.344 1 98.31 719 LEU B N 1
ATOM 13165 C CA . LEU B 1 719 ? -18.906 -29.016 -7.766 1 98.31 719 LEU B CA 1
ATOM 13166 C C . LEU B 1 719 ? -18.516 -30.438 -8.172 1 98.31 719 LEU B C 1
ATOM 13168 O O . LEU B 1 719 ? -17.422 -30.906 -7.828 1 98.31 719 LEU B O 1
ATOM 13172 N N . GLY B 1 720 ? -19.391 -31.141 -8.82 1 98.12 720 GLY B N 1
ATOM 13173 C CA . GLY B 1 720 ? -19.047 -32.375 -9.523 1 98.12 720 GLY B CA 1
ATOM 13174 C C . GLY B 1 720 ? -18.734 -32.156 -10.992 1 98.12 720 GLY B C 1
ATOM 13175 O O . GLY B 1 720 ? -19.469 -31.469 -11.695 1 98.12 720 GLY B O 1
ATOM 13176 N N . LEU B 1 721 ? -17.656 -32.688 -11.398 1 97.25 721 LEU B N 1
ATOM 13177 C CA . LEU B 1 721 ? -17.25 -32.625 -12.805 1 97.25 721 LEU B CA 1
ATOM 13178 C C . LEU B 1 721 ? -17.25 -34.031 -13.406 1 97.25 721 LEU B C 1
ATOM 13180 O O . LEU B 1 721 ? -16.703 -34.969 -12.812 1 97.25 721 LEU B O 1
ATOM 13184 N N . LEU B 1 722 ? -17.828 -34.156 -14.562 1 95.94 722 LEU B N 1
ATOM 13185 C CA . LEU B 1 722 ? -17.828 -35.438 -15.281 1 95.94 722 LEU B CA 1
ATOM 13186 C C . LEU B 1 722 ? -17.094 -35.281 -16.609 1 95.94 722 LEU B C 1
ATOM 13188 O O . LEU B 1 722 ? -16.859 -34.188 -17.094 1 95.94 722 LEU B O 1
ATOM 13192 N N . GLU B 1 723 ? -16.641 -36.5 -17.172 1 93.25 723 GLU B N 1
ATOM 13193 C CA . GLU B 1 723 ? -15.773 -36.5 -18.344 1 93.25 723 GLU B CA 1
ATOM 13194 C C . GLU B 1 723 ? -14.539 -35.625 -18.094 1 93.25 723 GLU B C 1
ATOM 13196 O O . GLU B 1 723 ? -14.227 -34.75 -18.906 1 93.25 723 GLU B O 1
ATOM 13201 N N . SER B 1 724 ? -13.961 -35.969 -16.953 1 93.88 724 SER B N 1
ATOM 13202 C CA . SER B 1 724 ? -12.922 -35.094 -16.422 1 93.88 724 SER B CA 1
ATOM 13203 C C . SER B 1 724 ? -11.555 -35.781 -16.469 1 93.88 724 SER B C 1
ATOM 13205 O O . SER B 1 724 ? -10.531 -35.125 -16.203 1 93.88 724 SER B O 1
ATOM 13207 N N . ASP B 1 725 ? -11.484 -37 -16.766 1 92.94 725 ASP B N 1
ATOM 13208 C CA . ASP B 1 725 ? -10.203 -37.688 -16.797 1 92.94 725 ASP B CA 1
ATOM 13209 C C . ASP B 1 725 ? -9.422 -37.344 -18.062 1 92.94 725 ASP B C 1
ATOM 13211 O O . ASP B 1 725 ? -9.82 -37.719 -19.172 1 92.94 725 ASP B O 1
ATOM 13215 N N . ASN B 1 726 ? -8.391 -36.656 -17.844 1 93.88 726 ASN B N 1
ATOM 13216 C CA . ASN B 1 726 ? -7.539 -36.281 -18.953 1 93.88 726 ASN B CA 1
ATOM 13217 C C . ASN B 1 726 ? -6.156 -36.906 -18.859 1 93.88 726 ASN B C 1
ATOM 13219 O O . ASN B 1 726 ? -5.254 -36.562 -19.625 1 93.88 726 ASN B O 1
ATOM 13223 N N . GLN B 1 727 ? -5.957 -37.812 -17.969 1 94.25 727 GLN B N 1
ATOM 13224 C CA . GLN B 1 727 ? -4.641 -38.375 -17.734 1 94.25 727 GLN B CA 1
ATOM 13225 C C . GLN B 1 727 ? -4.402 -39.594 -18.672 1 94.25 727 GLN B C 1
ATOM 13227 O O . GLN B 1 727 ? -4.07 -40.688 -18.203 1 94.25 727 GLN B O 1
ATOM 13232 N N . ARG B 1 728 ? -4.496 -39.281 -19.938 1 94.81 728 ARG B N 1
ATOM 13233 C CA . ARG B 1 728 ? -4.203 -40.188 -21.062 1 94.81 728 ARG B CA 1
ATOM 13234 C C . ARG B 1 728 ? -3.479 -39.438 -22.172 1 94.81 728 ARG B C 1
ATOM 13236 O O . ARG B 1 728 ? -3.639 -38.25 -22.344 1 94.81 728 ARG B O 1
ATOM 13243 N N . ILE B 1 729 ? -2.752 -40.219 -22.906 1 96 729 ILE B N 1
ATOM 13244 C CA . ILE B 1 729 ? -1.945 -39.594 -23.953 1 96 729 ILE B CA 1
ATOM 13245 C C . ILE B 1 729 ? -2.846 -38.812 -24.906 1 96 729 ILE B C 1
ATOM 13247 O O . ILE B 1 729 ? -2.535 -37.656 -25.25 1 96 729 ILE B O 1
ATOM 13251 N N . ILE B 1 730 ? -3.99 -39.281 -25.266 1 93.88 730 ILE B N 1
ATOM 13252 C CA . ILE B 1 730 ? -4.855 -38.688 -26.266 1 93.88 730 ILE B CA 1
ATOM 13253 C C . ILE B 1 730 ? -5.496 -37.406 -25.688 1 93.88 730 ILE B C 1
ATOM 13255 O O . ILE B 1 730 ? -6.027 -36.594 -26.422 1 93.88 730 ILE B O 1
ATOM 13259 N N . MET B 1 731 ? -5.414 -37.281 -24.406 1 95 731 MET B N 1
ATOM 13260 C CA . MET B 1 731 ? -5.977 -36.094 -23.781 1 95 731 MET B CA 1
ATOM 13261 C C . MET B 1 731 ? -4.871 -35.219 -23.219 1 95 731 MET B C 1
ATOM 13263 O O . MET B 1 731 ? -5.145 -34.281 -22.469 1 95 731 MET B O 1
ATOM 13267 N N . GLY B 1 732 ? -3.643 -35.562 -23.547 1 94.62 732 GLY B N 1
ATOM 13268 C CA . GLY B 1 732 ? -2.498 -34.719 -23.234 1 94.62 732 GLY B CA 1
ATOM 13269 C C . GLY B 1 732 ? -1.931 -34.969 -21.859 1 94.62 732 GLY B C 1
ATOM 13270 O O . GLY B 1 732 ? -1.086 -34.219 -21.375 1 94.62 732 GLY B O 1
ATOM 13271 N N . ASN B 1 733 ? -2.412 -36.062 -21.141 1 96.5 733 ASN B N 1
ATOM 13272 C CA . ASN B 1 733 ? -1.994 -36.281 -19.75 1 96.5 733 ASN B CA 1
ATOM 13273 C C . ASN B 1 733 ? -2.127 -35 -18.938 1 96.5 733 ASN B C 1
ATOM 13275 O O . ASN B 1 733 ? -1.171 -34.562 -18.281 1 96.5 733 ASN B O 1
ATOM 13279 N N . ARG B 1 734 ? -3.32 -34.406 -18.938 1 95.5 734 ARG B N 1
ATOM 13280 C CA . ARG B 1 734 ? -3.656 -33.188 -18.219 1 95.5 734 ARG B CA 1
ATOM 13281 C C . ARG B 1 734 ? -4.555 -33.469 -17.031 1 95.5 734 ARG B C 1
ATOM 13283 O O . ARG B 1 734 ? -5 -34.625 -16.844 1 95.5 734 ARG B O 1
ATOM 13290 N N . ASP B 1 735 ? -4.699 -32.531 -16.266 1 95.19 735 ASP B N 1
ATOM 13291 C CA . ASP B 1 735 ? -5.621 -32.594 -15.133 1 95.19 735 ASP B CA 1
ATOM 13292 C C . ASP B 1 735 ? -6.316 -31.234 -14.938 1 95.19 735 ASP B C 1
ATOM 13294 O O . ASP B 1 735 ? -5.77 -30.344 -14.289 1 95.19 735 ASP B O 1
ATOM 13298 N N . ILE B 1 736 ? -7.492 -31.094 -15.422 1 93.88 736 ILE B N 1
ATOM 13299 C CA . ILE B 1 736 ? -8.211 -29.828 -15.445 1 93.88 736 ILE B CA 1
ATOM 13300 C C . ILE B 1 736 ? -8.484 -29.375 -14.016 1 93.88 736 ILE B C 1
ATOM 13302 O O . ILE B 1 736 ? -8.664 -28.172 -13.766 1 93.88 736 ILE B O 1
ATOM 13306 N N . THR B 1 737 ? -8.508 -30.266 -13.078 1 95.25 737 THR B N 1
ATOM 13307 C CA . THR B 1 737 ? -8.867 -29.922 -11.703 1 95.25 737 THR B CA 1
ATOM 13308 C C . THR B 1 737 ? -7.754 -29.125 -11.039 1 95.25 737 THR B C 1
ATOM 13310 O O . THR B 1 737 ? -8.008 -28.344 -10.117 1 95.25 737 THR B O 1
ATOM 13313 N N . GLN B 1 738 ? -6.559 -29.281 -11.477 1 95.31 738 GLN B N 1
ATOM 13314 C CA . GLN B 1 738 ? -5.438 -28.641 -10.797 1 95.31 738 GLN B CA 1
ATOM 13315 C C . GLN B 1 738 ? -5.535 -27.125 -10.891 1 95.31 738 GLN B C 1
ATOM 13317 O O . GLN B 1 738 ? -5.477 -26.422 -9.875 1 95.31 738 GLN B O 1
ATOM 13322 N N . PHE B 1 739 ? -5.711 -26.609 -12.047 1 95.19 739 PHE B N 1
ATOM 13323 C CA . PHE B 1 739 ? -5.789 -25.172 -12.211 1 95.19 739 PHE B CA 1
ATOM 13324 C C . PHE B 1 739 ? -7.012 -24.609 -11.5 1 95.19 739 PHE B C 1
ATOM 13326 O O . PHE B 1 739 ? -6.906 -23.625 -10.758 1 95.19 739 PHE B O 1
ATOM 13333 N N . ILE B 1 740 ? -8.172 -25.203 -11.727 1 96.06 740 ILE B N 1
ATOM 13334 C CA . ILE B 1 740 ? -9.43 -24.688 -11.211 1 96.06 740 ILE B CA 1
ATOM 13335 C C . ILE B 1 740 ? -9.406 -24.688 -9.68 1 96.06 740 ILE B C 1
ATOM 13337 O O . ILE B 1 740 ? -9.711 -23.688 -9.039 1 96.06 740 ILE B O 1
ATOM 13341 N N . ALA B 1 741 ? -8.992 -25.797 -9.141 1 95.75 741 ALA B N 1
ATOM 13342 C CA . ALA B 1 741 ? -8.977 -25.938 -7.688 1 95.75 741 ALA B CA 1
ATOM 13343 C C . ALA B 1 741 ? -7.977 -24.969 -7.051 1 95.75 741 ALA B C 1
ATOM 13345 O O . ALA B 1 741 ? -8.273 -24.344 -6.039 1 95.75 741 ALA B O 1
ATOM 13346 N N . GLU B 1 742 ? -6.793 -24.875 -7.652 1 93.5 742 GLU B N 1
ATOM 13347 C CA . GLU B 1 742 ? -5.754 -24 -7.105 1 93.5 742 GLU B CA 1
ATOM 13348 C C . GLU B 1 742 ? -6.164 -22.531 -7.18 1 93.5 742 GLU B C 1
ATOM 13350 O O . GLU B 1 742 ? -5.969 -21.781 -6.227 1 93.5 742 GLU B O 1
ATOM 13355 N N . ASP B 1 743 ? -6.719 -22.156 -8.266 1 93.31 743 ASP B N 1
ATOM 13356 C CA . ASP B 1 743 ? -7.051 -20.75 -8.469 1 93.31 743 ASP B CA 1
ATOM 13357 C C . ASP B 1 743 ? -8.25 -20.344 -7.613 1 93.31 743 ASP B C 1
ATOM 13359 O O . ASP B 1 743 ? -8.312 -19.219 -7.121 1 93.31 743 ASP B O 1
ATOM 13363 N N . LEU B 1 744 ? -9.219 -21.266 -7.43 1 95.19 744 LEU B N 1
ATOM 13364 C CA . LEU B 1 744 ? -10.453 -20.938 -6.711 1 95.19 744 LEU B CA 1
ATOM 13365 C C . LEU B 1 744 ? -10.32 -21.266 -5.23 1 95.19 744 LEU B C 1
ATOM 13367 O O . LEU B 1 744 ? -11.195 -20.922 -4.434 1 95.19 744 LEU B O 1
ATOM 13371 N N . GLY B 1 745 ? -9.242 -21.922 -4.875 1 92.94 745 GLY B N 1
ATOM 13372 C CA . GLY B 1 745 ? -9.109 -22.344 -3.494 1 92.94 745 GLY B CA 1
ATOM 13373 C C . GLY B 1 745 ? -10.094 -23.438 -3.107 1 92.94 745 GLY B C 1
ATOM 13374 O O . GLY B 1 745 ? -10.922 -23.234 -2.217 1 92.94 745 GLY B O 1
ATOM 13375 N N . MET B 1 746 ? -9.961 -24.594 -3.727 1 96.19 746 MET B N 1
ATOM 13376 C CA . MET B 1 746 ? -10.852 -25.719 -3.486 1 96.19 746 MET B CA 1
ATOM 13377 C C . MET B 1 746 ? -10.055 -27 -3.281 1 96.19 746 MET B C 1
ATOM 13379 O O . MET B 1 746 ? -8.969 -27.156 -3.84 1 96.19 746 MET B O 1
ATOM 13383 N N . TYR B 1 747 ? -10.594 -27.875 -2.469 1 95.44 747 TYR B N 1
ATOM 13384 C CA . TYR B 1 747 ? -10.125 -29.266 -2.432 1 95.44 747 TYR B CA 1
ATOM 13385 C C . TYR B 1 747 ? -10.555 -30.016 -3.68 1 95.44 747 TYR B C 1
ATOM 13387 O O . TYR B 1 747 ? -11.633 -29.766 -4.227 1 95.44 747 TYR B O 1
ATOM 13395 N N . ALA B 1 748 ? -9.719 -30.891 -4.125 1 96.12 748 ALA B N 1
ATOM 13396 C CA . ALA B 1 748 ? -10.055 -31.656 -5.32 1 96.12 748 ALA B CA 1
ATOM 13397 C C . ALA B 1 748 ? -9.898 -33.156 -5.062 1 96.12 748 ALA B C 1
ATOM 13399 O O . ALA B 1 748 ? -8.961 -33.594 -4.395 1 96.12 748 ALA B O 1
ATOM 13400 N N . ASP B 1 749 ? -10.875 -33.875 -5.414 1 96.25 749 ASP B N 1
ATOM 13401 C CA . ASP B 1 749 ? -10.836 -35.344 -5.449 1 96.25 749 ASP B CA 1
ATOM 13402 C C . ASP B 1 749 ? -11.164 -35.875 -6.844 1 96.25 749 ASP B C 1
ATOM 13404 O O . ASP B 1 749 ? -12.086 -35.375 -7.496 1 96.25 749 ASP B O 1
ATOM 13408 N N . PHE B 1 750 ? -10.312 -36.688 -7.273 1 91.88 750 PHE B N 1
ATOM 13409 C CA . PHE B 1 750 ? -10.461 -37.281 -8.602 1 91.88 750 PHE B CA 1
ATOM 13410 C C . PHE B 1 750 ? -10.477 -38.812 -8.523 1 91.88 750 PHE B C 1
ATOM 13412 O O . PHE B 1 750 ? -9.562 -39.406 -7.949 1 91.88 750 PHE B O 1
ATOM 13419 N N . GLY B 1 751 ? -11.539 -39.5 -9.016 1 85.06 751 GLY B N 1
ATOM 13420 C CA . GLY B 1 751 ? -11.516 -40.938 -9.008 1 85.06 751 GLY B CA 1
ATOM 13421 C C . GLY B 1 751 ? -12.742 -41.562 -9.664 1 85.06 751 GLY B C 1
ATOM 13422 O O . GLY B 1 751 ? -13.75 -40.906 -9.867 1 85.06 751 GLY B O 1
ATOM 13423 N N . PRO B 1 752 ? -12.594 -42.719 -9.906 1 90.44 752 PRO B N 1
ATOM 13424 C CA . PRO B 1 752 ? -11.422 -43.594 -9.828 1 90.44 752 PRO B CA 1
ATOM 13425 C C . PRO B 1 752 ? -10.281 -43.125 -10.742 1 90.44 752 PRO B C 1
ATOM 13427 O O . PRO B 1 752 ? -10.508 -42.375 -11.695 1 90.44 752 PRO B O 1
ATOM 13430 N N . GLY B 1 753 ? -9.133 -43.562 -10.383 1 89.94 753 GLY B N 1
ATOM 13431 C CA . GLY B 1 753 ? -7.945 -43.125 -11.094 1 89.94 753 GLY B CA 1
ATOM 13432 C C . GLY B 1 753 ? -7.949 -43.5 -12.562 1 89.94 753 GLY B C 1
ATOM 13433 O O . GLY B 1 753 ? -8.742 -44.344 -12.992 1 89.94 753 GLY B O 1
ATOM 13434 N N . PRO B 1 754 ? -7.055 -42.906 -13.305 1 91.44 754 PRO B N 1
ATOM 13435 C CA . PRO B 1 754 ? -7.051 -43.094 -14.75 1 91.44 754 PRO B CA 1
ATOM 13436 C C . PRO B 1 754 ? -6.742 -44.531 -15.141 1 91.44 754 PRO B C 1
ATOM 13438 O O . PRO B 1 754 ? -7.035 -44.969 -16.266 1 91.44 754 PRO B O 1
ATOM 13441 N N . ASN B 1 755 ? -6.18 -45.281 -14.258 1 91.44 755 ASN B N 1
ATOM 13442 C CA . ASN B 1 755 ? -5.887 -46.688 -14.555 1 91.44 755 ASN B CA 1
ATOM 13443 C C . ASN B 1 755 ? -7.086 -47.562 -14.273 1 91.44 755 ASN B C 1
ATOM 13445 O O . ASN B 1 755 ? -7.008 -48.781 -14.43 1 91.44 755 ASN B O 1
ATOM 13449 N N . LYS B 1 756 ? -8.211 -46.969 -13.906 1 92.94 756 LYS B N 1
ATOM 13450 C CA . LYS B 1 756 ? -9.422 -47.719 -13.633 1 92.94 756 LYS B CA 1
ATOM 13451 C C . LYS B 1 756 ? -10.43 -47.594 -14.766 1 92.94 756 LYS B C 1
ATOM 13453 O O . LYS B 1 756 ? -11.602 -47.938 -14.609 1 92.94 756 LYS B O 1
ATOM 13458 N N . HIS B 1 757 ? -10.148 -47.125 -15.82 1 92.94 757 HIS B N 1
ATOM 13459 C CA . HIS B 1 757 ? -10.734 -47.219 -17.156 1 92.94 757 HIS B CA 1
ATOM 13460 C C . HIS B 1 757 ? -12.109 -46.562 -17.203 1 92.94 757 HIS B C 1
ATOM 13462 O O . HIS B 1 757 ? -13.055 -47.125 -17.75 1 92.94 757 HIS B O 1
ATOM 13468 N N . THR B 1 758 ? -12.281 -45.438 -16.5 1 92.81 758 THR B N 1
ATOM 13469 C CA . THR B 1 758 ? -13.484 -44.625 -16.625 1 92.81 758 THR B CA 1
ATOM 13470 C C . THR B 1 758 ? -13.172 -43.312 -17.344 1 92.81 758 THR B C 1
ATOM 13472 O O . THR B 1 758 ? -12.023 -43.062 -17.688 1 92.81 758 THR B O 1
ATOM 13475 N N . TRP B 1 759 ? -14.273 -42.562 -17.578 1 91.56 759 TRP B N 1
ATOM 13476 C CA . TRP B 1 759 ? -14.078 -41.25 -18.219 1 91.56 759 TRP B CA 1
ATOM 13477 C C . TRP B 1 759 ? -13.914 -40.156 -17.172 1 91.56 759 TRP B C 1
ATOM 13479 O O . TRP B 1 759 ? -13.797 -38.969 -17.516 1 91.56 759 TRP B O 1
ATOM 13489 N N . GLY B 1 760 ? -13.977 -40.562 -15.992 1 92.94 760 GLY B N 1
ATOM 13490 C CA . GLY B 1 760 ? -13.539 -39.688 -14.906 1 92.94 760 GLY B CA 1
ATOM 13491 C C . GLY B 1 760 ? -14.695 -39 -14.227 1 92.94 760 GLY B C 1
ATOM 13492 O O . GLY B 1 760 ? -15.688 -38.625 -14.867 1 92.94 760 GLY B O 1
ATOM 13493 N N . SER B 1 761 ? -14.656 -38.781 -12.953 1 95.62 761 SER B N 1
ATOM 13494 C CA . SER B 1 761 ? -15.453 -37.938 -12.086 1 95.62 761 SER B CA 1
ATOM 13495 C C . SER B 1 761 ? -14.578 -37.188 -11.086 1 95.62 761 SER B C 1
ATOM 13497 O O . SER B 1 761 ? -13.578 -37.719 -10.609 1 95.62 761 SER B O 1
ATOM 13499 N N . ALA B 1 762 ? -14.859 -36 -10.945 1 97.19 762 ALA B N 1
ATOM 13500 C CA . ALA B 1 762 ? -14.078 -35.188 -10.008 1 97.19 762 ALA B CA 1
ATOM 13501 C C . ALA B 1 762 ? -14.992 -34.406 -9.078 1 97.19 762 ALA B C 1
ATOM 13503 O O . ALA B 1 762 ? -16.109 -34.031 -9.461 1 97.19 762 ALA B O 1
ATOM 13504 N N . LEU B 1 763 ? -14.594 -34.25 -7.84 1 98.31 763 LEU B N 1
ATOM 13505 C CA . LEU B 1 763 ? -15.273 -33.469 -6.832 1 98.31 763 LEU B CA 1
ATOM 13506 C C . LEU B 1 763 ? -14.406 -32.281 -6.387 1 98.31 763 LEU B C 1
ATOM 13508 O O . LEU B 1 763 ? -13.258 -32.5 -5.973 1 98.31 763 LEU B O 1
ATOM 13512 N N . LEU B 1 764 ? -14.859 -31.125 -6.621 1 98 764 LEU B N 1
ATOM 13513 C CA . LEU B 1 764 ? -14.234 -29.922 -6.098 1 98 764 LEU B CA 1
ATOM 13514 C C . LEU B 1 764 ? -15.031 -29.344 -4.93 1 98 764 LEU B C 1
ATOM 13516 O O . LEU B 1 764 ? -16.266 -29.328 -4.969 1 98 764 LEU B O 1
ATOM 13520 N N . SER B 1 765 ? -14.336 -28.891 -3.838 1 98.12 765 SER B N 1
ATOM 13521 C CA . SER B 1 765 ? -15.07 -28.438 -2.658 1 98.12 765 SER B CA 1
ATOM 13522 C C . SER B 1 765 ? -14.328 -27.312 -1.938 1 98.12 765 SER B C 1
ATOM 13524 O O . SER B 1 765 ? -13.102 -27.375 -1.798 1 98.12 765 SER B O 1
ATOM 13526 N N . LYS B 1 766 ? -15.078 -26.328 -1.605 1 96.88 766 LYS B N 1
ATOM 13527 C CA . LYS B 1 766 ? -14.531 -25.297 -0.718 1 96.88 766 LYS B CA 1
ATOM 13528 C C . LYS B 1 766 ? -14.484 -25.797 0.726 1 96.88 766 LYS B C 1
ATOM 13530 O O . LYS B 1 766 ? -13.805 -25.203 1.566 1 96.88 766 LYS B O 1
ATOM 13535 N N . PHE B 1 767 ? -15.203 -26.891 1.101 1 96.38 767 PHE B N 1
ATOM 13536 C CA . PHE B 1 767 ? -15.234 -27.5 2.428 1 96.38 767 PHE B CA 1
ATOM 13537 C C . PHE B 1 767 ? -14.234 -28.641 2.523 1 96.38 767 PHE B C 1
ATOM 13539 O O . PHE B 1 767 ? -14.023 -29.375 1.549 1 96.38 767 PHE B O 1
ATOM 13546 N N . PRO B 1 768 ? -13.672 -28.859 3.68 1 93.75 768 PRO B N 1
ATOM 13547 C CA . PRO B 1 768 ? -12.734 -29.984 3.832 1 93.75 768 PRO B CA 1
ATOM 13548 C C . PRO B 1 768 ? -13.383 -31.328 3.529 1 93.75 768 PRO B C 1
ATOM 13550 O O . PRO B 1 768 ? -14.516 -31.594 3.949 1 93.75 768 PRO B O 1
ATOM 13553 N N . ILE B 1 769 ? -12.734 -32.125 2.771 1 96.5 769 ILE B N 1
ATOM 13554 C CA . ILE B 1 769 ? -13.141 -33.5 2.525 1 96.5 769 ILE B CA 1
ATOM 13555 C C . ILE B 1 769 ? -12.594 -34.406 3.625 1 96.5 769 ILE B C 1
ATOM 13557 O O . ILE B 1 769 ? -11.383 -34.594 3.725 1 96.5 769 ILE B O 1
ATOM 13561 N N . VAL B 1 770 ? -13.477 -34.938 4.316 1 94.88 770 VAL B N 1
ATOM 13562 C CA . VAL B 1 770 ? -13.086 -35.75 5.461 1 94.88 770 VAL B CA 1
ATOM 13563 C C . VAL B 1 770 ? -12.773 -37.188 5 1 94.88 770 VAL B C 1
ATOM 13565 O O . VAL B 1 770 ? -11.812 -37.781 5.473 1 94.88 770 VAL B O 1
ATOM 13568 N N . ASN B 1 771 ? -13.586 -37.594 4.156 1 96.19 771 ASN B N 1
ATOM 13569 C CA . ASN B 1 771 ? -13.43 -38.938 3.602 1 96.19 771 ASN B CA 1
ATOM 13570 C C . ASN B 1 771 ? -14.023 -39.031 2.201 1 96.19 771 ASN B C 1
ATOM 13572 O O . ASN B 1 771 ? -14.992 -38.344 1.886 1 96.19 771 ASN B O 1
ATOM 13576 N N . SER B 1 772 ? -13.352 -39.812 1.403 1 96.94 772 SER B N 1
ATOM 13577 C CA . SER B 1 772 ? -13.938 -40.125 0.102 1 96.94 772 SER B CA 1
ATOM 13578 C C . SER B 1 772 ? -13.648 -41.562 -0.32 1 96.94 772 SER B C 1
ATOM 13580 O O . SER B 1 772 ? -12.594 -42.094 0.001 1 96.94 772 SER B O 1
ATOM 13582 N N . THR B 1 773 ? -14.586 -42.156 -0.958 1 96.69 773 THR B N 1
ATOM 13583 C CA . THR B 1 773 ? -14.477 -43.5 -1.518 1 96.69 773 THR B CA 1
ATOM 13584 C C . THR B 1 773 ? -14.859 -43.531 -2.994 1 96.69 773 THR B C 1
ATOM 13586 O O . THR B 1 773 ? -15.906 -42.969 -3.371 1 96.69 773 THR B O 1
ATOM 13589 N N . HIS B 1 774 ? -14 -44.188 -3.75 1 96.69 774 HIS B N 1
ATOM 13590 C CA . HIS B 1 774 ? -14.258 -44.281 -5.18 1 96.69 774 HIS B CA 1
ATOM 13591 C C . HIS B 1 774 ? -14.93 -45.625 -5.52 1 96.69 774 HIS B C 1
ATOM 13593 O O . HIS B 1 774 ? -14.508 -46.656 -5.043 1 96.69 774 HIS B O 1
ATOM 13599 N N . HIS B 1 775 ? -15.945 -45.5 -6.32 1 95.31 775 HIS B N 1
ATOM 13600 C CA . HIS B 1 775 ? -16.719 -46.688 -6.688 1 95.31 775 HIS B CA 1
ATOM 13601 C C . HIS B 1 775 ? -16.719 -46.906 -8.195 1 95.31 775 HIS B C 1
ATOM 13603 O O . HIS B 1 775 ? -16.781 -45.938 -8.961 1 95.31 775 HIS B O 1
ATOM 13609 N N . LEU B 1 776 ? -16.562 -48.094 -8.594 1 95 776 LEU B N 1
ATOM 13610 C CA . LEU B 1 776 ? -16.859 -48.531 -9.953 1 95 776 LEU B CA 1
ATOM 13611 C C . LEU B 1 776 ? -18.172 -49.312 -9.984 1 95 776 LEU B C 1
ATOM 13613 O O . LEU B 1 776 ? -18.25 -50.406 -9.422 1 95 776 LEU B O 1
ATOM 13617 N N . LEU B 1 777 ? -19.094 -48.812 -10.648 1 94.12 777 LEU B N 1
ATOM 13618 C CA . LEU B 1 777 ? -20.406 -49.438 -10.641 1 94.12 777 LEU B CA 1
ATOM 13619 C C . LEU B 1 777 ? -20.484 -50.562 -11.656 1 94.12 777 LEU B C 1
ATOM 13621 O O . LEU B 1 777 ? -19.672 -50.625 -12.594 1 94.12 777 LEU B O 1
ATOM 13625 N N . PRO B 1 778 ? -21.391 -51.438 -11.43 1 92.88 778 PRO B N 1
ATOM 13626 C CA . PRO B 1 778 ? -21.484 -52.594 -12.305 1 92.88 778 PRO B CA 1
ATOM 13627 C C . PRO B 1 778 ? -21.766 -52.219 -13.758 1 92.88 778 PRO B C 1
ATOM 13629 O O . PRO B 1 778 ? -22.641 -51.406 -14.031 1 92.88 778 PRO B O 1
ATOM 13632 N N . SER B 1 779 ? -20.984 -52.781 -14.633 1 91.94 779 SER B N 1
ATOM 13633 C CA . SER B 1 779 ? -21.109 -52.594 -16.078 1 91.94 779 SER B CA 1
ATOM 13634 C C . SER B 1 779 ? -20.703 -53.844 -16.828 1 91.94 779 SER B C 1
ATOM 13636 O O . SER B 1 779 ? -19.578 -53.938 -17.328 1 91.94 779 SER B O 1
ATOM 13638 N N . PRO B 1 780 ? -21.547 -54.75 -16.969 1 89.38 780 PRO B N 1
ATOM 13639 C CA . PRO B 1 780 ? -21.172 -56 -17.609 1 89.38 780 PRO B CA 1
ATOM 13640 C C . PRO B 1 780 ? -20.703 -55.812 -19.062 1 89.38 780 PRO B C 1
ATOM 13642 O O . PRO B 1 780 ? -19.812 -56.531 -19.516 1 89.38 780 PRO B O 1
ATOM 13645 N N . VAL B 1 781 ? -21.312 -54.875 -19.797 1 86.38 781 VAL B N 1
ATOM 13646 C CA . VAL B 1 781 ? -20.984 -54.781 -21.203 1 86.38 781 VAL B CA 1
ATOM 13647 C C . VAL B 1 781 ? -20.5 -53.344 -21.531 1 86.38 781 VAL B C 1
ATOM 13649 O O . VAL B 1 781 ? -19.469 -53.188 -22.188 1 86.38 781 VAL B O 1
ATOM 13652 N N . GLY B 1 782 ? -21.188 -52.406 -21.031 1 86.38 782 GLY B N 1
ATOM 13653 C CA . GLY B 1 782 ? -20.938 -51.031 -21.438 1 86.38 782 GLY B CA 1
ATOM 13654 C C . GLY B 1 782 ? -19.781 -50.406 -20.688 1 86.38 782 GLY B C 1
ATOM 13655 O O . GLY B 1 782 ? -18.922 -51.094 -20.156 1 86.38 782 GLY B O 1
ATOM 13656 N N . GLU B 1 783 ? -19.797 -49.062 -20.766 1 86.75 783 GLU B N 1
ATOM 13657 C CA . GLU B 1 783 ? -18.734 -48.281 -20.141 1 86.75 783 GLU B CA 1
ATOM 13658 C C . GLU B 1 783 ? -18.797 -48.344 -18.609 1 86.75 783 GLU B C 1
ATOM 13660 O O . GLU B 1 783 ? -19.891 -48.469 -18.047 1 86.75 783 GLU B O 1
ATOM 13665 N N . LEU B 1 784 ? -17.625 -48.312 -18.047 1 90.88 784 LEU B N 1
ATOM 13666 C CA . LEU B 1 784 ? -17.578 -48.281 -16.578 1 90.88 784 LEU B CA 1
ATOM 13667 C C . LEU B 1 784 ? -18.047 -46.938 -16.047 1 90.88 784 LEU B C 1
ATOM 13669 O O . LEU B 1 784 ? -17.75 -45.906 -16.625 1 90.88 784 LEU B O 1
ATOM 13673 N N . ALA B 1 785 ? -18.906 -47.031 -15.047 1 93.69 785 ALA B N 1
ATOM 13674 C CA . ALA B 1 785 ? -19.484 -45.844 -14.453 1 93.69 785 ALA B CA 1
ATOM 13675 C C . ALA B 1 785 ? -18.797 -45.469 -13.133 1 93.69 785 ALA B C 1
ATOM 13677 O O . ALA B 1 785 ? -18.875 -46.25 -12.164 1 93.69 785 ALA B O 1
ATOM 13678 N N . PRO B 1 786 ? -18.109 -44.312 -13.117 1 95.56 786 PRO B N 1
ATOM 13679 C CA . PRO B 1 786 ? -17.422 -43.906 -11.891 1 95.56 786 PRO B CA 1
ATOM 13680 C C . PRO B 1 786 ? -18.344 -43.188 -10.914 1 95.56 786 PRO B C 1
ATOM 13682 O O . PRO B 1 786 ? -19.266 -42.5 -11.344 1 95.56 786 PRO B O 1
ATOM 13685 N N . ALA B 1 787 ? -18.094 -43.312 -9.609 1 96.94 787 ALA B N 1
ATOM 13686 C CA . ALA B 1 787 ? -18.766 -42.531 -8.57 1 96.94 787 ALA B CA 1
ATOM 13687 C C . ALA B 1 787 ? -17.797 -42.188 -7.43 1 96.94 787 ALA B C 1
ATOM 13689 O O . ALA B 1 787 ? -16.922 -43 -7.102 1 96.94 787 ALA B O 1
ATOM 13690 N N . ILE B 1 788 ? -17.906 -41.031 -6.914 1 97.75 788 ILE B N 1
ATOM 13691 C CA . ILE B 1 788 ? -17.203 -40.594 -5.699 1 97.75 788 ILE B CA 1
ATOM 13692 C C . ILE B 1 788 ? -18.219 -40.375 -4.574 1 97.75 788 ILE B C 1
ATOM 13694 O O . ILE B 1 788 ? -19.172 -39.625 -4.734 1 97.75 788 ILE B O 1
ATOM 13698 N N . HIS B 1 789 ? -18.141 -41.125 -3.529 1 97.94 789 HIS B N 1
ATOM 13699 C CA . HIS B 1 789 ? -18.859 -40.875 -2.293 1 97.94 789 HIS B CA 1
ATOM 13700 C C . HIS B 1 789 ? -17.969 -40.188 -1.264 1 97.94 789 HIS B C 1
ATOM 13702 O O . HIS B 1 789 ? -17.031 -40.781 -0.748 1 97.94 789 HIS B O 1
ATOM 13708 N N . ALA B 1 790 ? -18.25 -38.906 -0.979 1 98.06 790 ALA B N 1
ATOM 13709 C CA . ALA B 1 790 ? -17.391 -38.156 -0.084 1 98.06 790 ALA B CA 1
ATOM 13710 C C . ALA B 1 790 ? -18.188 -37.562 1.077 1 98.06 790 ALA B C 1
ATOM 13712 O O . ALA B 1 790 ? -19.359 -37.25 0.931 1 98.06 790 ALA B O 1
ATOM 13713 N N . THR B 1 791 ? -17.562 -37.469 2.217 1 98.06 791 THR B N 1
ATOM 13714 C CA . THR B 1 791 ? -18.094 -36.75 3.381 1 98.06 791 THR B CA 1
ATOM 13715 C C . THR B 1 791 ? -17.375 -35.438 3.576 1 98.06 791 THR B C 1
ATOM 13717 O O . THR B 1 791 ? -16.141 -35.375 3.725 1 98.06 791 THR B O 1
ATOM 13720 N N . LEU B 1 792 ? -18.141 -34.375 3.508 1 97.81 792 LEU B N 1
ATOM 13721 C CA . LEU B 1 792 ? -17.594 -33.031 3.666 1 97.81 792 LEU B CA 1
ATOM 13722 C C . LEU B 1 792 ? -17.969 -32.469 5.023 1 97.81 792 LEU B C 1
ATOM 13724 O O . LEU B 1 792 ? -19.062 -32.688 5.527 1 97.81 792 LEU B O 1
ATOM 13728 N N . ASP B 1 793 ? -17.062 -31.688 5.613 1 96.5 793 ASP B N 1
ATOM 13729 C CA . ASP B 1 793 ? -17.359 -30.922 6.812 1 96.5 793 ASP B CA 1
ATOM 13730 C C . ASP B 1 793 ? -17.875 -29.531 6.449 1 96.5 793 ASP B C 1
ATOM 13732 O O . ASP B 1 793 ? -17.078 -28.594 6.238 1 96.5 793 ASP B O 1
ATOM 13736 N N . MET B 1 794 ? -19.203 -29.406 6.465 1 96.69 794 MET B N 1
ATOM 13737 C CA . MET B 1 794 ? -19.812 -28.125 6.121 1 96.69 794 MET B CA 1
ATOM 13738 C C . MET B 1 794 ? -20.234 -27.375 7.379 1 96.69 794 MET B C 1
ATOM 13740 O O . MET B 1 794 ? -21.266 -27.672 7.973 1 96.69 794 MET B O 1
ATOM 13744 N N . TYR B 1 795 ? -19.547 -26.406 7.703 1 94.06 795 TYR B N 1
ATOM 13745 C CA . TYR B 1 795 ? -19.828 -25.562 8.867 1 94.06 795 TYR B CA 1
ATOM 13746 C C . TYR B 1 795 ? -19.969 -26.406 10.125 1 94.06 795 TYR B C 1
ATOM 13748 O O . TYR B 1 795 ? -20.859 -26.156 10.953 1 94.06 795 TYR B O 1
ATOM 13756 N N . GLY B 1 796 ? -19.25 -27.484 10.219 1 91.81 796 GLY B N 1
ATOM 13757 C CA . GLY B 1 796 ? -19.266 -28.328 11.406 1 91.81 796 GLY B CA 1
ATOM 13758 C C . GLY B 1 796 ? -20.188 -29.531 11.266 1 91.81 796 GLY B C 1
ATOM 13759 O O . GLY B 1 796 ? -20.141 -30.453 12.086 1 91.81 796 GLY B O 1
ATOM 13760 N N . GLU B 1 797 ? -21 -29.531 10.227 1 94.94 797 GLU B N 1
ATOM 13761 C CA . GLU B 1 797 ? -21.891 -30.656 9.953 1 94.94 797 GLU B CA 1
ATOM 13762 C C . GLU B 1 797 ? -21.328 -31.547 8.844 1 94.94 797 GLU B C 1
ATOM 13764 O O . GLU B 1 797 ? -20.875 -31.047 7.809 1 94.94 797 GLU B O 1
ATOM 13769 N N . LEU B 1 798 ? -21.375 -32.875 9.117 1 96.56 798 LEU B N 1
ATOM 13770 C CA . LEU B 1 798 ? -20.922 -33.812 8.102 1 96.56 798 LEU B CA 1
ATOM 13771 C C . LEU B 1 798 ? -22.016 -34.062 7.07 1 96.56 798 LEU B C 1
ATOM 13773 O O . LEU B 1 798 ? -23.109 -34.531 7.422 1 96.56 798 LEU B O 1
ATOM 13777 N N . VAL B 1 799 ? -21.719 -33.781 5.859 1 97.69 799 VAL B N 1
ATOM 13778 C CA . VAL B 1 799 ? -22.656 -33.969 4.754 1 97.69 799 VAL B CA 1
ATOM 13779 C C . VAL B 1 799 ? -22.016 -34.844 3.678 1 97.69 799 VAL B C 1
ATOM 13781 O O . VAL B 1 799 ? -20.875 -34.625 3.289 1 97.69 799 VAL B O 1
ATOM 13784 N N . ASP B 1 800 ? -22.75 -35.781 3.215 1 98.12 800 ASP B N 1
ATOM 13785 C CA . ASP B 1 800 ? -22.25 -36.656 2.148 1 98.12 800 ASP B CA 1
ATOM 13786 C C . ASP B 1 800 ? -22.594 -36.062 0.774 1 98.12 800 ASP B C 1
ATOM 13788 O O . ASP B 1 800 ? -23.672 -35.531 0.582 1 98.12 800 ASP B O 1
ATOM 13792 N N . VAL B 1 801 ? -21.672 -36.156 -0.082 1 98.44 801 VAL B N 1
ATOM 13793 C CA . VAL B 1 801 ? -21.859 -35.781 -1.477 1 98.44 801 VAL B CA 1
ATOM 13794 C C . VAL B 1 801 ? -21.438 -36.938 -2.393 1 98.44 801 VAL B C 1
ATOM 13796 O O . VAL B 1 801 ? -20.359 -37.5 -2.209 1 98.44 801 VAL B O 1
ATOM 13799 N N . VAL B 1 802 ? -22.25 -37.219 -3.35 1 98.19 802 VAL B N 1
ATOM 13800 C CA . VAL B 1 802 ? -21.938 -38.25 -4.328 1 98.19 802 VAL B CA 1
ATOM 13801 C C . VAL B 1 802 ? -21.875 -37.656 -5.727 1 98.19 802 VAL B C 1
ATOM 13803 O O . VAL B 1 802 ? -22.781 -36.938 -6.137 1 98.19 802 VAL B O 1
ATOM 13806 N N . VAL B 1 803 ? -20.844 -37.844 -6.406 1 98.25 803 VAL B N 1
ATOM 13807 C CA . VAL B 1 803 ? -20.688 -37.5 -7.812 1 98.25 803 VAL B CA 1
ATOM 13808 C C . VAL B 1 803 ? -20.703 -38.75 -8.672 1 98.25 803 VAL B C 1
ATOM 13810 O O . VAL B 1 803 ? -19.891 -39.656 -8.453 1 98.25 803 VAL B O 1
ATOM 13813 N N . PHE B 1 804 ? -21.594 -38.781 -9.68 1 97.31 804 PHE B N 1
ATOM 13814 C CA . PHE B 1 804 ? -21.812 -40.031 -10.383 1 97.31 804 PHE B CA 1
ATOM 13815 C C . PHE B 1 804 ? -22.094 -39.781 -11.867 1 97.31 804 PHE B C 1
ATOM 13817 O O . PHE B 1 804 ? -22.812 -38.844 -12.219 1 97.31 804 PHE B O 1
ATOM 13824 N N . HIS B 1 805 ? -21.422 -40.594 -12.68 1 95.12 805 HIS B N 1
ATOM 13825 C CA . HIS B 1 805 ? -21.656 -40.594 -14.117 1 95.12 805 HIS B CA 1
ATOM 13826 C C . HIS B 1 805 ? -22.266 -41.906 -14.578 1 95.12 805 HIS B C 1
ATOM 13828 O O . HIS B 1 805 ? -21.547 -42.906 -14.742 1 95.12 805 HIS B O 1
ATOM 13834 N N . SER B 1 806 ? -23.516 -41.875 -14.906 1 93 806 SER B N 1
ATOM 13835 C CA . SER B 1 806 ? -24.219 -43.094 -15.32 1 93 806 SER B CA 1
ATOM 13836 C C . SER B 1 806 ? -23.766 -43.531 -16.703 1 93 806 SER B C 1
ATOM 13838 O O . SER B 1 806 ? -23.219 -42.75 -17.484 1 93 806 SER B O 1
ATOM 13840 N N . GLY B 1 807 ? -23.969 -44.812 -16.906 1 88.06 807 GLY B N 1
ATOM 13841 C CA . GLY B 1 807 ? -23.609 -45.375 -18.203 1 88.06 807 GLY B CA 1
ATOM 13842 C C . GLY B 1 807 ? -24.469 -44.844 -19.328 1 88.06 807 GLY B C 1
ATOM 13843 O O . GLY B 1 807 ? -25.375 -44.062 -19.109 1 88.06 807 GLY B O 1
ATOM 13844 N N . GLN B 1 808 ? -24.25 -45.312 -20.469 1 83.88 808 GLN B N 1
ATOM 13845 C CA . GLN B 1 808 ? -24.859 -44.812 -21.703 1 83.88 808 GLN B CA 1
ATOM 13846 C C . GLN B 1 808 ? -26.25 -45.406 -21.922 1 83.88 808 GLN B C 1
ATOM 13848 O O . GLN B 1 808 ? -26.594 -46.438 -21.344 1 83.88 808 GLN B O 1
ATOM 13853 N N . GLU B 1 809 ? -26.922 -44.688 -22.719 1 83.81 809 GLU B N 1
ATOM 13854 C CA . GLU B 1 809 ? -28.297 -45.062 -23.031 1 83.81 809 GLU B CA 1
ATOM 13855 C C . GLU B 1 809 ? -28.359 -46.406 -23.734 1 83.81 809 GLU B C 1
ATOM 13857 O O . GLU B 1 809 ? -29.312 -47.188 -23.547 1 83.81 809 GLU B O 1
ATOM 13862 N N . GLU B 1 810 ? -27.281 -46.812 -24.359 1 85.44 810 GLU B N 1
ATOM 13863 C CA . GLU B 1 810 ? -27.266 -48 -25.219 1 85.44 810 GLU B CA 1
ATOM 13864 C C . GLU B 1 810 ? -27.234 -49.281 -24.406 1 85.44 810 GLU B C 1
ATOM 13866 O O . GLU B 1 810 ? -27.516 -50.375 -24.922 1 85.44 810 GLU B O 1
ATOM 13871 N N . ASP B 1 811 ? -26.938 -49.125 -23.156 1 90.75 811 ASP B N 1
ATOM 13872 C CA . ASP B 1 811 ? -26.812 -50.312 -22.328 1 90.75 811 ASP B CA 1
ATOM 13873 C C . ASP B 1 811 ? -27.812 -50.281 -21.172 1 90.75 811 ASP B C 1
ATOM 13875 O O . ASP B 1 811 ? -27.438 -50 -20.031 1 90.75 811 ASP B O 1
ATOM 13879 N N . PRO B 1 812 ? -29 -50.625 -21.469 1 91.06 812 PRO B N 1
ATOM 13880 C CA . PRO B 1 812 ? -30.062 -50.5 -20.469 1 91.06 812 PRO B CA 1
ATOM 13881 C C . PRO B 1 812 ? -29.812 -51.375 -19.219 1 91.06 812 PRO B C 1
ATOM 13883 O O . PRO B 1 812 ? -30.141 -50.938 -18.109 1 91.06 812 PRO B O 1
ATOM 13886 N N . GLU B 1 813 ? -29.266 -52.562 -19.453 1 93.25 813 GLU B N 1
ATOM 13887 C CA . GLU B 1 813 ? -29 -53.406 -18.297 1 93.25 813 GLU B CA 1
ATOM 13888 C C . GLU B 1 813 ? -27.953 -52.781 -17.391 1 93.25 813 GLU B C 1
ATOM 13890 O O . GLU B 1 813 ? -28.062 -52.875 -16.156 1 93.25 813 GLU B O 1
ATOM 13895 N N . ASP B 1 814 ? -26.938 -52.25 -17.906 1 94.12 814 ASP B N 1
ATOM 13896 C CA . ASP B 1 814 ? -25.938 -51.531 -17.109 1 94.12 814 ASP B CA 1
ATOM 13897 C C . ASP B 1 814 ? -26.578 -50.406 -16.297 1 94.12 814 ASP B C 1
ATOM 13899 O O . ASP B 1 814 ? -26.312 -50.281 -15.102 1 94.12 814 ASP B O 1
ATOM 13903 N N . ARG B 1 815 ? -27.438 -49.688 -16.922 1 94.44 815 ARG B N 1
ATOM 13904 C CA . ARG B 1 815 ? -28.094 -48.562 -16.25 1 94.44 815 ARG B CA 1
ATOM 13905 C C . ARG B 1 815 ? -28.969 -49.062 -15.102 1 94.44 815 ARG B C 1
ATOM 13907 O O . ARG B 1 815 ? -29.031 -48.406 -14.047 1 94.44 815 ARG B O 1
ATOM 13914 N N . ARG B 1 816 ? -29.609 -50.062 -15.406 1 94.56 816 ARG B N 1
ATOM 13915 C CA . ARG B 1 816 ? -30.453 -50.625 -14.359 1 94.56 816 ARG B CA 1
ATOM 13916 C C . ARG B 1 816 ? -29.625 -51.031 -13.148 1 94.56 816 ARG B C 1
ATOM 13918 O O . ARG B 1 816 ? -29.938 -50.688 -12.016 1 94.56 816 ARG B O 1
ATOM 13925 N N . LEU B 1 817 ? -28.578 -51.781 -13.344 1 96 817 LEU B N 1
ATOM 13926 C CA . LEU B 1 817 ? -27.719 -52.281 -12.266 1 96 817 LEU B CA 1
ATOM 13927 C C . LEU B 1 817 ? -27.062 -51.125 -11.531 1 96 817 LEU B C 1
ATOM 13929 O O . LEU B 1 817 ? -26.938 -51.156 -10.305 1 96 817 LEU B O 1
ATOM 13933 N N . GLN B 1 818 ? -26.688 -50.188 -12.242 1 95.94 818 GLN B N 1
ATOM 13934 C CA . GLN B 1 818 ? -26.047 -49 -11.656 1 95.94 818 GLN B CA 1
ATOM 13935 C C . GLN B 1 818 ? -27.031 -48.219 -10.797 1 95.94 818 GLN B C 1
ATOM 13937 O O . GLN B 1 818 ? -26.672 -47.719 -9.719 1 95.94 818 GLN B O 1
ATOM 13942 N N . THR B 1 819 ? -28.219 -48.094 -11.305 1 95.69 819 THR B N 1
ATOM 13943 C CA . THR B 1 819 ? -29.266 -47.406 -10.547 1 95.69 819 THR B CA 1
ATOM 13944 C C . THR B 1 819 ? -29.531 -48.125 -9.227 1 95.69 819 THR B C 1
ATOM 13946 O O . THR B 1 819 ? -29.688 -47.469 -8.188 1 95.69 819 THR B O 1
ATOM 13949 N N . GLU B 1 820 ? -29.547 -49.344 -9.258 1 95.56 820 GLU B N 1
ATOM 13950 C CA . GLU B 1 820 ? -29.766 -50.125 -8.047 1 95.56 820 GLU B CA 1
ATOM 13951 C C . GLU B 1 820 ? -28.594 -49.969 -7.074 1 95.56 820 GLU B C 1
ATOM 13953 O O . GLU B 1 820 ? -28.812 -49.781 -5.871 1 95.56 820 GLU B O 1
ATOM 13958 N N . TYR B 1 821 ? -27.5 -50.094 -7.598 1 96.56 821 TYR B N 1
ATOM 13959 C CA . TYR B 1 821 ? -26.297 -49.938 -6.781 1 96.56 821 TYR B CA 1
ATOM 13960 C C . TYR B 1 821 ? -26.266 -48.594 -6.086 1 96.56 821 TYR B C 1
ATOM 13962 O O . TYR B 1 821 ? -26.047 -48.531 -4.875 1 96.56 821 TYR B O 1
ATOM 13970 N N . LEU B 1 822 ? -26.469 -47.562 -6.812 1 96.44 822 LEU B N 1
ATOM 13971 C CA . LEU B 1 822 ? -26.359 -46.188 -6.297 1 96.44 822 LEU B CA 1
ATOM 13972 C C . LEU B 1 822 ? -27.469 -45.906 -5.281 1 96.44 822 LEU B C 1
ATOM 13974 O O . LEU B 1 822 ? -27.25 -45.188 -4.301 1 96.44 822 LEU B O 1
ATOM 13978 N N . SER B 1 823 ? -28.625 -46.375 -5.605 1 96.88 823 SER B N 1
ATOM 13979 C CA . SER B 1 823 ? -29.75 -46.156 -4.688 1 96.88 823 SER B CA 1
ATOM 13980 C C . SER B 1 823 ? -29.469 -46.812 -3.33 1 96.88 823 SER B C 1
ATOM 13982 O O . SER B 1 823 ? -29.766 -46.219 -2.287 1 96.88 823 SER B O 1
ATOM 13984 N N . LYS B 1 824 ? -28.859 -47.906 -3.391 1 96.75 824 LYS B N 1
ATOM 13985 C CA . LYS B 1 824 ? -28.484 -48.562 -2.148 1 96.75 824 LYS B CA 1
ATOM 13986 C C . LYS B 1 824 ? -27.391 -47.812 -1.416 1 96.75 824 LYS B C 1
ATOM 13988 O O . LYS B 1 824 ? -27.422 -47.688 -0.19 1 96.75 824 LYS B O 1
ATOM 13993 N N . LEU B 1 825 ? -26.453 -47.406 -2.164 1 96.5 825 LEU B N 1
ATOM 13994 C CA . LEU B 1 825 ? -25.344 -46.656 -1.581 1 96.5 825 LEU B CA 1
ATOM 13995 C C . LEU B 1 825 ? -25.844 -45.375 -0.911 1 96.5 825 LEU B C 1
ATOM 13997 O O . LEU B 1 825 ? -25.484 -45.062 0.226 1 96.5 825 LEU B O 1
ATOM 14001 N N . MET B 1 826 ? -26.672 -44.625 -1.549 1 96.94 826 MET B N 1
ATOM 14002 C CA . MET B 1 826 ? -27.203 -43.406 -1.001 1 96.94 826 MET B CA 1
ATOM 14003 C C . MET B 1 826 ? -28.109 -43.688 0.203 1 96.94 826 MET B C 1
ATOM 14005 O O . MET B 1 826 ? -28.078 -42.938 1.184 1 96.94 826 MET B O 1
ATOM 14009 N N . GLY B 1 827 ? -28.828 -44.719 0.105 1 96.25 827 GLY B N 1
ATOM 14010 C CA . GLY B 1 827 ? -29.734 -45.094 1.188 1 96.25 827 GLY B CA 1
ATOM 14011 C C . GLY B 1 827 ? -29 -45.5 2.449 1 96.25 827 GLY B C 1
ATOM 14012 O O . GLY B 1 827 ? -29.516 -45.312 3.557 1 96.25 827 GLY B O 1
ATOM 14013 N N . SER B 1 828 ? -27.891 -45.969 2.275 1 94.81 828 SER B N 1
ATOM 14014 C CA . SER B 1 828 ? -27.125 -46.5 3.4 1 94.81 828 SER B CA 1
ATOM 14015 C C . SER B 1 828 ? -26.531 -45.375 4.238 1 94.81 828 SER B C 1
ATOM 14017 O O . SER B 1 828 ? -26.156 -45.594 5.395 1 94.81 828 SER B O 1
ATOM 14019 N N . SER B 1 829 ? -26.422 -44.219 3.74 1 94.19 829 SER B N 1
ATOM 14020 C CA . SER B 1 829 ? -25.859 -43.094 4.477 1 94.19 829 SER B CA 1
ATOM 14021 C C . SER B 1 829 ? -26.875 -42.5 5.418 1 94.19 829 SER B C 1
ATOM 14023 O O . SER B 1 829 ? -27.969 -42.125 4.992 1 94.19 829 SER B O 1
ATOM 14025 N N . PRO B 1 830 ? -26.578 -42.375 6.66 1 92.56 830 PRO B N 1
ATOM 14026 C CA . PRO B 1 830 ? -27.5 -41.719 7.594 1 92.56 830 PRO B CA 1
ATOM 14027 C C . PRO B 1 830 ? -27.375 -40.219 7.598 1 92.56 830 PRO B C 1
ATOM 14029 O O . PRO B 1 830 ? -28.125 -39.531 8.297 1 92.56 830 PRO B O 1
ATOM 14032 N N . ARG B 1 831 ? -26.531 -39.656 6.863 1 95.25 831 ARG B N 1
ATOM 14033 C CA . ARG B 1 831 ? -26.219 -38.219 6.867 1 95.25 831 ARG B CA 1
ATOM 14034 C C . ARG B 1 831 ? -27 -37.5 5.777 1 95.25 831 ARG B C 1
ATOM 14036 O O . ARG B 1 831 ? -27.484 -38.125 4.828 1 95.25 831 ARG B O 1
ATOM 14043 N N . PRO B 1 832 ? -27.141 -36.094 6.02 1 96.5 832 PRO B N 1
ATOM 14044 C CA . PRO B 1 832 ? -27.609 -35.375 4.848 1 96.5 832 PRO B CA 1
ATOM 14045 C C . PRO B 1 832 ? -26.75 -35.625 3.607 1 96.5 832 PRO B C 1
ATOM 14047 O O . PRO B 1 832 ? -25.547 -35.812 3.721 1 96.5 832 PRO B O 1
ATOM 14050 N N . LEU B 1 833 ? -27.438 -35.656 2.48 1 97.44 833 LEU B N 1
ATOM 14051 C CA . LEU B 1 833 ? -26.703 -36.094 1.3 1 97.44 833 LEU B CA 1
ATOM 14052 C C . LEU B 1 833 ? -27.141 -35.312 0.061 1 97.44 833 LEU B C 1
ATOM 14054 O O . LEU B 1 833 ? -28.328 -35 -0.087 1 97.44 833 LEU B O 1
ATOM 14058 N N . ILE B 1 834 ? -26.188 -34.969 -0.794 1 98.06 834 ILE B N 1
ATOM 14059 C CA . ILE B 1 834 ? -26.438 -34.375 -2.096 1 98.06 834 ILE B CA 1
ATOM 14060 C C . ILE B 1 834 ? -25.859 -35.25 -3.199 1 98.06 834 ILE B C 1
ATOM 14062 O O . ILE B 1 834 ? -24.703 -35.688 -3.115 1 98.06 834 ILE B O 1
ATOM 14066 N N . LEU B 1 835 ? -26.625 -35.562 -4.18 1 98.38 835 LEU B N 1
ATOM 14067 C CA . LEU B 1 835 ? -26.141 -36.219 -5.379 1 98.38 835 LEU B CA 1
ATOM 14068 C C . LEU B 1 835 ? -25.953 -35.25 -6.523 1 98.38 835 LEU B C 1
ATOM 14070 O O . LEU B 1 835 ? -26.859 -34.469 -6.844 1 98.38 835 LEU B O 1
ATOM 14074 N N . LEU B 1 836 ? -24.844 -35.25 -7.105 1 98.25 836 LEU B N 1
ATOM 14075 C CA . LEU B 1 836 ? -24.5 -34.5 -8.32 1 98.25 836 LEU B CA 1
ATOM 14076 C C . LEU B 1 836 ? -24.172 -35.469 -9.461 1 98.25 836 LEU B C 1
ATOM 14078 O O . LEU B 1 836 ? -23.109 -36.094 -9.484 1 98.25 836 LEU B O 1
ATOM 14082 N N . SER B 1 837 ? -25.062 -35.438 -10.508 1 95.88 837 SER B N 1
ATOM 14083 C CA . SER B 1 837 ? -24.875 -36.625 -11.359 1 95.88 837 SER B CA 1
ATOM 14084 C C . SER B 1 837 ? -25.406 -36.375 -12.766 1 95.88 837 SER B C 1
ATOM 14086 O O . SER B 1 837 ? -26.125 -35.375 -13 1 95.88 837 SER B O 1
ATOM 14088 N N . TYR B 1 838 ? -24.891 -37.188 -13.664 1 93.94 838 TYR B N 1
ATOM 14089 C CA . TYR B 1 838 ? -25.422 -37.438 -15 1 93.94 838 TYR B CA 1
ATOM 14090 C C . TYR B 1 838 ? -26.172 -38.75 -15.047 1 93.94 838 TYR B C 1
ATOM 14092 O O . TYR B 1 838 ? -25.547 -39.844 -15.047 1 93.94 838 TYR B O 1
ATOM 14100 N N . LEU B 1 839 ? -27.578 -38.844 -15.094 1 93.31 839 LEU B N 1
ATOM 14101 C CA . LEU B 1 839 ? -28.344 -40.031 -14.805 1 93.31 839 LEU B CA 1
ATOM 14102 C C . LEU B 1 839 ? -28.953 -40.625 -16.078 1 93.31 839 LEU B C 1
ATOM 14104 O O . LEU B 1 839 ? -29.375 -41.781 -16.094 1 93.31 839 LEU B O 1
ATOM 14108 N N . VAL B 1 840 ? -29.031 -40 -17.125 1 90.25 840 VAL B N 1
ATOM 14109 C CA . VAL B 1 840 ? -29.578 -40.438 -18.391 1 90.25 840 VAL B CA 1
ATOM 14110 C C . VAL B 1 840 ? -30.984 -41 -18.188 1 90.25 840 VAL B C 1
ATOM 14112 O O . VAL B 1 840 ? -31.25 -42.156 -18.516 1 90.25 840 VAL B O 1
ATOM 14115 N N . THR B 1 841 ? -31.859 -40.219 -17.703 1 92.88 841 THR B N 1
ATOM 14116 C CA . THR B 1 841 ? -33.25 -40.594 -17.484 1 92.88 841 THR B CA 1
ATOM 14117 C C . THR B 1 841 ? -34.156 -39.375 -17.516 1 92.88 841 THR B C 1
ATOM 14119 O O . THR B 1 841 ? -33.688 -38.25 -17.406 1 92.88 841 THR B O 1
ATOM 14122 N N . LYS B 1 842 ? -35.5 -39.625 -17.75 1 92.69 842 LYS B N 1
ATOM 14123 C CA . LYS B 1 842 ? -36.5 -38.562 -17.688 1 92.69 842 LYS B CA 1
ATOM 14124 C C . LYS B 1 842 ? -37.156 -38.5 -16.328 1 92.69 842 LYS B C 1
ATOM 14126 O O . LYS B 1 842 ? -37.406 -39.531 -15.703 1 92.69 842 LYS B O 1
ATOM 14131 N N . PRO B 1 843 ? -37.469 -37.281 -15.953 1 94.12 843 PRO B N 1
ATOM 14132 C CA . PRO B 1 843 ? -38.125 -37.188 -14.656 1 94.12 843 PRO B CA 1
ATOM 14133 C C . PRO B 1 843 ? -39.375 -38.031 -14.57 1 94.12 843 PRO B C 1
ATOM 14135 O O . PRO B 1 843 ? -40.156 -38.094 -15.523 1 94.12 843 PRO B O 1
ATOM 14138 N N . LEU B 1 844 ? -39.531 -38.781 -13.477 1 93.5 844 LEU B N 1
ATOM 14139 C CA . LEU B 1 844 ? -40.719 -39.531 -13.078 1 93.5 844 LEU B CA 1
ATOM 14140 C C . LEU B 1 844 ? -40.906 -40.781 -13.945 1 93.5 844 LEU B C 1
ATOM 14142 O O . LEU B 1 844 ? -41.938 -41.406 -13.922 1 93.5 844 LEU B O 1
ATOM 14146 N N . GLU B 1 845 ? -39.875 -41.062 -14.719 1 93.69 845 GLU B N 1
ATOM 14147 C CA . GLU B 1 845 ? -39.969 -42.219 -15.586 1 93.69 845 GLU B CA 1
ATOM 14148 C C . GLU B 1 845 ? -38.812 -43.188 -15.352 1 93.69 845 GLU B C 1
ATOM 14150 O O . GLU B 1 845 ? -37.688 -42.781 -15.125 1 93.69 845 GLU B O 1
ATOM 14155 N N . GLY B 1 846 ? -39.156 -44.5 -15.281 1 92.62 846 GLY B N 1
ATOM 14156 C CA . GLY B 1 846 ? -38.156 -45.562 -15.328 1 92.62 846 GLY B CA 1
ATOM 14157 C C . GLY B 1 846 ? -37.25 -45.531 -14.117 1 92.62 846 GLY B C 1
ATOM 14158 O O . GLY B 1 846 ? -37.688 -45.562 -12.977 1 92.62 846 GLY B O 1
ATOM 14159 N N . ASN B 1 847 ? -35.938 -45.5 -14.414 1 94 847 ASN B N 1
ATOM 14160 C CA . ASN B 1 847 ? -34.906 -45.594 -13.375 1 94 847 ASN B CA 1
ATOM 14161 C C . ASN B 1 847 ? -34.969 -44.375 -12.43 1 94 847 ASN B C 1
ATOM 14163 O O . ASN B 1 847 ? -34.5 -44.469 -11.305 1 94 847 ASN B O 1
ATOM 14167 N N . TYR B 1 848 ? -35.562 -43.312 -12.969 1 95.06 848 TYR B N 1
ATOM 14168 C CA . TYR B 1 848 ? -35.781 -42.125 -12.133 1 95.06 848 TYR B CA 1
ATOM 14169 C C . TYR B 1 848 ? -36.438 -42.5 -10.812 1 95.06 848 TYR B C 1
ATOM 14171 O O . TYR B 1 848 ? -36.031 -42.031 -9.75 1 95.06 848 TYR B O 1
ATOM 14179 N N . ASN B 1 849 ? -37.312 -43.344 -10.898 1 95.25 849 ASN B N 1
ATOM 14180 C CA . ASN B 1 849 ? -38.125 -43.719 -9.734 1 95.25 849 ASN B CA 1
ATOM 14181 C C . ASN B 1 849 ? -37.344 -44.625 -8.781 1 95.25 849 ASN B C 1
ATOM 14183 O O . ASN B 1 849 ? -37.75 -44.812 -7.633 1 95.25 849 ASN B O 1
ATOM 14187 N N . THR B 1 850 ? -36.312 -45.125 -9.25 1 95.94 850 THR B N 1
ATOM 14188 C CA . THR B 1 850 ? -35.438 -45.906 -8.391 1 95.94 850 THR B CA 1
ATOM 14189 C C . THR B 1 850 ? -34.438 -45 -7.688 1 95.94 850 THR B C 1
ATOM 14191 O O . THR B 1 850 ? -34.094 -45.219 -6.516 1 95.94 850 THR B O 1
ATOM 14194 N N . TYR B 1 851 ? -33.938 -44.031 -8.398 1 96.31 851 TYR B N 1
ATOM 14195 C CA . TYR B 1 851 ? -33.062 -43.031 -7.789 1 96.31 851 TYR B CA 1
ATOM 14196 C C . TYR B 1 851 ? -33.781 -42.25 -6.699 1 96.31 851 TYR B C 1
ATOM 14198 O O . TYR B 1 851 ? -33.219 -42 -5.625 1 96.31 851 TYR B O 1
ATOM 14206 N N . VAL B 1 852 ? -34.969 -41.781 -7.082 1 96.56 852 VAL B N 1
ATOM 14207 C CA . VAL B 1 852 ? -35.844 -41.062 -6.16 1 96.56 852 VAL B CA 1
ATOM 14208 C C . VAL B 1 852 ? -36.844 -42.062 -5.566 1 96.56 852 VAL B C 1
ATOM 14210 O O . VAL B 1 852 ? -37.938 -42.25 -6.117 1 96.56 852 VAL B O 1
ATOM 14213 N N . SER B 1 853 ? -36.531 -42.656 -4.414 1 95.5 853 SER B N 1
ATOM 14214 C CA . SER B 1 853 ? -37.344 -43.719 -3.828 1 95.5 853 SER B CA 1
ATOM 14215 C C . SER B 1 853 ? -37.219 -43.75 -2.309 1 95.5 853 SER B C 1
ATOM 14217 O O . SER B 1 853 ? -36.406 -43 -1.739 1 95.5 853 SER B O 1
ATOM 14219 N N . GLU B 1 854 ? -38.062 -44.562 -1.726 1 93.31 854 GLU B N 1
ATOM 14220 C CA . GLU B 1 854 ? -37.969 -44.75 -0.281 1 93.31 854 GLU B CA 1
ATOM 14221 C C . GLU B 1 854 ? -36.656 -45.438 0.111 1 93.31 854 GLU B C 1
ATOM 14223 O O . GLU B 1 854 ? -36.125 -45.188 1.175 1 93.31 854 GLU B O 1
ATOM 14228 N N . LEU B 1 855 ? -36.219 -46.219 -0.777 1 93.62 855 LEU B N 1
ATOM 14229 C CA . LEU B 1 855 ? -34.969 -46.938 -0.526 1 93.62 855 LEU B CA 1
ATOM 14230 C C . LEU B 1 855 ? -33.781 -45.969 -0.44 1 93.62 855 LEU B C 1
ATOM 14232 O O . LEU B 1 855 ? -32.969 -46.062 0.475 1 93.62 855 LEU B O 1
ATOM 14236 N N . SER B 1 856 ? -33.625 -45.125 -1.396 1 96.12 856 SER B N 1
ATOM 14237 C CA . SER B 1 856 ? -32.531 -44.188 -1.415 1 96.12 856 SER B CA 1
ATOM 14238 C C . SER B 1 856 ? -32.75 -43.031 -0.433 1 96.12 856 SER B C 1
ATOM 14240 O O . SER B 1 856 ? -31.797 -42.438 0.092 1 96.12 856 SER B O 1
ATOM 14242 N N . GLY B 1 857 ? -34.031 -42.688 -0.175 1 95.38 857 GLY B N 1
ATOM 14243 C CA . GLY B 1 857 ? -34.438 -41.562 0.641 1 95.38 857 GLY B CA 1
ATOM 14244 C C . GLY B 1 857 ? -34.188 -40.219 -0.052 1 95.38 857 GLY B C 1
ATOM 14245 O O . GLY B 1 857 ? -34.375 -39.156 0.554 1 95.38 857 GLY B O 1
ATOM 14246 N N . MET B 1 858 ? -33.875 -40.25 -1.366 1 96.94 858 MET B N 1
ATOM 14247 C CA . MET B 1 858 ? -33.469 -39.031 -2.066 1 96.94 858 MET B CA 1
ATOM 14248 C C . MET B 1 858 ? -34.688 -38.344 -2.691 1 96.94 858 MET B C 1
ATOM 14250 O O . MET B 1 858 ? -35.625 -39 -3.111 1 96.94 858 MET B O 1
ATOM 14254 N N . LYS B 1 859 ? -34.594 -36.969 -2.762 1 95.56 859 LYS B N 1
ATOM 14255 C CA . LYS B 1 859 ? -35.594 -36.125 -3.439 1 95.56 859 LYS B CA 1
ATOM 14256 C C . LYS B 1 859 ? -34.938 -35.375 -4.594 1 95.56 859 LYS B C 1
ATOM 14258 O O . LYS B 1 859 ? -33.75 -35.031 -4.543 1 95.56 859 LYS B O 1
ATOM 14263 N N . ASP B 1 860 ? -35.781 -35.188 -5.582 1 96.12 860 ASP B N 1
ATOM 14264 C CA . ASP B 1 860 ? -35.312 -34.344 -6.695 1 96.12 860 ASP B CA 1
ATOM 14265 C C . ASP B 1 860 ? -35.344 -32.875 -6.316 1 96.12 860 ASP B C 1
ATOM 14267 O O . ASP B 1 860 ? -36.281 -32.438 -5.629 1 96.12 860 ASP B O 1
ATOM 14271 N N . ILE B 1 861 ? -34.375 -32.156 -6.738 1 95.81 861 ILE B N 1
ATOM 14272 C CA . ILE B 1 861 ? -34.281 -30.734 -6.375 1 95.81 861 ILE B CA 1
ATOM 14273 C C . ILE B 1 861 ? -35.5 -29.984 -6.941 1 95.81 861 ILE B C 1
ATOM 14275 O O . ILE B 1 861 ? -35.969 -29 -6.348 1 95.81 861 ILE B O 1
ATOM 14279 N N . ASP B 1 862 ? -35.938 -30.359 -8.125 1 94.75 862 ASP B N 1
ATOM 14280 C CA . ASP B 1 862 ? -37.156 -29.828 -8.727 1 94.75 862 ASP B CA 1
ATOM 14281 C C . ASP B 1 862 ? -37.844 -30.875 -9.617 1 94.75 862 ASP B C 1
ATOM 14283 O O . ASP B 1 862 ? -37.531 -30.969 -10.805 1 94.75 862 ASP B O 1
ATOM 14287 N N . GLN B 1 863 ? -38.812 -31.531 -9.18 1 91.62 863 GLN B N 1
ATOM 14288 C CA . GLN B 1 863 ? -39.469 -32.625 -9.906 1 91.62 863 GLN B CA 1
ATOM 14289 C C . GLN B 1 863 ? -40.281 -32.062 -11.07 1 91.62 863 GLN B C 1
ATOM 14291 O O . GLN B 1 863 ? -40.625 -32.812 -12.008 1 91.62 863 GLN B O 1
ATOM 14296 N N . THR B 1 864 ? -40.562 -30.75 -10.938 1 91.38 864 THR B N 1
ATOM 14297 C CA . THR B 1 864 ? -41.406 -30.156 -11.961 1 91.38 864 THR B CA 1
ATOM 14298 C C . THR B 1 864 ? -40.594 -29.781 -13.195 1 91.38 864 THR B C 1
ATOM 14300 O O . THR B 1 864 ? -41.156 -29.469 -14.25 1 91.38 864 THR B O 1
ATOM 14303 N N . ASP B 1 865 ? -39.344 -29.859 -13.07 1 93.25 865 ASP B N 1
ATOM 14304 C CA . ASP B 1 865 ? -38.469 -29.609 -14.211 1 93.25 865 ASP B CA 1
ATOM 14305 C C . ASP B 1 865 ? -38.438 -30.812 -15.148 1 93.25 865 ASP B C 1
ATOM 14307 O O . ASP B 1 865 ? -37.5 -31.641 -15.062 1 93.25 865 ASP B O 1
ATOM 14311 N N . TRP B 1 866 ? -39.25 -30.828 -16.094 1 88.38 866 TRP B N 1
ATOM 14312 C CA . TRP B 1 866 ? -39.469 -32 -16.906 1 88.38 866 TRP B CA 1
ATOM 14313 C C . TRP B 1 866 ? -38.438 -32.125 -18.031 1 88.38 866 TRP B C 1
ATOM 14315 O O . TRP B 1 866 ? -38.25 -33.188 -18.625 1 88.38 866 TRP B O 1
ATOM 14325 N N . ASP B 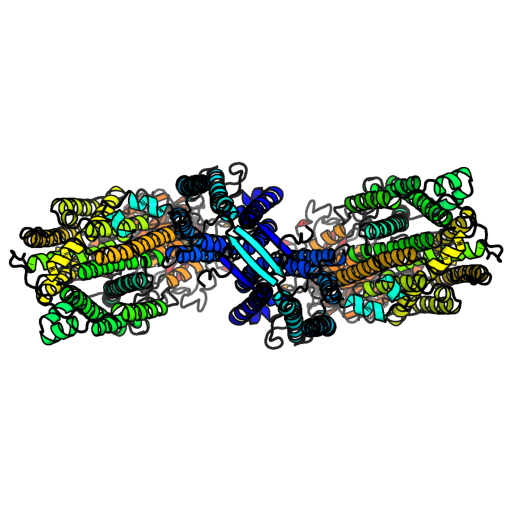1 867 ? -37.875 -31 -18.344 1 87.94 867 ASP B N 1
ATOM 14326 C CA . ASP B 1 867 ? -36.969 -30.953 -19.484 1 87.94 867 ASP B CA 1
ATOM 14327 C C . ASP B 1 867 ? -35.531 -31.328 -19.062 1 87.94 867 ASP B C 1
ATOM 14329 O O . ASP B 1 867 ? -34.625 -30.5 -19.172 1 87.94 867 ASP B O 1
ATOM 14333 N N . ARG B 1 868 ? -35.375 -32.5 -18.453 1 91.38 868 ARG B N 1
ATOM 14334 C CA . ARG B 1 868 ? -34.062 -33 -18.062 1 91.38 868 ARG B CA 1
ATOM 14335 C C . ARG B 1 868 ? -33.812 -34.406 -18.578 1 91.38 868 ARG B C 1
ATOM 14337 O O . ARG B 1 868 ? -34.781 -35.188 -18.688 1 91.38 868 ARG B O 1
ATOM 14344 N N . TRP B 1 869 ? -32.594 -34.625 -18.953 1 87.62 869 TRP B N 1
ATOM 14345 C CA . TRP B 1 869 ? -32.188 -35.938 -19.406 1 87.62 869 TRP B CA 1
ATOM 14346 C C . TRP B 1 869 ? -30.891 -36.375 -18.75 1 87.62 869 TRP B C 1
ATOM 14348 O O . TRP B 1 869 ? -30.797 -37.5 -18.234 1 87.62 869 TRP B O 1
ATOM 14358 N N . CYS B 1 870 ? -29.938 -35.469 -18.625 1 88.69 870 CYS B N 1
ATOM 14359 C CA . CYS B 1 870 ? -28.578 -35.844 -18.266 1 88.69 870 CYS B CA 1
ATOM 14360 C C . CYS B 1 870 ? -28.281 -35.469 -16.812 1 88.69 870 CYS B C 1
ATOM 14362 O O . CYS B 1 870 ? -28.156 -36.344 -15.945 1 88.69 870 CYS B O 1
ATOM 14364 N N . GLU B 1 871 ? -28.297 -34.25 -16.453 1 94.38 871 GLU B N 1
ATOM 14365 C CA . GLU B 1 871 ? -27.781 -33.781 -15.18 1 94.38 871 GLU B CA 1
ATOM 14366 C C . GLU B 1 871 ? -28.891 -33.656 -14.141 1 94.38 871 GLU B C 1
ATOM 14368 O O . GLU B 1 871 ? -30.016 -33.25 -14.461 1 94.38 871 GLU B O 1
ATOM 14373 N N . TYR B 1 872 ? -28.641 -34.094 -12.977 1 96.5 872 TYR B N 1
ATOM 14374 C CA . TYR B 1 872 ? -29.578 -34.062 -11.859 1 96.5 872 TYR B CA 1
ATOM 14375 C C . TYR B 1 872 ? -28.859 -33.688 -10.57 1 96.5 872 TYR B C 1
ATOM 14377 O O . TYR B 1 872 ? -27.703 -34.062 -10.359 1 96.5 872 TYR B O 1
ATOM 14385 N N . ILE B 1 873 ? -29.562 -33 -9.742 1 97.94 873 ILE B N 1
ATOM 14386 C CA . ILE B 1 873 ? -29.203 -32.781 -8.344 1 97.94 873 ILE B CA 1
ATOM 14387 C C . ILE B 1 873 ? -30.297 -33.375 -7.441 1 97.94 873 ILE B C 1
ATOM 14389 O O . ILE B 1 873 ? -31.438 -32.938 -7.5 1 97.94 873 ILE B O 1
ATOM 14393 N N . LEU B 1 874 ? -29.953 -34.375 -6.676 1 98.06 874 LEU B N 1
ATOM 14394 C CA . LEU B 1 874 ? -30.844 -34.938 -5.664 1 98.06 874 LEU B CA 1
ATOM 14395 C C . LEU B 1 874 ? -30.328 -34.625 -4.258 1 98.06 874 LEU B C 1
ATOM 14397 O O . LEU B 1 874 ? -29.156 -34.281 -4.082 1 98.06 874 LEU B O 1
ATOM 14401 N N . TYR B 1 875 ? -31.219 -34.688 -3.297 1 97.19 875 TYR B N 1
ATOM 14402 C CA . TYR B 1 875 ? -30.797 -34.375 -1.937 1 97.19 875 TYR B CA 1
ATOM 14403 C C . TYR B 1 875 ? -31.703 -35.062 -0.917 1 97.19 875 TYR B C 1
ATOM 14405 O O . TYR B 1 875 ? -32.781 -35.531 -1.253 1 97.19 875 TYR B O 1
ATOM 14413 N N . LYS B 1 876 ? -31.188 -35.25 0.309 1 95.69 876 LYS B N 1
ATOM 14414 C CA . LYS B 1 876 ? -32 -35.719 1.425 1 95.69 876 LYS B CA 1
ATOM 14415 C C . LYS B 1 876 ? -31.531 -35.125 2.744 1 95.69 876 LYS B C 1
ATOM 14417 O O . LYS B 1 876 ? -30.328 -34.875 2.928 1 95.69 876 LYS B O 1
ATOM 14422 N N . ASN B 1 877 ? -32.438 -34.719 3.576 1 94.25 877 ASN B N 1
ATOM 14423 C CA . ASN B 1 877 ? -32.219 -34.25 4.934 1 94.25 877 ASN B CA 1
ATOM 14424 C C . ASN B 1 877 ? -31.5 -32.906 4.938 1 94.25 877 ASN B C 1
ATOM 14426 O O . ASN B 1 877 ? -30.609 -32.656 5.758 1 94.25 877 ASN B O 1
ATOM 14430 N N . LEU B 1 878 ? -31.797 -32.031 3.896 1 94.44 878 LEU B N 1
ATOM 14431 C CA . LEU B 1 878 ? -31.281 -30.688 3.783 1 94.44 878 LEU B CA 1
ATOM 14432 C C . LEU B 1 878 ? -32.406 -29.719 3.393 1 94.44 878 LEU B C 1
ATOM 14434 O O . LEU B 1 878 ? -33.375 -30.109 2.75 1 94.44 878 LEU B O 1
ATOM 14438 N N . LYS B 1 879 ? -32.219 -28.484 3.816 1 94.31 879 LYS B N 1
ATOM 14439 C CA . LYS B 1 879 ? -33.156 -27.453 3.396 1 94.31 879 LYS B CA 1
ATOM 14440 C C . LYS B 1 879 ? -32.75 -26.844 2.055 1 94.31 879 LYS B C 1
ATOM 14442 O O . LYS B 1 879 ? -31.719 -26.172 1.958 1 94.31 879 LYS B O 1
ATOM 14447 N N . ARG B 1 880 ? -33.5 -27.125 1.091 1 94.88 880 ARG B N 1
ATOM 14448 C CA . ARG B 1 880 ? -33.312 -26.547 -0.233 1 94.88 880 ARG B CA 1
ATOM 14449 C C . ARG B 1 880 ? -33.812 -25.109 -0.279 1 94.88 880 ARG B C 1
ATOM 14451 O O . ARG B 1 880 ? -34.875 -24.797 0.255 1 94.88 880 ARG B O 1
ATOM 14458 N N . THR B 1 881 ? -32.969 -24.266 -0.937 1 94.25 881 THR B N 1
ATOM 14459 C CA . THR B 1 881 ? -33.406 -22.859 -1 1 94.25 881 THR B CA 1
ATOM 14460 C C . THR B 1 881 ? -33.438 -22.375 -2.443 1 94.25 881 THR B C 1
ATOM 14462 O O . THR B 1 881 ? -34.125 -21.406 -2.76 1 94.25 881 THR B O 1
ATOM 14465 N N . GLY B 1 882 ? -32.688 -23.047 -3.264 1 95.31 882 GLY B N 1
ATOM 14466 C CA . GLY B 1 882 ? -32.656 -22.5 -4.613 1 95.31 882 GLY B CA 1
ATOM 14467 C C . GLY B 1 882 ? -32.188 -23.516 -5.652 1 95.31 882 GLY 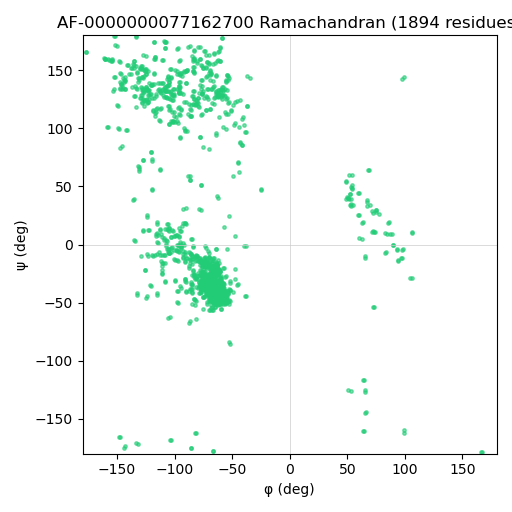B C 1
ATOM 14468 O O . GLY B 1 882 ? -31.547 -24.516 -5.309 1 95.31 882 GLY B O 1
ATOM 14469 N N . TYR B 1 883 ? -32.531 -23.25 -6.977 1 96.75 883 TYR B N 1
ATOM 14470 C CA . TYR B 1 883 ? -32.188 -24.078 -8.133 1 96.75 883 TYR B CA 1
ATOM 14471 C C . TYR B 1 883 ? -32.125 -23.234 -9.398 1 96.75 883 TYR B C 1
ATOM 14473 O O . TYR B 1 883 ? -32.938 -22.328 -9.609 1 96.75 883 TYR B O 1
ATOM 14481 N N . ALA B 1 884 ? -31.016 -23.453 -10.148 1 96.44 884 ALA B N 1
ATOM 14482 C CA . ALA B 1 884 ? -30.875 -22.719 -11.398 1 96.44 884 ALA B CA 1
ATOM 14483 C C . ALA B 1 884 ? -30.156 -23.547 -12.453 1 96.44 884 ALA B C 1
ATOM 14485 O O . ALA B 1 884 ? -29.344 -24.422 -12.109 1 96.44 884 ALA B O 1
ATOM 14486 N N . ARG B 1 885 ? -30.5 -23.375 -13.688 1 95.38 885 ARG B N 1
ATOM 14487 C CA . ARG B 1 885 ? -29.828 -23.938 -14.859 1 95.38 885 ARG B CA 1
ATOM 14488 C C . ARG B 1 885 ? -29.125 -22.859 -15.664 1 95.38 885 ARG B C 1
ATOM 14490 O O . ARG B 1 885 ? -29.719 -21.812 -15.977 1 95.38 885 ARG B O 1
ATOM 14497 N N . VAL B 1 886 ? -27.906 -23.125 -15.922 1 94.75 886 VAL B N 1
ATOM 14498 C CA . VAL B 1 886 ? -27.094 -22.125 -16.578 1 94.75 886 VAL B CA 1
ATOM 14499 C C . VAL B 1 886 ? -26.609 -22.641 -17.938 1 94.75 886 VAL B C 1
ATOM 14501 O O . VAL B 1 886 ? -26.109 -23.766 -18.031 1 94.75 886 VAL B O 1
ATOM 14504 N N . SER B 1 887 ? -26.641 -21.828 -18.891 1 90.5 887 SER B N 1
ATOM 14505 C CA . SER B 1 887 ? -26.312 -22.234 -20.266 1 90.5 887 SER B CA 1
ATOM 14506 C C . SER B 1 887 ? -24.828 -22.531 -20.406 1 90.5 887 SER B C 1
ATOM 14508 O O . SER B 1 887 ? -24.016 -22.031 -19.609 1 90.5 887 SER B O 1
ATOM 14510 N N . ARG B 1 888 ? -24.5 -23.328 -21.375 1 83.5 888 ARG B N 1
ATOM 14511 C CA . ARG B 1 888 ? -23.141 -23.844 -21.547 1 83.5 888 ARG B CA 1
ATOM 14512 C C . ARG B 1 888 ? -22.297 -22.875 -22.391 1 83.5 888 ARG B C 1
ATOM 14514 O O . ARG B 1 888 ? -21.062 -22.859 -22.297 1 83.5 888 ARG B O 1
ATOM 14521 N N . ASP B 1 889 ? -22.875 -22.031 -23.125 1 83.94 889 ASP B N 1
ATOM 14522 C CA . ASP B 1 889 ? -22.188 -21.25 -24.141 1 83.94 889 ASP B CA 1
ATOM 14523 C C . ASP B 1 889 ? -21.359 -22.141 -25.062 1 83.94 889 ASP B C 1
ATOM 14525 O O . ASP B 1 889 ? -21.906 -23.094 -25.641 1 83.94 889 ASP B O 1
ATOM 14529 N N . SER B 1 890 ? -20.031 -21.844 -25.188 1 87.88 890 SER B N 1
ATOM 14530 C CA . SER B 1 890 ? -19.188 -22.609 -26.109 1 87.88 890 SER B CA 1
ATOM 14531 C C . SER B 1 890 ? -18.125 -23.391 -25.359 1 87.88 890 SER B C 1
ATOM 14533 O O . SER B 1 890 ? -17.125 -23.828 -25.953 1 87.88 890 SER B O 1
ATOM 14535 N N . ILE B 1 891 ? -18.312 -23.578 -24.078 1 89.81 891 ILE B N 1
ATOM 14536 C CA . ILE B 1 891 ? -17.297 -24.234 -23.281 1 89.81 891 ILE B CA 1
ATOM 14537 C C . ILE B 1 891 ? -17.422 -25.75 -23.438 1 89.81 891 ILE B C 1
ATOM 14539 O O . ILE B 1 891 ? -16.422 -26.453 -23.578 1 89.81 891 ILE B O 1
ATOM 14543 N N . THR B 1 892 ? -18.547 -26.25 -23.312 1 87.19 892 THR B N 1
ATOM 14544 C CA . THR B 1 892 ? -18.844 -27.672 -23.438 1 87.19 892 THR B CA 1
ATOM 14545 C C . THR B 1 892 ? -20.203 -27.891 -24.109 1 87.19 892 THR B C 1
ATOM 14547 O O . THR B 1 892 ? -20.797 -26.938 -24.609 1 87.19 892 THR B O 1
ATOM 14550 N N . ASP B 1 893 ? -20.609 -29.141 -24.141 1 78.38 893 ASP B N 1
ATOM 14551 C CA . ASP B 1 893 ? -21.875 -29.453 -24.797 1 78.38 893 ASP B CA 1
ATOM 14552 C C . ASP B 1 893 ? -22.984 -29.625 -23.75 1 78.38 893 ASP B C 1
ATOM 14554 O O . ASP B 1 893 ? -24.109 -29.984 -24.094 1 78.38 893 ASP B O 1
ATOM 14558 N N . THR B 1 894 ? -22.703 -29.344 -22.531 1 88.19 894 THR B N 1
ATOM 14559 C CA . THR B 1 894 ? -23.703 -29.531 -21.484 1 88.19 894 THR B CA 1
ATOM 14560 C C . THR B 1 894 ? -23.844 -28.266 -20.641 1 88.19 894 THR B C 1
ATOM 14562 O O . THR B 1 894 ? -22.875 -27.531 -20.438 1 88.19 894 THR B O 1
ATOM 14565 N N . GLU B 1 895 ? -25.016 -28.078 -20.094 1 92.62 895 GLU B N 1
ATOM 14566 C CA . GLU B 1 895 ? -25.312 -26.953 -19.219 1 92.62 895 GLU B CA 1
ATOM 14567 C C . GLU B 1 895 ? -24.781 -27.203 -17.797 1 92.62 895 GLU B C 1
ATOM 14569 O O . GLU B 1 895 ? -24.312 -28.312 -17.5 1 92.62 895 GLU B O 1
ATOM 14574 N N . ILE B 1 896 ? -24.812 -26.172 -16.984 1 95.19 896 ILE B N 1
ATOM 14575 C CA . ILE B 1 896 ? -24.5 -26.281 -15.57 1 95.19 896 ILE B CA 1
ATOM 14576 C C . ILE B 1 896 ? -25.781 -26.266 -14.742 1 95.19 896 ILE B C 1
ATOM 14578 O O . ILE B 1 896 ? -26.672 -25.453 -15 1 95.19 896 ILE B O 1
ATOM 14582 N N . GLN B 1 897 ? -25.922 -27.141 -13.859 1 97 897 GLN B N 1
ATOM 14583 C CA . GLN B 1 897 ? -27.016 -27.109 -12.891 1 97 897 GLN B CA 1
ATOM 14584 C C . GLN B 1 897 ? -26.5 -26.812 -11.492 1 97 897 GLN B C 1
ATOM 14586 O O . GLN B 1 897 ? -25.453 -27.344 -11.078 1 97 897 GLN B O 1
ATOM 14591 N N . VAL B 1 898 ? -27.172 -25.891 -10.828 1 97.5 898 VAL B N 1
ATOM 14592 C CA . VAL B 1 898 ? -26.719 -25.5 -9.5 1 97.5 898 VAL B CA 1
ATOM 14593 C C . VAL B 1 898 ? -27.906 -25.516 -8.531 1 97.5 898 VAL B C 1
ATOM 14595 O O . VAL B 1 898 ? -29.016 -25.156 -8.906 1 97.5 898 VAL B O 1
ATOM 14598 N N . GLY B 1 899 ? -27.625 -25.969 -7.316 1 97.69 899 GLY B N 1
ATOM 14599 C CA . GLY B 1 899 ? -28.578 -25.969 -6.219 1 97.69 899 GLY B CA 1
ATOM 14600 C C . GLY B 1 899 ? -28.047 -25.328 -4.957 1 97.69 899 GLY B C 1
ATOM 14601 O O . GLY B 1 899 ? -26.844 -25.438 -4.664 1 97.69 899 GLY B O 1
ATOM 14602 N N . LYS B 1 900 ? -28.922 -24.656 -4.262 1 96.75 900 LYS B N 1
ATOM 14603 C CA . LYS B 1 900 ? -28.531 -24.016 -3.008 1 96.75 900 LYS B CA 1
ATOM 14604 C C . LYS B 1 900 ? -29.219 -24.688 -1.815 1 96.75 900 LYS B C 1
ATOM 14606 O O . LYS B 1 900 ? -30.391 -25.047 -1.883 1 96.75 900 LYS B O 1
ATOM 14611 N N . PHE B 1 901 ? -28.453 -24.859 -0.752 1 96.62 901 PHE B N 1
ATOM 14612 C CA . PHE B 1 901 ? -28.938 -25.516 0.462 1 96.62 901 PHE B CA 1
ATOM 14613 C C . PHE B 1 901 ? -28.453 -24.766 1.701 1 96.62 901 PHE B C 1
ATOM 14615 O O . PHE B 1 901 ? -27.453 -24.062 1.658 1 96.62 901 PHE B O 1
ATOM 14622 N N . VAL B 1 902 ? -29.188 -24.859 2.719 1 95.38 902 VAL B N 1
ATOM 14623 C CA . VAL B 1 902 ? -28.766 -24.328 4.012 1 95.38 902 VAL B CA 1
ATOM 14624 C C . VAL B 1 902 ? -28.438 -25.484 4.961 1 95.38 902 VAL B C 1
ATOM 14626 O O . VAL B 1 902 ? -29.25 -26.406 5.125 1 95.38 902 VAL B O 1
ATOM 14629 N N . ILE B 1 903 ? -27.344 -25.406 5.621 1 95.25 903 ILE B N 1
ATOM 14630 C CA . ILE B 1 903 ? -26.844 -26.516 6.438 1 95.25 903 ILE B CA 1
ATOM 14631 C C . ILE B 1 903 ? -27.266 -26.312 7.891 1 95.25 903 ILE B C 1
ATOM 14633 O O . ILE B 1 903 ? -27.219 -25.188 8.406 1 95.25 903 ILE B O 1
ATOM 14637 N N . GLY B 1 904 ? -27.703 -27.391 8.484 1 90 904 GLY B N 1
ATOM 14638 C CA . GLY B 1 904 ? -28.047 -27.375 9.898 1 90 904 GLY B CA 1
ATOM 14639 C C . GLY B 1 904 ? -29.531 -27.188 10.141 1 90 904 GLY B C 1
ATOM 14640 O O . GLY B 1 904 ? -29.969 -27.188 11.297 1 90 904 GLY B O 1
ATOM 14641 N N . GLU B 1 905 ? -30.281 -26.984 9.133 1 86.69 905 GLU B N 1
ATOM 14642 C CA . GLU B 1 905 ? -31.734 -26.859 9.258 1 86.69 905 GLU B CA 1
ATOM 14643 C C . GLU B 1 905 ? -32.438 -28.062 8.656 1 86.69 905 GLU B C 1
ATOM 14645 O O . GLU B 1 905 ? -32.031 -28.594 7.629 1 86.69 905 GLU B O 1
ATOM 14650 N N . PRO B 1 906 ? -33.438 -28.453 9.375 1 82.5 906 PRO B N 1
ATOM 14651 C CA . PRO B 1 906 ? -34.156 -29.609 8.844 1 82.5 906 PRO B CA 1
ATOM 14652 C C . PRO B 1 906 ? -35 -29.25 7.605 1 82.5 906 PRO B C 1
ATOM 14654 O O . PRO B 1 906 ? -35.25 -28.078 7.336 1 82.5 906 PRO B O 1
ATOM 14657 N N . GLU B 1 907 ? -35.375 -30.266 6.891 1 86.62 907 GLU B N 1
ATOM 14658 C CA . GLU B 1 907 ? -36.25 -30.094 5.738 1 86.62 907 GLU B CA 1
ATOM 14659 C C . GLU B 1 907 ? -37.625 -29.562 6.164 1 86.62 907 GLU B C 1
ATOM 14661 O O . GLU B 1 907 ? -38.219 -30.062 7.117 1 86.62 907 GLU B O 1
ATOM 14666 N N . PRO B 1 908 ? -38.031 -28.562 5.473 1 81.75 908 PRO B N 1
ATOM 14667 C CA . PRO B 1 908 ? -39.344 -28.047 5.84 1 81.75 908 PRO B CA 1
ATOM 14668 C C . PRO B 1 908 ? -40.469 -29.031 5.504 1 81.75 908 PRO B C 1
ATOM 14670 O O . PRO B 1 908 ? -40.344 -29.797 4.547 1 81.75 908 PRO B O 1
ATOM 14673 N N . GLU B 1 909 ? -41.594 -29.047 6.359 1 76.88 909 GLU B N 1
ATOM 14674 C CA . GLU B 1 909 ? -42.75 -29.922 6.129 1 76.88 909 GLU B CA 1
ATOM 14675 C C . GLU B 1 909 ? -43.5 -29.516 4.875 1 76.88 909 GLU B C 1
ATOM 14677 O O . GLU B 1 909 ? -43.906 -30.375 4.078 1 76.88 909 GLU B O 1
ATOM 14682 N N . ASN B 1 910 ? -43.688 -28.141 4.688 1 78.69 910 ASN B N 1
ATOM 14683 C CA . ASN B 1 910 ? -44.312 -27.609 3.49 1 78.69 910 ASN B CA 1
ATOM 14684 C C . ASN B 1 910 ? -43.406 -26.578 2.793 1 78.69 910 ASN B C 1
ATOM 14686 O O . ASN B 1 910 ? -42.875 -25.672 3.438 1 78.69 910 ASN B O 1
ATOM 14690 N N . GLU B 1 911 ? -43.156 -27.016 1.467 1 81.94 911 GLU B N 1
ATOM 14691 C CA . GLU B 1 911 ? -42.312 -26.109 0.708 1 81.94 911 GLU B CA 1
ATOM 14692 C C . GLU B 1 911 ? -43.125 -25.281 -0.281 1 81.94 911 GLU B C 1
ATOM 14694 O O . GLU B 1 911 ? -44.031 -25.797 -0.913 1 81.94 911 GLU B O 1
ATOM 14699 N N . MET B 1 912 ? -42.906 -23.938 -0.241 1 86.62 912 MET B N 1
ATOM 14700 C CA . MET B 1 912 ? -43.531 -23.047 -1.218 1 86.62 912 MET B CA 1
ATOM 14701 C C . MET B 1 912 ? -42.5 -22.281 -2.018 1 86.62 912 MET B C 1
ATOM 14703 O O . MET B 1 912 ? -41.438 -21.906 -1.482 1 86.62 912 MET B O 1
ATOM 14707 N N . MET B 1 913 ? -42.75 -22.203 -3.291 1 90.44 913 MET B N 1
ATOM 14708 C CA . MET B 1 913 ? -41.906 -21.359 -4.137 1 90.44 913 MET B CA 1
ATOM 14709 C C . MET B 1 913 ? -42.094 -19.875 -3.797 1 90.44 913 MET B C 1
ATOM 14711 O O . MET B 1 913 ? -43.219 -19.422 -3.594 1 90.44 913 MET B O 1
ATOM 14715 N N . ILE B 1 914 ? -41 -19.25 -3.688 1 91 914 ILE B N 1
ATOM 14716 C CA . ILE B 1 914 ? -41.094 -17.844 -3.332 1 91 914 ILE B CA 1
ATOM 14717 C C . ILE B 1 914 ? -40.344 -17.016 -4.371 1 91 914 ILE B C 1
ATOM 14719 O O . ILE B 1 914 ? -39.406 -17.5 -5.008 1 91 914 ILE B O 1
ATOM 14723 N N . PRO B 1 915 ? -40.812 -15.773 -4.543 1 86.62 915 PRO B N 1
ATOM 14724 C CA . PRO B 1 915 ? -40.094 -14.898 -5.461 1 86.62 915 PRO B CA 1
ATOM 14725 C C . PRO B 1 915 ? -38.719 -14.484 -4.918 1 86.62 915 PRO B C 1
ATOM 14727 O O . PRO B 1 915 ? -38.5 -14.531 -3.707 1 86.62 915 PRO B O 1
ATOM 14730 N N . GLU B 1 916 ? -37.812 -14.258 -5.781 1 88.25 916 GLU B N 1
ATOM 14731 C CA . GLU B 1 916 ? -36.406 -13.945 -5.477 1 88.25 916 GLU B CA 1
ATOM 14732 C C . GLU B 1 916 ? -36.312 -12.797 -4.484 1 88.25 916 GLU B C 1
ATOM 14734 O O . GLU B 1 916 ? -35.375 -12.758 -3.666 1 88.25 916 GLU B O 1
ATOM 14739 N N . GLU B 1 917 ? -37.25 -11.93 -4.598 1 78.88 917 GLU B N 1
ATOM 14740 C CA . GLU B 1 917 ? -37.25 -10.727 -3.771 1 78.88 917 GLU B CA 1
ATOM 14741 C C . GLU B 1 917 ? -37.375 -11.07 -2.289 1 78.88 917 GLU B C 1
ATOM 14743 O O . GLU B 1 917 ? -36.906 -10.305 -1.432 1 78.88 917 GLU B O 1
ATOM 14748 N N . MET B 1 918 ? -37.875 -12.312 -2.008 1 81.19 918 MET B N 1
ATOM 14749 C CA . MET B 1 918 ? -38.094 -12.75 -0.632 1 81.19 918 MET B CA 1
ATOM 14750 C C . MET B 1 918 ? -36.906 -13.57 -0.129 1 81.19 918 MET B C 1
ATOM 14752 O O . MET B 1 918 ? -36.875 -13.953 1.041 1 81.19 918 MET B O 1
ATOM 14756 N N . VAL B 1 919 ? -36 -13.781 -0.863 1 89.75 919 VAL B N 1
ATOM 14757 C CA . VAL B 1 919 ? -34.875 -14.633 -0.526 1 89.75 919 VAL B CA 1
ATOM 14758 C C . VAL B 1 919 ? -33.719 -13.766 -0.007 1 89.75 919 VAL B C 1
ATOM 14760 O O . VAL B 1 919 ? -33.375 -12.758 -0.62 1 89.75 919 VAL B O 1
ATOM 14763 N N . PRO B 1 920 ? -33.156 -14.188 1.147 1 87 920 PRO B N 1
ATOM 14764 C CA . PRO B 1 920 ? -31.984 -13.461 1.619 1 87 920 PRO B CA 1
ATOM 14765 C C . PRO B 1 920 ? -30.891 -13.383 0.566 1 87 920 PRO B C 1
ATOM 14767 O O . PRO B 1 920 ? -30.688 -14.32 -0.208 1 87 920 PRO B O 1
ATOM 14770 N N . GLN B 1 921 ? -30.156 -12.297 0.529 1 82.88 921 GLN B N 1
ATOM 14771 C CA . GLN B 1 921 ? -29.156 -12.039 -0.504 1 82.88 921 GLN B CA 1
ATOM 14772 C C . GLN B 1 921 ? -28.125 -13.156 -0.56 1 82.88 921 GLN B C 1
ATOM 14774 O O . GLN B 1 921 ? -27.703 -13.586 -1.644 1 82.88 921 GLN B O 1
ATOM 14779 N N . GLY B 1 922 ? -27.734 -13.562 0.591 1 87.88 922 GLY B N 1
ATOM 14780 C CA . GLY B 1 922 ? -26.734 -14.609 0.627 1 87.88 922 GLY B CA 1
ATOM 14781 C C . GLY B 1 922 ? -27.219 -15.93 0.073 1 87.88 922 GLY B C 1
ATOM 14782 O O . GLY B 1 922 ? -26.422 -16.812 -0.256 1 87.88 922 GLY B O 1
ATOM 14783 N N . LEU B 1 923 ? -28.484 -15.984 -0.117 1 92.88 923 LEU B N 1
ATOM 14784 C CA . LEU B 1 923 ? -29.078 -17.219 -0.62 1 92.88 923 LEU B CA 1
ATOM 14785 C C . LEU B 1 923 ? -29.547 -17.062 -2.059 1 92.88 923 LEU B C 1
ATOM 14787 O O . LEU B 1 923 ? -30.078 -18 -2.656 1 92.88 923 LEU B O 1
ATOM 14791 N N . ARG B 1 924 ? -29.297 -15.945 -2.615 1 93.44 924 ARG B N 1
ATOM 14792 C CA . ARG B 1 924 ? -29.656 -15.703 -4.012 1 93.44 924 ARG B CA 1
ATOM 14793 C C . ARG B 1 924 ? -28.531 -16.125 -4.945 1 93.44 924 ARG B C 1
ATOM 14795 O O . ARG B 1 924 ? -27.359 -16.078 -4.566 1 93.44 924 ARG B O 1
ATOM 14802 N N . PHE B 1 925 ? -28.906 -16.531 -6.121 1 96 925 PHE B N 1
ATOM 14803 C CA . PHE B 1 925 ? -27.906 -16.75 -7.164 1 96 925 PHE B CA 1
ATOM 14804 C C . PHE B 1 925 ? -27.438 -15.422 -7.742 1 96 925 PHE B C 1
ATOM 14806 O O . PHE B 1 925 ? -28.156 -14.422 -7.691 1 96 925 PHE B O 1
ATOM 14813 N N . PRO B 1 926 ? -26.219 -15.391 -8.273 1 93.62 926 PRO B N 1
ATOM 14814 C CA . PRO B 1 926 ? -25.656 -14.141 -8.789 1 93.62 926 PRO B CA 1
ATOM 14815 C C . PRO B 1 926 ? -26.516 -13.516 -9.883 1 93.62 926 PRO B C 1
ATOM 14817 O O . PRO B 1 926 ? -26.906 -14.195 -10.836 1 93.62 926 PRO B O 1
ATOM 14820 N N . ALA B 1 927 ? -26.719 -12.211 -9.789 1 90.94 927 ALA B N 1
ATOM 14821 C CA . ALA B 1 927 ? -27.609 -11.492 -10.688 1 90.94 927 ALA B CA 1
ATOM 14822 C C . ALA B 1 927 ? -26.984 -11.305 -12.062 1 90.94 927 ALA B C 1
ATOM 14824 O O . ALA B 1 927 ? -27.688 -11.055 -13.047 1 90.94 927 ALA B O 1
ATOM 14825 N N . MET B 1 928 ? -25.75 -11.445 -12.148 1 91.12 928 MET B N 1
ATOM 14826 C CA . MET B 1 928 ? -25.016 -11.172 -13.383 1 91.12 928 MET B CA 1
ATOM 14827 C C . MET B 1 928 ? -25.438 -12.133 -14.492 1 91.12 928 MET B C 1
ATOM 14829 O O . MET B 1 928 ? -25.234 -11.859 -15.672 1 91.12 928 MET B O 1
ATOM 14833 N N . PHE B 1 929 ? -26.047 -13.219 -14.18 1 93.56 929 PHE B N 1
ATOM 14834 C CA . PHE B 1 929 ? -26.406 -14.219 -15.18 1 93.56 929 PHE B CA 1
ATOM 14835 C C . PHE B 1 929 ? -27.859 -14.031 -15.633 1 93.56 929 PHE B C 1
ATOM 14837 O O . PHE B 1 929 ? -28.375 -14.836 -16.422 1 93.56 929 PHE B O 1
ATOM 14844 N N . ARG B 1 930 ? -28.5 -13.016 -15.211 1 91.44 930 ARG B N 1
ATOM 14845 C CA . ARG B 1 930 ? -29.875 -12.719 -15.648 1 91.44 930 ARG B CA 1
ATOM 14846 C C . ARG B 1 930 ? -29.875 -12.047 -17.016 1 91.44 930 ARG B C 1
ATOM 14848 O O . ARG B 1 930 ? -28.875 -11.445 -17.422 1 91.44 930 ARG B O 1
ATOM 14855 N N . GLY B 1 931 ? -30.969 -12.164 -17.703 1 89.38 931 GLY B N 1
ATOM 14856 C CA . GLY B 1 931 ? -31.078 -11.562 -19.016 1 89.38 931 GLY B CA 1
ATOM 14857 C C . GLY B 1 931 ? -30.125 -12.172 -20.031 1 89.38 931 GLY B C 1
ATOM 14858 O O . GLY B 1 931 ? -30.141 -13.383 -20.25 1 89.38 931 GLY B O 1
ATOM 14859 N N . GLN B 1 932 ? -29.234 -11.383 -20.5 1 87.31 932 GLN B N 1
ATOM 14860 C CA . GLN B 1 932 ? -28.297 -11.875 -21.516 1 87.31 932 GLN B CA 1
ATOM 14861 C C . GLN B 1 932 ? -27.078 -12.523 -20.859 1 87.31 932 GLN B C 1
ATOM 14863 O O . GLN B 1 932 ? -26.297 -13.203 -21.531 1 87.31 932 GLN B O 1
ATOM 14868 N N . GLY B 1 933 ? -27.031 -12.406 -19.625 1 90.12 933 GLY B N 1
ATOM 14869 C CA . GLY B 1 933 ? -25.953 -13.031 -18.859 1 90.12 933 GLY B CA 1
ATOM 14870 C C . GLY B 1 933 ? -24.578 -12.469 -19.188 1 90.12 933 GLY B C 1
ATOM 14871 O O . GLY B 1 933 ? -24.469 -11.297 -19.562 1 90.12 933 GLY B O 1
ATOM 14872 N N . VAL B 1 934 ? -23.484 -13.188 -18.875 1 87.31 934 VAL B N 1
ATOM 14873 C CA . VAL B 1 934 ? -22.109 -12.758 -19.062 1 87.31 934 VAL B CA 1
ATOM 14874 C C . VAL B 1 934 ? -21.328 -13.828 -19.828 1 87.31 934 VAL B C 1
ATOM 14876 O O . VAL B 1 934 ? -21.375 -15.008 -19.469 1 87.31 934 VAL B O 1
ATOM 14879 N N . ARG B 1 935 ? -20.641 -13.477 -20.891 1 89.31 935 ARG B N 1
ATOM 14880 C CA . ARG B 1 935 ? -19.781 -14.344 -21.703 1 89.31 935 ARG B CA 1
ATOM 14881 C C . ARG B 1 935 ? -20.562 -15.57 -22.188 1 89.31 935 ARG B C 1
ATOM 14883 O O . ARG B 1 935 ? -20.047 -16.688 -22.109 1 89.31 935 ARG B O 1
ATOM 14890 N N . GLY B 1 936 ? -21.859 -15.367 -22.453 1 88.44 936 GLY B N 1
ATOM 14891 C CA . GLY B 1 936 ? -22.656 -16.422 -23.031 1 88.44 936 GLY B CA 1
ATOM 14892 C C . GLY B 1 936 ? -23.312 -17.312 -21.984 1 88.44 936 GLY B C 1
ATOM 14893 O O . GLY B 1 936 ? -24.031 -18.25 -22.328 1 88.44 936 GLY B O 1
ATOM 14894 N N . HIS B 1 937 ? -23.094 -17.047 -20.734 1 92.44 937 HIS B N 1
ATOM 14895 C CA . HIS B 1 937 ? -23.719 -17.797 -19.656 1 92.44 937 HIS B CA 1
ATOM 14896 C C . HIS B 1 937 ? -24.891 -17.016 -19.062 1 92.44 937 HIS B C 1
ATOM 14898 O O . HIS B 1 937 ? -24.75 -15.852 -18.688 1 92.44 937 HIS B O 1
ATOM 14904 N N . ARG B 1 938 ? -26 -17.656 -19.078 1 94.06 938 ARG B N 1
ATOM 14905 C CA . ARG B 1 938 ? -27.234 -17.062 -18.562 1 94.06 938 ARG B CA 1
ATOM 14906 C C . ARG B 1 938 ? -28.156 -18.109 -17.953 1 94.06 938 ARG B C 1
ATOM 14908 O O . ARG B 1 938 ? -28.047 -19.297 -18.281 1 94.06 938 ARG B O 1
ATOM 14915 N N . TYR B 1 939 ? -29.047 -1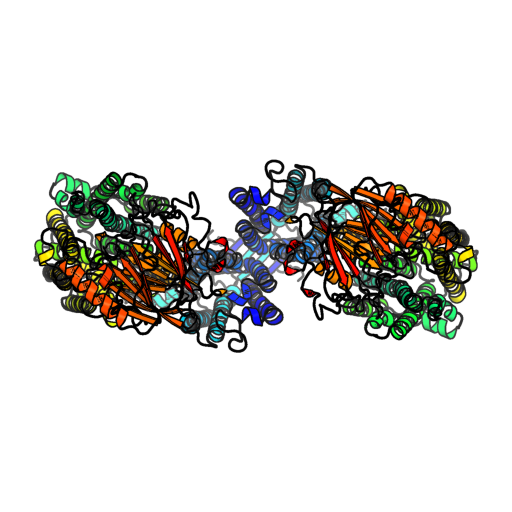7.641 -17.062 1 94.44 939 TYR B N 1
ATOM 14916 C CA . TYR B 1 939 ? -30.109 -18.531 -16.625 1 94.44 939 TYR B CA 1
ATOM 14917 C C . TYR B 1 939 ? -31.047 -18.859 -17.781 1 94.44 939 TYR B C 1
ATOM 14919 O O . TYR B 1 939 ? -31.531 -17.969 -18.484 1 94.44 939 TYR B O 1
ATOM 14927 N N . HIS B 1 940 ? -31.188 -20.188 -17.938 1 91 940 HIS B N 1
ATOM 14928 C CA . HIS B 1 940 ? -32.031 -20.578 -19.062 1 91 940 HIS B CA 1
ATOM 14929 C C . HIS B 1 940 ? -33.031 -21.656 -18.641 1 91 940 HIS B C 1
ATOM 14931 O O . HIS B 1 940 ? -33.062 -22.078 -17.5 1 91 940 HIS B O 1
ATOM 14937 N N . VAL B 1 941 ? -33.906 -22.125 -19.531 1 88.94 941 VAL B N 1
ATOM 14938 C CA . VAL B 1 941 ? -35.031 -23.062 -19.344 1 88.94 941 VAL B CA 1
ATOM 14939 C C . VAL B 1 941 ? -36.156 -22.359 -18.609 1 88.94 941 VAL B C 1
ATOM 14941 O O . VAL B 1 941 ? -37.281 -22.312 -19.109 1 88.94 941 VAL B O 1
ATOM 14944 N N . PHE B 1 942 ? -35.781 -21.688 -17.281 1 89.62 942 PHE B N 1
ATOM 14945 C CA . PHE B 1 942 ? -36.781 -20.891 -16.547 1 89.62 942 PHE B CA 1
ATOM 14946 C C . PHE B 1 942 ? -36.469 -19.391 -16.688 1 89.62 942 PHE B C 1
ATOM 14948 O O . PHE B 1 942 ? -37.219 -18.562 -16.188 1 89.62 942 PHE B O 1
ATOM 14955 N N . ASN B 1 943 ? -35.375 -19.094 -17.281 1 87.88 943 ASN B N 1
ATOM 14956 C CA . ASN B 1 943 ? -34.875 -17.75 -17.5 1 87.88 943 ASN B CA 1
ATOM 14957 C C . ASN B 1 943 ? -34.594 -17.031 -16.172 1 87.88 943 ASN B C 1
ATOM 14959 O O . ASN B 1 943 ? -34.281 -15.844 -16.156 1 87.88 943 ASN B O 1
ATOM 14963 N N . GLU B 1 944 ? -34.75 -17.734 -15.039 1 91.56 944 GLU B N 1
ATOM 14964 C CA . GLU B 1 944 ? -34.438 -17.25 -13.695 1 91.56 944 GLU B CA 1
ATOM 14965 C C . GLU B 1 944 ? -34.281 -18.406 -12.711 1 91.56 944 GLU B C 1
ATOM 14967 O O . GLU B 1 944 ? -34.781 -19.5 -12.953 1 91.56 944 GLU B O 1
ATOM 14972 N N . PRO B 1 945 ? -33.594 -18.047 -11.602 1 94.81 945 PRO B N 1
ATOM 14973 C CA . PRO B 1 945 ? -33.5 -19.094 -10.57 1 94.81 945 PRO B CA 1
ATOM 14974 C C . PRO B 1 945 ? -34.844 -19.312 -9.844 1 94.81 945 PRO B C 1
ATOM 14976 O O . PRO B 1 945 ? -35.656 -18.406 -9.789 1 94.81 945 PRO B O 1
ATOM 14979 N N . ARG B 1 946 ? -35.031 -20.5 -9.367 1 95.44 946 ARG B N 1
ATOM 14980 C CA . ARG B 1 946 ? -36.188 -20.844 -8.547 1 95.44 946 ARG B CA 1
ATOM 14981 C C . ARG B 1 946 ? -35.812 -20.969 -7.078 1 95.44 946 ARG B C 1
ATOM 14983 O O . ARG B 1 946 ? -34.719 -21.469 -6.75 1 95.44 946 ARG B O 1
ATOM 14990 N N . TYR B 1 947 ? -36.688 -20.469 -6.277 1 94.62 947 TYR B N 1
ATOM 14991 C CA . TYR B 1 947 ? -36.375 -20.469 -4.848 1 94.62 947 TYR B CA 1
ATOM 14992 C C . TYR B 1 947 ? -37.531 -21.078 -4.059 1 94.62 947 TYR B C 1
ATOM 14994 O O . TYR B 1 947 ? -38.688 -21.031 -4.492 1 94.62 947 TYR B O 1
ATOM 15002 N N . TRP B 1 948 ? -37.219 -21.625 -2.91 1 92.81 948 TRP B N 1
ATOM 15003 C CA . TRP B 1 948 ? -38.188 -22.234 -2.029 1 92.81 948 TRP B CA 1
ATOM 15004 C C . TRP B 1 948 ? -37.969 -21.812 -0.582 1 92.81 948 TRP B C 1
ATOM 15006 O O . TRP B 1 948 ? -36.875 -21.406 -0.212 1 92.81 948 TRP B O 1
ATOM 15016 N N . GLN B 1 949 ? -39.031 -21.859 0.187 1 87.56 949 GLN B N 1
ATOM 15017 C CA . GLN B 1 949 ? -39.031 -21.703 1.637 1 87.56 949 GLN B CA 1
ATOM 15018 C C . GLN B 1 949 ? -39.844 -22.797 2.322 1 87.56 949 GLN B C 1
ATOM 15020 O O . GLN B 1 949 ? -40.906 -23.156 1.86 1 87.56 949 GLN B O 1
#

Secondary structure (DSSP, 8-state):
------STTEEEEEETHHHHHHHHHHHHHHHHHHHHHHHHH-HHHHH--SS--TTT--S--HHHHHSS-TTHHHHHHHHHHHHHHHHHHHHHHHHHHH--TT--HHHHHHHHHHHHHHHHHHHHHS-TTT-HHHHHHHHHHHHHHHHHHHHHHHHT--S-HHHHHHHHHHHHHHHHHHHHHHHHHHHHHTS--TTHHHHHHHHHHHHHHHHHHHHHTHHHHHTTEEEEEEESS-TTSS-S--HHHHHHHHHTTSHHHHHHTS---HHHHHHHHHHHHHHHHHHHHHHHHHHHHHHHHHHHTS--SGGGGGGGGGGGGGGGSHHHHHHHHH-HHHHHHHHTHHHHGGG--SHHHHHHHHHHHHHHHHHHHHHHHHHTTT-HHHHHHHHHHHHHHHHHHHHHHHHTTT--TTSTT--GGGT--HHHHHHHHHHHHHHHTSSPP---------SS----HHHHHHHHHHHHHHIIIIISSTTHHHHHT---SSP-S--HHHHHHHHHHHHHHHHHHHHH-HHHHTSHHHHHHHHHHHHHHHH--HHHHHHHHHHHHHHHHHHHHHHHHHHTTS-HHHHHHHHHHHHHHHHHHHHHTT-TTTSTTGGGGTT-HHHHHHHHHHHHHHHHHHHHHHHTT--------HHHHHHHHHHHHHHHHHHHHHHHHHHHT--------S-GGGTEEEEEEEE-GGGB-TTS-B-HHHHHHHHHHTT-SEEEEES----SGGGTS--HHHHHHHHHT-EEEE-S-GGG-S--EEEEESSPEEEEEEEEE--SSS--EEEEEEEEEETTEEEEEEEEE---TT-HHHHHHHHHHHHHHHHH--S-EEEEEE----TTSTTHHHHSSTTT--EES-TT----SSEEEEEESSEEEEEEEE--TTS-SS-EEEEEEETT-PPPSS--EE-GGGS-GGGSPPGGGSTT-BTTB-B-SSSS-EEE-/------STTEEEEEETHHHHHHHHHHHHHHHHHHHHHHHHH-HHHHH--SS--TTT--S--HHHHHSS-TTHHHHHHHHHHHHHHHHHHHHHHHHHHH--TT--HHHHHHHHHHHHHHHHHHHHHS-TTT-HHHHHHHHHHHHHHHHHHHHHHHHT--S-HHHHHHHHHHHHHHHHHHHHHHHHHHHHHTS--TTHHHHHHHHHHHHHHHHHHHHHTHHHHHTTEEEEEEESS-TTSS-SPPHHHHHHHHHTTSHHHHHHSS---HHHHHHHHHHHHHHHHHHHHHHHHHHHHHHHHHHHTS--SGGGGGGGGGGGGGGGSHHHHHHHHH-HHHHHHHHTHHHHGGG--SHHHHHHHHHHHHHHHHHHHHHHHHHTTT-HHHHHHHHHHHHHHHHHHHHHHHHTTT--TTSTT--GGGT--HHHHHHHHHHHHHHHTSSPP---------SS----HHHHHHHHHHHHHHIIIIISSTTHHHHHT---SSP-S--HHHHHHHHHHHHHHHHHHHHH-HHHHTSHHHHHHHHHHHHHHHH--HHHHHHHHHHHHHHHHHHHHHHHHHHTTS-HHHHHHHHHHHHHHHHHHHHHTT-TTTSTTGGGGTT-HHHHHHHHHHHHHHHHHHHHHHHTT--------HHHHHHHHHHHHHHHHHHHHHHHHHHHT--------S-GGGTEEEEEEEE-GGGB-TTS-B-HHHHHHHHHHTT-SEEEEES----SGGGTS--HHHHHHHHHT-EEEE-S-GGG-S--EEEEESS-EEEEEEEEEP-SSS--EEEEEEEEEETTEEEEEEEEE---TT-HHHHHHHHHHHHHHHHH--S-EEEEEE----TTSTTHHHHSSTTT--EES-TT----SSEEEEEESSEEEEEEEE--TTS-SS-EEEEEEETT-PPPSS--EE-GGGS-GGGSPPGGGSTT-BTTB-B-SSSS-EEE-

InterPro domains:
  IPR019402 CWH43-like, N-terminal domain [PF10277] (16-224)
  IPR036691 Endonuclease/exonuclease/phosphatase superfamily [G3DSA:3.60.10.10] (641-877)
  IPR036691 Endonuclease/exonuclease/phosphatase superfamily [SSF56219] (689-878)
  IPR051916 GPI-anchor maturation lipid remodeler [PTHR14859] (277-903)
  IPR053911 PGAP2IP, second transmembrane domain [PF23021] (454-631)
  IPR053912 PGAP2IP, first transmembrane domain [PF23022] (280-434)
  IPR057315 PGAP2IP, C-terminal nuclease-like domain [PF23226] (683-922)